Protein 2GBW (pdb70)

Solvent-accessible surface area: 60985 Å² total; per-residue (Å²): 107,58,2,32,33,134,95,6,19,2,11,16,37,4,0,39,40,128,100,12,20,60,63,1,19,103,48,0,3,24,10,0,1,5,3,1,0,0,63,30,27,0,75,145,77,2,24,4,12,17,5,18,2,7,24,3,49,0,0,0,0,16,24,92,114,40,69,28,130,2,0,2,0,2,2,10,2,3,0,2,15,4,7,22,2,8,14,10,84,10,170,31,7,50,2,29,2,3,0,1,28,0,8,24,52,0,42,10,79,72,3,20,14,35,73,111,6,6,48,100,82,12,66,47,172,169,25,50,4,120,65,8,80,30,54,66,12,74,11,0,0,1,0,0,34,25,112,125,8,20,46,1,82,82,0,2,14,60,0,70,50,0,0,30,0,5,2,50,2,33,43,14,7,3,27,2,39,28,30,13,5,6,14,16,14,91,0,1,0,0,0,2,0,0,8,10,0,1,4,4,3,9,30,1,56,6,3,8,4,5,2,65,59,33,24,60,80,11,24,40,12,21,42,9,147,68,108,35,52,1,55,100,64,0,9,0,0,0,1,18,22,0,0,0,0,0,0,22,32,109,1,3,7,2,8,4,86,80,79,133,28,5,45,114,33,11,103,122,20,97,47,54,0,125,163,78,30,14,68,62,36,9,85,0,10,22,0,12,0,19,0,0,2,1,2,4,3,0,1,10,4,0,0,0,1,0,6,3,4,3,1,61,14,19,44,43,0,3,11,7,8,9,2,0,0,7,72,94,7,92,111,78,14,38,14,57,2,12,60,4,1,10,6,4,12,1,14,0,0,6,4,30,4,7,3,4,13,8,5,12,12,0,0,84,7,0,51,0,40,47,1,53,94,21,88,2,16,0,29,0,11,60,29,82,6,0,40,30,83,70,9,36,12,0,0,2,17,12,2,3,6,3,4,0,1,20,0,0,2,16,0,1,58,17,0,9,94,5,92,65,2,68,39,0,81,85,53,68,139,87,22,24,80,50,2,106,57,100,88,27,11,72,116,75,69,123,97,47,216,163,115,88,13,78,70,112,33,12,49,69,0,40,34,19,3,24,31,1,4,66,20,4,49,83,34,58,28,102,90,0,6,132,42,20,2,6,142,71,5,41,0,26,0,2,8,69,30,39,56,38,97,147,36,224,102,109,107,21,64,59,93,57,2,5,10,2,15,2,58,38,46,15,0,106,16,2,0,21,10,55,74,64,16,98,8,67,14,45,25,29,91,34,73,26,26,3,6,26,22,13,1,20,4,28,61,40,43,140,43,28,0,56,1,53,4,4,1,0,0,15,28,13,28,28,36,49,39,60,20,47,16,10,0,5,5,72,5,57,0,78,97,64,82,172,28,15,46,0,14,101,2,49,0,28,25,11,34,24,0,7,81,11,37,10,0,15,10,4,1,126,57,3,32,36,131,96,6,17,3,10,17,37,3,0,37,43,128,114,14,19,59,57,1,18,98,49,0,3,23,10,0,1,4,5,5,1,2,63,33,27,0,80,141,81,3,23,1,12,18,7,20,2,6,23,3,50,0,0,0,0,21,15,93,108,40,49,22,109,2,0,1,0,1,2,9,2,2,0,4,15,3,10,25,1,10,15,10,74,2,187,31,8,55,4,31,2,3,1,1,29,0,8,24,64,0,42,7,75,68,3,25,9,37,73,91,6,5,48,101,75,17,67,48,172,167,26,50,3,122,64,7,77,21,56,64,24,73,10,0,0,1,0,0,35,25,114,109,10,16,28,2,96,77,0,2,15,60,0,78,44,0,0,28,0,4,3,52,3,30,47,14,7,4,25,2,41,28,31,14,6,7,15,16,15,91,0,2,0,0,0,2,0,0,8,11,0,1,3,3,4,9,29,0,56,7,2,24,16,8,1,74,70,33,22,64,75,8,28,42,15,26,37,10,142,72,106,32,46,3,53,106,53,0,10,0,0,0,0,18,18,0,0,0,0,0,0,20,31,107,2,4,5,1,7,3,80,78,68,159,30,6,44,124,32,12,114,92,20,105,46,51,0,125,186,97,25,16,64,64,37,21,87,0,10,21,0,11,0,17,0,0,2,1,2,4,3,0,0,10,4,0,0,0,1,0,5,7,7,4,0,62,13,16,37,41,0,3,12,9,8,9,2,1,0,6,82,99,7,99,109,78,18,40,12,60,1,11,63,4,2,11,13,6,12,1,14,0,0,18,2,30,3,8,5,4,17,10,6,12,13,0,0,83,5,0,44,0,23,25,1,46,96,21,91,2,17,0,21,0,10,55,27,81,6,0,51,30,88,73,9,35,13,0,0,2,21,10,2,4,8,3,5,0,2,22,0,0,2,18,0,2,64,19,0,10,92,6,89,54,1,66,38,0,80,84,50,62,146,75,24,39,75,52,6,99,56,174,78,25,10,78,134,106,98,162,171,121,90,13,82,67,116,35,11,48,75,0,39,36,18,3,27,22,1,4,52,23,4,51,82,31,60,21,132,88,1,7,151,34,31,2,7,142,72,5,41,1,27,1,2,9,53,32,38,54,38,97,148,36,226,102,107,96,20,63,59,90,60,3,4,9,2,16,2,57,23,33,9,0,121,54,2,1,52,12,46,51,88,25,119,6,58,14,38,25,31,97,30,73,27,27,3,6,22,21,18,1,17,4,22,56,36,46,143,38,32,0,41,1,56,5,4,1,0,0,14,27,11,30,33,37,48,39,63,21,47,15,8,0,6,6,74,4,68,0,78,92,57,84,142,35,21,40,1,15,98,2,45,0,34,20,9,30,24,0,7,82,11,36,12,0,11,7,2,2,126,60,2,34,32,127,95,5,20,2,9,16,37,3,0,38,42,124,113,16,18,57,74,1,15,104,61,0,2,17,16,0,1,5,4,4,0,2,65,34,29,0,71,141,79,4,23,1,12,17,8,17,1,6,24,3,46,0,0,0,0,19,14,79,100,40,63,28,103,2,0,2,0,2,3,9,2,2,0,7,16,6,9,35,2,9,12,12,81,5,172,32,8,52,3,40,1,4,2,1,24,0,8,22,53,0,38,9,73,75,5,23,9,43,74,96,6,5,47,101,69,15,77,51,155,169,23,46,3,110,81,7,82,28,52,52,15,74,6,0,0,1,0,2,30,21,119,109,6,18,40,1,75,81,0,1,15,92,0,73,48,0,0,26,0,4,2,54,2,20,51,14,8,3,27,3,36,27,32,14,6,6,14,15,18,85,0,1,0,0,0,2,0,0,8,11,0,2,4,4,4,8,36,1,55,6,3,18,11,2,1,75,60,29,22,55,95,10,22,36,11,15,29,8,123,65,96,23,56,3,63,101,48,0,13,6,1,0,1,17,16,0,0,0,0,1,2,23,32,108,2,4,8,0,9,1,88,81,67,141,29,5,38,124,32,12,117,102,14,100,31,59,0,132,185,96,26,16,62,65,38,26,91,0,9,23,0,11,0,19,0,0,2,1,3,4,3,0,0,10,5,0,0,0,2,0,5,7,5,4,0,61,15,18,32,34,0,3,11,10,8,10,3,1,0,6,79,94,8,95,109,78,15,40,15,55,2,12,65,4,2,10,10,4,12,1,16,0,0,1,3,35,4,7,7,6,11,7,7,13,12,0,0,85,7,0,47,0,42,47,0,56,103,22,87,2,16,0,27,0,10,73,24,78,4,0,38,33,87,71,7,30,11,0,0,0,19,4,4,4,2,4,1,0,2,21,0,0,2,17,0,1,58,25,0,9,90,7,91,52,0,69,44,0,82,81,73,62,135,84,24,23,77,55,2,101,57,98,87,22,14,63,121,84,74,126,96,47,216,185,112,93,16,78,71,112,27,10,48,65,0,38,34,14,3,25,25,1,4,65,23,5,49,82,30,68,23,119,87,0,5,148,38,15,1,7,137,88,5,52,1,25,0,2,8,55,29,34,54,38,94,144,35,235,105,106,104,18,63,60,93,57,2,4,9,2,17,1,59,27,46,13,0,108,21,1,0,43,9,47,89,74,26,112,9,61,14,44,17,28,99,29,74,25,19,3,9,23,17,14,2,17,4,22,56,35,50,148,38,38,0,56,0,54,4,4,1,1,0,14,28,11,28,30,37,46,50,64,22,47,17,10,0,6,5,82,4,31,0,74,92,68,74,156,32,10,44,1,10,132,2,53,0,26,21,10,33,23,0,8,84,11,38,10,0,11,6,3,1

Secondary structure (DSSP, 8-state):
--EETTTTEEEGGGGT-HHHHHHHIIIIITTS-EEEEEGGGS-STTEEEEEEETTEEEEEEE-TTS-EEEEESS-TTT---S---SEEE-SEEE-TTT--EEETTS-EEE-TTTTTTTTT---GGG-PPPEEEEEEETTEEEEE--TTPPPHHHHHGGGHHHHHHHHTTTTT-EEEEEEEEEEEESS-THHHHHHHHHB-TTHHHHTHHHHHHH-SGGGGGTT--TTS-GGGTEEEEE-TTS-EEEEETT-TTTT-SS-HHHHHHHHHHHHHHHHHH-HHHHHHHHSEEEEEETTTEEEEETT-EEEEEEESSTT-EEEEEEEEEETTS-HHHHHHHHHHHHHHHSTT-TTGGGSHHHHHHHHHGGGSHHHHTSEEE--TTTTSEE--SSS-SEEES-SBSSHHHHHHHHHHHHHHH-SSHHHHHTTTTTGGGG---TTHHHHHHHH--/-EEPPHHHHHHHHHHHHHHHHHHHTT-HHHHHHHTEEEEEEEEEE-PPP--TT--PPPP-TTS-EEEEE-HHHHHHHHHHTTTS--GGGSSPPEEEEEEEEEEEEEEETTEEEEEEEEEEEEEETTTEEEEEEEEEEEEEEEETTEEEEEEEEEEES-SSB-SS------/--EETTTTEEEGGGGT-HHHHHHHIIIIITTS-EEEEEGGGS-STTEEEEEEETTEEEEEEE-TTS-EEEEES--TTT---S---SEEE-S-EE-TTT--EE-TTS-EEE-TTTTTTTTT---GGG-PPPEEEEEEETTEEEEES-TTSPPHHHHHTTHHHHHHHHHTTTTT-EEEEEEEEEEEE-S-THHHHHHHHHBHHHHHHHTHHHHHHH-SGGGGGTT--TTS-GGGTEEEEE-TTS-EEEEETT-TTTT-SS-HHHHHHHHHHHHHHHHHH-HHHHHHHTSEEEEEETTTEEEEETT-EEEEEEESSTT-EEEEEEEEEETTS-HHHHHHHHHHHHHHHSTT-TTGGGTHHHHHHHHHGGGSHHHHTSEEE--TTTTSEE--SSSSSEEES-SBSSHHHHHHHHHHHHHHH-SSHHHHHTTGGGGGGG---TTHHHHHH-/-PBPPHHHHHHHHHHHHHHHHHHHTT-HHHHHHHHEEEEEEEEEEPPPP--TT--PPPP-TTS-EEEEE-HHHHHHHHHHHSS---GGGSSPPEEEEEEEEEEEEE-STTEEEEEEEEEEEEEETTTEEEEEEEEEEEEEEEETTEEEEEEEEEEES-SSB-SS------/--EETTTTEEEGGGGT-HHHHHHHIIIIITTS-EEEEEGGGS-STTEEEEEEETTEEEEEEE-TTS-EEEEES--TTT---S---SEEE-SEEE-TTT--EEETTS-EEE-TTTTTTTTT---GGGGSPPEEEEEEETTEEEEES-TTSPPHHHHHGGGHHHHHHHHTTTTT-EEEEEEEEEEEESS-THHHHHHHHHB-TTHHHHSHHHHHHH-TTGGGGTT--TTS-HHHHEEEEE-TTS-EEEEETT-TTTT-SS-HHHHHHHHHHHHHHHHHH-HHHHHHHTSEEEEEETTTEEEEETT-EEEEEEESSTT-EEEEEEEEEETTS-HHHHHHHHHHHHHHHSTT-TTGGGSHHHHHHHHHGGGSHHHHTSEEE--TTTTSEE--SSS-SEEES-SBS-HHHHHHHHHHHHHHH-SSHHHHHTTTTTGGGG---TTHHHHHHHH--/-EEPPHHHHHHHHHHHHHHHHHHHHT-HHHHHHHHEEEEEEEEEEPPPP--TT--PPPP-TTS-EEEEE-HHHHHHHHHHHHT---GGGSSPPEEEEEEEEEEEEE-STTEEEEEEEEEEEEEETTTEEEEEEEEEEEEEEEETTEEEEEEEEEEES-SSB-SS------

CATH classification: 3.90.380.10 (+1 more: 2.102.10.10)

Radius of gyration: 35.94 Å; Cα contacts (8 Å, |Δi|>4): 4476; chains: 6; bounding box: 110×100×80 Å

Foldseek 3Di:
DQADLQFGWGFLCCLEPQVNVVLCVVLPLQAAWAFDFFCVQAVDAQKWAWDDSQPFIKIWGQHPVRDIWMFTQFFLPPTARFDDDRIDGHQWTFRPPQTQIAGRRQQRDDGPCCCNPVVVVDPRRVGGGGTWDWDDDLGTIITHNDPPHDDPCVLCPLVVLQQCCASQFLHQGKHWDDDWDKDKAQTFLVLVQLCLQFAPPCCQPLQQPLLCVLDDDCNVPHPNDPPDPQLVFWKKFFALQLKIKIKGWQCLQVQANPQPQVVVVLVVRLVSSCVPNNPVSSRRSRIWMRIHDPDAWTAIRSLFKIWGWRDDGSGMTMIIIIGMGGRPGDPVNSVSSRVSSCCQCNPVHSPNVSCRCVRNCSNPVVVDPVVSRDMGHQCFQQLQKEAAPRRGHMMHSHSNHRPSVSNNVLNVVQSSVDPHVVSSVVCVVPSCVSRPNHCNNVVVVVVPD/DAWDDVVVVVQVVVLVVVLQVCQQVLVLVCCLVPAADQLAWAWEAQFDDDDPVDPDDDDDLVDDTPGTDGSVVSVVLSCCSPVDPDPQPVPHWGKHKDKDDWIWGQDPPQKIWIKIKIKMWIGDDDDDIAIWIWIKIFIWHDDPSHIYTRYIYIYTPDNDGPDPDPSGDD/DQADLQQFWGFLCCLEPQVNQVLCVVQPLQAAWAFDFFCVQAVDAQKWAWDDSQPFIKIWGQHPVRDIWMFGQFFLPPTDRFDDDRIDGHQWTFRPPQTQIAGRRQQRDDGPCCCPPVVVVDPRRVGGGGTWDWDDDLRTIITHNDPPHDDPCVLCPLVCLQQCCASQNLHQGKHWDDDWFKDKAFTFLVLVLLCLQFAPPCCQPLVQVLLCVLDPDCNVSHPNDDPDDQLVFWKKFAALQLKIKIWGWQCLQVNANPQPQVVVVLVVRLVSSCVPNNPVSSRRSRIWMRIHDPDAWTAIGSLFKTWGWRDPGSGMTMIIIIGMDGRPGDPVNVVSSRVSSCCQCNPVHSPVVSCRCVRNVSNVVVVDPVVSSDMGHQCFQQLQKAQAPPRPHMMHSHSNHRPSVSNNVLSVVQSSPDPHVVSSVVCSVPSCVSRPNHCNRVVVVD/DAWDDPVLVVLVVVLVVVLQVCQQVLVLVCCLVPAADQLAWAWEAQFDDDDPPDPDDDDDLVDDTPGTDGSVVSVVLSCCSPPPVPPQVVPHKGKHKDKADWIWDDDPPQKIWIKIKMKMWIGDDDDDIAIWIWIKIWIWHQDPRGIHTRYIYIYTPDNDGPDPDPSGDD/DQADLQQFWGFLCCLEPQVNVVLCVVQPLQAAWAFDFFCVQAVDAQKWAWDDSQPFIKIWGCHPVRDIWMFTQFFLPPTARFDDDRIDGHQWTFRPVQTQIAGRRQQRDDHPCCCPPVVVVDDSVVGGGGTWDWDDDLRTIITHNDPPHDDPCVLCPLVCLQQCCASQFLHQGKHWADDWDKDKAFTFLVVVQLCLQFAPPCCQPLLLVLLCVLDFDSNVSHPPDPPDPQLVQWKKFFALQLKIKIWGWQCLQVQANPCPQVVVVLVVRLVSSCVPSNPVSSRRSRIWMRIHDPDAWTATRSLFKIWGWRDDGSGMTMIIIIGMGGPPGDPVNVVSSRVSSCCQCNPVHSRVVSCRCVRNVSNVVVVDPVVSSDMGHQCFQQLQKEQAPRRGHMMHRGSNHRPSVSSNVLNVCQSSVDPHNVSSVVCNPCSCVSRPNHCSNVVVVVVPD/DAWDDPVVLVQVVVQVVVLQVCQQVLVLVCCLVPAADQLAWAWEAQDDDDDPVDDDDTDDLVDDTPGTDGSVRSVVLSCCSNPNPDPQPVPHWGKHKDKDDWIWGDDPDQKIWIKIKIKMWTGDDDDDIAIWIWIWTFIWHCPVPHIYTRYIYIYTPDNDGPDPDPSGDD

Organism: Sphingobium yanoikuyae (NCBI:txid13690)

Structure (mmCIF, N/CA/C/O backbone):
data_2GBW
#
_entry.id   2GBW
#
_cell.length_a   134.958
_cell.length_b   134.958
_cell.length_c   219.887
_cell.angle_alpha   90.00
_cell.angle_beta   90.00
_cell.angle_gamma   120.00
#
_symmetry.space_group_name_H-M   'P 31 2 1'
#
loop_
_entity.id
_entity.type
_entity.pdbx_description
1 polymer 'Biphenyl 2,3-Dioxygenase Alpha Subunit'
2 polymer 'Biphenyl 2,3-Dioxygenase Beta Subunit'
3 non-polymer 'FE (III) ION'
4 non-polymer 'FE2/S2 (INORGANIC) CLUSTER'
5 non-polymer 'OXYGEN MOLECULE'
6 water water
#
loop_
_atom_site.group_PDB
_atom_site.id
_atom_site.type_symbol
_atom_site.label_atom_id
_atom_site.label_alt_id
_atom_site.label_comp_id
_atom_site.label_asym_id
_atom_site.label_entity_id
_atom_site.label_seq_id
_atom_site.pdbx_PDB_ins_code
_atom_site.Cartn_x
_atom_site.Cartn_y
_atom_site.Cartn_z
_atom_site.occupancy
_atom_site.B_iso_or_equiv
_atom_site.auth_seq_id
_atom_site.auth_comp_id
_atom_site.auth_asym_id
_atom_site.auth_atom_id
_atom_site.pdbx_PDB_model_num
ATOM 1 N N . THR A 1 6 ? -44.775 39.483 -11.792 1.00 50.47 6 THR A N 1
ATOM 2 C CA . THR A 1 6 ? -44.709 38.028 -11.491 1.00 47.01 6 THR A CA 1
ATOM 3 C C . THR A 1 6 ? -44.829 37.825 -9.983 1.00 45.84 6 THR A C 1
ATOM 4 O O . THR A 1 6 ? -44.194 38.499 -9.174 1.00 46.35 6 THR A O 1
ATOM 8 N N . LEU A 1 7 ? -45.621 36.863 -9.585 1.00 41.53 7 LEU A N 1
ATOM 9 C CA . LEU A 1 7 ? -45.797 36.669 -8.138 1.00 39.27 7 LEU A CA 1
ATOM 10 C C . LEU A 1 7 ? -44.517 36.078 -7.485 1.00 38.58 7 LEU A C 1
ATOM 11 O O . LEU A 1 7 ? -44.175 36.406 -6.328 1.00 37.72 7 LEU A O 1
ATOM 16 N N . VAL A 1 8 ? -43.878 35.142 -8.181 1.00 36.79 8 VAL A N 1
ATOM 17 C CA . VAL A 1 8 ? -42.592 34.556 -7.712 1.00 36.48 8 VAL A CA 1
ATOM 18 C C . VAL A 1 8 ? -41.643 34.562 -8.931 1.00 37.90 8 VAL A C 1
ATOM 19 O O . VAL A 1 8 ? -42.023 34.084 -9.987 1.00 37.91 8 VAL A O 1
ATOM 23 N N . ASP A 1 9 ? -40.436 35.075 -8.734 1.00 37.93 9 ASP A N 1
ATOM 24 C CA . ASP A 1 9 ? -39.380 35.064 -9.743 1.00 38.32 9 ASP A CA 1
ATOM 25 C C . ASP A 1 9 ? -38.377 34.030 -9.234 1.00 38.74 9 ASP A C 1
ATOM 26 O O . ASP A 1 9 ? -37.687 34.248 -8.220 1.00 40.73 9 ASP A O 1
ATOM 31 N N . THR A 1 10 ? -38.350 32.870 -9.885 1.00 39.31 10 THR A N 1
ATOM 32 C CA . THR A 1 10 ? -37.385 31.864 -9.470 1.00 39.97 10 THR A CA 1
ATOM 33 C C . THR A 1 10 ? -36.017 32.086 -10.083 1.00 41.09 10 THR A C 1
ATOM 34 O O . THR A 1 10 ? -35.056 31.486 -9.604 1.00 44.27 10 THR A O 1
ATOM 38 N N . VAL A 1 11 ? -35.899 32.917 -11.100 1.00 42.10 11 VAL A N 1
ATOM 39 C CA . VAL A 1 11 ? -34.562 33.183 -11.681 1.00 42.80 11 VAL A CA 1
ATOM 40 C C . VAL A 1 11 ? -33.706 34.050 -10.778 1.00 43.13 11 VAL A C 1
ATOM 41 O O . VAL A 1 11 ? -32.542 33.761 -10.548 1.00 45.10 11 VAL A O 1
ATOM 45 N N . ASN A 1 12 ? -34.328 35.072 -10.210 1.00 43.61 12 ASN A N 1
ATOM 46 C CA . ASN A 1 12 ? -33.664 36.072 -9.386 1.00 42.36 12 ASN A CA 1
ATOM 47 C C . ASN A 1 12 ? -34.015 35.955 -7.895 1.00 41.45 12 ASN A C 1
ATOM 48 O O . ASN A 1 12 ? -33.485 36.738 -7.099 1.00 42.11 12 ASN A O 1
ATOM 53 N N . ALA A 1 13 ? -34.857 34.980 -7.540 1.00 40.15 13 ALA A N 1
ATOM 54 C CA . ALA A 1 13 ? -35.290 34.724 -6.168 1.00 39.14 13 ALA A CA 1
ATOM 55 C C . ALA A 1 13 ? -35.869 35.967 -5.470 1.00 39.61 13 ALA A C 1
ATOM 56 O O . ALA A 1 13 ? -35.350 36.419 -4.451 1.00 39.15 13 ALA A O 1
ATOM 58 N N . SER A 1 14 ? -36.975 36.468 -5.996 1.00 37.73 14 SER A N 1
ATOM 59 C CA . SER A 1 14 ? -37.750 37.483 -5.339 1.00 38.30 14 SER A CA 1
ATOM 60 C C . SER A 1 14 ? -39.234 37.100 -5.457 1.00 37.72 14 SER A C 1
ATOM 61 O O . SER A 1 14 ? -39.604 36.255 -6.280 1.00 36.80 14 SER A O 1
ATOM 64 N N . GLN A 1 15 ? -40.052 37.703 -4.598 1.00 35.69 15 GLN A N 1
ATOM 65 C CA . GLN A 1 15 ? -41.498 37.510 -4.667 1.00 36.09 15 GLN A CA 1
ATOM 66 C C . GLN A 1 15 ? -42.243 38.834 -4.604 1.00 37.52 15 GLN A C 1
ATOM 67 O O . GLN A 1 15 ? -41.762 39.802 -4.051 1.00 38.91 15 GLN A O 1
ATOM 73 N N . SER A 1 16 ? -43.437 38.874 -5.160 1.00 37.53 16 SER A N 1
ATOM 74 C CA . SER A 1 16 ? -44.272 40.054 -5.030 1.00 38.06 16 SER A CA 1
ATOM 75 C C . SER A 1 16 ? -44.826 40.116 -3.631 1.00 37.34 16 SER A C 1
ATOM 76 O O . SER A 1 16 ? -45.235 39.102 -3.098 1.00 36.93 16 SER A O 1
ATOM 79 N N . ARG A 1 17 ? -44.877 41.290 -3.014 1.00 39.16 17 ARG A N 1
ATOM 80 C CA . ARG A 1 17 ? -45.538 41.429 -1.730 1.00 39.18 17 ARG A CA 1
ATOM 81 C C . ARG A 1 17 ? -47.026 41.063 -1.784 1.00 39.36 17 ARG A C 1
ATOM 82 O O . ARG A 1 17 ? -47.638 40.722 -0.759 1.00 38.29 17 ARG A O 1
ATOM 90 N N . GLN A 1 18 ? -47.595 41.063 -2.976 1.00 37.63 18 GLN A N 1
ATOM 91 C CA . GLN A 1 18 ? -48.983 40.640 -3.185 1.00 39.71 18 GLN A CA 1
ATOM 92 C C . GLN A 1 18 ? -49.252 39.248 -2.612 1.00 38.67 18 GLN A C 1
ATOM 93 O O . GLN A 1 18 ? -50.373 38.962 -2.213 1.00 40.27 18 GLN A O 1
ATOM 99 N N . VAL A 1 19 ? -48.225 38.399 -2.496 1.00 38.96 19 VAL A N 1
ATOM 100 C CA . VAL A 1 19 ? -48.428 37.032 -2.040 1.00 38.33 19 VAL A CA 1
ATOM 101 C C . VAL A 1 19 ? -48.833 36.968 -0.576 1.00 38.89 19 VAL A C 1
ATOM 102 O O . VAL A 1 19 ? -49.483 36.003 -0.152 1.00 39.42 19 VAL A O 1
ATOM 106 N N . PHE A 1 20 ? -48.476 38.001 0.180 1.00 37.75 20 PHE A N 1
ATOM 107 C CA . PHE A 1 20 ? -48.868 38.107 1.582 1.00 38.66 20 PHE A CA 1
ATOM 108 C C . PHE A 1 20 ? -50.223 38.797 1.764 1.00 39.72 20 PHE A C 1
ATOM 109 O O . PHE A 1 20 ? -50.715 38.876 2.869 1.00 41.29 20 PHE A O 1
ATOM 117 N N . TRP A 1 21 ? -50.801 39.331 0.693 1.00 38.27 21 TRP A N 1
ATOM 118 C CA . TRP A 1 21 ? -51.898 40.286 0.833 1.00 38.88 21 TRP A CA 1
ATOM 119 C C . TRP A 1 21 ? -53.125 39.997 -0.024 1.00 38.86 21 TRP A C 1
ATOM 120 O O . TRP A 1 21 ? -54.240 40.068 0.454 1.00 39.41 21 TRP A O 1
ATOM 131 N N . ASP A 1 22 ? -52.905 39.694 -1.293 1.00 38.82 22 ASP A N 1
ATOM 132 C CA . ASP A 1 22 ? -53.973 39.775 -2.272 1.00 40.25 22 ASP A CA 1
ATOM 133 C C . ASP A 1 22 ? -55.011 38.681 -2.107 1.00 40.29 22 ASP A C 1
ATOM 134 O O . ASP A 1 22 ? -54.684 37.496 -1.985 1.00 39.67 22 ASP A O 1
ATOM 139 N N . GLU A 1 23 ? -56.279 39.060 -2.135 1.00 40.09 23 GLU A N 1
ATOM 140 C CA . GLU A 1 23 ? -57.344 38.105 -1.871 1.00 42.77 23 GLU A CA 1
ATOM 141 C C . GLU A 1 23 ? -57.536 37.111 -3.013 1.00 40.52 23 GLU A C 1
ATOM 142 O O . GLU A 1 23 ? -57.917 35.978 -2.789 1.00 39.70 23 GLU A O 1
ATOM 148 N N . ASP A 1 24 ? -57.258 37.539 -4.236 1.00 40.98 24 ASP A N 1
ATOM 149 C CA . ASP A 1 24 ? -57.356 36.643 -5.377 1.00 40.99 24 ASP A CA 1
ATOM 150 C C . ASP A 1 24 ? -56.243 35.597 -5.400 1.00 40.54 24 ASP A C 1
ATOM 151 O O . ASP A 1 24 ? -56.475 34.454 -5.750 1.00 39.44 24 ASP A O 1
ATOM 156 N N . VAL A 1 25 ? -55.038 35.996 -5.017 1.00 39.63 25 VAL A N 1
ATOM 157 C CA . VAL A 1 25 ? -53.936 35.036 -4.789 1.00 40.15 25 VAL A CA 1
ATOM 158 C C . VAL A 1 25 ? -54.334 34.018 -3.715 1.00 38.86 25 VAL A C 1
ATOM 159 O O . VAL A 1 25 ? -54.178 32.818 -3.921 1.00 38.92 25 VAL A O 1
ATOM 163 N N . TYR A 1 26 ? -54.912 34.474 -2.609 1.00 39.52 26 TYR A N 1
ATOM 164 C CA . TYR A 1 26 ? -55.367 33.563 -1.596 1.00 40.18 26 TYR A CA 1
ATOM 165 C C . TYR A 1 26 ? -56.400 32.555 -2.111 1.00 38.94 26 TYR A C 1
ATOM 166 O O . TYR A 1 26 ? -56.292 31.361 -1.813 1.00 38.02 26 TYR A O 1
ATOM 175 N N . ALA A 1 27 ? -57.376 33.026 -2.895 1.00 38.89 27 ALA A N 1
ATOM 176 C CA . ALA A 1 27 ? -58.401 32.132 -3.496 1.00 40.07 27 ALA A CA 1
ATOM 177 C C . ALA A 1 27 ? -57.698 31.061 -4.326 1.00 40.52 27 ALA A C 1
ATOM 178 O O . ALA A 1 27 ? -58.084 29.899 -4.310 1.00 40.59 27 ALA A O 1
ATOM 180 N N . LEU A 1 28 ? -56.655 31.439 -5.068 1.00 40.30 28 LEU A N 1
ATOM 181 C CA . LEU A 1 28 ? -55.909 30.483 -5.885 1.00 40.26 28 LEU A CA 1
ATOM 182 C C . LEU A 1 28 ? -55.159 29.478 -5.033 1.00 39.65 28 LEU A C 1
ATOM 183 O O . LEU A 1 28 ? -55.070 28.316 -5.407 1.00 38.99 28 LEU A O 1
ATOM 188 N N . GLU A 1 29 ? -54.614 29.925 -3.903 1.00 38.88 29 GLU A N 1
ATOM 189 C CA . GLU A 1 29 ? -54.010 29.017 -2.932 1.00 39.54 29 GLU A CA 1
ATOM 190 C C . GLU A 1 29 ? -55.015 27.998 -2.396 1.00 39.11 29 GLU A C 1
ATOM 191 O O . GLU A 1 29 ? -54.709 26.827 -2.242 1.00 38.26 29 GLU A O 1
ATOM 197 N N . ILE A 1 30 ? -56.215 28.457 -2.093 1.00 39.61 30 ILE A N 1
ATOM 198 C CA . ILE A 1 30 ? -57.222 27.541 -1.598 1.00 41.56 30 ILE A CA 1
ATOM 199 C C . ILE A 1 30 ? -57.488 26.438 -2.620 1.00 41.98 30 ILE A C 1
ATOM 200 O O . ILE A 1 30 ? -57.602 25.279 -2.274 1.00 41.87 30 ILE A O 1
ATOM 205 N N . GLU A 1 31 ? -57.556 26.837 -3.882 1.00 41.69 31 GLU A N 1
ATOM 206 C CA . GLU A 1 31 ? -57.912 25.957 -4.984 1.00 43.22 31 GLU A CA 1
ATOM 207 C C . GLU A 1 31 ? -56.763 25.026 -5.346 1.00 41.83 31 GLU A C 1
ATOM 208 O O . GLU A 1 31 ? -56.974 23.847 -5.584 1.00 43.00 31 GLU A O 1
ATOM 214 N N . ARG A 1 32 ? -55.554 25.573 -5.375 1.00 39.31 32 ARG A N 1
ATOM 215 C CA . ARG A 1 32 ? -54.425 24.910 -5.989 1.00 39.39 32 ARG A CA 1
ATOM 216 C C . ARG A 1 32 ? -53.385 24.419 -4.996 1.00 38.42 32 ARG A C 1
ATOM 217 O O . ARG A 1 32 ? -52.468 23.714 -5.362 1.00 37.91 32 ARG A O 1
ATOM 225 N N . ILE A 1 33 ? -53.541 24.805 -3.739 1.00 37.72 33 ILE A N 1
ATOM 226 C CA . ILE A 1 33 ? -52.696 24.284 -2.684 1.00 39.65 33 ILE A CA 1
ATOM 227 C C . ILE A 1 33 ? -53.480 23.551 -1.597 1.00 38.83 33 ILE A C 1
ATOM 228 O O . ILE A 1 33 ? -53.308 22.360 -1.403 1.00 40.25 33 ILE A O 1
ATOM 233 N N . PHE A 1 34 ? -54.353 24.262 -0.902 1.00 38.48 34 PHE A N 1
ATOM 234 C CA . PHE A 1 34 ? -55.013 23.671 0.247 1.00 38.80 34 PHE A CA 1
ATOM 235 C C . PHE A 1 34 ? -56.043 22.612 -0.117 1.00 39.82 34 PHE A C 1
ATOM 236 O O . PHE A 1 34 ? -56.330 21.722 0.660 1.00 40.95 34 PHE A O 1
ATOM 244 N N . SER A 1 35 ? -56.596 22.724 -1.313 1.00 39.61 35 SER A N 1
ATOM 245 C CA . SER A 1 35 ? -57.523 21.718 -1.802 1.00 40.86 35 SER A CA 1
ATOM 246 C C . SER A 1 35 ? -56.845 20.640 -2.662 1.00 41.35 35 SER A C 1
ATOM 247 O O . SER A 1 35 ? -57.513 19.777 -3.202 1.00 42.61 35 SER A O 1
ATOM 250 N N . ARG A 1 36 ? -55.521 20.692 -2.747 1.00 40.58 36 ARG A N 1
ATOM 251 C CA . ARG A 1 36 ? -54.758 19.813 -3.628 1.00 40.45 36 ARG A CA 1
ATOM 252 C C . ARG A 1 36 ? -53.744 18.936 -2.886 1.00 40.16 36 ARG A C 1
ATOM 253 O O . ARG A 1 36 ? -53.543 17.785 -3.222 1.00 40.02 36 ARG A O 1
ATOM 261 N N . ALA A 1 37 ? -53.112 19.526 -1.885 1.00 40.07 37 ALA A N 1
ATOM 262 C CA . ALA A 1 37 ? -51.952 18.976 -1.164 1.00 41.10 37 ALA A CA 1
ATOM 263 C C . ALA A 1 37 ? -52.399 18.124 0.005 1.00 39.84 37 ALA A C 1
ATOM 264 O O . ALA A 1 37 ? -53.587 18.072 0.325 1.00 43.56 37 ALA A O 1
ATOM 266 N N . TRP A 1 38 ? -51.445 17.436 0.632 1.00 39.39 38 TRP A N 1
ATOM 267 C CA . TRP A 1 38 ? -51.686 16.735 1.872 1.00 38.44 38 TRP A CA 1
ATOM 268 C C . TRP A 1 38 ? -51.417 17.686 3.022 1.00 39.63 38 TRP A C 1
ATOM 269 O O . TRP A 1 38 ? -50.401 18.383 3.030 1.00 40.17 38 TRP A O 1
ATOM 280 N N . LEU A 1 39 ? -52.369 17.759 3.947 1.00 37.75 39 LEU A N 1
ATOM 281 C CA . LEU A 1 39 ? -52.326 18.663 5.055 1.00 39.08 39 LEU A CA 1
ATOM 282 C C . LEU A 1 39 ? -52.277 17.855 6.352 1.00 40.21 39 LEU A C 1
ATOM 283 O O . LEU A 1 39 ? -52.980 16.870 6.515 1.00 39.63 39 LEU A O 1
ATOM 288 N N . MET A 1 40 ? -51.516 18.373 7.304 1.00 39.93 40 MET A N 1
ATOM 289 C CA . MET A 1 40 ? -51.330 17.770 8.602 1.00 40.65 40 MET A CA 1
ATOM 290 C C . MET A 1 40 ? -52.629 17.849 9.437 1.00 40.10 40 MET A C 1
ATOM 291 O O . MET A 1 40 ? -53.160 18.953 9.698 1.00 41.54 40 MET A O 1
ATOM 296 N N . LEU A 1 41 ? -53.110 16.698 9.860 1.00 40.32 41 LEU A N 1
ATOM 297 C CA . LEU A 1 41 ? -54.277 16.590 10.782 1.00 39.06 41 LEU A CA 1
ATOM 298 C C . LEU A 1 41 ? -53.920 16.291 12.215 1.00 40.90 41 LEU A C 1
ATOM 299 O O . LEU A 1 41 ? -54.687 16.608 13.100 1.00 41.30 41 LEU A O 1
ATOM 304 N N . GLY A 1 42 ? -52.785 15.643 12.436 1.00 39.77 42 GLY A N 1
ATOM 305 C CA . GLY A 1 42 ? -52.418 15.210 13.807 1.00 40.46 42 GLY A CA 1
ATOM 306 C C . GLY A 1 42 ? -51.570 13.950 13.712 1.00 39.64 42 GLY A C 1
ATOM 307 O O . GLY A 1 42 ? -50.755 13.817 12.820 1.00 40.18 42 GLY A O 1
ATOM 308 N N . HIS A 1 43 ? -51.750 13.066 14.660 1.00 39.45 43 HIS A N 1
ATOM 309 C CA . HIS A 1 43 ? -50.879 11.908 14.843 1.00 39.33 43 HIS A CA 1
ATOM 310 C C . HIS A 1 43 ? -51.765 10.893 15.582 1.00 39.22 43 HIS A C 1
ATOM 311 O O . HIS A 1 43 ? -52.695 11.257 16.319 1.00 39.43 43 HIS A O 1
ATOM 318 N N . GLU A 1 44 ? -51.469 9.627 15.403 1.00 39.38 44 GLU A N 1
ATOM 319 C CA . GLU A 1 44 ? -52.202 8.570 16.098 1.00 40.30 44 GLU A CA 1
ATOM 320 C C . GLU A 1 44 ? -52.228 8.755 17.574 1.00 39.77 44 GLU A C 1
ATOM 321 O O . GLU A 1 44 ? -53.159 8.326 18.235 1.00 40.89 44 GLU A O 1
ATOM 327 N N . SER A 1 45 ? -51.198 9.366 18.126 1.00 38.92 45 SER A N 1
ATOM 328 C CA . SER A 1 45 ? -51.116 9.569 19.539 1.00 39.38 45 SER A CA 1
ATOM 329 C C . SER A 1 45 ? -52.203 10.488 20.084 1.00 39.64 45 SER A C 1
ATOM 330 O O . SER A 1 45 ? -52.493 10.426 21.284 1.00 40.44 45 SER A O 1
ATOM 333 N N . LEU A 1 46 ? -52.796 11.297 19.217 1.00 39.78 46 LEU A N 1
ATOM 334 C CA . LEU A 1 46 ? -53.879 12.214 19.598 1.00 39.74 46 LEU A CA 1
ATOM 335 C C . LEU A 1 46 ? -55.252 11.480 19.602 1.00 40.69 46 LEU A C 1
ATOM 336 O O . LEU A 1 46 ? -56.225 12.011 20.131 1.00 39.66 46 LEU A O 1
ATOM 341 N N . VAL A 1 47 ? -55.308 10.341 18.880 1.00 40.85 47 VAL A N 1
ATOM 342 C CA . VAL A 1 47 ? -56.526 9.512 18.716 1.00 40.47 47 VAL A CA 1
ATOM 343 C C . VAL A 1 47 ? -56.086 8.044 18.867 1.00 39.80 47 VAL A C 1
ATOM 344 O O . VAL A 1 47 ? -56.176 7.228 17.922 1.00 41.34 47 VAL A O 1
ATOM 348 N N . PRO A 1 48 ? -55.515 7.703 20.038 1.00 40.56 48 PRO A N 1
ATOM 349 C CA . PRO A 1 48 ? -54.798 6.451 20.165 1.00 41.68 48 PRO A CA 1
ATOM 350 C C . PRO A 1 48 ? -55.613 5.135 20.238 1.00 42.03 48 PRO A C 1
ATOM 351 O O . PRO A 1 48 ? -55.092 4.055 19.868 1.00 42.32 48 PRO A O 1
ATOM 355 N N . LYS A 1 49 ? -56.843 5.207 20.735 1.00 42.13 49 LYS A N 1
ATOM 356 C CA . LYS A 1 49 ? -57.696 4.025 20.855 1.00 43.41 49 LYS A CA 1
ATOM 357 C C . LYS A 1 49 ? -58.918 4.109 19.937 1.00 43.38 49 LYS A C 1
ATOM 358 O O . LYS A 1 49 ? -59.380 5.183 19.629 1.00 41.52 49 LYS A O 1
ATOM 364 N N . PRO A 1 50 ? -59.464 2.951 19.530 1.00 43.59 50 PRO A N 1
ATOM 365 C CA . PRO A 1 50 ? -60.759 2.893 18.835 1.00 42.71 50 PRO A CA 1
ATOM 366 C C . PRO A 1 50 ? -61.829 3.788 19.440 1.00 40.60 50 PRO A C 1
ATOM 367 O O . PRO A 1 50 ? -62.101 3.743 20.655 1.00 40.67 50 PRO A O 1
ATOM 371 N N . GLY A 1 51 ? -62.423 4.616 18.609 1.00 39.05 51 GLY A N 1
ATOM 372 C CA . GLY A 1 51 ? -63.430 5.573 19.036 1.00 39.01 51 GLY A CA 1
ATOM 373 C C . GLY A 1 51 ? -62.897 6.954 19.374 1.00 37.34 51 GLY A C 1
ATOM 374 O O . GLY A 1 51 ? -63.657 7.894 19.384 1.00 37.40 51 GLY A O 1
ATOM 375 N N . ASP A 1 52 ? -61.595 7.072 19.632 1.00 38.12 52 ASP A N 1
ATOM 376 C CA . ASP A 1 52 ? -61.015 8.379 19.924 1.00 38.10 52 ASP A CA 1
ATOM 377 C C . ASP A 1 52 ? -61.141 9.286 18.717 1.00 38.45 52 ASP A C 1
ATOM 378 O O . ASP A 1 52 ? -60.996 8.835 17.574 1.00 39.40 52 ASP A O 1
ATOM 383 N N . PHE A 1 53 ? -61.424 10.563 18.953 1.00 38.33 53 PHE A N 1
ATOM 384 C CA . PHE A 1 53 ? -61.464 11.512 17.851 1.00 37.93 53 PHE A CA 1
ATOM 385 C C . PHE A 1 53 ? -60.871 12.849 18.309 1.00 37.35 53 PHE A C 1
ATOM 386 O O . PHE A 1 53 ? -60.734 13.136 19.533 1.00 37.74 53 PHE A O 1
ATOM 394 N N . ILE A 1 54 ? -60.531 13.633 17.303 1.00 37.03 54 ILE A N 1
ATOM 395 C CA . ILE A 1 54 ? -60.269 15.103 17.427 1.00 37.84 54 ILE A CA 1
ATOM 396 C C . ILE A 1 54 ? -61.032 15.882 16.377 1.00 37.03 54 ILE A C 1
ATOM 397 O O . ILE A 1 54 ? -61.339 15.344 15.294 1.00 38.58 54 ILE A O 1
ATOM 402 N N . THR A 1 55 ? -61.331 17.126 16.693 1.00 37.58 55 THR A N 1
ATOM 403 C CA . THR A 1 55 ? -61.741 18.147 15.719 1.00 38.09 55 THR A CA 1
ATOM 404 C C . THR A 1 55 ? -60.531 18.993 15.311 1.00 39.55 55 THR A C 1
ATOM 405 O O . THR A 1 55 ? -59.672 19.341 16.156 1.00 40.20 55 THR A O 1
ATOM 409 N N . THR A 1 56 ? -60.407 19.249 14.012 1.00 37.67 56 THR A N 1
ATOM 410 C CA . THR A 1 56 ? -59.332 20.096 13.504 1.00 38.77 56 THR A CA 1
ATOM 411 C C . THR A 1 56 ? -59.740 20.822 12.255 1.00 38.43 56 THR A C 1
ATOM 412 O O . THR A 1 56 ? -60.892 20.849 11.903 1.00 40.14 56 THR A O 1
ATOM 416 N N . TYR A 1 57 ? -58.789 21.466 11.608 1.00 38.66 57 TYR A N 1
ATOM 417 C CA . TYR A 1 57 ? -59.035 22.168 10.381 1.00 40.01 57 TYR A CA 1
ATOM 418 C C . TYR A 1 57 ? -58.208 21.605 9.262 1.00 40.47 57 TYR A C 1
ATOM 419 O O . TYR A 1 57 ? -57.061 21.186 9.466 1.00 39.90 57 TYR A O 1
ATOM 428 N N . MET A 1 58 ? -58.766 21.706 8.061 1.00 39.54 58 MET A N 1
ATOM 429 C CA . MET A 1 58 ? -58.016 21.710 6.781 1.00 40.92 58 MET A CA 1
ATOM 430 C C . MET A 1 58 ? -58.277 23.052 6.116 1.00 40.24 58 MET A C 1
ATOM 431 O O . MET A 1 58 ? -59.384 23.299 5.570 1.00 39.94 58 MET A O 1
ATOM 436 N N . ALA A 1 59 ? -57.280 23.949 6.223 1.00 40.41 59 ALA A N 1
ATOM 437 C CA . ALA A 1 59 ? -57.453 25.380 5.903 1.00 40.96 59 ALA A CA 1
ATOM 438 C C . ALA A 1 59 ? -58.683 25.934 6.663 1.00 40.85 59 ALA A C 1
ATOM 439 O O . ALA A 1 59 ? -58.665 25.889 7.882 1.00 40.30 59 ALA A O 1
ATOM 441 N N . GLU A 1 60 ? -59.741 26.363 5.991 1.00 40.31 60 GLU A N 1
ATOM 442 C CA . GLU A 1 60 ? -60.905 26.914 6.640 1.00 40.93 60 GLU A CA 1
ATOM 443 C C . GLU A 1 60 ? -62.081 25.944 6.838 1.00 39.98 60 GLU A C 1
ATOM 444 O O . GLU A 1 60 ? -63.136 26.335 7.416 1.00 40.23 60 GLU A O 1
ATOM 450 N N . ASP A 1 61 ? -61.897 24.705 6.394 1.00 37.94 61 ASP A N 1
ATOM 451 C CA . ASP A 1 61 ? -62.872 23.650 6.619 1.00 39.01 61 ASP A CA 1
ATOM 452 C C . ASP A 1 61 ? -62.661 22.934 7.951 1.00 38.30 61 ASP A C 1
ATOM 453 O O . ASP A 1 61 ? -61.567 22.429 8.256 1.00 38.77 61 ASP A O 1
ATOM 458 N N . LYS A 1 62 ? -63.739 22.772 8.706 1.00 38.95 62 LYS A N 1
ATOM 459 C CA . LYS A 1 62 ? -63.692 21.995 9.915 1.00 38.71 62 LYS A CA 1
ATOM 460 C C . LYS A 1 62 ? -63.854 20.529 9.609 1.00 38.71 62 LYS A C 1
ATOM 461 O O . LYS A 1 62 ? -64.734 20.140 8.825 1.00 38.23 62 LYS A O 1
ATOM 467 N N . VAL A 1 63 ? -62.996 19.707 10.204 1.00 38.00 63 VAL A N 1
ATOM 468 C CA . VAL A 1 63 ? -63.013 18.243 10.015 1.00 38.90 63 VAL A CA 1
ATOM 469 C C . VAL A 1 63 ? -63.013 17.474 11.328 1.00 38.56 63 VAL A C 1
ATOM 470 O O . VAL A 1 63 ? -62.523 17.974 12.357 1.00 39.11 63 VAL A O 1
ATOM 474 N N . ILE A 1 64 ? -63.550 16.268 11.295 1.00 37.64 64 ILE A N 1
ATOM 475 C CA . ILE A 1 64 ? -63.488 15.339 12.423 1.00 38.34 64 ILE A CA 1
ATOM 476 C C . ILE A 1 64 ? -62.535 14.240 11.972 1.00 38.12 64 ILE A C 1
ATOM 477 O O . ILE A 1 64 ? -62.654 13.733 10.845 1.00 37.62 64 ILE A O 1
ATOM 482 N N . LEU A 1 65 ? -61.574 13.902 12.810 1.00 37.41 65 LEU A N 1
ATOM 483 C CA . LEU A 1 65 ? -60.674 12.752 12.600 1.00 37.99 65 LEU A CA 1
ATOM 484 C C . LEU A 1 65 ? -60.918 11.698 13.677 1.00 37.78 65 LEU A C 1
ATOM 485 O O . LEU A 1 65 ? -60.863 12.010 14.873 1.00 38.43 65 LEU A O 1
ATOM 490 N N . SER A 1 66 ? -61.154 10.464 13.254 1.00 38.15 66 SER A N 1
ATOM 491 C CA . SER A 1 66 ? -61.648 9.394 14.139 1.00 38.32 66 SER A CA 1
ATOM 492 C C . SER A 1 66 ? -60.891 8.091 13.951 1.00 38.27 66 SER A C 1
ATOM 493 O O . SER A 1 66 ? -60.667 7.642 12.821 1.00 37.61 66 SER A O 1
ATOM 496 N N . HIS A 1 67 ? -60.472 7.494 15.050 1.00 39.11 67 HIS A N 1
ATOM 497 C CA . HIS A 1 67 ? -59.853 6.163 15.054 1.00 40.91 67 HIS A CA 1
ATOM 498 C C . HIS A 1 67 ? -60.969 5.098 14.964 1.00 42.16 67 HIS A C 1
ATOM 499 O O . HIS A 1 67 ? -61.761 4.962 15.885 1.00 42.06 67 HIS A O 1
ATOM 506 N N . GLN A 1 68 ? -61.057 4.414 13.820 1.00 43.29 68 GLN A N 1
ATOM 507 C CA . GLN A 1 68 ? -62.064 3.364 13.596 1.00 45.01 68 GLN A CA 1
ATOM 508 C C . GLN A 1 68 ? -61.823 2.057 14.408 1.00 46.25 68 GLN A C 1
ATOM 509 O O . GLN A 1 68 ? -60.751 1.827 14.984 1.00 44.80 68 GLN A O 1
ATOM 515 N N . SER A 1 69 ? -62.792 1.137 14.372 1.00 48.95 69 SER A N 1
ATOM 516 C CA . SER A 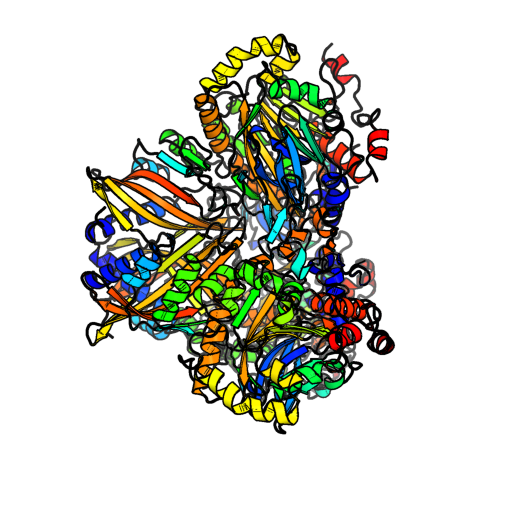1 69 ? -62.678 -0.096 15.177 1.00 49.19 69 SER A CA 1
ATOM 517 C C . SER A 1 69 ? -61.580 -1.058 14.656 1.00 50.20 69 SER A C 1
ATOM 518 O O . SER A 1 69 ? -61.030 -1.822 15.439 1.00 51.33 69 SER A O 1
ATOM 521 N N . ASP A 1 70 ? -61.232 -1.005 13.373 1.00 49.97 70 ASP A N 1
ATOM 522 C CA . ASP A 1 70 ? -60.174 -1.872 12.833 1.00 50.00 70 ASP A CA 1
ATOM 523 C C . ASP A 1 70 ? -58.789 -1.225 12.830 1.00 51.24 70 ASP A C 1
ATOM 524 O O . ASP A 1 70 ? -57.832 -1.728 12.153 1.00 51.65 70 ASP A O 1
ATOM 529 N N . GLY A 1 71 ? -58.685 -0.099 13.549 1.00 50.10 71 GLY A N 1
ATOM 530 C CA . GLY A 1 71 ? -57.416 0.576 13.731 1.00 49.54 71 GLY A CA 1
ATOM 531 C C . GLY A 1 71 ? -56.985 1.436 12.572 1.00 48.42 71 GLY A C 1
ATOM 532 O O . GLY A 1 71 ? -55.835 1.904 12.545 1.00 49.55 71 GLY A O 1
ATOM 533 N N . THR A 1 72 ? -57.878 1.633 11.597 1.00 46.70 72 THR A N 1
ATOM 534 C CA . THR A 1 72 ? -57.641 2.591 10.548 1.00 45.26 72 THR A CA 1
ATOM 535 C C . THR A 1 72 ? -58.205 3.942 11.048 1.00 43.40 72 THR A C 1
ATOM 536 O O . THR A 1 72 ? -58.844 4.021 12.100 1.00 42.42 72 THR A O 1
ATOM 540 N N . PHE A 1 73 ? -57.972 4.970 10.270 1.00 41.76 73 PHE A N 1
ATOM 541 C CA . PHE A 1 73 ? -58.393 6.304 10.583 1.00 42.38 73 PHE A CA 1
ATOM 542 C C . PHE A 1 73 ? -59.227 6.814 9.404 1.00 41.69 73 PHE A C 1
ATOM 543 O O . PHE A 1 73 ? -58.969 6.455 8.244 1.00 44.18 73 PHE A O 1
ATOM 551 N N . ARG A 1 74 ? -60.244 7.603 9.702 1.00 41.93 74 ARG A N 1
ATOM 552 C CA . ARG A 1 74 ? -61.039 8.279 8.673 1.00 40.51 74 ARG A CA 1
ATOM 553 C C . ARG A 1 74 ? -61.259 9.721 9.160 1.00 39.88 74 ARG A C 1
ATOM 554 O O . ARG A 1 74 ? -61.198 10.012 10.382 1.00 40.26 74 ARG A O 1
ATOM 562 N N . ALA A 1 75 ? -61.621 10.583 8.236 1.00 39.07 75 ALA A N 1
ATOM 563 C CA . ALA A 1 75 ? -61.967 11.963 8.519 1.00 37.70 75 ALA A CA 1
ATOM 564 C C . ALA A 1 75 ? -63.076 12.403 7.596 1.00 37.24 75 ALA A C 1
ATOM 565 O O . ALA A 1 75 ? -63.224 11.876 6.469 1.00 38.13 75 ALA A O 1
ATOM 567 N N . PHE A 1 76 ? -63.776 13.427 8.027 1.00 37.79 76 PHE A N 1
ATOM 568 C CA . PHE A 1 76 ? -64.878 13.972 7.259 1.00 36.78 76 PHE A CA 1
ATOM 569 C C . PHE A 1 76 ? -65.187 15.408 7.713 1.00 38.17 76 PHE A C 1
ATOM 570 O O . PHE A 1 76 ? -64.791 15.847 8.821 1.00 38.20 76 PHE A O 1
ATOM 578 N N . ILE A 1 77 ? -65.820 16.145 6.807 1.00 37.96 77 ILE A N 1
ATOM 579 C CA . ILE A 1 77 ? -66.188 17.527 7.031 1.00 38.23 77 ILE A CA 1
ATOM 580 C C . ILE A 1 77 ? -67.219 17.605 8.145 1.00 37.18 77 ILE A C 1
ATOM 581 O O . ILE A 1 77 ? -68.186 16.814 8.177 1.00 37.24 77 ILE A O 1
ATOM 586 N N . ASN A 1 78 ? -66.974 18.493 9.098 1.00 37.62 78 ASN A N 1
ATOM 587 C CA . ASN A 1 78 ? -67.767 18.639 10.314 1.00 38.24 78 ASN A CA 1
ATOM 588 C C . ASN A 1 78 ? -69.012 19.502 10.102 1.00 38.30 78 ASN A C 1
ATOM 589 O O . ASN A 1 78 ? -69.146 20.550 10.680 1.00 37.67 78 ASN A O 1
ATOM 594 N N . SER A 1 79 ? -69.872 19.074 9.191 1.00 39.20 79 SER A N 1
ATOM 595 C CA . SER A 1 79 ? -71.091 19.802 8.791 1.00 40.24 79 SER A CA 1
ATOM 596 C C . SER A 1 79 ? -72.214 18.817 8.417 1.00 39.15 79 SER A C 1
ATOM 597 O O . SER A 1 79 ? -72.032 17.931 7.557 1.00 38.55 79 SER A O 1
ATOM 600 N N . CYS A 1 80 ? -73.358 18.974 9.055 1.00 39.19 80 CYS A N 1
ATOM 601 C CA . CYS A 1 80 ? -74.470 18.110 8.889 1.00 38.78 80 CYS A CA 1
ATOM 602 C C . CYS A 1 80 ? -75.015 18.237 7.470 1.00 37.27 80 CYS A C 1
ATOM 603 O O . CYS A 1 80 ? -75.040 19.332 6.877 1.00 39.18 80 CYS A O 1
ATOM 606 N N . SER A 1 81 ? -75.456 17.110 6.938 1.00 37.03 81 SER A N 1
ATOM 607 C CA . SER A 1 81 ? -76.050 17.052 5.617 1.00 37.91 81 SER A CA 1
ATOM 608 C C . SER A 1 81 ? -77.529 17.498 5.596 1.00 38.45 81 SER A C 1
ATOM 609 O O . SER A 1 81 ? -78.179 17.478 4.539 1.00 38.99 81 SER A O 1
ATOM 612 N N . HIS A 1 82 ? -78.099 17.871 6.738 1.00 38.46 82 HIS A N 1
ATOM 613 C CA . HIS A 1 82 ? -79.465 18.333 6.770 1.00 38.03 82 HIS A CA 1
ATOM 614 C C . HIS A 1 82 ? -79.473 19.828 6.443 1.00 38.48 82 HIS A C 1
ATOM 615 O O . HIS A 1 82 ? -79.706 20.201 5.272 1.00 37.96 82 HIS A O 1
ATOM 622 N N . ARG A 1 83 ? -79.218 20.673 7.450 1.00 38.25 83 ARG A N 1
ATOM 623 C CA . ARG A 1 83 ? -79.151 22.153 7.253 1.00 39.62 83 ARG A CA 1
ATOM 624 C C . ARG A 1 83 ? -77.734 22.745 7.439 1.00 40.16 83 ARG A C 1
ATOM 625 O O . ARG A 1 83 ? -77.582 23.951 7.514 1.00 42.79 83 ARG A O 1
ATOM 633 N N . GLY A 1 84 ? -76.706 21.902 7.589 1.00 39.51 84 GLY A N 1
ATOM 634 C CA . GLY A 1 84 ? -75.317 22.354 7.617 1.00 39.19 84 GLY A CA 1
ATOM 635 C C . GLY A 1 84 ? -74.638 22.534 8.958 1.00 37.43 84 GLY A C 1
ATOM 636 O O . GLY A 1 84 ? -73.410 22.759 8.987 1.00 39.08 84 GLY A O 1
ATOM 637 N N . ASN A 1 85 ? -75.386 22.427 10.058 1.00 38.68 85 ASN A N 1
ATOM 638 C CA . ASN A 1 85 ? -74.869 22.659 11.405 1.00 38.85 85 ASN A CA 1
ATOM 639 C C . ASN A 1 85 ? -73.584 21.875 11.666 1.00 38.41 85 ASN A C 1
ATOM 640 O O . ASN A 1 85 ? -73.469 20.706 11.296 1.00 39.87 85 ASN A O 1
ATOM 645 N N . GLN A 1 86 ? -72.632 22.516 12.358 1.00 37.92 86 GLN A N 1
ATOM 646 C CA . GLN A 1 86 ? -71.444 21.800 12.801 1.00 38.31 86 GLN A CA 1
ATOM 647 C C . GLN A 1 86 ? -71.899 20.621 13.652 1.00 38.30 86 GLN A C 1
ATOM 648 O O . GLN A 1 86 ? -72.738 20.781 14.570 1.00 39.74 86 GLN A O 1
ATOM 654 N N . ILE A 1 87 ? -71.354 19.451 13.366 1.00 39.20 87 ILE A N 1
ATOM 655 C CA . ILE A 1 87 ? -71.776 18.209 13.961 1.00 39.38 87 ILE A CA 1
ATOM 656 C C . ILE A 1 87 ? -71.236 18.083 15.381 1.00 41.20 87 ILE A C 1
ATOM 657 O O . ILE A 1 87 ? -72.023 17.861 16.318 1.00 41.87 87 ILE A O 1
ATOM 662 N N . CYS A 1 88 ? -69.931 18.262 15.547 1.00 40.33 88 CYS A N 1
ATOM 663 C CA . CYS A 1 88 ? -69.294 18.031 16.847 1.00 40.08 88 CYS A CA 1
ATOM 664 C C . CYS A 1 88 ? -68.505 19.269 17.286 1.00 40.15 88 CYS A C 1
ATOM 665 O O . CYS A 1 88 ? -67.719 19.787 16.517 1.00 38.58 88 CYS A O 1
ATOM 668 N N . HIS A 1 89 ? -68.726 19.757 18.509 1.00 40.27 89 HIS A N 1
ATOM 669 C CA . HIS A 1 89 ? -67.976 20.924 19.061 1.00 40.56 89 HIS A CA 1
ATOM 670 C C . HIS A 1 89 ? -66.815 20.563 20.026 1.00 41.63 89 HIS A C 1
ATOM 671 O O . HIS A 1 89 ? -66.033 21.412 20.428 1.00 42.80 89 HIS A O 1
ATOM 678 N N . ALA A 1 90 ? -66.679 19.298 20.388 1.00 40.18 90 ALA A N 1
ATOM 679 C CA . ALA A 1 90 ? -65.661 18.898 21.337 1.00 39.88 90 ALA A CA 1
ATOM 680 C C . ALA A 1 90 ? -64.310 18.923 20.627 1.00 39.93 90 ALA A C 1
ATOM 681 O O . ALA A 1 90 ? -64.227 18.462 19.492 1.00 41.01 90 ALA A O 1
ATOM 683 N N . ASP A 1 91 ? -63.279 19.399 21.325 1.00 39.83 91 ASP A N 1
ATOM 684 C CA . ASP A 1 91 ? -61.881 19.291 20.843 1.00 39.75 91 ASP A CA 1
ATOM 685 C C . ASP A 1 91 ? -61.409 17.843 20.646 1.00 39.69 91 ASP A C 1
ATOM 686 O O . ASP A 1 91 ? -60.681 17.529 19.698 1.00 39.61 91 ASP A O 1
ATOM 691 N N . SER A 1 92 ? -61.815 16.983 21.567 1.00 40.06 92 SER A N 1
ATOM 692 C CA . SER A 1 92 ? -61.431 15.576 21.584 1.00 39.41 92 SER A CA 1
ATOM 693 C C . SER A 1 92 ? -62.357 14.770 22.479 1.00 38.92 92 SER A C 1
ATOM 694 O O . SER A 1 92 ? -63.081 15.301 23.334 1.00 39.37 92 SER A O 1
ATOM 697 N N . GLY A 1 93 ? -62.275 13.471 22.298 1.00 38.84 93 GLY A N 1
ATOM 698 C CA . GLY A 1 93 ? -63.084 12.557 23.082 1.00 39.64 93 GLY A CA 1
ATOM 699 C C . GLY A 1 93 ? -63.139 11.178 22.490 1.00 39.56 93 GLY A C 1
ATOM 700 O O . GLY A 1 93 ? -62.347 10.816 21.642 1.00 40.02 93 GLY A O 1
ATOM 701 N N . ASN A 1 94 ? -64.132 10.421 22.914 1.00 39.54 94 ASN A N 1
ATOM 702 C CA . ASN A 1 94 ? -64.323 9.068 22.370 1.00 40.40 94 ASN A CA 1
ATOM 703 C C . ASN A 1 94 ? -65.790 8.924 22.025 1.00 40.97 94 ASN A C 1
ATOM 704 O O . ASN A 1 94 ? -66.628 9.139 22.883 1.00 40.52 94 ASN A O 1
ATOM 709 N N . ALA A 1 95 ? -66.096 8.528 20.794 1.00 40.50 95 ALA A N 1
ATOM 710 C CA . ALA A 1 95 ? -67.472 8.514 20.303 1.00 41.68 95 ALA A CA 1
ATOM 711 C C . ALA A 1 95 ? -67.641 7.443 19.246 1.00 42.33 95 ALA A C 1
ATOM 712 O O . ALA A 1 95 ? -66.807 7.313 18.315 1.00 41.44 95 ALA A O 1
ATOM 714 N N . LYS A 1 96 ? -68.700 6.654 19.398 1.00 42.62 96 LYS A N 1
ATOM 715 C CA . LYS A 1 96 ? -69.034 5.700 18.305 1.00 43.36 96 LYS A CA 1
ATOM 716 C C . LYS A 1 96 ? -69.976 6.320 17.272 1.00 42.09 96 LYS A C 1
ATOM 717 O O . LYS A 1 96 ? -70.192 5.766 16.201 1.00 42.05 96 LYS A O 1
ATOM 723 N N . ALA A 1 97 ? -70.482 7.494 17.599 1.00 42.02 97 ALA A N 1
ATOM 724 C CA . ALA A 1 97 ? -71.296 8.322 16.723 1.00 41.50 97 ALA A CA 1
ATOM 725 C C . ALA A 1 97 ? -71.313 9.774 17.203 1.00 40.39 97 ALA A C 1
ATOM 726 O O . ALA A 1 97 ? -71.081 10.092 18.395 1.00 41.18 97 ALA A O 1
ATOM 728 N N . PHE A 1 98 ? -71.649 10.642 16.289 1.00 39.66 98 PHE A N 1
ATOM 729 C CA . PHE A 1 98 ? -71.708 12.057 16.520 1.00 41.71 98 PHE A CA 1
ATOM 730 C C . PHE A 1 98 ? -73.109 12.499 16.197 1.00 42.15 98 PHE A C 1
ATOM 731 O O . PHE A 1 98 ? -73.626 12.164 15.131 1.00 44.42 98 PHE A O 1
ATOM 739 N N . VAL A 1 99 ? -73.695 13.323 17.033 1.00 41.12 99 VAL A N 1
ATOM 740 C CA . VAL A 1 99 ? -75.070 13.686 16.845 1.00 41.00 99 VAL A CA 1
ATOM 741 C C . VAL A 1 99 ? -75.149 15.177 16.593 1.00 41.23 99 VAL A C 1
ATOM 742 O O . VAL A 1 99 ? -74.617 15.964 17.381 1.00 40.02 99 VAL A O 1
ATOM 746 N N . CYS A 1 100 ? -75.788 15.596 15.511 1.00 40.36 100 CYS A N 1
ATOM 747 C CA . CYS A 1 100 ? -76.016 17.000 15.244 1.00 40.52 100 CYS A CA 1
ATOM 748 C C . CYS A 1 100 ? -77.088 17.582 16.191 1.00 41.20 100 CYS A C 1
ATOM 749 O O . CYS A 1 100 ? -78.194 17.031 16.308 1.00 43.11 100 CYS A O 1
ATOM 752 N N . ASN A 1 101 ? -76.755 18.668 16.872 1.00 41.00 101 ASN A N 1
ATOM 753 C CA . ASN A 1 101 ? -77.565 19.258 17.970 1.00 41.41 101 ASN A CA 1
ATOM 754 C C . ASN A 1 101 ? -78.850 19.926 17.488 1.00 40.06 101 ASN A C 1
ATOM 755 O O . ASN A 1 101 ? -79.710 20.259 18.310 1.00 38.88 101 ASN A O 1
ATOM 760 N N . TYR A 1 102 ? -78.978 20.216 16.180 1.00 38.12 102 TYR A N 1
ATOM 761 C CA . TYR A 1 102 ? -80.182 20.968 15.709 1.00 37.83 102 TYR A CA 1
ATOM 762 C C . TYR A 1 102 ? -81.411 20.044 15.668 1.00 38.08 102 TYR A C 1
ATOM 763 O O . TYR A 1 102 ? -82.355 20.290 16.379 1.00 37.75 102 TYR A O 1
ATOM 772 N N . HIS A 1 103 ? -81.382 18.976 14.876 1.00 37.34 103 HIS A N 1
ATOM 773 C CA . HIS A 1 103 ? -82.519 18.025 14.793 1.00 37.64 103 HIS A CA 1
ATOM 774 C C . HIS A 1 103 ? -82.147 16.603 15.182 1.00 37.70 103 HIS A C 1
ATOM 775 O O . HIS A 1 103 ? -83.024 15.745 15.220 1.00 38.83 103 HIS A O 1
ATOM 782 N N . GLY A 1 104 ? -80.880 16.367 15.527 1.00 37.60 104 GLY A N 1
ATOM 783 C CA . GLY A 1 104 ? -80.470 15.048 16.018 1.00 38.64 104 GLY A CA 1
ATOM 784 C C . GLY A 1 104 ? -80.083 13.969 15.003 1.00 38.29 104 GLY A C 1
ATOM 785 O O . GLY A 1 104 ? -80.038 12.810 15.367 1.00 38.71 104 GLY A O 1
ATOM 786 N N . TRP A 1 105 ? -79.824 14.320 13.752 1.00 37.99 105 TRP A N 1
ATOM 787 C CA . TRP A 1 105 ? -79.241 13.352 12.839 1.00 38.08 105 TRP A CA 1
ATOM 788 C C . TRP A 1 105 ? -77.902 12.796 13.395 1.00 38.40 105 TRP A C 1
ATOM 789 O O . TRP A 1 105 ? -77.060 13.585 13.896 1.00 39.28 105 TRP A O 1
ATOM 800 N N . VAL A 1 106 ? -77.694 11.486 13.232 1.00 38.53 106 VAL A N 1
ATOM 801 C CA . VAL A 1 106 ? -76.583 10.750 13.865 1.00 39.07 106 VAL A CA 1
ATOM 802 C C . VAL A 1 106 ? -75.618 10.270 12.785 1.00 38.80 106 VAL A C 1
ATOM 803 O O . VAL A 1 106 ? -76.022 9.591 11.836 1.00 39.26 106 VAL A O 1
ATOM 807 N N . PHE A 1 107 ? -74.344 10.604 12.953 1.00 37.93 107 PHE A N 1
ATOM 808 C CA . PHE A 1 107 ? -73.321 10.278 11.966 1.00 38.03 107 PHE A CA 1
ATOM 809 C C . PHE A 1 107 ? -72.348 9.276 12.567 1.00 39.69 107 PHE A C 1
ATOM 810 O O . PHE A 1 107 ? -71.970 9.402 13.730 1.00 40.47 107 PHE A O 1
ATOM 818 N N . GLY A 1 108 ? -71.944 8.300 11.773 1.00 39.08 108 GLY A N 1
ATOM 819 C CA . GLY A 1 108 ? -70.991 7.277 12.213 1.00 40.01 108 GLY A CA 1
ATOM 820 C C . GLY A 1 108 ? -69.557 7.783 12.238 1.00 40.85 108 GLY A C 1
ATOM 821 O O . GLY A 1 108 ? -69.279 8.943 11.875 1.00 41.40 108 GLY A O 1
ATOM 822 N N . GLN A 1 109 ? -68.621 6.915 12.645 1.00 42.35 109 GLN A N 1
ATOM 823 C CA . GLN A 1 109 ? -67.242 7.308 12.804 1.00 42.63 109 GLN A CA 1
ATOM 824 C C . GLN A 1 109 ? -66.568 7.631 11.489 1.00 43.91 109 GLN A C 1
ATOM 825 O O . GLN A 1 109 ? -65.484 8.218 11.492 1.00 43.63 109 GLN A O 1
ATOM 831 N N . ASP A 1 110 ? -67.187 7.259 10.376 1.00 42.94 110 ASP A N 1
ATOM 832 C CA . ASP A 1 110 ? -66.665 7.671 9.078 1.00 43.80 110 ASP A CA 1
ATOM 833 C C . ASP A 1 110 ? -67.461 8.761 8.382 1.00 42.97 110 ASP A C 1
ATOM 834 O O . ASP A 1 110 ? -67.189 9.102 7.202 1.00 42.80 110 ASP A O 1
ATOM 839 N N . GLY A 1 111 ? -68.436 9.308 9.089 1.00 40.99 111 GLY A N 1
ATOM 840 C CA . GLY A 1 111 ? -69.288 10.357 8.563 1.00 41.13 111 GLY A CA 1
ATOM 841 C C . GLY A 1 111 ? -70.561 9.889 7.869 1.00 40.04 111 GLY A C 1
ATOM 842 O O . GLY A 1 111 ? -71.306 10.738 7.413 1.00 40.88 111 GLY A O 1
ATOM 843 N N . SER A 1 112 ? -70.806 8.572 7.795 1.00 40.73 112 SER A N 1
ATOM 844 C CA . SER A 1 112 ? -72.038 8.031 7.262 1.00 40.48 112 SER A CA 1
ATOM 845 C C . SER A 1 112 ? -73.201 8.492 8.103 1.00 39.22 112 SER A C 1
ATOM 846 O O . SER A 1 112 ? -73.076 8.557 9.322 1.00 40.03 112 SER A O 1
ATOM 849 N N . LEU A 1 113 ? -74.307 8.842 7.450 1.00 40.15 113 LEU A N 1
ATOM 850 C CA . LEU A 1 113 ? -75.559 9.134 8.152 1.00 39.98 113 LEU A CA 1
ATOM 851 C C . LEU A 1 113 ? -76.227 7.794 8.497 1.00 40.65 113 LEU A C 1
ATOM 852 O O . LEU A 1 113 ? -76.749 7.075 7.596 1.00 41.78 113 LEU A O 1
ATOM 857 N N . VAL A 1 114 ? -76.250 7.461 9.787 1.00 40.87 114 VAL A N 1
ATOM 858 C CA . VAL A 1 114 ? -76.661 6.137 10.224 1.00 41.25 114 VAL A CA 1
ATOM 859 C C . VAL A 1 114 ? -78.051 6.073 10.850 1.00 42.32 114 VAL A C 1
ATOM 860 O O . VAL A 1 114 ? -78.650 4.993 10.873 1.00 41.37 114 VAL A O 1
ATOM 864 N N . ASP A 1 115 ? -78.598 7.210 11.296 1.00 42.18 115 ASP A N 1
ATOM 865 C CA . ASP A 1 115 ? -79.915 7.244 11.928 1.00 41.69 115 ASP A CA 1
ATOM 866 C C . ASP A 1 115 ? -80.422 8.679 11.929 1.00 41.51 115 ASP A C 1
ATOM 867 O O . ASP A 1 115 ? -79.615 9.642 12.036 1.00 40.93 115 ASP A O 1
ATOM 872 N N . VAL A 1 116 ? -81.740 8.828 11.830 1.00 39.87 116 VAL A N 1
ATOM 873 C CA . VAL A 1 116 ? -82.377 10.114 11.988 1.00 40.61 116 VAL A CA 1
ATOM 874 C C . VAL A 1 116 ? -83.597 9.927 12.879 1.00 40.07 116 VAL A C 1
ATOM 875 O O . VAL A 1 116 ? -84.328 8.933 12.732 1.00 39.67 116 VAL A O 1
ATOM 879 N N . PRO A 1 117 ? -83.845 10.864 13.814 1.00 40.19 117 PRO A N 1
ATOM 880 C CA . PRO A 1 117 ? -85.076 10.796 14.579 1.00 40.36 117 PRO A CA 1
ATOM 881 C C . PRO A 1 117 ? -86.314 10.763 13.682 1.00 40.12 117 PRO A C 1
ATOM 882 O O . PRO A 1 117 ? -86.339 11.418 12.636 1.00 39.71 117 PRO A O 1
ATOM 886 N N . LEU A 1 118 ? -87.282 9.923 14.042 1.00 39.62 118 LEU A N 1
ATOM 887 C CA . LEU A 1 118 ? -88.586 9.885 13.380 1.00 40.05 118 LEU A CA 1
ATOM 888 C C . LEU A 1 118 ? -88.467 9.450 11.916 1.00 39.93 118 LEU A C 1
ATOM 889 O O . LEU A 1 118 ? -89.248 9.876 11.069 1.00 38.82 118 LEU A O 1
ATOM 894 N N . GLU A 1 119 ? -87.495 8.584 11.639 1.00 40.50 119 GLU A N 1
ATOM 895 C CA . GLU A 1 119 ? -87.266 8.139 10.274 1.00 41.96 119 GLU A CA 1
ATOM 896 C C . GLU A 1 119 ? -88.519 7.486 9.680 1.00 41.87 119 GLU A C 1
ATOM 897 O O . GLU A 1 119 ? -88.859 7.763 8.533 1.00 41.00 119 GLU A O 1
ATOM 903 N N . SER A 1 120 ? -89.199 6.641 10.460 1.00 43.19 120 SER A N 1
ATOM 904 C CA . SER A 1 120 ? -90.453 6.010 10.005 1.00 44.45 120 SER A CA 1
ATOM 905 C C . SER A 1 120 ? -91.626 6.966 9.998 1.00 44.24 120 SER A C 1
ATOM 906 O O . SER A 1 120 ? -92.296 7.125 8.982 1.00 45.14 120 SER A O 1
ATOM 909 N N . ARG A 1 121 ? -91.872 7.552 11.163 1.00 43.98 121 ARG A N 1
ATOM 910 C CA . ARG A 1 121 ? -92.989 8.437 11.430 1.00 44.09 121 ARG A CA 1
ATOM 911 C C . ARG A 1 121 ? -93.069 9.622 10.490 1.00 43.69 121 ARG A C 1
ATOM 912 O O . ARG A 1 121 ? -94.124 9.916 9.924 1.00 44.32 121 ARG A O 1
ATOM 920 N N . CYS A 1 122 ? -91.957 10.337 10.363 1.00 41.73 122 CYS A N 1
ATOM 921 C CA . CYS A 1 122 ? -91.977 11.608 9.696 1.00 41.78 122 CYS A CA 1
ATOM 922 C C . CYS A 1 122 ? -91.288 11.609 8.358 1.00 40.84 122 CYS A C 1
ATOM 923 O O . CYS A 1 122 ? -91.718 12.340 7.478 1.00 41.04 122 CYS A O 1
ATOM 926 N N . TYR A 1 123 ? -90.244 10.800 8.184 1.00 40.10 123 TYR A N 1
ATOM 927 C CA . TYR A 1 123 ? -89.641 10.624 6.860 1.00 40.15 123 TYR A CA 1
ATOM 928 C C . TYR A 1 123 ? -90.251 9.472 6.031 1.00 39.87 123 TYR A C 1
ATOM 929 O O . TYR A 1 123 ? -89.918 9.322 4.856 1.00 39.91 123 TYR A O 1
ATOM 938 N N . HIS A 1 124 ? -91.085 8.642 6.641 1.00 40.04 124 HIS A N 1
ATOM 939 C CA . HIS A 1 124 ? -91.748 7.540 5.908 1.00 40.50 124 HIS A CA 1
ATOM 940 C C . HIS A 1 124 ? -90.706 6.586 5.293 1.00 40.46 124 HIS A C 1
ATOM 941 O O . HIS A 1 124 ? -90.931 5.999 4.225 1.00 40.35 124 HIS A O 1
ATOM 948 N N . ASN A 1 125 ? -89.568 6.447 5.976 1.00 40.92 125 ASN A N 1
ATOM 949 C CA . ASN A 1 125 ? -88.428 5.663 5.510 1.00 41.32 125 ASN A CA 1
ATOM 950 C C . ASN A 1 125 ? -88.030 5.989 4.080 1.00 41.58 125 ASN A C 1
ATOM 951 O O . ASN A 1 125 ? -87.533 5.110 3.336 1.00 40.41 125 ASN A O 1
ATOM 956 N N . SER A 1 126 ? -88.223 7.249 3.685 1.00 41.25 126 SER A N 1
ATOM 957 C CA . SER A 1 126 ? -87.967 7.631 2.287 1.00 42.25 126 SER A CA 1
ATOM 958 C C . SER A 1 126 ? -86.804 8.600 2.134 1.00 42.90 126 SER A C 1
ATOM 959 O O . SER A 1 126 ? -86.642 9.249 1.107 1.00 44.77 126 SER A O 1
ATOM 962 N N . LEU A 1 127 ? -86.016 8.727 3.182 1.00 41.78 127 LEU A N 1
ATOM 963 C CA . LEU A 1 127 ? -84.806 9.551 3.155 1.00 42.03 127 LEU A CA 1
ATOM 964 C C . LEU A 1 127 ? -83.655 8.712 2.701 1.00 41.81 127 LEU A C 1
ATOM 965 O O . LEU A 1 127 ? -83.382 7.681 3.306 1.00 42.31 127 LEU A O 1
ATOM 970 N N . ASP A 1 128 ? -82.978 9.131 1.639 1.00 42.59 128 ASP A N 1
ATOM 971 C CA . ASP A 1 128 ? -81.855 8.337 1.146 1.00 41.73 128 ASP A CA 1
ATOM 972 C C . ASP A 1 128 ? -80.579 8.626 1.912 1.00 40.68 128 ASP A C 1
ATOM 973 O O . ASP A 1 128 ? -79.716 9.366 1.450 1.00 39.97 128 ASP A O 1
ATOM 978 N N . LYS A 1 129 ? -80.444 7.985 3.068 1.00 39.88 129 LYS A N 1
ATOM 979 C CA . LYS A 1 129 ? -79.349 8.287 3.989 1.00 40.10 129 LYS A CA 1
ATOM 980 C C . LYS A 1 129 ? -77.957 8.049 3.396 1.00 40.42 129 LYS A C 1
ATOM 981 O O . LYS A 1 129 ? -77.005 8.720 3.777 1.00 38.92 129 LYS A O 1
ATOM 987 N N . GLN A 1 130 ? -77.831 7.108 2.451 1.00 39.61 130 GLN A N 1
ATOM 988 C CA . GLN A 1 130 ? -76.522 6.820 1.881 1.00 40.43 130 GLN A CA 1
ATOM 989 C C . GLN A 1 130 ? -76.006 7.925 0.990 1.00 41.24 130 GLN A C 1
ATOM 990 O O . GLN A 1 130 ? -74.812 7.956 0.726 1.00 43.00 130 GLN A O 1
ATOM 996 N N . LYS A 1 131 ? -76.879 8.833 0.553 1.00 41.33 131 LYS A N 1
ATOM 997 C CA . LYS A 1 131 ? -76.464 9.998 -0.228 1.00 41.94 131 LYS A CA 1
ATOM 998 C C . LYS A 1 131 ? -76.183 11.235 0.618 1.00 41.48 131 LYS A C 1
ATOM 999 O O . LYS A 1 131 ? -75.793 12.281 0.088 1.00 42.17 131 LYS A O 1
ATOM 1005 N N . LEU A 1 132 ? -76.324 11.097 1.929 1.00 38.84 132 LEU A N 1
ATOM 1006 C CA . LEU A 1 132 ? -76.246 12.207 2.892 1.00 39.27 132 LEU A CA 1
ATOM 1007 C C . LEU A 1 132 ? -75.135 12.011 3.944 1.00 39.52 132 LEU A C 1
ATOM 1008 O O . LEU A 1 132 ? -75.161 12.607 5.053 1.00 38.42 132 LEU A O 1
ATOM 1013 N N . ALA A 1 133 ? -74.122 11.221 3.608 1.00 39.82 133 ALA A N 1
ATOM 1014 C CA . ALA A 1 133 ? -72.927 11.167 4.464 1.00 39.72 133 ALA A CA 1
ATOM 1015 C C . ALA A 1 133 ? -72.304 12.573 4.583 1.00 39.81 133 ALA A C 1
ATOM 1016 O O . ALA A 1 133 ? -72.337 13.363 3.620 1.00 39.91 133 ALA A O 1
ATOM 1018 N N . ALA A 1 134 ? -71.776 12.880 5.753 1.00 40.04 134 ALA A N 1
ATOM 1019 C CA . ALA A 1 134 ? -70.843 14.037 5.888 1.00 40.83 134 ALA A CA 1
ATOM 1020 C C . ALA A 1 134 ? -69.677 13.771 4.895 1.00 40.38 134 ALA A C 1
ATOM 1021 O O . ALA A 1 134 ? -69.238 12.624 4.732 1.00 41.91 134 ALA A O 1
ATOM 1023 N N . LYS A 1 135 ? -69.190 14.818 4.221 1.00 41.27 135 LYS A N 1
ATOM 1024 C CA . LYS A 1 135 ? -68.228 14.644 3.094 1.00 41.27 135 LYS A CA 1
ATOM 1025 C C . LYS A 1 135 ? -66.917 14.071 3.581 1.00 40.25 135 LYS A C 1
ATOM 1026 O O . LYS A 1 135 ? -66.302 14.620 4.486 1.00 40.05 135 LYS A O 1
ATOM 1032 N N . SER A 1 136 ? -66.487 12.982 2.966 1.00 40.38 136 SER A N 1
ATOM 1033 C CA . SER A 1 136 ? -65.255 12.309 3.350 1.00 39.81 136 SER A CA 1
ATOM 1034 C C . SER A 1 136 ? -64.022 13.134 2.880 1.00 40.48 136 SER A C 1
ATOM 1035 O O . SER A 1 136 ? -64.079 13.925 1.923 1.00 41.08 136 SER A O 1
ATOM 1038 N N . VAL A 1 137 ? -62.924 12.940 3.603 1.00 40.66 137 VAL A N 1
ATOM 1039 C CA . VAL A 1 137 ? -61.615 13.463 3.253 1.00 39.83 137 VAL A CA 1
ATOM 1040 C C . VAL A 1 137 ? -60.673 12.246 3.204 1.00 39.86 137 VAL A C 1
ATOM 1041 O O . VAL A 1 137 ? -60.740 11.394 4.109 1.00 41.41 137 VAL A O 1
ATOM 1045 N N . ARG A 1 138 ? -59.822 12.144 2.186 1.00 39.08 138 ARG A N 1
ATOM 1046 C CA . ARG A 1 138 ? -58.825 11.065 2.124 1.00 38.93 138 ARG A CA 1
ATOM 1047 C C . ARG A 1 138 ? -57.873 11.216 3.272 1.00 38.95 138 ARG A C 1
ATOM 1048 O O . ARG A 1 138 ? -57.393 12.325 3.533 1.00 37.95 138 ARG A O 1
ATOM 1056 N N . VAL A 1 139 ? -57.571 10.119 3.948 1.00 39.86 139 VAL A N 1
ATOM 1057 C CA . VAL A 1 139 ? -56.657 10.101 5.083 1.00 39.20 139 VAL A CA 1
ATOM 1058 C C . VAL A 1 139 ? -55.543 9.043 4.817 1.00 39.44 139 VAL A C 1
ATOM 1059 O O . VAL A 1 139 ? -55.825 7.910 4.370 1.00 38.52 139 VAL A O 1
ATOM 1063 N N . GLU A 1 140 ? -54.290 9.465 4.960 1.00 39.22 140 GLU A N 1
ATOM 1064 C CA . GLU A 1 140 ? -53.098 8.575 4.903 1.00 39.41 140 GLU A CA 1
ATOM 1065 C C . GLU A 1 140 ? -52.186 8.923 6.066 1.00 39.99 140 GLU A C 1
ATOM 1066 O O . GLU A 1 140 ? -52.218 10.071 6.623 1.00 40.57 140 GLU A O 1
ATOM 1072 N N . THR A 1 141 ? -51.385 7.930 6.458 1.00 39.86 141 THR A N 1
ATOM 1073 C CA . THR A 1 141 ? -50.484 8.073 7.604 1.00 39.74 141 THR A CA 1
ATOM 1074 C C . THR A 1 141 ? -49.054 7.796 7.190 1.00 40.37 141 THR A C 1
ATOM 1075 O O . THR A 1 141 ? -48.781 6.995 6.294 1.00 40.33 141 THR A O 1
ATOM 1079 N N . TYR A 1 142 ? -48.138 8.496 7.840 1.00 40.58 142 TYR A N 1
ATOM 1080 C CA . TYR A 1 142 ? -46.708 8.254 7.681 1.00 39.96 142 TYR A CA 1
ATOM 1081 C C . TYR A 1 142 ? -46.045 8.280 9.048 1.00 39.95 142 TYR A C 1
ATOM 1082 O O . TYR A 1 142 ? -46.002 9.315 9.690 1.00 38.73 142 TYR A O 1
ATOM 1091 N N . LYS A 1 143 ? -45.541 7.126 9.452 1.00 39.39 143 LYS A N 1
ATOM 1092 C CA . LYS A 1 143 ? -44.828 6.947 10.706 1.00 39.61 143 LYS A CA 1
ATOM 1093 C C . LYS A 1 143 ? -45.693 7.481 11.871 1.00 39.64 143 LYS A C 1
ATOM 1094 O O . LYS A 1 143 ? -45.178 8.068 12.832 1.00 41.28 143 LYS A O 1
ATOM 1100 N N . GLY A 1 144 ? -47.002 7.265 11.781 1.00 38.09 144 GLY A N 1
ATOM 1101 C CA . GLY A 1 144 ? -47.925 7.735 12.842 1.00 38.11 144 GLY A CA 1
ATOM 1102 C C . GLY A 1 144 ? -48.500 9.116 12.649 1.00 37.73 144 GLY A C 1
ATOM 1103 O O . GLY A 1 144 ? -49.560 9.429 13.216 1.00 38.69 144 GLY A O 1
ATOM 1104 N N . PHE A 1 145 ? -47.881 9.917 11.795 1.00 38.00 145 PHE A N 1
ATOM 1105 C CA . PHE A 1 145 ? -48.451 11.207 11.452 1.00 37.74 145 PHE A CA 1
ATOM 1106 C C . PHE A 1 145 ? -49.569 11.118 10.428 1.00 38.36 145 PHE A C 1
ATOM 1107 O O . PHE A 1 145 ? -49.474 10.375 9.464 1.00 39.64 145 PHE A O 1
ATOM 1115 N N . ILE A 1 146 ? -50.624 11.893 10.655 1.00 37.98 146 ILE A N 1
ATOM 1116 C CA . ILE A 1 146 ? -51.870 11.750 9.922 1.00 37.94 146 ILE A CA 1
ATOM 1117 C C . ILE A 1 146 ? -52.153 12.968 9.058 1.00 37.40 146 ILE A C 1
ATOM 1118 O O . ILE A 1 146 ? -52.215 14.083 9.543 1.00 37.40 146 ILE A O 1
ATOM 1123 N N . PHE A 1 147 ? -52.313 12.728 7.764 1.00 37.11 147 PHE A N 1
ATOM 1124 C CA . PHE A 1 147 ? -52.555 13.802 6.814 1.00 37.48 147 PHE A CA 1
ATOM 1125 C C . PHE A 1 147 ? -53.898 13.587 6.130 1.00 37.37 147 PHE A C 1
ATOM 1126 O O . PHE A 1 147 ? -54.363 12.469 6.007 1.00 38.26 147 PHE A O 1
ATOM 1134 N N . GLY A 1 148 ? -54.493 14.672 5.659 1.00 37.03 148 GLY A N 1
ATOM 1135 C CA . GLY A 1 148 ? -55.683 14.602 4.837 1.00 37.44 148 GLY A CA 1
ATOM 1136 C C . GLY A 1 148 ? -55.525 15.297 3.499 1.00 37.03 148 GLY A C 1
ATOM 1137 O O . GLY A 1 148 ? -54.677 16.141 3.334 1.00 37.25 148 GLY A O 1
ATOM 1138 N N . CYS A 1 149 ? -56.368 14.928 2.553 1.00 37.34 149 CYS A N 1
ATOM 1139 C CA . CYS A 1 149 ? -56.347 15.531 1.212 1.00 39.45 149 CYS A CA 1
ATOM 1140 C C . CYS A 1 149 ? -57.715 15.499 0.590 1.00 39.54 149 CYS A C 1
ATOM 1141 O O . CYS A 1 149 ? -58.425 14.445 0.677 1.00 39.24 149 CYS A O 1
ATOM 1144 N N . HIS A 1 150 ? -58.080 16.606 -0.055 1.00 39.69 150 HIS A N 1
ATOM 1145 C CA . HIS A 1 150 ? -59.377 16.738 -0.711 1.00 40.00 150 HIS A CA 1
ATOM 1146 C C . HIS A 1 150 ? -59.357 16.307 -2.190 1.00 40.53 150 HIS A C 1
ATOM 1147 O O . HIS A 1 150 ? -60.412 16.190 -2.797 1.00 43.52 150 HIS A O 1
ATOM 1154 N N . ASP A 1 151 ? -58.190 16.048 -2.771 1.00 39.56 151 ASP A N 1
ATOM 1155 C CA . ASP A 1 151 ? -58.042 15.935 -4.225 1.00 39.49 151 ASP A CA 1
ATOM 1156 C C . ASP A 1 151 ? -57.958 14.485 -4.615 1.00 38.40 151 ASP A C 1
ATOM 1157 O O . ASP A 1 151 ? -56.990 13.836 -4.295 1.00 39.41 151 ASP A O 1
ATOM 1162 N N . PRO A 1 152 ? -58.981 13.971 -5.286 1.00 41.43 152 PRO A N 1
ATOM 1163 C CA . PRO A 1 152 ? -58.908 12.534 -5.718 1.00 40.73 152 PRO A CA 1
ATOM 1164 C C . PRO A 1 152 ? -57.690 12.202 -6.567 1.00 42.00 152 PRO A C 1
ATOM 1165 O O . PRO A 1 152 ? -57.306 11.020 -6.664 1.00 41.13 152 PRO A O 1
ATOM 1169 N N . GLU A 1 153 ? -57.132 13.198 -7.273 1.00 41.59 153 GLU A N 1
ATOM 1170 C CA . GLU A 1 153 ? -56.006 12.954 -8.150 1.00 41.88 153 GLU A CA 1
ATOM 1171 C C . GLU A 1 153 ? -54.627 13.079 -7.514 1.00 41.87 153 GLU A C 1
ATOM 1172 O O . GLU A 1 153 ? -53.625 12.818 -8.152 1.00 41.27 153 GLU A O 1
ATOM 1178 N N . ALA A 1 154 ? -54.583 13.474 -6.244 1.00 41.01 154 ALA A N 1
ATOM 1179 C CA . ALA A 1 154 ? -53.318 13.654 -5.552 1.00 41.57 154 ALA A CA 1
ATOM 1180 C C . ALA A 1 154 ? -52.563 12.312 -5.472 1.00 42.02 154 ALA A C 1
ATOM 1181 O O . ALA A 1 154 ? -53.170 11.257 -5.297 1.00 42.57 154 ALA A O 1
ATOM 1183 N N . PRO A 1 155 ? -51.247 12.348 -5.603 1.00 42.84 155 PRO A N 1
ATOM 1184 C CA . PRO A 1 155 ? -50.419 11.173 -5.361 1.00 41.69 155 PRO A CA 1
ATOM 1185 C C . PRO A 1 155 ? -50.508 10.747 -3.895 1.00 40.56 155 PRO A C 1
ATOM 1186 O O . PRO A 1 155 ? -51.052 11.497 -3.078 1.00 38.14 155 PRO A O 1
ATOM 1190 N N . SER A 1 156 ? -50.008 9.551 -3.586 1.00 39.61 156 SER A N 1
ATOM 1191 C CA . SER A 1 156 ? -49.971 9.033 -2.226 1.00 40.02 156 SER A CA 1
ATOM 1192 C C . SER A 1 156 ? -49.244 10.057 -1.356 1.00 38.61 156 SER A C 1
ATOM 1193 O O . SER A 1 156 ? -48.399 10.869 -1.860 1.00 37.66 156 SER A O 1
ATOM 1196 N N . LEU A 1 157 ? -49.509 9.969 -0.063 1.00 38.73 157 LEU A N 1
ATOM 1197 C CA . LEU A 1 157 ? -48.782 10.779 0.935 1.00 39.00 157 LEU A CA 1
ATOM 1198 C C . LEU A 1 157 ? -47.278 10.494 0.864 1.00 39.41 157 LEU A C 1
ATOM 1199 O O . LEU A 1 157 ? -46.452 11.421 0.962 1.00 39.27 157 LEU A O 1
ATOM 1204 N N . GLU A 1 158 ? -46.913 9.240 0.652 1.00 40.29 158 GLU A N 1
ATOM 1205 C CA . GLU A 1 158 ? -45.492 8.888 0.464 1.00 42.13 158 GLU A CA 1
ATOM 1206 C C . GLU A 1 158 ? -44.804 9.572 -0.695 1.00 40.22 158 GLU A C 1
ATOM 1207 O O . GLU A 1 158 ? -43.660 10.031 -0.563 1.00 39.93 158 GLU A O 1
ATOM 1213 N N . ASP A 1 159 ? -45.480 9.639 -1.840 1.00 38.53 159 ASP A N 1
ATOM 1214 C CA . ASP A 1 159 ? -44.933 10.325 -2.993 1.00 39.57 159 ASP A CA 1
ATOM 1215 C C . ASP A 1 159 ? -44.905 11.839 -2.795 1.00 38.13 159 ASP A C 1
ATOM 1216 O O . ASP A 1 159 ? -44.011 12.491 -3.325 1.00 38.65 159 ASP A O 1
ATOM 1221 N N . TYR A 1 160 ? -45.845 12.376 -2.009 1.00 38.40 160 TYR A N 1
ATOM 1222 C CA . TYR A 1 160 ? -45.907 13.836 -1.747 1.00 38.72 160 TYR A CA 1
ATOM 1223 C C . TYR A 1 160 ? -44.779 14.264 -0.837 1.00 38.92 160 TYR A C 1
ATOM 1224 O O . TYR A 1 160 ? -44.105 15.274 -1.101 1.00 38.70 160 TYR A O 1
ATOM 1233 N N . LEU A 1 161 ? -44.501 13.460 0.164 1.00 38.92 161 LEU A N 1
ATOM 1234 C CA . LEU A 1 161 ? -43.297 13.652 0.973 1.00 39.12 161 LEU A CA 1
ATOM 1235 C C . LEU A 1 161 ? -42.038 13.400 0.128 1.00 39.38 161 LEU A C 1
ATOM 1236 O O . LEU A 1 161 ? -41.076 14.204 0.126 1.00 38.90 161 LEU A O 1
ATOM 1241 N N . GLY A 1 162 ? -42.073 12.325 -0.682 1.00 39.04 162 GLY A N 1
ATOM 1242 C CA . GLY A 1 162 ? -41.039 12.012 -1.658 1.00 40.29 162 GLY A CA 1
ATOM 1243 C C . GLY A 1 162 ? -39.645 11.967 -1.066 1.00 41.09 162 GLY A C 1
ATOM 1244 O O . GLY A 1 162 ? -39.412 11.299 -0.080 1.00 39.78 162 GLY A O 1
ATOM 1245 N N . GLU A 1 163 ? -38.716 12.700 -1.678 1.00 41.59 163 GLU A N 1
ATOM 1246 C CA . GLU A 1 163 ? -37.316 12.567 -1.302 1.00 42.56 163 GLU A CA 1
ATOM 1247 C C . GLU A 1 163 ? -37.122 13.104 0.098 1.00 41.12 163 GLU A C 1
ATOM 1248 O O . GLU A 1 163 ? -36.114 12.801 0.744 1.00 43.09 163 GLU A O 1
ATOM 1254 N N . PHE A 1 164 ? -38.070 13.906 0.583 1.00 40.11 164 PHE A N 1
ATOM 1255 C CA . PHE A 1 164 ? -38.017 14.384 1.975 1.00 39.83 164 PHE A CA 1
ATOM 1256 C C . PHE A 1 164 ? -38.065 13.261 3.026 1.00 40.01 164 PHE A C 1
ATOM 1257 O O . PHE A 1 164 ? -37.599 13.435 4.183 1.00 39.08 164 PHE A O 1
ATOM 1265 N N . ARG A 1 165 ? -38.587 12.105 2.642 1.00 39.89 165 ARG A N 1
ATOM 1266 C CA . ARG A 1 165 ? -38.631 10.990 3.566 1.00 40.62 165 ARG A CA 1
ATOM 1267 C C . ARG A 1 165 ? -37.219 10.519 4.067 1.00 39.12 165 ARG A C 1
ATOM 1268 O O . ARG A 1 165 ? -37.124 9.985 5.169 1.00 42.36 165 ARG A O 1
ATOM 1276 N N . TYR A 1 166 ? -36.196 10.695 3.240 1.00 39.04 166 TYR A N 1
ATOM 1277 C CA . TYR A 1 166 ? -34.807 10.402 3.573 1.00 39.49 166 TYR A CA 1
ATOM 1278 C C . TYR A 1 166 ? -34.497 11.127 4.861 1.00 39.40 166 TYR A C 1
ATOM 1279 O O . TYR A 1 166 ? -33.879 10.571 5.804 1.00 40.41 166 TYR A O 1
ATOM 1288 N N . TYR A 1 167 ? -34.919 12.384 4.917 1.00 38.57 167 TYR A N 1
ATOM 1289 C CA . TYR A 1 167 ? -34.683 13.192 6.114 1.00 39.61 167 TYR A CA 1
ATOM 1290 C C . TYR A 1 167 ? -35.566 12.788 7.299 1.00 40.26 167 TYR A C 1
ATOM 1291 O O . TYR A 1 167 ? -35.059 12.576 8.420 1.00 39.13 167 TYR A O 1
ATOM 1300 N N . LEU A 1 168 ? -36.881 12.735 7.061 1.00 41.67 168 LEU A N 1
ATOM 1301 C CA . LEU A 1 168 ? -37.868 12.423 8.113 1.00 41.37 168 LEU A CA 1
ATOM 1302 C C . LEU A 1 168 ? -37.634 11.085 8.758 1.00 41.57 168 LEU A C 1
ATOM 1303 O O . LEU A 1 168 ? -37.821 10.945 9.960 1.00 41.28 168 LEU A O 1
ATOM 1308 N N . ASP A 1 169 ? -37.199 10.108 7.992 1.00 41.33 169 ASP A N 1
ATOM 1309 C CA . ASP A 1 169 ? -36.914 8.783 8.591 1.00 42.56 169 ASP A CA 1
ATOM 1310 C C . ASP A 1 169 ? -35.863 8.838 9.666 1.00 42.54 169 ASP A C 1
ATOM 1311 O O . ASP A 1 169 ? -35.910 8.049 10.579 1.00 42.55 169 ASP A O 1
ATOM 1316 N N . THR A 1 170 ? -34.921 9.782 9.598 1.00 41.28 170 THR A N 1
ATOM 1317 C CA . THR A 1 170 ? -33.922 9.953 10.648 1.00 40.66 170 THR A CA 1
ATOM 1318 C C . THR A 1 170 ? -34.528 10.090 12.033 1.00 40.50 170 THR A C 1
ATOM 1319 O O . THR A 1 170 ? -33.989 9.559 12.997 1.00 41.39 170 THR A O 1
ATOM 1323 N N . ILE A 1 171 ? -35.629 10.814 12.118 1.00 39.55 171 ILE A N 1
ATOM 1324 C CA . ILE A 1 171 ? -36.243 11.131 13.399 1.00 39.93 171 ILE A CA 1
ATOM 1325 C C . ILE A 1 171 ? -37.602 10.469 13.595 1.00 39.87 171 ILE A C 1
ATOM 1326 O O . ILE A 1 171 ? -37.949 10.118 14.736 1.00 39.91 171 ILE A O 1
ATOM 1331 N N . TRP A 1 172 ? -38.383 10.319 12.515 1.00 41.00 172 TRP A N 1
ATOM 1332 C CA . TRP A 1 172 ? -39.703 9.680 12.628 1.00 42.14 172 TRP A CA 1
ATOM 1333 C C . TRP A 1 172 ? -39.619 8.145 12.547 1.00 43.24 172 TRP A C 1
ATOM 1334 O O . TRP A 1 172 ? -40.609 7.455 12.773 1.00 42.01 172 TRP A O 1
ATOM 1345 N N . GLU A 1 173 ? -38.400 7.633 12.299 1.00 46.02 173 GLU A N 1
ATOM 1346 C CA . GLU A 1 173 ? -38.005 6.233 12.627 1.00 44.97 173 GLU A CA 1
ATOM 1347 C C . GLU A 1 173 ? -36.900 6.202 13.663 1.00 44.42 173 GLU A C 1
ATOM 1348 O O . GLU A 1 173 ? -37.064 5.637 14.742 1.00 42.96 173 GLU A O 1
ATOM 1354 N N . GLY A 1 174 ? -35.765 6.813 13.326 1.00 43.98 174 GLY A N 1
ATOM 1355 C CA . GLY A 1 174 ? -34.667 6.952 14.265 1.00 43.21 174 GLY A CA 1
ATOM 1356 C C . GLY A 1 174 ? -34.190 5.612 14.767 1.00 43.02 174 GLY A C 1
ATOM 1357 O O . GLY A 1 174 ? -33.977 4.698 13.967 1.00 42.71 174 GLY A O 1
ATOM 1358 N N . ALA A 1 175 ? -34.027 5.475 16.085 1.00 42.07 175 ALA A N 1
ATOM 1359 C CA . ALA A 1 175 ? -33.533 4.229 16.660 1.00 42.17 175 ALA A CA 1
ATOM 1360 C C . ALA A 1 175 ? -34.637 3.161 16.732 1.00 42.72 175 ALA A C 1
ATOM 1361 O O . ALA A 1 175 ? -34.436 2.077 17.281 1.00 42.63 175 ALA A O 1
ATOM 1363 N N . GLY A 1 176 ? -35.796 3.450 16.157 1.00 42.66 176 GLY A N 1
ATOM 1364 C CA . GLY A 1 176 ? -36.868 2.479 16.068 1.00 42.97 176 GLY A CA 1
ATOM 1365 C C . GLY A 1 176 ? -38.204 2.888 16.629 1.00 43.77 176 GLY A C 1
ATOM 1366 O O . GLY A 1 176 ? -39.216 2.292 16.273 1.00 44.33 176 GLY A O 1
ATOM 1367 N N . GLY A 1 177 ? -38.228 3.863 17.535 1.00 42.74 177 GLY A N 1
ATOM 1368 C CA . GLY A 1 177 ? -39.466 4.263 18.144 1.00 42.07 177 GLY A CA 1
ATOM 1369 C C . GLY A 1 177 ? -40.157 5.444 17.496 1.00 41.75 177 GLY A C 1
ATOM 1370 O O . GLY A 1 177 ? -41.341 5.661 17.739 1.00 41.39 177 GLY A O 1
ATOM 1371 N N . GLY A 1 178 ? -39.444 6.216 16.675 1.00 40.56 178 GLY A N 1
ATOM 1372 C CA . GLY A 1 178 ? -40.013 7.394 16.038 1.00 40.48 178 GLY A CA 1
ATOM 1373 C C . GLY A 1 178 ? -40.525 8.431 17.026 1.00 39.93 178 GLY A C 1
ATOM 1374 O O . GLY A 1 178 ? -40.060 8.498 18.201 1.00 39.12 178 GLY A O 1
ATOM 1375 N N . MET A 1 179 ? -41.497 9.232 16.573 1.00 39.32 179 MET A N 1
ATOM 1376 C CA . MET A 1 179 ? -41.960 10.361 17.382 1.00 40.04 179 MET A CA 1
ATOM 1377 C C . MET A 1 179 ? -43.475 10.396 17.399 1.00 40.48 179 MET A C 1
ATOM 1378 O O . MET A 1 179 ? -44.120 9.768 16.546 1.00 40.87 179 MET A O 1
ATOM 1383 N N . GLU A 1 180 ? -44.013 11.161 18.342 1.00 38.32 180 GLU A N 1
ATOM 1384 C CA . GLU A 1 180 ? -45.458 11.340 18.501 1.00 38.41 180 GLU A CA 1
ATOM 1385 C C . GLU A 1 180 ? -45.788 12.782 18.956 1.00 37.15 180 GLU A C 1
ATOM 1386 O O . GLU A 1 180 ? -44.904 13.515 19.337 1.00 39.36 180 GLU A O 1
ATOM 1392 N N . LEU A 1 181 ? -47.061 13.155 18.887 1.00 38.17 181 LEU A N 1
ATOM 1393 C CA . LEU A 1 181 ? -47.534 14.456 19.351 1.00 37.37 181 LEU A CA 1
ATOM 1394 C C . LEU A 1 181 ? -48.171 14.395 20.734 1.00 38.75 181 LEU A C 1
ATOM 1395 O O . LEU A 1 181 ? -48.887 13.461 21.052 1.00 38.08 181 LEU A O 1
ATOM 1400 N N . LEU A 1 182 ? -47.899 15.415 21.535 1.00 37.87 182 LEU A N 1
ATOM 1401 C CA . LEU A 1 182 ? -48.611 15.640 22.782 1.00 38.32 182 LEU A CA 1
ATOM 1402 C C . LEU A 1 182 ? -49.542 16.838 22.665 1.00 38.15 182 LEU A C 1
ATOM 1403 O O . LEU A 1 182 ? -49.121 17.914 22.264 1.00 38.57 182 LEU A O 1
ATOM 1408 N N . GLY A 1 183 ? -50.805 16.625 23.016 1.00 38.66 183 GLY A N 1
ATOM 1409 C CA . GLY A 1 183 ? -51.759 17.696 23.211 1.00 38.54 183 GLY A CA 1
ATOM 1410 C C . GLY A 1 183 ? -52.199 17.818 24.657 1.00 38.58 183 GLY A C 1
ATOM 1411 O O . GLY A 1 183 ? -51.625 17.182 25.528 1.00 38.97 183 GLY A O 1
ATOM 1412 N N . PRO A 1 184 ? -53.217 18.633 24.903 1.00 38.35 184 PRO A N 1
ATOM 1413 C CA . PRO A 1 184 ? -53.920 19.345 23.840 1.00 38.18 184 PRO A CA 1
ATOM 1414 C C . PRO A 1 184 ? -53.108 20.510 23.303 1.00 37.54 184 PRO A C 1
ATOM 1415 O O . PRO A 1 184 ? -52.181 20.966 23.943 1.00 38.00 184 PRO A O 1
ATOM 1419 N N . PRO A 1 185 ? -53.484 20.989 22.130 1.00 39.00 185 PRO A N 1
ATOM 1420 C CA . PRO A 1 185 ? -52.758 22.086 21.502 1.00 38.00 185 PRO A CA 1
ATOM 1421 C C . PRO A 1 185 ? -53.092 23.424 22.140 1.00 38.75 185 PRO A C 1
ATOM 1422 O O . PRO A 1 185 ? -54.216 23.655 22.547 1.00 37.49 185 PRO A O 1
ATOM 1426 N N . MET A 1 186 ? -52.103 24.302 22.210 1.00 38.19 186 MET A N 1
ATOM 1427 C CA . MET A 1 186 ? -52.367 25.724 22.230 1.00 38.60 186 MET A CA 1
ATOM 1428 C C . MET A 1 186 ? -52.954 26.194 20.909 1.00 37.81 186 MET A C 1
ATOM 1429 O O . MET A 1 186 ? -52.597 25.702 19.862 1.00 38.82 186 MET A O 1
ATOM 1434 N N . LYS A 1 187 ? -53.860 27.151 20.993 1.00 38.05 187 LYS A N 1
ATOM 1435 C CA . LYS A 1 187 ? -54.521 27.697 19.845 1.00 38.09 187 LYS A CA 1
ATOM 1436 C C . LYS A 1 187 ? -54.558 29.222 20.047 1.00 37.68 187 LYS A C 1
ATOM 1437 O O . LYS A 1 187 ? -54.997 29.751 21.082 1.00 35.80 187 LYS A O 1
ATOM 1443 N N . SER A 1 188 ? -54.053 29.943 19.054 1.00 37.96 188 SER A N 1
ATOM 1444 C CA . SER A 1 188 ? -54.116 31.407 19.072 1.00 39.43 188 SER A CA 1
ATOM 1445 C C . SER A 1 188 ? -54.371 31.977 17.660 1.00 39.38 188 SER A C 1
ATOM 1446 O O . SER A 1 188 ? -54.105 31.286 16.654 1.00 40.38 188 SER A O 1
ATOM 1449 N N . LEU A 1 189 ? -54.931 33.182 17.589 1.00 38.82 189 LEU A N 1
ATOM 1450 C CA . LEU A 1 189 ? -55.045 33.885 16.304 1.00 39.74 189 LEU A CA 1
ATOM 1451 C C . LEU A 1 189 ? -53.855 34.795 16.150 1.00 39.37 189 LEU A C 1
ATOM 1452 O O . LEU A 1 189 ? -53.441 35.472 17.100 1.00 41.48 189 LEU A O 1
ATOM 1457 N N . LEU A 1 190 ? -53.329 34.872 14.947 1.00 39.03 190 LEU A N 1
ATOM 1458 C CA . LEU A 1 190 ? -52.239 35.794 14.637 1.00 39.06 190 LEU A CA 1
ATOM 1459 C C . LEU A 1 190 ? -52.582 36.508 13.330 1.00 38.31 190 LEU A C 1
ATOM 1460 O O . LEU A 1 190 ? -52.924 35.863 12.341 1.00 38.29 190 LEU A O 1
ATOM 1465 N N . GLN A 1 191 ? -52.473 37.837 13.330 1.00 37.98 191 GLN A N 1
ATOM 1466 C CA . GLN A 1 191 ? -52.912 38.631 12.168 1.00 39.33 191 GLN A CA 1
ATOM 1467 C C . GLN A 1 191 ? -51.788 38.694 11.128 1.00 37.63 191 GLN A C 1
ATOM 1468 O O . GLN A 1 191 ? -51.194 39.726 10.936 1.00 38.37 191 GLN A O 1
ATOM 1474 N N . CYS A 1 192 ? -51.546 37.558 10.460 1.00 37.47 192 CYS A N 1
ATOM 1475 C CA . CYS A 1 192 ? -50.476 37.443 9.439 1.00 38.28 192 CYS A CA 1
ATOM 1476 C C . CYS A 1 192 ? -50.916 36.446 8.369 1.00 37.93 192 CYS A C 1
ATOM 1477 O O . CYS A 1 192 ? -51.850 35.652 8.587 1.00 38.62 192 CYS A O 1
ATOM 1480 N N . ASN A 1 193 ? -50.309 36.555 7.222 1.00 37.07 193 ASN A N 1
ATOM 1481 C CA . ASN A 1 193 ? -50.436 35.546 6.179 1.00 37.26 193 ASN A CA 1
ATOM 1482 C C . ASN A 1 193 ? -49.733 34.255 6.611 1.00 36.53 193 ASN A C 1
ATOM 1483 O O . ASN A 1 193 ? -48.688 34.299 7.273 1.00 37.36 193 ASN A O 1
ATOM 1488 N N . TRP A 1 194 ? -50.334 33.117 6.294 1.00 35.88 194 TRP A N 1
ATOM 1489 C CA . TRP A 1 194 ? -49.835 31.803 6.712 1.00 37.04 194 TRP A CA 1
ATOM 1490 C C . TRP A 1 194 ? -48.402 31.528 6.220 1.00 37.80 194 TRP A C 1
ATOM 1491 O O . TRP A 1 194 ? -47.666 30.736 6.818 1.00 38.18 194 TRP A O 1
ATOM 1502 N N . LYS A 1 195 ? -47.980 32.193 5.139 1.00 36.34 195 LYS A N 1
ATOM 1503 C CA . LYS A 1 195 ? -46.622 31.999 4.586 1.00 36.80 195 LYS A CA 1
ATOM 1504 C C . LYS A 1 195 ? -45.510 32.614 5.374 1.00 36.95 195 LYS A C 1
ATOM 1505 O O . LYS A 1 195 ? -44.367 32.164 5.288 1.00 37.77 195 LYS A O 1
ATOM 1511 N N . VAL A 1 196 ? -45.822 33.622 6.212 1.00 37.29 196 VAL A N 1
ATOM 1512 C CA . VAL A 1 196 ? -44.734 34.299 6.929 1.00 36.80 196 VAL A CA 1
ATOM 1513 C C . VAL A 1 196 ? -44.157 33.346 7.972 1.00 37.94 196 VAL A C 1
ATOM 1514 O O . VAL A 1 196 ? -42.959 33.115 8.008 1.00 36.15 196 VAL A O 1
ATOM 1518 N N . PRO A 1 197 ? -45.019 32.748 8.803 1.00 37.69 197 PRO A N 1
ATOM 1519 C CA . PRO A 1 197 ? -44.467 31.677 9.677 1.00 38.55 197 PRO A CA 1
ATOM 1520 C C . PRO A 1 197 ? -43.937 30.445 8.950 1.00 38.31 197 PRO A C 1
ATOM 1521 O O . PRO A 1 197 ? -42.935 29.884 9.351 1.00 37.90 197 PRO A O 1
ATOM 1525 N N . ALA A 1 198 ? -44.582 30.043 7.905 1.00 37.48 198 ALA A N 1
ATOM 1526 C CA . ALA A 1 198 ? -44.114 28.916 7.166 1.00 38.82 198 ALA A CA 1
ATOM 1527 C C . ALA A 1 198 ? -42.664 29.143 6.721 1.00 38.22 198 ALA A C 1
ATOM 1528 O O . ALA A 1 198 ? -41.831 28.266 6.885 1.00 38.46 198 ALA A O 1
ATOM 1530 N N . GLU A 1 199 ? -42.385 30.294 6.120 1.00 38.74 199 GLU A N 1
ATOM 1531 C CA . GLU A 1 199 ? -41.032 30.568 5.617 1.00 39.30 199 GLU A CA 1
ATOM 1532 C C . GLU A 1 199 ? -40.067 30.762 6.804 1.00 39.09 199 GLU A C 1
ATOM 1533 O O . GLU A 1 199 ? -38.894 30.379 6.736 1.00 40.98 199 GLU A O 1
ATOM 1539 N N . ASN A 1 200 ? -40.543 31.389 7.860 1.00 38.06 200 ASN A N 1
ATOM 1540 C CA . ASN A 1 200 ? -39.719 31.624 9.056 1.00 39.15 200 ASN A CA 1
ATOM 1541 C C . ASN A 1 200 ? -39.147 30.319 9.593 1.00 38.18 200 ASN A C 1
ATOM 1542 O O . ASN A 1 200 ? -37.944 30.206 9.805 1.00 39.76 200 ASN A O 1
ATOM 1547 N N . PHE A 1 201 ? -40.011 29.309 9.768 1.00 37.59 201 PHE A N 1
ATOM 1548 C CA . PHE A 1 201 ? -39.614 27.989 10.197 1.00 38.40 201 PHE A CA 1
ATOM 1549 C C . PHE A 1 201 ? -38.842 27.156 9.167 1.00 37.78 201 PHE A C 1
ATOM 1550 O O . PHE A 1 201 ? -37.982 26.401 9.559 1.00 37.46 201 PHE A O 1
ATOM 1558 N N . ILE A 1 202 ? -39.111 27.327 7.891 1.00 37.55 202 ILE A N 1
ATOM 1559 C CA . ILE A 1 202 ? -38.471 26.486 6.845 1.00 38.62 202 ILE A CA 1
ATOM 1560 C C . ILE A 1 202 ? -36.996 26.832 6.679 1.00 39.12 202 ILE A C 1
ATOM 1561 O O . ILE A 1 202 ? -36.155 25.986 6.297 1.00 39.23 202 ILE A O 1
ATOM 1566 N N . GLY A 1 203 ? -36.648 28.076 6.953 1.00 38.98 203 GLY A N 1
ATOM 1567 C CA . GLY A 1 203 ? -35.301 28.491 6.580 1.00 38.50 203 GLY A CA 1
ATOM 1568 C C . GLY A 1 203 ? -34.701 29.713 7.224 1.00 39.96 203 GLY A C 1
ATOM 1569 O O . GLY A 1 203 ? -33.599 30.156 6.807 1.00 41.26 203 GLY A O 1
ATOM 1570 N N . ASP A 1 204 ? -35.335 30.278 8.246 1.00 37.97 204 ASP A N 1
ATOM 1571 C CA . ASP A 1 204 ? -34.853 31.564 8.733 1.00 38.09 204 ASP A CA 1
ATOM 1572 C C . ASP A 1 204 ? -33.884 31.380 9.904 1.00 38.47 204 ASP A C 1
ATOM 1573 O O . ASP A 1 204 ? -34.168 31.750 11.017 1.00 39.07 204 ASP A O 1
ATOM 1578 N N . GLY A 1 205 ? -32.701 30.852 9.637 1.00 37.40 205 GLY A N 1
ATOM 1579 C CA . GLY A 1 205 ? -31.639 30.908 10.625 1.00 36.83 205 GLY A CA 1
ATOM 1580 C C . GLY A 1 205 ? -31.159 32.325 10.901 1.00 35.14 205 GLY A C 1
ATOM 1581 O O . GLY A 1 205 ? -30.660 32.636 11.970 1.00 37.80 205 GLY A O 1
ATOM 1582 N N . TYR A 1 206 ? -31.320 33.176 9.902 1.00 35.69 206 TYR A N 1
ATOM 1583 C CA . TYR A 1 206 ? -30.789 34.536 9.903 1.00 35.72 206 TYR A CA 1
ATOM 1584 C C . TYR A 1 206 ? -31.392 35.357 11.035 1.00 35.19 206 TYR A C 1
ATOM 1585 O O . TYR A 1 206 ? -30.694 36.112 11.680 1.00 37.42 206 TYR A O 1
ATOM 1594 N N . HIS A 1 207 ? -32.690 35.207 11.278 1.00 35.26 207 HIS A N 1
ATOM 1595 C CA . HIS A 1 207 ? -33.348 36.064 12.288 1.00 37.16 207 HIS A CA 1
ATOM 1596 C C . HIS A 1 207 ? -33.032 35.710 13.708 1.00 37.39 207 HIS A C 1
ATOM 1597 O O . HIS A 1 207 ? -33.249 36.529 14.638 1.00 38.06 207 HIS A O 1
ATOM 1604 N N . VAL A 1 208 ? -32.539 34.504 13.915 1.00 38.58 208 VAL A N 1
ATOM 1605 C CA . VAL A 1 208 ? -32.415 33.977 15.293 1.00 39.17 208 VAL A CA 1
ATOM 1606 C C . VAL A 1 208 ? -31.543 34.839 16.184 1.00 40.29 208 VAL A C 1
ATOM 1607 O O . VAL A 1 208 ? -31.953 35.255 17.271 1.00 39.17 208 VAL A O 1
ATOM 1611 N N . GLY A 1 209 ? -30.325 35.144 15.715 1.00 40.02 209 GLY A N 1
ATOM 1612 C CA . GLY A 1 209 ? -29.412 35.954 16.476 1.00 41.47 209 GLY A CA 1
ATOM 1613 C C . GLY A 1 209 ? -29.789 37.423 16.571 1.00 41.54 209 GLY A C 1
ATOM 1614 O O . GLY A 1 209 ? -29.223 38.122 17.380 1.00 44.27 209 GLY A O 1
ATOM 1615 N N . TRP A 1 210 ? -30.689 37.915 15.730 1.00 42.33 210 TRP A N 1
ATOM 1616 C CA . TRP A 1 210 ? -31.119 39.315 15.815 1.00 41.92 210 TRP A CA 1
ATOM 1617 C C . TRP A 1 210 ? -32.362 39.402 16.705 1.00 42.05 210 TRP A C 1
ATOM 1618 O O . TRP A 1 210 ? -32.369 40.091 17.729 1.00 42.23 210 TRP A O 1
ATOM 1629 N N . THR A 1 211 ? -33.412 38.703 16.286 1.00 41.82 211 THR A N 1
ATOM 1630 C CA . THR A 1 211 ? -34.687 38.761 16.952 1.00 42.57 211 THR A CA 1
ATOM 1631 C C . THR A 1 211 ? -34.566 38.171 18.389 1.00 42.72 211 THR A C 1
ATOM 1632 O O . THR A 1 211 ? -35.103 38.749 19.359 1.00 42.74 211 THR A O 1
ATOM 1636 N N . HIS A 1 212 ? -33.900 37.011 18.538 1.00 43.33 212 HIS A N 1
ATOM 1637 C CA . HIS A 1 212 ? -33.876 36.275 19.840 1.00 43.87 212 HIS A CA 1
ATOM 1638 C C . HIS A 1 212 ? -32.588 36.397 20.614 1.00 45.64 212 HIS A C 1
ATOM 1639 O O . HIS A 1 212 ? -32.342 35.629 21.563 1.00 45.65 212 HIS A O 1
ATOM 1646 N N . ALA A 1 213 ? -31.804 37.411 20.266 1.00 46.22 213 ALA A N 1
ATOM 1647 C CA . ALA A 1 213 ? -30.561 37.680 20.972 1.00 47.37 213 ALA A CA 1
ATOM 1648 C C . ALA A 1 213 ? -30.723 37.643 22.508 1.00 47.97 213 ALA A C 1
ATOM 1649 O O . ALA A 1 213 ? -29.916 37.037 23.221 1.00 48.85 213 ALA A O 1
ATOM 1651 N N . ALA A 1 214 ? -31.787 38.260 23.031 1.00 49.11 214 ALA A N 1
ATOM 1652 C CA . ALA A 1 214 ? -32.023 38.321 24.477 1.00 49.30 214 ALA A CA 1
ATOM 1653 C C . ALA A 1 214 ? -32.252 36.962 25.141 1.00 50.11 214 ALA A C 1
ATOM 1654 O O . ALA A 1 214 ? -31.636 36.606 26.172 1.00 48.77 214 ALA A O 1
ATOM 1656 N N . ALA A 1 215 ? -33.207 36.237 24.579 1.00 49.53 215 ALA A N 1
ATOM 1657 C CA . ALA A 1 215 ? -33.519 34.888 24.986 1.00 50.69 215 ALA A CA 1
ATOM 1658 C C . ALA A 1 215 ? -32.272 33.994 24.964 1.00 51.30 215 ALA A C 1
ATOM 1659 O O . ALA A 1 215 ? -32.048 33.222 25.911 1.00 50.87 215 ALA A O 1
ATOM 1661 N N . LEU A 1 216 ? -31.479 34.130 23.893 1.00 52.24 216 LEU A N 1
ATOM 1662 C CA . LEU A 1 216 ? -30.247 33.355 23.669 1.00 53.81 216 LEU A CA 1
ATOM 1663 C C . LEU A 1 216 ? -29.197 33.679 24.728 1.00 55.07 216 LEU A C 1
ATOM 1664 O O . LEU A 1 216 ? -28.570 32.784 25.302 1.00 55.98 216 LEU A O 1
ATOM 1669 N N . SER A 1 217 ? -28.998 34.966 24.964 1.00 56.29 217 SER A N 1
ATOM 1670 C CA . SER A 1 217 ? -27.994 35.395 25.924 1.00 57.50 217 SER A CA 1
ATOM 1671 C C . SER A 1 217 ? -28.329 34.809 27.287 1.00 58.22 217 SER A C 1
ATOM 1672 O O . SER A 1 217 ? -27.448 34.374 28.016 1.00 59.12 217 SER A O 1
ATOM 1675 N N . GLN A 1 218 ? -29.613 34.803 27.624 1.00 59.21 218 GLN A N 1
ATOM 1676 C CA . GLN A 1 218 ? -30.086 34.225 28.883 1.00 59.10 218 GLN A CA 1
ATOM 1677 C C . GLN A 1 218 ? -29.967 32.707 28.994 1.00 59.41 218 GLN A C 1
ATOM 1678 O O . GLN A 1 218 ? -29.720 32.188 30.064 1.00 58.86 218 GLN A O 1
ATOM 1684 N N . ILE A 1 219 ? -30.188 31.978 27.907 1.00 60.28 219 ILE A N 1
ATOM 1685 C CA . ILE A 1 219 ? -30.118 30.509 27.966 1.00 60.49 219 ILE A CA 1
ATOM 1686 C C . ILE A 1 219 ? -28.659 30.074 28.099 1.00 61.18 219 ILE A C 1
ATOM 1687 O O . ILE A 1 219 ? -28.323 29.257 28.950 1.00 61.42 219 ILE A O 1
ATOM 1692 N N . GLY A 1 220 ? -27.787 30.667 27.293 1.00 61.90 220 GLY A N 1
ATOM 1693 C CA . GLY A 1 220 ? -26.363 30.321 27.300 1.00 62.43 220 GLY A CA 1
ATOM 1694 C C . GLY A 1 220 ? -26.099 29.057 26.496 1.00 62.93 220 GLY A C 1
ATOM 1695 O O . GLY A 1 220 ? -26.996 28.540 25.831 1.00 63.00 220 GLY A O 1
ATOM 1696 N N . GLY A 1 221 ? -24.865 28.567 26.535 1.00 63.54 221 GLY A N 1
ATOM 1697 C CA . GLY A 1 221 ? -24.535 27.291 25.901 1.00 64.24 221 GLY A CA 1
ATOM 1698 C C . GLY A 1 221 ? -24.445 27.395 24.391 1.00 64.67 221 GLY A C 1
ATOM 1699 O O . GLY A 1 221 ? -24.166 28.475 23.878 1.00 65.03 221 GLY A O 1
ATOM 1700 N N . GLU A 1 222 ? -24.701 26.273 23.703 1.00 65.34 222 GLU A N 1
ATOM 1701 C CA . GLU A 1 222 ? -24.539 26.134 22.243 1.00 65.28 222 GLU A CA 1
ATOM 1702 C C . GLU A 1 222 ? -24.945 27.396 21.472 1.00 65.60 222 GLU A C 1
ATOM 1703 O O . GLU A 1 222 ? -24.100 28.138 20.957 1.00 66.50 222 GLU A O 1
ATOM 1709 N N . LEU A 1 223 ? -26.251 27.639 21.439 1.00 64.79 223 LEU A N 1
ATOM 1710 C CA . LEU A 1 223 ? -26.843 28.590 20.515 1.00 63.96 223 LEU A CA 1
ATOM 1711 C C . LEU A 1 223 ? -26.653 30.056 20.968 1.00 63.64 223 LEU A C 1
ATOM 1712 O O . LEU A 1 223 ? -26.845 30.973 20.171 1.00 63.90 223 LEU A O 1
ATOM 1717 N N . ALA A 1 224 ? -26.231 30.278 22.212 1.00 62.46 224 ALA A N 1
ATOM 1718 C CA . ALA A 1 224 ? -26.000 31.639 22.699 1.00 61.87 224 ALA A CA 1
ATOM 1719 C C . ALA A 1 224 ? -25.015 32.429 21.823 1.00 61.17 224 ALA A C 1
ATOM 1720 O O . ALA A 1 224 ? -25.149 33.637 21.658 1.00 60.33 224 ALA A O 1
ATOM 1722 N N . GLY A 1 225 ? -24.037 31.738 21.251 1.00 60.33 225 GLY A N 1
ATOM 1723 C CA . GLY A 1 225 ? -23.092 32.358 20.322 1.00 59.96 225 GLY A CA 1
ATOM 1724 C C . GLY A 1 225 ? -23.702 32.938 19.054 1.00 59.12 225 GLY A C 1
ATOM 1725 O O . GLY A 1 225 ? -23.080 33.761 18.386 1.00 58.96 225 GLY A O 1
ATOM 1726 N N . LEU A 1 226 ? -24.920 32.532 18.711 1.00 58.49 226 LEU A N 1
ATOM 1727 C CA . LEU A 1 226 ? -25.649 33.191 17.607 1.00 58.28 226 LEU A CA 1
ATOM 1728 C C . LEU A 1 226 ? -26.052 34.657 17.891 1.00 57.73 226 LEU A C 1
ATOM 1729 O O . LEU A 1 226 ? -26.339 35.410 16.965 1.00 55.59 226 LEU A O 1
ATOM 1734 N N . ALA A 1 227 ? -26.077 35.053 19.165 1.00 57.87 227 ALA A N 1
ATOM 1735 C CA . ALA A 1 227 ? -26.642 36.351 19.571 1.00 58.56 227 ALA A CA 1
ATOM 1736 C C . ALA A 1 227 ? -25.902 37.541 18.966 1.00 59.17 227 ALA A C 1
ATOM 1737 O O . ALA A 1 227 ? -24.694 37.693 19.156 1.00 58.51 227 ALA A O 1
ATOM 1739 N N . GLY A 1 228 ? -26.641 38.380 18.236 1.00 59.81 228 GLY A N 1
ATOM 1740 C CA . GLY A 1 228 ? -26.068 39.569 17.606 1.00 60.43 228 GLY A CA 1
ATOM 1741 C C . GLY A 1 228 ? -25.525 39.315 16.217 1.00 61.09 228 GLY A C 1
ATOM 1742 O O . GLY A 1 228 ? -25.083 40.253 15.541 1.00 62.49 228 GLY A O 1
ATOM 1743 N N . ASN A 1 229 ? -25.557 38.050 15.785 1.00 61.27 229 ASN A N 1
ATOM 1744 C CA . ASN A 1 229 ? -25.082 37.640 14.469 1.00 60.92 229 ASN A CA 1
ATOM 1745 C C . ASN A 1 229 ? -23.682 38.162 14.164 1.00 60.98 229 ASN A C 1
ATOM 1746 O O . ASN A 1 229 ? -23.509 39.036 13.309 1.00 60.95 229 ASN A O 1
ATOM 1751 N N . ARG A 1 230 ? -22.702 37.611 14.883 1.00 61.20 230 ARG A N 1
ATOM 1752 C CA . ARG A 1 230 ? -21.302 38.054 14.788 1.00 61.38 230 ARG A CA 1
ATOM 1753 C C . ARG A 1 230 ? -20.640 37.578 13.499 1.00 60.82 230 ARG A C 1
ATOM 1754 O O . ARG A 1 230 ? -20.740 36.399 13.121 1.00 61.15 230 ARG A O 1
ATOM 1762 N N . ALA A 1 231 ? -19.945 38.499 12.838 1.00 59.84 231 ALA A N 1
ATOM 1763 C CA . ALA A 1 231 ? -19.382 38.232 11.529 1.00 58.60 231 ALA A CA 1
ATOM 1764 C C . ALA A 1 231 ? -18.130 37.333 11.554 1.00 58.07 231 ALA A C 1
ATOM 1765 O O . ALA A 1 231 ? -17.663 36.943 10.485 1.00 58.87 231 ALA A O 1
ATOM 1767 N N . ASP A 1 232 ? -17.590 37.013 12.742 1.00 55.74 232 ASP A N 1
ATOM 1768 C CA . ASP A 1 232 ? -16.366 36.173 12.836 1.00 53.77 232 ASP A CA 1
ATOM 1769 C C . ASP A 1 232 ? -16.581 34.641 12.867 1.00 51.19 232 ASP A C 1
ATOM 1770 O O . ASP A 1 232 ? -15.619 33.858 12.793 1.00 53.01 232 ASP A O 1
ATOM 1775 N N . ILE A 1 233 ? -17.828 34.216 12.917 1.00 42.19 233 ILE A N 1
ATOM 1776 C CA . ILE A 1 233 ? -18.202 32.803 13.068 1.00 42.27 233 ILE A CA 1
ATOM 1777 C C . ILE A 1 233 ? -18.408 32.152 11.694 1.00 41.84 233 ILE A C 1
ATOM 1778 O O . ILE A 1 233 ? -19.239 32.632 10.902 1.00 48.16 233 ILE A O 1
ATOM 1783 N N . PRO A 1 234 ? -17.712 31.052 11.434 1.00 49.18 234 PRO A N 1
ATOM 1784 C CA . PRO A 1 234 ? -17.922 30.269 10.212 1.00 49.60 234 PRO A CA 1
ATOM 1785 C C . PRO A 1 234 ? -19.214 29.465 10.249 1.00 50.55 234 PRO A C 1
ATOM 1786 O O . PRO A 1 234 ? -19.188 28.274 10.529 1.00 51.89 234 PRO A O 1
ATOM 1790 N N . PHE A 1 235 ? -20.329 30.122 9.968 1.00 50.72 235 PHE A N 1
ATOM 1791 C CA . PHE A 1 235 ? -21.637 29.510 10.136 1.00 49.47 235 PHE A CA 1
ATOM 1792 C C . PHE A 1 235 ? -21.734 28.266 9.267 1.00 47.19 235 PHE A C 1
ATOM 1793 O O . PHE A 1 235 ? -22.406 27.301 9.612 1.00 48.11 235 PHE A O 1
ATOM 1801 N N . ASP A 1 236 ? -21.037 28.292 8.141 1.00 37.98 236 ASP A N 1
ATOM 1802 C CA . ASP A 1 236 ? -21.132 27.206 7.188 1.00 38.79 236 ASP A CA 1
ATOM 1803 C C . ASP A 1 236 ? -20.408 25.941 7.649 1.00 38.27 236 ASP A C 1
ATOM 1804 O O . ASP A 1 236 ? -20.640 24.866 7.117 1.00 47.51 236 ASP A O 1
ATOM 1809 N N . ASP A 1 237 ? -19.554 26.077 8.660 1.00 45.23 237 ASP A N 1
ATOM 1810 C CA . ASP A 1 237 ? -18.995 24.923 9.354 1.00 46.55 237 ASP A CA 1
ATOM 1811 C C . ASP A 1 237 ? -20.008 24.295 10.300 1.00 48.12 237 ASP A C 1
ATOM 1812 O O . ASP A 1 237 ? -19.813 23.185 10.775 1.00 50.89 237 ASP A O 1
ATOM 1817 N N . LEU A 1 238 ? -21.083 25.020 10.574 1.00 47.98 238 LEU A N 1
ATOM 1818 C CA . LEU A 1 238 ? -21.966 24.706 11.719 1.00 47.13 238 LEU A CA 1
ATOM 1819 C C . LEU A 1 238 ? -23.305 24.083 11.395 1.00 45.21 238 LEU A C 1
ATOM 1820 O O . LEU A 1 238 ? -24.024 23.629 12.315 1.00 45.52 238 LEU A O 1
ATOM 1825 N N . GLY A 1 239 ? -23.669 24.071 10.120 1.00 43.49 239 GLY A N 1
ATOM 1826 C CA . GLY A 1 239 ? -24.894 23.450 9.721 1.00 41.40 239 GLY A CA 1
ATOM 1827 C C . GLY A 1 239 ? -25.072 23.420 8.204 1.00 38.98 239 GLY A C 1
ATOM 1828 O O . GLY A 1 239 ? -24.137 23.671 7.440 1.00 36.51 239 GLY A O 1
ATOM 1829 N N . LEU A 1 240 ? -26.298 23.130 7.805 1.00 38.37 240 LEU A N 1
ATOM 1830 C CA . LEU A 1 240 ? -26.680 23.029 6.386 1.00 37.79 240 LEU A CA 1
ATOM 1831 C C . LEU A 1 240 ? -28.112 23.425 6.263 1.00 36.96 240 LEU A C 1
ATOM 1832 O O . LEU A 1 240 ? -28.834 23.578 7.272 1.00 35.73 240 LEU A O 1
ATOM 1837 N N . GLN A 1 241 ? -28.533 23.600 5.020 1.00 36.68 241 GLN A N 1
ATOM 1838 C CA . GLN A 1 241 ? -29.922 23.892 4.713 1.00 37.66 241 GLN A CA 1
ATOM 1839 C C . GLN A 1 241 ? -30.368 22.994 3.554 1.00 36.26 241 GLN A C 1
ATOM 1840 O O . GLN A 1 241 ? -29.569 22.677 2.685 1.00 37.46 241 GLN A O 1
ATOM 1846 N N . PHE A 1 242 ? -31.619 22.554 3.584 1.00 35.65 242 PHE A N 1
ATOM 1847 C CA . PHE A 1 242 ? -32.113 21.545 2.641 1.00 36.06 242 PHE A CA 1
ATOM 1848 C C . PHE A 1 242 ? -33.465 21.966 2.045 1.00 35.49 242 PHE A C 1
ATOM 1849 O O . PHE A 1 242 ? -34.306 22.530 2.777 1.00 36.00 242 PHE A O 1
ATOM 1857 N N . THR A 1 243 ? -33.672 21.678 0.754 1.00 36.79 243 THR A N 1
ATOM 1858 C CA . THR A 1 243 ? -34.980 21.841 0.128 1.00 37.76 243 THR A CA 1
ATOM 1859 C C . THR A 1 243 ? -35.199 20.676 -0.833 1.00 37.94 243 THR A C 1
ATOM 1860 O O . THR A 1 243 ? -34.246 20.012 -1.220 1.00 37.72 243 THR A O 1
ATOM 1864 N N . THR A 1 244 ? -36.475 20.424 -1.118 1.00 39.23 244 THR A N 1
ATOM 1865 C CA . THR A 1 244 ? -36.886 19.245 -1.866 1.00 38.53 244 THR A CA 1
ATOM 1866 C C . THR A 1 244 ? -37.954 19.559 -2.878 1.00 38.71 244 THR A C 1
ATOM 1867 O O . THR A 1 244 ? -38.461 20.665 -2.917 1.00 37.28 244 THR A O 1
ATOM 1871 N N . ARG A 1 245 ? -38.159 18.599 -3.766 1.00 39.28 245 ARG A N 1
ATOM 1872 C CA . ARG A 1 245 ? -38.992 18.762 -4.958 1.00 37.87 245 ARG A CA 1
ATOM 1873 C C . ARG A 1 245 ? -40.417 19.266 -4.628 1.00 37.56 245 ARG A C 1
ATOM 1874 O O . ARG A 1 245 ? -40.950 20.072 -5.375 1.00 38.63 245 ARG A O 1
ATOM 1882 N N . HIS A 1 246 ? -41.029 18.827 -3.518 1.00 37.11 246 HIS A N 1
ATOM 1883 C CA . HIS A 1 246 ? -42.386 19.309 -3.175 1.00 38.52 246 HIS A CA 1
ATOM 1884 C C . HIS A 1 246 ? -42.386 20.418 -2.050 1.00 39.44 246 HIS A C 1
ATOM 1885 O O . HIS A 1 246 ? -43.328 20.493 -1.258 1.00 38.44 246 HIS A O 1
ATOM 1892 N N . GLY A 1 247 ? -41.339 21.262 -2.021 1.00 38.68 247 GLY A N 1
ATOM 1893 C CA . GLY A 1 247 ? -41.333 22.431 -1.177 1.00 37.94 247 GLY A CA 1
ATOM 1894 C C . GLY A 1 247 ? -40.825 22.209 0.224 1.00 37.52 247 GLY A C 1
ATOM 1895 O O . GLY A 1 247 ? -40.469 23.202 0.876 1.00 39.44 247 GLY A O 1
ATOM 1896 N N . HIS A 1 248 ? -40.755 20.967 0.694 1.00 36.52 248 HIS A N 1
ATOM 1897 C CA . HIS A 1 248 ? -40.386 20.700 2.133 1.00 36.71 248 HIS A CA 1
ATOM 1898 C C . HIS A 1 248 ? -38.940 21.088 2.315 1.00 36.63 248 HIS A C 1
ATOM 1899 O O . HIS A 1 248 ? -38.131 20.842 1.405 1.00 37.77 248 HIS A O 1
ATOM 1906 N N . GLY A 1 249 ? -38.592 21.666 3.468 1.00 36.93 249 GLY A N 1
ATOM 1907 C CA . GLY A 1 249 ? -37.204 21.993 3.761 1.00 37.58 249 GLY A CA 1
ATOM 1908 C C . GLY A 1 249 ? -36.965 22.220 5.211 1.00 38.07 249 GLY A C 1
ATOM 1909 O O . GLY A 1 249 ? -37.906 22.288 5.992 1.00 36.59 249 GLY A O 1
ATOM 1910 N N . PHE A 1 250 ? -35.694 22.363 5.519 1.00 37.00 250 PHE A N 1
ATOM 1911 C CA . PHE A 1 250 ? -35.280 22.659 6.860 1.00 36.88 250 PHE A CA 1
ATOM 1912 C C . PHE A 1 250 ? -33.831 23.093 6.883 1.00 36.46 250 PHE A C 1
ATOM 1913 O O . PHE A 1 250 ? -33.103 22.854 5.924 1.00 36.77 250 PHE A O 1
ATOM 1921 N N . GLY A 1 251 ? -33.468 23.755 7.973 1.00 37.33 251 GLY A N 1
ATOM 1922 C CA . GLY A 1 251 ? -32.084 24.045 8.307 1.00 36.91 251 GLY A CA 1
ATOM 1923 C C . GLY A 1 251 ? -31.707 23.245 9.527 1.00 37.33 251 GLY A C 1
ATOM 1924 O O . GLY A 1 251 ? -32.579 22.906 10.363 1.00 37.96 251 GLY A O 1
ATOM 1925 N N . VAL A 1 252 ? -30.429 22.942 9.635 1.00 37.14 252 VAL A N 1
ATOM 1926 C CA . VAL A 1 252 ? -29.917 22.161 10.750 1.00 36.96 252 VAL A CA 1
ATOM 1927 C C . VAL A 1 252 ? -28.705 22.872 11.376 1.00 38.35 252 VAL A C 1
ATOM 1928 O O . VAL A 1 252 ? -27.828 23.336 10.655 1.00 37.51 252 VAL A O 1
ATOM 1932 N N . ILE A 1 253 ? -28.687 22.962 12.702 1.00 37.70 253 ILE A N 1
ATOM 1933 C CA . ILE A 1 253 ? -27.532 23.416 13.474 1.00 38.37 253 ILE A CA 1
ATOM 1934 C C . ILE A 1 253 ? -26.879 22.172 14.129 1.00 37.71 253 ILE A C 1
ATOM 1935 O O . ILE A 1 253 ? -27.536 21.459 14.890 1.00 36.04 253 ILE A O 1
ATOM 1940 N N . ASP A 1 254 ? -25.633 21.869 13.774 1.00 38.74 254 ASP A N 1
ATOM 1941 C CA . ASP A 1 254 ? -24.999 20.621 14.254 1.00 39.63 254 ASP A CA 1
ATOM 1942 C C . ASP A 1 254 ? -24.905 20.583 15.753 1.00 39.67 254 ASP A C 1
ATOM 1943 O O . ASP A 1 254 ? -24.594 21.577 16.370 1.00 39.70 254 ASP A O 1
ATOM 1948 N N . ASN A 1 255 ? -25.162 19.417 16.333 1.00 41.22 255 ASN A N 1
ATOM 1949 C CA . ASN A 1 255 ? -24.873 19.169 17.749 1.00 40.90 255 ASN A CA 1
ATOM 1950 C C . ASN A 1 255 ? -25.635 20.039 18.756 1.00 41.16 255 ASN A C 1
ATOM 1951 O O . ASN A 1 255 ? -25.175 20.242 19.896 1.00 41.26 255 ASN A O 1
ATOM 1956 N N . ALA A 1 256 ? -26.802 20.525 18.353 1.00 40.45 256 ALA A N 1
ATOM 1957 C CA . ALA A 1 256 ? -27.521 21.530 19.118 1.00 40.88 256 ALA A CA 1
ATOM 1958 C C . ALA A 1 256 ? -28.961 21.175 19.428 1.00 40.54 256 ALA A C 1
ATOM 1959 O O . ALA A 1 256 ? -29.707 22.032 19.906 1.00 40.03 256 ALA A O 1
ATOM 1961 N N . ALA A 1 257 ? -29.351 19.921 19.160 1.00 41.08 257 ALA A N 1
ATOM 1962 C CA . ALA A 1 257 ? -30.726 19.449 19.357 1.00 40.59 257 ALA A CA 1
ATOM 1963 C C . ALA A 1 257 ? -31.355 19.960 20.662 1.00 41.22 257 ALA A C 1
ATOM 1964 O O . ALA A 1 257 ? -32.396 20.601 20.645 1.00 42.77 257 ALA A O 1
ATOM 1966 N N . ALA A 1 258 ? -30.687 19.758 21.776 1.00 41.24 258 ALA A N 1
ATOM 1967 C CA . ALA A 1 258 ? -31.260 20.189 23.086 1.00 40.78 258 ALA A CA 1
ATOM 1968 C C . ALA A 1 258 ? -30.819 21.602 23.554 1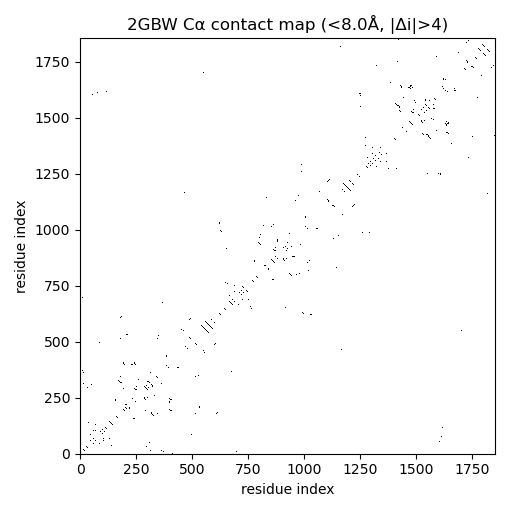.00 40.87 258 ALA A C 1
ATOM 1969 O O . ALA A 1 258 ? -30.958 21.977 24.744 1.00 40.57 258 ALA A O 1
ATOM 1971 N N . GLY A 1 259 ? -30.331 22.416 22.615 1.00 40.97 259 GLY A N 1
ATOM 1972 C CA . GLY A 1 259 ? -29.685 23.700 22.922 1.00 41.18 259 GLY A CA 1
ATOM 1973 C C . GLY A 1 259 ? -30.516 24.766 23.639 1.00 41.45 259 GLY A C 1
ATOM 1974 O O . GLY A 1 259 ? -29.951 25.618 24.370 1.00 42.79 259 GLY A O 1
ATOM 1975 N N . LEU A 1 260 ? -31.834 24.739 23.447 1.00 41.27 260 LEU A N 1
ATOM 1976 C CA . LEU A 1 260 ? -32.722 25.734 24.078 1.00 40.92 260 LEU A CA 1
ATOM 1977 C C . LEU A 1 260 ? -33.377 25.216 25.343 1.00 42.02 260 LEU A C 1
ATOM 1978 O O . LEU A 1 260 ? -34.116 25.965 25.972 1.00 45.26 260 LEU A O 1
ATOM 1983 N N . HIS A 1 261 ? -33.069 23.980 25.742 1.00 41.26 261 HIS A N 1
ATOM 1984 C CA . HIS A 1 261 ? -33.649 23.355 26.925 1.00 41.04 261 HIS A CA 1
ATOM 1985 C C . HIS A 1 261 ? -32.684 23.544 28.087 1.00 41.39 261 HIS A C 1
ATOM 1986 O O . HIS A 1 261 ? -31.514 23.152 28.021 1.00 41.07 261 HIS A O 1
ATOM 1993 N N . ILE A 1 262 ? -33.192 24.107 29.164 1.00 40.89 262 ILE A N 1
ATOM 1994 C CA . ILE A 1 262 ? -32.387 24.282 30.391 1.00 41.85 262 ILE A CA 1
ATOM 1995 C C . ILE A 1 262 ? -32.329 23.001 31.236 1.00 42.39 262 ILE A C 1
ATOM 1996 O O . ILE A 1 262 ? -31.247 22.570 31.649 1.00 42.57 262 ILE A O 1
ATOM 2001 N N . LYS A 1 263 ? -33.473 22.390 31.486 1.00 42.37 263 LYS A N 1
ATOM 2002 C CA . LYS A 1 263 ? -33.520 21.090 32.150 1.00 42.83 263 LYS A CA 1
ATOM 2003 C C . LYS A 1 263 ? -33.631 20.082 31.023 1.00 43.50 263 LYS A C 1
ATOM 2004 O O . LYS A 1 263 ? -34.676 19.988 30.354 1.00 45.18 263 LYS A O 1
ATOM 2010 N N . ARG A 1 264 ? -32.544 19.367 30.773 1.00 43.99 264 ARG A N 1
ATOM 2011 C CA . ARG A 1 264 ? -32.484 18.508 29.585 1.00 44.35 264 ARG A CA 1
ATOM 2012 C C . ARG A 1 264 ? -31.762 17.168 29.799 1.00 43.93 264 ARG A C 1
ATOM 2013 O O . ARG A 1 264 ? -31.365 16.512 28.848 1.00 44.05 264 ARG A O 1
ATOM 2021 N N . GLU A 1 265 ? -31.604 16.748 31.053 1.00 44.36 265 GLU A N 1
ATOM 2022 C CA . GLU A 1 265 ? -30.934 15.479 31.341 1.00 44.51 265 GLU A CA 1
ATOM 2023 C C . GLU A 1 265 ? -31.511 14.268 30.582 1.00 43.18 265 GLU A C 1
ATOM 2024 O O . GLU A 1 265 ? -30.766 13.505 29.952 1.00 41.53 265 GLU A O 1
ATOM 2030 N N . GLY A 1 266 ? -32.830 14.116 30.618 1.00 42.29 266 GLY A N 1
ATOM 2031 C CA . GLY A 1 266 ? -33.489 12.974 29.975 1.00 41.33 266 GLY A CA 1
ATOM 2032 C C . GLY A 1 266 ? -33.378 12.977 28.459 1.00 41.08 266 GLY A C 1
ATOM 2033 O O . GLY A 1 266 ? -33.154 11.942 27.840 1.00 40.30 266 GLY A O 1
ATOM 2034 N N . TRP A 1 267 ? -33.567 14.142 27.867 1.00 40.35 267 TRP A N 1
ATOM 2035 C CA . TRP A 1 267 ? -33.521 14.288 26.410 1.00 40.06 267 TRP A CA 1
ATOM 2036 C C . TRP A 1 267 ? -32.102 14.110 25.918 1.00 40.22 267 TRP A C 1
ATOM 2037 O O . TRP A 1 267 ? -31.869 13.400 24.919 1.00 40.04 267 TRP A O 1
ATOM 2048 N N . THR A 1 268 ? -31.143 14.720 26.609 1.00 40.67 268 THR A N 1
ATOM 2049 C CA . THR A 1 268 ? -29.736 14.557 26.240 1.00 40.94 268 THR A CA 1
ATOM 2050 C C . THR A 1 268 ? -29.299 13.080 26.373 1.00 40.96 268 THR A C 1
ATOM 2051 O O . THR A 1 268 ? -28.628 12.537 25.489 1.00 40.53 268 THR A O 1
ATOM 2055 N N . LYS A 1 269 ? -29.721 12.404 27.444 1.00 40.25 269 LYS A N 1
ATOM 2056 C CA . LYS A 1 269 ? -29.368 10.986 27.613 1.00 41.11 269 LYS A CA 1
ATOM 2057 C C . LYS A 1 269 ? -30.037 10.096 26.553 1.00 39.94 269 LYS A C 1
ATOM 2058 O O . LYS A 1 269 ? -29.437 9.140 26.071 1.00 39.93 269 LYS A O 1
ATOM 2064 N N . PHE A 1 270 ? -31.287 10.389 26.217 1.00 38.73 270 PHE A N 1
ATOM 2065 C CA . PHE A 1 270 ? -32.011 9.641 25.181 1.00 39.11 270 PHE A CA 1
ATOM 2066 C C . PHE A 1 270 ? -31.275 9.696 23.864 1.00 38.79 270 PHE A C 1
ATOM 2067 O O . PHE A 1 270 ? -31.040 8.664 23.254 1.00 39.24 270 PHE A O 1
ATOM 2075 N N . LEU A 1 271 ? -30.859 10.891 23.464 1.00 37.98 271 LEU A N 1
ATOM 2076 C CA . LEU A 1 271 ? -30.066 11.043 22.234 1.00 39.80 271 LEU A CA 1
ATOM 2077 C C . LEU A 1 271 ? -28.723 10.290 22.289 1.00 40.16 271 LEU A C 1
ATOM 2078 O O . LEU A 1 271 ? -28.322 9.597 21.351 1.00 39.31 271 LEU A O 1
ATOM 2083 N N . GLU A 1 272 ? -28.045 10.387 23.417 1.00 41.06 272 GLU A N 1
ATOM 2084 C CA . GLU A 1 272 ? -26.758 9.691 23.586 1.00 43.00 272 GLU A CA 1
ATOM 2085 C C . GLU A 1 272 ? -26.924 8.172 23.433 1.00 42.46 272 GLU A C 1
ATOM 2086 O O . GLU A 1 272 ? -26.079 7.491 22.838 1.00 41.45 272 GLU A O 1
ATOM 2092 N N . ASP A 1 273 ? -28.005 7.656 24.020 1.00 42.51 273 ASP A N 1
ATOM 2093 C CA . ASP A 1 273 ? -28.292 6.211 24.066 1.00 42.23 273 ASP A CA 1
ATOM 2094 C C . ASP A 1 273 ? -28.778 5.627 22.708 1.00 42.05 273 ASP A C 1
ATOM 2095 O O . ASP A 1 273 ? -28.647 4.413 22.486 1.00 42.09 273 ASP A O 1
ATOM 2100 N N . THR A 1 274 ? -29.355 6.481 21.851 1.00 39.59 274 THR A N 1
ATOM 2101 C CA . THR A 1 274 ? -29.925 6.057 20.544 1.00 39.57 274 THR A CA 1
ATOM 2102 C C . THR A 1 274 ? -29.125 6.407 19.261 1.00 39.27 274 THR A C 1
ATOM 2103 O O . THR A 1 274 ? -29.457 5.931 18.149 1.00 39.44 274 THR A O 1
ATOM 2107 N N . ARG A 1 275 ? -28.143 7.301 19.369 1.00 38.94 275 ARG A N 1
ATOM 2108 C CA . ARG A 1 275 ? -27.414 7.752 18.184 1.00 39.77 275 ARG A CA 1
ATOM 2109 C C . ARG A 1 275 ? -26.647 6.619 17.489 1.00 39.08 275 ARG A C 1
ATOM 2110 O O . ARG A 1 275 ? -26.487 6.617 16.251 1.00 40.16 275 ARG A O 1
ATOM 2118 N N . GLY A 1 276 ? -26.165 5.670 18.288 1.00 39.69 276 GLY A N 1
ATOM 2119 C CA . GLY A 1 276 ? -25.473 4.498 17.766 1.00 40.33 276 GLY A CA 1
ATOM 2120 C C . GLY A 1 276 ? -26.287 3.730 16.747 1.00 40.42 276 GLY A C 1
ATOM 2121 O O . GLY A 1 276 ? -25.798 3.397 15.674 1.00 40.04 276 GLY A O 1
ATOM 2122 N N . GLU A 1 277 ? -27.539 3.452 17.082 1.00 41.48 277 GLU A N 1
ATOM 2123 C CA . GLU A 1 277 ? -28.418 2.709 16.197 1.00 41.45 277 GLU A CA 1
ATOM 2124 C C . GLU A 1 277 ? -28.798 3.529 14.972 1.00 41.21 277 GLU A C 1
ATOM 2125 O O . GLU A 1 277 ? -28.933 2.983 13.881 1.00 40.96 277 GLU A O 1
ATOM 2131 N N . VAL A 1 278 ? -28.947 4.846 15.143 1.00 40.63 278 VAL A N 1
ATOM 2132 C CA . VAL A 1 278 ? -29.213 5.726 14.015 1.00 40.98 278 VAL A CA 1
ATOM 2133 C C . VAL A 1 278 ? -28.007 5.715 13.063 1.00 41.54 278 VAL A C 1
ATOM 2134 O O . VAL A 1 278 ? -28.199 5.611 11.871 1.00 41.08 278 VAL A O 1
ATOM 2138 N N . ARG A 1 279 ? -26.798 5.817 13.594 1.00 41.82 279 ARG A N 1
ATOM 2139 C CA . ARG A 1 279 ? -25.614 5.708 12.764 1.00 43.80 279 ARG A CA 1
ATOM 2140 C C . ARG A 1 279 ? -25.586 4.383 12.018 1.00 44.08 279 ARG A C 1
ATOM 2141 O O . ARG A 1 279 ? -25.240 4.335 10.852 1.00 43.81 279 ARG A O 1
ATOM 2149 N N . ARG A 1 280 ? -25.970 3.310 12.696 1.00 45.21 280 ARG A N 1
ATOM 2150 C CA . ARG A 1 280 ? -26.028 2.000 12.065 1.00 45.97 280 ARG A CA 1
ATOM 2151 C C . ARG A 1 280 ? -27.003 1.912 10.892 1.00 46.25 280 ARG A C 1
ATOM 2152 O O . ARG A 1 280 ? -26.625 1.483 9.813 1.00 46.64 280 ARG A O 1
ATOM 2160 N N . LYS A 1 281 ? -28.255 2.300 11.114 1.00 46.12 281 LYS A N 1
ATOM 2161 C CA . LYS A 1 281 ? -29.290 2.203 10.088 1.00 46.91 281 LYS A CA 1
ATOM 2162 C C . LYS A 1 281 ? -29.052 3.207 8.963 1.00 46.88 281 LYS A C 1
ATOM 2163 O O . LYS A 1 281 ? -29.196 2.881 7.793 1.00 46.73 281 LYS A O 1
ATOM 2169 N N . PHE A 1 282 ? -28.727 4.441 9.332 1.00 45.71 282 PHE A N 1
ATOM 2170 C CA . PHE A 1 282 ? -28.915 5.580 8.440 1.00 44.73 282 PHE A CA 1
ATOM 2171 C C . PHE A 1 282 ? -27.615 6.282 8.055 1.00 44.12 282 PHE A C 1
ATOM 2172 O O . PHE A 1 282 ? -27.625 7.168 7.213 1.00 45.35 282 PHE A O 1
ATOM 2180 N N . GLY A 1 283 ? -26.506 5.897 8.679 1.00 42.97 283 GLY A N 1
ATOM 2181 C CA . GLY A 1 283 ? -25.202 6.432 8.327 1.00 42.83 283 GLY A CA 1
ATOM 2182 C C . GLY A 1 283 ? -24.784 7.636 9.150 1.00 43.03 283 GLY A C 1
ATOM 2183 O O . GLY A 1 283 ? -25.629 8.319 9.704 1.00 42.30 283 GLY A O 1
ATOM 2184 N N . PRO A 1 284 ? -23.483 7.905 9.236 1.00 42.48 284 PRO A N 1
ATOM 2185 C CA . PRO A 1 284 ? -23.036 9.106 9.961 1.00 42.76 284 PRO A CA 1
ATOM 2186 C C . PRO A 1 284 ? -23.586 10.420 9.387 1.00 41.73 284 PRO A C 1
ATOM 2187 O O . PRO A 1 284 ? -23.767 11.399 10.123 1.00 40.46 284 PRO A O 1
ATOM 2191 N N . GLU A 1 285 ? -23.890 10.420 8.102 1.00 41.77 285 GLU A N 1
ATOM 2192 C CA . GLU A 1 285 ? -24.494 11.577 7.462 1.00 42.74 285 GLU A CA 1
ATOM 2193 C C . GLU A 1 285 ? -25.868 11.915 8.091 1.00 41.61 285 GLU A C 1
ATOM 2194 O O . GLU A 1 285 ? -26.261 13.071 8.183 1.00 42.84 285 GLU A O 1
ATOM 2200 N N . ARG A 1 286 ? -26.611 10.901 8.510 1.00 40.88 286 ARG A N 1
ATOM 2201 C CA . ARG A 1 286 ? -27.889 11.134 9.187 1.00 41.50 286 ARG A CA 1
ATOM 2202 C C . ARG A 1 286 ? -27.806 11.166 10.708 1.00 40.70 286 ARG A C 1
ATOM 2203 O O . ARG A 1 286 ? -28.644 11.808 11.370 1.00 38.95 286 ARG A O 1
ATOM 2211 N N . GLU A 1 287 ? -26.805 10.506 11.280 1.00 40.27 287 GLU A N 1
ATOM 2212 C CA . GLU A 1 287 ? -26.573 10.654 12.720 1.00 40.57 287 GLU A CA 1
ATOM 2213 C C . GLU A 1 287 ? -26.324 12.152 13.019 1.00 39.83 287 GLU A C 1
ATOM 2214 O O . GLU A 1 287 ? -26.758 12.693 14.030 1.00 39.45 287 GLU A O 1
ATOM 2220 N N . ARG A 1 288 ? -25.621 12.810 12.108 1.00 40.28 288 ARG A N 1
ATOM 2221 C CA . ARG A 1 288 ? -25.386 14.250 12.169 1.00 41.28 288 ARG A CA 1
ATOM 2222 C C . ARG A 1 288 ? -26.722 15.016 12.352 1.00 40.68 288 ARG A C 1
ATOM 2223 O O . ARG A 1 288 ? -26.903 15.848 13.258 1.00 40.80 288 ARG A O 1
ATOM 2231 N N . LEU A 1 289 ? -27.686 14.682 11.518 1.00 40.69 289 LEU A N 1
ATOM 2232 C CA . LEU A 1 289 ? -29.005 15.306 11.574 1.00 40.39 289 LEU A CA 1
ATOM 2233 C C . LEU A 1 289 ? -29.768 14.954 12.875 1.00 40.49 289 LEU A C 1
ATOM 2234 O O . LEU A 1 289 ? -30.441 15.791 13.449 1.00 40.03 289 LEU A O 1
ATOM 2239 N N . TYR A 1 290 ? -29.616 13.711 13.327 1.00 39.18 290 TYR A N 1
ATOM 2240 C CA . TYR A 1 290 ? -30.290 13.204 14.504 1.00 38.38 290 TYR A CA 1
ATOM 2241 C C . TYR A 1 290 ? -29.883 13.982 15.751 1.00 38.09 290 TYR A C 1
ATOM 2242 O O . TYR A 1 290 ? -30.676 14.097 16.673 1.00 38.61 290 TYR A O 1
ATOM 2251 N N . LEU A 1 291 ? -28.642 14.478 15.783 1.00 37.40 291 LEU A N 1
ATOM 2252 C CA . LEU A 1 291 ? -28.092 15.197 16.940 1.00 37.88 291 LEU A CA 1
ATOM 2253 C C . LEU A 1 291 ? -28.188 16.713 16.786 1.00 38.22 291 LEU A C 1
ATOM 2254 O O . LEU A 1 291 ? -27.850 17.479 17.697 1.00 38.41 291 LEU A O 1
ATOM 2259 N N . GLY A 1 292 ? -28.662 17.144 15.621 1.00 37.54 292 GLY A N 1
ATOM 2260 C CA . GLY A 1 292 ? -28.770 18.556 15.313 1.00 37.25 292 GLY A CA 1
ATOM 2261 C C . GLY A 1 292 ? -30.106 19.180 15.670 1.00 37.23 292 GLY A C 1
ATOM 2262 O O . GLY A 1 292 ? -31.057 18.489 15.971 1.00 39.30 292 GLY A O 1
ATOM 2263 N N . HIS A 1 293 ? -30.162 20.502 15.639 1.00 37.23 293 HIS A N 1
ATOM 2264 C CA . HIS A 1 293 ? -31.408 21.226 15.812 1.00 36.87 293 HIS A CA 1
ATOM 2265 C C . HIS A 1 293 ? -31.996 21.556 14.449 1.00 37.88 293 HIS A C 1
ATOM 2266 O O . HIS A 1 293 ? -31.341 22.192 13.650 1.00 38.31 293 HIS A O 1
ATOM 2273 N N . TRP A 1 294 ? -33.223 21.122 14.185 1.00 36.24 294 TRP A N 1
ATOM 2274 C CA . TRP A 1 294 ? -33.879 21.462 12.920 1.00 37.17 294 TRP A CA 1
ATOM 2275 C C . TRP A 1 294 ? -34.874 22.590 13.096 1.00 38.04 294 TRP A C 1
ATOM 2276 O O . TRP A 1 294 ? -35.626 22.607 14.048 1.00 38.42 294 TRP A O 1
ATOM 2287 N N . ASN A 1 295 ? -34.904 23.496 12.131 1.00 36.76 295 ASN A N 1
ATOM 2288 C CA . ASN A 1 295 ? -36.101 24.259 11.854 1.00 36.71 295 ASN A CA 1
ATOM 2289 C C . ASN A 1 295 ? -36.715 23.826 10.530 1.00 35.77 295 ASN A C 1
ATOM 2290 O O . ASN A 1 295 ? -36.073 23.900 9.499 1.00 37.81 295 ASN A O 1
ATOM 2295 N N . CYS A 1 296 ? -37.945 23.333 10.581 1.00 35.84 296 CYS A N 1
ATOM 2296 C CA . CYS A 1 296 ? -38.511 22.578 9.450 1.00 36.01 296 CYS A CA 1
ATOM 2297 C C . CYS A 1 296 ? -39.905 23.058 9.086 1.00 37.58 296 CYS A C 1
ATOM 2298 O O . CYS A 1 296 ? -40.707 23.330 9.975 1.00 37.39 296 CYS A O 1
ATOM 2301 N N . SER A 1 297 ? -40.208 23.165 7.784 1.00 36.03 297 SER A N 1
ATOM 2302 C CA . SER A 1 297 ? -41.566 23.214 7.314 1.00 37.80 297 SER A CA 1
ATOM 2303 C C . SER A 1 297 ? -41.848 22.114 6.352 1.00 38.36 297 SER A C 1
ATOM 2304 O O . SER A 1 297 ? -41.064 21.835 5.397 1.00 37.71 297 SER A O 1
ATOM 2307 N N . ILE A 1 298 ? -43.005 21.508 6.565 1.00 37.92 298 ILE A N 1
ATOM 2308 C CA . ILE A 1 298 ? -43.577 20.580 5.595 1.00 37.91 298 ILE A CA 1
ATOM 2309 C C . ILE A 1 298 ? -44.637 21.345 4.798 1.00 38.96 298 ILE A C 1
ATOM 2310 O O . ILE A 1 298 ? -45.598 21.897 5.323 1.00 38.24 298 ILE A O 1
ATOM 2315 N N . PHE A 1 299 ? -44.452 21.378 3.496 1.00 36.63 299 PHE A N 1
ATOM 2316 C CA . PHE A 1 299 ? -45.304 22.172 2.585 1.00 36.52 299 PHE A CA 1
ATOM 2317 C C . PHE A 1 299 ? -46.759 21.628 2.630 1.00 37.43 299 PHE A C 1
ATOM 2318 O O . PHE A 1 299 ? -46.969 20.405 2.564 1.00 37.46 299 PHE A O 1
ATOM 2326 N N . PRO A 1 300 ? -47.781 22.505 2.736 1.00 37.95 300 PRO A N 1
ATOM 2327 C CA . PRO A 1 300 ? -47.668 23.928 2.871 1.00 37.94 300 PRO A CA 1
ATOM 2328 C C . PRO A 1 300 ? -47.465 24.497 4.276 1.00 38.91 300 PRO A C 1
ATOM 2329 O O . PRO A 1 300 ? -46.634 25.400 4.439 1.00 40.79 300 PRO A O 1
ATOM 2333 N N . ASN A 1 301 ? -48.250 24.038 5.257 1.00 39.44 301 ASN A N 1
ATOM 2334 C CA . ASN A 1 301 ? -48.465 24.799 6.466 1.00 38.56 301 ASN A CA 1
ATOM 2335 C C . ASN A 1 301 ? -48.246 24.085 7.784 1.00 37.87 301 ASN A C 1
ATOM 2336 O O . ASN A 1 301 ? -48.989 24.333 8.706 1.00 39.64 301 ASN A O 1
ATOM 2341 N N . CYS A 1 302 ? -47.338 23.126 7.829 1.00 38.05 302 CYS A N 1
ATOM 2342 C CA . CYS A 1 302 ? -46.903 22.459 9.071 1.00 38.54 302 CYS A CA 1
ATOM 2343 C C . CYS A 1 302 ? -45.439 22.793 9.304 1.00 38.57 302 CYS A C 1
ATOM 2344 O O . CYS A 1 302 ? -44.648 22.794 8.361 1.00 41.15 302 CYS A O 1
ATOM 2347 N N . SER A 1 303 ? -45.064 23.109 10.535 1.00 37.34 303 SER A N 1
ATOM 2348 C CA . SER A 1 303 ? -43.648 23.407 10.823 1.00 37.22 303 SER A CA 1
ATOM 2349 C C . SER A 1 303 ? -43.323 22.765 12.168 1.00 36.96 303 SER A C 1
ATOM 2350 O O . SER A 1 303 ? -44.217 22.506 12.979 1.00 38.68 303 SER A O 1
ATOM 2353 N N . PHE A 1 304 ? -42.050 22.471 12.359 1.00 36.72 304 PHE A N 1
ATOM 2354 C CA . PHE A 1 304 ? -41.580 22.012 13.677 1.00 36.82 304 PHE A CA 1
ATOM 2355 C C . PHE A 1 304 ? -40.127 22.370 13.942 1.00 37.02 304 PHE A C 1
ATOM 2356 O O . PHE A 1 304 ? -39.362 22.665 13.016 1.00 36.32 304 PHE A O 1
ATOM 2364 N N . LEU A 1 305 ? -39.751 22.401 15.214 1.00 37.52 305 LEU A N 1
ATOM 2365 C CA . LEU A 1 305 ? -38.336 22.466 15.588 1.00 36.86 305 LEU A CA 1
ATOM 2366 C C . LEU A 1 305 ? -37.969 21.122 16.183 1.00 38.34 305 LEU A C 1
ATOM 2367 O O . LEU A 1 305 ? -38.550 20.698 17.203 1.00 39.17 305 LEU A O 1
ATOM 2372 N N . TYR A 1 306 ? -37.121 20.380 15.494 1.00 37.53 306 TYR A N 1
ATOM 2373 C CA . TYR A 1 306 ? -36.605 19.138 16.064 1.00 37.67 306 TYR A CA 1
ATOM 2374 C C . TYR A 1 306 ? -35.441 19.548 16.958 1.00 38.76 306 TYR A C 1
ATOM 2375 O O . TYR A 1 306 ? -34.502 20.202 16.528 1.00 38.59 306 TYR A O 1
ATOM 2384 N N . GLY A 1 307 ? -35.511 19.123 18.206 1.00 38.50 307 GLY A N 1
ATOM 2385 C CA . GLY A 1 307 ? -34.544 19.490 19.239 1.00 39.18 307 GLY A CA 1
ATOM 2386 C C . GLY A 1 307 ? -35.281 20.251 20.295 1.00 39.32 307 GLY A C 1
ATOM 2387 O O . GLY A 1 307 ? -35.461 19.747 21.422 1.00 40.24 307 GLY A O 1
ATOM 2388 N N . THR A 1 308 ? -35.795 21.419 19.932 1.00 39.56 308 THR A N 1
ATOM 2389 C CA . THR A 1 308 ? -36.641 22.174 20.863 1.00 39.16 308 THR A CA 1
ATOM 2390 C C . THR A 1 308 ? -38.037 21.516 21.042 1.00 39.25 308 THR A C 1
ATOM 2391 O O . THR A 1 308 ? -38.619 21.533 22.135 1.00 37.73 308 THR A O 1
ATOM 2395 N N . ASN A 1 309 ? -38.524 20.905 19.982 1.00 37.12 309 ASN A N 1
ATOM 2396 C CA . ASN A 1 309 ? -39.662 19.968 19.987 1.00 37.92 309 ASN A CA 1
ATOM 2397 C C . ASN A 1 309 ? -41.033 20.606 20.064 1.00 37.30 309 ASN A C 1
ATOM 2398 O O . ASN A 1 309 ? -41.965 20.012 20.623 1.00 38.28 309 ASN A O 1
ATOM 2403 N N . THR A 1 310 ? -41.148 21.796 19.490 1.00 36.33 310 THR A N 1
ATOM 2404 C CA . THR A 1 310 ? -42.415 22.464 19.261 1.00 36.47 310 THR A CA 1
ATOM 2405 C C . THR A 1 310 ? -42.896 22.033 17.866 1.00 36.27 310 THR A C 1
ATOM 2406 O O . THR A 1 310 ? -42.073 21.696 17.000 1.00 37.32 310 THR A O 1
ATOM 2410 N N . PHE A 1 311 ? -44.223 21.989 17.645 1.00 37.48 311 PHE A N 1
ATOM 2411 C CA . PHE A 1 311 ? -44.797 21.464 16.407 1.00 37.27 311 PHE A CA 1
ATOM 2412 C C . PHE A 1 311 ? -46.011 22.306 16.150 1.00 39.25 311 PHE A C 1
ATOM 2413 O O . PHE A 1 311 ? -46.871 22.390 17.003 1.00 40.06 311 PHE A O 1
ATOM 2421 N N . LYS A 1 312 ? -46.065 22.917 14.978 1.00 37.69 312 LYS A N 1
ATOM 2422 C CA . LYS A 1 312 ? -47.061 23.951 14.653 1.00 39.23 312 LYS A CA 1
ATOM 2423 C C . LYS A 1 312 ? -47.806 23.684 13.369 1.00 39.21 312 LYS A C 1
ATOM 2424 O O . LYS A 1 312 ? -47.228 23.181 12.423 1.00 39.60 312 LYS A O 1
ATOM 2430 N N . ILE A 1 313 ? -49.092 24.030 13.342 1.00 38.18 313 ILE A N 1
ATOM 2431 C CA . ILE A 1 313 ? -49.899 24.059 12.090 1.00 38.57 313 ILE A CA 1
ATOM 2432 C C . ILE A 1 313 ? -50.510 25.452 11.964 1.00 38.45 313 ILE A C 1
ATOM 2433 O O . ILE A 1 313 ? -51.047 26.002 12.931 1.00 39.52 313 ILE A O 1
ATOM 2438 N N . TRP A 1 314 ? -50.332 26.057 10.797 1.00 37.91 314 TRP A N 1
ATOM 2439 C CA . TRP A 1 314 ? -50.688 27.431 10.570 1.00 38.75 314 TRP A CA 1
ATOM 2440 C C . TRP A 1 314 ? -51.980 27.370 9.761 1.00 39.28 314 TRP A C 1
ATOM 2441 O O . TRP A 1 314 ? -51.942 27.263 8.547 1.00 39.76 314 TRP A O 1
ATOM 2452 N N . HIS A 1 315 ? -53.131 27.423 10.412 1.00 39.12 315 HIS A N 1
ATOM 2453 C CA . HIS A 1 315 ? -54.379 27.297 9.673 1.00 38.89 315 HIS A CA 1
ATOM 2454 C C . HIS A 1 315 ? -54.819 28.682 9.154 1.00 39.30 315 HIS A C 1
ATOM 2455 O O . HIS A 1 315 ? -55.050 29.609 9.946 1.00 38.53 315 HIS A O 1
ATOM 2462 N N . PRO A 1 316 ? -54.939 28.843 7.827 1.00 38.02 316 PRO A N 1
ATOM 2463 C CA . PRO A 1 316 ? -55.371 30.126 7.264 1.00 38.92 316 PRO A CA 1
ATOM 2464 C C . PRO A 1 316 ? -56.790 30.516 7.613 1.00 37.88 316 PRO A C 1
ATOM 2465 O O . PRO A 1 316 ? -57.616 29.682 7.741 1.00 39.69 316 PRO A O 1
ATOM 2469 N N . ARG A 1 317 ? -56.983 31.811 7.809 1.00 40.28 317 ARG A N 1
ATOM 2470 C CA . ARG A 1 317 ? -58.280 32.417 7.988 1.00 40.55 317 ARG A CA 1
ATOM 2471 C C . ARG A 1 317 ? -58.366 33.632 7.078 1.00 41.05 317 ARG A C 1
ATOM 2472 O O . ARG A 1 317 ? -58.461 34.753 7.546 1.00 42.33 317 ARG A O 1
ATOM 2480 N N . GLY A 1 318 ? -58.315 33.408 5.778 1.00 38.60 318 GLY A N 1
ATOM 2481 C CA . GLY A 1 318 ? -58.078 34.493 4.860 1.00 40.18 318 GLY A CA 1
ATOM 2482 C C . GLY A 1 318 ? -56.608 34.827 4.766 1.00 39.82 318 GLY A C 1
ATOM 2483 O O . GLY A 1 318 ? -55.786 34.244 5.453 1.00 40.23 318 GLY A O 1
ATOM 2484 N N . PRO A 1 319 ? -56.287 35.774 3.894 1.00 40.21 319 PRO A N 1
ATOM 2485 C CA . PRO A 1 319 ? -54.896 36.100 3.598 1.00 39.93 319 PRO A CA 1
ATOM 2486 C C . PRO A 1 319 ? -54.189 36.881 4.711 1.00 38.22 319 PRO A C 1
ATOM 2487 O O . PRO A 1 319 ? -52.980 37.015 4.645 1.00 38.54 319 PRO A O 1
ATOM 2491 N N . HIS A 1 320 ? -54.932 37.378 5.696 1.00 38.05 320 HIS A N 1
ATOM 2492 C CA . HIS A 1 320 ? -54.375 38.288 6.696 1.00 38.31 320 HIS A CA 1
ATOM 2493 C C . HIS A 1 320 ? -54.502 37.778 8.126 1.00 38.53 320 HIS A C 1
ATOM 2494 O O . HIS A 1 320 ? -54.262 38.509 9.067 1.00 38.98 320 HIS A O 1
ATOM 2501 N N . GLU A 1 321 ? -54.890 36.521 8.270 1.00 38.79 321 GLU A N 1
ATOM 2502 C CA . GLU A 1 321 ? -55.014 35.911 9.582 1.00 39.01 321 GLU A CA 1
ATOM 2503 C C . GLU A 1 321 ? -54.748 34.405 9.532 1.00 37.82 321 GLU A C 1
ATOM 2504 O O . GLU A 1 321 ? -54.979 33.757 8.523 1.00 37.34 321 GLU A O 1
ATOM 2510 N N . ILE A 1 322 ? -54.235 33.882 10.636 1.00 36.66 322 ILE A N 1
ATOM 2511 C CA . ILE A 1 322 ? -54.129 32.440 10.869 1.00 37.43 322 ILE A CA 1
ATOM 2512 C C . ILE A 1 322 ? -54.628 32.102 12.259 1.00 35.88 322 ILE A C 1
ATOM 2513 O O . ILE A 1 322 ? -54.637 32.965 13.134 1.00 38.72 322 ILE A O 1
ATOM 2518 N N . GLU A 1 323 ? -54.939 30.821 12.470 1.00 37.13 323 GLU A N 1
ATOM 2519 C CA . GLU A 1 323 ? -55.066 30.236 13.814 1.00 37.91 323 GLU A CA 1
ATOM 2520 C C . GLU A 1 323 ? -53.923 29.224 13.911 1.00 38.14 323 GLU A C 1
ATOM 2521 O O . GLU A 1 323 ? -53.844 28.258 13.095 1.00 38.70 323 GLU A O 1
ATOM 2527 N N . VAL A 1 324 ? -53.054 29.472 14.881 1.00 38.39 324 VAL A N 1
ATOM 2528 C CA . VAL A 1 324 ? -51.858 28.664 15.139 1.00 38.79 324 VAL A CA 1
ATOM 2529 C C . VAL A 1 324 ? -52.183 27.564 16.149 1.00 37.90 324 VAL A C 1
ATOM 2530 O O . VAL A 1 324 ? -52.641 27.875 17.225 1.00 37.97 324 VAL A O 1
ATOM 2534 N N . TRP A 1 325 ? -51.981 26.306 15.819 1.00 36.42 325 TRP A N 1
ATOM 2535 C CA . TRP A 1 325 ? -52.092 25.192 16.791 1.00 38.54 325 TRP A CA 1
ATOM 2536 C C . TRP A 1 325 ? -50.698 24.693 17.083 1.00 38.36 325 TRP A C 1
ATOM 2537 O O . TRP A 1 325 ? -49.923 24.436 16.170 1.00 39.91 325 TRP A O 1
ATOM 2548 N N . THR A 1 326 ? -50.385 24.617 18.360 1.00 36.00 326 THR A N 1
ATOM 2549 C CA . THR A 1 326 ? -49.053 24.241 18.836 1.00 36.99 326 THR A CA 1
ATOM 2550 C C . THR A 1 326 ? -49.147 23.012 19.731 1.00 37.70 326 THR A C 1
ATOM 2551 O O . THR A 1 326 ? -49.727 23.080 20.850 1.00 37.08 326 THR A O 1
ATOM 2555 N N . TYR A 1 327 ? -48.498 21.942 19.272 1.00 37.48 327 TYR A N 1
ATOM 2556 C CA . TYR A 1 327 ? -48.286 20.709 20.001 1.00 37.33 327 TYR A CA 1
ATOM 2557 C C . TYR A 1 327 ? -46.786 20.554 20.387 1.00 37.39 327 TYR A C 1
ATOM 2558 O O . TYR A 1 327 ? -45.962 21.383 20.040 1.00 37.51 327 TYR A O 1
ATOM 2567 N N . THR A 1 328 ? -46.492 19.496 21.135 1.00 37.07 328 THR A N 1
ATOM 2568 C CA . THR A 1 328 ? -45.121 19.080 21.478 1.00 36.78 328 THR A CA 1
ATOM 2569 C C . THR A 1 328 ? -44.879 17.809 20.694 1.00 37.82 328 THR A C 1
ATOM 2570 O O . THR A 1 328 ? -45.762 16.931 20.626 1.00 38.83 328 THR A O 1
ATOM 2574 N N . ILE A 1 329 ? -43.703 17.701 20.069 1.00 38.05 329 ILE A N 1
ATOM 2575 C CA . ILE A 1 329 ? -43.288 16.483 19.400 1.00 38.52 329 ILE A CA 1
ATOM 2576 C C . ILE A 1 329 ? -42.208 15.766 20.257 1.00 39.23 329 ILE A C 1
ATOM 2577 O O . ILE A 1 329 ? -41.261 16.409 20.738 1.00 39.29 329 ILE A O 1
ATOM 2582 N N . VAL A 1 330 ? -42.393 14.484 20.549 1.00 40.00 330 VAL A N 1
ATOM 2583 C CA . VAL A 1 330 ? -41.468 13.777 21.463 1.00 39.77 330 VAL A CA 1
ATOM 2584 C C . VAL A 1 330 ? -41.162 12.381 20.901 1.00 39.76 330 VAL A C 1
ATOM 2585 O O . VAL A 1 330 ? -42.006 11.778 20.209 1.00 38.10 330 VAL A O 1
ATOM 2589 N N . PRO A 1 331 ? -39.979 11.841 21.220 1.00 39.86 331 PRO A N 1
ATOM 2590 C CA . PRO A 1 331 ? -39.755 10.427 20.846 1.00 39.62 331 PRO A CA 1
ATOM 2591 C C . PRO A 1 331 ? -40.683 9.471 21.635 1.00 39.05 331 PRO A C 1
ATOM 2592 O O . PRO A 1 331 ? -40.770 9.588 22.857 1.00 38.47 331 PRO A O 1
ATOM 2596 N N . ARG A 1 332 ? -41.325 8.526 20.956 1.00 38.15 332 ARG A N 1
ATOM 2597 C CA . ARG A 1 332 ? -42.197 7.539 21.595 1.00 39.78 332 ARG A CA 1
ATOM 2598 C C . ARG A 1 332 ? -41.503 6.769 22.704 1.00 39.47 332 ARG A C 1
ATOM 2599 O O . ARG A 1 332 ? -42.138 6.403 23.716 1.00 39.56 332 ARG A O 1
ATOM 2607 N N . ASP A 1 333 ? -40.219 6.474 22.514 1.00 39.56 333 ASP A N 1
ATOM 2608 C CA . ASP A 1 333 ? -39.482 5.610 23.442 1.00 40.27 333 ASP A CA 1
ATOM 2609 C C . ASP A 1 333 ? -38.902 6.363 24.630 1.00 39.96 333 A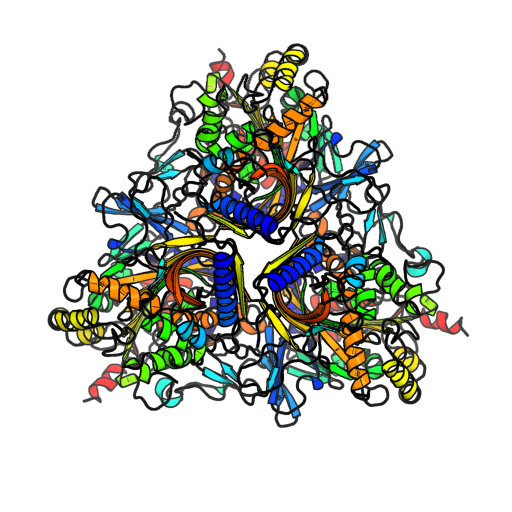SP A C 1
ATOM 2610 O O . ASP A 1 333 ? -38.329 5.734 25.505 1.00 39.92 333 ASP A O 1
ATOM 2615 N N . ALA A 1 334 ? -39.046 7.677 24.687 1.00 39.62 334 ALA A N 1
ATOM 2616 C CA . ALA A 1 334 ? -38.546 8.427 25.850 1.00 41.29 334 ALA A CA 1
ATOM 2617 C C . ALA A 1 334 ? -39.361 8.030 27.090 1.00 40.87 334 ALA A C 1
ATOM 2618 O O . ALA A 1 334 ? -40.528 7.656 26.939 1.00 39.84 334 ALA A O 1
ATOM 2620 N N . ASP A 1 335 ? -38.779 8.183 28.292 1.00 41.99 335 ASP A N 1
ATOM 2621 C CA . ASP A 1 335 ? -39.499 7.932 29.539 1.00 43.47 335 ASP A CA 1
ATOM 2622 C C . ASP A 1 335 ? -40.603 8.941 29.714 1.00 43.67 335 ASP A C 1
ATOM 2623 O O . ASP A 1 335 ? -40.492 10.064 29.225 1.00 42.37 335 ASP A O 1
ATOM 2628 N N . PRO A 1 336 ? -41.687 8.562 30.411 1.00 44.25 336 PRO A N 1
ATOM 2629 C CA . PRO A 1 336 ? -42.734 9.566 30.684 1.00 44.04 336 PRO A CA 1
ATOM 2630 C C . PRO A 1 336 ? -42.182 10.874 31.291 1.00 44.04 336 PRO A C 1
ATOM 2631 O O . PRO A 1 336 ? -42.649 11.972 30.916 1.00 43.07 336 PRO A O 1
ATOM 2635 N N . ALA A 1 337 ? -41.215 10.762 32.209 1.00 42.55 337 ALA A N 1
ATOM 2636 C CA . ALA A 1 337 ? -40.618 11.946 32.846 1.00 42.58 337 ALA A CA 1
ATOM 2637 C C . ALA A 1 337 ? -39.905 12.829 31.814 1.00 42.44 337 ALA A C 1
ATOM 2638 O O . ALA A 1 337 ? -40.001 14.054 31.859 1.00 41.50 337 ALA A O 1
ATOM 2640 N N . THR A 1 338 ? -39.219 12.201 30.876 1.00 41.49 338 THR A N 1
ATOM 2641 C CA . THR A 1 338 ? -38.547 12.929 29.794 1.00 41.11 338 THR A CA 1
ATOM 2642 C C . THR A 1 338 ? -39.545 13.605 28.874 1.00 40.69 338 THR A C 1
ATOM 2643 O O . THR A 1 338 ? -39.347 14.773 28.507 1.00 40.07 338 THR A O 1
ATOM 2647 N N . LYS A 1 339 ? -40.607 12.898 28.487 1.00 39.55 339 LYS A N 1
ATOM 2648 C CA . LYS A 1 339 ? -41.621 13.485 27.615 1.00 39.46 339 LYS A CA 1
ATOM 2649 C C . LYS A 1 339 ? -42.231 14.735 28.270 1.00 39.63 339 LYS A C 1
ATOM 2650 O O . LYS A 1 339 ? -42.331 15.758 27.623 1.00 38.55 339 LYS A O 1
ATOM 2656 N N . SER A 1 340 ? -42.584 14.634 29.560 1.00 38.72 340 SER A N 1
ATOM 2657 C CA . SER A 1 340 ? -43.128 15.771 30.330 1.00 39.10 340 SER A CA 1
ATOM 2658 C C . SER A 1 340 ? -42.175 16.974 30.399 1.00 38.55 340 SER A C 1
ATOM 2659 O O . SER A 1 340 ? -42.575 18.136 30.264 1.00 38.23 340 SER A O 1
ATOM 2662 N N . MET A 1 341 ? -40.900 16.692 30.602 1.00 38.66 341 MET A N 1
ATOM 2663 C CA . MET A 1 341 ? -39.909 17.745 30.650 1.00 38.54 341 MET A CA 1
ATOM 2664 C C . MET A 1 341 ? -39.685 18.392 29.315 1.00 37.46 341 MET A C 1
ATOM 2665 O O . MET A 1 341 ? -39.628 19.637 29.232 1.00 37.21 341 MET A O 1
ATOM 2670 N N . ILE A 1 342 ? -39.609 17.587 28.257 1.00 36.59 342 ILE A N 1
ATOM 2671 C CA . ILE A 1 342 ? -39.544 18.171 26.913 1.00 36.08 342 ILE A CA 1
ATOM 2672 C C . ILE A 1 342 ? -40.752 19.091 26.652 1.00 36.60 342 ILE A C 1
ATOM 2673 O O . ILE A 1 342 ? -40.622 20.153 26.112 1.00 36.04 342 ILE A O 1
ATOM 2678 N N . GLN A 1 343 ? -41.951 18.686 27.076 1.00 30.03 343 GLN A N 1
ATOM 2679 C CA . GLN A 1 343 ? -43.135 19.456 26.785 1.00 31.29 343 GLN A CA 1
ATOM 2680 C C . GLN A 1 343 ? -43.040 20.798 27.509 1.00 30.68 343 GLN A C 1
ATOM 2681 O O . GLN A 1 343 ? -43.379 21.820 26.921 1.00 36.55 343 GLN A O 1
ATOM 2687 N N . ARG A 1 344 ? -42.662 20.780 28.789 1.00 35.71 344 ARG A N 1
ATOM 2688 C CA . ARG A 1 344 ? -42.460 22.048 29.564 1.00 37.00 344 ARG A CA 1
ATOM 2689 C C . ARG A 1 344 ? -41.437 22.988 28.903 1.00 37.24 344 ARG A C 1
ATOM 2690 O O . ARG A 1 344 ? -41.665 24.178 28.854 1.00 37.36 344 ARG A O 1
ATOM 2698 N N . GLU A 1 345 ? -40.302 22.470 28.451 1.00 37.50 345 GLU A N 1
ATOM 2699 C CA . GLU A 1 345 ? -39.271 23.322 27.849 1.00 38.61 345 GLU A CA 1
ATOM 2700 C C . GLU A 1 345 ? -39.710 23.859 26.478 1.00 38.95 345 GLU A C 1
ATOM 2701 O O . GLU A 1 345 ? -39.465 25.043 26.162 1.00 40.70 345 GLU A O 1
ATOM 2707 N N . ALA A 1 346 ? -40.336 22.999 25.688 1.00 37.49 346 ALA A N 1
ATOM 2708 C CA . ALA A 1 346 ? -40.850 23.362 24.349 1.00 37.80 346 ALA A CA 1
ATOM 2709 C C . ALA A 1 346 ? -41.883 24.482 24.468 1.00 38.96 346 ALA A C 1
ATOM 2710 O O . ALA A 1 346 ? -41.912 25.412 23.624 1.00 36.81 346 ALA A O 1
ATOM 2712 N N . ILE A 1 347 ? -42.749 24.349 25.470 1.00 37.59 347 ILE A N 1
ATOM 2713 C CA . ILE A 1 347 ? -43.827 25.316 25.650 1.00 38.11 347 ILE A CA 1
ATOM 2714 C C . ILE A 1 347 ? -43.249 26.613 26.221 1.00 37.77 347 ILE A C 1
ATOM 2715 O O . ILE A 1 347 ? -43.687 27.713 25.845 1.00 37.89 347 ILE A O 1
ATOM 2720 N N . ARG A 1 348 ? -42.280 26.511 27.125 1.00 36.89 348 ARG A N 1
ATOM 2721 C CA . ARG A 1 348 ? -41.732 27.708 27.748 1.00 38.24 348 ARG A CA 1
ATOM 2722 C C . ARG A 1 348 ? -40.992 28.561 26.728 1.00 37.74 348 ARG A C 1
ATOM 2723 O O . ARG A 1 348 ? -40.964 29.780 26.882 1.00 39.71 348 ARG A O 1
ATOM 2731 N N . THR A 1 349 ? -40.442 27.956 25.671 1.00 38.38 349 THR A N 1
ATOM 2732 C CA . THR A 1 349 ? -39.715 28.704 24.618 1.00 37.58 349 THR A CA 1
ATOM 2733 C C . THR A 1 349 ? -40.641 29.105 23.432 1.00 37.30 349 THR A C 1
ATOM 2734 O O . THR A 1 349 ? -40.543 30.224 22.923 1.00 38.16 349 THR A O 1
ATOM 2738 N N . PHE A 1 350 ? -41.532 28.202 23.026 1.00 36.86 350 PHE A N 1
ATOM 2739 C CA . PHE A 1 350 ? -42.316 28.356 21.784 1.00 36.86 350 PHE A CA 1
ATOM 2740 C C . PHE A 1 350 ? -43.841 28.273 21.909 1.00 37.69 350 PHE A C 1
ATOM 2741 O O . PHE A 1 350 ? -44.549 28.364 20.933 1.00 37.69 350 PHE A O 1
ATOM 2749 N N . GLY A 1 351 ? -44.382 28.230 23.121 1.00 37.55 351 GLY A N 1
ATOM 2750 C CA . GLY A 1 351 ? -45.852 28.241 23.262 1.00 38.92 351 GLY A CA 1
ATOM 2751 C C . GLY A 1 351 ? -46.388 29.681 23.178 1.00 39.82 351 GLY A C 1
ATOM 2752 O O . GLY A 1 351 ? -45.665 30.619 22.771 1.00 38.53 351 GLY A O 1
ATOM 2753 N N . THR A 1 352 ? -47.649 29.880 23.560 1.00 37.26 352 THR A N 1
ATOM 2754 C CA . THR A 1 352 ? -48.276 31.201 23.444 1.00 37.44 352 THR A CA 1
ATOM 2755 C C . THR A 1 352 ? -47.592 32.258 24.299 1.00 37.41 352 THR A C 1
ATOM 2756 O O . THR A 1 352 ? -47.575 33.426 23.922 1.00 36.38 352 THR A O 1
ATOM 2760 N N . ALA A 1 353 ? -46.978 31.835 25.399 1.00 36.96 353 ALA A N 1
ATOM 2761 C CA . ALA A 1 353 ? -46.167 32.679 26.221 1.00 37.39 353 ALA A CA 1
ATOM 2762 C C . ALA A 1 353 ? -44.670 32.353 26.086 1.00 36.61 353 ALA A C 1
ATOM 2763 O O . ALA A 1 353 ? -43.886 32.501 27.054 1.00 35.81 353 ALA A O 1
ATOM 2765 N N . GLY A 1 354 ? -44.271 31.968 24.891 1.00 37.38 354 GLY A N 1
ATOM 2766 C CA . GLY A 1 354 ? -42.926 31.476 24.673 1.00 38.25 354 GLY A CA 1
ATOM 2767 C C . GLY A 1 354 ? -41.892 32.575 24.844 1.00 39.18 354 GLY A C 1
ATOM 2768 O O . GLY A 1 354 ? -42.084 33.683 24.352 1.00 38.86 354 GLY A O 1
ATOM 2769 N N . THR A 1 355 ? -40.771 32.246 25.502 1.00 37.95 355 THR A N 1
ATOM 2770 C CA . THR A 1 355 ? -39.660 33.161 25.616 1.00 38.29 355 THR A CA 1
ATOM 2771 C C . THR A 1 355 ? -39.008 33.534 24.302 1.00 38.95 355 THR A C 1
ATOM 2772 O O . THR A 1 355 ? -38.375 34.600 24.259 1.00 39.81 355 THR A O 1
ATOM 2776 N N . LEU A 1 356 ? -39.092 32.658 23.290 1.00 38.37 356 LEU A N 1
ATOM 2777 C CA . LEU A 1 356 ? -38.654 32.998 21.925 1.00 38.44 356 LEU A CA 1
ATOM 2778 C C . LEU A 1 356 ? -39.824 33.383 21.094 1.00 38.06 356 LEU A C 1
ATOM 2779 O O . LEU A 1 356 ? -39.834 34.455 20.496 1.00 38.19 356 LEU A O 1
ATOM 2784 N N . GLU A 1 357 ? -40.834 32.533 21.057 1.00 38.88 357 GLU A N 1
ATOM 2785 C CA . GLU A 1 357 ? -41.957 32.749 20.160 1.00 39.51 357 GLU A CA 1
ATOM 2786 C C . GLU A 1 357 ? -42.616 34.109 20.359 1.00 39.62 357 GLU A C 1
ATOM 2787 O O . GLU A 1 357 ? -43.075 34.707 19.406 1.00 39.48 357 GLU A O 1
ATOM 2793 N N . SER A 1 358 ? -42.675 34.592 21.599 1.00 38.74 358 SER A N 1
ATOM 2794 C CA . SER A 1 358 ? -43.329 35.881 21.844 1.00 40.55 358 SER A CA 1
ATOM 2795 C C . SER A 1 358 ? -42.596 37.057 21.146 1.00 41.47 358 SER A C 1
ATOM 2796 O O . SER A 1 358 ? -43.213 38.086 20.892 1.00 44.87 358 SER A O 1
ATOM 2799 N N . ASP A 1 359 ? -41.296 36.896 20.868 1.00 40.96 359 ASP A N 1
ATOM 2800 C CA . ASP A 1 359 ? -40.502 37.865 20.112 1.00 41.58 359 ASP A CA 1
ATOM 2801 C C . ASP A 1 359 ? -40.942 38.020 18.624 1.00 40.79 359 ASP A C 1
ATOM 2802 O O . ASP A 1 359 ? -40.649 39.049 18.019 1.00 39.99 359 ASP A O 1
ATOM 2807 N N . ASP A 1 360 ? -41.550 36.992 18.043 1.00 39.50 360 ASP A N 1
ATOM 2808 C CA . ASP A 1 360 ? -41.758 36.905 16.592 1.00 40.68 360 ASP A CA 1
ATOM 2809 C C . ASP A 1 360 ? -43.112 37.442 16.093 1.00 40.15 360 ASP A C 1
ATOM 2810 O O . ASP A 1 360 ? -43.320 37.567 14.908 1.00 40.26 360 ASP A O 1
ATOM 2815 N N . GLY A 1 361 ? -44.059 37.739 16.966 1.00 40.11 361 GLY A N 1
ATOM 2816 C CA . GLY A 1 361 ? -45.424 38.073 16.467 1.00 40.40 361 GLY A CA 1
ATOM 2817 C C . GLY A 1 361 ? -45.497 39.249 15.510 1.00 40.04 361 GLY A C 1
ATOM 2818 O O . GLY A 1 361 ? -46.217 39.178 14.520 1.00 40.40 361 GLY A O 1
ATOM 2819 N N . GLU A 1 362 ? -44.801 40.330 15.847 1.00 40.61 362 GLU A N 1
ATOM 2820 C CA . GLU A 1 362 ? -44.837 41.540 15.051 1.00 40.24 362 GLU A CA 1
ATOM 2821 C C . GLU A 1 362 ? -44.095 41.320 13.737 1.00 39.81 362 GLU A C 1
ATOM 2822 O O . GLU A 1 362 ? -44.509 41.840 12.663 1.00 39.31 362 GLU A O 1
ATOM 2828 N N . ASN A 1 363 ? -43.014 40.528 13.783 1.00 38.43 363 ASN A N 1
ATOM 2829 C CA . ASN A 1 363 ? -42.327 40.189 12.530 1.00 39.44 363 ASN A CA 1
ATOM 2830 C C . ASN A 1 363 ? -43.330 39.558 11.560 1.00 39.54 363 ASN A C 1
ATOM 2831 O O . ASN A 1 363 ? -43.316 39.876 10.357 1.00 40.86 363 ASN A O 1
ATOM 2836 N N . MET A 1 364 ? -44.220 38.700 12.060 1.00 40.39 364 MET A N 1
ATOM 2837 C CA . MET A 1 364 ? -45.188 38.007 11.210 1.00 40.26 364 MET A CA 1
ATOM 2838 C C . MET A 1 364 ? -46.266 39.001 10.721 1.00 39.54 364 MET A C 1
ATOM 2839 O O . MET A 1 364 ? -46.568 39.105 9.488 1.00 40.02 364 MET A O 1
ATOM 2844 N N . SER A 1 365 ? -46.823 39.751 11.651 1.00 38.56 365 SER A N 1
ATOM 2845 C CA A SER A 1 365 ? -47.988 40.564 11.301 0.50 38.38 365 SER A CA 1
ATOM 2846 C CA B SER A 1 365 ? -47.981 40.587 11.339 0.50 38.75 365 SER A CA 1
ATOM 2847 C C . SER A 1 365 ? -47.598 41.784 10.489 1.00 38.34 365 SER A C 1
ATOM 2848 O O . SER A 1 365 ? -48.325 42.152 9.567 1.00 38.58 365 SER A O 1
ATOM 2853 N N . SER A 1 366 ? -46.447 42.380 10.782 1.00 37.81 366 SER A N 1
ATOM 2854 C CA . SER A 1 366 ? -46.068 43.615 10.094 1.00 37.87 366 SER A CA 1
ATOM 2855 C C . SER A 1 366 ? -45.724 43.302 8.648 1.00 37.37 366 SER A C 1
ATOM 2856 O O . SER A 1 366 ? -46.152 43.994 7.744 1.00 38.41 366 SER A O 1
ATOM 2859 N N . ALA A 1 367 ? -45.060 42.191 8.397 1.00 37.96 367 ALA A N 1
ATOM 2860 C CA . ALA A 1 367 ? -44.769 41.826 7.004 1.00 37.40 367 ALA A CA 1
ATOM 2861 C C . ALA A 1 367 ? -46.051 41.647 6.186 1.00 38.90 367 ALA A C 1
ATOM 2862 O O . ALA A 1 367 ? -46.004 41.764 4.973 1.00 37.20 367 ALA A O 1
ATOM 2864 N N . THR A 1 368 ? -47.148 41.302 6.842 1.00 38.11 368 THR A N 1
ATOM 2865 C CA . THR A 1 368 ? -48.438 41.212 6.182 1.00 37.76 368 THR A CA 1
ATOM 2866 C C . THR A 1 368 ? -49.170 42.546 6.028 1.00 36.84 368 THR A C 1
ATOM 2867 O O . THR A 1 368 ? -49.452 42.999 4.921 1.00 36.53 368 THR A O 1
ATOM 2871 N N . TYR A 1 369 ? -49.432 43.208 7.148 1.00 35.99 369 TYR A N 1
ATOM 2872 C CA . TYR A 1 369 ? -50.321 44.353 7.148 1.00 37.29 369 TYR A CA 1
ATOM 2873 C C . TYR A 1 369 ? -49.730 45.632 6.565 1.00 37.75 369 TYR A C 1
ATOM 2874 O O . TYR A 1 369 ? -50.455 46.557 6.221 1.00 38.60 369 TYR A O 1
ATOM 2883 N N . ILE A 1 370 ? -48.413 45.670 6.447 1.00 36.38 370 ILE A N 1
ATOM 2884 C CA . ILE A 1 370 ? -47.753 46.789 5.801 1.00 35.94 370 ILE A CA 1
ATOM 2885 C C . ILE A 1 370 ? -48.277 46.950 4.375 1.00 35.30 370 ILE A C 1
ATOM 2886 O O . ILE A 1 370 ? -48.230 48.033 3.806 1.00 34.60 370 ILE A O 1
ATOM 2891 N N . ASN A 1 371 ? -48.796 45.863 3.818 1.00 29.49 371 ASN A N 1
ATOM 2892 C CA . ASN A 1 371 ? -49.274 45.857 2.442 1.00 30.20 371 ASN A CA 1
ATOM 2893 C C . ASN A 1 371 ? -50.695 46.381 2.262 1.00 30.51 371 ASN A C 1
ATOM 2894 O O . ASN A 1 371 ? -51.238 46.348 1.170 1.00 38.14 371 ASN A O 1
ATOM 2899 N N . ARG A 1 372 ? -51.286 46.876 3.336 1.00 36.42 372 ARG A N 1
ATOM 2900 C CA . ARG A 1 372 ? -52.494 47.676 3.216 1.00 36.86 372 ARG A CA 1
ATOM 2901 C C . ARG A 1 372 ? -52.318 48.842 2.242 1.00 37.74 372 ARG A C 1
ATOM 2902 O O . ARG A 1 372 ? -53.274 49.290 1.637 1.00 39.57 372 ARG A O 1
ATOM 2910 N N . GLY A 1 373 ? -51.091 49.321 2.096 1.00 35.53 373 GLY A N 1
ATOM 2911 C CA . GLY A 1 373 ? -50.828 50.428 1.197 1.00 36.90 373 GLY A CA 1
ATOM 2912 C C . GLY A 1 373 ? -50.522 50.013 -0.229 1.00 35.89 373 GLY A C 1
ATOM 2913 O O . GLY A 1 373 ? -49.734 49.117 -0.457 1.00 36.68 373 GLY A O 1
ATOM 2914 N N . VAL A 1 374 ? -51.139 50.687 -1.193 1.00 38.22 374 VAL A N 1
ATOM 2915 C CA . VAL A 1 374 ? -51.035 50.245 -2.597 1.00 37.43 374 VAL A CA 1
ATOM 2916 C C . VAL A 1 374 ? -49.611 50.364 -3.148 1.00 37.61 374 VAL A C 1
ATOM 2917 O O . VAL A 1 374 ? -49.154 49.484 -3.866 1.00 38.39 374 VAL A O 1
ATOM 2921 N N . ILE A 1 375 ? -48.895 51.417 -2.770 1.00 37.24 375 ILE A N 1
ATOM 2922 C CA . ILE A 1 375 ? -47.515 51.619 -3.247 1.00 36.17 375 ILE A CA 1
ATOM 2923 C C . ILE A 1 375 ? -46.643 50.549 -2.604 1.00 36.59 375 ILE A C 1
ATOM 2924 O O . ILE A 1 375 ? -45.831 49.904 -3.240 1.00 37.41 375 ILE A O 1
ATOM 2929 N N . THR A 1 376 ? -46.882 50.259 -1.330 1.00 36.26 376 THR A N 1
ATOM 2930 C CA . THR A 1 376 ? -46.133 49.233 -0.670 1.00 37.62 376 THR A CA 1
ATOM 2931 C C . THR A 1 376 ? -46.339 47.835 -1.238 1.00 39.33 376 THR A C 1
ATOM 2932 O O . THR A 1 376 ? -45.398 47.106 -1.440 1.00 40.76 376 THR A O 1
ATOM 2936 N N . ARG A 1 377 ? -47.574 47.450 -1.516 1.00 40.67 377 ARG A N 1
ATOM 2937 C CA . ARG A 1 377 ? -47.818 46.048 -1.869 1.00 42.08 377 ARG A CA 1
ATOM 2938 C C . ARG A 1 377 ? -47.431 45.754 -3.309 1.00 42.66 377 ARG A C 1
ATOM 2939 O O . ARG A 1 377 ? -47.347 44.583 -3.669 1.00 44.86 377 ARG A O 1
ATOM 2947 N N . ASN A 1 378 ? -47.142 46.782 -4.080 1.00 42.85 378 ASN A N 1
ATOM 2948 C CA . ASN A 1 378 ? -46.700 46.602 -5.464 1.00 43.89 378 ASN A CA 1
ATOM 2949 C C . ASN A 1 378 ? -45.160 46.550 -5.533 1.00 43.76 378 ASN A C 1
ATOM 2950 O O . ASN A 1 378 ? -44.571 46.485 -6.611 1.00 43.73 378 ASN A O 1
ATOM 2955 N N . GLY A 1 379 ? -44.540 46.504 -4.348 1.00 42.13 379 GLY A N 1
ATOM 2956 C CA . GLY A 1 379 ? -43.153 46.170 -4.176 1.00 40.80 379 GLY A CA 1
ATOM 2957 C C . GLY A 1 379 ? -42.902 44.656 -4.131 1.00 40.29 379 GLY A C 1
ATOM 2958 O O . GLY A 1 379 ? -43.803 43.799 -4.430 1.00 39.58 379 GLY A O 1
ATOM 2959 N N . ARG A 1 380 ? -41.658 44.329 -3.811 1.00 38.41 380 ARG A N 1
ATOM 2960 C CA . ARG A 1 380 ? -41.218 42.943 -3.870 1.00 38.75 380 ARG A CA 1
ATOM 2961 C C . ARG A 1 380 ? -40.361 42.622 -2.656 1.00 38.97 380 ARG A C 1
ATOM 2962 O O . ARG A 1 380 ? -39.975 43.527 -1.895 1.00 40.07 380 ARG A O 1
ATOM 2970 N N . MET A 1 381 ? -40.140 41.335 -2.459 1.00 37.21 381 MET A N 1
ATOM 2971 C CA . MET A 1 381 ? -39.422 40.779 -1.333 1.00 37.78 381 MET A CA 1
ATOM 2972 C C . MET A 1 381 ? -38.219 40.016 -1.859 1.00 38.18 381 MET A C 1
ATOM 2973 O O . MET A 1 381 ? -38.288 39.431 -2.963 1.00 38.23 381 MET A O 1
ATOM 2978 N N . ASN A 1 382 ? -37.094 40.046 -1.132 1.00 38.03 382 ASN A N 1
ATOM 2979 C CA . ASN A 1 382 ? -35.840 39.454 -1.600 1.00 37.90 382 ASN A CA 1
ATOM 2980 C C . ASN A 1 382 ? -35.569 38.165 -0.817 1.00 37.54 382 ASN A C 1
ATOM 2981 O O . ASN A 1 382 ? -35.687 38.133 0.396 1.00 36.79 382 ASN A O 1
ATOM 2986 N N . SER A 1 383 ? -35.216 37.094 -1.491 1.00 36.96 383 SER A N 1
ATOM 2987 C CA . SER A 1 383 ? -34.759 35.871 -0.805 1.00 36.79 383 SER A CA 1
ATOM 2988 C C . SER A 1 383 ? -33.506 35.282 -1.483 1.00 38.08 383 SER A C 1
ATOM 2989 O O . SER A 1 383 ? -33.484 34.115 -1.855 1.00 38.20 383 SER A O 1
ATOM 2992 N N . THR A 1 384 ? -32.499 36.128 -1.702 1.00 38.01 384 THR A N 1
ATOM 2993 C CA . THR A 1 384 ? -31.307 35.747 -2.499 1.00 37.48 384 THR A CA 1
ATOM 2994 C C . THR A 1 384 ? -30.108 35.246 -1.681 1.00 37.55 384 THR A C 1
ATOM 2995 O O . THR A 1 384 ? -29.061 34.973 -2.215 1.00 36.18 384 THR A O 1
ATOM 2999 N N . MET A 1 385 ? -30.236 35.213 -0.357 1.00 36.82 385 MET A N 1
ATOM 3000 C CA . MET A 1 385 ? -29.075 34.886 0.501 1.00 37.64 385 MET A CA 1
ATOM 3001 C C . MET A 1 385 ? -28.543 33.498 0.216 1.00 37.52 385 MET A C 1
ATOM 3002 O O . MET A 1 385 ? -29.288 32.498 0.374 1.00 36.95 385 MET A O 1
ATOM 3007 N N . GLY A 1 386 ? -27.262 33.440 -0.172 1.00 38.33 386 GLY A N 1
ATOM 3008 C CA . GLY A 1 386 ? -26.621 32.161 -0.456 1.00 38.52 386 GLY A CA 1
ATOM 3009 C C . GLY A 1 386 ? -26.807 31.628 -1.882 1.00 38.75 386 GLY A C 1
ATOM 3010 O O . GLY A 1 386 ? -26.410 30.495 -2.192 1.00 37.77 386 GLY A O 1
ATOM 3011 N N . VAL A 1 387 ? -27.428 32.398 -2.764 1.00 39.40 387 VAL A N 1
ATOM 3012 C CA . VAL A 1 387 ? -27.632 31.862 -4.112 1.00 40.95 387 VAL A CA 1
ATOM 3013 C C . VAL A 1 387 ? -26.311 31.495 -4.746 1.00 42.30 387 VAL A C 1
ATOM 3014 O O . VAL A 1 387 ? -25.308 32.194 -4.562 1.00 42.90 387 VAL A O 1
ATOM 3018 N N . GLY A 1 388 ? -26.301 30.361 -5.454 1.00 43.30 388 GLY A N 1
ATOM 3019 C CA . GLY A 1 388 ? -25.089 29.834 -6.051 1.00 42.33 388 GLY A CA 1
ATOM 3020 C C . GLY A 1 388 ? -24.166 29.075 -5.119 1.00 43.22 388 GLY A C 1
ATOM 3021 O O . GLY A 1 388 ? -23.147 28.520 -5.580 1.00 45.22 388 GLY A O 1
ATOM 3022 N N . TYR A 1 389 ? -24.440 29.127 -3.807 1.00 41.33 389 TYR A N 1
ATOM 3023 C CA . TYR A 1 389 ? -23.737 28.298 -2.827 1.00 41.11 389 TYR A CA 1
ATOM 3024 C C . TYR A 1 389 ? -24.631 27.126 -2.388 1.00 39.99 389 TYR A C 1
ATOM 3025 O O . TYR A 1 389 ? -24.858 26.871 -1.182 1.00 38.99 389 TYR A O 1
ATOM 3034 N N . GLU A 1 390 ? -25.141 26.427 -3.387 1.00 40.14 390 GLU A N 1
ATOM 3035 C CA . GLU A 1 390 ? -26.128 25.402 -3.160 1.00 40.07 390 GLU A CA 1
ATOM 3036 C C . GLU A 1 390 ? -26.224 24.550 -4.417 1.00 39.95 390 GLU A C 1
ATOM 3037 O O . GLU A 1 390 ? -25.855 24.979 -5.482 1.00 40.37 390 GLU A O 1
ATOM 3043 N N . GLY A 1 391 ? -26.703 23.335 -4.275 1.00 39.27 391 GLY A N 1
ATOM 3044 C CA . GLY A 1 391 ? -26.800 22.451 -5.416 1.00 39.54 391 GLY A CA 1
ATOM 3045 C C . GLY A 1 391 ? -27.117 21.042 -5.010 1.00 38.67 391 GLY A C 1
ATOM 3046 O O . GLY A 1 391 ? -27.274 20.727 -3.791 1.00 36.90 391 GLY A O 1
ATOM 3047 N N . PRO A 1 392 ? -27.221 20.163 -6.023 1.00 39.52 392 PRO A N 1
ATOM 3048 C CA . PRO A 1 392 ? -27.387 18.751 -5.707 1.00 39.83 392 PRO A CA 1
ATOM 3049 C C . PRO A 1 392 ? -26.136 18.224 -4.938 1.00 40.08 392 PRO A C 1
ATOM 3050 O O . PRO A 1 392 ? -25.003 18.658 -5.182 1.00 40.03 392 PRO A O 1
ATOM 3054 N N . HIS A 1 393 ? -26.364 17.343 -3.979 1.00 39.42 393 HIS A N 1
ATOM 3055 C CA . HIS A 1 393 ? -25.318 16.809 -3.114 1.00 39.49 393 HIS A CA 1
ATOM 3056 C C . HIS A 1 393 ? -25.137 15.296 -3.411 1.00 39.57 393 HIS A C 1
ATOM 3057 O O . HIS A 1 393 ? -26.108 14.629 -3.690 1.00 39.41 393 HIS A O 1
ATOM 3064 N N . PRO A 1 394 ? -23.906 14.745 -3.301 1.00 40.02 394 PRO A N 1
ATOM 3065 C CA . PRO A 1 394 ? -23.699 13.320 -3.587 1.00 41.00 394 PRO A CA 1
ATOM 3066 C C . PRO A 1 394 ? -24.270 12.348 -2.571 1.00 41.98 394 PRO A C 1
ATOM 3067 O O . PRO A 1 394 ? -24.406 11.161 -2.879 1.00 43.64 394 PRO A O 1
ATOM 3071 N N . VAL A 1 395 ? -24.582 12.828 -1.382 1.00 40.98 395 VAL A N 1
ATOM 3072 C CA . VAL A 1 395 ? -25.146 11.979 -0.329 1.00 41.27 395 VAL A CA 1
ATOM 3073 C C . VAL A 1 395 ? -26.605 12.328 0.038 1.00 42.09 395 VAL A C 1
ATOM 3074 O O . VAL A 1 395 ? -27.484 11.455 0.107 1.00 42.69 395 VAL A O 1
ATOM 3078 N N . TYR A 1 396 ? -26.833 13.604 0.279 1.00 41.01 396 TYR A N 1
ATOM 3079 C CA . TYR A 1 396 ? -28.137 14.148 0.641 1.00 40.85 396 TYR A CA 1
ATOM 3080 C C . TYR A 1 396 ? -29.001 14.456 -0.590 1.00 41.39 396 TYR A C 1
ATOM 3081 O O . TYR A 1 396 ? -28.533 15.091 -1.499 1.00 41.35 396 TYR A O 1
ATOM 3090 N N . PRO A 1 397 ? -30.248 13.963 -0.616 1.00 40.19 397 PRO A N 1
ATOM 3091 C CA . PRO A 1 397 ? -31.134 14.222 -1.746 1.00 40.05 397 PRO A CA 1
ATOM 3092 C C . PRO A 1 397 ? -31.724 15.645 -1.729 1.00 39.79 397 PRO A C 1
ATOM 3093 O O . PRO A 1 397 ? -31.773 16.301 -0.680 1.00 41.16 397 PRO A O 1
ATOM 3097 N N . GLY A 1 398 ? -32.179 16.090 -2.900 1.00 38.77 398 GLY A N 1
ATOM 3098 C CA . GLY A 1 398 ? -32.801 17.364 -3.067 1.00 38.32 398 GLY A CA 1
ATOM 3099 C C . GLY A 1 398 ? -31.709 18.359 -3.428 1.00 38.67 398 GLY A C 1
ATOM 3100 O O . GLY A 1 398 ? -30.816 18.102 -4.259 1.00 39.02 398 GLY A O 1
ATOM 3101 N N . ILE A 1 399 ? -31.827 19.528 -2.864 1.00 36.69 399 ILE A N 1
ATOM 3102 C CA . ILE A 1 399 ? -30.881 20.627 -3.057 1.00 37.55 399 ILE A CA 1
ATOM 3103 C C . ILE A 1 399 ? -30.394 21.081 -1.664 1.00 38.27 399 ILE A C 1
ATOM 3104 O O . ILE A 1 399 ? -31.219 21.269 -0.750 1.00 38.78 399 ILE A O 1
ATOM 3109 N N . VAL A 1 400 ? -29.070 21.191 -1.512 1.00 38.20 400 VAL A N 1
ATOM 3110 C CA . VAL A 1 400 ? -28.449 21.480 -0.228 1.00 37.35 400 VAL A CA 1
ATOM 3111 C C . VAL A 1 400 ? -27.681 22.805 -0.305 1.00 37.45 400 VAL A C 1
ATOM 3112 O O . VAL A 1 400 ? -26.866 23.005 -1.209 1.00 38.93 400 VAL A O 1
ATOM 3116 N N . GLY A 1 401 ? -27.907 23.680 0.678 1.00 35.87 401 GLY A N 1
ATOM 3117 C CA . GLY A 1 401 ? -27.139 24.917 0.876 1.00 37.79 401 GLY A CA 1
ATOM 3118 C C . GLY A 1 401 ? -26.119 24.778 1.981 1.00 38.41 401 GLY A C 1
ATOM 3119 O O . GLY A 1 401 ? -26.321 24.013 2.870 1.00 37.37 401 GLY A O 1
ATOM 3120 N N . ILE A 1 402 ? -25.019 25.517 1.926 1.00 40.19 402 ILE A N 1
ATOM 3121 C CA . ILE A 1 402 ? -23.929 25.354 2.903 1.00 41.52 402 ILE A CA 1
ATOM 3122 C C . ILE A 1 402 ? -24.192 25.871 4.314 1.00 42.41 402 ILE A C 1
ATOM 3123 O O . ILE A 1 402 ? -23.404 25.593 5.209 1.00 42.79 402 ILE A O 1
ATOM 3128 N N . SER A 1 403 ? -25.266 26.622 4.558 1.00 45.22 403 SER A N 1
ATOM 3129 C CA . SER A 1 403 ? -25.502 27.150 5.955 1.00 45.14 403 SER A CA 1
ATOM 3130 C C . SER A 1 403 ? -26.961 27.130 6.389 1.00 46.37 403 SER A C 1
ATOM 3131 O O . SER A 1 403 ? -27.840 27.244 5.541 1.00 46.19 403 SER A O 1
ATOM 3134 N N . PHE A 1 404 ? -27.221 27.007 7.702 1.00 44.71 404 PHE A N 1
ATOM 3135 C CA . PHE A 1 404 ? -28.550 27.196 8.223 1.00 45.49 404 PHE A CA 1
ATOM 3136 C C . PHE A 1 404 ? -28.903 28.669 8.204 1.00 44.57 404 PHE A C 1
ATOM 3137 O O . PHE A 1 404 ? -30.108 29.029 8.368 1.00 46.36 404 PHE A O 1
ATOM 3145 N N . ILE A 1 405 ? -27.881 29.520 7.990 1.00 43.52 405 ILE A N 1
ATOM 3146 C CA . ILE A 1 405 ? -28.137 30.916 7.745 1.00 41.72 405 ILE A CA 1
ATOM 3147 C C . ILE A 1 405 ? -28.002 31.067 6.223 1.00 41.05 405 ILE A C 1
ATOM 3148 O O . ILE A 1 405 ? -26.895 31.147 5.667 1.00 39.94 405 ILE A O 1
ATOM 3153 N N . GLY A 1 406 ? -29.155 31.141 5.604 1.00 39.43 406 GLY A N 1
ATOM 3154 C CA . GLY A 1 406 ? -29.271 31.149 4.139 1.00 39.56 406 GLY A CA 1
ATOM 3155 C C . GLY A 1 406 ? -30.721 31.039 3.753 1.00 38.80 406 GLY A C 1
ATOM 3156 O O . GLY A 1 406 ? -31.601 30.795 4.589 1.00 38.26 406 GLY A O 1
ATOM 3157 N N . GLU A 1 407 ? -30.995 31.151 2.460 1.00 37.57 407 GLU A N 1
ATOM 3158 C CA . GLU A 1 407 ? -32.373 31.180 2.006 1.00 37.89 407 GLU A CA 1
ATOM 3159 C C . GLU A 1 407 ? -32.665 30.088 0.949 1.00 38.65 407 GLU A C 1
ATOM 3160 O O . GLU A 1 407 ? -33.627 30.196 0.197 1.00 38.33 407 GLU A O 1
ATOM 3166 N N . THR A 1 408 ? -31.832 29.039 0.915 1.00 37.91 408 THR A N 1
ATOM 3167 C CA . THR A 1 408 ? -32.058 27.892 0.071 1.00 37.89 408 THR A CA 1
ATOM 3168 C C . THR A 1 408 ? -33.482 27.395 0.215 1.00 36.81 408 THR A C 1
ATOM 3169 O O . THR A 1 408 ? -34.143 27.133 -0.765 1.00 37.16 408 THR A O 1
ATOM 3173 N N . SER A 1 409 ? -33.937 27.288 1.453 1.00 36.97 409 SER A N 1
ATOM 3174 C CA . SER A 1 409 ? -35.243 26.724 1.736 1.00 37.41 409 SER A CA 1
ATOM 3175 C C . SER A 1 409 ? -36.403 27.657 1.389 1.00 36.03 409 SER A C 1
ATOM 3176 O O . SER A 1 409 ? -37.466 27.204 1.019 1.00 35.97 409 SER A O 1
ATOM 3179 N N . TYR A 1 410 ? -36.194 28.959 1.530 1.00 36.34 410 TYR A N 1
ATOM 3180 C CA . TYR A 1 410 ? -37.137 29.928 0.993 1.00 36.47 410 TYR A CA 1
ATOM 3181 C C . TYR A 1 410 ? -37.292 29.718 -0.509 1.00 36.85 410 TYR A C 1
ATOM 3182 O O . TYR A 1 410 ? -38.389 29.708 -1.032 1.00 37.61 410 TYR A O 1
ATOM 3191 N N . ARG A 1 411 ? -36.169 29.607 -1.205 1.00 37.21 411 ARG A N 1
ATOM 3192 C CA . ARG A 1 411 ? -36.204 29.506 -2.657 1.00 35.93 411 ARG A CA 1
ATOM 3193 C C . ARG A 1 411 ? -36.958 28.245 -3.090 1.00 36.05 411 ARG A C 1
ATOM 3194 O O . ARG A 1 411 ? -37.762 28.296 -3.996 1.00 37.01 411 ARG A O 1
ATOM 3202 N N . GLY A 1 412 ? -36.693 27.128 -2.425 1.00 34.82 412 GLY A N 1
ATOM 3203 C CA . GLY A 1 412 ? -37.460 25.895 -2.655 1.00 34.98 412 GLY A CA 1
ATOM 3204 C C . GLY A 1 412 ? -38.960 26.003 -2.373 1.00 36.59 412 GLY A C 1
ATOM 3205 O O . GLY A 1 412 ? -39.783 25.446 -3.117 1.00 37.43 412 GLY A O 1
ATOM 3206 N N . PHE A 1 413 ? -39.290 26.681 -1.280 1.00 35.72 413 PHE A N 1
ATOM 3207 C CA . PHE A 1 413 ? -40.666 26.857 -0.869 1.00 36.08 413 PHE A CA 1
ATOM 3208 C C . PHE A 1 413 ? -41.420 27.652 -1.928 1.00 37.93 413 PHE A C 1
ATOM 3209 O O . PHE A 1 413 ? -42.471 27.244 -2.384 1.00 37.80 413 PHE A O 1
ATOM 3217 N N . TYR A 1 414 ? -40.870 28.796 -2.309 1.00 37.36 414 TYR A N 1
ATOM 3218 C CA . TYR A 1 414 ? -41.547 29.647 -3.267 1.00 36.85 414 TYR A CA 1
ATOM 3219 C C . TYR A 1 414 ? -41.521 29.086 -4.681 1.00 37.24 414 TYR A C 1
ATOM 3220 O O . TYR A 1 414 ? -42.437 29.300 -5.452 1.00 38.50 414 TYR A O 1
ATOM 3229 N N . ARG A 1 415 ? -40.478 28.336 -5.001 1.00 36.08 415 ARG A N 1
ATOM 3230 C CA . ARG A 1 415 ? -40.450 27.631 -6.266 1.00 36.61 415 ARG A CA 1
ATOM 3231 C C . ARG A 1 415 ? -41.630 26.669 -6.344 1.00 36.21 415 ARG A C 1
ATOM 3232 O O . ARG A 1 415 ? -42.343 26.650 -7.332 1.00 36.66 415 ARG A O 1
ATOM 3240 N N . PHE A 1 416 ? -41.843 25.885 -5.288 1.00 36.31 416 PHE A N 1
ATOM 3241 C CA . PHE A 1 416 ? -42.975 24.907 -5.327 1.00 36.98 416 PHE A CA 1
ATOM 3242 C C . PHE A 1 416 ? -44.318 25.581 -5.263 1.00 36.69 416 PHE A C 1
ATOM 3243 O O . PHE A 1 416 ? -45.276 25.153 -5.902 1.00 37.50 416 PHE A O 1
ATOM 3251 N N . TRP A 1 417 ? -44.418 26.648 -4.476 1.00 35.72 417 TRP A N 1
ATOM 3252 C CA . TRP A 1 417 ? -45.647 27.437 -4.417 1.00 37.52 417 TRP A CA 1
ATOM 3253 C C . TRP A 1 417 ? -46.005 27.893 -5.825 1.00 38.24 417 TRP A C 1
ATOM 3254 O O . TRP A 1 417 ? -47.142 27.752 -6.253 1.00 38.00 417 TRP A O 1
ATOM 3265 N N . LYS A 1 418 ? -45.026 28.473 -6.537 1.00 38.61 418 LYS A N 1
ATOM 3266 C CA . LYS A 1 418 ? -45.248 28.975 -7.901 1.00 38.71 418 LYS A CA 1
ATOM 3267 C C . LYS A 1 418 ? -45.684 27.839 -8.798 1.00 38.44 418 LYS A C 1
ATOM 3268 O O . LYS A 1 418 ? -46.640 27.973 -9.610 1.00 38.31 418 LYS A O 1
ATOM 3274 N N . GLU A 1 419 ? -45.052 26.704 -8.622 1.00 38.21 419 GLU A N 1
ATOM 3275 C CA . GLU A 1 419 ? -45.366 25.560 -9.491 1.00 39.28 419 GLU A CA 1
ATOM 3276 C C . GLU A 1 419 ? -46.839 25.098 -9.264 1.00 38.71 419 GLU A C 1
ATOM 3277 O O . GLU A 1 419 ? -47.582 24.880 -10.243 1.00 39.08 419 GLU A O 1
ATOM 3283 N N . MET A 1 420 ? -47.272 25.080 -8.032 1.00 39.70 420 MET A N 1
ATOM 3284 C CA . MET A 1 420 ? -48.625 24.648 -7.669 1.00 39.88 420 MET A CA 1
ATOM 3285 C C . MET A 1 420 ? -49.646 25.658 -8.176 1.00 40.96 420 MET A C 1
ATOM 3286 O O . MET A 1 420 ? -50.648 25.318 -8.788 1.00 38.69 420 MET A O 1
ATOM 3291 N N . ILE A 1 421 ? -49.349 26.925 -7.952 1.00 40.51 421 ILE A N 1
ATOM 3292 C CA . ILE A 1 421 ? -50.229 27.994 -8.385 1.00 41.82 421 ILE A CA 1
ATOM 3293 C C . ILE A 1 421 ? -50.365 28.096 -9.910 1.00 41.77 421 ILE A C 1
ATOM 3294 O O . ILE A 1 421 ? -51.407 28.478 -10.417 1.00 42.45 421 ILE A O 1
ATOM 3299 N N . ASP A 1 422 ? -49.306 27.751 -10.627 1.00 41.40 422 ASP A N 1
ATOM 3300 C CA . ASP A 1 422 ? -49.333 27.810 -12.083 1.00 41.98 422 ASP A CA 1
ATOM 3301 C C . ASP A 1 422 ? -49.955 26.557 -12.713 1.00 41.45 422 ASP A C 1
ATOM 3302 O O . ASP A 1 422 ? -50.264 26.549 -13.899 1.00 42.68 422 ASP A O 1
ATOM 3307 N N . ALA A 1 423 ? -50.129 25.506 -11.917 1.00 39.77 423 ALA A N 1
ATOM 3308 C CA . ALA A 1 423 ? -50.560 24.208 -12.431 1.00 40.92 423 ALA A CA 1
ATOM 3309 C C . ALA A 1 423 ? -52.058 23.998 -12.262 1.00 40.39 423 ALA A C 1
ATOM 3310 O O . ALA A 1 423 ? -52.593 24.185 -11.185 1.00 40.13 423 ALA A O 1
ATOM 3312 N N . PRO A 1 424 ? -52.729 23.600 -13.334 1.00 42.33 424 PRO A N 1
ATOM 3313 C CA . PRO A 1 424 ? -54.175 23.411 -13.288 1.00 43.65 424 PRO A CA 1
ATOM 3314 C C . PRO A 1 424 ? -54.557 22.104 -12.613 1.00 44.79 424 PRO A C 1
ATOM 3315 O O . PRO A 1 424 ? -55.701 21.930 -12.231 1.00 46.14 424 PRO A O 1
ATOM 3319 N N . ASP A 1 425 ? -53.591 21.207 -12.469 1.00 44.26 425 ASP A N 1
ATOM 3320 C CA . ASP A 1 425 ? -53.807 19.919 -11.830 1.00 43.87 425 ASP A CA 1
ATOM 3321 C C . ASP A 1 425 ? -52.514 19.224 -11.448 1.00 43.37 425 ASP A C 1
ATOM 3322 O O . ASP A 1 425 ? -51.436 19.684 -11.769 1.00 42.81 425 ASP A O 1
ATOM 3327 N N . TRP A 1 426 ? -52.639 18.101 -10.758 1.00 41.92 426 TRP A N 1
ATOM 3328 C CA . TRP A 1 426 ? -51.480 17.329 -10.366 1.00 41.34 426 TRP A CA 1
ATOM 3329 C C . TRP A 1 426 ? -50.699 16.789 -11.563 1.00 40.99 426 TRP A C 1
ATOM 3330 O O . TRP A 1 426 ? -49.495 16.643 -11.504 1.00 41.17 426 TRP A O 1
ATOM 3341 N N . ALA A 1 427 ? -51.387 16.500 -12.656 1.00 41.56 427 ALA A N 1
ATOM 3342 C CA . ALA A 1 427 ? -50.697 15.975 -13.825 1.00 40.79 427 ALA A CA 1
ATOM 3343 C C . ALA A 1 427 ? -49.643 16.951 -14.337 1.00 40.87 427 ALA A C 1
ATOM 3344 O O . ALA A 1 427 ? -48.571 16.551 -14.763 1.00 40.71 427 ALA A O 1
ATOM 3346 N N . SER A 1 428 ? -49.962 18.236 -14.280 1.00 40.50 428 SER A N 1
ATOM 3347 C CA . SER A 1 428 ? -49.030 19.269 -14.692 1.00 41.29 428 SER A CA 1
ATOM 3348 C C . SER A 1 428 ? -47.836 19.403 -13.763 1.00 41.46 428 SER A C 1
ATOM 3349 O O . SER A 1 428 ? -46.723 19.629 -14.204 1.00 40.57 428 SER A O 1
ATOM 3352 N N . VAL A 1 429 ? -48.080 19.236 -12.472 1.00 40.22 429 VAL A N 1
ATOM 3353 C CA . VAL A 1 429 ? -47.000 19.202 -11.508 1.00 41.50 429 VAL A CA 1
ATOM 3354 C C . VAL A 1 429 ? -46.038 18.047 -11.772 1.00 41.02 429 VAL A C 1
ATOM 3355 O O . VAL A 1 429 ? -44.839 18.232 -11.848 1.00 41.80 429 VAL A O 1
ATOM 3359 N N . LYS A 1 430 ? -46.591 16.855 -11.918 1.00 41.79 430 LYS A N 1
ATOM 3360 C CA . LYS A 1 430 ? -45.794 15.661 -12.117 1.00 44.04 430 LYS A CA 1
ATOM 3361 C C . LYS A 1 430 ? -44.887 15.780 -13.327 1.00 44.39 430 LYS A C 1
ATOM 3362 O O . LYS A 1 430 ? -43.785 15.263 -13.333 1.00 43.24 430 LYS A O 1
ATOM 3368 N N . ALA A 1 431 ? -45.367 16.478 -14.347 1.00 44.10 431 ALA A N 1
ATOM 3369 C CA . ALA A 1 431 ? -44.576 16.683 -15.549 1.00 44.82 431 ALA A CA 1
ATOM 3370 C C . ALA A 1 431 ? -43.311 17.509 -15.339 1.00 45.47 431 ALA A C 1
ATOM 3371 O O . ALA A 1 431 ? -42.446 17.532 -16.204 1.00 46.55 431 ALA A O 1
ATOM 3373 N N . ASN A 1 432 ? -43.197 18.179 -14.197 1.00 43.65 432 ASN A N 1
ATOM 3374 C CA . ASN A 1 432 ? -41.977 18.914 -13.866 1.00 45.41 432 ASN A CA 1
ATOM 3375 C C . ASN A 1 432 ? -40.965 18.088 -13.053 1.00 45.24 432 ASN A C 1
ATOM 3376 O O . ASN A 1 432 ? -39.914 18.574 -12.697 1.00 44.09 432 ASN A O 1
ATOM 3381 N N . ASP A 1 433 ? -41.291 16.839 -12.775 1.00 46.55 433 ASP A N 1
ATOM 3382 C CA . ASP A 1 433 ? -40.483 16.039 -11.805 1.00 48.15 433 ASP A CA 1
ATOM 3383 C C . ASP A 1 433 ? -38.978 15.987 -12.186 1.00 49.13 433 ASP A C 1
ATOM 3384 O O . ASP A 1 433 ? -38.108 16.055 -11.328 1.00 49.67 433 ASP A O 1
ATOM 3389 N N . ASP A 1 434 ? -38.677 15.884 -13.463 1.00 49.52 434 ASP A N 1
ATOM 3390 C CA . ASP A 1 434 ? -37.315 15.761 -13.890 1.00 50.72 434 ASP A CA 1
ATOM 3391 C C . ASP A 1 434 ? -36.530 17.054 -14.012 1.00 50.98 434 ASP A C 1
ATOM 3392 O O . ASP A 1 434 ? -35.291 17.014 -14.128 1.00 53.04 434 ASP A O 1
ATOM 3397 N N . THR A 1 435 ? -37.217 18.189 -14.056 1.00 47.88 435 THR A N 1
ATOM 3398 C CA . THR A 1 435 ? -36.534 19.444 -14.267 1.00 47.33 435 THR A CA 1
ATOM 3399 C C . THR A 1 435 ? -36.823 20.446 -13.157 1.00 45.77 435 THR A C 1
ATOM 3400 O O . THR A 1 435 ? -36.425 21.618 -13.250 1.00 45.71 435 THR A O 1
ATOM 3404 N N . TRP A 1 436 ? -37.413 19.983 -12.070 1.00 45.20 436 TRP A N 1
ATOM 3405 C CA . TRP A 1 436 ? -37.795 20.919 -11.033 1.00 44.84 436 TRP A CA 1
ATOM 3406 C C . TRP A 1 436 ? -36.624 21.760 -10.505 1.00 44.67 436 TRP A C 1
ATOM 3407 O O . TRP A 1 436 ? -36.813 22.893 -10.148 1.00 44.41 436 TRP A O 1
ATOM 3418 N N . ASP A 1 437 ? -35.435 21.186 -10.400 1.00 45.18 437 ASP A N 1
ATOM 3419 C CA . ASP A 1 437 ? -34.335 21.916 -9.720 1.00 45.49 437 ASP A CA 1
ATOM 3420 C C . ASP A 1 437 ? -33.433 22.652 -10.710 1.00 45.70 437 ASP A C 1
ATOM 3421 O O . ASP A 1 437 ? -32.312 23.038 -10.359 1.00 45.94 437 ASP A O 1
ATOM 3426 N N . SER A 1 438 ? -33.892 22.866 -11.943 1.00 45.65 438 SER A N 1
ATOM 3427 C CA . SER A 1 438 ? -33.073 23.561 -12.920 1.00 46.45 438 SER A CA 1
ATOM 3428 C C . SER A 1 438 ? -32.801 25.002 -12.514 1.00 47.50 438 SER A C 1
ATOM 3429 O O . SER A 1 438 ? -31.838 25.594 -12.995 1.00 47.89 438 SER A O 1
ATOM 3432 N N . VAL A 1 439 ? -33.620 25.543 -11.618 1.00 48.28 439 VAL A N 1
ATOM 3433 C CA . VAL A 1 439 ? -33.468 26.895 -11.081 1.00 48.70 439 VAL A CA 1
ATOM 3434 C C . VAL A 1 439 ? -32.312 27.049 -10.090 1.00 48.84 439 VAL A C 1
ATOM 3435 O O . VAL A 1 439 ? -32.027 28.145 -9.648 1.00 48.64 439 VAL A O 1
ATOM 3439 N N . PHE A 1 440 ? -31.657 25.938 -9.761 1.00 49.67 440 PHE A N 1
ATOM 3440 C CA . PHE A 1 440 ? -30.443 25.911 -8.955 1.00 49.01 440 PHE A CA 1
ATOM 3441 C C . PHE A 1 440 ? -29.358 25.550 -9.997 1.00 50.60 440 PHE A C 1
ATOM 3442 O O . PHE A 1 440 ? -29.120 24.375 -10.250 1.00 50.63 440 PHE A O 1
ATOM 3450 N N . PRO A 1 441 ? -28.772 26.569 -10.654 1.00 52.00 441 PRO A N 1
ATOM 3451 C CA . PRO A 1 441 ? -27.818 26.338 -11.748 1.00 52.07 441 PRO A CA 1
ATOM 3452 C C . PRO A 1 441 ? -26.457 25.741 -11.368 1.00 52.76 441 PRO A C 1
ATOM 3453 O O . PRO A 1 441 ? -25.797 25.142 -12.251 1.00 53.57 441 PRO A O 1
ATOM 3457 N N . ASN A 1 442 ? -26.019 25.880 -10.110 1.00 52.53 442 ASN A N 1
ATOM 3458 C CA . ASN A 1 442 ? -24.654 25.455 -9.733 1.00 52.22 442 ASN A CA 1
ATOM 3459 C C . ASN A 1 442 ? -24.513 23.924 -9.516 1.00 51.93 442 ASN A C 1
ATOM 3460 O O . ASN A 1 442 ? -24.260 23.446 -8.420 1.00 51.94 442 ASN A O 1
ATOM 3465 N N . ARG A 1 443 ? -24.642 23.155 -10.596 1.00 51.42 443 ARG A N 1
ATOM 3466 C CA . ARG A 1 443 ? -24.739 21.684 -10.505 1.00 50.78 443 ARG A CA 1
ATOM 3467 C C . ARG A 1 443 ? -23.486 20.970 -9.908 1.00 51.23 443 ARG A C 1
ATOM 3468 O O . ARG A 1 443 ? -23.619 19.918 -9.264 1.00 49.79 443 ARG A O 1
ATOM 3476 N N . ASN A 1 444 ? -22.279 21.518 -10.150 1.00 50.14 444 ASN A N 1
ATOM 3477 C CA . ASN A 1 444 ? -21.013 20.941 -9.607 1.00 49.97 444 ASN A CA 1
ATOM 3478 C C . ASN A 1 444 ? -20.488 21.576 -8.306 1.00 48.47 444 ASN A C 1
ATOM 3479 O O . ASN A 1 444 ? -19.343 21.352 -7.899 1.00 47.99 444 ASN A O 1
ATOM 3484 N N . PHE A 1 445 ? -21.345 22.339 -7.640 1.00 47.85 445 PHE A N 1
ATOM 3485 C CA . PHE A 1 445 ? -20.959 23.048 -6.452 1.00 47.08 445 PHE A CA 1
ATOM 3486 C C . PHE A 1 445 ? -20.434 22.141 -5.360 1.00 46.63 445 PHE A C 1
ATOM 3487 O O . PHE A 1 445 ? -19.351 22.380 -4.836 1.00 45.51 445 PHE A O 1
ATOM 3495 N N . TRP A 1 446 ? -21.183 21.083 -5.023 1.00 46.01 446 TRP A N 1
ATOM 3496 C CA . TRP A 1 446 ? -20.791 20.182 -3.943 1.00 47.44 446 TRP A CA 1
ATOM 3497 C C . TRP A 1 446 ? -19.651 19.241 -4.323 1.00 49.36 446 TRP A C 1
ATOM 3498 O O . TRP A 1 446 ? -18.881 18.814 -3.455 1.00 49.08 446 TRP A O 1
ATOM 3509 N N . ASN A 1 447 ? -19.565 18.877 -5.594 1.00 51.31 447 ASN A N 1
ATOM 3510 C CA . ASN A 1 447 ? -18.491 17.976 -5.997 1.00 54.63 447 ASN A CA 1
ATOM 3511 C C . ASN A 1 447 ? -17.134 18.693 -5.863 1.00 56.20 447 ASN A C 1
ATOM 3512 O O . ASN A 1 447 ? -16.182 18.139 -5.299 1.00 56.59 447 ASN A O 1
ATOM 3517 N N . GLU A 1 448 ? -17.061 19.942 -6.309 1.00 58.11 448 GLU A N 1
ATOM 3518 C CA . GLU A 1 448 ? -15.821 20.710 -6.164 1.00 60.22 448 GLU A CA 1
ATOM 3519 C C . GLU A 1 448 ? -15.506 20.997 -4.708 1.00 61.32 448 GLU A C 1
ATOM 3520 O O . GLU A 1 448 ? -14.356 20.927 -4.279 1.00 61.39 448 GLU A O 1
ATOM 3526 N N . LYS A 1 449 ? -16.544 21.335 -3.953 1.00 62.26 449 LYS A N 1
ATOM 3527 C CA . LYS A 1 449 ? -16.387 21.686 -2.567 1.00 63.02 449 LYS A CA 1
ATOM 3528 C C . LYS A 1 449 ? -15.868 20.520 -1.744 1.00 63.96 449 LYS A C 1
ATOM 3529 O O . LYS A 1 449 ? -14.892 20.672 -1.008 1.00 64.21 449 LYS A O 1
ATOM 3535 N N . LEU A 1 450 ? -16.538 19.372 -1.849 1.00 65.13 450 LEU A N 1
ATOM 3536 C CA . LEU A 1 450 ? -16.216 18.209 -1.013 1.00 65.96 450 LEU A CA 1
ATOM 3537 C C . LEU A 1 450 ? -14.864 17.612 -1.373 1.00 67.25 450 LEU A C 1
ATOM 3538 O O . LEU A 1 450 ? -14.184 17.081 -0.495 1.00 67.71 450 LEU A O 1
ATOM 3543 N N . ASN A 1 451 ? -14.494 17.688 -2.655 1.00 68.27 451 ASN A N 1
ATOM 3544 C CA . ASN A 1 451 ? -13.189 17.216 -3.132 1.00 69.53 451 ASN A CA 1
ATOM 3545 C C . ASN A 1 451 ? -12.036 18.092 -2.660 1.00 70.55 451 ASN A C 1
ATOM 3546 O O . ASN A 1 451 ? -11.016 17.584 -2.201 1.00 70.85 451 ASN A O 1
ATOM 3551 N N . ALA A 1 452 ? -12.200 19.407 -2.784 1.00 71.75 452 ALA A N 1
ATOM 3552 C CA . ALA A 1 452 ? -11.244 20.361 -2.225 1.00 72.37 452 ALA A CA 1
ATOM 3553 C C . ALA A 1 452 ? -11.126 20.212 -0.703 1.00 73.26 452 ALA A C 1
ATOM 3554 O O . ALA A 1 452 ? -10.116 20.594 -0.124 1.00 73.61 452 ALA A O 1
ATOM 3556 N N . ALA A 1 453 ? -12.167 19.680 -0.062 1.00 74.32 453 ALA A N 1
ATOM 3557 C CA . ALA A 1 453 ? -12.111 19.301 1.355 1.00 74.87 453 ALA A CA 1
ATOM 3558 C C . ALA A 1 453 ? -11.472 17.918 1.508 1.00 75.67 453 ALA A C 1
ATOM 3559 O O . ALA A 1 453 ? -11.412 17.137 0.549 1.00 76.03 453 ALA A O 1
ATOM 3561 N N . GLU A 1 454 ? -10.993 17.631 2.717 1.00 76.33 454 GLU A N 1
ATOM 3562 C CA . GLU A 1 454 ? -10.344 16.350 3.043 1.00 76.59 454 GLU A CA 1
ATOM 3563 C C . GLU A 1 454 ? -9.144 16.081 2.130 1.00 76.76 454 GLU A C 1
ATOM 3564 O O . GLU A 1 454 ? -7.992 16.157 2.565 1.00 77.01 454 GLU A O 1
ATOM 3570 N N . GLN B 2 5 ? -63.235 25.900 55.027 1.00 57.97 5 GLN B N 1
ATOM 3571 C CA . GLN B 2 5 ? -64.247 26.795 54.364 1.00 57.32 5 GLN B CA 1
ATOM 3572 C C . GLN B 2 5 ? -64.374 28.206 54.996 1.00 56.58 5 GLN B C 1
ATOM 3573 O O . GLN B 2 5 ? -65.277 28.952 54.621 1.00 58.33 5 GLN B O 1
ATOM 3579 N N . ILE B 2 6 ? -63.469 28.580 55.903 1.00 54.01 6 ILE B N 1
ATOM 3580 C CA . ILE B 2 6 ? -63.607 29.811 56.701 1.00 52.02 6 ILE B CA 1
ATOM 3581 C C . ILE B 2 6 ? -63.180 31.096 55.952 1.00 50.20 6 ILE B C 1
ATOM 3582 O O . ILE B 2 6 ? -61.995 31.300 55.727 1.00 49.77 6 ILE B O 1
ATOM 3587 N N . PRO B 2 7 ? -64.139 31.984 55.597 1.00 47.42 7 PRO B N 1
ATOM 3588 C CA . PRO B 2 7 ? -63.710 33.254 55.025 1.00 45.51 7 PRO B CA 1
ATOM 3589 C C . PRO B 2 7 ? -62.884 34.079 55.963 1.00 43.16 7 PRO B C 1
ATOM 3590 O O . PRO B 2 7 ? -63.024 33.979 57.205 1.00 41.12 7 PRO B O 1
ATOM 3594 N N . VAL B 2 8 ? -62.042 34.921 55.380 1.00 41.21 8 VAL B N 1
ATOM 3595 C CA . VAL B 2 8 ? -61.148 35.763 56.191 1.00 41.31 8 VAL B CA 1
ATOM 3596 C C . VAL B 2 8 ? -61.901 36.898 56.866 1.00 39.62 8 VAL B C 1
ATOM 3597 O O . VAL B 2 8 ? -63.023 37.263 56.479 1.00 39.79 8 VAL B O 1
ATOM 3601 N N . THR B 2 9 ? -61.293 37.444 57.905 1.00 40.10 9 THR B N 1
ATOM 3602 C CA . THR B 2 9 ? -61.855 38.623 58.536 1.00 39.24 9 THR B CA 1
ATOM 3603 C C . THR B 2 9 ? -61.744 39.805 57.558 1.00 37.18 9 THR B C 1
ATOM 3604 O O . THR B 2 9 ? -60.916 39.782 56.616 1.00 38.76 9 THR B O 1
ATOM 3608 N N . PRO B 2 10 ? -62.578 40.845 57.752 1.00 36.03 10 PRO B N 1
ATOM 3609 C CA . PRO B 2 10 ? -62.471 42.054 56.924 1.00 37.37 10 PRO B CA 1
ATOM 3610 C C . PRO B 2 10 ? -61.069 42.696 56.920 1.00 37.26 10 PRO B C 1
ATOM 3611 O O . PRO B 2 10 ? -60.618 43.145 55.850 1.00 39.14 10 PRO B O 1
ATOM 3615 N N . ASP B 2 11 ? -60.397 42.733 58.080 1.00 40.00 11 ASP B N 1
ATOM 3616 C CA . ASP B 2 11 ? -59.041 43.305 58.138 1.00 39.54 11 ASP B CA 1
ATOM 3617 C C . ASP B 2 11 ? -58.055 42.485 57.293 1.00 40.40 11 ASP B C 1
ATOM 3618 O O . ASP B 2 11 ? -57.227 43.068 56.576 1.00 39.35 11 ASP B O 1
ATOM 3623 N N . VAL B 2 12 ? -58.154 41.155 57.338 1.00 39.56 12 VAL B N 1
ATOM 3624 C CA . VAL B 2 12 ? -57.260 40.336 56.532 1.00 39.42 12 VAL B CA 1
ATOM 3625 C C . VAL B 2 12 ? -57.642 40.476 55.087 1.00 38.78 12 VAL B C 1
ATOM 3626 O O . VAL B 2 12 ? -56.777 40.585 54.221 1.00 41.03 12 VAL B O 1
ATOM 3630 N N . HIS B 2 13 ? -58.950 40.501 54.800 1.00 38.57 13 HIS B N 1
ATOM 3631 C CA . HIS B 2 13 ? -59.387 40.808 53.453 1.00 37.90 13 HIS B CA 1
ATOM 3632 C C . HIS B 2 13 ? -58.761 42.089 52.862 1.00 37.40 13 HIS B C 1
ATOM 3633 O O . HIS B 2 13 ? -58.295 42.086 51.727 1.00 35.85 13 HIS B O 1
ATOM 3640 N N . TYR B 2 14 ? -58.802 43.176 53.625 1.00 36.60 14 TYR B N 1
ATOM 3641 C CA . TYR B 2 14 ? -58.219 44.442 53.189 1.00 36.86 14 TYR B CA 1
ATOM 3642 C C . TYR B 2 14 ? -56.748 44.256 52.855 1.00 36.55 14 TYR B C 1
ATOM 3643 O O . TYR B 2 14 ? -56.245 44.699 51.805 1.00 37.18 14 TYR B O 1
ATOM 3652 N N . ASP B 2 15 ? -56.048 43.544 53.715 1.00 35.80 15 ASP B N 1
ATOM 3653 C CA . ASP B 2 15 ? -54.598 43.368 53.508 1.00 36.13 15 ASP B CA 1
ATOM 3654 C C . ASP B 2 15 ? -54.273 42.578 52.245 1.00 34.84 15 ASP B C 1
ATOM 3655 O O . ASP B 2 15 ? -53.302 42.876 51.547 1.00 33.94 15 ASP B O 1
ATOM 3660 N N . ILE B 2 16 ? -55.114 41.613 51.913 1.00 35.69 16 ILE B N 1
ATOM 3661 C CA . ILE B 2 16 ? -54.928 40.813 50.688 1.00 36.25 16 ILE B CA 1
ATOM 3662 C C . ILE B 2 16 ? -55.211 41.668 49.461 1.00 35.87 16 ILE B C 1
ATOM 3663 O O . ILE B 2 16 ? -54.479 41.653 48.497 1.00 36.46 16 ILE B O 1
ATOM 3668 N N . GLU B 2 17 ? -56.277 42.459 49.487 1.00 36.16 17 GLU B N 1
ATOM 3669 C CA . GLU B 2 17 ? -56.552 43.393 48.411 1.00 36.62 17 GLU B CA 1
ATOM 3670 C C . GLU B 2 17 ? -55.404 44.405 48.180 1.00 36.02 17 GLU B C 1
ATOM 3671 O O . GLU B 2 17 ? -55.060 44.716 47.013 1.00 35.53 17 GLU B O 1
ATOM 3677 N N . ALA B 2 18 ? -54.876 44.966 49.268 1.00 37.29 18 ALA B N 1
ATOM 3678 C CA . ALA B 2 18 ? -53.777 45.899 49.198 1.00 36.62 18 ALA B CA 1
ATOM 3679 C C . ALA B 2 18 ? -52.504 45.250 48.596 1.00 37.46 18 ALA B C 1
ATOM 3680 O O . ALA B 2 18 ? -51.835 45.858 47.771 1.00 36.41 18 ALA B O 1
ATOM 3682 N N . HIS B 2 19 ? -52.210 44.006 48.990 1.00 36.93 19 HIS B N 1
ATOM 3683 C CA . HIS B 2 19 ? -51.174 43.199 48.373 1.00 36.12 19 HIS B CA 1
ATOM 3684 C C . HIS B 2 19 ? -51.379 43.037 46.844 1.00 36.45 19 HIS B C 1
ATOM 3685 O O . HIS B 2 19 ? -50.453 43.271 46.079 1.00 37.36 19 HIS B O 1
ATOM 3692 N N . TYR B 2 20 ? -52.579 42.638 46.447 1.00 36.51 20 TYR B N 1
ATOM 3693 C CA . TYR B 2 20 ? -52.909 42.494 45.036 1.00 36.80 20 TYR B CA 1
ATOM 3694 C C . TYR B 2 20 ? -52.809 43.817 44.267 1.00 37.00 20 TYR B C 1
ATOM 3695 O O . TYR B 2 20 ? -52.328 43.833 43.141 1.00 37.82 20 TYR B O 1
ATOM 3704 N N . ARG B 2 21 ? -53.249 44.924 44.864 1.00 37.10 21 ARG B N 1
ATOM 3705 C CA . ARG B 2 21 ? -53.133 46.258 44.202 1.00 37.19 21 ARG B CA 1
ATOM 3706 C C . ARG B 2 21 ? -51.680 46.636 43.988 1.00 36.98 21 ARG B C 1
ATOM 3707 O O . ARG B 2 21 ? -51.316 47.129 42.917 1.00 37.05 21 ARG B O 1
ATOM 3715 N N . ALA B 2 22 ? -50.823 46.312 44.970 1.00 37.15 22 ALA B N 1
ATOM 3716 C CA . ALA B 2 22 ? -49.376 46.600 44.844 1.00 37.16 22 ALA B CA 1
ATOM 3717 C C . ALA B 2 22 ? -48.738 45.742 43.774 1.00 38.21 22 ALA B C 1
ATOM 3718 O O . ALA B 2 22 ? -47.859 46.225 43.019 1.00 37.79 22 ALA B O 1
ATOM 3720 N N . GLU B 2 23 ? -49.184 44.495 43.707 1.00 36.46 23 GLU B N 1
ATOM 3721 C CA . GLU B 2 23 ? -48.749 43.563 42.683 1.00 37.24 23 GLU B CA 1
ATOM 3722 C C . GLU B 2 23 ? -49.062 44.100 41.290 1.00 36.05 23 GLU B C 1
ATOM 3723 O O . GLU B 2 23 ? -48.187 44.212 40.450 1.00 37.18 23 GLU B O 1
ATOM 3729 N N . VAL B 2 24 ? -50.321 44.438 41.068 1.00 36.92 24 VAL B N 1
ATOM 3730 C CA . VAL B 2 24 ? -50.732 45.078 39.831 1.00 36.48 24 VAL B CA 1
ATOM 3731 C C . VAL B 2 24 ? -49.858 46.279 39.479 1.00 36.95 24 VAL B C 1
ATOM 3732 O O . VAL B 2 24 ? -49.445 46.440 38.343 1.00 37.14 24 VAL B O 1
ATOM 3736 N N . ARG B 2 25 ? -49.559 47.114 40.466 1.00 38.68 25 ARG B N 1
ATOM 3737 C CA . ARG B 2 25 ? -48.738 48.286 40.209 1.00 39.97 25 ARG B CA 1
ATOM 3738 C C . ARG B 2 25 ? -47.338 47.893 39.732 1.00 40.65 25 ARG B C 1
ATOM 3739 O O . ARG B 2 25 ? -46.774 48.536 38.857 1.00 39.53 25 ARG B O 1
ATOM 3747 N N . MET B 2 26 ? -46.786 46.838 40.319 1.00 39.99 26 MET B N 1
ATOM 3748 C CA A MET B 2 26 ? -45.537 46.390 39.912 0.50 40.13 26 MET B CA 1
ATOM 3749 C CA B MET B 2 26 ? -45.541 46.413 39.905 0.50 39.71 26 MET B CA 1
ATOM 3750 C C . MET B 2 26 ? -45.534 45.846 38.467 1.00 39.78 26 MET B C 1
ATOM 3751 O O . MET B 2 26 ? -44.673 46.263 37.711 1.00 38.24 26 MET B O 1
ATOM 3760 N N . PHE B 2 27 ? -46.584 45.148 38.062 1.00 37.91 27 PHE B N 1
ATOM 3761 C CA . PHE B 2 27 ? -46.716 44.691 36.683 1.00 38.72 27 PHE B CA 1
ATOM 3762 C C . PHE B 2 27 ? -46.810 45.847 35.691 1.00 38.79 27 PHE B C 1
ATOM 3763 O O . PHE B 2 27 ? -46.167 45.833 34.651 1.00 40.79 27 PHE B O 1
ATOM 3771 N N . GLN B 2 28 ? -47.641 46.826 36.020 1.00 39.06 28 GLN B N 1
ATOM 3772 C CA . GLN B 2 28 ? -47.948 47.961 35.154 1.00 38.89 28 GLN B CA 1
ATOM 3773 C C . GLN B 2 28 ? -46.760 48.892 34.981 1.00 41.15 28 GLN B C 1
ATOM 3774 O O . GLN B 2 28 ? -46.672 49.598 33.955 1.00 41.91 28 GLN B O 1
ATOM 3780 N N . THR B 2 29 ? -45.833 48.860 35.921 1.00 40.76 29 THR B N 1
ATOM 3781 C CA . THR B 2 29 ? -44.659 49.745 35.895 1.00 41.45 29 THR B CA 1
ATOM 3782 C C . THR B 2 29 ? -43.381 49.012 35.529 1.00 41.68 29 THR B C 1
ATOM 3783 O O . THR B 2 29 ? -42.312 49.614 35.547 1.00 42.77 29 THR B O 1
ATOM 3787 N N . GLY B 2 30 ? -43.473 47.722 35.240 1.00 40.96 30 GLY B N 1
ATOM 3788 C CA . GLY B 2 30 ? -42.335 46.933 34.852 1.00 40.54 30 GLY B CA 1
ATOM 3789 C C . GLY B 2 30 ? -41.362 46.592 35.955 1.00 40.86 30 GLY B C 1
ATOM 3790 O O . GLY B 2 30 ? -40.216 46.302 35.656 1.00 41.08 30 GLY B O 1
ATOM 3791 N N . GLN B 2 31 ? -41.808 46.638 37.219 1.00 39.21 31 GLN B N 1
ATOM 3792 C CA . GLN B 2 31 ? -40.958 46.275 38.358 1.00 40.36 31 GLN B CA 1
ATOM 3793 C C . GLN B 2 31 ? -40.984 44.770 38.657 1.00 39.96 31 GLN B C 1
ATOM 3794 O O . GLN B 2 31 ? -41.263 44.348 39.791 1.00 37.78 31 GLN B O 1
ATOM 3800 N N . TYR B 2 32 ? -40.586 43.966 37.684 1.00 39.05 32 TYR B N 1
ATOM 3801 C CA . TYR B 2 32 ? -40.694 42.522 37.790 1.00 40.93 32 TYR B CA 1
ATOM 3802 C C . TYR B 2 32 ? -39.739 41.876 38.790 1.00 40.98 32 TYR B C 1
ATOM 3803 O O . TYR B 2 32 ? -40.069 40.895 39.428 1.00 40.03 32 TYR B O 1
ATOM 3812 N N . ARG B 2 33 ? -38.549 42.434 38.920 1.00 41.66 33 ARG B N 1
ATOM 3813 C CA . ARG B 2 33 ? -37.576 41.894 39.853 1.00 42.60 33 ARG B CA 1
ATOM 3814 C C . ARG B 2 33 ? -38.020 42.100 41.290 1.00 41.78 33 ARG B C 1
ATOM 3815 O O . ARG B 2 33 ? -37.921 41.215 42.120 1.00 42.75 33 ARG B O 1
ATOM 3823 N N . GLU B 2 34 ? -38.502 43.298 41.562 1.00 41.85 34 GLU B N 1
ATOM 3824 C CA . GLU B 2 34 ? -39.078 43.627 42.844 1.00 42.63 34 GLU B CA 1
ATOM 3825 C C . GLU B 2 34 ? -40.276 42.737 43.177 1.00 41.38 34 GLU B C 1
ATOM 3826 O O . GLU B 2 34 ? -40.443 42.310 44.307 1.00 41.41 34 GLU B O 1
ATOM 3832 N N . TRP B 2 35 ? -41.092 42.443 42.171 1.00 40.68 35 TRP B N 1
ATOM 3833 C CA . TRP B 2 35 ? -42.183 41.486 42.305 1.00 41.53 35 TRP B CA 1
ATOM 3834 C C . TRP B 2 35 ? -41.688 40.103 42.696 1.00 42.71 35 TRP B C 1
ATOM 3835 O O . TRP B 2 35 ? -42.147 39.521 43.669 1.00 39.27 35 TRP B O 1
ATOM 3846 N N . LEU B 2 36 ? -40.761 39.573 41.909 1.00 43.64 36 LEU B N 1
ATOM 3847 C CA . LEU B 2 36 ? -40.208 38.235 42.181 1.00 44.53 36 LEU B CA 1
ATOM 3848 C C . LEU B 2 36 ? -39.614 38.096 43.587 1.00 44.73 36 LEU B C 1
ATOM 3849 O O . LEU B 2 36 ? -39.795 37.061 44.232 1.00 45.09 36 LEU B O 1
ATOM 3854 N N . GLN B 2 37 ? -38.900 39.129 44.033 1.00 43.73 37 GLN B N 1
ATOM 3855 C CA . GLN B 2 37 ? -38.239 39.156 45.356 1.00 44.52 37 GLN B CA 1
ATOM 3856 C C . GLN B 2 37 ? -39.224 39.245 46.495 1.00 43.79 37 GLN B C 1
ATOM 3857 O O . GLN B 2 37 ? -39.230 38.390 47.368 1.00 45.39 37 GLN B O 1
ATOM 3863 N N . GLY B 2 38 ? -40.074 40.272 46.445 1.00 42.83 38 GLY B N 1
ATOM 3864 C CA . GLY B 2 38 ? -40.972 40.629 47.504 1.00 41.55 38 GLY B CA 1
ATOM 3865 C C . GLY B 2 38 ? -42.369 40.035 47.521 1.00 40.90 38 GLY B C 1
ATOM 3866 O O . GLY B 2 38 ? -43.009 40.067 48.585 1.00 40.62 38 GLY B O 1
ATOM 3867 N N . MET B 2 39 ? -42.872 39.536 46.382 1.00 39.31 39 MET B N 1
ATOM 3868 C CA A MET B 2 39 ? -44.247 39.047 46.327 0.50 39.92 39 MET B CA 1
ATOM 3869 C CA B MET B 2 39 ? -44.255 39.049 46.296 0.50 39.76 39 MET B CA 1
ATOM 3870 C C . MET B 2 39 ? -44.393 37.566 45.966 1.00 39.31 39 MET B C 1
ATOM 3871 O O . MET B 2 39 ? -45.482 37.019 46.080 1.00 39.70 39 MET B O 1
ATOM 3880 N N . VAL B 2 40 ? -43.313 36.917 45.571 1.00 38.89 40 VAL B N 1
ATOM 3881 C CA . VAL B 2 40 ? -43.356 35.520 45.121 1.00 39.18 40 VAL B CA 1
ATOM 3882 C C . VAL B 2 40 ? -42.422 34.673 45.953 1.00 39.87 40 VAL B C 1
ATOM 3883 O O . VAL B 2 40 ? -41.273 35.037 46.155 1.00 41.19 40 VAL B O 1
ATOM 3887 N N . ALA B 2 41 ? -42.955 33.576 46.490 1.00 39.86 41 ALA B N 1
ATOM 3888 C CA . ALA B 2 41 ? -42.218 32.678 47.360 1.00 40.09 41 ALA B CA 1
ATOM 3889 C C . ALA B 2 41 ? -41.309 31.798 46.526 1.00 39.63 41 ALA B C 1
ATOM 3890 O O . ALA B 2 41 ? -41.595 31.510 45.370 1.00 37.26 41 ALA B O 1
ATOM 3892 N N . GLU B 2 42 ? -40.210 31.344 47.119 1.00 40.79 42 GLU B N 1
ATOM 3893 C CA . GLU B 2 42 ? -39.250 30.525 46.388 1.00 42.17 42 GLU B CA 1
ATOM 3894 C C . GLU B 2 42 ? -39.759 29.120 46.028 1.00 40.78 42 GLU B C 1
ATOM 3895 O O . GLU B 2 42 ? -39.216 28.483 45.162 1.00 41.02 42 GLU B O 1
ATOM 3901 N N . ASP B 2 43 ? -40.810 28.644 46.696 1.00 40.51 43 ASP B N 1
ATOM 3902 C CA . ASP B 2 43 ? -41.413 27.345 46.363 1.00 40.62 43 ASP B CA 1
ATOM 3903 C C . ASP B 2 43 ? -42.626 27.468 45.442 1.00 40.46 43 ASP B C 1
ATOM 3904 O O . ASP B 2 43 ? -43.455 26.557 45.360 1.00 40.98 43 ASP B O 1
ATOM 3909 N N . ILE B 2 44 ? -42.699 28.588 44.731 1.00 39.73 44 ILE B N 1
ATOM 3910 C CA . ILE B 2 44 ? -43.786 28.905 43.819 1.00 39.59 44 ILE B CA 1
ATOM 3911 C C . ILE B 2 44 ? -43.999 27.816 42.772 1.00 39.32 44 ILE B C 1
ATOM 3912 O O . ILE B 2 44 ? -43.054 27.227 42.297 1.00 39.33 44 ILE B O 1
ATOM 3917 N N . HIS B 2 45 ? -45.255 27.547 42.458 1.00 39.09 45 HIS B N 1
ATOM 3918 C CA . HIS B 2 45 ? -45.632 26.901 41.196 1.00 38.82 45 HIS B CA 1
ATOM 3919 C C . HIS B 2 45 ? -46.612 27.836 40.552 1.00 38.49 45 HIS B C 1
ATOM 3920 O O . HIS B 2 45 ? -47.649 28.122 41.116 1.00 37.18 45 HIS B O 1
ATOM 3927 N N . TYR B 2 46 ? -46.272 28.280 39.340 1.00 38.69 46 TYR B N 1
ATOM 3928 C CA . TYR B 2 46 ? -47.027 29.251 38.603 1.00 39.39 46 TYR B CA 1
ATOM 3929 C C . TYR B 2 46 ? -47.520 28.512 37.368 1.00 38.62 46 TYR B C 1
ATOM 3930 O O . TYR B 2 46 ? -46.718 28.080 36.548 1.00 39.80 46 TYR B O 1
ATOM 3939 N N . TRP B 2 47 ? -48.837 28.322 37.275 1.00 38.86 47 TRP B N 1
ATOM 3940 C CA . TRP B 2 47 ? -49.443 27.325 36.398 1.00 38.95 47 TRP B CA 1
ATOM 3941 C C . TRP B 2 47 ? -50.674 27.878 35.667 1.00 40.00 47 TRP B C 1
ATOM 3942 O O . TRP B 2 47 ? -51.580 28.386 36.285 1.00 38.16 47 TRP B O 1
ATOM 3953 N N . MET B 2 48 ? -50.638 27.788 34.340 1.00 38.65 48 MET B N 1
ATOM 3954 C CA . MET B 2 48 ? -51.747 28.186 33.441 1.00 40.00 48 MET B CA 1
ATOM 3955 C C . MET B 2 48 ? -52.078 27.012 32.490 1.00 38.85 48 MET B C 1
ATOM 3956 O O . MET B 2 48 ? -51.502 26.887 31.411 1.00 38.88 48 MET B O 1
ATOM 3961 N N . PRO B 2 49 ? -52.994 26.126 32.904 1.00 39.89 49 PRO B N 1
ATOM 3962 C CA . PRO B 2 49 ? -53.300 24.902 32.134 1.00 40.36 49 PRO B CA 1
ATOM 3963 C C . PRO B 2 49 ? -53.958 25.202 30.858 1.00 40.91 49 PRO B C 1
ATOM 3964 O O . PRO B 2 49 ? -54.580 26.245 30.722 1.00 41.58 49 PRO B O 1
ATOM 3968 N N . ILE B 2 50 ? -53.841 24.263 29.917 1.00 41.95 50 ILE B N 1
ATOM 3969 C CA . ILE B 2 50 ? -54.644 24.315 28.674 1.00 41.07 50 ILE B CA 1
ATOM 3970 C C . ILE B 2 50 ? -55.887 23.446 28.917 1.00 42.05 50 ILE B C 1
ATOM 3971 O O . ILE B 2 50 ? -55.789 22.241 29.125 1.00 39.82 50 ILE B O 1
ATOM 3976 N N . TYR B 2 51 ? -57.056 24.084 28.928 1.00 42.49 51 TYR B N 1
ATOM 3977 C CA . TYR B 2 51 ? -58.325 23.387 29.079 1.00 43.35 51 TYR B CA 1
ATOM 3978 C C . TYR B 2 51 ? -58.969 23.169 27.696 1.00 43.38 51 TYR B C 1
ATOM 3979 O O . TYR B 2 51 ? -59.259 24.110 26.959 1.00 45.46 51 TYR B O 1
ATOM 3988 N N . GLU B 2 52 ? -59.246 21.937 27.362 1.00 44.86 52 GLU B N 1
ATOM 3989 C CA . GLU B 2 52 ? -59.881 21.707 26.089 1.00 45.23 52 GLU B CA 1
ATOM 3990 C C . GLU B 2 52 ? -61.414 21.750 26.266 1.00 44.28 52 GLU B C 1
ATOM 3991 O O . GLU B 2 52 ? -61.966 21.631 27.381 1.00 44.13 52 GLU B O 1
ATOM 3997 N N . GLN B 2 53 ? -62.105 21.983 25.162 1.00 43.44 53 GLN B N 1
ATOM 3998 C CA . GLN B 2 53 ? -63.561 21.888 25.133 1.00 43.48 53 GLN B CA 1
ATOM 3999 C C . GLN B 2 53 ? -63.975 20.411 25.021 1.00 43.07 53 GLN B C 1
ATOM 4000 O O . GLN B 2 53 ? -63.615 19.699 24.080 1.00 41.73 53 GLN B O 1
ATOM 4006 N N . ARG B 2 54 ? -64.677 19.947 26.027 1.00 43.54 54 ARG B N 1
ATOM 4007 C CA . ARG B 2 54 ? -65.096 18.560 26.075 1.00 44.58 54 ARG B CA 1
ATOM 4008 C C . ARG B 2 54 ? -66.565 18.502 26.274 1.00 46.30 54 ARG B C 1
ATOM 4009 O O . ARG B 2 54 ? -67.126 19.365 26.962 1.00 48.04 54 ARG B O 1
ATOM 4017 N N . LEU B 2 55 ? -67.173 17.441 25.749 1.00 47.23 55 LEU B N 1
ATOM 4018 C CA . LEU B 2 55 ? -68.582 17.178 26.011 1.00 48.92 55 LEU B CA 1
ATOM 4019 C C . LEU B 2 55 ? -68.759 16.859 27.480 1.00 48.71 55 LEU B C 1
ATOM 4020 O O . LEU B 2 55 ? -67.880 16.247 28.112 1.00 47.13 55 LEU B O 1
ATOM 4025 N N . THR B 2 56 ? -69.899 17.277 28.029 1.00 50.34 56 THR B N 1
ATOM 4026 C CA . THR B 2 56 ? -70.253 16.911 29.394 1.00 50.44 56 THR B CA 1
ATOM 4027 C C . THR B 2 56 ? -70.133 15.413 29.697 1.00 50.12 56 THR B C 1
ATOM 4028 O O . THR B 2 56 ? -69.735 15.048 30.793 1.00 49.59 56 THR B O 1
ATOM 4032 N N . ARG B 2 57 ? -70.450 14.539 28.743 1.00 49.82 57 ARG B N 1
ATOM 4033 C CA . ARG B 2 57 ? -70.408 13.080 29.012 1.00 50.72 57 ARG B CA 1
ATOM 4034 C C . ARG B 2 57 ? -68.994 12.508 29.241 1.00 50.08 57 ARG B C 1
ATOM 4035 O O . ARG B 2 57 ? -68.843 11.398 29.760 1.00 49.56 57 ARG B O 1
ATOM 4043 N N . ASP B 2 58 ? -67.975 13.261 28.826 1.00 48.79 58 ASP B N 1
ATOM 4044 C CA . ASP B 2 58 ? -66.583 12.886 28.988 1.00 49.65 58 ASP B CA 1
ATOM 4045 C C . ASP B 2 58 ? -66.210 12.803 30.468 1.00 50.19 58 ASP B C 1
ATOM 4046 O O . ASP B 2 58 ? -66.425 13.746 31.208 1.00 50.51 58 ASP B O 1
ATOM 4051 N N . ARG B 2 59 ? -65.639 11.682 30.888 1.00 50.86 59 ARG B N 1
ATOM 4052 C CA . ARG B 2 59 ? -65.333 11.494 32.304 1.00 51.99 59 ARG B CA 1
ATOM 4053 C C . ARG B 2 59 ? -63.843 11.662 32.635 1.00 51.59 59 ARG B C 1
ATOM 4054 O O . ARG B 2 59 ? -63.424 11.440 33.788 1.00 52.24 59 ARG B O 1
ATOM 4062 N N . ARG B 2 60 ? -63.062 12.098 31.651 1.00 50.49 60 ARG B N 1
ATOM 4063 C CA . ARG B 2 60 ? -61.627 12.295 31.824 1.00 49.69 60 ARG B CA 1
ATOM 4064 C C . ARG B 2 60 ? -61.336 13.368 32.865 1.00 49.14 60 ARG B C 1
ATOM 4065 O O . ARG B 2 60 ? -62.113 14.324 33.054 1.00 47.87 60 ARG B O 1
ATOM 4073 N N . PRO B 2 61 ? -60.213 13.203 33.568 1.00 49.67 61 PRO B N 1
ATOM 4074 C CA . PRO B 2 61 ? -59.911 14.131 34.634 1.00 49.72 61 PRO B CA 1
ATOM 4075 C C . PRO B 2 61 ? -59.423 15.468 34.088 1.00 49.18 61 PRO B C 1
ATOM 4076 O O . PRO B 2 61 ? -59.004 15.559 32.923 1.00 48.61 61 PRO B O 1
ATOM 4080 N N . ASP B 2 62 ? -59.526 16.489 34.923 1.00 48.86 62 ASP B N 1
ATOM 4081 C CA . ASP B 2 62 ? -59.050 17.837 34.641 1.00 49.24 62 ASP B CA 1
ATOM 4082 C C . ASP B 2 62 ? -57.536 17.867 34.462 1.00 48.28 62 ASP B C 1
ATOM 4083 O O . ASP B 2 62 ? -56.824 16.980 34.949 1.00 47.30 62 ASP B O 1
ATOM 4088 N N . PRO B 2 63 ? -57.026 18.890 33.757 1.00 47.96 63 PRO B N 1
ATOM 4089 C CA . PRO B 2 63 ? -55.576 18.976 33.649 1.00 47.53 63 PRO B CA 1
ATOM 4090 C C . PRO B 2 63 ? -54.854 19.091 34.979 1.00 46.78 63 PRO B C 1
ATOM 4091 O O . PRO B 2 63 ? -55.310 19.796 35.897 1.00 46.67 63 PRO B O 1
ATOM 4095 N N . THR B 2 64 ? -53.763 18.342 35.064 1.00 45.98 64 THR B N 1
ATOM 4096 C CA . THR B 2 64 ? -52.818 18.421 36.148 1.00 45.83 64 THR B CA 1
ATOM 4097 C C . THR B 2 64 ? -51.515 19.031 35.634 1.00 44.65 64 THR B C 1
ATOM 4098 O O . THR B 2 64 ? -51.352 19.245 34.415 1.00 43.58 64 THR B O 1
ATOM 4102 N N . PRO B 2 65 ? -50.580 19.341 36.554 1.00 43.59 65 PRO B N 1
ATOM 4103 C CA . PRO B 2 65 ? -49.273 19.841 36.213 1.00 43.94 65 PRO B CA 1
ATOM 4104 C C . PRO B 2 65 ? -48.426 18.901 35.373 1.00 45.17 65 PRO B C 1
ATOM 4105 O O . PRO B 2 65 ? -47.424 19.353 34.822 1.00 44.25 65 PRO B O 1
ATOM 4109 N N . ASP B 2 66 ? -48.858 17.654 35.156 1.00 45.29 66 ASP B N 1
ATOM 4110 C CA . ASP B 2 66 ? -48.126 16.757 34.268 1.00 44.85 66 ASP B CA 1
ATOM 4111 C C . ASP B 2 66 ? -48.655 16.854 32.832 1.00 44.26 66 ASP B C 1
ATOM 4112 O O . ASP B 2 66 ? -48.184 16.152 31.933 1.00 46.23 66 ASP B O 1
ATOM 4117 N N . ASP B 2 67 ? -49.606 17.753 32.611 1.00 43.37 67 ASP B N 1
ATOM 4118 C CA . ASP B 2 67 ? -50.245 17.923 31.282 1.00 43.24 67 ASP B CA 1
ATOM 4119 C C . ASP B 2 67 ? -49.841 19.241 30.643 1.00 42.33 67 ASP B C 1
ATOM 4120 O O . ASP B 2 67 ? -49.288 20.141 31.296 1.00 41.29 67 ASP B O 1
ATOM 4125 N N . ALA B 2 68 ? -50.130 19.383 29.359 1.00 40.33 68 ALA B N 1
ATOM 4126 C CA . ALA B 2 68 ? -49.841 20.650 28.678 1.00 41.15 68 ALA B CA 1
ATOM 4127 C C . ALA B 2 68 ? -50.337 21.878 29.475 1.00 39.98 68 ALA B C 1
ATOM 4128 O O . ALA B 2 68 ? -51.426 21.917 30.037 1.00 42.02 68 ALA B O 1
ATOM 4130 N N . ALA B 2 69 ? -49.485 22.870 29.528 1.00 39.56 69 ALA B N 1
ATOM 4131 C CA . ALA B 2 69 ? -49.826 24.147 30.106 1.00 38.83 69 ALA B CA 1
ATOM 4132 C C . ALA B 2 69 ? -49.011 25.254 29.468 1.00 38.19 69 ALA B C 1
ATOM 4133 O O . ALA B 2 69 ? -47.851 25.039 29.125 1.00 39.98 69 ALA B O 1
ATOM 4135 N N . ILE B 2 70 ? -49.609 26.441 29.390 1.00 38.95 70 ILE B N 1
ATOM 4136 C CA . ILE B 2 70 ? -48.963 27.648 28.808 1.00 38.82 70 ILE B CA 1
ATOM 4137 C C . ILE B 2 70 ? -47.871 28.154 29.750 1.00 38.62 70 ILE B C 1
ATOM 4138 O O . ILE B 2 70 ? -46.776 28.526 29.311 1.00 37.98 70 ILE B O 1
ATOM 4143 N N . TYR B 2 71 ? -48.159 28.125 31.043 1.00 38.68 71 TYR B N 1
ATOM 4144 C CA . TYR B 2 71 ? -47.145 28.286 32.079 1.00 39.06 71 TYR B CA 1
ATOM 4145 C C . TYR B 2 71 ? -47.141 27.069 33.017 1.00 40.32 71 TYR B C 1
ATOM 4146 O O . TYR B 2 71 ? -48.186 26.551 33.404 1.00 38.06 71 TYR B O 1
ATOM 4155 N N . ASN B 2 72 ? -45.949 26.616 33.365 1.00 39.54 72 ASN B N 1
ATOM 4156 C CA . ASN B 2 72 ? -45.759 25.531 34.296 1.00 40.59 72 ASN B CA 1
ATOM 4157 C C . ASN B 2 72 ? -44.361 25.646 34.899 1.00 41.55 72 ASN B C 1
ATOM 4158 O O . ASN B 2 72 ? -43.458 24.868 34.584 1.00 42.90 72 ASN B O 1
ATOM 4163 N N . ASP B 2 73 ? -44.210 26.593 35.821 1.00 40.90 73 ASP B N 1
ATOM 4164 C CA . ASP B 2 73 ? -42.903 27.111 36.198 1.00 39.96 73 ASP B CA 1
ATOM 4165 C C . ASP B 2 73 ? -42.659 27.040 37.676 1.00 39.67 73 ASP B C 1
ATOM 4166 O O . ASP B 2 73 ? -43.607 27.233 38.478 1.00 38.43 73 ASP B O 1
ATOM 4171 N N . ASP B 2 74 ? -41.387 26.783 38.011 1.00 39.69 74 ASP B N 1
ATOM 4172 C CA . ASP B 2 74 ? -40.841 26.988 39.351 1.00 40.05 74 ASP B CA 1
ATOM 4173 C C . ASP B 2 74 ? -40.145 28.366 39.422 1.00 39.47 74 ASP B C 1
ATOM 4174 O O . ASP B 2 74 ? -40.161 29.118 38.466 1.00 40.42 74 ASP B O 1
ATOM 4179 N N . PHE B 2 75 ? -39.549 28.698 40.571 1.00 40.30 75 PHE B N 1
ATOM 4180 C CA . PHE B 2 75 ? -38.999 30.036 40.760 1.00 39.79 75 PHE B CA 1
ATOM 4181 C C . PHE B 2 75 ? -37.921 30.383 39.756 1.00 39.47 75 PHE B C 1
ATOM 4182 O O . PHE B 2 75 ? -37.920 31.468 39.217 1.00 39.69 75 PHE B O 1
ATOM 4190 N N . GLY B 2 76 ? -36.988 29.478 39.539 1.00 40.17 76 GLY B N 1
ATOM 4191 C CA . GLY B 2 76 ? -35.924 29.687 38.534 1.00 40.66 76 GLY B CA 1
ATOM 4192 C C . GLY B 2 76 ? -36.417 29.954 37.115 1.00 41.07 76 GLY B C 1
ATOM 4193 O O . GLY B 2 76 ? -35.802 30.694 36.321 1.00 41.46 76 GLY B O 1
ATOM 4194 N N . GLU B 2 77 ? -37.518 29.303 36.774 1.00 42.47 77 GLU B N 1
ATOM 4195 C CA . GLU B 2 77 ? -38.136 29.458 35.470 1.00 42.15 77 GLU B CA 1
ATOM 4196 C C . GLU B 2 77 ? -38.898 30.786 35.390 1.00 42.31 77 GLU B C 1
ATOM 4197 O O . GLU B 2 77 ? -38.876 31.445 34.383 1.00 41.59 77 GLU B O 1
ATOM 4203 N N . LEU B 2 78 ? -39.540 31.204 36.484 1.00 41.15 78 LEU B N 1
ATOM 4204 C CA . LEU B 2 78 ? -40.078 32.544 36.556 1.00 41.67 78 LEU B CA 1
ATOM 4205 C C . LEU B 2 78 ? -38.975 33.623 36.437 1.00 41.35 78 LEU B C 1
ATOM 4206 O O . LEU B 2 78 ? -39.163 34.630 35.771 1.00 40.45 78 LEU B O 1
ATOM 4211 N N . LYS B 2 79 ? -37.843 33.427 37.124 1.00 42.31 79 LYS B N 1
ATOM 4212 C CA . LYS B 2 79 ? -36.726 34.361 37.051 1.00 42.74 79 LYS B CA 1
ATOM 4213 C C . LYS B 2 79 ? -36.293 34.531 35.609 1.00 43.31 79 LYS B C 1
ATOM 4214 O O . LYS B 2 79 ? -36.038 35.644 35.151 1.00 42.92 79 LYS B O 1
ATOM 4220 N N . GLN B 2 80 ? -36.220 33.405 34.906 1.00 43.70 80 GLN B N 1
ATOM 4221 C CA . GLN B 2 80 ? -35.833 33.379 33.486 1.00 44.16 80 GLN B CA 1
ATOM 4222 C C . GLN B 2 80 ? -36.824 34.181 32.666 1.00 43.33 80 GLN B C 1
ATOM 4223 O O . GLN B 2 80 ? -36.435 35.009 31.867 1.00 43.05 80 GLN B O 1
ATOM 4229 N N . ARG B 2 81 ? -38.116 33.945 32.879 1.00 43.40 81 ARG B N 1
ATOM 4230 C CA . ARG B 2 81 ? -39.127 34.725 32.174 1.00 44.29 81 ARG B CA 1
ATOM 4231 C C . ARG B 2 81 ? -39.009 36.218 32.460 1.00 44.73 81 ARG B C 1
ATOM 4232 O O . ARG B 2 81 ? -39.159 37.010 31.582 1.00 43.08 81 ARG B O 1
ATOM 4240 N N . VAL B 2 82 ? -38.808 36.581 33.726 1.00 47.35 82 VAL B N 1
ATOM 4241 C CA . VAL B 2 82 ? -38.695 38.000 34.126 1.00 49.45 82 VAL B CA 1
ATOM 4242 C C . VAL B 2 82 ? -37.546 38.748 33.421 1.00 51.99 82 VAL B C 1
ATOM 4243 O O . VAL B 2 82 ? -37.727 39.872 32.978 1.00 52.00 82 VAL B O 1
ATOM 4247 N N . GLU B 2 83 ? -36.395 38.109 33.263 1.00 55.36 83 GLU B N 1
ATOM 4248 C CA . GLU B 2 83 ? -35.254 38.752 32.576 1.00 57.03 83 GLU B CA 1
ATOM 4249 C C . GLU B 2 83 ? -35.436 39.039 31.085 1.00 59.13 83 GLU B C 1
ATOM 4250 O O . GLU B 2 83 ? -34.936 40.050 30.590 1.00 60.37 83 GLU B O 1
ATOM 4256 N N . ARG B 2 84 ? -36.159 38.200 30.360 1.00 60.49 84 ARG B N 1
ATOM 4257 C CA . ARG B 2 84 ? -36.473 38.522 28.966 1.00 61.14 84 ARG B CA 1
ATOM 4258 C C . ARG B 2 84 ? -36.898 39.983 28.869 1.00 63.24 84 ARG B C 1
ATOM 4259 O O . ARG B 2 84 ? -36.575 40.674 27.897 1.00 64.04 84 ARG B O 1
ATOM 4267 N N . LEU B 2 85 ? -37.591 40.483 29.892 1.00 63.76 85 LEU B N 1
ATOM 4268 C CA . LEU B 2 85 ? -38.023 41.865 29.840 1.00 64.56 85 LEU B CA 1
ATOM 4269 C C . LEU B 2 85 ? -36.926 42.846 30.344 1.00 65.12 85 LEU B C 1
ATOM 4270 O O . LEU B 2 85 ? -37.160 44.051 30.349 1.00 65.38 85 LEU B O 1
ATOM 4275 N N . TYR B 2 86 ? -35.746 42.322 30.722 1.00 65.47 86 TYR B N 1
ATOM 4276 C CA . TYR B 2 86 ? -34.579 43.106 31.209 1.00 65.48 86 TYR B CA 1
ATOM 4277 C C . TYR B 2 86 ? -33.315 42.855 30.397 1.00 66.36 86 TYR B C 1
ATOM 4278 O O . TYR B 2 86 ? -32.769 43.756 29.747 1.00 66.93 86 TYR B O 1
ATOM 4287 N N . SER B 2 87 ? -32.856 41.604 30.461 1.00 66.83 87 SER B N 1
ATOM 4288 C CA . SER B 2 87 ? -31.559 41.188 29.931 1.00 66.78 87 SER B CA 1
ATOM 4289 C C . SER B 2 87 ? -31.561 41.094 28.398 1.00 66.60 87 SER B C 1
ATOM 4290 O O . SER B 2 87 ? -30.587 40.622 27.781 1.00 67.42 87 SER B O 1
ATOM 4293 N N . GLY B 2 88 ? -32.646 41.577 27.791 1.00 65.42 88 GLY B N 1
ATOM 4294 C CA . GLY B 2 88 ? -32.780 41.589 26.364 1.00 64.51 88 GLY B CA 1
ATOM 4295 C C . GLY B 2 88 ? -33.313 42.876 25.798 1.00 62.27 88 GLY B C 1
ATOM 4296 O O . GLY B 2 88 ? -34.244 43.477 26.364 1.00 63.75 88 GLY B O 1
ATOM 4297 N N . GLN B 2 89 ? -32.672 43.314 24.719 1.00 60.08 89 GLN B N 1
ATOM 4298 C CA . GLN B 2 89 ? -33.291 44.183 23.730 1.00 57.19 89 GLN B CA 1
ATOM 4299 C C . GLN B 2 89 ? -34.264 43.266 22.953 1.00 54.87 89 GLN B C 1
ATOM 4300 O O . GLN B 2 89 ? -33.840 42.501 22.079 1.00 54.70 89 GLN B O 1
ATOM 4306 N N . VAL B 2 90 ? -35.543 43.352 23.302 1.00 51.60 90 VAL B N 1
ATOM 4307 C CA . VAL B 2 90 ? -36.613 42.675 22.601 1.00 49.67 90 VAL B CA 1
ATOM 4308 C C . VAL B 2 90 ? -37.337 43.725 21.766 1.00 46.96 90 VAL B C 1
ATOM 4309 O O . VAL B 2 90 ? -38.000 44.603 22.297 1.00 43.46 90 VAL B O 1
ATOM 4313 N N . TRP B 2 91 ? -37.253 43.618 20.444 1.00 46.23 91 TRP B N 1
ATOM 4314 C CA . TRP B 2 91 ? -37.653 44.738 19.614 1.00 46.37 91 TRP B CA 1
ATOM 4315 C C . TRP B 2 91 ? -39.153 44.984 19.598 1.00 45.91 91 TRP B C 1
ATOM 4316 O O . TRP B 2 91 ? -39.595 46.135 19.438 1.00 43.58 91 TRP B O 1
ATOM 4327 N N . MET B 2 92 ? -39.959 43.932 19.741 1.00 45.73 92 MET B N 1
ATOM 4328 C CA . MET B 2 92 ? -41.412 44.132 19.911 1.00 47.74 92 MET B CA 1
ATOM 4329 C C . MET B 2 92 ? -41.769 44.983 21.113 1.00 47.60 92 MET B C 1
ATOM 4330 O O . MET B 2 92 ? -42.815 45.609 21.103 1.00 48.70 92 MET B O 1
ATOM 4335 N N . GLU B 2 93 ? -40.936 44.954 22.161 1.00 47.63 93 GLU B N 1
ATOM 4336 C CA . GLU B 2 93 ? -41.117 45.747 23.362 1.00 48.73 93 GLU B CA 1
ATOM 4337 C C . GLU B 2 93 ? -40.275 46.990 23.385 1.00 48.53 93 GLU B C 1
ATOM 4338 O O . GLU B 2 93 ? -39.934 47.488 24.466 1.00 48.25 93 GLU B O 1
ATOM 4344 N N . ASP B 2 94 ? -39.944 47.506 22.210 1.00 48.17 94 ASP B N 1
ATOM 4345 C CA . ASP B 2 94 ? -39.289 48.794 22.139 1.00 48.10 94 ASP B CA 1
ATOM 4346 C C . ASP B 2 94 ? -40.255 49.778 21.466 1.00 49.28 94 ASP B C 1
ATOM 4347 O O . ASP B 2 94 ? -40.373 49.782 20.241 1.00 48.69 94 ASP B O 1
ATOM 4352 N N . PRO B 2 95 ? -40.943 50.629 22.268 1.00 50.74 95 PRO B N 1
ATOM 4353 C CA . PRO B 2 95 ? -40.922 50.736 23.729 1.00 51.66 95 PRO B CA 1
ATOM 4354 C C . PRO B 2 95 ? -41.855 49.727 24.348 1.00 52.66 95 PRO B C 1
ATOM 4355 O O . PRO B 2 95 ? -42.584 49.079 23.645 1.00 53.57 95 PRO B O 1
ATOM 4359 N N . PRO B 2 96 ? -41.791 49.550 25.667 1.00 53.54 96 PRO B N 1
ATOM 4360 C CA . PRO B 2 96 ? -42.671 48.517 26.193 1.00 53.53 96 PRO B CA 1
ATOM 4361 C C . PRO B 2 96 ? -44.167 48.776 25.875 1.00 53.56 96 PRO B C 1
ATOM 4362 O O . PRO B 2 96 ? -44.635 49.920 25.823 1.00 54.83 96 PRO B O 1
ATOM 4366 N N . SER B 2 97 ? -44.877 47.707 25.593 1.00 52.23 97 SER B N 1
ATOM 4367 C CA . SER B 2 97 ? -46.318 47.781 25.413 1.00 49.97 97 SER B CA 1
ATOM 4368 C C . SER B 2 97 ? -46.946 48.130 26.774 1.00 47.99 97 SER B C 1
ATOM 4369 O O . SER B 2 97 ? -46.294 48.064 27.837 1.00 49.12 97 SER B O 1
ATOM 4372 N N . LYS B 2 98 ? -48.188 48.551 26.705 1.00 43.99 98 LYS B N 1
ATOM 4373 C CA . LYS B 2 98 ? -48.939 48.994 27.855 1.00 43.71 98 LYS B CA 1
ATOM 4374 C C . LYS B 2 98 ? -49.848 47.880 28.347 1.00 40.88 98 LYS B C 1
ATOM 4375 O O . LYS B 2 98 ? -50.379 47.110 27.535 1.00 40.70 98 LYS B O 1
ATOM 4381 N N . ILE B 2 99 ? -50.015 47.767 29.657 1.00 39.19 99 ILE B N 1
ATOM 4382 C CA . ILE B 2 99 ? -50.911 46.735 30.166 1.00 39.18 99 ILE B CA 1
ATOM 4383 C C . ILE B 2 99 ? -51.626 47.331 31.379 1.00 36.93 99 ILE B C 1
ATOM 4384 O O . ILE B 2 99 ? -51.040 48.147 32.121 1.00 37.68 99 ILE B O 1
ATOM 4389 N N . ARG B 2 100 ? -52.889 47.012 31.524 1.00 37.30 100 ARG B N 1
ATOM 4390 C CA . ARG B 2 100 ? -53.652 47.489 32.674 1.00 36.71 100 ARG B CA 1
ATOM 4391 C C . ARG B 2 100 ? -54.559 46.414 33.195 1.00 36.94 100 ARG B C 1
ATOM 4392 O O . ARG B 2 100 ? -55.258 45.786 32.469 1.00 36.87 100 ARG B O 1
ATOM 4400 N N . TYR B 2 101 ? -54.570 46.242 34.510 1.00 37.01 101 TYR B N 1
ATOM 4401 C CA . TYR B 2 101 ? -55.263 45.106 35.140 1.00 37.27 101 TYR B CA 1
ATOM 4402 C C . TYR B 2 101 ? -56.413 45.569 36.040 1.00 37.36 101 TYR B C 1
ATOM 4403 O O . TYR B 2 101 ? -56.282 46.506 36.844 1.00 40.05 101 TYR B O 1
ATOM 4412 N N . PHE B 2 102 ? -57.538 44.876 35.904 1.00 37.48 102 PHE B N 1
ATOM 4413 C CA . PHE B 2 102 ? -58.724 45.106 36.682 1.00 38.91 102 PHE B CA 1
ATOM 4414 C C . PHE B 2 102 ? -59.056 43.846 37.463 1.00 39.49 102 PHE B C 1
ATOM 4415 O O . PHE B 2 102 ? -59.525 42.862 36.907 1.00 39.57 102 PHE B O 1
ATOM 4423 N N . VAL B 2 103 ? -58.721 43.875 38.753 1.00 38.97 103 VAL B N 1
ATOM 4424 C CA . VAL B 2 103 ? -58.844 42.718 39.615 1.00 40.55 103 VAL B CA 1
ATOM 4425 C C . VAL B 2 103 ? -60.100 42.905 40.435 1.00 40.37 103 VAL B C 1
ATOM 4426 O O . VAL B 2 103 ? -60.278 43.946 41.063 1.00 43.30 103 VAL B O 1
ATOM 4430 N N . SER B 2 104 ? -60.981 41.906 40.439 1.00 39.61 104 SER B N 1
ATOM 4431 C CA . SER B 2 104 ? -62.248 41.978 41.159 1.00 39.87 104 SER B CA 1
ATOM 4432 C C . SER B 2 104 ? -62.624 40.650 41.807 1.00 38.69 104 SER B C 1
ATOM 4433 O O . SER B 2 104 ? -62.022 39.603 41.547 1.00 37.41 104 SER B O 1
ATOM 4436 N N . ASN B 2 105 ? -63.623 40.715 42.695 1.00 37.68 105 ASN B N 1
ATOM 4437 C CA . ASN B 2 105 ? -64.215 39.563 43.323 1.00 38.06 105 ASN B CA 1
ATOM 4438 C C . ASN B 2 105 ? -63.199 38.769 44.104 1.00 37.09 105 ASN B C 1
ATOM 4439 O O . ASN B 2 105 ? -63.150 37.560 43.981 1.00 38.65 105 ASN B O 1
ATOM 4444 N N . VAL B 2 106 ? -62.318 39.458 44.810 1.00 37.40 106 VAL B N 1
ATOM 4445 C CA . VAL B 2 106 ? -61.311 38.795 45.631 1.00 37.84 106 VAL B CA 1
ATOM 4446 C C . VAL B 2 106 ? -62.048 38.130 46.811 1.00 39.06 106 VAL B C 1
ATOM 4447 O O . VAL B 2 106 ? -62.773 38.785 47.535 1.00 38.50 106 VAL B O 1
ATOM 4451 N N . GLU B 2 107 ? -61.903 36.813 46.967 1.00 38.82 107 GLU B N 1
ATOM 4452 C CA . GLU B 2 107 ? -62.491 36.108 48.089 1.00 39.28 107 GLU B CA 1
ATOM 4453 C C . GLU B 2 107 ? -61.402 35.234 48.655 1.00 38.83 107 GLU B C 1
ATOM 4454 O O . GLU B 2 107 ? -60.817 34.424 47.948 1.00 39.79 107 GLU B O 1
ATOM 4460 N N . ALA B 2 108 ? -61.145 35.401 49.935 1.00 38.43 108 ALA B N 1
ATOM 4461 C CA . ALA B 2 108 ? -60.080 34.690 50.638 1.00 39.51 108 ALA B CA 1
ATOM 4462 C C . ALA B 2 108 ? -60.637 33.816 51.758 1.00 40.36 108 ALA B C 1
ATOM 4463 O O . ALA B 2 108 ? -61.619 34.189 52.435 1.00 38.52 108 ALA B O 1
ATOM 4465 N N . PHE B 2 109 ? -59.972 32.681 51.988 1.00 40.94 109 PHE B N 1
ATOM 4466 C CA . PHE B 2 109 ? -60.438 31.662 52.939 1.00 40.27 109 PHE B CA 1
ATOM 4467 C C . PHE B 2 109 ? -59.220 31.173 53.682 1.00 41.20 109 PHE B C 1
ATOM 4468 O O . PHE B 2 109 ? -58.190 30.963 53.083 1.00 39.82 109 PHE B O 1
ATOM 4476 N N . GLU B 2 110 ? -59.330 31.012 55.009 1.00 42.73 110 GLU B N 1
ATOM 4477 C CA . GLU B 2 110 ? -58.219 30.466 55.834 1.00 43.88 110 GLU B CA 1
ATOM 4478 C C . GLU B 2 110 ? -58.079 28.969 55.524 1.00 45.29 110 GLU B C 1
ATOM 4479 O O . GLU B 2 110 ? -59.053 28.201 55.658 1.00 47.93 110 GLU B O 1
ATOM 4485 N N . ALA B 2 111 ? -56.890 28.519 55.156 1.00 45.81 111 ALA B N 1
ATOM 4486 C CA . ALA B 2 111 ? -56.770 27.198 54.501 1.00 46.28 111 ALA B CA 1
ATOM 4487 C C . ALA B 2 111 ? -56.017 26.192 55.349 1.00 47.23 111 ALA B C 1
ATOM 4488 O O . ALA B 2 111 ? -55.844 25.035 54.963 1.00 48.53 111 ALA B O 1
ATOM 4490 N N . GLY B 2 112 ? -55.533 26.636 56.485 1.00 46.96 112 GLY B N 1
ATOM 4491 C CA . GLY B 2 112 ? -54.745 25.786 57.345 1.00 46.30 112 GLY B CA 1
ATOM 4492 C C . GLY B 2 112 ? -53.266 26.077 57.219 1.00 46.05 112 GLY B C 1
ATOM 4493 O O . GLY B 2 112 ? -52.793 26.529 56.158 1.00 44.85 112 GLY B O 1
ATOM 4494 N N . ASN B 2 113 ? -52.551 25.810 58.317 1.00 45.70 113 ASN B N 1
ATOM 4495 C CA . ASN B 2 113 ? -51.138 26.156 58.441 1.00 46.13 113 ASN B CA 1
ATOM 4496 C C . ASN B 2 113 ? -50.838 27.664 58.231 1.00 46.50 113 ASN B C 1
ATOM 4497 O O . ASN B 2 113 ? -49.751 28.027 57.776 1.00 48.07 113 ASN B O 1
ATOM 4502 N N . GLY B 2 114 ? -51.803 28.532 58.522 1.00 45.10 114 GLY B N 1
ATOM 4503 C CA . GLY B 2 114 ? -51.644 29.974 58.279 1.00 44.82 114 GLY B CA 1
ATOM 4504 C C . GLY B 2 114 ? -51.738 30.394 56.815 1.00 44.88 114 GLY B C 1
ATOM 4505 O O . GLY B 2 114 ? -51.543 31.580 56.479 1.00 44.04 114 GLY B O 1
ATOM 4506 N N . GLU B 2 115 ? -52.055 29.448 55.939 1.00 44.16 115 GLU B N 1
ATOM 4507 C CA . GLU B 2 115 ? -52.049 29.723 54.508 1.00 44.35 115 GLU B CA 1
ATOM 4508 C C . GLU B 2 115 ? -53.443 30.153 54.118 1.00 43.87 115 GLU B C 1
ATOM 4509 O O . GLU B 2 115 ? -54.403 29.887 54.863 1.00 44.81 115 GLU B O 1
ATOM 4515 N N . LEU B 2 116 ? -53.529 30.847 52.987 1.00 42.42 116 LEU B N 1
ATOM 4516 C CA . LEU B 2 116 ? -54.780 31.445 52.509 1.00 42.45 116 LEU B CA 1
ATOM 4517 C C . LEU B 2 116 ? -55.068 30.973 51.117 1.00 42.07 116 LEU B C 1
ATOM 4518 O O . LEU B 2 116 ? -54.191 31.014 50.255 1.00 41.85 116 LEU B O 1
ATOM 4523 N N . ASP B 2 117 ? -56.300 30.538 50.892 1.00 41.97 117 ASP B N 1
ATOM 4524 C CA . ASP B 2 117 ? -56.780 30.244 49.563 1.00 42.15 117 ASP B CA 1
ATOM 4525 C C . ASP B 2 117 ? -57.526 31.465 49.107 1.00 41.86 117 ASP B C 1
ATOM 4526 O O . ASP B 2 117 ? -58.485 31.899 49.752 1.00 40.92 117 ASP B O 1
ATOM 4531 N N . VAL B 2 118 ? -57.115 31.978 47.958 1.00 40.17 118 VAL B N 1
ATOM 4532 C CA . VAL B 2 118 ? -57.638 33.236 47.394 1.00 40.18 118 VAL B CA 1
ATOM 4533 C C . VAL B 2 118 ? -58.084 33.122 45.936 1.00 39.00 118 VAL B C 1
ATOM 4534 O O . VAL B 2 118 ? -57.298 32.810 45.011 1.00 38.11 118 VAL B O 1
ATOM 4538 N N . LEU B 2 119 ? -59.362 33.418 45.726 1.00 39.39 119 LEU B N 1
ATOM 4539 C CA . LEU B 2 119 ? -59.978 33.491 44.415 1.00 39.39 119 LEU B CA 1
ATOM 4540 C C . LEU B 2 119 ? -60.072 34.958 43.962 1.00 39.36 119 LEU B C 1
ATOM 4541 O O . LEU B 2 119 ? -60.358 35.860 44.737 1.00 38.05 119 LEU B O 1
ATOM 4546 N N . SER B 2 120 ? -59.871 35.195 42.681 1.00 38.16 120 SER B N 1
ATOM 4547 C CA . SER B 2 120 ? -60.106 36.524 42.114 1.00 39.69 120 SER B CA 1
ATOM 4548 C C . SER B 2 120 ? -60.409 36.414 40.599 1.00 38.64 120 SER B C 1
ATOM 4549 O O . SER B 2 120 ? -60.006 35.438 39.944 1.00 40.49 120 SER B O 1
ATOM 4552 N N . ASN B 2 121 ? -61.101 37.424 40.054 1.00 37.91 121 ASN B N 1
ATOM 4553 C CA . ASN B 2 121 ? -61.365 37.594 38.635 1.00 37.36 121 ASN B CA 1
ATOM 4554 C C . ASN B 2 121 ? -60.398 38.668 38.074 1.00 38.00 121 ASN B C 1
ATOM 4555 O O . ASN B 2 121 ? -60.187 39.734 38.728 1.00 39.71 121 ASN B O 1
ATOM 4560 N N . ILE B 2 122 ? -59.824 38.420 36.897 1.00 38.32 122 ILE B N 1
ATOM 4561 C CA . ILE B 2 122 ? -58.877 39.372 36.349 1.00 39.14 122 ILE B CA 1
ATOM 4562 C C . ILE B 2 122 ? -59.263 39.731 34.958 1.00 38.02 122 ILE B C 1
ATOM 4563 O O . ILE B 2 122 ? -59.585 38.844 34.156 1.00 38.25 122 ILE B O 1
ATOM 4568 N N . LEU B 2 123 ? -59.289 41.016 34.681 1.00 38.97 123 LEU B N 1
ATOM 4569 C CA . LEU B 2 123 ? -59.462 41.540 33.333 1.00 39.14 123 LEU B CA 1
ATOM 4570 C C . LEU B 2 123 ? -58.195 42.316 32.975 1.00 39.36 123 LEU B C 1
ATOM 4571 O O . LEU B 2 123 ? -57.784 43.234 33.682 1.00 38.92 123 LEU B O 1
ATOM 4576 N N . VAL B 2 124 ? -57.610 41.959 31.841 1.00 38.69 124 VAL B N 1
ATOM 4577 C CA . VAL B 2 124 ? -56.307 42.501 31.414 1.00 40.09 124 VAL B CA 1
ATOM 4578 C C . VAL B 2 124 ? -56.486 43.141 30.070 1.00 41.04 124 VAL B C 1
ATOM 4579 O O . VAL B 2 124 ? -56.921 42.482 29.126 1.00 40.54 124 VAL B O 1
ATOM 4583 N N . TYR B 2 125 ? -56.250 44.441 30.025 1.00 39.81 125 TYR B N 1
ATOM 4584 C CA . TYR B 2 125 ? -56.297 45.225 28.822 1.00 40.74 125 TYR B CA 1
ATOM 4585 C C . TYR B 2 125 ? -54.872 45.592 28.403 1.00 39.63 125 TYR B C 1
ATOM 4586 O O . TYR B 2 125 ? -54.141 46.207 29.147 1.00 38.25 125 TYR B O 1
ATOM 4595 N N . ARG B 2 126 ? -54.552 45.297 27.149 1.00 37.61 126 ARG B N 1
ATOM 4596 C CA . ARG B 2 126 ? -53.236 45.543 26.578 1.00 38.99 126 ARG B CA 1
ATOM 4597 C C . ARG B 2 126 ? -53.327 46.410 25.331 1.00 37.87 126 ARG B C 1
ATOM 4598 O O . ARG B 2 126 ? -54.210 46.198 24.482 1.00 40.73 126 ARG B O 1
ATOM 4606 N N . ASN B 2 127 ? -52.409 47.373 25.206 1.00 37.51 127 ASN B N 1
ATOM 4607 C CA . ASN B 2 127 ? -52.310 48.243 24.019 1.00 37.63 127 ASN B CA 1
ATOM 4608 C C . ASN B 2 127 ? -50.880 48.302 23.564 1.00 38.27 127 ASN B C 1
ATOM 4609 O O . ASN B 2 127 ? -49.960 48.261 24.390 1.00 39.53 127 ASN B O 1
ATOM 4614 N N . ARG B 2 128 ? -50.684 48.311 22.249 1.00 37.40 128 ARG B N 1
ATOM 4615 C CA . ARG B 2 128 ? -49.354 48.539 21.716 1.00 38.22 128 ARG B CA 1
ATOM 4616 C C . ARG B 2 128 ? -49.465 49.179 20.347 1.00 36.17 128 ARG B C 1
ATOM 4617 O O . ARG B 2 128 ? -50.559 49.249 19.750 1.00 36.39 128 ARG B O 1
ATOM 4625 N N . ARG B 2 129 ? -48.327 49.735 19.972 1.00 36.33 129 ARG B N 1
ATOM 4626 C CA . ARG B 2 129 ? -48.158 50.437 18.699 1.00 37.53 129 ARG B CA 1
ATOM 4627 C C . ARG B 2 129 ? -49.288 51.464 18.551 1.00 36.16 129 ARG B C 1
ATOM 4628 O O . ARG B 2 129 ? -49.472 52.263 19.473 1.00 36.71 129 ARG B O 1
ATOM 4636 N N . GLN B 2 130 ? -49.962 51.509 17.396 1.00 37.23 130 GLN B N 1
ATOM 4637 C CA . GLN B 2 130 ? -50.845 52.630 17.144 1.00 37.08 130 GLN B CA 1
ATOM 4638 C C . GLN B 2 130 ? -52.258 52.241 17.554 1.00 38.28 130 GLN B C 1
ATOM 4639 O O . GLN B 2 130 ? -52.886 52.952 18.322 1.00 38.89 130 GLN B O 1
ATOM 4645 N N . THR B 2 131 ? -52.743 51.129 17.003 1.00 38.99 131 THR B N 1
ATOM 4646 C CA . THR B 2 131 ? -54.171 50.751 17.120 1.00 39.16 131 THR B CA 1
ATOM 4647 C C . THR B 2 131 ? -54.405 49.329 17.718 1.00 40.89 131 THR B C 1
ATOM 4648 O O . THR B 2 131 ? -55.572 48.826 17.719 1.00 39.98 131 THR B O 1
ATOM 4652 N N . GLU B 2 132 ? -53.338 48.663 18.233 1.00 40.00 132 GLU B N 1
ATOM 4653 C CA . GLU B 2 132 ? -53.461 47.298 18.706 1.00 40.25 132 GLU B CA 1
ATOM 4654 C C . GLU B 2 132 ? -53.996 47.263 20.117 1.00 39.94 132 GLU B C 1
ATOM 4655 O O . GLU B 2 132 ? -53.501 47.968 20.957 1.00 39.80 132 GLU B O 1
ATOM 4661 N N . VAL B 2 133 ? -55.038 46.485 20.331 1.00 40.00 133 VAL B N 1
ATOM 4662 C CA . VAL B 2 133 ? -55.736 46.381 21.627 1.00 39.97 133 VAL B CA 1
ATOM 4663 C C . VAL B 2 133 ? -56.156 44.911 21.748 1.00 40.57 133 VAL B C 1
ATOM 4664 O O . VAL B 2 133 ? -56.754 44.332 20.810 1.00 38.98 133 VAL B O 1
ATOM 4668 N N . THR B 2 134 ? -55.796 44.284 22.852 1.00 39.12 134 THR B N 1
ATOM 4669 C CA . THR B 2 134 ? -56.262 42.955 23.141 1.00 40.07 134 THR B CA 1
ATOM 4670 C C . THR B 2 134 ? -56.728 42.911 24.584 1.00 39.12 134 THR B C 1
ATOM 4671 O O . THR B 2 134 ? -56.259 43.704 25.464 1.00 40.17 134 THR B O 1
ATOM 4675 N N . VAL B 2 135 ? -57.664 41.996 24.812 1.00 39.67 135 VAL B N 1
ATOM 4676 C CA . VAL B 2 135 ? -58.315 41.899 26.143 1.00 38.55 135 VAL B CA 1
ATOM 4677 C C . VAL B 2 135 ? -58.415 40.469 26.589 1.00 38.63 135 VAL B C 1
ATOM 4678 O O . VAL B 2 135 ? -58.804 39.605 25.798 1.00 38.84 135 VAL B O 1
ATOM 4682 N N . HIS B 2 136 ? -58.093 40.195 27.858 1.00 38.20 136 HIS B N 1
ATOM 4683 C CA . HIS B 2 136 ? -58.121 38.829 28.382 1.00 38.74 136 HIS B CA 1
ATOM 4684 C C . HIS B 2 136 ? -58.888 38.813 29.684 1.00 38.34 136 HIS B C 1
ATOM 4685 O O . HIS B 2 136 ? -58.808 39.763 30.473 1.00 39.87 136 HIS B O 1
ATOM 4692 N N . THR B 2 137 ? -59.622 37.743 29.919 1.00 38.37 137 THR B N 1
ATOM 4693 C CA . THR B 2 137 ? -60.199 37.496 31.223 1.00 40.04 137 THR B CA 1
ATOM 4694 C C . THR B 2 137 ? -59.806 36.143 31.709 1.00 40.44 137 THR B C 1
ATOM 4695 O O . THR B 2 137 ? -59.718 35.177 30.920 1.00 40.26 137 THR B O 1
ATOM 4699 N N . LEU B 2 138 ? -59.520 36.122 33.012 1.00 40.01 138 LEU B N 1
ATOM 4700 C CA . LEU B 2 138 ? -59.034 34.933 33.721 1.00 41.46 138 LEU B CA 1
ATOM 4701 C C . LEU B 2 138 ? -59.589 34.832 35.149 1.00 40.95 138 LEU B C 1
ATOM 4702 O O . LEU B 2 138 ? -59.894 35.862 35.790 1.00 40.54 138 LEU B O 1
ATOM 4707 N N . GLY B 2 139 ? -59.685 33.597 35.630 1.00 39.97 139 GLY B N 1
ATOM 4708 C CA . GLY B 2 139 ? -59.832 33.302 37.077 1.00 39.55 139 GLY B CA 1
ATOM 4709 C C . GLY B 2 139 ? -58.435 33.017 37.619 1.00 39.03 139 GLY B C 1
ATOM 4710 O O . GLY B 2 139 ? -57.538 32.463 36.942 1.00 39.74 139 GLY B O 1
ATOM 4711 N N . ARG B 2 140 ? -58.194 33.446 38.831 1.00 39.04 140 ARG B N 1
ATOM 4712 C CA . ARG B 2 140 ? -56.949 33.206 39.488 1.00 39.63 140 ARG B CA 1
ATOM 4713 C C . ARG B 2 140 ? -57.260 32.475 40.810 1.00 39.74 140 ARG B C 1
ATOM 4714 O O . ARG B 2 140 ? -58.168 32.858 41.549 1.00 40.09 140 ARG B O 1
ATOM 4722 N N . GLU B 2 141 ? -56.510 31.413 41.077 1.00 39.79 141 GLU B N 1
ATOM 4723 C CA . GLU B 2 141 ? -56.640 30.632 42.297 1.00 40.29 141 GLU B CA 1
ATOM 4724 C C . GLU B 2 141 ? -55.235 30.608 42.912 1.00 39.70 141 GLU B C 1
ATOM 4725 O O . GLU B 2 141 ? -54.343 29.965 42.354 1.00 40.48 141 GLU B O 1
ATOM 4731 N N . ASP B 2 142 ? -55.046 31.357 44.016 1.00 39.52 142 ASP B N 1
ATOM 4732 C CA . ASP B 2 142 ? -53.737 31.457 44.737 1.00 38.97 142 ASP B CA 1
ATOM 4733 C C . ASP B 2 142 ? -53.794 30.743 46.065 1.00 38.92 142 ASP B C 1
ATOM 4734 O O . ASP B 2 142 ? -54.849 30.697 46.707 1.00 36.05 142 ASP B O 1
ATOM 4739 N N . LYS B 2 143 ? -52.632 30.248 46.502 1.00 38.88 143 LYS B N 1
ATOM 4740 C CA . LYS B 2 143 ? -52.327 29.992 47.900 1.00 40.48 143 LYS B CA 1
ATOM 4741 C C . LYS B 2 143 ? -51.280 31.020 48.267 1.00 40.44 143 LYS B C 1
ATOM 4742 O O . LYS B 2 143 ? -50.232 31.115 47.598 1.00 40.93 143 LYS B O 1
ATOM 4748 N N . LEU B 2 144 ? -51.567 31.814 49.287 1.00 40.49 144 LEU B N 1
ATOM 4749 C CA . LEU B 2 144 ? -50.629 32.807 49.810 1.00 40.58 144 LEU B CA 1
ATOM 4750 C C . LEU B 2 144 ? -50.208 32.440 51.214 1.00 40.97 144 LEU B C 1
ATOM 4751 O O . LEU B 2 144 ? -50.957 31.778 51.945 1.00 41.33 144 LEU B O 1
ATOM 4756 N N . ARG B 2 145 ? -49.022 32.877 51.616 1.00 40.48 145 ARG B N 1
ATOM 4757 C CA . ARG B 2 145 ? -48.697 32.872 53.044 1.00 42.02 145 ARG B CA 1
ATOM 4758 C C . ARG B 2 145 ? -48.206 34.239 53.464 1.00 43.10 145 ARG B C 1
ATOM 4759 O O . ARG B 2 145 ? -47.712 35.031 52.667 1.00 41.04 145 ARG B O 1
ATOM 4767 N N . ARG B 2 146 ? -48.361 34.495 54.749 1.00 44.51 146 ARG B N 1
ATOM 4768 C CA . ARG B 2 146 ? -47.882 35.706 55.370 1.00 48.09 146 ARG B CA 1
ATOM 4769 C C . ARG B 2 146 ? -46.364 35.753 55.318 1.00 48.99 146 ARG B C 1
ATOM 4770 O O . ARG B 2 146 ? -45.691 34.757 55.567 1.00 48.14 146 ARG B O 1
ATOM 4778 N N . ASP B 2 147 ? -45.847 36.917 54.949 1.00 50.34 147 ASP B N 1
ATOM 4779 C CA . ASP B 2 147 ? -44.424 37.142 54.872 1.00 51.07 147 ASP B CA 1
ATOM 4780 C C . ASP B 2 147 ? -44.145 38.552 55.396 1.00 51.82 147 ASP B C 1
ATOM 4781 O O . ASP B 2 147 ? -44.423 39.543 54.733 1.00 52.05 147 ASP B O 1
ATOM 4786 N N . GLY B 2 148 ? -43.645 38.632 56.624 1.00 52.49 148 GLY B N 1
ATOM 4787 C CA . GLY B 2 148 ? -43.448 39.919 57.295 1.00 52.63 148 GLY B CA 1
ATOM 4788 C C . GLY B 2 148 ? -44.779 40.610 57.532 1.00 53.13 148 GLY B C 1
ATOM 4789 O O . GLY B 2 148 ? -45.695 40.028 58.123 1.00 53.56 148 GLY B O 1
ATOM 4790 N N . ASN B 2 149 ? -44.887 41.853 57.066 1.00 53.31 149 ASN B N 1
ATOM 4791 C CA . ASN B 2 149 ? -46.146 42.601 57.152 1.00 52.45 149 ASN B CA 1
ATOM 4792 C C . ASN B 2 149 ? -46.972 42.453 55.884 1.00 52.03 149 ASN B C 1
ATOM 4793 O O . ASN B 2 149 ? -47.966 43.172 55.717 1.00 54.10 149 ASN B O 1
ATOM 4798 N N . GLY B 2 150 ? -46.590 41.530 54.991 1.00 50.12 150 GLY B N 1
ATOM 4799 C CA . GLY B 2 150 ? -47.342 41.287 53.758 1.00 47.91 150 GLY B CA 1
ATOM 4800 C C . GLY B 2 150 ? -47.575 39.805 53.474 1.00 46.30 150 GLY B C 1
ATOM 4801 O O . GLY B 2 150 ? -47.760 38.997 54.388 1.00 43.77 150 GLY B O 1
ATOM 4802 N N . PHE B 2 151 ? -47.544 39.448 52.193 1.00 43.70 151 PHE B N 1
ATOM 4803 C CA . PHE B 2 151 ? -47.795 38.086 51.737 1.00 43.22 151 PHE B CA 1
ATOM 4804 C C . PHE B 2 151 ? -46.834 37.755 50.624 1.00 41.97 151 PHE B C 1
ATOM 4805 O O . PHE B 2 151 ? -46.326 38.662 49.979 1.00 43.03 151 PHE B O 1
ATOM 4813 N N . LYS B 2 152 ? -46.609 36.455 50.396 1.00 41.04 152 LYS B N 1
ATOM 4814 C CA . LYS B 2 152 ? -46.054 35.957 49.151 1.00 40.85 152 LYS B CA 1
ATOM 4815 C C . LYS B 2 152 ? -46.889 34.837 48.579 1.00 39.34 152 LYS B C 1
ATOM 4816 O O . LYS B 2 152 ? -47.430 34.035 49.307 1.00 38.20 152 LYS B O 1
ATOM 4822 N N . VAL B 2 153 ? -46.973 34.758 47.249 1.00 38.08 153 VAL B N 1
ATOM 4823 C CA . VAL B 2 153 ? -47.723 33.665 46.644 1.00 38.25 153 VAL B CA 1
ATOM 4824 C C . VAL B 2 153 ? -46.787 32.456 46.494 1.00 38.70 153 VAL B C 1
ATOM 4825 O O . VAL B 2 153 ? -45.619 32.602 46.091 1.00 38.09 153 VAL B O 1
ATOM 4829 N N . PHE B 2 154 ? -47.282 31.275 46.858 1.00 39.35 154 PHE B N 1
ATOM 4830 C CA . PHE B 2 154 ? -46.537 30.044 46.661 1.00 40.03 154 PHE B CA 1
ATOM 4831 C C . PHE B 2 154 ? -47.264 29.083 45.736 1.00 40.53 154 PHE B C 1
ATOM 4832 O O . PHE B 2 154 ? -46.669 28.128 45.253 1.00 41.90 154 PHE B O 1
ATOM 4840 N N . ARG B 2 155 ? -48.527 29.353 45.402 1.00 40.18 155 ARG B N 1
ATOM 4841 C CA . ARG B 2 155 ? -49.167 28.598 44.311 1.00 40.22 155 ARG B CA 1
ATOM 4842 C C . ARG B 2 155 ? -50.066 29.545 43.574 1.00 39.54 155 ARG B C 1
ATOM 4843 O O . ARG B 2 155 ? -50.780 30.304 44.205 1.00 38.91 155 ARG B O 1
ATOM 4851 N N . ARG B 2 156 ? -49.969 29.558 42.243 1.00 39.20 156 ARG B N 1
ATOM 4852 C CA . ARG B 2 156 ? -50.815 30.422 41.416 1.00 39.32 156 ARG B CA 1
ATOM 4853 C C . ARG B 2 156 ? -51.296 29.619 40.258 1.00 39.32 156 ARG B C 1
ATOM 4854 O O . ARG B 2 156 ? -50.495 29.127 39.455 1.00 39.91 156 ARG B O 1
ATOM 4862 N N . LYS B 2 157 ? -52.611 29.471 40.176 1.00 38.86 157 LYS B N 1
ATOM 4863 C CA . LYS B 2 157 ? -53.237 28.816 39.036 1.00 38.73 157 LYS B CA 1
ATOM 4864 C C . LYS B 2 157 ? -54.075 29.832 38.306 1.00 39.38 157 LYS B C 1
ATOM 4865 O O . LYS B 2 157 ? -54.886 30.508 38.953 1.00 38.85 157 LYS B O 1
ATOM 4871 N N . LEU B 2 158 ? -53.880 29.923 36.973 1.00 36.69 158 LEU B N 1
ATOM 4872 C CA . LEU B 2 158 ? -54.531 30.911 36.102 1.00 39.55 158 LEU B CA 1
ATOM 4873 C C . LEU B 2 158 ? -55.384 30.179 35.099 1.00 39.57 158 LEU B C 1
ATOM 4874 O O . LEU B 2 158 ? -54.878 29.327 34.324 1.00 40.18 158 LEU B O 1
ATOM 4879 N N . ILE B 2 159 ? -56.669 30.502 35.086 1.00 40.50 159 ILE B N 1
ATOM 4880 C CA . ILE B 2 159 ? -57.649 29.779 34.298 1.00 41.23 159 ILE B CA 1
ATOM 4881 C C . ILE B 2 159 ? -58.174 30.719 33.214 1.00 41.06 159 ILE B C 1
ATOM 4882 O O . ILE B 2 159 ? -58.917 31.655 33.493 1.00 39.24 159 ILE B O 1
ATOM 4887 N N . LEU B 2 160 ? -57.731 30.506 31.984 1.00 40.38 160 LEU B N 1
ATOM 4888 C CA . LEU B 2 160 ? -58.085 31.367 30.889 1.00 41.33 160 LEU B CA 1
ATOM 4889 C C . LEU B 2 160 ? -59.538 31.191 30.490 1.00 40.84 160 LEU B C 1
ATOM 4890 O O . LEU B 2 160 ? -60.003 30.053 30.337 1.00 43.29 160 LEU B O 1
ATOM 4895 N N . ASP B 2 161 ? -60.244 32.279 30.191 1.00 40.11 161 ASP B N 1
ATOM 4896 C CA . ASP B 2 161 ? -61.609 32.079 29.751 1.00 40.33 161 ASP B CA 1
ATOM 4897 C C . ASP B 2 161 ? -61.743 31.664 28.240 1.00 40.13 161 ASP B C 1
ATOM 4898 O O . ASP B 2 161 ? -62.711 31.023 27.921 1.00 43.26 161 ASP B O 1
ATOM 4903 N N . ALA B 2 162 ? -60.798 32.040 27.389 1.00 39.71 162 ALA B N 1
ATOM 4904 C CA . ALA B 2 162 ? -60.846 31.818 25.926 1.00 38.00 162 ALA B CA 1
ATOM 4905 C C . ALA B 2 162 ? -60.074 30.583 25.532 1.00 38.74 162 ALA B C 1
ATOM 4906 O O . ALA B 2 162 ? -58.900 30.427 25.871 1.00 38.62 162 ALA B O 1
ATOM 4908 N N . ARG B 2 163 ? -60.710 29.704 24.770 1.00 37.32 163 ARG B N 1
ATOM 4909 C CA . ARG B 2 163 ? -60.016 28.530 24.257 1.00 37.68 163 ARG B CA 1
ATOM 4910 C C . ARG B 2 163 ? -58.936 28.928 23.227 1.00 38.59 163 ARG B C 1
ATOM 4911 O O . ARG B 2 163 ? -57.839 28.375 23.250 1.00 39.87 163 ARG B O 1
ATOM 4919 N N . VAL B 2 164 ? -59.287 29.787 22.256 1.00 38.08 164 VAL B N 1
ATOM 4920 C CA . VAL B 2 164 ? -58.349 30.298 21.230 1.00 37.89 164 VAL B CA 1
ATOM 4921 C C . VAL B 2 164 ? -57.970 31.706 21.640 1.00 38.20 164 VAL B C 1
ATOM 4922 O O . VAL B 2 164 ? -58.831 32.565 21.758 1.00 38.00 164 VAL B O 1
ATOM 4926 N N . THR B 2 165 ? -56.692 31.909 21.926 1.00 38.72 165 THR B N 1
ATOM 4927 C CA . THR B 2 165 ? -56.195 33.211 22.447 1.00 39.43 165 THR B CA 1
ATOM 4928 C C . THR B 2 165 ? -56.180 34.227 21.276 1.00 38.23 165 THR B C 1
ATOM 4929 O O . THR B 2 165 ? -55.555 33.965 20.219 1.00 38.60 165 THR B O 1
ATOM 4933 N N . GLN B 2 166 ? -56.891 35.351 21.432 1.00 38.66 166 GLN B N 1
ATOM 4934 C CA . GLN B 2 166 ? -56.949 36.359 20.345 1.00 39.96 166 GLN B CA 1
ATOM 4935 C C . GLN B 2 166 ? -55.932 37.466 20.655 1.00 41.01 166 GLN B C 1
ATOM 4936 O O . GLN B 2 166 ? -56.295 38.629 21.002 1.00 41.68 166 GLN B O 1
ATOM 4942 N N . ASP B 2 167 ? -54.657 37.070 20.650 1.00 41.00 167 ASP B N 1
ATOM 4943 C CA . ASP B 2 167 ? -53.546 38.017 20.875 1.00 41.57 167 ASP B CA 1
ATOM 4944 C C . ASP B 2 167 ? -52.312 37.339 20.301 1.00 41.76 167 ASP B C 1
ATOM 4945 O O . ASP B 2 167 ? -52.299 36.095 20.183 1.00 40.63 167 ASP B O 1
ATOM 4950 N N . LYS B 2 168 ? -51.290 38.133 19.971 1.00 41.33 168 LYS B N 1
ATOM 4951 C CA . LYS B 2 168 ? -50.003 37.590 19.563 1.00 42.65 168 LYS B CA 1
ATOM 4952 C C . LYS B 2 168 ? -49.387 36.675 20.596 1.00 41.71 168 LYS B C 1
ATOM 4953 O O . LYS B 2 168 ? -48.689 35.733 20.237 1.00 41.68 168 LYS B O 1
ATOM 4959 N N . ASN B 2 169 ? -49.589 36.972 21.888 1.00 39.08 169 ASN B N 1
ATOM 4960 C CA . ASN B 2 169 ? -48.933 36.194 22.932 1.00 39.66 169 ASN B CA 1
ATOM 4961 C C . ASN B 2 169 ? -49.646 36.363 24.253 1.00 38.70 169 ASN B C 1
ATOM 4962 O O . ASN B 2 169 ? -50.584 37.185 24.364 1.00 37.84 169 ASN B O 1
ATOM 4967 N N . LEU B 2 170 ? -49.223 35.577 25.229 1.00 40.06 170 LEU B N 1
ATOM 4968 C CA . LEU B 2 170 ? -49.694 35.674 26.617 1.00 39.63 170 LEU B CA 1
ATOM 4969 C C . LEU B 2 170 ? -48.530 35.946 27.531 1.00 40.87 170 LEU B C 1
ATOM 4970 O O . LEU B 2 170 ? -48.495 35.442 28.689 1.00 38.87 170 LEU B O 1
ATOM 4975 N N . TYR B 2 171 ? -47.604 36.782 27.031 1.00 41.44 171 TYR B N 1
ATOM 4976 C CA . TYR B 2 171 ? -46.388 37.156 27.745 1.00 40.83 171 TYR B CA 1
ATOM 4977 C C . TYR B 2 171 ? -46.669 38.347 28.679 1.00 40.24 171 TYR B C 1
ATOM 4978 O O . TYR B 2 171 ? -46.136 39.462 28.502 1.00 40.65 171 TYR B O 1
ATOM 4987 N N . PHE B 2 172 ? -47.464 38.053 29.705 1.00 40.98 172 PHE B N 1
ATOM 4988 C CA . PHE B 2 172 ? -47.677 38.963 30.856 1.00 41.22 172 PHE B CA 1
ATOM 4989 C C . PHE B 2 172 ? -47.940 38.125 32.069 1.00 41.62 172 PHE B C 1
ATOM 4990 O O . PHE B 2 172 ? -48.400 37.003 31.969 1.00 40.97 172 PHE B O 1
ATOM 4998 N N . PHE B 2 173 ? -47.639 38.674 33.235 1.00 43.18 173 PHE B N 1
ATOM 4999 C CA . PHE B 2 173 ? -47.892 37.969 34.480 1.00 44.85 173 PHE B CA 1
ATOM 5000 C C . PHE B 2 173 ? -49.245 38.324 35.075 1.00 47.01 173 PHE B C 1
ATOM 5001 O O . PHE B 2 173 ? -49.782 39.393 34.837 1.00 47.43 173 PHE B O 1
ATOM 5009 N N . CYS B 2 174 ? -49.781 37.404 35.866 1.00 48.52 174 CYS B N 1
ATOM 5010 C CA . CYS B 2 174 ? -50.952 37.657 36.694 1.00 50.22 174 CYS B CA 1
ATOM 5011 C C . CYS B 2 174 ? -50.691 37.107 38.090 1.00 49.65 174 CYS B C 1
ATOM 5012 O O . CYS B 2 174 ? -49.593 36.647 38.367 1.00 49.53 174 CYS B O 1
ATOM 5016 N N . THR C 1 6 ? -74.036 58.830 -12.768 1.00 38.48 6 THR C N 1
ATOM 5017 C CA . THR C 1 6 ? -72.923 59.842 -12.862 1.00 36.70 6 THR C CA 1
ATOM 5018 C C . THR C 1 6 ? -72.487 60.148 -11.435 1.00 36.35 6 THR C C 1
ATOM 5019 O O . THR C 1 6 ? -73.305 60.518 -10.607 1.00 38.31 6 THR C O 1
ATOM 5023 N N . LEU C 1 7 ? -71.206 60.003 -11.140 1.00 33.80 7 LEU C N 1
ATOM 5024 C CA . LEU C 1 7 ? -70.742 60.151 -9.745 1.00 32.42 7 LEU C CA 1
ATOM 5025 C C . LEU C 1 7 ? -70.762 61.612 -9.309 1.00 31.67 7 LEU C C 1
ATOM 5026 O O . LEU C 1 7 ? -71.123 61.890 -8.179 1.00 29.64 7 LEU C O 1
ATOM 5031 N N . VAL C 1 8 ? -70.342 62.520 -10.195 1.00 30.12 8 VAL C N 1
ATOM 5032 C CA . VAL C 1 8 ? -70.388 63.977 -9.952 1.00 30.29 8 VAL C CA 1
ATOM 5033 C C . VAL C 1 8 ? -70.983 64.632 -11.213 1.00 30.96 8 VAL C C 1
ATOM 5034 O O . VAL C 1 8 ? -70.531 64.360 -12.324 1.00 32.04 8 VAL C O 1
ATOM 5038 N N . ASP C 1 9 ? -72.005 65.454 -11.002 1.00 3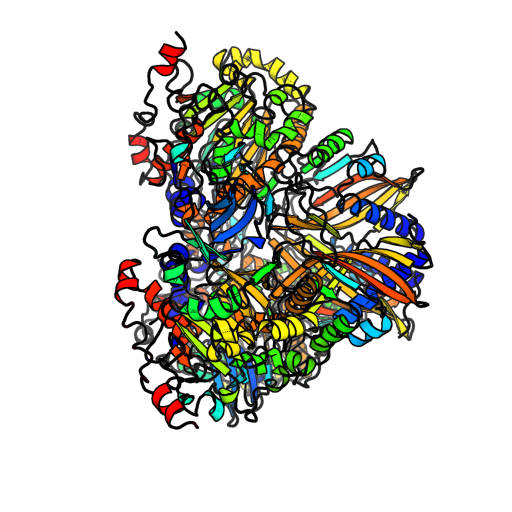1.38 9 ASP C N 1
ATOM 5039 C CA . ASP C 1 9 ? -72.656 66.240 -12.049 1.00 31.89 9 ASP C CA 1
ATOM 5040 C C . ASP C 1 9 ? -72.204 67.664 -11.805 1.00 31.28 9 ASP C C 1
ATOM 5041 O O . ASP C 1 9 ? -72.643 68.300 -10.851 1.00 31.98 9 ASP C O 1
ATOM 5046 N N . THR C 1 10 ? -71.294 68.153 -12.636 1.00 32.03 10 THR C N 1
ATOM 5047 C CA . THR C 1 10 ? -70.792 69.516 -12.474 1.00 33.48 10 THR C CA 1
ATOM 5048 C C . THR C 1 10 ? -71.776 70.547 -13.059 1.00 33.54 10 THR C C 1
ATOM 5049 O O . THR C 1 10 ? -71.730 71.714 -12.676 1.00 35.57 10 THR C O 1
ATOM 5053 N N . VAL C 1 11 ? -72.665 70.117 -13.946 1.00 33.64 11 VAL C N 1
ATOM 5054 C CA . VAL C 1 11 ? -73.669 70.991 -14.551 1.00 33.84 11 VAL C CA 1
ATOM 5055 C C . VAL C 1 11 ? -74.714 71.374 -13.520 1.00 34.19 11 VAL C C 1
ATOM 5056 O O . VAL C 1 11 ? -74.995 72.551 -13.323 1.00 34.93 11 VAL C O 1
ATOM 5060 N N . ASN C 1 12 ? -75.231 70.383 -12.792 1.00 33.32 12 ASN C N 1
ATOM 5061 C CA . ASN C 1 12 ? -76.328 70.621 -11.872 1.00 32.91 12 ASN C CA 1
ATOM 5062 C C . ASN C 1 12 ? -75.890 70.627 -10.377 1.00 32.31 12 ASN C C 1
ATOM 5063 O O . ASN C 1 12 ? -76.723 70.715 -9.483 1.00 32.53 12 ASN C O 1
ATOM 5068 N N . ALA C 1 13 ? -74.582 70.507 -10.138 1.00 31.34 13 ALA C N 1
ATOM 5069 C CA . ALA C 1 13 ? -73.986 70.520 -8.810 1.00 30.87 13 ALA C CA 1
ATOM 5070 C C . ALA C 1 13 ? -74.551 69.493 -7.817 1.00 30.49 13 ALA C C 1
ATOM 5071 O O . ALA C 1 13 ? -74.989 69.831 -6.691 1.00 30.38 13 ALA C O 1
ATOM 5073 N N . SER C 1 14 ? -74.488 68.229 -8.220 1.00 29.81 14 SER C N 1
ATOM 5074 C CA . SER C 1 14 ? -74.902 67.125 -7.358 1.00 28.81 14 SER C CA 1
ATOM 5075 C C . SER C 1 14 ? -73.918 65.974 -7.474 1.00 28.52 14 SER C C 1
ATOM 5076 O O . SER C 1 14 ? -73.187 65.877 -8.462 1.00 28.41 14 SER C O 1
ATOM 5079 N N . GLN C 1 15 ? -73.903 65.123 -6.454 1.00 28.00 15 GLN C N 1
ATOM 5080 C CA . GLN C 1 15 ? -73.048 63.926 -6.454 1.00 27.95 15 GLN C CA 1
ATOM 5081 C C . GLN C 1 15 ? -73.833 62.677 -6.097 1.00 27.91 15 GLN C C 1
ATOM 5082 O O . GLN C 1 15 ? -74.785 62.722 -5.318 1.00 29.64 15 GLN C O 1
ATOM 5088 N N . SER C 1 16 ? -73.408 61.537 -6.627 1.00 28.14 16 SER C N 1
ATOM 5089 C CA . SER C 1 16 ? -73.979 60.258 -6.200 1.00 28.71 16 SER C CA 1
ATOM 5090 C C . SER C 1 16 ? -73.546 59.961 -4.778 1.00 29.29 16 SER C C 1
ATOM 5091 O O . SER C 1 16 ? -72.377 60.162 -4.433 1.00 27.85 16 SER C O 1
ATOM 5094 N N . ARG C 1 17 ? -74.469 59.449 -3.968 1.00 29.55 17 ARG C N 1
ATOM 5095 C CA . ARG C 1 17 ? -74.164 58.935 -2.644 1.00 31.14 17 ARG C CA 1
ATOM 5096 C C . ARG C 1 17 ? -73.110 57.819 -2.682 1.00 30.98 17 ARG C C 1
ATOM 5097 O O . ARG C 1 17 ? -72.419 57.573 -1.694 1.00 31.70 17 ARG C O 1
ATOM 5105 N N . GLN C 1 18 ? -72.957 57.167 -3.817 1.00 30.49 18 GLN C N 1
ATOM 5106 C CA . GLN C 1 18 ? -71.921 56.162 -3.960 1.00 31.01 18 GLN C CA 1
ATOM 5107 C C . GLN C 1 18 ? -70.504 56.719 -3.683 1.00 30.85 18 GLN C C 1
ATOM 5108 O O . GLN C 1 18 ? -69.597 55.968 -3.247 1.00 31.82 18 GLN C O 1
ATOM 5114 N N . VAL C 1 19 ? -70.278 58.016 -3.925 1.00 28.34 19 VAL C N 1
ATOM 5115 C CA . VAL C 1 19 ? -68.919 58.535 -3.700 1.00 29.21 19 VAL C CA 1
ATOM 5116 C C . VAL C 1 19 ? -68.498 58.443 -2.235 1.00 27.94 19 VAL C C 1
ATOM 5117 O O . VAL C 1 19 ? -67.313 58.450 -1.982 1.00 27.23 19 VAL C O 1
ATOM 5121 N N . PHE C 1 20 ? -69.440 58.330 -1.299 1.00 27.62 20 PHE C N 1
ATOM 5122 C CA . PHE C 1 20 ? -69.084 58.164 0.132 1.00 28.18 20 PHE C CA 1
ATOM 5123 C C . PHE C 1 20 ? -69.030 56.673 0.520 1.00 27.61 20 PHE C C 1
ATOM 5124 O O . PHE C 1 20 ? -68.681 56.356 1.648 1.00 29.23 20 PHE C O 1
ATOM 5132 N N . TRP C 1 21 ? -69.412 55.786 -0.387 1.00 28.27 21 TRP C N 1
ATOM 5133 C CA . TRP C 1 21 ? -69.686 54.387 -0.017 1.00 28.40 21 TRP C CA 1
ATOM 5134 C C . TRP C 1 21 ? -68.974 53.321 -0.848 1.00 27.57 21 TRP C C 1
ATOM 5135 O O . TRP C 1 21 ? -68.474 52.331 -0.301 1.00 27.88 21 TRP C O 1
ATOM 5146 N N . ASP C 1 22 ? -68.961 53.483 -2.147 1.00 28.04 22 ASP C N 1
ATOM 5147 C CA . ASP C 1 22 ? -68.540 52.392 -3.020 1.00 28.91 22 ASP C CA 1
ATOM 5148 C C . ASP C 1 22 ? -67.028 52.039 -2.988 1.00 27.77 22 ASP C C 1
ATOM 5149 O O . ASP C 1 22 ? -66.127 52.901 -3.054 1.00 25.32 22 ASP C O 1
ATOM 5154 N N . GLU C 1 23 ? -66.764 50.745 -2.800 1.00 29.84 23 GLU C N 1
ATOM 5155 C CA . GLU C 1 23 ? -65.376 50.207 -2.773 1.00 31.15 23 GLU C CA 1
ATOM 5156 C C . GLU C 1 23 ? -64.599 50.448 -4.072 1.00 29.52 23 GLU C C 1
ATOM 5157 O O . GLU C 1 23 ? -63.404 50.698 -4.018 1.00 29.88 23 GLU C O 1
ATOM 5163 N N . ASP C 1 24 ? -65.236 50.301 -5.238 1.00 29.76 24 ASP C N 1
ATOM 5164 C CA . ASP C 1 24 ? -64.545 50.519 -6.530 1.00 29.95 24 ASP C CA 1
ATOM 5165 C C . ASP C 1 24 ? -64.231 52.008 -6.784 1.00 28.16 24 ASP C C 1
ATOM 5166 O O . ASP C 1 24 ? -63.154 52.343 -7.320 1.00 27.08 24 ASP C O 1
ATOM 5171 N N . VAL C 1 25 ? -65.151 52.896 -6.392 1.00 27.26 25 VAL C N 1
ATOM 5172 C CA . VAL C 1 25 ? -64.888 54.337 -6.425 1.00 27.69 25 VAL C CA 1
ATOM 5173 C C . VAL C 1 25 ? -63.657 54.619 -5.584 1.00 27.10 25 VAL C C 1
ATOM 5174 O O . VAL C 1 25 ? -62.743 55.292 -6.032 1.00 28.32 25 VAL C O 1
ATOM 5178 N N . TYR C 1 26 ? -63.626 54.115 -4.363 1.00 26.97 26 TYR C N 1
ATOM 5179 C CA . TYR C 1 26 ? -62.454 54.261 -3.509 1.00 27.11 26 TYR C CA 1
ATOM 5180 C C . TYR C 1 26 ? -61.152 53.790 -4.133 1.00 26.26 26 TYR C C 1
ATOM 5181 O O . TYR C 1 26 ? -60.145 54.484 -4.059 1.00 25.63 26 TYR C O 1
ATOM 5190 N N . ALA C 1 27 ? -61.170 52.597 -4.701 1.00 27.24 27 ALA C N 1
ATOM 5191 C CA . ALA C 1 27 ? -59.979 52.092 -5.394 1.00 26.94 27 ALA C CA 1
ATOM 5192 C C . ALA C 1 27 ? -59.525 53.022 -6.509 1.00 27.89 27 ALA C C 1
ATOM 5193 O O . ALA C 1 27 ? -58.330 53.250 -6.652 1.00 28.94 27 ALA C O 1
ATOM 5195 N N . LEU C 1 28 ? -60.455 53.620 -7.255 1.00 27.21 28 LEU C N 1
ATOM 5196 C CA . LEU C 1 28 ? -60.108 54.617 -8.260 1.00 27.98 28 LEU C CA 1
ATOM 5197 C C . LEU C 1 28 ? -59.509 55.870 -7.674 1.00 27.66 28 LEU C C 1
ATOM 5198 O O . LEU C 1 28 ? -58.575 56.443 -8.266 1.00 28.53 28 LEU C O 1
ATOM 5203 N N . GLU C 1 29 ? -60.006 56.279 -6.511 1.00 26.18 29 GLU C N 1
ATOM 5204 C CA . GLU C 1 29 ? -59.396 57.416 -5.786 1.00 26.36 29 GLU C CA 1
ATOM 5205 C C . GLU C 1 29 ? -57.954 57.150 -5.391 1.00 26.42 29 GLU C C 1
ATOM 5206 O O . GLU C 1 29 ? -57.052 58.024 -5.539 1.00 26.46 29 GLU C O 1
ATOM 5212 N N . ILE C 1 30 ? -57.723 55.952 -4.905 1.00 26.11 30 ILE C N 1
ATOM 5213 C CA . ILE C 1 30 ? -56.368 55.584 -4.497 1.00 27.18 30 ILE C CA 1
ATOM 5214 C C . ILE C 1 30 ? -55.441 55.707 -5.715 1.00 27.55 30 ILE C C 1
ATOM 5215 O O . ILE C 1 30 ? -54.387 56.296 -5.582 1.00 28.99 30 ILE C O 1
ATOM 5220 N N . GLU C 1 31 ? -55.888 55.233 -6.887 1.00 28.69 31 GLU C N 1
ATOM 5221 C CA . GLU C 1 31 ? -55.096 55.250 -8.164 1.00 29.60 31 GLU C CA 1
ATOM 5222 C C . GLU C 1 31 ? -54.908 56.660 -8.692 1.00 29.02 31 GLU C C 1
ATOM 5223 O O . GLU C 1 31 ? -53.782 57.079 -8.971 1.00 30.59 31 GLU C O 1
ATOM 5229 N N . ARG C 1 32 ? -56.020 57.399 -8.819 1.00 28.25 32 ARG C N 1
ATOM 5230 C CA . ARG C 1 32 ? -56.055 58.630 -9.575 1.00 26.94 32 ARG C CA 1
ATOM 5231 C C . ARG C 1 32 ? -56.004 59.919 -8.750 1.00 26.97 32 ARG C C 1
ATOM 5232 O O . ARG C 1 32 ? -55.834 60.993 -9.302 1.00 27.35 32 ARG C O 1
ATOM 5240 N N . ILE C 1 33 ? -56.176 59.827 -7.443 1.00 25.59 33 ILE C N 1
ATOM 5241 C CA . ILE C 1 33 ? -55.959 60.974 -6.542 1.00 25.47 33 ILE C CA 1
ATOM 5242 C C . ILE C 1 33 ? -54.750 60.752 -5.603 1.00 25.27 33 ILE C C 1
ATOM 5243 O O . ILE C 1 33 ? -53.720 61.433 -5.718 1.00 26.75 33 ILE C O 1
ATOM 5248 N N . PHE C 1 34 ? -54.818 59.779 -4.731 1.00 25.45 34 PHE C N 1
ATOM 5249 C CA . PHE C 1 34 ? -53.768 59.641 -3.732 1.00 26.22 34 PHE C CA 1
ATOM 5250 C C . PHE C 1 34 ? -52.403 59.206 -4.236 1.00 26.97 34 PHE C C 1
ATOM 5251 O O . PHE C 1 34 ? -51.391 59.584 -3.638 1.00 27.76 34 PHE C O 1
ATOM 5259 N N . SER C 1 35 ? -52.365 58.442 -5.329 1.00 26.25 35 SER C N 1
ATOM 5260 C CA . SER C 1 35 ? -51.118 58.036 -5.964 1.00 27.36 35 SER C CA 1
ATOM 5261 C C . SER C 1 35 ? -50.633 59.055 -7.002 1.00 27.65 35 SER C C 1
ATOM 5262 O O . SER C 1 35 ? -49.555 58.869 -7.600 1.00 27.35 35 SER C O 1
ATOM 5265 N N . ARG C 1 36 ? -51.364 60.151 -7.155 1.00 27.13 36 ARG C N 1
ATOM 5266 C CA . ARG C 1 36 ? -51.068 61.137 -8.185 1.00 28.07 36 ARG C CA 1
ATOM 5267 C C . ARG C 1 36 ? -50.818 62.556 -7.636 1.00 27.62 36 ARG C C 1
ATOM 5268 O O . ARG C 1 36 ? -50.008 63.295 -8.163 1.00 27.62 36 ARG C O 1
ATOM 5276 N N . ALA C 1 37 ? -51.516 62.908 -6.563 1.00 27.41 37 ALA C N 1
ATOM 5277 C CA . ALA C 1 37 ? -51.520 64.274 -6.036 1.00 27.53 37 ALA C CA 1
ATOM 5278 C C . ALA C 1 37 ? -50.377 64.547 -5.048 1.00 27.82 37 ALA C C 1
ATOM 5279 O O . ALA C 1 37 ? -49.691 63.633 -4.633 1.00 29.79 37 ALA C O 1
ATOM 5281 N N . TRP C 1 38 ? -50.185 65.811 -4.671 1.00 27.22 38 TRP C N 1
ATOM 5282 C CA . TRP C 1 38 ? -49.357 66.127 -3.512 1.00 26.39 38 TRP C CA 1
ATOM 5283 C C . TRP C 1 38 ? -50.139 65.976 -2.227 1.00 26.15 38 TRP C C 1
ATOM 5284 O O . TRP C 1 38 ? -51.240 66.518 -2.107 1.00 27.46 38 TRP C O 1
ATOM 5295 N N . LEU C 1 39 ? -49.601 65.204 -1.279 1.00 25.19 39 LEU C N 1
ATOM 5296 C CA . LEU C 1 39 ? -50.270 64.950 -0.004 1.00 25.98 39 LEU C CA 1
ATOM 5297 C C . LEU C 1 39 ? -49.467 65.566 1.131 1.00 25.29 39 LEU C C 1
ATOM 5298 O O . LEU C 1 39 ? -48.233 65.470 1.148 1.00 26.22 39 LEU C O 1
ATOM 5303 N N . MET C 1 40 ? -50.161 66.180 2.089 1.00 26.69 40 MET C N 1
ATOM 5304 C CA . MET C 1 40 ? -49.520 66.742 3.309 1.00 26.89 40 MET C CA 1
ATOM 5305 C C . MET C 1 40 ? -48.806 65.705 4.176 1.00 25.85 40 MET C C 1
ATOM 5306 O O . MET C 1 40 ? -49.418 64.737 4.595 1.00 27.21 40 MET C O 1
ATOM 5311 N N . LEU C 1 41 ? -47.505 65.916 4.422 1.00 25.55 41 LEU C N 1
ATOM 5312 C CA . LEU C 1 41 ? -46.696 65.065 5.273 1.00 26.20 41 LEU C CA 1
ATOM 5313 C C . LEU C 1 41 ? -46.429 65.693 6.625 1.00 27.63 41 LEU C C 1
ATOM 5314 O O . LEU C 1 41 ? -46.291 64.988 7.609 1.00 27.59 41 LEU C O 1
ATOM 5319 N N . GLY C 1 42 ? -46.246 67.016 6.681 1.00 27.09 42 GLY C N 1
ATOM 5320 C CA . GLY C 1 42 ? -45.990 67.659 7.944 1.00 27.05 42 GLY C CA 1
ATOM 5321 C C . GLY C 1 42 ? -45.411 69.030 7.651 1.00 26.38 42 GLY C C 1
ATOM 5322 O O . GLY C 1 42 ? -45.820 69.716 6.665 1.00 25.58 42 GLY C O 1
ATOM 5323 N N . HIS C 1 43 ? -44.438 69.405 8.468 1.00 25.31 43 HIS C N 1
ATOM 5324 C CA . HIS C 1 43 ? -43.793 70.729 8.382 1.00 25.47 43 HIS C CA 1
ATOM 5325 C C . HIS C 1 43 ? -42.397 70.586 8.877 1.00 25.27 43 HIS C C 1
ATOM 5326 O O . HIS C 1 43 ? -42.141 69.702 9.702 1.00 25.77 43 HIS C O 1
ATOM 5333 N N . GLU C 1 44 ? -41.497 71.455 8.433 1.00 26.46 44 GLU C N 1
ATOM 5334 C CA . GLU C 1 44 ? -40.110 71.463 8.922 1.00 27.94 44 GLU C CA 1
ATOM 5335 C C . GLU C 1 44 ? -40.070 71.541 10.444 1.00 26.74 44 GLU C C 1
ATOM 5336 O O . GLU C 1 44 ? -39.220 70.901 11.092 1.00 27.33 44 GLU C O 1
ATOM 5342 N N . SER C 1 45 ? -41.033 72.232 11.046 1.00 27.04 45 SER C N 1
ATOM 5343 C CA . SER C 1 45 ? -41.066 72.362 12.538 1.00 25.94 45 SER C CA 1
ATOM 5344 C C . SER C 1 45 ? -41.241 71.045 13.295 1.00 26.31 45 SER C C 1
ATOM 5345 O O . SER C 1 45 ? -40.909 70.973 14.472 1.00 25.60 45 SER C O 1
ATOM 5348 N N . LEU C 1 46 ? -41.755 70.030 12.622 1.00 25.54 46 LEU C N 1
ATOM 5349 C CA . LEU C 1 46 ? -41.920 68.679 13.189 1.00 26.04 46 LEU C CA 1
ATOM 5350 C C . LEU C 1 46 ? -40.616 67.872 13.076 1.00 26.12 46 LEU C C 1
ATOM 5351 O O . LEU C 1 46 ? -40.471 66.863 13.749 1.00 26.18 46 LEU C O 1
ATOM 5356 N N . VAL C 1 47 ? -39.714 68.277 12.156 1.00 27.37 47 VAL C N 1
ATOM 5357 C CA . VAL C 1 47 ? -38.419 67.592 11.928 1.00 26.40 47 VAL C CA 1
ATOM 5358 C C . VAL C 1 47 ? -37.305 68.648 11.805 1.00 26.95 47 VAL C C 1
ATOM 5359 O O . VAL C 1 47 ? -36.700 68.804 10.783 1.00 25.08 47 VAL C O 1
ATOM 5363 N N . PRO C 1 48 ? -37.124 69.465 12.873 1.00 27.45 48 PRO C N 1
ATOM 5364 C CA . PRO C 1 48 ? -36.392 70.707 12.766 1.00 28.08 48 PRO C CA 1
ATOM 5365 C C . PRO C 1 48 ? -34.866 70.594 12.643 1.00 27.39 48 PRO C C 1
ATOM 5366 O O . PRO C 1 48 ? -34.267 71.479 12.107 1.00 27.96 48 PRO C O 1
ATOM 5370 N N . LYS C 1 49 ? -34.272 69.522 13.150 1.00 27.30 49 LYS C N 1
ATOM 5371 C CA . LYS C 1 49 ? -32.822 69.352 13.213 1.00 29.43 49 LYS C CA 1
ATOM 5372 C C . LYS C 1 49 ? -32.430 68.193 12.339 1.00 27.73 49 LYS C C 1
ATOM 5373 O O . LYS C 1 49 ? -33.240 67.297 12.131 1.00 27.06 49 LYS C O 1
ATOM 5379 N N . PRO C 1 50 ? -31.180 68.179 11.850 1.00 27.79 50 PRO C N 1
ATOM 5380 C CA . PRO C 1 50 ? -30.732 67.032 11.039 1.00 28.06 50 PRO C CA 1
ATOM 5381 C C . PRO C 1 50 ? -30.836 65.773 11.784 1.00 26.25 50 PRO C C 1
ATOM 5382 O O . PRO C 1 50 ? -30.471 65.722 12.985 1.00 25.32 50 PRO C O 1
ATOM 5386 N N . GLY C 1 51 ? -31.313 64.744 11.082 1.00 24.47 51 GLY C N 1
ATOM 5387 C CA . GLY C 1 51 ? -31.580 63.482 11.662 1.00 24.46 51 GLY C CA 1
ATOM 5388 C C . GLY C 1 51 ? -32.983 63.333 12.227 1.00 23.58 51 GLY C C 1
ATOM 5389 O O . GLY C 1 51 ? -33.424 62.202 12.480 1.00 22.66 51 GLY C O 1
ATOM 5390 N N . ASP C 1 52 ? -33.717 64.437 12.407 1.00 23.76 52 ASP C N 1
ATOM 5391 C CA . ASP C 1 52 ? -35.073 64.337 12.977 1.00 24.79 52 ASP C CA 1
ATOM 5392 C C . ASP C 1 52 ? -35.990 63.656 11.958 1.00 25.05 52 ASP C C 1
ATOM 5393 O O . ASP C 1 52 ? -35.895 63.927 10.750 1.00 24.78 52 ASP C O 1
ATOM 5398 N N . PHE C 1 53 ? -36.889 62.805 12.448 1.00 24.84 53 PHE C N 1
ATOM 5399 C CA . PHE C 1 53 ? -37.874 62.163 11.563 1.00 23.54 53 PHE C CA 1
ATOM 5400 C C . PHE C 1 53 ? -39.236 62.117 12.206 1.00 24.39 53 PHE C C 1
ATOM 5401 O O . PHE C 1 53 ? -39.354 62.222 13.440 1.00 24.42 53 PHE C O 1
ATOM 5409 N N . ILE C 1 54 ? -40.238 61.911 11.352 1.00 23.65 54 ILE C N 1
ATOM 5410 C CA . ILE C 1 54 ? -41.538 61.439 11.807 1.00 24.90 54 ILE C CA 1
ATOM 5411 C C . ILE C 1 54 ? -41.998 60.264 10.943 1.00 24.49 54 ILE C C 1
ATOM 5412 O O . ILE C 1 54 ? -41.597 60.148 9.786 1.00 25.72 54 ILE C O 1
ATOM 5417 N N . THR C 1 55 ? -42.882 59.433 11.514 1.00 23.99 55 THR C N 1
ATOM 5418 C CA . THR C 1 55 ? -43.615 58.438 10.741 1.00 25.45 55 THR C CA 1
ATOM 5419 C C . THR C 1 55 ? -45.018 59.016 10.459 1.00 25.62 55 THR C C 1
ATOM 5420 O O . THR C 1 55 ? -45.628 59.707 11.326 1.00 26.00 55 THR C O 1
ATOM 5424 N N . THR C 1 56 ? -45.502 58.802 9.256 1.00 23.68 56 THR C N 1
ATOM 5425 C CA . THR C 1 56 ? -46.831 59.311 8.864 1.00 25.22 56 THR C CA 1
ATOM 5426 C C . THR C 1 56 ? -47.392 58.456 7.713 1.00 25.58 56 THR C C 1
ATOM 5427 O O . THR C 1 56 ? -46.851 57.402 7.437 1.00 25.83 56 THR C O 1
ATOM 5431 N N . TYR C 1 57 ? -48.539 58.862 7.183 1.00 24.94 57 TYR C N 1
ATOM 5432 C CA . TYR C 1 57 ? -49.199 58.160 6.125 1.00 25.97 57 TYR C CA 1
ATOM 5433 C C . TYR C 1 57 ? -49.299 58.991 4.877 1.00 25.90 57 TYR C C 1
ATOM 5434 O O . TYR C 1 57 ? -49.435 60.217 4.930 1.00 26.13 57 TYR C O 1
ATOM 5443 N N . MET C 1 58 ? -49.239 58.312 3.748 1.00 26.50 58 MET C N 1
ATOM 5444 C CA . MET C 1 58 ? -49.749 58.837 2.462 1.00 27.37 58 MET C CA 1
ATOM 5445 C C . MET C 1 58 ? -50.867 57.883 2.055 1.00 25.69 58 MET C C 1
ATOM 5446 O O . MET C 1 58 ? -50.625 56.754 1.627 1.00 25.06 58 MET C O 1
ATOM 5451 N N . ALA C 1 59 ? -52.092 58.333 2.328 1.00 26.59 59 ALA C N 1
ATOM 5452 C CA . ALA C 1 59 ? -53.292 57.489 2.218 1.00 25.81 59 ALA C CA 1
ATOM 5453 C C . ALA C 1 59 ? -53.089 56.251 3.099 1.00 26.49 59 ALA C C 1
ATOM 5454 O O . ALA C 1 59 ? -52.993 56.433 4.314 1.00 26.52 59 ALA C O 1
ATOM 5456 N N . GLU C 1 60 ? -52.975 55.035 2.544 1.00 27.07 60 GLU C N 1
ATOM 5457 C CA . GLU C 1 60 ? -52.821 53.833 3.364 1.00 27.40 60 GLU C CA 1
ATOM 5458 C C . GLU C 1 60 ? -51.360 53.347 3.420 1.00 27.88 60 GLU C C 1
ATOM 5459 O O . GLU C 1 60 ? -51.072 52.328 4.049 1.00 29.44 60 GLU C O 1
ATOM 5465 N N . ASP C 1 61 ? -50.455 54.055 2.763 1.00 24.18 61 ASP C N 1
ATOM 5466 C CA . ASP C 1 61 ? -49.026 53.698 2.861 1.00 25.83 61 ASP C CA 1
ATOM 5467 C C . ASP C 1 61 ? -48.353 54.411 4.008 1.00 25.09 61 ASP C C 1
ATOM 5468 O O . ASP C 1 61 ? -48.444 55.632 4.123 1.00 25.46 61 ASP C O 1
ATOM 5473 N N . LYS C 1 62 ? -47.627 53.665 4.823 1.00 24.79 62 LYS C N 1
ATOM 5474 C CA . LYS C 1 62 ? -46.789 54.211 5.875 1.00 24.87 62 LYS C CA 1
ATOM 5475 C C . LYS C 1 62 ? -45.520 54.760 5.245 1.00 24.07 62 LYS C C 1
ATOM 5476 O O . LYS C 1 62 ? -44.891 54.065 4.438 1.00 23.98 62 LYS C O 1
ATOM 5482 N N . VAL C 1 63 ? -45.125 55.949 5.678 1.00 23.36 63 VAL C N 1
ATOM 5483 C CA . VAL C 1 63 ? -43.911 56.596 5.214 1.00 24.42 63 VAL C CA 1
ATOM 5484 C C . VAL C 1 63 ? -43.078 57.143 6.379 1.00 24.40 63 VAL C C 1
ATOM 5485 O O . VAL C 1 63 ? -43.601 57.309 7.491 1.00 24.91 63 VAL C O 1
ATOM 5489 N N . ILE C 1 64 ? -41.774 57.269 6.139 1.00 23.12 64 ILE C N 1
ATOM 5490 C CA . ILE C 1 64 ? -40.870 57.967 7.034 1.00 23.25 64 ILE C CA 1
ATOM 5491 C C . ILE C 1 64 ? -40.437 59.259 6.373 1.00 23.84 64 ILE C C 1
ATOM 5492 O O . ILE C 1 64 ? -40.126 59.226 5.162 1.00 22.52 64 ILE C O 1
ATOM 5497 N N . LEU C 1 65 ? -40.568 60.381 7.083 1.00 23.38 65 LEU C N 1
ATOM 5498 C CA . LEU C 1 65 ? -40.116 61.702 6.623 1.00 25.03 65 LEU C CA 1
ATOM 5499 C C . LEU C 1 65 ? -38.903 62.092 7.477 1.00 25.22 65 LEU C C 1
ATOM 5500 O O . LEU C 1 65 ? -38.995 62.131 8.706 1.00 24.80 65 LEU C O 1
ATOM 5505 N N . SER C 1 66 ? -37.771 62.340 6.834 1.00 25.08 66 SER C N 1
ATOM 5506 C CA . SER C 1 66 ? -36.535 62.599 7.551 1.00 24.82 66 SER C CA 1
ATOM 5507 C C . SER C 1 66 ? -35.841 63.878 7.053 1.00 23.76 66 SER C C 1
ATOM 5508 O O . SER C 1 66 ? -35.719 64.100 5.814 1.00 23.73 66 SER C O 1
ATOM 5511 N N . HIS C 1 67 ? -35.435 64.700 7.999 1.00 23.50 67 HIS C N 1
ATOM 5512 C CA . HIS C 1 67 ? -34.541 65.844 7.811 1.00 23.85 67 HIS C CA 1
ATOM 5513 C C . HIS C 1 67 ? -33.136 65.239 7.615 1.00 23.50 67 HIS C C 1
ATOM 5514 O O . HIS C 1 67 ? -32.516 64.719 8.565 1.00 23.83 67 HIS C O 1
ATOM 5521 N N . GLN C 1 68 ? -32.634 65.254 6.379 1.00 23.14 68 GLN C N 1
ATOM 5522 C CA . GLN C 1 68 ? -31.313 64.698 6.041 1.00 22.76 68 GLN C CA 1
ATOM 5523 C C . GLN C 1 68 ? -30.149 65.460 6.680 1.00 22.66 68 GLN C C 1
ATOM 5524 O O . GLN C 1 68 ? -30.259 66.664 6.954 1.00 21.74 68 GLN C O 1
ATOM 5530 N N . SER C 1 69 ? -29.028 64.782 6.927 1.00 23.27 69 SER C N 1
ATOM 5531 C CA . SER C 1 69 ? -27.809 65.482 7.398 1.00 24.56 69 SER C CA 1
ATOM 5532 C C . SER C 1 69 ? -27.448 66.654 6.482 1.00 23.26 69 SER C C 1
ATOM 5533 O O . SER C 1 69 ? -26.955 67.694 6.955 1.00 24.89 69 SER C O 1
ATOM 5536 N N . ASP C 1 70 ? -27.783 66.558 5.196 1.00 23.43 70 ASP C N 1
ATOM 5537 C CA . ASP C 1 70 ? -27.423 67.661 4.258 1.00 24.70 70 ASP C CA 1
ATOM 5538 C C . ASP C 1 70 ? -28.417 68.831 4.219 1.00 24.02 70 ASP C C 1
ATOM 5539 O O . ASP C 1 70 ? -28.215 69.806 3.470 1.00 24.42 70 ASP C O 1
ATOM 5544 N N . GLY C 1 71 ? -29.462 68.741 5.032 1.00 22.28 71 GLY C N 1
ATOM 5545 C CA . GLY C 1 71 ? -30.448 69.802 5.117 1.00 22.68 71 GLY C CA 1
ATOM 5546 C C . GLY C 1 71 ? -31.662 69.677 4.249 1.00 23.10 71 GLY C C 1
ATOM 5547 O O . GLY C 1 71 ? -32.536 70.533 4.309 1.00 25.20 71 GLY C O 1
ATOM 5548 N N . THR C 1 72 ? -31.649 68.721 3.329 1.00 24.06 72 THR C N 1
ATOM 5549 C CA . THR C 1 72 ? -32.823 68.462 2.538 1.00 23.16 72 THR C CA 1
ATOM 5550 C C . THR C 1 72 ? -33.814 67.599 3.318 1.00 24.61 72 THR C C 1
ATOM 5551 O O . THR C 1 72 ? -33.490 67.123 4.366 1.00 24.30 72 THR C O 1
ATOM 5555 N N . PHE C 1 73 ? -35.017 67.463 2.799 1.00 23.51 73 PHE C N 1
ATOM 5556 C CA . PHE C 1 73 ? -36.062 66.622 3.410 1.00 24.51 73 PHE C CA 1
ATOM 5557 C C . PHE C 1 73 ? -36.338 65.526 2.419 1.00 25.60 73 PHE C C 1
ATOM 5558 O O . PHE C 1 73 ? -36.501 65.811 1.258 1.00 27.16 73 PHE C O 1
ATOM 5566 N N . ARG C 1 74 ? -36.311 64.283 2.877 1.00 26.38 74 ARG C N 1
ATOM 5567 C CA . ARG C 1 74 ? -36.595 63.115 2.045 1.00 25.18 74 ARG C CA 1
ATOM 5568 C C . ARG C 1 74 ? -37.614 62.214 2.759 1.00 23.77 74 ARG C C 1
ATOM 5569 O O . ARG C 1 74 ? -37.771 62.267 4.030 1.00 24.51 74 ARG C O 1
ATOM 5577 N N . ALA C 1 75 ? -38.309 61.407 1.969 1.00 23.62 75 ALA C N 1
ATOM 5578 C CA . ALA C 1 75 ? -39.283 60.460 2.480 1.00 24.42 75 ALA C CA 1
ATOM 5579 C C . ALA C 1 75 ? -39.180 59.162 1.727 1.00 23.05 75 ALA C C 1
ATOM 5580 O O . ALA C 1 75 ? -38.735 59.126 0.531 1.00 22.80 75 ALA C O 1
ATOM 5582 N N . PHE C 1 76 ? -39.589 58.098 2.415 1.00 23.82 76 PHE C N 1
ATOM 5583 C CA . PHE C 1 76 ? -39.634 56.751 1.821 1.00 23.05 76 PHE C CA 1
ATOM 5584 C C . PHE C 1 76 ? -40.704 55.874 2.453 1.00 22.93 76 PHE C C 1
ATOM 5585 O O . PHE C 1 76 ? -41.140 56.106 3.605 1.00 22.40 76 PHE C O 1
ATOM 5593 N N . ILE C 1 77 ? -41.074 54.851 1.711 1.00 22.85 77 ILE C N 1
ATOM 5594 C CA . ILE C 1 77 ? -42.098 53.886 2.150 1.00 23.62 77 ILE C CA 1
ATOM 5595 C C . ILE C 1 77 ? -41.497 53.132 3.319 1.00 22.14 77 ILE C C 1
ATOM 5596 O O . ILE C 1 77 ? -40.319 52.655 3.208 1.00 22.16 77 ILE C O 1
ATOM 5601 N N . ASN C 1 78 ? -42.223 53.025 4.447 1.00 22.49 78 ASN C N 1
ATOM 5602 C CA . ASN C 1 78 ? -41.699 52.459 5.680 1.00 23.43 78 ASN C CA 1
ATOM 5603 C C . ASN C 1 78 ? -41.828 50.918 5.664 1.00 24.17 78 ASN C C 1
ATOM 5604 O O . ASN C 1 78 ? -42.597 50.328 6.503 1.00 24.56 78 ASN C O 1
ATOM 5609 N N . SER C 1 79 ? -41.226 50.273 4.662 1.00 23.17 79 SER C N 1
ATOM 5610 C CA . SER C 1 79 ? -41.312 48.821 4.441 1.00 23.87 79 SER C CA 1
ATOM 5611 C C . SER C 1 79 ? -39.961 48.305 3.979 1.00 22.67 79 SER C C 1
ATOM 5612 O O . SER C 1 79 ? -39.434 48.759 2.910 1.00 23.72 79 SER C O 1
ATOM 5615 N N . CYS C 1 80 ? -39.422 47.325 4.719 1.00 23.23 80 CYS C N 1
ATOM 5616 C CA . CYS C 1 80 ? -38.160 46.711 4.464 1.00 23.90 80 CYS C CA 1
ATOM 5617 C C . CYS C 1 80 ? -38.162 46.005 3.090 1.00 22.48 80 CYS C C 1
ATOM 5618 O O . CYS C 1 80 ? -39.119 45.365 2.729 1.00 22.17 80 CYS C O 1
ATOM 5621 N N . SER C 1 81 ? -37.092 46.188 2.359 1.00 22.63 81 SER C N 1
ATOM 5622 C CA . SER C 1 81 ? -36.860 45.521 1.084 1.00 23.10 81 SER C CA 1
ATOM 5623 C C . SER C 1 81 ? -36.499 44.032 1.183 1.00 23.02 81 SER C C 1
ATOM 5624 O O . SER C 1 81 ? -36.340 43.379 0.157 1.00 22.84 81 SER C O 1
ATOM 5627 N N . HIS C 1 82 ? -36.404 43.463 2.401 1.00 22.54 82 HIS C N 1
ATOM 5628 C CA . HIS C 1 82 ? -36.122 42.035 2.560 1.00 22.17 82 HIS C CA 1
ATOM 5629 C C . HIS C 1 82 ? -37.451 41.272 2.526 1.00 23.25 82 HIS C C 1
ATOM 5630 O O . HIS C 1 82 ? -37.856 40.765 1.442 1.00 22.78 82 HIS C O 1
ATOM 5637 N N . ARG C 1 83 ? -38.112 41.147 3.684 1.00 23.30 83 ARG C N 1
ATOM 5638 C CA . ARG C 1 83 ? -39.439 40.499 3.759 1.00 23.41 83 ARG C CA 1
ATOM 5639 C C . ARG C 1 83 ? -40.632 41.477 3.970 1.00 24.73 83 ARG C C 1
ATOM 5640 O O . ARG C 1 83 ? -41.760 41.026 4.196 1.00 25.70 83 ARG C O 1
ATOM 5648 N N . GLY C 1 84 ? -40.383 42.789 3.985 1.00 23.98 84 GLY C N 1
ATOM 5649 C CA . GLY C 1 84 ? -41.474 43.759 4.018 1.00 23.76 84 GLY C CA 1
ATOM 5650 C C . GLY C 1 84 ? -41.801 44.419 5.338 1.00 23.17 84 GLY C C 1
ATOM 5651 O O . GLY C 1 84 ? -42.607 45.360 5.408 1.00 23.60 84 GLY C O 1
ATOM 5652 N N . ASN C 1 85 ? -41.211 43.936 6.394 1.00 24.41 85 ASN C N 1
ATOM 5653 C CA . ASN C 1 85 ? -41.572 44.461 7.693 1.00 25.17 85 ASN C CA 1
ATOM 5654 C C . ASN C 1 85 ? -41.459 45.984 7.793 1.00 25.60 85 ASN C C 1
ATOM 5655 O O . ASN C 1 85 ? -40.534 46.596 7.266 1.00 23.08 85 ASN C O 1
ATOM 5660 N N . GLN C 1 86 ? -42.332 46.574 8.625 1.00 25.59 86 GLN C N 1
ATOM 5661 C CA . GLN C 1 86 ? -42.228 47.981 8.942 1.00 25.69 86 GLN C CA 1
ATOM 5662 C C . GLN C 1 86 ? -40.851 48.274 9.529 1.00 25.03 86 GLN C C 1
ATOM 5663 O O . GLN C 1 86 ? -40.399 47.587 10.430 1.00 27.40 86 GLN C O 1
ATOM 5669 N N . ILE C 1 87 ? -40.189 49.282 8.960 1.00 25.32 87 ILE C N 1
ATOM 5670 C CA . ILE C 1 87 ? -38.822 49.627 9.309 1.00 26.14 87 ILE C CA 1
ATOM 5671 C C . ILE C 1 87 ? -38.784 50.308 10.667 1.00 27.68 87 ILE C C 1
ATOM 5672 O O . ILE C 1 87 ? -38.020 49.883 11.524 1.00 28.26 87 ILE C O 1
ATOM 5677 N N . CYS C 1 88 ? -39.580 51.354 10.847 1.00 26.53 88 CYS C N 1
ATOM 5678 C CA . CYS C 1 88 ? -39.574 52.092 12.145 1.00 27.50 88 CYS C CA 1
ATOM 5679 C C . CYS C 1 88 ? -40.986 52.295 12.665 1.00 26.60 88 CYS C C 1
ATOM 5680 O O . CYS C 1 88 ? -41.879 52.693 11.958 1.00 25.02 88 CYS C O 1
ATOM 5683 N N . HIS C 1 89 ? -41.141 52.015 13.966 1.00 25.93 89 HIS C N 1
ATOM 5684 C CA . HIS C 1 89 ? -42.432 52.145 14.700 1.00 27.19 89 HIS C CA 1
ATOM 5685 C C . HIS C 1 89 ? -42.538 53.419 15.535 1.00 27.77 89 HIS C C 1
ATOM 5686 O O . HIS C 1 89 ? -43.583 53.699 16.060 1.00 30.51 89 HIS C O 1
ATOM 5693 N N . ALA C 1 90 ? -41.473 54.178 15.693 1.00 26.86 90 ALA C N 1
ATOM 5694 C CA . ALA C 1 90 ? -41.547 55.372 16.541 1.00 25.79 90 ALA C CA 1
ATOM 5695 C C . ALA C 1 90 ? -42.315 56.467 15.804 1.00 25.58 90 ALA C C 1
ATOM 5696 O O . ALA C 1 90 ? -42.158 56.610 14.584 1.00 29.09 90 ALA C O 1
ATOM 5698 N N . ASP C 1 91 ? -43.095 57.263 16.517 1.00 26.53 91 ASP C N 1
ATOM 5699 C CA . ASP C 1 91 ? -43.823 58.403 15.947 1.00 26.04 91 ASP C CA 1
ATOM 5700 C C . ASP C 1 91 ? -42.860 59.488 15.475 1.00 24.99 91 ASP C C 1
ATOM 5701 O O . ASP C 1 91 ? -43.112 60.186 14.494 1.00 26.27 91 ASP C O 1
ATOM 5706 N N . SER C 1 92 ? -41.777 59.650 16.234 1.00 27.02 92 SER C N 1
ATOM 5707 C CA . SER C 1 92 ? -40.756 60.690 15.993 1.00 25.77 92 SER C CA 1
ATOM 5708 C C . SER C 1 92 ? -39.483 60.348 16.746 1.00 26.56 92 SER C C 1
ATOM 5709 O O . SER C 1 92 ? -39.496 59.526 17.684 1.00 25.39 92 SER C O 1
ATOM 5712 N N . GLY C 1 93 ? -38.410 61.028 16.352 1.00 25.25 93 GLY C N 1
ATOM 5713 C CA . GLY C 1 93 ? -37.114 60.836 16.947 1.00 25.99 93 GLY C CA 1
ATOM 5714 C C . GLY C 1 93 ? -36.047 61.460 16.080 1.00 25.33 93 GLY C C 1
ATOM 5715 O O . GLY C 1 93 ? -36.333 62.310 15.199 1.00 26.14 93 GLY C O 1
ATOM 5716 N N . ASN C 1 94 ? -34.824 61.072 16.392 1.00 26.71 94 ASN C N 1
ATOM 5717 C CA . ASN C 1 94 ? -33.650 61.480 15.644 1.00 25.90 94 ASN C CA 1
ATOM 5718 C C . ASN C 1 94 ? -32.877 60.217 15.302 1.00 28.36 94 ASN C C 1
ATOM 5719 O O . ASN C 1 94 ? -32.620 59.380 16.155 1.00 28.70 94 ASN C O 1
ATOM 5724 N N . ALA C 1 95 ? -32.537 60.062 14.027 1.00 27.07 95 ALA C N 1
ATOM 5725 C CA . ALA C 1 95 ? -31.934 58.822 13.563 1.00 27.21 95 ALA C CA 1
ATOM 5726 C C . ALA C 1 95 ? -30.925 59.074 12.448 1.00 25.92 95 ALA C C 1
ATOM 5727 O O . ALA C 1 95 ? -31.259 59.741 11.492 1.00 28.19 95 ALA C O 1
ATOM 5729 N N . LYS C 1 96 ? -29.699 58.578 12.604 1.00 25.83 96 LYS C N 1
ATOM 5730 C CA . LYS C 1 96 ? -28.756 58.546 11.462 1.00 28.19 96 LYS C CA 1
ATOM 5731 C C . LYS C 1 96 ? -29.032 57.355 10.520 1.00 26.15 96 LYS C C 1
ATOM 5732 O O . LYS C 1 96 ? -28.579 57.328 9.372 1.00 27.47 96 LYS C O 1
ATOM 5738 N N . ALA C 1 97 ? -29.762 56.368 11.034 1.00 25.99 97 ALA C N 1
ATOM 5739 C CA . ALA C 1 97 ? -30.150 55.167 10.288 1.00 26.56 97 ALA C CA 1
ATOM 5740 C C . ALA C 1 97 ? -31.317 54.502 10.977 1.00 26.78 97 ALA C C 1
ATOM 5741 O O . ALA C 1 97 ? -31.562 54.727 12.181 1.00 26.49 97 ALA C O 1
ATOM 5743 N N . PHE C 1 98 ? -32.043 53.701 10.217 1.00 24.47 98 PHE C N 1
ATOM 5744 C CA . PHE C 1 98 ? -33.165 52.941 10.705 1.00 26.52 98 PHE C CA 1
ATOM 5745 C C . PHE C 1 98 ? -32.864 51.488 10.496 1.00 27.11 98 PHE C C 1
ATOM 5746 O O . PHE C 1 98 ? -32.462 51.072 9.411 1.00 28.49 98 PHE C O 1
ATOM 5754 N N . VAL C 1 99 ? -33.185 50.684 11.477 1.00 25.16 99 VAL C N 1
ATOM 5755 C CA . VAL C 1 99 ? -32.908 49.259 11.389 1.00 25.28 99 VAL C CA 1
ATOM 5756 C C . VAL C 1 99 ? -34.165 48.435 11.444 1.00 24.15 99 VAL C C 1
ATOM 5757 O O . VAL C 1 99 ? -35.008 48.592 12.367 1.00 24.63 99 VAL C O 1
ATOM 5761 N N . CYS C 1 100 ? -34.370 47.575 10.446 1.00 23.95 100 CYS C N 1
ATOM 5762 C CA . CYS C 1 100 ? -35.482 46.657 10.486 1.00 25.35 100 CYS C CA 1
ATOM 5763 C C . CYS C 1 100 ? -35.261 45.632 11.581 1.00 25.90 100 CYS C C 1
ATOM 5764 O O . CYS C 1 100 ? -34.232 45.017 11.612 1.00 27.33 100 CYS C O 1
ATOM 5767 N N . ASN C 1 101 ? -36.230 45.467 12.457 1.00 25.51 101 ASN C N 1
ATOM 5768 C CA . ASN C 1 101 ? -36.188 44.622 13.635 1.00 27.62 101 ASN C CA 1
ATOM 5769 C C . ASN C 1 101 ? -36.221 43.081 13.374 1.00 25.83 101 ASN C C 1
ATOM 5770 O O . ASN C 1 101 ? -36.050 42.269 14.315 1.00 24.54 101 ASN C O 1
ATOM 5775 N N . TYR C 1 102 ? -36.516 42.634 12.141 1.00 24.59 102 TYR C N 1
ATOM 5776 C CA . TYR C 1 102 ? -36.699 41.221 11.930 1.00 23.99 102 TYR C CA 1
ATOM 5777 C C . TYR C 1 102 ? -35.312 40.598 11.749 1.00 23.52 102 TYR C C 1
ATOM 5778 O O . TYR C 1 102 ? -34.957 39.699 12.480 1.00 24.92 102 TYR C O 1
ATOM 5787 N N . HIS C 1 103 ? -34.507 41.077 10.782 1.00 23.23 103 HIS C N 1
ATOM 5788 C CA . HIS C 1 103 ? -33.137 40.564 10.521 1.00 24.10 103 HIS C CA 1
ATOM 5789 C C . HIS C 1 103 ? -32.005 41.602 10.665 1.00 23.51 103 HIS C C 1
ATOM 5790 O O . HIS C 1 103 ? -30.812 41.235 10.526 1.00 24.65 103 HIS C O 1
ATOM 5797 N N . GLY C 1 104 ? -32.348 42.862 10.886 1.00 22.18 104 GLY C N 1
ATOM 5798 C CA . GLY C 1 104 ? -31.365 43.885 11.124 1.00 23.57 104 GLY C CA 1
ATOM 5799 C C . GLY C 1 104 ? -30.844 44.581 9.906 1.00 22.77 104 GLY C C 1
ATOM 5800 O O . GLY C 1 104 ? -29.867 45.328 10.028 1.00 23.73 104 GLY C O 1
ATOM 5801 N N . TRP C 1 105 ? -31.546 44.500 8.762 1.00 23.62 105 TRP C N 1
ATOM 5802 C CA . TRP C 1 105 ? -31.134 45.346 7.643 1.00 23.20 105 TRP C CA 1
ATOM 5803 C C . TRP C 1 105 ? -31.196 46.824 8.011 1.00 23.82 105 TRP C C 1
ATOM 5804 O O . TRP C 1 105 ? -32.120 47.255 8.685 1.00 23.32 105 TRP C O 1
ATOM 5815 N N . VAL C 1 106 ? -30.204 47.596 7.574 1.00 22.83 106 VAL C N 1
ATOM 5816 C CA . VAL C 1 106 ? -30.019 49.002 7.995 1.00 24.06 106 VAL C CA 1
ATOM 5817 C C . VAL C 1 106 ? -30.260 49.976 6.831 1.00 24.39 106 VAL C C 1
ATOM 5818 O O . VAL C 1 106 ? -29.603 49.892 5.751 1.00 24.51 106 VAL C O 1
ATOM 5822 N N . PHE C 1 107 ? -31.169 50.922 7.063 1.00 24.39 107 PHE C N 1
ATOM 5823 C CA . PHE C 1 107 ? -31.574 51.882 6.028 1.00 24.47 107 PHE C CA 1
ATOM 5824 C C . PHE C 1 107 ? -31.122 53.297 6.409 1.00 24.57 107 PHE C C 1
ATOM 5825 O O . PHE C 1 107 ? -31.243 53.694 7.569 1.00 26.28 107 PHE C O 1
ATOM 5833 N N . GLY C 1 108 ? -30.635 54.022 5.415 1.00 25.24 108 GLY C N 1
ATOM 5834 C CA . GLY C 1 108 ? -30.183 55.399 5.577 1.00 25.99 108 GLY C CA 1
ATOM 5835 C C . GLY C 1 108 ? -31.319 56.346 5.710 1.00 25.87 108 GLY C C 1
ATOM 5836 O O . GLY C 1 108 ? -32.484 55.968 5.712 1.00 26.01 108 GLY C O 1
ATOM 5837 N N . GLN C 1 109 ? -30.976 57.630 5.811 1.00 27.53 109 GLN C N 1
ATOM 5838 C CA . GLN C 1 109 ? -31.974 58.620 6.100 1.00 27.14 109 GLN C CA 1
ATOM 5839 C C . GLN C 1 109 ? -32.855 58.868 4.905 1.00 27.01 109 GLN C C 1
ATOM 5840 O O . GLN C 1 109 ? -33.956 59.392 5.060 1.00 27.45 109 GLN C O 1
ATOM 5846 N N . ASP C 1 110 ? -32.432 58.444 3.718 1.00 27.46 110 ASP C N 1
ATOM 5847 C CA . ASP C 1 110 ? -33.271 58.588 2.548 1.00 26.91 110 ASP C CA 1
ATOM 5848 C C . ASP C 1 110 ? -33.880 57.290 2.091 1.00 27.18 110 ASP C C 1
ATOM 5849 O O . ASP C 1 110 ? -34.468 57.230 1.001 1.00 26.43 110 ASP C O 1
ATOM 5854 N N . GLY C 1 111 ? -33.686 56.241 2.874 1.00 25.33 111 GLY C N 1
ATOM 5855 C CA . GLY C 1 111 ? -34.228 54.946 2.600 1.00 25.90 111 GLY C CA 1
ATOM 5856 C C . GLY C 1 111 ? -33.331 54.010 1.869 1.00 25.49 111 GLY C C 1
ATOM 5857 O O . GLY C 1 111 ? -33.701 52.863 1.646 1.00 25.41 111 GLY C O 1
ATOM 5858 N N . SER C 1 112 ? -32.129 54.461 1.519 1.00 25.79 112 SER C N 1
ATOM 5859 C CA . SER C 1 112 ? -31.082 53.579 0.960 1.00 25.45 112 SER C CA 1
ATOM 5860 C C . SER C 1 112 ? -30.809 52.383 1.863 1.00 24.77 112 SER C C 1
ATOM 5861 O O . SER C 1 112 ? -30.810 52.537 3.080 1.00 24.66 112 SER C O 1
ATOM 5864 N N . LEU C 1 113 ? -30.618 51.206 1.263 1.00 24.56 113 LEU C N 1
ATOM 5865 C CA . LEU C 1 113 ? -30.116 50.040 2.021 1.00 24.54 113 LEU C CA 1
ATOM 5866 C C . LEU C 1 113 ? -28.610 50.195 2.201 1.00 25.62 113 LEU C C 1
ATOM 5867 O O . LEU C 1 113 ? -27.872 49.982 1.244 1.00 25.10 113 LEU C O 1
ATOM 5872 N N . VAL C 1 114 ? -28.183 50.554 3.395 1.00 25.53 114 VAL C N 1
ATOM 5873 C CA . VAL C 1 114 ? -26.779 50.939 3.637 1.00 26.70 114 VAL C CA 1
ATOM 5874 C C . VAL C 1 114 ? -25.901 49.830 4.199 1.00 27.40 114 VAL C C 1
ATOM 5875 O O . VAL C 1 114 ? -24.665 49.857 4.010 1.00 27.55 114 VAL C O 1
ATOM 5879 N N . ASP C 1 115 ? -26.500 48.872 4.895 1.00 27.15 115 ASP C N 1
ATOM 5880 C CA . ASP C 1 115 ? -25.759 47.751 5.428 1.00 27.30 115 ASP C CA 1
ATOM 5881 C C . ASP C 1 115 ? -26.680 46.604 5.712 1.00 27.59 115 ASP C C 1
ATOM 5882 O O . ASP C 1 115 ? -27.829 46.823 6.124 1.00 27.53 115 ASP C O 1
ATOM 5887 N N . VAL C 1 116 ? -26.162 45.383 5.574 1.00 27.68 116 VAL C N 1
ATOM 5888 C CA . VAL C 1 116 ? -26.911 44.205 6.024 1.00 27.78 116 VAL C CA 1
ATOM 5889 C C . VAL C 1 116 ? -25.999 43.310 6.905 1.00 28.59 116 VAL C C 1
ATOM 5890 O O . VAL C 1 116 ? -24.800 43.130 6.569 1.00 27.55 116 VAL C O 1
ATOM 5894 N N . PRO C 1 117 ? -26.521 42.813 8.040 1.00 27.81 117 PRO C N 1
ATOM 5895 C CA . PRO C 1 117 ? -25.745 41.886 8.838 1.00 28.05 117 PRO C CA 1
ATOM 5896 C C . PRO C 1 117 ? -25.297 40.709 7.978 1.00 27.49 117 PRO C C 1
ATOM 5897 O O . PRO C 1 117 ? -26.078 40.195 7.157 1.00 28.03 117 PRO C O 1
ATOM 5901 N N . LEU C 1 118 ? -24.049 40.289 8.178 1.00 28.47 118 LEU C N 1
ATOM 5902 C CA . LEU C 1 118 ? -23.487 39.082 7.576 1.00 29.55 118 LEU C CA 1
ATOM 5903 C C . LEU C 1 118 ? -23.414 39.192 6.067 1.00 30.03 118 LEU C C 1
ATOM 5904 O O . LEU C 1 118 ? -23.487 38.204 5.335 1.00 30.57 118 LEU C O 1
ATOM 5909 N N . GLU C 1 119 ? -23.210 40.428 5.600 1.00 30.36 119 GLU C N 1
ATOM 5910 C CA . GLU C 1 119 ? -23.180 40.714 4.187 1.00 30.39 119 GLU C CA 1
ATOM 5911 C C . GLU C 1 119 ? -22.053 39.918 3.490 1.00 29.51 119 GLU C C 1
ATOM 5912 O O . GLU C 1 119 ? -22.228 39.411 2.400 1.00 29.48 119 GLU C O 1
ATOM 5918 N N . SER C 1 120 ? -20.919 39.806 4.157 1.00 30.18 120 SER C N 1
ATOM 5919 C CA . SER C 1 120 ? -19.791 39.111 3.575 1.00 32.03 120 SER C CA 1
ATOM 5920 C C . SER C 1 120 ? -19.910 37.614 3.804 1.00 32.10 120 SER C C 1
ATOM 5921 O O . SER C 1 120 ? -19.785 36.835 2.838 1.00 31.35 120 SER C O 1
ATOM 5924 N N . ARG C 1 121 ? -20.126 37.224 5.065 1.00 32.36 121 ARG C N 1
ATOM 5925 C CA . ARG C 1 121 ? -20.210 35.838 5.439 1.00 33.73 121 ARG C CA 1
ATOM 5926 C C . ARG C 1 121 ? -21.346 35.055 4.813 1.00 32.81 121 ARG C C 1
ATOM 5927 O O . ARG C 1 121 ? -21.135 33.916 4.376 1.00 34.58 121 ARG C O 1
ATOM 5935 N N . CYS C 1 122 ? -22.549 35.621 4.833 1.00 32.35 122 CYS C N 1
ATOM 5936 C CA . CYS C 1 122 ? -23.742 34.881 4.445 1.00 31.25 122 CYS C CA 1
ATOM 5937 C C . CYS C 1 122 ? -24.280 35.261 3.074 1.00 29.98 122 CYS C C 1
ATOM 5938 O O . CYS C 1 122 ? -24.810 34.396 2.359 1.00 29.30 122 CYS C O 1
ATOM 5941 N N . TYR C 1 123 ? -24.144 36.541 2.697 1.00 28.26 123 TYR C N 1
ATOM 5942 C CA . TYR C 1 123 ? -24.503 36.971 1.331 1.00 28.66 123 TYR C CA 1
ATOM 5943 C C . TYR C 1 123 ? -23.340 36.933 0.333 1.00 28.01 123 TYR C C 1
ATOM 5944 O O . TYR C 1 123 ? -23.548 37.043 -0.893 1.00 28.35 123 TYR C O 1
ATOM 5953 N N . HIS C 1 124 ? -22.129 36.713 0.830 1.00 28.88 124 HIS C N 1
ATOM 5954 C CA . HIS C 1 124 ? -20.957 36.594 -0.054 1.00 29.67 124 HIS C CA 1
ATOM 5955 C C . HIS C 1 124 ? -20.772 37.863 -0.915 1.00 30.32 124 HIS C C 1
ATOM 5956 O O . HIS C 1 124 ? -20.372 37.777 -2.063 1.00 30.49 124 HIS C O 1
ATOM 5963 N N . ASN C 1 125 ? -21.111 39.009 -0.330 1.00 30.86 125 ASN C N 1
ATOM 5964 C CA . ASN C 1 125 ? -21.108 40.321 -1.026 1.00 32.05 125 ASN C CA 1
ATOM 5965 C C . ASN C 1 125 ? -21.849 40.339 -2.367 1.00 33.02 125 ASN C C 1
ATOM 5966 O O . ASN C 1 125 ? -21.484 41.066 -3.268 1.00 34.79 125 ASN C O 1
ATOM 5971 N N . SER C 1 126 ? -22.947 39.593 -2.471 1.00 32.16 126 SER C N 1
ATOM 5972 C CA . SER C 1 126 ? -23.630 39.434 -3.743 1.00 33.36 126 SER C CA 1
ATOM 5973 C C . SER C 1 126 ? -24.937 40.143 -3.748 1.00 33.07 126 SER C C 1
ATOM 5974 O O . SER C 1 126 ? -25.613 40.226 -4.786 1.00 34.14 126 SER C O 1
ATOM 5977 N N . LEU C 1 127 ? -25.242 40.775 -2.623 1.00 30.91 127 LEU C N 1
ATOM 5978 C CA . LEU C 1 127 ? -26.487 41.493 -2.487 1.00 31.96 127 LEU C CA 1
ATOM 5979 C C . LEU C 1 127 ? -26.370 42.861 -3.161 1.00 32.33 127 LEU C C 1
ATOM 5980 O O . LEU C 1 127 ? -25.439 43.618 -2.881 1.00 33.58 127 LEU C O 1
ATOM 5985 N N . ASP C 1 128 ? -27.251 43.171 -4.116 1.00 33.21 128 ASP C N 1
ATOM 5986 C CA . ASP C 1 128 ? -27.148 44.438 -4.841 1.00 32.56 128 ASP C CA 1
ATOM 5987 C C . ASP C 1 128 ? -27.926 45.498 -4.068 1.00 32.29 128 ASP C C 1
ATOM 5988 O O . ASP C 1 128 ? -29.088 45.769 -4.366 1.00 31.22 128 ASP C O 1
ATOM 5993 N N . LYS C 1 129 ? -27.270 46.090 -3.067 1.00 30.57 129 LYS C N 1
ATOM 5994 C CA . LYS C 1 129 ? -27.962 46.994 -2.154 1.00 30.20 129 LYS C CA 1
ATOM 5995 C C . LYS C 1 129 ? -28.556 48.234 -2.831 1.00 28.97 129 LYS C C 1
ATOM 5996 O O . LYS C 1 129 ? -29.564 48.771 -2.348 1.00 26.40 129 LYS C O 1
ATOM 6002 N N . GLN C 1 130 ? -27.941 48.712 -3.926 1.00 29.27 130 GLN C N 1
ATOM 6003 C CA . GLN C 1 130 ? -28.476 49.835 -4.680 1.00 29.67 130 GLN C CA 1
ATOM 6004 C C . GLN C 1 130 ? -29.852 49.637 -5.258 1.00 29.70 130 GLN C C 1
ATOM 6005 O O . GLN C 1 130 ? -30.546 50.607 -5.411 1.00 31.01 130 GLN C O 1
ATOM 6011 N N . LYS C 1 131 ? -30.234 48.400 -5.587 1.00 28.13 131 LYS C N 1
ATOM 6012 C CA . LYS C 1 131 ? -31.560 48.116 -6.065 1.00 28.74 131 LYS C CA 1
ATOM 6013 C C . LYS C 1 131 ? -32.554 47.811 -4.944 1.00 27.24 131 LYS C C 1
ATOM 6014 O O . LYS C 1 131 ? -33.700 47.468 -5.228 1.00 29.16 131 LYS C O 1
ATOM 6020 N N . LEU C 1 132 ? -32.126 47.866 -3.697 1.00 24.54 132 LEU C N 1
ATOM 6021 C CA . LEU C 1 132 ? -32.974 47.419 -2.565 1.00 25.19 132 LEU C CA 1
ATOM 6022 C C . LEU C 1 132 ? -33.311 48.558 -1.589 1.00 24.34 132 LEU C C 1
ATOM 6023 O O . LEU C 1 132 ? -33.635 48.336 -0.413 1.00 24.50 132 LEU C O 1
ATOM 6028 N N . ALA C 1 133 ? -33.234 49.802 -2.053 1.00 24.50 133 ALA C N 1
ATOM 6029 C CA . ALA C 1 133 ? -33.697 50.939 -1.254 1.00 25.29 133 ALA C CA 1
ATOM 6030 C C . ALA C 1 133 ? -35.174 50.774 -0.959 1.00 25.39 133 ALA C C 1
ATOM 6031 O O . ALA C 1 133 ? -35.954 50.258 -1.772 1.00 25.42 133 ALA C O 1
ATOM 6033 N N . ALA C 1 134 ? -35.565 51.236 0.208 1.00 26.53 134 ALA C N 1
ATOM 6034 C CA . ALA C 1 134 ? -36.998 51.413 0.510 1.00 26.57 134 ALA C CA 1
ATOM 6035 C C . ALA C 1 134 ? -37.485 52.454 -0.478 1.00 26.70 134 ALA C C 1
ATOM 6036 O O . ALA C 1 134 ? -36.721 53.348 -0.872 1.00 27.88 134 ALA C O 1
ATOM 6038 N N . LYS C 1 135 ? -38.702 52.297 -0.967 1.00 26.89 135 LYS C N 1
ATOM 6039 C CA . LYS C 1 135 ? -39.170 53.075 -2.104 1.00 26.16 135 LYS C CA 1
ATOM 6040 C C . LYS C 1 135 ? -39.192 54.556 -1.752 1.00 26.11 135 LYS C C 1
ATOM 6041 O O . LYS C 1 135 ? -39.823 54.930 -0.803 1.00 25.20 135 LYS C O 1
ATOM 6047 N N . SER C 1 136 ? -38.496 55.382 -2.547 1.00 25.56 136 SER C N 1
ATOM 6048 C CA . SER C 1 136 ? -38.495 56.809 -2.338 1.00 26.23 136 SER C CA 1
ATOM 6049 C C . SER C 1 136 ? -39.846 57.429 -2.670 1.00 26.98 136 SER C C 1
ATOM 6050 O O . SER C 1 136 ? -40.560 56.958 -3.542 1.00 27.07 136 SER C O 1
ATOM 6053 N N . VAL C 1 137 ? -40.165 58.489 -1.958 1.00 26.08 137 VAL C N 1
ATOM 6054 C CA . VAL C 1 137 ? -41.305 59.306 -2.240 1.00 27.11 137 VAL C CA 1
ATOM 6055 C C . VAL C 1 137 ? -40.792 60.738 -2.578 1.00 27.52 137 VAL C C 1
ATOM 6056 O O . VAL C 1 137 ? -39.982 61.287 -1.839 1.00 28.79 137 VAL C O 1
ATOM 6060 N N . ARG C 1 138 ? -41.265 61.360 -3.652 1.00 26.97 138 ARG C N 1
ATOM 6061 C CA . ARG C 1 138 ? -40.858 62.738 -3.921 1.00 27.82 138 ARG C CA 1
ATOM 6062 C C . ARG C 1 138 ? -41.342 63.657 -2.802 1.00 27.66 138 ARG C C 1
ATOM 6063 O O . ARG C 1 138 ? -42.510 63.568 -2.414 1.00 26.99 138 ARG C O 1
ATOM 6071 N N . VAL C 1 139 ? -40.455 64.545 -2.327 1.00 26.84 139 VAL C N 1
ATOM 6072 C CA . VAL C 1 139 ? -40.781 65.534 -1.291 1.00 27.10 139 VAL C CA 1
ATOM 6073 C C . VAL C 1 139 ? -40.463 66.955 -1.778 1.00 27.58 139 VAL C C 1
ATOM 6074 O O . VAL C 1 139 ? -39.375 67.220 -2.360 1.00 25.90 139 VAL C O 1
ATOM 6078 N N . GLU C 1 140 ? -41.439 67.844 -1.636 1.00 24.61 140 GLU C N 1
ATOM 6079 C CA . GLU C 1 140 ? -41.283 69.295 -1.902 1.00 27.02 140 GLU C CA 1
ATOM 6080 C C . GLU C 1 140 ? -41.873 70.110 -0.763 1.00 25.98 140 GLU C C 1
ATOM 6081 O O . GLU C 1 140 ? -42.725 69.627 -0.002 1.00 25.82 140 GLU C O 1
ATOM 6087 N N . THR C 1 141 ? -41.407 71.351 -0.604 1.00 26.62 141 THR C N 1
ATOM 6088 C CA . THR C 1 141 ? -41.808 72.208 0.537 1.00 27.99 141 THR C CA 1
ATOM 6089 C C . THR C 1 141 ? -42.390 73.538 0.004 1.00 28.05 141 THR C C 1
ATOM 6090 O O . THR C 1 141 ? -42.009 74.041 -1.077 1.00 28.16 141 THR C O 1
ATOM 6094 N N . TYR C 1 142 ? -43.388 74.033 0.709 1.00 28.48 142 TYR C N 1
ATOM 6095 C CA . TYR C 1 142 ? -43.999 75.328 0.451 1.00 27.93 142 TYR C CA 1
ATOM 6096 C C . TYR C 1 142 ? -44.103 76.052 1.780 1.00 27.49 142 TYR C C 1
ATOM 6097 O O . TYR C 1 142 ? -44.857 75.627 2.636 1.00 25.83 142 TYR C O 1
ATOM 6106 N N . LYS C 1 143 ? -43.313 77.102 1.962 1.00 26.25 143 LYS C N 1
ATOM 6107 C CA . LYS C 1 143 ? -43.321 77.876 3.208 1.00 26.93 143 LYS C CA 1
ATOM 6108 C C . LYS C 1 143 ? -43.156 77.033 4.479 1.00 26.60 143 LYS C C 1
ATOM 6109 O O . LYS C 1 143 ? -43.788 77.317 5.534 1.00 26.27 143 LYS C O 1
ATOM 6115 N N . GLY C 1 144 ? -42.278 76.028 4.404 1.00 25.46 144 GLY C N 1
ATOM 6116 C CA . GLY C 1 144 ? -42.050 75.124 5.521 1.00 25.45 144 GLY C CA 1
ATOM 6117 C C . GLY C 1 144 ? -42.962 73.884 5.590 1.00 24.43 144 GLY C C 1
ATOM 6118 O O . GLY C 1 144 ? -42.608 72.903 6.261 1.00 24.86 144 GLY C O 1
ATOM 6119 N N . PHE C 1 145 ? -44.110 73.900 4.892 1.00 23.75 145 PHE C N 1
ATOM 6120 C CA . PHE C 1 145 ? -45.007 72.750 4.815 1.00 23.78 145 PHE C CA 1
ATOM 6121 C C . PHE C 1 145 ? -44.478 71.734 3.832 1.00 24.74 145 PHE C C 1
ATOM 6122 O O . PHE C 1 145 ? -44.036 72.075 2.744 1.00 25.69 145 PHE C O 1
ATOM 6130 N N . ILE C 1 146 ? -44.525 70.490 4.254 1.00 24.44 146 ILE C N 1
ATOM 6131 C CA . ILE C 1 146 ? -43.888 69.403 3.547 1.00 24.79 146 ILE C CA 1
ATOM 6132 C C . ILE C 1 146 ? -44.951 68.487 2.949 1.00 24.99 146 ILE C C 1
ATOM 6133 O O . ILE C 1 146 ? -45.822 67.958 3.659 1.00 25.86 146 ILE C O 1
ATOM 6138 N N . PHE C 1 147 ? -44.890 68.361 1.641 1.00 25.52 147 PHE C N 1
ATOM 6139 C CA . PHE C 1 147 ? -45.780 67.468 0.903 1.00 25.06 147 PHE C CA 1
ATOM 6140 C C . PHE C 1 147 ? -44.983 66.356 0.188 1.00 25.39 147 PHE C C 1
ATOM 6141 O O . PHE C 1 147 ? -43.768 66.549 -0.202 1.00 25.00 147 PHE C O 1
ATOM 6149 N N . GLY C 1 148 ? -45.641 65.225 -0.024 1.00 24.56 148 GLY C N 1
ATOM 6150 C CA . GLY C 1 148 ? -45.132 64.119 -0.866 1.00 25.58 148 GLY C CA 1
ATOM 6151 C C . GLY C 1 148 ? -45.993 63.755 -2.052 1.00 25.64 148 GLY C C 1
ATOM 6152 O O . GLY C 1 148 ? -47.205 64.036 -2.073 1.00 24.50 148 GLY C O 1
ATOM 6153 N N . CYS C 1 149 ? -45.389 63.047 -3.014 1.00 24.79 149 CYS C N 1
ATOM 6154 C CA . CYS C 1 149 ? -46.089 62.649 -4.244 1.00 26.62 149 CYS C CA 1
ATOM 6155 C C . CYS C 1 149 ? -45.415 61.437 -4.807 1.00 26.66 149 CYS C C 1
ATOM 6156 O O . CYS C 1 149 ? -44.182 61.412 -4.915 1.00 28.81 149 CYS C O 1
ATOM 6159 N N . HIS C 1 150 ? -46.222 60.470 -5.223 1.00 26.50 150 HIS C N 1
ATOM 6160 C CA . HIS C 1 150 ? -45.748 59.224 -5.823 1.00 26.53 150 HIS C CA 1
ATOM 6161 C C . HIS C 1 150 ? -45.575 59.256 -7.336 1.00 27.00 150 HIS C C 1
ATOM 6162 O O . HIS C 1 150 ? -45.080 58.299 -7.905 1.00 28.27 150 HIS C O 1
ATOM 6169 N N . ASP C 1 151 ? -46.057 60.294 -7.997 1.00 28.10 151 ASP C N 1
ATOM 6170 C CA . ASP C 1 151 ? -46.120 60.284 -9.486 1.00 28.39 151 ASP C CA 1
ATOM 6171 C C . ASP C 1 151 ? -45.004 61.178 -10.024 1.00 30.46 151 ASP C C 1
ATOM 6172 O O . ASP C 1 151 ? -45.092 62.387 -9.893 1.00 30.21 151 ASP C O 1
ATOM 6177 N N . PRO C 1 152 ? -43.987 60.596 -10.645 1.00 31.98 152 PRO C N 1
ATOM 6178 C CA . PRO C 1 152 ? -42.935 61.474 -11.235 1.00 33.36 152 PRO C CA 1
ATOM 6179 C C . PRO C 1 152 ? -43.406 62.405 -12.334 1.00 34.83 152 PRO C C 1
ATOM 6180 O O . PRO C 1 152 ? -42.646 63.294 -12.735 1.00 35.92 152 PRO C O 1
ATOM 6184 N N . GLU C 1 153 ? -44.633 62.239 -12.842 1.00 34.72 153 GLU C N 1
ATOM 6185 C CA . GLU C 1 153 ? -45.180 63.152 -13.861 1.00 33.74 153 GLU C CA 1
ATOM 6186 C C . GLU C 1 153 ? -46.009 64.280 -13.272 1.00 33.72 153 GLU C C 1
ATOM 6187 O O . GLU C 1 153 ? -46.575 65.125 -13.984 1.00 34.16 153 GLU C O 1
ATOM 6193 N N . ALA C 1 154 ? -46.145 64.306 -11.957 1.00 31.25 154 ALA C N 1
ATOM 6194 C CA . ALA C 1 154 ? -46.927 65.353 -11.358 1.00 31.69 154 ALA C CA 1
ATOM 6195 C C . ALA C 1 154 ? -46.287 66.723 -11.606 1.00 31.47 154 ALA C C 1
ATOM 6196 O O . ALA C 1 154 ? -45.065 66.813 -11.638 1.00 33.47 154 ALA C O 1
ATOM 6198 N N . PRO C 1 155 ? -47.096 67.774 -11.696 1.00 31.69 155 PRO C N 1
ATOM 6199 C CA . PRO C 1 155 ? -46.532 69.128 -11.643 1.00 31.38 155 PRO C CA 1
ATOM 6200 C C . PRO C 1 155 ? -45.736 69.377 -10.338 1.00 30.91 155 PRO C C 1
ATOM 6201 O O . PRO C 1 155 ? -45.819 68.572 -9.380 1.00 31.38 155 PRO C O 1
ATOM 6205 N N . SER C 1 156 ? -44.912 70.429 -10.315 1.00 28.79 156 SER C N 1
ATOM 6206 C CA . SER C 1 156 ? -44.271 70.852 -9.070 1.00 29.19 156 SER C CA 1
ATOM 6207 C C . SER C 1 156 ? -45.320 71.121 -8.027 1.00 28.06 156 SER C C 1
ATOM 6208 O O . SER C 1 156 ? -46.459 71.382 -8.351 1.00 26.69 156 SER C O 1
ATOM 6211 N N . LEU C 1 157 ? -44.942 71.068 -6.761 1.00 28.30 157 LEU C N 1
ATOM 6212 C CA . LEU C 1 157 ? -45.883 71.454 -5.696 1.00 29.03 157 LEU C CA 1
ATOM 6213 C C . LEU C 1 157 ? -46.374 72.890 -5.923 1.00 29.16 157 LEU C C 1
ATOM 6214 O O . LEU C 1 157 ? -47.547 73.167 -5.768 1.00 26.13 157 LEU C O 1
ATOM 6219 N N . GLU C 1 158 ? -45.441 73.779 -6.279 1.00 29.69 158 GLU C N 1
ATOM 6220 C CA . GLU C 1 158 ? -45.700 75.168 -6.529 1.00 31.21 158 GLU C CA 1
ATOM 6221 C C . GLU C 1 158 ? -46.858 75.304 -7.548 1.00 29.61 158 GLU C C 1
ATOM 6222 O O . GLU C 1 158 ? -47.764 76.103 -7.366 1.00 29.82 158 GLU C O 1
ATOM 6228 N N . ASP C 1 159 ? -46.813 74.516 -8.610 1.00 28.61 159 ASP C N 1
ATOM 6229 C CA . ASP C 1 159 ? -47.822 74.556 -9.680 1.00 28.66 159 ASP C CA 1
ATOM 6230 C C . ASP C 1 159 ? -49.132 73.829 -9.254 1.00 27.14 159 ASP C C 1
ATOM 6231 O O . ASP C 1 159 ? -50.224 74.249 -9.633 1.00 27.51 159 ASP C O 1
ATOM 6236 N N . TYR C 1 160 ? -49.019 72.819 -8.375 1.00 26.72 160 TYR C N 1
ATOM 6237 C CA . TYR C 1 160 ? -50.217 72.098 -7.868 1.00 26.71 160 TYR C CA 1
ATOM 6238 C C . TYR C 1 160 ? -51.070 73.017 -6.950 1.00 27.55 160 TYR C C 1
ATOM 6239 O O . TYR C 1 160 ? -52.321 73.024 -7.020 1.00 27.54 160 TYR C O 1
ATOM 6248 N N . LEU C 1 161 ? -50.397 73.805 -6.105 1.00 26.57 161 LEU C N 1
ATOM 6249 C CA . LEU C 1 161 ? -51.077 74.840 -5.326 1.00 27.24 161 LEU C CA 1
ATOM 6250 C C . LEU C 1 161 ? -51.575 75.949 -6.251 1.00 27.81 161 LEU C C 1
ATOM 6251 O O . LEU C 1 161 ? -52.772 76.347 -6.206 1.00 25.40 161 LEU C O 1
ATOM 6256 N N . GLY C 1 162 ? -50.701 76.361 -7.163 1.00 28.89 162 GLY C N 1
ATOM 6257 C CA . GLY C 1 162 ? -51.114 77.223 -8.256 1.00 29.15 162 GLY C CA 1
ATOM 6258 C C . GLY C 1 162 ? -51.611 78.568 -7.745 1.00 28.75 162 GLY C C 1
ATOM 6259 O O . GLY C 1 162 ? -50.962 79.232 -6.916 1.00 28.68 162 GLY C O 1
ATOM 6260 N N . GLU C 1 163 ? -52.758 78.997 -8.242 1.00 29.12 163 GLU C N 1
ATOM 6261 C CA . GLU C 1 163 ? -53.297 80.298 -7.839 1.00 30.64 163 GLU C CA 1
ATOM 6262 C C . GLU C 1 163 ? -53.714 80.300 -6.360 1.00 30.07 163 GLU C C 1
ATOM 6263 O O . GLU C 1 163 ? -53.913 81.362 -5.764 1.00 29.95 163 GLU C O 1
ATOM 6269 N N . PHE C 1 164 ? -53.828 79.111 -5.761 1.00 29.64 164 PHE C N 1
ATOM 6270 C CA . PHE C 1 164 ? -54.130 79.049 -4.325 1.00 29.70 164 PHE C CA 1
ATOM 6271 C C . PHE C 1 164 ? -53.019 79.713 -3.492 1.00 28.93 164 PHE C C 1
ATOM 6272 O O . PHE C 1 164 ? -53.243 80.175 -2.391 1.00 28.44 164 PHE C O 1
ATOM 6280 N N . ARG C 1 165 ? -51.814 79.762 -4.035 1.00 28.31 165 ARG C N 1
ATOM 6281 C CA . ARG C 1 165 ? -50.688 80.452 -3.410 1.00 29.19 165 ARG C CA 1
ATOM 6282 C C . ARG C 1 165 ? -50.954 81.946 -3.093 1.00 28.67 165 ARG C C 1
ATOM 6283 O O . ARG C 1 165 ? -50.465 82.449 -2.111 1.00 29.71 165 ARG C O 1
ATOM 6291 N N . TYR C 1 166 ? -51.725 82.628 -3.922 1.00 29.29 166 TYR C N 1
ATOM 6292 C CA . TYR C 1 166 ? -52.130 84.022 -3.655 1.00 28.80 166 TYR C CA 1
ATOM 6293 C C . TYR C 1 166 ? -52.701 84.094 -2.242 1.00 28.96 166 TYR C C 1
ATOM 6294 O O . TYR C 1 166 ? -52.389 85.008 -1.437 1.00 28.13 166 TYR C O 1
ATOM 6303 N N . TYR C 1 167 ? -53.542 83.108 -1.919 1.00 28.17 167 TYR C N 1
ATOM 6304 C CA . TYR C 1 167 ? -54.209 83.106 -0.612 1.00 28.04 167 TYR C CA 1
ATOM 6305 C C . TYR C 1 167 ? -53.269 82.654 0.527 1.00 28.05 167 TYR C C 1
ATOM 6306 O O . TYR C 1 167 ? -53.130 83.343 1.572 1.00 27.63 167 TYR C O 1
ATOM 6315 N N . LEU C 1 168 ? -52.633 81.494 0.347 1.00 27.72 168 LEU C N 1
ATOM 6316 C CA . LEU C 1 168 ? -51.707 80.940 1.340 1.00 27.73 168 LEU C CA 1
ATOM 6317 C C . LEU C 1 168 ? -50.547 81.879 1.701 1.00 28.51 168 LEU C C 1
ATOM 6318 O O . LEU C 1 168 ? -50.109 81.901 2.851 1.00 29.45 168 LEU C O 1
ATOM 6323 N N . ASP C 1 169 ? -50.073 82.674 0.751 1.00 29.04 169 ASP C N 1
ATOM 6324 C CA . ASP C 1 169 ? -49.013 83.638 1.023 1.00 28.66 169 ASP C CA 1
ATOM 6325 C C . ASP C 1 169 ? -49.454 84.632 2.098 1.00 28.83 169 ASP C C 1
ATOM 6326 O O . ASP C 1 169 ? -48.632 85.048 2.912 1.00 28.25 169 ASP C O 1
ATOM 6331 N N . THR C 1 170 ? -50.756 84.950 2.165 1.00 27.49 170 THR C N 1
ATOM 6332 C CA . THR C 1 170 ? -51.271 85.879 3.201 1.00 27.79 170 THR C CA 1
ATOM 6333 C C . THR C 1 170 ? -50.948 85.459 4.636 1.00 27.95 170 THR C C 1
ATOM 6334 O O . THR C 1 170 ? -50.698 86.308 5.501 1.00 27.99 170 THR C O 1
ATOM 6338 N N . ILE C 1 171 ? -51.029 84.142 4.887 1.00 28.14 171 ILE C N 1
ATOM 6339 C CA . ILE C 1 171 ? -50.874 83.603 6.220 1.00 27.81 171 ILE C CA 1
ATOM 6340 C C . ILE C 1 171 ? -49.596 82.771 6.371 1.00 28.41 171 ILE C C 1
ATOM 6341 O O . ILE C 1 171 ? -48.992 82.814 7.448 1.00 28.05 171 ILE C O 1
ATOM 6346 N N . TRP C 1 172 ? -49.150 82.079 5.297 1.00 27.37 172 TRP C N 1
ATOM 6347 C CA . TRP C 1 172 ? -47.962 81.249 5.401 1.00 29.22 172 TRP C CA 1
ATOM 6348 C C . TRP C 1 172 ? -46.703 82.027 5.062 1.00 30.14 172 TRP C C 1
ATOM 6349 O O . TRP C 1 172 ? -45.600 81.492 5.116 1.00 29.96 172 TRP C O 1
ATOM 6360 N N . GLU C 1 173 ? -46.878 83.314 4.731 1.00 31.91 173 GLU C N 1
ATOM 6361 C CA . GLU C 1 173 ? -45.802 84.283 4.755 1.00 32.00 173 GLU C CA 1
ATOM 6362 C C . GLU C 1 173 ? -46.214 85.436 5.681 1.00 31.33 173 GLU C C 1
ATOM 6363 O O . GLU C 1 173 ? -45.538 85.725 6.658 1.00 30.04 173 GLU C O 1
ATOM 6369 N N . GLY C 1 174 ? -47.353 86.063 5.404 1.00 31.03 174 GLY C N 1
ATOM 6370 C CA . GLY C 1 174 ? -47.901 87.062 6.295 1.00 31.85 174 GLY C CA 1
ATOM 6371 C C . GLY C 1 174 ? -46.957 88.234 6.485 1.00 31.43 174 GLY C C 1
ATOM 6372 O O . GLY C 1 174 ? -46.410 88.725 5.515 1.00 32.08 174 GLY C O 1
ATOM 6373 N N . ALA C 1 175 ? -46.781 88.668 7.733 1.00 31.87 175 ALA C N 1
ATOM 6374 C CA . ALA C 1 175 ? -45.863 89.776 8.053 1.00 32.47 175 ALA C CA 1
ATOM 6375 C C . ALA C 1 175 ? -44.397 89.420 7.887 1.00 32.91 175 ALA C C 1
ATOM 6376 O O . ALA C 1 175 ? -43.537 90.298 8.033 1.00 34.31 175 ALA C O 1
ATOM 6378 N N . GLY C 1 176 ? -44.115 88.144 7.593 1.00 31.86 176 GLY C N 1
ATOM 6379 C CA . GLY C 1 176 ? -42.774 87.681 7.275 1.00 31.87 176 GLY C CA 1
ATOM 6380 C C . GLY C 1 176 ? -42.378 86.383 7.913 1.00 31.80 176 GLY C C 1
ATOM 6381 O O . GLY C 1 176 ? -41.450 85.747 7.443 1.00 33.48 176 GLY C O 1
ATOM 6382 N N . GLY C 1 177 ? -43.080 85.982 8.974 1.00 31.19 177 GLY C N 1
ATOM 6383 C CA . GLY C 1 177 ? -42.683 84.821 9.754 1.00 30.06 177 GLY C CA 1
ATOM 6384 C C . GLY C 1 177 ? -43.387 83.561 9.336 1.00 28.90 177 GLY C C 1
ATOM 6385 O O . GLY C 1 177 ? -42.892 82.462 9.596 1.00 29.16 177 GLY C O 1
ATOM 6386 N N . GLY C 1 178 ? -44.534 83.703 8.690 1.00 28.11 178 GLY C N 1
ATOM 6387 C CA . GLY C 1 178 ? -45.357 82.555 8.330 1.00 27.71 178 GLY C CA 1
ATOM 6388 C C . GLY C 1 178 ? -45.852 81.737 9.502 1.00 26.24 178 GLY C C 1
ATOM 6389 O O . GLY C 1 178 ? -46.023 82.262 10.637 1.00 25.75 178 GLY C O 1
ATOM 6390 N N . MET C 1 179 ? -46.107 80.456 9.224 1.00 25.97 179 MET C N 1
ATOM 6391 C CA . MET C 1 179 ? -46.699 79.572 10.241 1.00 26.82 179 MET C CA 1
ATOM 6392 C C . MET C 1 179 ? -45.951 78.243 10.302 1.00 27.07 179 MET C C 1
ATOM 6393 O O . MET C 1 179 ? -45.139 77.936 9.432 1.00 25.81 179 MET C O 1
ATOM 6398 N N . GLU C 1 180 ? -46.196 77.504 11.372 1.00 26.03 180 GLU C N 1
ATOM 6399 C CA . GLU C 1 180 ? -45.580 76.197 11.615 1.00 26.19 180 GLU C CA 1
ATOM 6400 C C . GLU C 1 180 ? -46.549 75.267 12.371 1.00 26.03 180 GLU C C 1
ATOM 6401 O O . GLU C 1 180 ? -47.537 75.712 12.886 1.00 26.03 180 GLU C O 1
ATOM 6407 N N . LEU C 1 181 ? -46.213 73.989 12.450 1.00 25.49 181 LEU C N 1
ATOM 6408 C CA . LEU C 1 181 ? -47.035 73.000 13.151 1.00 25.25 181 LEU C CA 1
ATOM 6409 C C . LEU C 1 181 ? -46.464 72.620 14.473 1.00 24.91 181 LEU C C 1
ATOM 6410 O O . LEU C 1 181 ? -45.228 72.559 14.631 1.00 24.99 181 LEU C O 1
ATOM 6415 N N . LEU C 1 182 ? -47.350 72.470 15.457 1.00 24.34 182 LEU C N 1
ATOM 6416 C CA . LEU C 1 182 ? -46.992 71.969 16.766 1.00 25.79 182 LEU C CA 1
ATOM 6417 C C . LEU C 1 182 ? -47.617 70.569 16.902 1.00 24.97 182 LEU C C 1
ATOM 6418 O O . LEU C 1 182 ? -48.808 70.377 16.673 1.00 25.21 182 LEU C O 1
ATOM 6423 N N . GLY C 1 183 ? -46.763 69.631 17.263 1.00 25.89 183 GLY C N 1
ATOM 6424 C CA . GLY C 1 183 ? -47.123 68.250 17.512 1.00 26.67 183 GLY C CA 1
ATOM 6425 C C . GLY C 1 183 ? -46.837 68.008 18.985 1.00 26.96 183 GLY C C 1
ATOM 6426 O O . GLY C 1 183 ? -46.419 68.930 19.697 1.00 29.83 183 GLY C O 1
ATOM 6427 N N . PRO C 1 184 ? -47.016 66.775 19.442 1.00 26.56 184 PRO C N 1
ATOM 6428 C CA . PRO C 1 184 ? -47.439 65.634 18.652 1.00 25.41 184 PRO C CA 1
ATOM 6429 C C . PRO C 1 184 ? -48.904 65.732 18.296 1.00 25.58 184 PRO C C 1
ATOM 6430 O O . PRO C 1 184 ? -49.671 66.357 19.054 1.00 26.43 184 PRO C O 1
ATOM 6434 N N . PRO C 1 185 ? -49.307 65.061 17.240 1.00 25.79 185 PRO C N 1
ATOM 6435 C CA . PRO C 1 185 ? -50.706 65.126 16.805 1.00 25.19 185 PRO C CA 1
ATOM 6436 C C . PRO C 1 185 ? -51.579 64.254 17.701 1.00 24.73 185 PRO C C 1
ATOM 6437 O O . PRO C 1 185 ? -51.151 63.212 18.170 1.00 24.23 185 PRO C O 1
ATOM 6441 N N . MET C 1 186 ? -52.809 64.660 17.878 1.00 24.81 186 MET C N 1
ATOM 6442 C CA . MET C 1 186 ? -53.894 63.756 18.273 1.00 25.57 186 MET C CA 1
ATOM 6443 C C . MET C 1 186 ? -54.161 62.819 17.088 1.00 23.85 186 MET C C 1
ATOM 6444 O O . MET C 1 186 ? -54.001 63.195 15.927 1.00 23.68 186 MET C O 1
ATOM 6449 N N . LYS C 1 187 ? -54.543 61.588 17.373 1.00 24.01 187 LYS C N 1
ATOM 6450 C CA . LYS C 1 187 ? -54.869 60.601 16.332 1.00 24.06 187 LYS C CA 1
ATOM 6451 C C . LYS C 1 187 ? -56.119 59.855 16.805 1.00 24.69 187 LYS C C 1
ATOM 6452 O O . LYS C 1 187 ? -56.206 59.398 17.962 1.00 23.93 187 LYS C O 1
ATOM 6458 N N . SER C 1 188 ? -57.123 59.830 15.951 1.00 24.12 188 SER C N 1
ATOM 6459 C CA . SER C 1 188 ? -58.335 59.069 16.255 1.00 25.38 188 SER C CA 1
ATOM 6460 C C . SER C 1 188 ? -58.916 58.456 14.994 1.00 25.59 188 SER C C 1
ATOM 6461 O O . SER C 1 188 ? -58.655 58.952 13.884 1.00 26.43 188 SER C O 1
ATOM 6464 N N . LEU C 1 189 ? -59.638 57.332 15.172 1.00 25.73 189 LEU C N 1
ATOM 6465 C CA . LEU C 1 189 ? -60.388 56.696 14.086 1.00 27.24 189 LEU C CA 1
ATOM 6466 C C . LEU C 1 189 ? -61.802 57.297 14.043 1.00 27.44 189 LEU C C 1
ATOM 6467 O O . LEU C 1 189 ? -62.444 57.557 15.070 1.00 28.53 189 LEU C O 1
ATOM 6472 N N . LEU C 1 190 ? -62.293 57.583 12.849 1.00 26.47 190 LEU C N 1
ATOM 6473 C CA . LEU C 1 190 ? -63.630 58.055 12.666 1.00 27.05 190 LEU C CA 1
ATOM 6474 C C . LEU C 1 190 ? -64.254 57.227 11.535 1.00 26.77 190 LEU C C 1
ATOM 6475 O O . LEU C 1 190 ? -63.620 57.042 10.497 1.00 26.68 190 LEU C O 1
ATOM 6480 N N . GLN C 1 191 ? -65.443 56.681 11.747 1.00 26.40 191 GLN C N 1
ATOM 6481 C CA . GLN C 1 191 ? -66.021 55.782 10.742 1.00 27.16 191 GLN C CA 1
ATOM 6482 C C . GLN C 1 191 ? -66.822 56.556 9.705 1.00 26.71 191 GLN C C 1
ATOM 6483 O O . GLN C 1 191 ? -68.043 56.519 9.700 1.00 27.27 191 GLN C O 1
ATOM 6489 N N . CYS C 1 192 ? -66.095 57.267 8.855 1.00 25.26 192 CYS C N 1
ATOM 6490 C CA . CYS C 1 192 ? -66.653 58.065 7.755 1.00 26.13 192 CYS C CA 1
ATOM 6491 C C . CYS C 1 192 ? -65.733 58.011 6.549 1.00 25.70 192 CYS C C 1
ATOM 6492 O O . CYS C 1 192 ? -64.556 57.666 6.662 1.00 24.78 192 CYS C O 1
ATOM 6495 N N . ASN C 1 193 ? -66.266 58.335 5.386 1.00 25.34 193 ASN C N 1
ATOM 6496 C CA . ASN C 1 193 ? -65.468 58.529 4.201 1.00 25.34 193 ASN C CA 1
ATOM 6497 C C . ASN C 1 193 ? -64.615 59.785 4.371 1.00 25.58 193 ASN C C 1
ATOM 6498 O O . ASN C 1 193 ? -65.088 60.809 4.906 1.00 25.26 193 ASN C O 1
ATOM 6503 N N . TRP C 1 194 ? -63.410 59.780 3.822 1.00 25.48 194 TRP C N 1
ATOM 6504 C CA . TRP C 1 194 ? -62.529 60.934 3.937 1.00 25.15 194 TRP C CA 1
ATOM 6505 C C . TRP C 1 194 ? -63.098 62.235 3.361 1.00 24.91 194 TRP C C 1
ATOM 6506 O O . TRP C 1 194 ? -62.731 63.320 3.798 1.00 25.41 194 TRP C O 1
ATOM 6517 N N . LYS C 1 195 ? -64.017 62.149 2.396 1.00 23.68 195 LYS C N 1
ATOM 6518 C CA . LYS C 1 195 ? -64.568 63.362 1.763 1.00 24.63 195 LYS C CA 1
ATOM 6519 C C . LYS C 1 195 ? -65.559 64.122 2.641 1.00 25.29 195 LYS C C 1
ATOM 6520 O O . LYS C 1 195 ? -65.728 65.311 2.458 1.00 24.45 195 LYS C O 1
ATOM 6526 N N . VAL C 1 196 ? -66.168 63.464 3.634 1.00 25.14 196 VAL C N 1
ATOM 6527 C CA . VAL C 1 196 ? -67.162 64.158 4.432 1.00 26.83 196 VAL C CA 1
ATOM 6528 C C . VAL C 1 196 ? -66.482 65.247 5.244 1.00 26.83 196 VAL C C 1
ATOM 6529 O O . VAL C 1 196 ? -66.877 66.432 5.217 1.00 25.03 196 VAL C O 1
ATOM 6533 N N . PRO C 1 197 ? -65.425 64.892 5.998 1.00 26.62 197 PRO C N 1
ATOM 6534 C CA . PRO C 1 197 ? -64.709 66.019 6.648 1.00 27.05 197 PRO C CA 1
ATOM 6535 C C . PRO C 1 197 ? -63.986 66.973 5.675 1.00 26.79 197 PRO C C 1
ATOM 6536 O O . PRO C 1 197 ? -63.922 68.161 5.939 1.00 26.75 197 PRO C O 1
ATOM 6540 N N . ALA C 1 198 ? -63.411 66.472 4.574 1.00 25.56 198 ALA C N 1
ATOM 6541 C CA . ALA C 1 198 ? -62.748 67.341 3.613 1.00 27.28 198 ALA C CA 1
ATOM 6542 C C . ALA C 1 198 ? -63.717 68.444 3.119 1.00 27.15 198 ALA C C 1
ATOM 6543 O O . ALA C 1 198 ? -63.369 69.616 3.125 1.00 27.35 198 ALA C O 1
ATOM 6545 N N . GLU C 1 199 ? -64.938 68.062 2.737 1.00 27.04 199 GLU C N 1
ATOM 6546 C CA . GLU C 1 199 ? -65.948 69.028 2.269 1.00 27.42 199 GLU C CA 1
ATOM 6547 C C . GLU C 1 199 ? -66.472 69.898 3.441 1.00 27.65 199 GLU C C 1
ATOM 6548 O O . GLU C 1 199 ? -66.700 71.104 3.275 1.00 28.23 199 GLU C O 1
ATOM 6554 N N . ASN C 1 200 ? -66.594 69.347 4.649 1.00 26.76 200 ASN C N 1
ATOM 6555 C CA . ASN C 1 200 ? -67.042 70.152 5.786 1.00 27.53 200 ASN C CA 1
ATOM 6556 C C . ASN C 1 200 ? -66.091 71.353 6.012 1.00 27.43 200 ASN C C 1
ATOM 6557 O O . ASN C 1 200 ? -66.539 72.463 6.190 1.00 27.25 200 ASN C O 1
ATOM 6562 N N . PHE C 1 201 ? -64.776 71.106 5.994 1.00 27.16 201 PHE C N 1
ATOM 6563 C CA . PHE C 1 201 ? -63.808 72.171 6.199 1.00 26.59 201 PHE C CA 1
ATOM 6564 C C . PHE C 1 201 ? -63.571 73.062 4.998 1.00 27.15 201 PHE C C 1
ATOM 6565 O O . PHE C 1 201 ? -63.224 74.242 5.196 1.00 26.55 201 PHE C O 1
ATOM 6573 N N . ILE C 1 202 ? -63.771 72.558 3.788 1.00 26.59 202 ILE C N 1
ATOM 6574 C CA . ILE C 1 202 ? -63.499 73.391 2.595 1.00 27.30 202 ILE C CA 1
ATOM 6575 C C . ILE C 1 202 ? -64.569 74.484 2.442 1.00 27.18 202 ILE C C 1
ATOM 6576 O O . ILE C 1 202 ? -64.324 75.536 1.834 1.00 28.33 202 ILE C O 1
ATOM 6581 N N . GLY C 1 203 ? -65.763 74.233 2.951 1.00 27.34 203 GLY C N 1
ATOM 6582 C CA . GLY C 1 203 ? -66.863 75.094 2.598 1.00 28.32 203 GLY C CA 1
ATOM 6583 C C . GLY C 1 203 ? -68.065 75.183 3.492 1.00 29.26 203 GLY C C 1
ATOM 6584 O O . GLY C 1 203 ? -68.987 75.948 3.160 1.00 29.69 203 GLY C O 1
ATOM 6585 N N . ASP C 1 204 ? -68.093 74.461 4.624 1.00 29.12 204 ASP C N 1
ATOM 6586 C CA . ASP C 1 204 ? -69.381 74.276 5.329 1.00 28.43 204 ASP C CA 1
ATOM 6587 C C . ASP C 1 204 ? -69.596 75.338 6.407 1.00 27.77 204 ASP C C 1
ATOM 6588 O O . ASP C 1 204 ? -69.682 75.051 7.605 1.00 29.70 204 ASP C O 1
ATOM 6593 N N . GLY C 1 205 ? -69.739 76.577 5.979 1.00 27.59 205 GLY C N 1
ATOM 6594 C CA . GLY C 1 205 ? -70.146 77.639 6.882 1.00 26.83 205 GLY C CA 1
ATOM 6595 C C . GLY C 1 205 ? -71.543 77.370 7.388 1.00 26.15 205 GLY C C 1
ATOM 6596 O O . GLY C 1 205 ? -71.876 77.698 8.498 1.00 27.04 205 GLY C O 1
ATOM 6597 N N . TYR C 1 206 ? -72.369 76.772 6.532 1.00 27.28 206 TYR C N 1
ATOM 6598 C CA . TYR C 1 206 ? -73.800 76.533 6.825 1.00 27.00 206 TYR C CA 1
ATOM 6599 C C . TYR C 1 206 ? -74.007 75.786 8.128 1.00 27.72 206 TYR C C 1
ATOM 6600 O O . TYR C 1 206 ? -74.896 76.114 8.928 1.00 28.11 206 TYR C O 1
ATOM 6609 N N . HIS C 1 207 ? -73.206 74.740 8.338 1.00 27.57 207 HIS C N 1
ATOM 6610 C CA . HIS C 1 207 ? -73.488 73.867 9.460 1.00 27.50 207 HIS C CA 1
ATOM 6611 C C . HIS C 1 207 ? -73.171 74.517 10.803 1.00 27.13 207 HIS C C 1
ATOM 6612 O O . HIS C 1 207 ? -73.696 74.081 11.813 1.00 26.48 207 HIS C O 1
ATOM 6619 N N . VAL C 1 208 ? -72.331 75.554 10.788 1.00 28.10 208 VAL C N 1
ATOM 6620 C CA . VAL C 1 208 ? -71.724 76.058 12.038 1.00 28.91 208 VAL C CA 1
ATOM 6621 C C . VAL C 1 208 ? -72.782 76.551 13.017 1.00 29.22 208 VAL C C 1
ATOM 6622 O O . VAL C 1 208 ? -72.797 76.147 14.198 1.00 29.26 208 VAL C O 1
ATOM 6626 N N . GLY C 1 209 ? -73.715 77.363 12.522 1.00 28.73 209 GLY C N 1
ATOM 6627 C CA . GLY C 1 209 ? -74.733 77.935 13.358 1.00 30.31 209 GLY C CA 1
ATOM 6628 C C . GLY C 1 209 ? -75.729 76.905 13.824 1.00 30.95 209 GLY C C 1
ATOM 6629 O O . GLY C 1 209 ? -76.467 77.151 14.789 1.00 32.18 209 GLY C O 1
ATOM 6630 N N . TRP C 1 210 ? -75.812 75.766 13.138 1.00 31.03 210 TRP C N 1
ATOM 6631 C CA . TRP C 1 210 ? -76.800 74.749 13.509 1.00 30.65 210 TRP C CA 1
ATOM 6632 C C . TRP C 1 210 ? -76.154 73.697 14.429 1.00 30.94 210 TRP C C 1
ATOM 6633 O O . TRP C 1 210 ? -76.573 73.483 15.568 1.00 30.64 210 TRP C O 1
ATOM 6644 N N . THR C 1 211 ? -75.128 73.023 13.924 1.00 30.75 211 THR C N 1
ATOM 6645 C CA . THR C 1 211 ? -74.447 71.976 14.719 1.00 30.65 211 THR C CA 1
ATOM 6646 C C . THR C 1 211 ? -73.779 72.541 15.970 1.00 30.57 211 THR C C 1
ATOM 6647 O O . THR C 1 211 ? -73.840 71.948 17.064 1.00 30.50 211 THR C O 1
ATOM 6651 N N . HIS C 1 212 ? -73.148 73.702 15.842 1.00 30.49 212 HIS C N 1
ATOM 6652 C CA . HIS C 1 212 ? -72.401 74.275 16.951 1.00 31.19 212 HIS C CA 1
ATOM 6653 C C . HIS C 1 212 ? -73.128 75.430 17.658 1.00 31.33 212 HIS C C 1
ATOM 6654 O O . HIS C 1 212 ? -72.488 76.282 18.261 1.00 31.36 212 HIS C O 1
ATOM 6661 N N . ALA C 1 213 ? -74.465 75.452 17.595 1.00 31.93 213 ALA C N 1
ATOM 6662 C CA . ALA C 1 213 ? -75.222 76.574 18.166 1.00 32.42 213 ALA C CA 1
ATOM 6663 C C . ALA C 1 213 ? -74.924 76.706 19.652 1.00 33.18 213 ALA C C 1
ATOM 6664 O O . ALA C 1 213 ? -74.688 77.823 20.149 1.00 33.82 213 ALA C O 1
ATOM 6666 N N . ALA C 1 214 ? -74.867 75.569 20.358 1.00 34.00 214 ALA C N 1
ATOM 6667 C CA . ALA C 1 214 ? -74.601 75.607 21.811 1.00 34.63 214 ALA C CA 1
ATOM 6668 C C . ALA C 1 214 ? -73.208 76.160 22.101 1.00 35.55 214 ALA C C 1
ATOM 6669 O O . ALA C 1 214 ? -73.035 77.046 22.979 1.00 34.50 214 ALA C O 1
ATOM 6671 N N . ALA C 1 215 ? -72.199 75.663 21.372 1.00 35.52 215 ALA C N 1
ATOM 6672 C CA . ALA C 1 215 ? -70.830 76.113 21.629 1.00 36.66 215 ALA C CA 1
ATOM 6673 C C . ALA C 1 215 ? -70.687 77.628 21.401 1.00 37.00 215 ALA C C 1
ATOM 6674 O O . ALA C 1 215 ? -70.039 78.331 22.207 1.00 37.39 215 ALA C O 1
ATOM 6676 N N . LEU C 1 216 ? -71.322 78.134 20.345 1.00 37.61 216 LEU C N 1
ATOM 6677 C CA . LEU C 1 216 ? -71.233 79.560 19.995 1.00 38.47 216 LEU C CA 1
ATOM 6678 C C . LEU C 1 216 ? -71.941 80.452 21.013 1.00 39.81 216 LEU C C 1
ATOM 6679 O O . LEU C 1 216 ? -71.475 81.576 21.323 1.00 39.74 216 LEU C O 1
ATOM 6684 N N . SER C 1 217 ? -73.086 79.982 21.516 1.00 41.12 217 SER C N 1
ATOM 6685 C CA . SER C 1 217 ? -73.828 80.754 22.540 1.00 42.79 217 SER C CA 1
ATOM 6686 C C . SER C 1 217 ? -73.012 80.854 23.822 1.00 43.71 217 SER C C 1
ATOM 6687 O O . SER C 1 217 ? -72.940 81.911 24.444 1.00 44.18 217 SER C O 1
ATOM 6690 N N . GLN C 1 218 ? -72.389 79.745 24.197 1.00 45.10 218 GLN C N 1
ATOM 6691 C CA . GLN C 1 218 ? -71.482 79.687 25.337 1.00 45.88 218 GLN C CA 1
ATOM 6692 C C . GLN C 1 218 ? -70.261 80.595 25.219 1.00 46.38 218 GLN C C 1
ATOM 6693 O O . GLN C 1 218 ? -69.944 81.342 26.154 1.00 46.58 218 GLN C O 1
ATOM 6699 N N . ILE C 1 219 ? -69.552 80.495 24.097 1.00 46.42 219 ILE C N 1
ATOM 6700 C CA . ILE C 1 219 ? -68.324 81.276 23.859 1.00 46.72 219 ILE C CA 1
ATOM 6701 C C . ILE C 1 219 ? -68.638 82.769 23.873 1.00 46.99 219 ILE C C 1
ATOM 6702 O O . ILE C 1 219 ? -67.836 83.574 24.346 1.00 46.54 219 ILE C O 1
ATOM 6707 N N . GLY C 1 220 ? -69.813 83.125 23.358 1.00 47.15 220 GLY C N 1
ATOM 6708 C CA . GLY C 1 220 ? -70.227 84.512 23.280 1.00 48.05 220 GLY C CA 1
ATOM 6709 C C . GLY C 1 220 ? -69.454 85.213 22.185 1.00 48.68 220 GLY C C 1
ATOM 6710 O O . GLY C 1 220 ? -68.920 84.575 21.259 1.00 48.57 220 GLY C O 1
ATOM 6711 N N . GLY C 1 221 ? -69.391 86.529 22.291 1.00 49.58 221 GLY C N 1
ATOM 6712 C CA . GLY C 1 221 ? -68.644 87.327 21.351 1.00 50.01 221 GLY C CA 1
ATOM 6713 C C . GLY C 1 221 ? -69.126 87.238 19.913 1.00 50.94 221 GLY C C 1
ATOM 6714 O O . GLY C 1 221 ? -70.325 87.153 19.635 1.00 51.57 221 GLY C O 1
ATOM 6715 N N . GLU C 1 222 ? -68.167 87.223 19.000 1.00 51.60 222 GLU C N 1
ATOM 6716 C CA . GLU C 1 222 ? -68.415 87.655 17.630 1.00 52.44 222 GLU C CA 1
ATOM 6717 C C . GLU C 1 222 ? -69.236 86.615 16.892 1.00 51.98 222 GLU C C 1
ATOM 6718 O O . GLU C 1 222 ? -70.377 86.883 16.503 1.00 53.10 222 GLU C O 1
ATOM 6724 N N . LEU C 1 223 ? -68.678 85.420 16.753 1.00 51.25 223 LEU C N 1
ATOM 6725 C CA . LEU C 1 223 ? -69.360 84.315 16.084 1.00 50.42 223 LEU C CA 1
ATOM 6726 C C . LEU C 1 223 ? -70.718 83.899 16.720 1.00 49.69 223 LEU C C 1
ATOM 6727 O O . LEU C 1 223 ? -71.491 83.176 16.094 1.00 49.68 223 LEU C O 1
ATOM 6732 N N . ALA C 1 224 ? -71.025 84.374 17.928 1.00 48.51 224 ALA C N 1
ATOM 6733 C CA . ALA C 1 224 ? -72.271 83.984 18.632 1.00 48.10 224 ALA C CA 1
ATOM 6734 C C . ALA C 1 224 ? -73.508 84.219 17.788 1.00 47.63 224 ALA C C 1
ATOM 6735 O O . ALA C 1 224 ? -74.458 83.422 17.827 1.00 47.36 224 ALA C O 1
ATOM 6737 N N . GLY C 1 225 ? -73.489 85.319 17.027 1.00 47.23 225 GLY C N 1
ATOM 6738 C CA . GLY C 1 225 ? -74.585 85.682 16.125 1.00 46.75 225 GLY C CA 1
ATOM 6739 C C . GLY C 1 225 ? -74.985 84.562 15.170 1.00 46.35 225 GLY C C 1
ATOM 6740 O O . GLY C 1 225 ? -76.148 84.479 14.773 1.00 45.66 225 GLY C O 1
ATOM 6741 N N . LEU C 1 226 ? -74.037 83.686 14.820 1.00 46.05 226 LEU C N 1
ATOM 6742 C CA . LEU C 1 226 ? -74.325 82.557 13.909 1.00 46.28 226 LEU C CA 1
ATOM 6743 C C . LEU C 1 226 ? -75.313 81.540 14.493 1.00 45.83 226 LEU C C 1
ATOM 6744 O O . LEU C 1 226 ? -76.000 80.833 13.744 1.00 44.84 226 LEU C O 1
ATOM 6749 N N . ALA C 1 227 ? -75.379 81.460 15.820 1.00 45.92 227 ALA C N 1
ATOM 6750 C CA . ALA C 1 227 ? -76.141 80.413 16.495 1.00 46.22 227 ALA C CA 1
ATOM 6751 C C . ALA C 1 227 ? -77.597 80.396 16.029 1.00 46.56 227 ALA C C 1
ATOM 6752 O O . ALA C 1 227 ? -78.285 81.420 16.106 1.00 46.28 227 ALA C O 1
ATOM 6754 N N . GLY C 1 228 ? -78.043 79.237 15.545 1.00 46.71 228 GLY C N 1
ATOM 6755 C CA . GLY C 1 228 ? -79.429 79.027 15.107 1.00 47.61 228 GLY C CA 1
ATOM 6756 C C . GLY C 1 228 ? -79.703 79.308 13.633 1.00 48.13 228 GLY C C 1
ATOM 6757 O O . GLY C 1 228 ? -80.824 79.096 13.166 1.00 48.10 228 GLY C O 1
ATOM 6758 N N . ASN C 1 229 ? -78.690 79.786 12.906 1.00 48.58 229 ASN C N 1
ATOM 6759 C CA . ASN C 1 229 ? -78.850 80.278 11.523 1.00 49.05 229 ASN C CA 1
ATOM 6760 C C . ASN C 1 229 ? -80.171 81.017 11.269 1.00 49.63 229 ASN C C 1
ATOM 6761 O O . ASN C 1 229 ? -81.030 80.570 10.502 1.00 49.32 229 ASN C O 1
ATOM 6766 N N . ARG C 1 230 ? -80.302 82.153 11.941 1.00 50.95 230 ARG C N 1
ATOM 6767 C CA . ARG C 1 230 ? -81.457 83.037 11.789 1.00 52.12 230 ARG C CA 1
ATOM 6768 C C . ARG C 1 230 ? -81.352 83.852 10.485 1.00 52.42 230 ARG C C 1
ATOM 6769 O O . ARG C 1 230 ? -80.257 84.207 10.041 1.00 52.80 230 ARG C O 1
ATOM 6777 N N . ALA C 1 231 ? -82.506 84.148 9.894 1.00 53.12 231 ALA C N 1
ATOM 6778 C CA . ALA C 1 231 ? -82.591 84.673 8.520 1.00 53.20 231 ALA C CA 1
ATOM 6779 C C . ALA C 1 231 ? -82.169 86.161 8.330 1.00 53.53 231 ALA C C 1
ATOM 6780 O O . ALA C 1 231 ? -81.776 86.561 7.216 1.00 54.35 231 ALA C O 1
ATOM 6782 N N . ASP C 1 232 ? -82.206 86.949 9.412 1.00 52.98 232 ASP C N 1
ATOM 6783 C CA . ASP C 1 232 ? -82.036 88.437 9.367 1.00 52.19 232 ASP C CA 1
ATOM 6784 C C . ASP C 1 232 ? -80.617 89.047 9.122 1.00 51.26 232 ASP C C 1
ATOM 6785 O O . ASP C 1 232 ? -80.468 90.271 9.045 1.00 52.20 232 ASP C O 1
ATOM 6790 N N . ILE C 1 233 ? -79.575 88.233 8.971 1.00 46.50 233 ILE C N 1
ATOM 6791 C CA . ILE C 1 233 ? -78.153 88.607 8.971 1.00 45.85 233 ILE C CA 1
ATOM 6792 C C . ILE C 1 233 ? -77.683 88.581 7.554 1.00 46.48 233 ILE C C 1
ATOM 6793 O O . ILE C 1 233 ? -78.018 87.664 6.791 1.00 49.55 233 ILE C O 1
ATOM 6798 N N . PRO C 1 234 ? -76.918 89.598 7.223 1.00 50.65 234 PRO C N 1
ATOM 6799 C CA . PRO C 1 234 ? -76.460 89.666 5.869 1.00 50.99 234 PRO C CA 1
ATOM 6800 C C . PRO C 1 234 ? -75.088 89.015 5.830 1.00 50.93 234 PRO C C 1
ATOM 6801 O O . PRO C 1 234 ? -74.076 89.703 5.955 1.00 51.27 234 PRO C O 1
ATOM 6805 N N . PHE C 1 235 ? -75.068 87.687 5.672 1.00 51.14 235 PHE C N 1
ATOM 6806 C CA . PHE C 1 235 ? -73.829 86.875 5.789 1.00 50.40 235 PHE C CA 1
ATOM 6807 C C . PHE C 1 235 ? -72.816 87.253 4.706 1.00 49.22 235 PHE C C 1
ATOM 6808 O O . PHE C 1 235 ? -71.604 87.163 4.874 1.00 49.37 235 PHE C O 1
ATOM 6816 N N . ASP C 1 236 ? -73.354 87.672 3.600 1.00 44.58 236 ASP C N 1
ATOM 6817 C CA . ASP C 1 236 ? -72.648 88.103 2.401 1.00 44.15 236 ASP C CA 1
ATOM 6818 C C . ASP C 1 236 ? -71.980 89.450 2.608 1.00 44.22 236 ASP C C 1
ATOM 6819 O O . ASP C 1 236 ? -71.031 89.803 1.901 1.00 47.63 236 ASP C O 1
ATOM 6824 N N . ASP C 1 237 ? -72.446 90.200 3.591 1.00 47.00 237 ASP C N 1
ATOM 6825 C CA . ASP C 1 237 ? -71.736 91.404 4.012 1.00 46.92 237 ASP C CA 1
ATOM 6826 C C . ASP C 1 237 ? -70.622 91.052 4.991 1.00 46.47 237 ASP C C 1
ATOM 6827 O O . ASP C 1 237 ? -69.941 91.950 5.492 1.00 48.02 237 ASP C O 1
ATOM 6832 N N . LEU C 1 238 ? -70.434 89.755 5.247 1.00 44.89 238 LEU C N 1
ATOM 6833 C CA . LEU C 1 238 ? -69.595 89.263 6.343 1.00 43.07 238 LEU C CA 1
ATOM 6834 C C . LEU C 1 238 ? -68.508 88.258 5.925 1.00 41.14 238 LEU C C 1
ATOM 6835 O O . LEU C 1 238 ? -67.651 87.895 6.762 1.00 41.04 238 LEU C O 1
ATOM 6840 N N . GLY C 1 239 ? -68.550 87.773 4.676 1.00 37.70 239 GLY C N 1
ATOM 6841 C CA . GLY C 1 239 ? -67.472 86.931 4.188 1.00 35.19 239 GLY C CA 1
ATOM 6842 C C . GLY C 1 239 ? -67.470 86.590 2.724 1.00 32.79 239 GLY C C 1
ATOM 6843 O O . GLY C 1 239 ? -68.215 87.170 1.919 1.00 30.15 239 GLY C O 1
ATOM 6844 N N . LEU C 1 240 ? -66.606 85.633 2.377 1.00 29.68 240 LEU C N 1
ATOM 6845 C CA . LEU C 1 240 ? -66.466 85.197 0.999 1.00 29.45 240 LEU C CA 1
ATOM 6846 C C . LEU C 1 240 ? -66.130 83.711 1.029 1.00 28.16 240 LEU C C 1
ATOM 6847 O O . LEU C 1 240 ? -65.835 83.170 2.077 1.00 26.78 240 LEU C O 1
ATOM 6852 N N . GLN C 1 241 ? -66.199 83.091 -0.132 1.00 27.93 241 GLN C N 1
ATOM 6853 C CA . GLN C 1 241 ? -65.767 81.710 -0.340 1.00 28.37 241 GLN C CA 1
ATOM 6854 C C . GLN C 1 241 ? -64.970 81.642 -1.644 1.00 28.00 241 GLN C C 1
ATOM 6855 O O . GLN C 1 241 ? -65.234 82.421 -2.561 1.00 27.44 241 GLN C O 1
ATOM 6861 N N . PHE C 1 242 ? -63.999 80.727 -1.726 1.00 26.36 242 PHE C N 1
ATOM 6862 C CA . PHE C 1 242 ? -63.013 80.695 -2.807 1.00 27.11 242 PHE C CA 1
ATOM 6863 C C . PHE C 1 242 ? -62.784 79.234 -3.229 1.00 26.88 242 PHE C C 1
ATOM 6864 O O . PHE C 1 242 ? -62.758 78.336 -2.371 1.00 27.19 242 PHE C O 1
ATOM 6872 N N . THR C 1 243 ? -62.613 79.036 -4.537 1.00 27.55 243 THR C N 1
ATOM 6873 C CA . THR C 1 243 ? -62.170 77.763 -5.072 1.00 27.62 243 THR C CA 1
ATOM 6874 C C . THR C 1 243 ? -61.197 78.006 -6.195 1.00 27.55 243 THR C C 1
ATOM 6875 O O . THR C 1 243 ? -61.144 79.101 -6.782 1.00 28.32 243 THR C O 1
ATOM 6879 N N . THR C 1 244 ? -60.402 76.991 -6.465 1.00 27.05 244 THR C N 1
ATOM 6880 C CA . THR C 1 244 ? -59.298 77.089 -7.396 1.00 26.89 244 THR C CA 1
ATOM 6881 C C . THR C 1 244 ? -59.220 75.874 -8.297 1.00 26.13 244 THR C C 1
ATOM 6882 O O . THR C 1 244 ? -59.985 74.907 -8.152 1.00 24.26 244 THR C O 1
ATOM 6886 N N . ARG C 1 245 ? -58.331 75.979 -9.288 1.00 27.11 245 ARG C N 1
ATOM 6887 C CA . ARG C 1 245 ? -58.189 75.029 -10.363 1.00 27.05 245 ARG C CA 1
ATOM 6888 C C . ARG C 1 245 ? -57.898 73.607 -9.897 1.00 26.16 245 ARG C C 1
ATOM 6889 O O . ARG C 1 245 ? -58.407 72.658 -10.484 1.00 26.36 245 ARG C O 1
ATOM 6897 N N . HIS C 1 246 ? -57.125 73.448 -8.818 1.00 27.77 246 HIS C N 1
ATOM 6898 C CA . HIS C 1 246 ? -56.728 72.113 -8.360 1.00 27.31 246 HIS C CA 1
ATOM 6899 C C . HIS C 1 246 ? -57.537 71.780 -7.076 1.00 27.21 246 HIS C C 1
ATOM 6900 O O . HIS C 1 246 ? -57.089 71.017 -6.216 1.00 27.91 246 HIS C O 1
ATOM 6907 N N . GLY C 1 247 ? -58.754 72.334 -6.962 1.00 26.23 247 GLY C N 1
ATOM 6908 C CA . GLY C 1 247 ? -59.701 71.843 -5.947 1.00 26.46 247 GLY C CA 1
ATOM 6909 C C . GLY C 1 247 ? -59.593 72.542 -4.602 1.00 25.83 247 GLY C C 1
ATOM 6910 O O . GLY C 1 247 ? -60.502 72.470 -3.787 1.00 26.71 247 GLY C O 1
ATOM 6911 N N . HIS C 1 248 ? -58.508 73.277 -4.353 1.00 25.64 248 HIS C N 1
ATOM 6912 C CA . HIS C 1 248 ? -58.280 73.884 -3.037 1.00 26.29 248 HIS C CA 1
ATOM 6913 C C . HIS C 1 248 ? -59.302 75.005 -2.839 1.00 25.94 248 HIS C C 1
ATOM 6914 O O . HIS C 1 248 ? -59.638 75.731 -3.797 1.00 26.98 248 HIS C O 1
ATOM 6921 N N . GLY C 1 249 ? -59.781 75.159 -1.627 1.00 24.78 249 GLY C N 1
ATOM 6922 C CA . GLY C 1 249 ? -60.661 76.306 -1.332 1.00 25.39 249 GLY C CA 1
ATOM 6923 C C . GLY C 1 249 ? -60.865 76.560 0.130 1.00 26.19 249 GLY C C 1
ATOM 6924 O O . GLY C 1 249 ? -60.390 75.807 1.004 1.00 25.10 249 GLY C O 1
ATOM 6925 N N . PHE C 1 250 ? -61.595 77.631 0.409 1.00 24.79 250 PHE C N 1
ATOM 6926 C CA . PHE C 1 250 ? -61.896 77.978 1.784 1.00 24.67 250 PHE C CA 1
ATOM 6927 C C . PHE C 1 250 ? -62.997 79.025 1.801 1.00 24.73 250 PHE C C 1
ATOM 6928 O O . PHE C 1 250 ? -63.260 79.693 0.784 1.00 23.35 250 PHE C O 1
ATOM 6936 N N . GLY C 1 251 ? -63.651 79.130 2.937 1.00 25.19 251 GLY C N 1
ATOM 6937 C CA . GLY C 1 251 ? -64.453 80.317 3.236 1.00 26.74 251 GLY C CA 1
ATOM 6938 C C . GLY C 1 251 ? -63.821 81.147 4.336 1.00 27.19 251 GLY C C 1
ATOM 6939 O O . GLY C 1 251 ? -62.999 80.641 5.153 1.00 27.29 251 GLY C O 1
ATOM 6940 N N . VAL C 1 252 ? -64.184 82.434 4.352 1.00 27.80 252 VAL C N 1
ATOM 6941 C CA . VAL C 1 252 ? -63.645 83.382 5.306 1.00 27.96 252 VAL C CA 1
ATOM 6942 C C . VAL C 1 252 ? -64.754 84.170 5.987 1.00 28.22 252 VAL C C 1
ATOM 6943 O O . VAL C 1 252 ? -65.673 84.634 5.308 1.00 26.02 252 VAL C O 1
ATOM 6947 N N . ILE C 1 253 ? -64.684 84.291 7.314 1.00 28.84 253 ILE C N 1
ATOM 6948 C CA . ILE C 1 253 ? -65.566 85.191 8.079 1.00 29.87 253 ILE C CA 1
ATOM 6949 C C . ILE C 1 253 ? -64.726 86.389 8.480 1.00 30.64 253 ILE C C 1
ATOM 6950 O O . ILE C 1 253 ? -63.727 86.229 9.183 1.00 29.39 253 ILE C O 1
ATOM 6955 N N . ASP C 1 254 ? -65.111 87.584 8.043 1.00 30.90 254 ASP C N 1
ATOM 6956 C CA . ASP C 1 254 ? -64.301 88.779 8.274 1.00 31.52 254 ASP C CA 1
ATOM 6957 C C . ASP C 1 254 ? -64.144 89.076 9.759 1.00 31.45 254 ASP C C 1
ATOM 6958 O O . ASP C 1 254 ? -65.052 88.853 10.538 1.00 30.19 254 ASP C O 1
ATOM 6963 N N . ASN C 1 255 ? -62.966 89.560 10.121 1.00 31.21 255 ASN C N 1
ATOM 6964 C CA . ASN C 1 255 ? -62.718 90.071 11.457 1.00 32.02 255 ASN C CA 1
ATOM 6965 C C . ASN C 1 255 ? -63.024 89.085 12.588 1.00 32.39 255 ASN C C 1
ATOM 6966 O O . ASN C 1 255 ? -63.446 89.494 13.664 1.00 34.15 255 ASN C O 1
ATOM 6971 N N . ALA C 1 256 ? -62.834 87.794 12.348 1.00 31.95 256 ALA C N 1
ATOM 6972 C CA . ALA C 1 256 ? -63.205 86.790 13.295 1.00 31.07 256 ALA C CA 1
ATOM 6973 C C . ALA C 1 256 ? -62.098 85.789 13.605 1.00 31.06 256 ALA C C 1
ATOM 6974 O O . ALA C 1 256 ? -62.375 84.748 14.151 1.00 31.10 256 ALA C O 1
ATOM 6976 N N . ALA C 1 257 ? -60.844 86.122 13.303 1.00 31.43 257 ALA C N 1
ATOM 6977 C CA . ALA C 1 257 ? -59.749 85.150 13.407 1.00 30.96 257 ALA C CA 1
ATOM 6978 C C . ALA C 1 257 ? -59.717 84.492 14.774 1.00 31.32 257 ALA C C 1
ATOM 6979 O O . ALA C 1 257 ? -59.735 83.279 14.885 1.00 30.62 257 ALA C O 1
ATOM 6981 N N . ALA C 1 258 ? -59.795 85.294 15.816 1.00 31.36 258 ALA C N 1
ATOM 6982 C CA . ALA C 1 258 ? -59.681 84.759 17.174 1.00 31.42 258 ALA C CA 1
ATOM 6983 C C . ALA C 1 258 ? -61.046 84.464 17.822 1.00 31.85 258 ALA C C 1
ATOM 6984 O O . ALA C 1 258 ? -61.160 84.294 19.054 1.00 32.28 258 ALA C O 1
ATOM 6986 N N . GLY C 1 259 ? -62.082 84.352 16.989 1.00 31.48 259 GLY C N 1
ATOM 6987 C CA . GLY C 1 259 ? -63.456 84.322 17.481 1.00 31.94 259 GLY C CA 1
ATOM 6988 C C . GLY C 1 259 ? -63.845 83.205 18.428 1.00 31.54 259 GLY C C 1
ATOM 6989 O O . GLY C 1 259 ? -64.779 83.384 19.210 1.00 33.13 259 GLY C O 1
ATOM 6990 N N . LEU C 1 260 ? -63.193 82.049 18.341 1.00 32.84 260 LEU C N 1
ATOM 6991 C CA . LEU C 1 260 ? -63.544 80.879 19.175 1.00 32.98 260 LEU C CA 1
ATOM 6992 C C . LEU C 1 260 ? -62.624 80.711 20.361 1.00 33.70 260 LEU C C 1
ATOM 6993 O O . LEU C 1 260 ? -62.842 79.803 21.173 1.00 33.36 260 LEU C O 1
ATOM 6998 N N . HIS C 1 261 ? -61.596 81.560 20.462 1.00 34.09 261 HIS C N 1
ATOM 6999 C CA . HIS C 1 261 ? -60.706 81.542 21.629 1.00 34.07 261 HIS C CA 1
ATOM 7000 C C . HIS C 1 261 ? -61.203 82.450 22.772 1.00 34.59 261 HIS C C 1
ATOM 7001 O O . HIS C 1 261 ? -61.526 83.614 22.552 1.00 34.87 261 HIS C O 1
ATOM 7008 N N . ILE C 1 262 ? -61.223 81.920 23.980 1.00 34.03 262 ILE C N 1
ATOM 7009 C CA . ILE C 1 262 ? -61.600 82.714 25.175 1.00 34.47 262 ILE C CA 1
ATOM 7010 C C . ILE C 1 262 ? -60.416 83.520 25.726 1.00 34.75 262 ILE C C 1
ATOM 7011 O O . ILE C 1 262 ? -60.561 84.713 26.020 1.00 35.34 262 ILE C O 1
ATOM 7016 N N . LYS C 1 263 ? -59.271 82.868 25.921 1.00 33.93 263 LYS C N 1
ATOM 7017 C CA . LYS C 1 263 ? -58.035 83.528 26.268 1.00 34.83 263 LYS C CA 1
ATOM 7018 C C . LYS C 1 263 ? -57.315 83.792 24.954 1.00 35.87 263 LYS C C 1
ATOM 7019 O O . LYS C 1 263 ? -56.875 82.848 24.269 1.00 35.14 263 LYS C O 1
ATOM 7025 N N . ARG C 1 264 ? -57.233 85.064 24.574 1.00 36.31 264 ARG C N 1
ATOM 7026 C CA . ARG C 1 264 ? -56.714 85.411 23.246 1.00 37.53 264 ARG C CA 1
ATOM 7027 C C . ARG C 1 264 ? -55.901 86.699 23.179 1.00 37.55 264 ARG C C 1
ATOM 7028 O O . ARG C 1 264 ? -55.752 87.281 22.099 1.00 37.40 264 ARG C O 1
ATOM 7036 N N . GLU C 1 265 ? -55.356 87.126 24.313 1.00 36.81 265 GLU C N 1
ATOM 7037 C CA . GLU C 1 265 ? -54.692 88.415 24.355 1.00 37.47 265 GLU C CA 1
ATOM 7038 C C . GLU C 1 265 ? -53.494 88.468 23.433 1.00 35.68 265 GLU C C 1
ATOM 7039 O O . GLU C 1 265 ? -53.364 89.417 22.659 1.00 35.54 265 GLU C O 1
ATOM 7045 N N . GLY C 1 266 ? -52.639 87.450 23.489 1.00 33.39 266 GLY C N 1
ATOM 7046 C CA . GLY C 1 266 ? -51.457 87.436 22.657 1.00 33.33 266 GLY C CA 1
ATOM 7047 C C . GLY C 1 266 ? -51.762 87.257 21.178 1.00 31.91 266 GLY C C 1
ATOM 7048 O O . GLY C 1 266 ? -51.173 87.917 20.354 1.00 31.51 266 GLY C O 1
ATOM 7049 N N . TRP C 1 267 ? -52.669 86.346 20.843 1.00 30.93 267 TRP C N 1
ATOM 7050 C CA . TRP C 1 267 ? -53.049 86.113 19.456 1.00 31.38 267 TRP C CA 1
ATOM 7051 C C . TRP C 1 267 ? -53.691 87.381 18.859 1.00 31.52 267 TRP C C 1
ATOM 7052 O O . TRP C 1 267 ? -53.289 87.813 17.785 1.00 29.38 267 TRP C O 1
ATOM 7063 N N . THR C 1 268 ? -54.653 87.981 19.583 1.00 33.22 268 THR C N 1
ATOM 7064 C CA . THR C 1 268 ? -55.290 89.240 19.183 1.00 33.30 268 THR C CA 1
ATOM 7065 C C . THR C 1 268 ? -54.223 90.334 19.019 1.00 33.73 268 THR C C 1
ATOM 7066 O O . THR C 1 268 ? -54.148 91.000 17.969 1.00 32.33 268 THR C O 1
ATOM 7070 N N . LYS C 1 269 ? -53.363 90.501 20.019 1.00 33.05 269 LYS C N 1
ATOM 7071 C CA . LYS C 1 269 ? -52.293 91.472 19.873 1.00 33.10 269 LYS C CA 1
ATOM 7072 C C . LYS C 1 269 ? -51.372 91.210 18.668 1.00 31.88 269 LYS C C 1
ATOM 7073 O O . LYS C 1 269 ? -50.944 92.156 18.010 1.00 32.68 269 LYS C O 1
ATOM 7079 N N . PHE C 1 270 ? -51.057 89.944 18.395 1.00 30.88 270 PHE C N 1
ATOM 7080 C CA . PHE C 1 270 ? -50.156 89.581 17.304 1.00 30.32 270 PHE C CA 1
ATOM 7081 C C . PHE C 1 270 ? -50.713 90.057 15.977 1.00 30.05 270 PHE C C 1
ATOM 7082 O O . PHE C 1 270 ? -49.974 90.575 15.151 1.00 29.20 270 PHE C O 1
ATOM 7090 N N . LEU C 1 271 ? -52.008 89.826 15.764 1.00 29.79 271 LEU C N 1
ATOM 7091 C CA . LEU C 1 271 ? -52.687 90.235 14.530 1.00 30.67 271 LEU C CA 1
ATOM 7092 C C . LEU C 1 271 ? -52.685 91.752 14.414 1.00 30.71 271 LEU C C 1
ATOM 7093 O O . LEU C 1 271 ? -52.402 92.293 13.337 1.00 30.70 271 LEU C O 1
ATOM 7098 N N . GLU C 1 272 ? -52.943 92.418 15.532 1.00 31.46 272 GLU C N 1
ATOM 7099 C CA . GLU C 1 272 ? -52.953 93.881 15.569 1.00 33.05 272 GLU C CA 1
ATOM 7100 C C . GLU C 1 272 ? -51.595 94.396 15.130 1.00 32.24 272 GLU C C 1
ATOM 7101 O O . GLU C 1 272 ? -51.493 95.328 14.318 1.00 33.42 272 GLU C O 1
ATOM 7107 N N . ASP C 1 273 ? -50.547 93.776 15.652 1.00 31.95 273 ASP C N 1
ATOM 7108 C CA . ASP C 1 273 ? -49.193 94.238 15.432 1.00 32.95 273 ASP C CA 1
ATOM 7109 C C . ASP C 1 273 ? -48.619 93.928 14.061 1.00 32.58 273 ASP C C 1
ATOM 7110 O O . ASP C 1 273 ? -47.675 94.579 13.637 1.00 33.87 273 ASP C O 1
ATOM 7115 N N . THR C 1 274 ? -49.178 92.939 13.376 1.00 31.35 274 THR C N 1
ATOM 7116 C CA . THR C 1 274 ? -48.651 92.507 12.092 1.00 31.34 274 THR C CA 1
ATOM 7117 C C . THR C 1 274 ? -49.528 92.868 10.875 1.00 30.75 274 THR C C 1
ATOM 7118 O O . THR C 1 274 ? -49.085 92.780 9.745 1.00 29.29 274 THR C O 1
ATOM 7122 N N . ARG C 1 275 ? -50.768 93.270 11.104 1.00 31.67 275 ARG C N 1
ATOM 7123 C CA . ARG C 1 275 ? -51.686 93.509 9.983 1.00 32.29 275 ARG C CA 1
ATOM 7124 C C . ARG C 1 275 ? -51.197 94.596 9.018 1.00 32.21 275 ARG C C 1
ATOM 7125 O O . ARG C 1 275 ? -51.390 94.494 7.811 1.00 31.44 275 ARG C O 1
ATOM 7133 N N . GLY C 1 276 ? -50.541 95.628 9.554 1.00 32.75 276 GLY C N 1
ATOM 7134 C CA . GLY C 1 276 ? -50.011 96.720 8.744 1.00 33.11 276 GLY C CA 1
ATOM 7135 C C . GLY C 1 276 ? -48.963 96.287 7.751 1.00 33.47 276 GLY C C 1
ATOM 7136 O O . GLY C 1 276 ? -48.942 96.745 6.606 1.00 34.59 276 GLY C O 1
ATOM 7137 N N . GLU C 1 277 ? -48.113 95.355 8.158 1.00 34.42 277 GLU C N 1
ATOM 7138 C CA . GLU C 1 277 ? -47.147 94.746 7.245 1.00 33.67 277 GLU C CA 1
ATOM 7139 C C . GLU C 1 277 ? -47.797 93.843 6.186 1.00 33.29 277 GLU C C 1
ATOM 7140 O O . GLU C 1 277 ? -47.428 93.883 5.016 1.00 32.88 277 GLU C O 1
ATOM 7146 N N . VAL C 1 278 ? -48.796 93.070 6.569 1.00 32.27 278 VAL C N 1
ATOM 7147 C CA . VAL C 1 278 ? -49.570 92.352 5.556 1.00 33.06 278 VAL C CA 1
ATOM 7148 C C . VAL C 1 278 ? -50.224 93.310 4.529 1.00 32.39 278 VAL C C 1
ATOM 7149 O O . VAL C 1 278 ? -50.216 93.029 3.333 1.00 32.29 278 VAL C O 1
ATOM 7153 N N . ARG C 1 279 ? -50.779 94.418 4.995 1.00 33.44 279 ARG C N 1
ATOM 7154 C CA . ARG C 1 279 ? -51.419 95.388 4.083 1.00 33.98 279 ARG C CA 1
ATOM 7155 C C . ARG C 1 279 ? -50.392 95.883 3.056 1.00 33.48 279 ARG C C 1
ATOM 7156 O O . ARG C 1 279 ? -50.647 95.954 1.838 1.00 31.90 279 ARG C O 1
ATOM 7164 N N . ARG C 1 280 ? -49.205 96.191 3.555 1.00 33.53 280 ARG C N 1
ATOM 7165 C CA . ARG C 1 280 ? -48.164 96.702 2.702 1.00 34.93 280 ARG C CA 1
ATOM 7166 C C . ARG C 1 280 ? -47.722 95.658 1.696 1.00 34.94 280 ARG C C 1
ATOM 7167 O O . ARG C 1 280 ? -47.640 95.952 0.492 1.00 35.01 280 ARG C O 1
ATOM 7175 N N . LYS C 1 281 ? -47.427 94.446 2.169 1.00 34.82 281 LYS C N 1
ATOM 7176 C CA A LYS C 1 281 ? -46.877 93.419 1.286 0.50 35.08 281 LYS C CA 1
ATOM 7177 C CA B LYS C 1 281 ? -46.891 93.412 1.297 0.50 34.62 281 LYS C CA 1
ATOM 7178 C C . LYS C 1 281 ? -47.927 92.867 0.326 1.00 35.25 281 LYS C C 1
ATOM 7179 O O . LYS C 1 281 ? -47.621 92.650 -0.832 1.00 34.88 281 LYS C O 1
ATOM 7190 N N . PHE C 1 282 ? -49.148 92.633 0.828 1.00 34.91 282 PHE C N 1
ATOM 7191 C CA . PHE C 1 282 ? -50.159 91.876 0.099 1.00 34.89 282 PHE C CA 1
ATOM 7192 C C . PHE C 1 282 ? -51.442 92.606 -0.265 1.00 34.11 282 PHE C C 1
ATOM 7193 O O . PHE C 1 282 ? -52.310 92.040 -0.919 1.00 33.44 282 PHE C O 1
ATOM 7201 N N . GLY C 1 283 ? -51.549 93.855 0.130 1.00 32.59 283 GLY C N 1
ATOM 7202 C CA . GLY C 1 283 ? -52.714 94.674 -0.218 1.00 33.44 283 GLY C CA 1
ATOM 7203 C C . GLY C 1 283 ? -53.845 94.563 0.779 1.00 32.91 283 GLY C C 1
ATOM 7204 O O . GLY C 1 283 ? -53.922 93.597 1.511 1.00 32.32 283 GLY C O 1
ATOM 7205 N N . PRO C 1 284 ? -54.724 95.579 0.828 1.00 32.92 284 PRO C N 1
ATOM 7206 C CA . PRO C 1 284 ? -55.873 95.541 1.736 1.00 32.84 284 PRO C CA 1
ATOM 7207 C C . PRO C 1 284 ? -56.805 94.353 1.474 1.00 32.46 284 PRO C C 1
ATOM 7208 O O . PRO C 1 284 ? -57.420 93.854 2.398 1.00 30.21 284 PRO C O 1
ATOM 7212 N N . GLU C 1 285 ? -56.896 93.912 0.218 1.00 32.49 285 GLU C N 1
ATOM 7213 C CA . GLU C 1 285 ? -57.728 92.758 -0.110 1.00 32.99 285 GLU C CA 1
ATOM 7214 C C . GLU C 1 285 ? -57.288 91.497 0.629 1.00 31.94 285 GLU C C 1
ATOM 7215 O O . GLU C 1 285 ? -58.113 90.629 0.936 1.00 33.27 285 GLU C O 1
ATOM 7221 N N . ARG C 1 286 ? -55.991 91.387 0.922 1.00 30.94 286 ARG C N 1
ATOM 7222 C CA . ARG C 1 286 ? -55.482 90.232 1.659 1.00 30.14 286 ARG C CA 1
ATOM 7223 C C . ARG C 1 286 ? -55.285 90.541 3.153 1.00 28.94 286 ARG C C 1
ATOM 7224 O O . ARG C 1 286 ? -55.314 89.653 3.975 1.00 28.10 286 ARG C O 1
ATOM 7232 N N . GLU C 1 287 ? -55.151 91.804 3.525 1.00 28.37 287 GLU C N 1
ATOM 7233 C CA . GLU C 1 287 ? -55.201 92.130 4.953 1.00 29.63 287 GLU C CA 1
ATOM 7234 C C . GLU C 1 287 ? -56.545 91.658 5.483 1.00 29.62 287 GLU C C 1
ATOM 7235 O O . GLU C 1 287 ? -56.629 91.164 6.590 1.00 29.51 287 GLU C O 1
ATOM 7241 N N . ARG C 1 288 ? -57.594 91.819 4.670 1.00 30.46 288 ARG C N 1
ATOM 7242 C CA . ARG C 1 288 ? -58.957 91.369 5.032 1.00 30.48 288 ARG C CA 1
ATOM 7243 C C . ARG C 1 288 ? -58.963 89.903 5.380 1.00 30.14 288 ARG C C 1
ATOM 7244 O O . ARG C 1 288 ? -59.586 89.448 6.349 1.00 30.04 288 ARG C O 1
ATOM 7252 N N . LEU C 1 289 ? -58.299 89.127 4.549 1.00 30.11 289 LEU C N 1
ATOM 7253 C CA . LEU C 1 289 ? -58.231 87.712 4.823 1.00 29.37 289 LEU C CA 1
ATOM 7254 C C . LEU C 1 289 ? -57.407 87.422 6.052 1.00 28.85 289 LEU C C 1
ATOM 7255 O O . LEU C 1 289 ? -57.753 86.539 6.807 1.00 28.86 289 LEU C O 1
ATOM 7260 N N . TYR C 1 290 ? -56.311 88.152 6.230 1.00 28.19 290 TYR C N 1
ATOM 7261 C CA . TYR C 1 290 ? -55.390 87.948 7.339 1.00 28.14 290 TYR C CA 1
ATOM 7262 C C . TYR C 1 290 ? -56.091 88.065 8.710 1.00 28.87 290 TYR C C 1
ATOM 7263 O O . TYR C 1 290 ? -55.723 87.376 9.667 1.00 28.19 290 TYR C O 1
ATOM 7272 N N . LEU C 1 291 ? -57.125 88.902 8.775 1.00 28.69 291 LEU C N 1
ATOM 7273 C CA . LEU C 1 291 ? -57.854 89.120 10.006 1.00 28.72 291 LEU C CA 1
ATOM 7274 C C . LEU C 1 291 ? -59.127 88.268 10.079 1.00 28.52 291 LEU C C 1
ATOM 7275 O O . LEU C 1 291 ? -59.803 88.251 11.106 1.00 29.03 291 LEU C O 1
ATOM 7280 N N . GLY C 1 292 ? -59.423 87.523 9.015 1.00 28.31 292 GLY C N 1
ATOM 7281 C CA . GLY C 1 292 ? -60.630 86.708 8.990 1.00 27.73 292 GLY C CA 1
ATOM 7282 C C . GLY C 1 292 ? -60.406 85.321 9.576 1.00 27.78 292 GLY C C 1
ATOM 7283 O O . GLY C 1 292 ? -59.258 84.877 9.751 1.00 29.15 292 GLY C O 1
ATOM 7284 N N . HIS C 1 293 ? -61.498 84.631 9.877 1.00 27.03 293 HIS C N 1
ATOM 7285 C CA . HIS C 1 293 ? -61.455 83.225 10.218 1.00 27.21 293 HIS C CA 1
ATOM 7286 C C . HIS C 1 293 ? -61.636 82.386 8.956 1.00 27.51 293 HIS C C 1
ATOM 7287 O O . HIS C 1 293 ? -62.639 82.562 8.287 1.00 28.36 293 HIS C O 1
ATOM 7294 N N . TRP C 1 294 ? -60.694 81.500 8.648 1.00 26.47 294 TRP C N 1
ATOM 7295 C CA . TRP C 1 294 ? -60.794 80.628 7.448 1.00 26.47 294 TRP C CA 1
ATOM 7296 C C . TRP C 1 294 ? -61.171 79.215 7.843 1.00 26.93 294 TRP C C 1
ATOM 7297 O O . TRP C 1 294 ? -60.622 78.703 8.828 1.00 25.62 294 TRP C O 1
ATOM 7308 N N . ASN C 1 295 ? -62.051 78.583 7.051 1.00 25.45 295 ASN C N 1
ATOM 7309 C CA . ASN C 1 295 ? -62.155 77.109 7.007 1.00 25.52 295 ASN C CA 1
ATOM 7310 C C . ASN C 1 295 ? -61.675 76.645 5.640 1.00 25.05 295 ASN C C 1
ATOM 7311 O O . ASN C 1 295 ? -62.269 77.008 4.652 1.00 26.09 295 ASN C O 1
ATOM 7316 N N . CYS C 1 296 ? -60.626 75.830 5.612 1.00 24.23 296 CYS C N 1
ATOM 7317 C CA . CYS C 1 296 ? -59.882 75.588 4.371 1.00 24.30 296 CYS C CA 1
ATOM 7318 C C . CYS C 1 296 ? -59.638 74.095 4.209 1.00 25.16 296 CYS C C 1
ATOM 7319 O O . CYS C 1 296 ? -59.326 73.409 5.185 1.00 23.17 296 CYS C O 1
ATOM 7322 N N . SER C 1 297 ? -59.776 73.602 2.987 1.00 24.84 297 SER C N 1
ATOM 7323 C CA . SER C 1 297 ? -59.157 72.311 2.618 1.00 25.52 297 SER C CA 1
ATOM 7324 C C . SER C 1 297 ? -58.196 72.479 1.452 1.00 26.66 297 SER C C 1
ATOM 7325 O O . SER C 1 297 ? -58.501 73.181 0.454 1.00 26.76 297 SER C O 1
ATOM 7328 N N . ILE C 1 298 ? -57.021 71.859 1.601 1.00 25.85 298 ILE C N 1
ATOM 7329 C CA . ILE C 1 298 ? -56.106 71.660 0.489 1.00 26.51 298 ILE C CA 1
ATOM 7330 C C . ILE C 1 298 ? -56.373 70.260 -0.101 1.00 26.64 298 ILE C C 1
ATOM 7331 O O . ILE C 1 298 ? -56.312 69.233 0.594 1.00 27.04 298 ILE C O 1
ATOM 7336 N N . PHE C 1 299 ? -56.711 70.243 -1.375 1.00 24.65 299 PHE C N 1
ATOM 7337 C CA . PHE C 1 299 ? -57.045 69.012 -2.059 1.00 25.54 299 PHE C CA 1
ATOM 7338 C C . PHE C 1 299 ? -55.832 68.043 -2.056 1.00 26.23 299 PHE C C 1
ATOM 7339 O O . PHE C 1 299 ? -54.707 68.462 -2.296 1.00 26.86 299 PHE C O 1
ATOM 7347 N N . PRO C 1 300 ? -56.070 66.749 -1.758 1.00 26.45 300 PRO C N 1
ATOM 7348 C CA . PRO C 1 300 ? -57.376 66.184 -1.342 1.00 26.04 300 PRO C CA 1
ATOM 7349 C C . PRO C 1 300 ? -57.776 66.233 0.150 1.00 25.56 300 PRO C C 1
ATOM 7350 O O . PRO C 1 300 ? -58.943 66.517 0.457 1.00 26.72 300 PRO C O 1
ATOM 7354 N N . ASN C 1 301 ? -56.854 65.948 1.043 1.00 25.96 301 ASN C N 1
ATOM 7355 C CA . ASN C 1 301 ? -57.235 65.492 2.383 1.00 25.95 301 ASN C CA 1
ATOM 7356 C C . ASN C 1 301 ? -56.505 66.199 3.530 1.00 25.47 301 ASN C C 1
ATOM 7357 O O . ASN C 1 301 ? -56.286 65.614 4.582 1.00 26.33 301 ASN C O 1
ATOM 7362 N N . CYS C 1 302 ? -56.127 67.449 3.326 1.00 25.37 302 CYS C N 1
ATOM 7363 C CA . CYS C 1 302 ? -55.625 68.295 4.416 1.00 26.33 302 CYS C CA 1
ATOM 7364 C C . CYS C 1 302 ? -56.660 69.422 4.655 1.00 25.73 302 CYS C C 1
ATOM 7365 O O . CYS C 1 302 ? -57.221 69.963 3.686 1.00 26.63 302 CYS C O 1
ATOM 7368 N N . SER C 1 303 ? -56.941 69.756 5.908 1.00 25.62 303 SER C N 1
ATOM 7369 C CA . SER C 1 303 ? -57.791 70.912 6.225 1.00 24.26 303 SER C CA 1
ATOM 7370 C C . SER C 1 303 ? -57.258 71.680 7.422 1.00 24.52 303 SER C C 1
ATOM 7371 O O . SER C 1 303 ? -56.496 71.142 8.267 1.00 24.28 303 SER C O 1
ATOM 7374 N N . PHE C 1 304 ? -57.625 72.948 7.501 1.00 23.63 304 PHE C N 1
ATOM 7375 C CA . PHE C 1 304 ? -57.291 73.717 8.689 1.00 23.89 304 PHE C CA 1
ATOM 7376 C C . PHE C 1 304 ? -58.272 74.827 8.931 1.00 24.88 304 PHE C C 1
ATOM 7377 O O . PHE C 1 304 ? -58.976 75.235 8.029 1.00 24.46 304 PHE C O 1
ATOM 7385 N N . LEU C 1 305 ? -58.318 75.299 10.175 1.00 23.27 305 LEU C N 1
ATOM 7386 C CA . LEU C 1 305 ? -58.977 76.547 10.493 1.00 24.73 305 LEU C CA 1
ATOM 7387 C C . LEU C 1 305 ? -57.926 77.598 10.771 1.00 25.37 305 LEU C C 1
ATOM 7388 O O . LEU C 1 305 ? -57.198 77.495 11.784 1.00 27.12 305 LEU C O 1
ATOM 7393 N N . TYR C 1 306 ? -57.852 78.637 9.924 1.00 25.94 306 TYR C N 1
ATOM 7394 C CA . TYR C 1 306 ? -57.011 79.788 10.288 1.00 26.41 306 TYR C CA 1
ATOM 7395 C C . TYR C 1 306 ? -57.771 80.757 11.165 1.00 27.18 306 TYR C C 1
ATOM 7396 O O . TYR C 1 306 ? -58.865 81.169 10.847 1.00 27.80 306 TYR C O 1
ATOM 7405 N N . GLY C 1 307 ? -57.207 81.027 12.324 1.00 27.86 307 GLY C N 1
ATOM 7406 C CA . GLY C 1 307 ? -57.833 81.787 13.372 1.00 28.64 307 GLY C CA 1
ATOM 7407 C C . GLY C 1 307 ? -57.974 80.871 14.570 1.00 28.19 307 GLY C C 1
ATOM 7408 O O . GLY C 1 307 ? -57.319 81.068 15.577 1.00 30.51 307 GLY C O 1
ATOM 7409 N N . THR C 1 308 ? -58.814 79.843 14.466 1.00 27.99 308 THR C N 1
ATOM 7410 C CA . THR C 1 308 ? -58.927 78.887 15.562 1.00 27.27 308 THR C CA 1
ATOM 7411 C C . THR C 1 308 ? -57.636 78.057 15.658 1.00 26.87 308 THR C C 1
ATOM 7412 O O . THR C 1 308 ? -57.197 77.705 16.756 1.00 25.45 308 THR C O 1
ATOM 7416 N N . ASN C 1 309 ? -57.018 77.801 14.508 1.00 25.42 309 ASN C N 1
ATOM 7417 C CA . ASN C 1 309 ? -55.664 77.263 14.399 1.00 26.34 309 ASN C CA 1
ATOM 7418 C C . ASN C 1 309 ? -55.527 75.752 14.648 1.00 25.25 309 ASN C C 1
ATOM 7419 O O . ASN C 1 309 ? -54.498 75.277 15.106 1.00 27.81 309 ASN C O 1
ATOM 7424 N N . THR C 1 310 ? -56.530 74.991 14.252 1.00 26.23 310 THR C N 1
ATOM 7425 C CA . THR C 1 310 ? -56.444 73.553 14.258 1.00 25.02 310 THR C CA 1
ATOM 7426 C C . THR C 1 310 ? -56.029 73.174 12.825 1.00 25.07 310 THR C C 1
ATOM 7427 O O . THR C 1 310 ? -56.309 73.929 11.866 1.00 25.27 310 THR C O 1
ATOM 7431 N N . PHE C 1 311 ? -55.356 72.018 12.675 1.00 25.38 311 PHE C N 1
ATOM 7432 C CA . PHE C 1 311 ? -54.791 71.610 11.360 1.00 25.63 311 PHE C CA 1
ATOM 7433 C C . PHE C 1 311 ? -54.956 70.090 11.332 1.00 25.92 311 PHE C C 1
ATOM 7434 O O . PHE C 1 311 ? -54.488 69.407 12.251 1.00 25.74 311 PHE C O 1
ATOM 7442 N N . LYS C 1 312 ? -55.620 69.592 10.308 1.00 25.72 312 LYS C N 1
ATOM 7443 C CA . LYS C 1 312 ? -56.042 68.155 10.227 1.00 25.37 312 LYS C CA 1
ATOM 7444 C C . LYS C 1 312 ? -55.637 67.509 8.910 1.00 24.97 312 LYS C C 1
ATOM 7445 O O . LYS C 1 312 ? -55.592 68.184 7.871 1.00 24.73 312 LYS C O 1
ATOM 7451 N N . ILE C 1 313 ? -55.245 66.248 9.010 1.00 24.82 313 ILE C N 1
ATOM 7452 C CA . ILE C 1 313 ? -55.071 65.352 7.862 1.00 25.13 313 ILE C CA 1
ATOM 7453 C C . ILE C 1 313 ? -56.004 64.180 8.047 1.00 25.55 313 ILE C C 1
ATOM 7454 O O . ILE C 1 313 ? -56.053 63.555 9.102 1.00 26.80 313 ILE C O 1
ATOM 7459 N N . TRP C 1 314 ? -56.787 63.901 7.015 1.00 25.41 314 TRP C N 1
ATOM 7460 C CA . TRP C 1 314 ? -57.800 62.850 7.014 1.00 24.89 314 TRP C CA 1
ATOM 7461 C C . TRP C 1 314 ? -57.209 61.656 6.247 1.00 26.00 314 TRP C C 1
ATOM 7462 O O . TRP C 1 314 ? -57.333 61.563 5.006 1.00 25.61 314 TRP C O 1
ATOM 7473 N N . HIS C 1 315 ? -56.610 60.725 6.954 1.00 24.62 315 HIS C N 1
ATOM 7474 C CA . HIS C 1 315 ? -55.953 59.587 6.290 1.00 25.10 315 HIS C CA 1
ATOM 7475 C C . HIS C 1 315 ? -56.944 58.466 6.025 1.00 25.93 315 HIS C C 1
ATOM 7476 O O . HIS C 1 315 ? -57.487 57.901 6.931 1.00 24.32 315 HIS C O 1
ATOM 7483 N N . PRO C 1 316 ? -57.221 58.169 4.759 1.00 25.17 316 PRO C N 1
ATOM 7484 C CA . PRO C 1 316 ? -58.227 57.132 4.521 1.00 25.54 316 PRO C CA 1
ATOM 7485 C C . PRO C 1 316 ? -57.819 55.732 5.010 1.00 24.85 316 PRO C C 1
ATOM 7486 O O . PRO C 1 316 ? -56.660 55.360 4.918 1.00 26.20 316 PRO C O 1
ATOM 7490 N N . ARG C 1 317 ? -58.803 54.969 5.479 1.00 25.48 317 ARG C N 1
ATOM 7491 C CA . ARG C 1 317 ? -58.662 53.553 5.800 1.00 26.42 317 ARG C CA 1
ATOM 7492 C C . ARG C 1 317 ? -59.824 52.796 5.158 1.00 27.67 317 ARG C C 1
ATOM 7493 O O . ARG C 1 317 ? -60.710 52.203 5.822 1.00 28.62 317 ARG C O 1
ATOM 7501 N N . GLY C 1 318 ? -59.828 52.812 3.835 1.00 26.88 318 GLY C N 1
ATOM 7502 C CA . GLY C 1 318 ? -60.972 52.351 3.080 1.00 27.38 318 GLY C CA 1
ATOM 7503 C C . GLY C 1 318 ? -62.034 53.422 2.963 1.00 26.27 318 GLY C C 1
ATOM 7504 O O . GLY C 1 318 ? -61.836 54.535 3.412 1.00 24.57 318 GLY C O 1
ATOM 7505 N N . PRO C 1 319 ? -63.161 53.077 2.353 1.00 27.63 319 PRO C N 1
ATOM 7506 C CA . PRO C 1 319 ? -64.206 54.056 2.060 1.00 27.64 319 PRO C CA 1
ATOM 7507 C C . PRO C 1 319 ? -65.059 54.443 3.262 1.00 26.37 319 PRO C C 1
ATOM 7508 O O . PRO C 1 319 ? -65.789 55.411 3.170 1.00 27.46 319 PRO C O 1
ATOM 7512 N N . HIS C 1 320 ? -64.966 53.698 4.355 1.00 26.34 320 HIS C N 1
ATOM 7513 C CA . HIS C 1 320 ? -65.869 53.890 5.481 1.00 26.26 320 HIS C CA 1
ATOM 7514 C C . HIS C 1 320 ? -65.139 54.179 6.787 1.00 26.22 320 HIS C C 1
ATOM 7515 O O . HIS C 1 320 ? -65.728 54.115 7.848 1.00 27.72 320 HIS C O 1
ATOM 7522 N N . GLU C 1 321 ? -63.856 54.488 6.700 1.00 25.04 321 GLU C N 1
ATOM 7523 C CA . GLU C 1 321 ? -63.076 54.876 7.903 1.00 25.48 321 GLU C CA 1
ATOM 7524 C C . GLU C 1 321 ? -61.945 55.818 7.535 1.00 24.85 321 GLU C C 1
ATOM 7525 O O . GLU C 1 321 ? -61.453 55.781 6.393 1.00 24.09 321 GLU C O 1
ATOM 7531 N N . ILE C 1 322 ? -61.554 56.635 8.496 1.00 23.20 322 ILE C N 1
ATOM 7532 C CA . ILE C 1 322 ? -60.350 57.468 8.406 1.00 24.78 322 ILE C CA 1
ATOM 7533 C C . ILE C 1 322 ? -59.632 57.435 9.743 1.00 24.68 322 ILE C C 1
ATOM 7534 O O . ILE C 1 322 ? -60.248 57.106 10.783 1.00 25.43 322 ILE C O 1
ATOM 7539 N N . GLU C 1 323 ? -58.346 57.766 9.694 1.00 24.85 323 GLU C N 1
ATOM 7540 C CA . GLU C 1 323 ? -57.562 58.114 10.874 1.00 25.34 323 GLU C CA 1
ATOM 7541 C C . GLU C 1 323 ? -57.267 59.605 10.730 1.00 25.75 323 GLU C C 1
ATOM 7542 O O . GLU C 1 323 ? -56.668 60.077 9.735 1.00 26.05 323 GLU C O 1
ATOM 7548 N N . VAL C 1 324 ? -57.749 60.355 11.691 1.00 24.36 324 VAL C N 1
ATOM 7549 C CA . VAL C 1 324 ? -57.625 61.827 11.744 1.00 25.66 324 VAL C CA 1
ATOM 7550 C C . VAL C 1 324 ? -56.425 62.227 12.602 1.00 24.64 324 VAL C C 1
ATOM 7551 O O . VAL C 1 324 ? -56.361 61.823 13.754 1.00 24.46 324 VAL C O 1
ATOM 7555 N N . TRP C 1 325 ? -55.508 63.002 12.044 1.00 24.04 325 TRP C N 1
ATOM 7556 C CA . TRP C 1 325 ? -54.368 63.524 12.783 1.00 24.50 325 TRP C CA 1
ATOM 7557 C C . TRP C 1 325 ? -54.585 65.014 12.944 1.00 24.95 325 TRP C C 1
ATOM 7558 O O . TRP C 1 325 ? -54.892 65.692 11.959 1.00 25.63 325 TRP C O 1
ATOM 7569 N N . THR C 1 326 ? -54.492 65.486 14.169 1.00 23.57 326 THR C N 1
ATOM 7570 C CA . THR C 1 326 ? -54.721 66.905 14.468 1.00 24.82 326 THR C CA 1
ATOM 7571 C C . THR C 1 326 ? -53.513 67.542 15.124 1.00 24.60 326 THR C C 1
ATOM 7572 O O . THR C 1 326 ? -53.078 67.173 16.257 1.00 23.89 326 THR C O 1
ATOM 7576 N N . TYR C 1 327 ? -53.019 68.585 14.456 1.00 24.15 327 TYR C N 1
ATOM 7577 C CA . TYR C 1 327 ? -51.940 69.386 14.950 1.00 24.44 327 TYR C CA 1
ATOM 7578 C C . TYR C 1 327 ? -52.503 70.805 15.247 1.00 25.45 327 TYR C C 1
ATOM 7579 O O . TYR C 1 327 ? -53.676 71.097 14.962 1.00 25.44 327 TYR C O 1
ATOM 7588 N N . THR C 1 328 ? -51.657 71.684 15.761 1.00 24.32 328 THR C N 1
ATOM 7589 C CA . THR C 1 328 ? -51.973 73.093 15.921 1.00 24.59 328 THR C CA 1
ATOM 7590 C C . THR C 1 328 ? -51.084 73.840 14.919 1.00 24.56 328 THR C C 1
ATOM 7591 O O . THR C 1 328 ? -49.898 73.520 14.741 1.00 26.00 328 THR C O 1
ATOM 7595 N N . ILE C 1 329 ? -51.646 74.836 14.286 1.00 24.99 329 ILE C N 1
ATOM 7596 C CA . ILE C 1 329 ? -50.881 75.723 13.426 1.00 26.50 329 ILE C CA 1
ATOM 7597 C C . ILE C 1 329 ? -50.717 77.094 14.096 1.00 25.67 329 ILE C C 1
ATOM 7598 O O . ILE C 1 329 ? -51.671 77.669 14.660 1.00 26.55 329 ILE C O 1
ATOM 7603 N N . VAL C 1 330 ? -49.495 77.597 14.123 1.00 25.12 330 VAL C N 1
ATOM 7604 C CA . VAL C 1 330 ? -49.236 78.864 14.819 1.00 25.81 330 VAL C CA 1
ATOM 7605 C C . VAL C 1 330 ? -48.315 79.749 13.998 1.00 26.36 330 VAL C C 1
ATOM 7606 O O . VAL C 1 330 ? -47.490 79.238 13.235 1.00 27.44 330 VAL C O 1
ATOM 7610 N N . PRO C 1 331 ? -48.411 81.073 14.184 1.00 27.90 331 PRO C N 1
ATOM 7611 C CA . PRO C 1 331 ? -47.401 81.922 13.539 1.00 27.61 331 PRO C CA 1
ATOM 7612 C C . PRO C 1 331 ? -46.015 81.686 14.139 1.00 27.95 331 PRO C C 1
ATOM 7613 O O . PRO C 1 331 ? -45.898 81.609 15.371 1.00 27.83 331 PRO C O 1
ATOM 7617 N N . ARG C 1 332 ? -44.988 81.614 13.294 1.00 27.53 332 ARG C N 1
ATOM 7618 C CA . ARG C 1 332 ? -43.623 81.409 13.779 1.00 29.29 332 ARG C CA 1
ATOM 7619 C C . ARG C 1 332 ? -43.155 82.524 14.722 1.00 30.08 332 ARG C C 1
ATOM 7620 O O . ARG C 1 332 ? -42.429 82.269 15.695 1.00 30.86 332 ARG C O 1
ATOM 7628 N N . ASP C 1 333 ? -43.590 83.751 14.465 1.00 30.28 333 ASP C N 1
ATOM 7629 C CA . ASP C 1 333 ? -43.034 84.909 15.177 1.00 31.10 333 ASP C CA 1
ATOM 7630 C C . ASP C 1 333 ? -43.786 85.214 16.459 1.00 31.88 333 ASP C C 1
ATOM 7631 O O . ASP C 1 333 ? -43.444 86.165 17.174 1.00 31.92 333 ASP C O 1
ATOM 7636 N N . ALA C 1 334 ? -44.790 84.413 16.782 1.00 31.25 334 ALA C N 1
ATOM 7637 C CA . ALA C 1 334 ? -45.504 84.596 18.042 1.00 33.46 334 ALA C CA 1
ATOM 7638 C C . ALA C 1 334 ? -44.603 84.176 19.189 1.00 33.73 334 ALA C C 1
ATOM 7639 O O . ALA C 1 334 ? -43.779 83.269 19.032 1.00 34.41 334 ALA C O 1
ATOM 7641 N N . ASP C 1 335 ? -44.753 84.877 20.321 1.00 34.99 335 ASP C N 1
ATOM 7642 C CA . ASP C 1 335 ? -44.036 84.557 21.554 1.00 36.17 335 ASP C CA 1
ATOM 7643 C C . ASP C 1 335 ? -44.398 83.142 22.000 1.00 36.35 335 ASP C C 1
ATOM 7644 O O . ASP C 1 335 ? -45.533 82.678 21.758 1.00 35.53 335 ASP C O 1
ATOM 7649 N N . PRO C 1 336 ? -43.452 82.436 22.642 1.00 36.50 336 PRO C N 1
ATOM 7650 C CA . PRO C 1 336 ? -43.736 81.082 23.107 1.00 35.84 336 PRO C CA 1
ATOM 7651 C C . PRO C 1 336 ? -45.048 80.970 23.900 1.00 35.06 336 PRO C C 1
ATOM 7652 O O . PRO C 1 336 ? -45.800 80.005 23.696 1.00 33.85 336 PRO C O 1
ATOM 7656 N N . ALA C 1 337 ? -45.329 81.928 24.776 1.00 32.80 337 ALA C N 1
ATOM 7657 C CA . ALA C 1 337 ? -46.557 81.856 25.558 1.00 32.57 337 ALA C CA 1
ATOM 7658 C C . ALA C 1 337 ? -47.832 81.992 24.716 1.00 31.34 337 ALA C C 1
ATOM 7659 O O . ALA C 1 337 ? -48.845 81.389 25.026 1.00 29.82 337 ALA C O 1
ATOM 7661 N N . THR C 1 338 ? -47.763 82.816 23.676 1.00 30.29 338 THR C N 1
ATOM 7662 C CA . THR C 1 338 ? -48.845 82.982 22.726 1.00 29.46 338 THR C CA 1
ATOM 7663 C C . THR C 1 338 ? -49.045 81.664 21.948 1.00 29.04 338 THR C C 1
ATOM 7664 O O . THR C 1 338 ? -50.181 81.252 21.743 1.00 28.06 338 THR C O 1
ATOM 7668 N N . LYS C 1 339 ? -47.958 81.014 21.520 1.00 28.70 339 LYS C N 1
ATOM 7669 C CA . LYS C 1 339 ? -48.054 79.698 20.836 1.00 28.38 339 LYS C CA 1
ATOM 7670 C C . LYS C 1 339 ? -48.758 78.648 21.728 1.00 28.48 339 LYS C C 1
ATOM 7671 O O . LYS C 1 339 ? -49.604 77.893 21.277 1.00 26.42 339 LYS C O 1
ATOM 7677 N N . SER C 1 340 ? -48.385 78.615 23.000 1.00 28.15 340 SER C N 1
ATOM 7678 C CA . SER C 1 340 ? -48.980 77.671 23.966 1.00 28.77 340 SER C CA 1
ATOM 7679 C C . SER C 1 340 ? -50.446 77.940 24.225 1.00 28.17 340 SER C C 1
ATOM 7680 O O . SER C 1 340 ? -51.228 77.012 24.365 1.00 26.39 340 SER C O 1
ATOM 7683 N N . MET C 1 341 ? -50.839 79.207 24.276 1.00 26.82 341 MET C N 1
ATOM 7684 C CA . MET C 1 341 ? -52.227 79.525 24.500 1.00 26.64 341 MET C CA 1
ATOM 7685 C C . MET C 1 341 ? -53.054 79.203 23.268 1.00 26.43 341 MET C C 1
ATOM 7686 O O . MET C 1 341 ? -54.135 78.653 23.392 1.00 26.71 341 MET C O 1
ATOM 7691 N N . ILE C 1 342 ? -52.530 79.510 22.077 1.00 25.47 342 ILE C N 1
ATOM 7692 C CA . ILE C 1 342 ? -53.237 79.121 20.863 1.00 25.32 342 ILE C CA 1
ATOM 7693 C C . ILE C 1 342 ? -53.444 77.609 20.834 1.00 25.47 342 ILE C C 1
ATOM 7694 O O . ILE C 1 342 ? -54.519 77.122 20.519 1.00 25.86 342 ILE C O 1
ATOM 7699 N N . GLN C 1 343 ? -52.410 76.860 21.209 1.00 24.82 343 GLN C N 1
ATOM 7700 C CA . GLN C 1 343 ? -52.482 75.404 21.197 1.00 24.37 343 GLN C CA 1
ATOM 7701 C C . GLN C 1 343 ? -53.581 74.939 22.182 1.00 24.51 343 GLN C C 1
ATOM 7702 O O . GLN C 1 343 ? -54.389 74.084 21.816 1.00 25.48 343 GLN C O 1
ATOM 7708 N N . ARG C 1 344 ? -53.596 75.458 23.404 1.00 25.64 344 ARG C N 1
ATOM 7709 C CA . ARG C 1 344 ? -54.665 75.067 24.351 1.00 26.05 344 ARG C CA 1
ATOM 7710 C C . ARG C 1 344 ? -56.067 75.422 23.836 1.00 26.33 344 ARG C C 1
ATOM 7711 O O . ARG C 1 344 ? -56.981 74.619 23.929 1.00 26.14 344 ARG C O 1
ATOM 7719 N N . GLU C 1 345 ? -56.252 76.603 23.269 1.00 25.96 345 GLU C N 1
ATOM 7720 C CA . GLU C 1 345 ? -57.584 76.958 22.768 1.00 26.55 345 GLU C CA 1
ATOM 7721 C C . GLU C 1 345 ? -57.985 76.128 21.509 1.00 25.96 345 GLU C C 1
ATOM 7722 O O . GLU C 1 345 ? -59.137 75.691 21.419 1.00 26.74 345 GLU C O 1
ATOM 7728 N N . ALA C 1 346 ? -57.068 75.934 20.576 1.00 26.17 346 ALA C N 1
ATOM 7729 C CA . ALA C 1 346 ? -57.308 75.087 19.392 1.00 25.63 346 ALA C CA 1
ATOM 7730 C C . ALA C 1 346 ? -57.652 73.661 19.753 1.00 25.97 346 ALA C C 1
ATOM 7731 O O . ALA C 1 346 ? -58.592 73.084 19.181 1.00 25.49 346 ALA C O 1
ATOM 7733 N N . ILE C 1 347 ? -56.969 73.108 20.762 1.00 25.63 347 ILE C N 1
ATOM 7734 C CA . ILE C 1 347 ? -57.247 71.727 21.162 1.00 25.49 347 ILE C CA 1
ATOM 7735 C C . ILE C 1 347 ? -58.583 71.668 21.959 1.00 26.35 347 ILE C C 1
ATOM 7736 O O . ILE C 1 347 ? -59.355 70.726 21.807 1.00 26.33 347 ILE C O 1
ATOM 7741 N N . ARG C 1 348 ? -58.871 72.665 22.806 1.00 25.31 348 ARG C N 1
ATOM 7742 C CA . ARG C 1 348 ? -60.120 72.628 23.607 1.00 25.99 348 ARG C CA 1
ATOM 7743 C C . ARG C 1 348 ? -61.351 72.731 22.700 1.00 24.43 348 ARG C C 1
ATOM 7744 O O . ARG C 1 348 ? -62.378 72.176 23.026 1.00 26.04 348 ARG C O 1
ATOM 7752 N N . THR C 1 349 ? -61.246 73.410 21.554 1.00 25.38 349 THR C N 1
ATOM 7753 C CA . THR C 1 349 ? -62.383 73.568 20.634 1.00 25.81 349 THR C CA 1
ATOM 7754 C C . THR C 1 349 ? -62.397 72.453 19.563 1.00 25.91 349 THR C C 1
ATOM 7755 O O . THR C 1 349 ? -63.459 71.911 19.225 1.00 25.56 349 THR C O 1
ATOM 7759 N N . PHE C 1 350 ? -61.228 72.111 19.057 1.00 25.17 350 PHE C N 1
ATOM 7760 C CA . PHE C 1 350 ? -61.161 71.176 17.920 1.00 25.53 350 PHE C CA 1
ATOM 7761 C C . PHE C 1 350 ? -60.351 69.892 18.064 1.00 25.79 350 PHE C C 1
ATOM 7762 O O . PHE C 1 350 ? -60.187 69.143 17.095 1.00 25.25 350 PHE C O 1
ATOM 7770 N N . GLY C 1 351 ? -59.900 69.579 19.249 1.00 24.99 351 GLY C N 1
ATOM 7771 C CA . GLY C 1 351 ? -59.159 68.343 19.415 1.00 26.42 351 GLY C CA 1
ATOM 7772 C C . GLY C 1 351 ? -60.110 67.163 19.658 1.00 25.49 351 GLY C C 1
ATOM 7773 O O . GLY C 1 351 ? -61.330 67.302 19.497 1.00 24.26 351 GLY C O 1
ATOM 7774 N N . THR C 1 352 ? -59.566 66.044 20.138 1.00 26.44 352 THR C N 1
ATOM 7775 C CA . THR C 1 352 ? -60.353 64.830 20.329 1.00 26.49 352 THR C CA 1
ATOM 7776 C C . THR C 1 352 ? -61.448 64.967 21.371 1.00 27.64 352 THR C C 1
ATOM 7777 O O . THR C 1 352 ? -62.488 64.320 21.265 1.00 28.09 352 THR C O 1
ATOM 7781 N N . ALA C 1 353 ? -61.242 65.852 22.353 1.00 26.48 353 ALA C N 1
ATOM 7782 C CA . ALA C 1 353 ? -62.307 66.233 23.266 1.00 26.33 353 ALA C CA 1
ATOM 7783 C C . ALA C 1 353 ? -62.831 67.691 23.025 1.00 26.34 353 ALA C C 1
ATOM 7784 O O . ALA C 1 353 ? -63.224 68.432 23.962 1.00 25.97 353 ALA C O 1
ATOM 7786 N N . GLY C 1 354 ? -62.843 68.082 21.749 1.00 26.29 354 GLY C N 1
ATOM 7787 C CA . GLY C 1 354 ? -63.162 69.441 21.341 1.00 26.31 354 GLY C CA 1
ATOM 7788 C C . GLY C 1 354 ? -64.579 69.875 21.644 1.00 25.69 354 GLY C C 1
ATOM 7789 O O . GLY C 1 354 ? -65.524 69.131 21.402 1.00 25.71 354 GLY C O 1
ATOM 7790 N N . THR C 1 355 ? -64.745 71.055 22.244 1.00 26.92 355 THR C N 1
ATOM 7791 C CA . THR C 1 355 ? -66.098 71.571 22.503 1.00 27.02 355 THR C CA 1
ATOM 7792 C C . THR C 1 355 ? -66.919 71.818 21.231 1.00 28.43 355 THR C C 1
ATOM 7793 O O . THR C 1 355 ? -68.158 71.904 21.310 1.00 29.54 355 THR C O 1
ATOM 7797 N N . LEU C 1 356 ? -66.246 71.979 20.098 1.00 27.62 356 LEU C N 1
ATOM 7798 C CA . LEU C 1 356 ? -66.931 72.058 18.789 1.00 28.29 356 LEU C CA 1
ATOM 7799 C C . LEU C 1 356 ? -66.784 70.745 18.048 1.00 29.11 356 LEU C C 1
ATOM 7800 O O . LEU C 1 356 ? -67.786 70.161 17.615 1.00 29.10 356 LEU C O 1
ATOM 7805 N N . GLU C 1 357 ? -65.561 70.241 17.920 1.00 28.24 357 GLU C N 1
ATOM 7806 C CA . GLU C 1 357 ? -65.323 69.031 17.119 1.00 29.04 357 GLU C CA 1
ATOM 7807 C C . GLU C 1 357 ? -66.161 67.829 17.582 1.00 28.92 357 GLU C C 1
ATOM 7808 O O . GLU C 1 357 ? -66.613 67.019 16.762 1.00 29.54 357 GLU C O 1
ATOM 7814 N N . SER C 1 358 ? -66.323 67.688 18.894 1.00 28.41 358 SER C N 1
ATOM 7815 C CA . SER C 1 358 ? -67.122 66.616 19.459 1.00 29.03 358 SER C CA 1
ATOM 7816 C C . SER C 1 358 ? -68.567 66.598 18.900 1.00 29.82 358 SER C C 1
ATOM 7817 O O . SER C 1 358 ? -69.199 65.533 18.861 1.00 32.70 358 SER C O 1
ATOM 7820 N N . ASP C 1 359 ? -69.041 67.735 18.403 1.00 29.75 359 ASP C N 1
ATOM 7821 C CA . ASP C 1 359 ? -70.423 67.877 17.869 1.00 30.39 359 ASP C CA 1
ATOM 7822 C C . ASP C 1 359 ? -70.571 67.259 16.473 1.00 30.71 359 ASP C C 1
ATOM 7823 O O . ASP C 1 359 ? -71.719 67.017 16.024 1.00 30.15 359 ASP C O 1
ATOM 7828 N N . ASP C 1 360 ? -69.456 67.077 15.762 1.00 29.61 360 ASP C N 1
ATOM 7829 C CA . ASP C 1 360 ? -69.476 66.746 14.336 1.00 30.27 360 ASP C CA 1
ATOM 7830 C C . ASP C 1 360 ? -69.374 65.243 13.967 1.00 30.03 360 ASP C C 1
ATOM 7831 O O . ASP C 1 360 ? -69.635 64.840 12.836 1.00 29.65 360 ASP C O 1
ATOM 7836 N N . GLY C 1 361 ? -68.991 64.410 14.921 1.00 29.60 361 GLY C N 1
ATOM 7837 C CA . GLY C 1 361 ? -68.696 62.995 14.615 1.00 30.31 361 GLY C CA 1
ATOM 7838 C C . GLY C 1 361 ? -69.784 62.242 13.867 1.00 29.69 361 GLY C C 1
ATOM 7839 O O . GLY C 1 361 ? -69.517 61.596 12.834 1.00 29.64 361 GLY C O 1
ATOM 7840 N N . GLU C 1 362 ? -71.001 62.319 14.405 1.00 29.72 362 GLU C N 1
ATOM 7841 C CA . GLU C 1 362 ? -72.164 61.673 13.809 1.00 30.33 362 GLU C CA 1
ATOM 7842 C C . GLU C 1 362 ? -72.524 62.267 12.466 1.00 30.39 362 GLU C C 1
ATOM 7843 O O . GLU C 1 362 ? -72.919 61.532 11.565 1.00 30.58 362 GLU C O 1
ATOM 7849 N N . ASN C 1 363 ? -72.391 63.575 12.300 1.00 29.93 363 ASN C N 1
ATOM 7850 C CA . ASN C 1 363 ? -72.635 64.205 10.981 1.00 29.66 363 ASN C CA 1
ATOM 7851 C C . ASN C 1 363 ? -71.801 63.496 9.928 1.00 30.25 363 ASN C C 1
ATOM 7852 O O . ASN C 1 363 ? -72.298 63.120 8.861 1.00 31.92 363 ASN C O 1
ATOM 7857 N N . MET C 1 364 ? -70.546 63.253 10.252 1.00 29.78 364 MET C N 1
ATOM 7858 C CA . MET C 1 364 ? -69.640 62.665 9.296 1.00 29.61 364 MET C CA 1
ATOM 7859 C C . MET C 1 364 ? -69.934 61.171 9.115 1.00 28.92 364 MET C C 1
ATOM 7860 O O . MET C 1 364 ? -69.966 60.692 7.984 1.00 29.51 364 MET C O 1
ATOM 7865 N N . SER C 1 365 ? -70.098 60.428 10.199 1.00 28.31 365 SER C N 1
ATOM 7866 C CA . SER C 1 365 ? -70.290 58.948 10.055 1.00 28.47 365 SER C CA 1
ATOM 7867 C C . SER C 1 365 ? -71.656 58.584 9.476 1.00 27.77 365 SER C C 1
ATOM 7868 O O . SER C 1 365 ? -71.806 57.582 8.757 1.00 28.04 365 SER C O 1
ATOM 7871 N N . SER C 1 366 ? -72.664 59.348 9.853 1.00 26.76 366 SER C N 1
ATOM 7872 C CA . SER C 1 366 ? -74.032 59.063 9.384 1.00 26.79 366 SER C CA 1
ATOM 7873 C C . SER C 1 366 ? -74.131 59.304 7.903 1.00 25.53 366 SER C C 1
ATOM 7874 O O . SER C 1 366 ? -74.674 58.456 7.228 1.00 26.55 366 SER C O 1
ATOM 7877 N N . ALA C 1 367 ? -73.524 60.359 7.395 1.00 25.51 367 ALA C N 1
ATOM 7878 C CA . ALA C 1 367 ? -73.558 60.655 5.953 1.00 26.33 367 ALA C CA 1
ATOM 7879 C C . ALA C 1 367 ? -72.939 59.501 5.152 1.00 26.44 367 ALA C C 1
ATOM 7880 O O . ALA C 1 367 ? -73.198 59.317 3.994 1.00 28.25 367 ALA C O 1
ATOM 7882 N N . THR C 1 368 ? -72.023 58.786 5.781 1.00 27.45 368 THR C N 1
ATOM 7883 C CA . THR C 1 368 ? -71.367 57.665 5.182 1.00 27.01 368 THR C CA 1
ATOM 7884 C C . THR C 1 368 ? -72.234 56.403 5.293 1.00 26.29 368 THR C C 1
ATOM 7885 O O . THR C 1 368 ? -72.615 55.832 4.264 1.00 26.77 368 THR C O 1
ATOM 7889 N N . TYR C 1 369 ? -72.477 55.976 6.528 1.00 26.38 369 TYR C N 1
ATOM 7890 C CA . TYR C 1 369 ? -73.068 54.692 6.818 1.00 27.47 369 TYR C CA 1
ATOM 7891 C C . TYR C 1 369 ? -74.551 54.544 6.537 1.00 26.94 369 TYR C C 1
ATOM 7892 O O . TYR C 1 369 ? -75.061 53.426 6.495 1.00 28.27 369 TYR C O 1
ATOM 7901 N N . ILE C 1 370 ? -75.220 55.655 6.264 1.00 26.87 370 ILE C N 1
ATOM 7902 C CA . ILE C 1 370 ? -76.624 55.591 5.846 1.00 26.78 370 ILE C CA 1
ATOM 7903 C C . ILE C 1 370 ? -76.724 54.817 4.532 1.00 26.59 370 ILE C C 1
ATOM 7904 O O . ILE C 1 370 ? -77.744 54.216 4.247 1.00 26.64 370 ILE C O 1
ATOM 7909 N N . ASN C 1 371 ? -75.627 54.805 3.792 1.00 24.42 371 ASN C N 1
ATOM 7910 C CA . ASN C 1 371 ? -75.577 54.210 2.467 1.00 26.05 371 ASN C CA 1
ATOM 7911 C C . ASN C 1 371 ? -75.368 52.700 2.477 1.00 26.22 371 ASN C C 1
ATOM 7912 O O . ASN C 1 371 ? -75.193 52.089 1.438 1.00 28.69 371 ASN C O 1
ATOM 7917 N N . ARG C 1 372 ? -75.389 52.113 3.662 1.00 28.50 372 ARG C N 1
ATOM 7918 C CA . ARG C 1 372 ? -75.504 50.671 3.802 1.00 30.32 372 ARG C CA 1
ATOM 7919 C C . ARG C 1 372 ? -76.730 50.172 3.048 1.00 30.43 372 ARG C C 1
ATOM 7920 O O . ARG C 1 372 ? -76.735 49.063 2.546 1.00 30.87 372 ARG C O 1
ATOM 7928 N N . GLY C 1 373 ? -77.762 50.998 2.977 1.00 29.53 373 GLY C N 1
ATOM 7929 C CA . GLY C 1 373 ? -78.976 50.638 2.273 1.00 29.97 373 GLY C CA 1
ATOM 7930 C C . GLY C 1 373 ? -78.914 50.889 0.780 1.00 29.56 373 GLY C C 1
ATOM 7931 O O . GLY C 1 373 ? -78.494 51.949 0.346 1.00 28.98 373 GLY C O 1
ATOM 7932 N N . VAL C 1 374 ? -79.340 49.905 -0.007 1.00 29.15 374 VAL C N 1
ATOM 7933 C CA . VAL C 1 374 ? -79.237 50.010 -1.453 1.00 29.97 374 VAL C CA 1
ATOM 7934 C C . VAL C 1 374 ? -80.095 51.157 -2.021 1.00 29.86 374 VAL C C 1
ATOM 7935 O O . VAL C 1 374 ? -79.670 51.875 -2.934 1.00 31.40 374 VAL C O 1
ATOM 7939 N N . ILE C 1 375 ? -81.293 51.329 -1.492 1.00 29.93 375 ILE C N 1
ATOM 7940 C CA . ILE C 1 375 ? -82.218 52.322 -2.043 1.00 29.71 375 ILE C CA 1
ATOM 7941 C C . ILE C 1 375 ? -81.617 53.675 -1.718 1.00 29.21 375 ILE C C 1
ATOM 7942 O O . ILE C 1 375 ? -81.563 54.555 -2.539 1.00 28.45 375 ILE C O 1
ATOM 7947 N N . THR C 1 376 ? -81.104 53.807 -0.505 1.00 29.75 376 THR C N 1
ATOM 7948 C CA . THR C 1 376 ? -80.491 55.056 -0.056 1.00 30.76 376 THR C CA 1
ATOM 7949 C C . THR C 1 376 ? -79.278 55.441 -0.916 1.00 32.07 376 THR C C 1
ATOM 7950 O O . THR C 1 376 ? -79.179 56.579 -1.358 1.00 32.34 376 THR C O 1
ATOM 7954 N N . ARG C 1 377 ? -78.348 54.513 -1.155 1.00 32.87 377 ARG C N 1
ATOM 7955 C CA . ARG C 1 377 ? -77.081 54.880 -1.811 1.00 35.17 377 ARG C CA 1
ATOM 7956 C C . ARG C 1 377 ? -77.223 55.152 -3.291 1.00 35.96 377 ARG C C 1
ATOM 7957 O O . ARG C 1 377 ? -76.275 55.620 -3.942 1.00 37.95 377 ARG C O 1
ATOM 7965 N N . ASN C 1 378 ? -78.383 54.830 -3.833 1.00 36.33 378 ASN C N 1
ATOM 7966 C CA . ASN C 1 378 ? -78.640 55.079 -5.243 1.00 36.39 378 ASN C CA 1
ATOM 7967 C C . ASN C 1 378 ? -79.390 56.411 -5.368 1.00 35.90 378 ASN C C 1
ATOM 7968 O O . ASN C 1 378 ? -79.847 56.778 -6.432 1.00 36.92 378 ASN C O 1
ATOM 7973 N N . GLY C 1 379 ? -79.431 57.151 -4.252 1.00 35.51 379 GLY C N 1
ATOM 7974 C CA . GLY C 1 379 ? -79.785 58.559 -4.232 1.00 34.59 379 GLY C CA 1
ATOM 7975 C C . GLY C 1 379 ? -78.584 59.479 -4.469 1.00 34.14 379 GLY C C 1
ATOM 7976 O O . GLY C 1 379 ? -77.453 59.020 -4.825 1.00 34.43 379 GLY C O 1
ATOM 7977 N N . ARG C 1 380 ? -78.863 60.775 -4.356 1.00 31.80 380 ARG C N 1
ATOM 7978 C CA . ARG C 1 380 ? -77.878 61.805 -4.689 1.00 30.83 380 ARG C CA 1
ATOM 7979 C C . ARG C 1 380 ? -77.804 62.840 -3.590 1.00 29.85 380 ARG C C 1
ATOM 7980 O O . ARG C 1 380 ? -78.675 62.895 -2.735 1.00 30.03 380 ARG C O 1
ATOM 7988 N N . MET C 1 381 ? -76.756 63.664 -3.637 1.00 28.24 381 MET C N 1
ATOM 7989 C CA . MET C 1 381 ? -76.516 64.711 -2.649 1.00 29.35 381 MET C CA 1
ATOM 7990 C C . MET C 1 381 ? -76.478 66.040 -3.406 1.00 28.69 381 MET C C 1
ATOM 7991 O O . MET C 1 381 ? -75.974 66.115 -4.525 1.00 28.00 381 MET C O 1
ATOM 7996 N N . ASN C 1 382 ? -76.972 67.099 -2.773 1.00 28.86 382 ASN C N 1
ATOM 7997 C CA . ASN C 1 382 ? -77.110 68.384 -3.410 1.00 28.74 382 ASN C CA 1
ATOM 7998 C C . ASN C 1 382 ? -76.007 69.305 -2.907 1.00 28.88 382 ASN C C 1
ATOM 7999 O O . ASN C 1 382 ? -75.789 69.371 -1.728 1.00 27.48 382 ASN C O 1
ATOM 8004 N N . SER C 1 383 ? -75.325 70.030 -3.799 1.00 28.50 383 SER C N 1
ATOM 8005 C CA . SER C 1 383 ? -74.406 71.088 -3.370 1.00 28.78 383 SER C CA 1
ATOM 8006 C C . SER C 1 383 ? -74.610 72.294 -4.299 1.00 28.65 383 SER C C 1
ATOM 8007 O O . SER C 1 383 ? -73.682 72.790 -4.907 1.00 29.53 383 SER C O 1
ATOM 8010 N N . THR C 1 384 ? -75.837 72.788 -4.366 1.00 28.40 384 THR C N 1
ATOM 8011 C CA . THR C 1 384 ? -76.208 73.880 -5.326 1.00 28.73 384 THR C CA 1
ATOM 8012 C C . THR C 1 384 ? -76.265 75.273 -4.652 1.00 28.42 384 THR C C 1
ATOM 8013 O O . THR C 1 384 ? -76.630 76.240 -5.276 1.00 29.21 384 THR C O 1
ATOM 8017 N N . MET C 1 385 ? -75.953 75.351 -3.366 1.00 28.86 385 MET C N 1
ATOM 8018 C CA . MET C 1 385 ? -76.136 76.594 -2.602 1.00 28.73 385 MET C CA 1
ATOM 8019 C C . MET C 1 385 ? -75.300 77.683 -3.188 1.00 29.04 385 MET C C 1
ATOM 8020 O O . MET C 1 385 ? -74.093 77.520 -3.272 1.00 28.75 385 MET C O 1
ATOM 8025 N N . GLY C 1 386 ? -75.928 78.789 -3.604 1.00 29.64 386 GLY C N 1
ATOM 8026 C CA . GLY C 1 386 ? -75.187 79.908 -4.245 1.00 30.08 386 GLY C CA 1
ATOM 8027 C C . GLY C 1 386 ? -74.813 79.793 -5.715 1.00 30.74 386 GLY C C 1
ATOM 8028 O O . GLY C 1 386 ? -74.117 80.670 -6.252 1.00 30.69 386 GLY C O 1
ATOM 8029 N N . VAL C 1 387 ? -75.233 78.727 -6.366 1.00 31.56 387 VAL C N 1
ATOM 8030 C CA . VAL C 1 387 ? -74.938 78.530 -7.801 1.00 33.17 387 VAL C CA 1
ATOM 8031 C C . VAL C 1 387 ? -75.338 79.773 -8.598 1.00 34.01 387 VAL C C 1
ATOM 8032 O O . VAL C 1 387 ? -76.430 80.304 -8.399 1.00 34.56 387 VAL C O 1
ATOM 8036 N N . GLY C 1 388 ? -74.435 80.256 -9.454 1.00 34.44 388 GLY C N 1
ATOM 8037 C CA . GLY C 1 388 ? -74.654 81.509 -10.193 1.00 34.48 388 GLY C CA 1
ATOM 8038 C C . GLY C 1 388 ? -74.313 82.792 -9.418 1.00 34.92 388 GLY C C 1
ATOM 8039 O O . GLY C 1 388 ? -74.218 83.895 -10.012 1.00 36.69 388 GLY C O 1
ATOM 8040 N N . TYR C 1 389 ? -74.159 82.690 -8.094 1.00 33.91 389 TYR C N 1
ATOM 8041 C CA . TYR C 1 389 ? -73.722 83.825 -7.317 1.00 33.72 389 TYR C CA 1
ATOM 8042 C C . TYR C 1 389 ? -72.232 83.702 -7.036 1.00 32.70 389 TYR C C 1
ATOM 8043 O O . TYR C 1 389 ? -71.782 83.793 -5.880 1.00 32.44 389 TYR C O 1
ATOM 8052 N N . GLU C 1 390 ? -71.487 83.533 -8.122 1.00 31.52 390 GLU C N 1
ATOM 8053 C CA . GLU C 1 390 ? -70.049 83.232 -8.079 1.00 30.89 390 GLU C CA 1
ATOM 8054 C C . GLU C 1 390 ? -69.467 83.393 -9.479 1.00 29.76 390 GLU C C 1
ATOM 8055 O O . GLU C 1 390 ? -70.199 83.373 -10.481 1.00 30.96 390 GLU C O 1
ATOM 8061 N N . GLY C 1 391 ? -68.150 83.551 -9.548 1.00 29.11 391 GLY C N 1
ATOM 8062 C CA . GLY C 1 391 ? -67.453 83.630 -10.824 1.00 29.42 391 GLY C CA 1
ATOM 8063 C C . GLY C 1 391 ? -66.076 84.257 -10.631 1.00 29.27 391 GLY C C 1
ATOM 8064 O O . GLY C 1 391 ? -65.693 84.586 -9.489 1.00 27.45 391 GLY C O 1
ATOM 8065 N N . PRO C 1 392 ? -65.360 84.494 -11.754 1.00 29.73 392 PRO C N 1
ATOM 8066 C CA . PRO C 1 392 ? -64.058 85.128 -11.678 1.00 30.20 392 PRO C CA 1
ATOM 8067 C C . PRO C 1 392 ? -64.212 86.526 -11.085 1.00 30.42 392 PRO C C 1
ATOM 8068 O O . PRO C 1 392 ? -65.225 87.198 -11.314 1.00 30.58 392 PRO C O 1
ATOM 8072 N N . HIS C 1 393 ? -63.205 86.971 -10.349 1.00 31.34 393 HIS C N 1
ATOM 8073 C CA . HIS C 1 393 ? -63.251 88.215 -9.594 1.00 31.57 393 HIS C CA 1
ATOM 8074 C C . HIS C 1 393 ? -62.116 89.099 -10.131 1.00 32.22 393 HIS C C 1
ATOM 8075 O O . HIS C 1 393 ? -61.092 88.566 -10.559 1.00 31.71 393 HIS C O 1
ATOM 8082 N N . PRO C 1 394 ? -62.288 90.442 -10.129 1.00 32.27 394 PRO C N 1
ATOM 8083 C CA . PRO C 1 394 ? -61.233 91.261 -10.693 1.00 32.95 394 PRO C CA 1
ATOM 8084 C C . PRO C 1 394 ? -59.934 91.295 -9.882 1.00 33.49 394 PRO C C 1
ATOM 8085 O O . PRO C 1 394 ? -58.891 91.688 -10.417 1.00 33.68 394 PRO C O 1
ATOM 8089 N N . VAL C 1 395 ? -59.999 90.922 -8.608 1.00 33.33 395 VAL C N 1
ATOM 8090 C CA . VAL C 1 395 ? -58.832 90.961 -7.724 1.00 33.59 395 VAL C CA 1
ATOM 8091 C C . VAL C 1 395 ? -58.386 89.560 -7.313 1.00 33.26 395 VAL C C 1
ATOM 8092 O O . VAL C 1 395 ? -57.236 89.171 -7.503 1.00 34.41 395 VAL C O 1
ATOM 8096 N N . TYR C 1 396 ? -59.318 88.801 -6.769 1.00 32.15 396 TYR C N 1
ATOM 8097 C CA . TYR C 1 396 ? -59.045 87.495 -6.204 1.00 31.68 396 TYR C CA 1
ATOM 8098 C C . TYR C 1 396 ? -58.969 86.426 -7.293 1.00 30.87 396 TYR C C 1
ATOM 8099 O O . TYR C 1 396 ? -59.901 86.293 -8.069 1.00 31.54 396 TYR C O 1
ATOM 8108 N N . PRO C 1 397 ? -57.880 85.644 -7.341 1.00 29.91 397 PRO C N 1
ATOM 8109 C CA . PRO C 1 397 ? -57.835 84.614 -8.370 1.00 30.66 397 PRO C CA 1
ATOM 8110 C C . PRO C 1 397 ? -58.747 83.426 -8.108 1.00 29.85 397 PRO C C 1
ATOM 8111 O O . PRO C 1 397 ? -59.159 83.180 -6.977 1.00 30.24 397 PRO C O 1
ATOM 8115 N N . GLY C 1 398 ? -59.023 82.671 -9.161 1.00 28.58 398 GLY C N 1
ATOM 8116 C CA . GLY C 1 398 ? -59.842 81.470 -9.047 1.00 28.98 398 GLY C CA 1
ATOM 8117 C C . GLY C 1 398 ? -61.289 81.821 -9.262 1.00 28.33 398 GLY C C 1
ATOM 8118 O O . GLY C 1 398 ? -61.619 82.644 -10.141 1.00 30.20 398 GLY C O 1
ATOM 8119 N N . ILE C 1 399 ? -62.158 81.219 -8.475 1.00 27.75 399 ILE C N 1
ATOM 8120 C CA . ILE C 1 399 ? -63.594 81.503 -8.517 1.00 28.24 399 ILE C CA 1
ATOM 8121 C C . ILE C 1 399 ? -64.093 81.862 -7.112 1.00 28.27 399 ILE C C 1
ATOM 8122 O O . ILE C 1 399 ? -63.828 81.153 -6.131 1.00 28.72 399 ILE C O 1
ATOM 8127 N N . VAL C 1 400 ? -64.815 82.966 -7.002 1.00 28.70 400 VAL C N 1
ATOM 8128 C CA . VAL C 1 400 ? -65.193 83.513 -5.691 1.00 28.81 400 VAL C CA 1
ATOM 8129 C C . VAL C 1 400 ? -66.712 83.571 -5.585 1.00 28.46 400 VAL C C 1
ATOM 8130 O O . VAL C 1 400 ? -67.389 84.007 -6.529 1.00 28.64 400 VAL C O 1
ATOM 8134 N N . GLY C 1 401 ? -67.224 83.078 -4.456 1.00 28.37 401 GLY C N 1
ATOM 8135 C CA . GLY C 1 401 ? -68.621 83.179 -4.076 1.00 28.95 401 GLY C CA 1
ATOM 8136 C C . GLY C 1 401 ? -68.827 84.282 -3.034 1.00 29.65 401 GLY C C 1
ATOM 8137 O O . GLY C 1 401 ? -67.905 84.672 -2.340 1.00 28.81 401 GLY C O 1
ATOM 8138 N N . ILE C 1 402 ? -70.066 84.740 -2.905 1.00 30.76 402 ILE C N 1
ATOM 8139 C CA . ILE C 1 402 ? -70.368 85.910 -2.086 1.00 31.85 402 ILE C CA 1
ATOM 8140 C C . ILE C 1 402 ? -70.534 85.639 -0.596 1.00 32.88 402 ILE C C 1
ATOM 8141 O O . ILE C 1 402 ? -70.737 86.573 0.158 1.00 33.39 402 ILE C O 1
ATOM 8146 N N . SER C 1 403 ? -70.436 84.395 -0.137 1.00 34.27 403 SER C N 1
ATOM 8147 C CA . SER C 1 403 ? -70.540 84.169 1.315 1.00 34.42 403 SER C CA 1
ATOM 8148 C C . SER C 1 403 ? -69.856 82.923 1.790 1.00 34.89 403 SER C C 1
ATOM 8149 O O . SER C 1 403 ? -69.847 81.905 1.079 1.00 35.46 403 SER C O 1
ATOM 8152 N N . PHE C 1 404 ? -69.370 82.967 3.035 1.00 33.73 404 PHE C N 1
ATOM 8153 C CA . PHE C 1 404 ? -68.791 81.769 3.658 1.00 33.25 404 PHE C CA 1
ATOM 8154 C C . PHE C 1 404 ? -69.860 80.700 3.911 1.00 32.43 404 PHE C C 1
ATOM 8155 O O . PHE C 1 404 ? -69.537 79.522 4.094 1.00 31.71 404 PHE C O 1
ATOM 8163 N N . ILE C 1 405 ? -71.131 81.120 3.921 1.00 31.21 405 ILE C N 1
ATOM 8164 C CA . ILE C 1 405 ? -72.228 80.185 3.900 1.00 29.87 405 ILE C CA 1
ATOM 8165 C C . ILE C 1 405 ? -72.615 80.032 2.436 1.00 28.98 405 ILE C C 1
ATOM 8166 O O . ILE C 1 405 ? -73.277 80.894 1.836 1.00 28.63 405 ILE C O 1
ATOM 8171 N N . GLY C 1 406 ? -72.210 78.910 1.867 1.00 28.20 406 GLY C N 1
ATOM 8172 C CA . GLY C 1 406 ? -72.296 78.706 0.438 1.00 28.33 406 GLY C CA 1
ATOM 8173 C C . GLY C 1 406 ? -71.548 77.452 0.044 1.00 27.69 406 GLY C C 1
ATOM 8174 O O . GLY C 1 406 ? -70.798 76.904 0.832 1.00 28.26 406 GLY C O 1
ATOM 8175 N N . GLU C 1 407 ? -71.755 76.995 -1.180 1.00 26.84 407 GLU C N 1
ATOM 8176 C CA . GLU C 1 407 ? -71.171 75.740 -1.597 1.00 27.01 407 GLU C CA 1
ATOM 8177 C C . GLU C 1 407 ? -70.283 75.864 -2.828 1.00 26.10 407 GLU C C 1
ATOM 8178 O O . GLU C 1 407 ? -70.014 74.898 -3.516 1.00 25.47 407 GLU C O 1
ATOM 8184 N N . THR C 1 408 ? -69.811 77.080 -3.067 1.00 26.50 408 THR C N 1
ATOM 8185 C CA . THR C 1 408 ? -68.810 77.338 -4.084 1.00 26.67 408 THR C CA 1
ATOM 8186 C C . THR C 1 408 ? -67.624 76.391 -3.989 1.00 26.11 408 THR C C 1
ATOM 8187 O O . THR C 1 408 ? -67.198 75.829 -4.981 1.00 27.09 408 THR C O 1
ATOM 8191 N N . SER C 1 409 ? -67.080 76.231 -2.792 1.00 25.01 409 SER C N 1
ATOM 8192 C CA . SER C 1 409 ? -65.900 75.398 -2.628 1.00 25.85 409 SER C CA 1
ATOM 8193 C C . SER C 1 409 ? -66.186 73.888 -2.673 1.00 25.73 409 SER C C 1
ATOM 8194 O O . SER C 1 409 ? -65.325 73.109 -3.053 1.00 26.50 409 SER C O 1
ATOM 8197 N N . TYR C 1 410 ? -67.392 73.486 -2.286 1.00 25.42 410 TYR C N 1
ATOM 8198 C CA . TYR C 1 410 ? -67.849 72.122 -2.559 1.00 25.87 410 TYR C CA 1
ATOM 8199 C C . TYR C 1 410 ? -67.800 71.863 -4.064 1.00 26.15 410 TYR C C 1
ATOM 8200 O O . TYR C 1 410 ? -67.265 70.871 -4.515 1.00 25.25 410 TYR C O 1
ATOM 8209 N N . ARG C 1 411 ? -68.404 72.762 -4.827 1.00 26.41 411 ARG C N 1
ATOM 8210 C CA . ARG C 1 411 ? -68.494 72.585 -6.263 1.00 25.19 411 ARG C CA 1
ATOM 8211 C C . ARG C 1 411 ? -67.119 72.489 -6.894 1.00 25.43 411 ARG C C 1
ATOM 8212 O O . ARG C 1 411 ? -66.898 71.672 -7.774 1.00 25.98 411 ARG C O 1
ATOM 8220 N N . GLY C 1 412 ? -66.190 73.319 -6.439 1.00 24.64 412 GLY C N 1
ATOM 8221 C CA . GLY C 1 412 ? -64.818 73.257 -6.962 1.00 24.86 412 GLY C CA 1
ATOM 8222 C C . GLY C 1 412 ? -64.090 71.966 -6.598 1.00 25.55 412 GLY C C 1
ATOM 8223 O O . GLY C 1 412 ? -63.268 71.462 -7.372 1.00 25.55 412 GLY C O 1
ATOM 8224 N N . PHE C 1 413 ? -64.365 71.486 -5.392 1.00 25.08 413 PHE C N 1
ATOM 8225 C CA . PHE C 1 413 ? -63.769 70.266 -4.878 1.00 25.86 413 PHE C CA 1
ATOM 8226 C C . PHE C 1 413 ? -64.212 69.090 -5.739 1.00 27.25 413 PHE C C 1
ATOM 8227 O O . PHE C 1 413 ? -63.384 68.360 -6.258 1.00 25.90 413 PHE C O 1
ATOM 8235 N N . TYR C 1 414 ? -65.521 68.929 -5.899 1.00 26.23 414 TYR C N 1
ATOM 8236 C CA . TYR C 1 414 ? -66.057 67.807 -6.659 1.00 25.64 414 TYR C CA 1
ATOM 8237 C C . TYR C 1 414 ? -65.790 67.908 -8.157 1.00 25.90 414 TYR C C 1
ATOM 8238 O O . TYR C 1 414 ? -65.661 66.903 -8.841 1.00 24.87 414 TYR C O 1
ATOM 8247 N N . ARG C 1 415 ? -65.675 69.130 -8.651 1.00 25.89 415 ARG C N 1
ATOM 8248 C CA . ARG C 1 415 ? -65.237 69.316 -10.019 1.00 25.07 415 ARG C CA 1
ATOM 8249 C C . ARG C 1 415 ? -63.837 68.768 -10.268 1.00 25.22 415 ARG C C 1
ATOM 8250 O O . ARG C 1 415 ? -63.618 68.040 -11.217 1.00 26.91 415 ARG C O 1
ATOM 8258 N N . PHE C 1 416 ? -62.887 69.130 -9.417 1.00 25.94 416 PHE C N 1
ATOM 8259 C CA . PHE C 1 416 ? -61.535 68.622 -9.576 1.00 25.08 416 PHE C CA 1
ATOM 8260 C C . PHE C 1 416 ? -61.461 67.117 -9.247 1.00 25.65 416 PHE C C 1
ATOM 8261 O O . PHE C 1 416 ? -60.738 66.396 -9.916 1.00 25.81 416 PHE C O 1
ATOM 8269 N N . TRP C 1 417 ? -62.211 66.653 -8.253 1.00 25.97 417 TRP C N 1
ATOM 8270 C CA . TRP C 1 417 ? -62.300 65.217 -7.957 1.00 26.35 417 TRP C CA 1
ATOM 8271 C C . TRP C 1 417 ? -62.687 64.477 -9.229 1.00 26.31 417 TRP C C 1
ATOM 8272 O O . TRP C 1 417 ? -62.044 63.474 -9.599 1.00 27.49 417 TRP C O 1
ATOM 8283 N N . LYS C 1 418 ? -63.725 64.961 -9.920 1.00 26.66 418 LYS C N 1
ATOM 8284 C CA . LYS C 1 418 ? -64.172 64.332 -11.163 1.00 27.15 418 LYS C CA 1
ATOM 8285 C C . LYS C 1 418 ? -63.093 64.399 -12.233 1.00 26.86 418 LYS C C 1
ATOM 8286 O O . LYS C 1 418 ? -62.849 63.408 -12.922 1.00 27.30 418 LYS C O 1
ATOM 8292 N N . GLU C 1 419 ? -62.487 65.570 -12.411 1.00 26.83 419 GLU C N 1
ATOM 8293 C CA . GLU C 1 419 ? -61.452 65.736 -13.418 1.00 26.58 419 GLU C CA 1
ATOM 8294 C C . GLU C 1 419 ? -60.343 64.681 -13.233 1.00 26.86 419 GLU C C 1
ATOM 8295 O O . GLU C 1 419 ? -59.874 64.064 -14.211 1.00 26.09 419 GLU C O 1
ATOM 8301 N N . MET C 1 420 ? -59.949 64.462 -11.980 1.00 25.96 420 MET C N 1
ATOM 8302 C CA . MET C 1 420 ? -58.847 63.532 -11.634 1.00 27.26 420 MET C CA 1
ATOM 8303 C C . MET C 1 420 ? -59.253 62.083 -11.857 1.00 27.42 420 MET C C 1
ATOM 8304 O O . MET C 1 420 ? -58.533 61.323 -12.512 1.00 28.54 420 MET C O 1
ATOM 8309 N N . ILE C 1 421 ? -60.454 61.743 -11.432 1.00 27.36 421 ILE C N 1
ATOM 8310 C CA . ILE C 1 421 ? -60.969 60.390 -11.580 1.00 28.07 421 ILE C CA 1
ATOM 8311 C C . ILE C 1 421 ? -61.183 60.029 -13.065 1.00 28.68 421 ILE C C 1
ATOM 8312 O O . ILE C 1 421 ? -61.063 58.857 -13.438 1.00 29.82 421 ILE C O 1
ATOM 8317 N N . ASP C 1 422 ? -61.440 61.025 -13.889 1.00 28.84 422 ASP C N 1
ATOM 8318 C CA . ASP C 1 422 ? -61.630 60.799 -15.335 1.00 29.46 422 ASP C CA 1
ATOM 8319 C C . ASP C 1 422 ? -60.365 60.787 -16.168 1.00 29.31 422 ASP C C 1
ATOM 8320 O O . ASP C 1 422 ? -60.399 60.368 -17.323 1.00 30.00 422 ASP C O 1
ATOM 8325 N N . ALA C 1 423 ? -59.286 61.322 -15.648 1.00 29.19 423 ALA C N 1
ATOM 8326 C CA . ALA C 1 423 ? -58.063 61.516 -16.410 1.00 29.23 423 ALA C CA 1
ATOM 8327 C C . ALA C 1 423 ? -57.184 60.318 -16.209 1.00 29.77 423 ALA C C 1
ATOM 8328 O O . ALA C 1 423 ? -56.967 59.921 -15.090 1.00 30.06 423 ALA C O 1
ATOM 8330 N N . PRO C 1 424 ? -56.683 59.706 -17.288 1.00 30.94 424 PRO C N 1
ATOM 8331 C CA . PRO C 1 424 ? -55.787 58.555 -17.099 1.00 30.99 424 PRO C CA 1
ATOM 8332 C C . PRO C 1 424 ? -54.370 58.928 -16.603 1.00 31.71 424 PRO C C 1
ATOM 8333 O O . PRO C 1 424 ? -53.640 58.053 -16.152 1.00 32.85 424 PRO C O 1
ATOM 8337 N N . ASP C 1 425 ? -54.007 60.215 -16.669 1.00 31.50 425 ASP C N 1
ATOM 8338 C CA . ASP C 1 425 ? -52.707 60.710 -16.265 1.00 31.01 425 ASP C CA 1
ATOM 8339 C C . ASP C 1 425 ? -52.725 62.222 -16.044 1.00 30.71 425 ASP C C 1
ATOM 8340 O O . ASP C 1 425 ? -53.671 62.906 -16.459 1.00 30.95 425 ASP C O 1
ATOM 8345 N N . TRP C 1 426 ? -51.636 62.748 -15.491 1.00 29.60 426 TRP C N 1
ATOM 8346 C CA . TRP C 1 426 ? -51.481 64.191 -15.288 1.00 29.39 426 TRP C CA 1
ATOM 8347 C C . TRP C 1 426 ? -51.541 65.005 -16.581 1.00 29.51 426 TRP C C 1
ATOM 8348 O O . TRP C 1 426 ? -52.085 66.113 -16.571 1.00 29.57 426 TRP C O 1
ATOM 8359 N N . ALA C 1 427 ? -51.002 64.470 -17.682 1.00 30.35 427 ALA C N 1
ATOM 8360 C CA . ALA C 1 427 ? -51.030 65.174 -18.973 1.00 31.10 427 ALA C CA 1
ATOM 8361 C C . ALA C 1 427 ? -52.443 65.542 -19.376 1.00 31.67 427 ALA C C 1
ATOM 8362 O O . ALA C 1 427 ? -52.679 66.661 -19.846 1.00 31.97 427 ALA C O 1
ATOM 8364 N N . SER C 1 428 ? -53.376 64.624 -19.151 1.00 30.97 428 SER C N 1
ATOM 8365 C CA . SER C 1 428 ? -54.786 64.863 -19.453 1.00 31.89 428 SER C CA 1
ATOM 8366 C C . SER C 1 428 ? -55.396 65.966 -18.601 1.00 31.37 428 SER C C 1
ATOM 8367 O O . SER C 1 428 ? -56.196 66.763 -19.087 1.00 32.25 428 SER C O 1
ATOM 8370 N N . VAL C 1 429 ? -55.042 65.985 -17.322 1.00 30.99 429 VAL C N 1
ATOM 8371 C CA . VAL C 1 429 ? -55.448 67.064 -16.430 1.00 30.37 429 VAL C CA 1
ATOM 8372 C C . VAL C 1 429 ? -54.899 68.404 -16.898 1.00 30.22 429 VAL C C 1
ATOM 8373 O O . VAL C 1 429 ? -55.642 69.351 -17.055 1.00 28.30 429 VAL C O 1
ATOM 8377 N N . LYS C 1 430 ? -53.596 68.466 -17.156 1.00 31.47 430 LYS C N 1
ATOM 8378 C CA . LYS C 1 430 ? -52.942 69.687 -17.598 1.00 32.60 430 LYS C CA 1
ATOM 8379 C C . LYS C 1 430 ? -53.569 70.254 -18.908 1.00 32.46 430 LYS C C 1
ATOM 8380 O O . LYS C 1 430 ? -53.666 71.465 -19.091 1.00 32.32 430 LYS C O 1
ATOM 8386 N N . ALA C 1 431 ? -54.033 69.361 -19.766 1.00 32.24 431 ALA C N 1
ATOM 8387 C CA . ALA C 1 431 ? -54.727 69.748 -20.986 1.00 33.23 431 ALA C CA 1
ATOM 8388 C C . ALA C 1 431 ? -55.950 70.633 -20.743 1.00 33.84 431 ALA C C 1
ATOM 8389 O O . ALA C 1 431 ? -56.365 71.372 -21.628 1.00 33.92 431 ALA C O 1
ATOM 8391 N N . ASN C 1 432 ? -56.519 70.549 -19.542 1.00 35.09 432 ASN C N 1
ATOM 8392 C CA . ASN C 1 432 ? -57.752 71.256 -19.212 1.00 35.62 432 ASN C CA 1
ATOM 8393 C C . ASN C 1 432 ? -57.505 72.566 -18.463 1.00 35.85 432 ASN C C 1
ATOM 8394 O O . ASN C 1 432 ? -58.442 73.182 -17.987 1.00 35.47 432 ASN C O 1
ATOM 8399 N N . ASP C 1 433 ? -56.247 72.968 -18.336 1.00 36.39 433 ASP C N 1
ATOM 8400 C CA . ASP C 1 433 ? -55.876 74.045 -17.392 1.00 37.43 433 ASP C CA 1
ATOM 8401 C C . ASP C 1 433 ? -56.612 75.354 -17.732 1.00 38.02 433 ASP C C 1
ATOM 8402 O O . ASP C 1 433 ? -57.098 76.067 -16.862 1.00 39.48 433 ASP C O 1
ATOM 8407 N N . ASP C 1 434 ? -56.712 75.659 -18.999 1.00 38.77 434 ASP C N 1
ATOM 8408 C CA . ASP C 1 434 ? -57.318 76.916 -19.422 1.00 39.31 434 ASP C CA 1
ATOM 8409 C C . ASP C 1 434 ? -58.842 76.963 -19.331 1.00 39.62 434 ASP C C 1
ATOM 8410 O O . ASP C 1 434 ? -59.396 78.061 -19.306 1.00 40.87 434 ASP C O 1
ATOM 8415 N N . THR C 1 435 ? -59.504 75.804 -19.251 1.00 38.04 435 THR C N 1
ATOM 8416 C CA . THR C 1 435 ? -60.964 75.712 -19.364 1.00 37.60 435 THR C CA 1
ATOM 8417 C C . THR C 1 435 ? -61.655 75.134 -18.147 1.00 36.38 435 THR C C 1
ATOM 8418 O O . THR C 1 435 ? -62.842 74.812 -18.185 1.00 36.59 435 THR C O 1
ATOM 8422 N N . TRP C 1 436 ? -60.908 74.988 -17.064 1.00 35.13 436 TRP C N 1
ATOM 8423 C CA . TRP C 1 436 ? -61.382 74.259 -15.900 1.00 34.64 436 TRP C CA 1
ATOM 8424 C C . TRP C 1 436 ? -62.632 74.869 -15.302 1.00 34.27 436 TRP C C 1
ATOM 8425 O O . TRP C 1 436 ? -63.470 74.154 -14.761 1.00 33.82 436 TRP C O 1
ATOM 8436 N N . ASP C 1 437 ? -62.738 76.194 -15.379 1.00 33.91 437 ASP C N 1
ATOM 8437 C CA . ASP C 1 437 ? -63.816 76.916 -14.721 1.00 34.39 437 ASP C CA 1
ATOM 8438 C C . ASP C 1 437 ? -64.984 77.261 -15.645 1.00 34.44 437 ASP C C 1
ATOM 8439 O O . ASP C 1 437 ? -65.810 78.123 -15.301 1.00 34.24 437 ASP C O 1
ATOM 8444 N N . SER C 1 438 ? -65.076 76.587 -16.795 1.00 34.87 438 SER C N 1
ATOM 8445 C CA . SER C 1 438 ? -66.215 76.776 -17.715 1.00 35.49 438 SER C CA 1
ATOM 8446 C C . SER C 1 438 ? -67.556 76.410 -17.061 1.00 35.95 438 SER C C 1
ATOM 8447 O O . SER C 1 438 ? -68.596 76.974 -17.422 1.00 36.27 438 SER C O 1
ATOM 8450 N N . VAL C 1 439 ? -67.518 75.499 -16.085 1.00 36.11 439 VAL C N 1
ATOM 8451 C CA . VAL C 1 439 ? -68.706 75.102 -15.312 1.00 36.24 439 VAL C CA 1
ATOM 8452 C C . VAL C 1 439 ? -69.209 76.174 -14.339 1.00 36.70 439 VAL C C 1
ATOM 8453 O O . VAL C 1 439 ? -70.206 75.952 -13.648 1.00 38.04 439 VAL C O 1
ATOM 8457 N N . PHE C 1 440 ? -68.499 77.293 -14.216 1.00 36.55 440 PHE C N 1
ATOM 8458 C CA . PHE C 1 440 ? -69.017 78.447 -13.491 1.00 36.20 440 PHE C CA 1
ATOM 8459 C C . PHE C 1 440 ? -69.407 79.463 -14.591 1.00 36.99 440 PHE C C 1
ATOM 8460 O O . PHE C 1 440 ? -68.570 80.241 -15.054 1.00 36.29 440 PHE C O 1
ATOM 8468 N N . PRO C 1 441 ? -70.668 79.400 -15.051 1.00 37.59 441 PRO C N 1
ATOM 8469 C CA . PRO C 1 441 ? -71.095 80.142 -16.243 1.00 38.61 441 PRO C CA 1
ATOM 8470 C C . PRO C 1 441 ? -71.291 81.662 -16.112 1.00 39.28 441 PRO C C 1
ATOM 8471 O O . PRO C 1 441 ? -71.390 82.342 -17.150 1.00 39.76 441 PRO C O 1
ATOM 8475 N N . ASN C 1 442 ? -71.334 82.207 -14.890 1.00 40.03 442 ASN C N 1
ATOM 8476 C CA . ASN C 1 442 ? -71.643 83.640 -14.710 1.00 40.40 442 ASN C CA 1
ATOM 8477 C C . ASN C 1 442 ? -70.396 84.543 -14.718 1.00 40.83 442 ASN C C 1
ATOM 8478 O O . ASN C 1 442 ? -70.046 85.181 -13.701 1.00 41.02 442 ASN C O 1
ATOM 8483 N N . ARG C 1 443 ? -69.742 84.615 -15.875 1.00 41.43 443 ARG C N 1
ATOM 8484 C CA . ARG C 1 443 ? -68.441 85.310 -16.025 1.00 41.81 443 ARG C CA 1
ATOM 8485 C C . ARG C 1 443 ? -68.419 8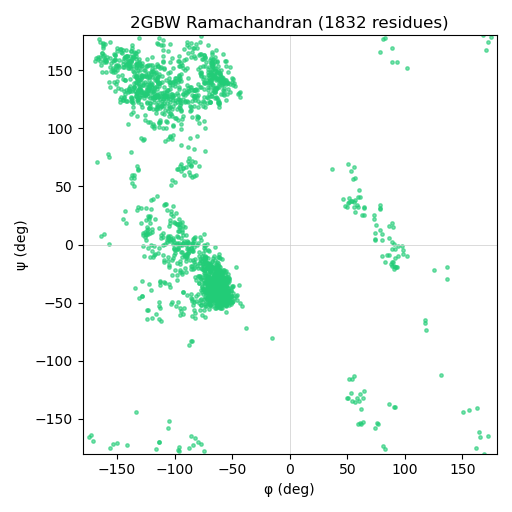6.802 -15.696 1.00 41.81 443 ARG C C 1
ATOM 8486 O O . ARG C 1 443 ? -67.344 87.346 -15.409 1.00 42.61 443 ARG C O 1
ATOM 8494 N N . ASN C 1 444 ? -69.583 87.464 -15.756 1.00 40.73 444 ASN C N 1
ATOM 8495 C CA . ASN C 1 444 ? -69.710 88.899 -15.436 1.00 40.07 444 ASN C CA 1
ATOM 8496 C C . ASN C 1 444 ? -70.274 89.205 -14.048 1.00 39.06 444 ASN C C 1
ATOM 8497 O O . ASN C 1 444 ? -70.507 90.376 -13.710 1.00 38.09 444 ASN C O 1
ATOM 8502 N N . PHE C 1 445 ? -70.478 88.168 -13.234 1.00 37.77 445 PHE C N 1
ATOM 8503 C CA . PHE C 1 445 ? -71.167 88.326 -11.949 1.00 37.36 445 PHE C CA 1
ATOM 8504 C C . PHE C 1 445 ? -70.561 89.431 -11.076 1.00 36.98 445 PHE C C 1
ATOM 8505 O O . PHE C 1 445 ? -71.289 90.287 -10.573 1.00 35.15 445 PHE C O 1
ATOM 8513 N N . TRP C 1 446 ? -69.234 89.405 -10.911 1.00 37.03 446 TRP C N 1
ATOM 8514 C CA . TRP C 1 446 ? -68.544 90.343 -10.022 1.00 37.68 446 TRP C CA 1
ATOM 8515 C C . TRP C 1 446 ? -68.422 91.741 -10.628 1.00 38.91 446 TRP C C 1
ATOM 8516 O O . TRP C 1 446 ? -68.542 92.733 -9.907 1.00 37.49 446 TRP C O 1
ATOM 8527 N N . ASN C 1 447 ? -68.126 91.811 -11.924 1.00 40.41 447 ASN C N 1
ATOM 8528 C CA . ASN C 1 447 ? -68.095 93.112 -12.601 1.00 42.31 447 ASN C CA 1
ATOM 8529 C C . ASN C 1 447 ? -69.455 93.789 -12.440 1.00 43.17 447 ASN C C 1
ATOM 8530 O O . ASN C 1 447 ? -69.536 94.946 -11.996 1.00 43.53 447 ASN C O 1
ATOM 8535 N N . GLU C 1 448 ? -70.519 93.056 -12.755 1.00 44.43 448 GLU C N 1
ATOM 8536 C CA . GLU C 1 448 ? -71.882 93.596 -12.657 1.00 45.80 448 GLU C CA 1
ATOM 8537 C C . GLU C 1 448 ? -72.245 93.901 -11.200 1.00 46.43 448 GLU C C 1
ATOM 8538 O O . GLU C 1 448 ? -72.833 94.946 -10.909 1.00 46.73 448 GLU C O 1
ATOM 8544 N N . LYS C 1 449 ? -71.848 93.022 -10.280 1.00 46.85 449 LYS C N 1
ATOM 8545 C CA . LYS C 1 449 ? -72.127 93.217 -8.848 1.00 47.21 449 LYS C CA 1
ATOM 8546 C C . LYS C 1 449 ? -71.348 94.374 -8.235 1.00 47.92 449 LYS C C 1
ATOM 8547 O O . LYS C 1 449 ? -71.914 95.194 -7.490 1.00 48.72 449 LYS C O 1
ATOM 8553 N N . LEU C 1 450 ? -70.049 94.421 -8.514 1.00 48.55 450 LEU C N 1
ATOM 8554 C CA . LEU C 1 450 ? -69.175 95.446 -7.948 1.00 49.25 450 LEU C CA 1
ATOM 8555 C C . LEU C 1 450 ? -69.509 96.832 -8.523 1.00 49.75 450 LEU C C 1
ATOM 8556 O O . LEU C 1 450 ? -69.358 97.833 -7.828 1.00 50.26 450 LEU C O 1
ATOM 8561 N N . ASN C 1 451 ? -69.973 96.891 -9.769 1.00 49.93 451 ASN C N 1
ATOM 8562 C CA . ASN C 1 451 ? -70.407 98.164 -10.338 1.00 50.43 451 ASN C CA 1
ATOM 8563 C C . ASN C 1 451 ? -71.572 98.743 -9.547 1.00 50.75 451 ASN C C 1
ATOM 8564 O O . ASN C 1 451 ? -71.522 99.900 -9.125 1.00 51.65 451 ASN C O 1
ATOM 8569 N N . GLN D 2 5 ? -43.152 57.730 50.240 1.00 41.69 5 GLN D N 1
ATOM 8570 C CA . GLN D 2 5 ? -44.594 58.037 50.504 1.00 41.18 5 GLN D CA 1
ATOM 8571 C C . GLN D 2 5 ? -45.273 56.854 51.224 1.00 40.26 5 GLN D C 1
ATOM 8572 O O . GLN D 2 5 ? -45.253 55.728 50.731 1.00 40.09 5 GLN D O 1
ATOM 8578 N N . ILE D 2 6 ? -45.876 57.116 52.381 1.00 38.47 6 ILE D N 1
ATOM 8579 C CA . ILE D 2 6 ? -46.468 56.049 53.192 1.00 37.68 6 ILE D CA 1
ATOM 8580 C C . ILE D 2 6 ? -47.880 55.771 52.705 1.00 35.83 6 ILE D C 1
ATOM 8581 O O . ILE D 2 6 ? -48.631 56.705 52.509 1.00 35.50 6 ILE D O 1
ATOM 8586 N N . PRO D 2 7 ? -48.240 54.487 52.511 1.00 33.70 7 PRO D N 1
ATOM 8587 C CA . PRO D 2 7 ? -49.608 54.162 52.149 1.00 31.78 7 PRO D CA 1
ATOM 8588 C C . PRO D 2 7 ? -50.606 54.601 53.211 1.00 29.08 7 PRO D C 1
ATOM 8589 O O . PRO D 2 7 ? -50.317 54.577 54.426 1.00 28.45 7 PRO D O 1
ATOM 8593 N N . VAL D 2 8 ? -51.793 54.993 52.770 1.00 27.25 8 VAL D N 1
ATOM 8594 C CA . VAL D 2 8 ? -52.816 55.423 53.736 1.00 26.40 8 VAL D CA 1
ATOM 8595 C C . VAL D 2 8 ? -53.301 54.257 54.567 1.00 26.25 8 VAL D C 1
ATOM 8596 O O . VAL D 2 8 ? -53.147 53.092 54.209 1.00 25.10 8 VAL D O 1
ATOM 8600 N N . THR D 2 9 ? -53.905 54.582 55.705 1.00 26.12 9 THR D N 1
ATOM 8601 C CA . THR D 2 9 ? -54.537 53.572 56.533 1.00 26.29 9 THR D CA 1
ATOM 8602 C C . THR D 2 9 ? -55.760 53.037 55.844 1.00 25.89 9 THR D C 1
ATOM 8603 O O . THR D 2 9 ? -56.323 53.675 54.936 1.00 25.27 9 THR D O 1
ATOM 8607 N N . PRO D 2 10 ? -56.190 51.832 56.238 1.00 26.72 10 PRO D N 1
ATOM 8608 C CA . PRO D 2 10 ? -57.400 51.248 55.670 1.00 25.61 10 PRO D CA 1
ATOM 8609 C C . PRO D 2 10 ? -58.671 52.119 55.812 1.00 24.13 10 PRO D C 1
ATOM 8610 O O . PRO D 2 10 ? -59.482 52.157 54.872 1.00 25.38 10 PRO D O 1
ATOM 8614 N N . ASP D 2 11 ? -58.851 52.826 56.936 1.00 25.18 11 ASP D N 1
ATOM 8615 C CA . ASP D 2 11 ? -60.010 53.730 57.065 1.00 24.88 11 ASP D CA 1
ATOM 8616 C C . ASP D 2 11 ? -59.964 54.935 56.096 1.00 24.33 11 ASP D C 1
ATOM 8617 O O . ASP D 2 11 ? -60.985 55.321 55.514 1.00 25.61 11 ASP D O 1
ATOM 8622 N N . VAL D 2 12 ? -58.780 55.505 55.916 1.00 24.28 12 VAL D N 1
ATOM 8623 C CA . VAL D 2 12 ? -58.587 56.540 54.888 1.00 23.74 12 VAL D CA 1
ATOM 8624 C C . VAL D 2 12 ? -58.816 55.970 53.511 1.00 23.73 12 VAL D C 1
ATOM 8625 O O . VAL D 2 12 ? -59.487 56.601 52.703 1.00 21.93 12 VAL D O 1
ATOM 8629 N N . HIS D 2 13 ? -58.296 54.780 53.243 1.00 23.34 13 HIS D N 1
ATOM 8630 C CA . HIS D 2 13 ? -58.533 54.115 51.973 1.00 24.04 13 HIS D CA 1
ATOM 8631 C C . HIS D 2 13 ? -60.016 54.038 51.665 1.00 23.61 13 HIS D C 1
ATOM 8632 O O . HIS D 2 13 ? -60.428 54.373 50.549 1.00 23.60 13 HIS D O 1
ATOM 8639 N N . TYR D 2 14 ? -60.776 53.561 52.646 1.00 24.05 14 TYR D N 1
ATOM 8640 C CA . TYR D 2 14 ? -62.201 53.465 52.526 1.00 23.83 14 TYR D CA 1
ATOM 8641 C C . TYR D 2 14 ? -62.794 54.783 52.078 1.00 23.48 14 TYR D C 1
ATOM 8642 O O . TYR D 2 14 ? -63.593 54.817 51.138 1.00 24.39 14 TYR D O 1
ATOM 8651 N N . ASP D 2 15 ? -62.448 55.870 52.761 1.00 23.75 15 ASP D N 1
ATOM 8652 C CA . ASP D 2 15 ? -63.102 57.142 52.480 1.00 24.16 15 ASP D CA 1
ATOM 8653 C C . ASP D 2 15 ? -62.748 57.592 51.070 1.00 23.45 15 ASP D C 1
ATOM 8654 O O . ASP D 2 15 ? -63.576 58.196 50.415 1.00 23.81 15 ASP D O 1
ATOM 8659 N N . ILE D 2 16 ? -61.504 57.361 50.648 1.00 22.92 16 ILE D N 1
ATOM 8660 C CA . ILE D 2 16 ? -61.080 57.710 49.296 1.00 24.43 16 ILE D CA 1
ATOM 8661 C C . ILE D 2 16 ? -61.870 56.927 48.248 1.00 23.76 16 ILE D C 1
ATOM 8662 O O . ILE D 2 16 ? -62.390 57.513 47.289 1.00 24.69 16 ILE D O 1
ATOM 8667 N N . GLU D 2 17 ? -61.992 55.624 48.427 1.00 24.67 17 GLU D N 1
ATOM 8668 C CA . GLU D 2 17 ? -62.832 54.813 47.505 1.00 25.11 17 GLU D CA 1
ATOM 8669 C C . GLU D 2 17 ? -64.303 55.289 47.458 1.00 25.57 17 GLU D C 1
ATOM 8670 O O . GLU D 2 17 ? -64.905 55.363 46.370 1.00 26.07 17 GLU D O 1
ATOM 8676 N N . ALA D 2 18 ? -64.893 55.557 48.618 1.00 24.47 18 ALA D N 1
ATOM 8677 C CA . ALA D 2 18 ? -66.253 56.068 48.711 1.00 25.15 18 ALA D CA 1
ATOM 8678 C C . ALA D 2 18 ? -66.376 57.383 47.909 1.00 25.84 18 ALA D C 1
ATOM 8679 O O . ALA D 2 18 ? -67.344 57.622 47.203 1.00 25.14 18 ALA D O 1
ATOM 8681 N N . HIS D 2 19 ? -65.388 58.256 48.045 1.00 26.76 19 HIS D N 1
ATOM 8682 C CA . HIS D 2 19 ? -65.396 59.514 47.317 1.00 25.30 19 HIS D CA 1
ATOM 8683 C C . HIS D 2 19 ? -65.396 59.236 45.792 1.00 24.56 19 HIS D C 1
ATOM 8684 O O . HIS D 2 19 ? -66.200 59.808 45.066 1.00 25.83 19 HIS D O 1
ATOM 8691 N N . TYR D 2 20 ? -64.538 58.340 45.324 1.00 24.92 20 TYR D N 1
ATOM 8692 C CA . TYR D 2 20 ? -64.474 58.010 43.904 1.00 25.51 20 TYR D CA 1
ATOM 8693 C C . TYR D 2 20 ? -65.765 57.339 43.408 1.00 25.44 20 TYR D C 1
ATOM 8694 O O . TYR D 2 20 ? -66.158 57.548 42.247 1.00 24.82 20 TYR D O 1
ATOM 8703 N N . ARG D 2 21 ? -66.394 56.506 44.240 1.00 25.02 21 ARG D N 1
ATOM 8704 C CA . ARG D 2 21 ? -67.702 55.899 43.858 1.00 24.10 21 ARG D CA 1
ATOM 8705 C C . ARG D 2 21 ? -68.770 56.985 43.673 1.00 24.54 21 ARG D C 1
ATOM 8706 O O . ARG D 2 21 ? -69.523 56.963 42.713 1.00 25.55 21 ARG D O 1
ATOM 8714 N N . ALA D 2 22 ? -68.770 57.991 44.537 1.00 24.44 22 ALA D N 1
ATOM 8715 C CA . ALA D 2 22 ? -69.767 59.079 44.408 1.00 24.85 22 ALA D CA 1
ATOM 8716 C C . ALA D 2 22 ? -69.454 59.944 43.194 1.00 25.10 22 ALA D C 1
ATOM 8717 O O . ALA D 2 22 ? -70.368 60.411 42.521 1.00 25.50 22 ALA D O 1
ATOM 8719 N N . GLU D 2 23 ? -68.173 60.149 42.897 1.00 25.56 23 GLU D N 1
ATOM 8720 C CA . GLU D 2 23 ? -67.770 60.903 41.720 1.00 25.65 23 GLU D CA 1
ATOM 8721 C C . GLU D 2 23 ? -68.262 60.204 40.459 1.00 24.59 23 GLU D C 1
ATOM 8722 O O . GLU D 2 23 ? -68.845 60.844 39.562 1.00 25.30 23 GLU D O 1
ATOM 8728 N N . VAL D 2 24 ? -68.059 58.893 40.396 1.00 24.41 24 VAL D N 1
ATOM 8729 C CA . VAL D 2 24 ? -68.554 58.095 39.249 1.00 25.04 24 VAL D CA 1
ATOM 8730 C C . VAL D 2 24 ? -70.093 58.188 39.135 1.00 25.30 24 VAL D C 1
ATOM 8731 O O . VAL D 2 24 ? -70.620 58.316 38.045 1.00 25.66 24 VAL D O 1
ATOM 8735 N N . ARG D 2 25 ? -70.808 58.146 40.250 1.00 24.97 25 ARG D N 1
ATOM 8736 C CA . ARG D 2 25 ? -72.252 58.270 40.162 1.00 26.95 25 ARG D CA 1
ATOM 8737 C C . ARG D 2 25 ? -72.658 59.623 39.581 1.00 27.23 25 ARG D C 1
ATOM 8738 O O . ARG D 2 25 ? -73.640 59.716 38.796 1.00 26.62 25 ARG D O 1
ATOM 8746 N N . MET D 2 26 ? -71.937 60.689 39.947 1.00 27.25 26 MET D N 1
ATOM 8747 C CA A MET D 2 26 ? -72.258 62.023 39.421 0.50 27.77 26 MET D CA 1
ATOM 8748 C CA B MET D 2 26 ? -72.277 62.006 39.418 0.50 28.48 26 MET D CA 1
ATOM 8749 C C . MET D 2 26 ? -72.087 62.042 37.910 1.00 28.04 26 MET D C 1
ATOM 8750 O O . MET D 2 26 ? -72.944 62.530 37.169 1.00 27.75 26 MET D O 1
ATOM 8759 N N . PHE D 2 27 ? -70.964 61.510 37.455 1.00 27.65 27 PHE D N 1
ATOM 8760 C CA . PHE D 2 27 ? -70.693 61.396 36.032 1.00 27.60 27 PHE D CA 1
ATOM 8761 C C . PHE D 2 27 ? -71.816 60.641 35.318 1.00 28.50 27 PHE D C 1
ATOM 8762 O O . PHE D 2 27 ? -72.310 61.062 34.228 1.00 30.41 27 PHE D O 1
ATOM 8770 N N . GLN D 2 28 ? -72.186 59.514 35.889 1.00 26.40 28 GLN D N 1
ATOM 8771 C CA . GLN D 2 28 ? -73.126 58.604 35.219 1.00 27.78 28 GLN D CA 1
ATOM 8772 C C . GLN D 2 28 ? -74.543 59.152 35.189 1.00 28.83 28 GLN D C 1
ATOM 8773 O O . GLN D 2 28 ? -75.346 58.730 34.342 1.00 29.36 28 GLN D O 1
ATOM 8779 N N . THR D 2 29 ? -74.854 60.062 36.102 1.00 28.01 29 THR D N 1
ATOM 8780 C CA . THR D 2 29 ? -76.180 60.639 36.178 1.00 29.25 29 THR D CA 1
ATOM 8781 C C . THR D 2 29 ? -76.202 62.062 35.647 1.00 29.72 29 THR D C 1
ATOM 8782 O O . THR D 2 29 ? -77.200 62.737 35.742 1.00 31.56 29 THR D O 1
ATOM 8786 N N . GLY D 2 30 ? -75.092 62.525 35.096 1.00 29.21 30 GLY D N 1
ATOM 8787 C CA . GLY D 2 30 ? -75.042 63.829 34.479 1.00 29.20 30 GLY D CA 1
ATOM 8788 C C . GLY D 2 30 ? -75.010 65.012 35.418 1.00 28.52 30 GLY D C 1
ATOM 8789 O O . GLY D 2 30 ? -75.285 66.127 34.989 1.00 28.26 30 GLY D O 1
ATOM 8790 N N . GLN D 2 31 ? -74.682 64.778 36.690 1.00 27.62 31 GLN D N 1
ATOM 8791 C CA . GLN D 2 31 ? -74.659 65.837 37.744 1.00 29.20 31 GLN D CA 1
ATOM 8792 C C . GLN D 2 31 ? -73.299 66.521 37.779 1.00 28.59 31 GLN D C 1
ATOM 8793 O O . GLN D 2 31 ? -72.551 66.449 38.758 1.00 27.97 31 GLN D O 1
ATOM 8799 N N . TYR D 2 32 ? -72.975 67.155 36.658 1.00 29.11 32 TYR D N 1
ATOM 8800 C CA . TYR D 2 32 ? -71.643 67.698 36.468 1.00 29.62 32 TYR D CA 1
ATOM 8801 C C . TYR D 2 32 ? -71.472 68.964 37.285 1.00 29.47 32 TYR D C 1
ATOM 8802 O O . TYR D 2 32 ? -70.383 69.213 37.823 1.00 29.47 32 TYR D O 1
ATOM 8811 N N . ARG D 2 33 ? -72.510 69.792 37.367 1.00 29.21 33 ARG D N 1
ATOM 8812 C CA . ARG D 2 33 ? -72.389 71.040 38.199 1.00 30.78 33 ARG D CA 1
ATOM 8813 C C . ARG D 2 33 ? -72.099 70.713 39.650 1.00 30.91 33 ARG D C 1
ATOM 8814 O O . ARG D 2 33 ? -71.315 71.409 40.327 1.00 30.14 33 ARG D O 1
ATOM 8822 N N . GLU D 2 34 ? -72.750 69.673 40.149 1.00 30.80 34 GLU D N 1
ATOM 8823 C CA . GLU D 2 34 ? -72.599 69.282 41.554 1.00 29.87 34 GLU D CA 1
ATOM 8824 C C . GLU D 2 34 ? -71.200 68.717 41.795 1.00 29.47 34 GLU D C 1
ATOM 8825 O O . GLU D 2 34 ? -70.602 68.878 42.869 1.00 27.75 34 GLU D O 1
ATOM 8831 N N . TRP D 2 35 ? -70.684 68.029 40.768 1.00 28.16 35 TRP D N 1
ATOM 8832 C CA . TRP D 2 35 ? -69.316 67.526 40.778 1.00 28.99 35 TRP D CA 1
ATOM 8833 C C . TRP D 2 35 ? -68.298 68.649 40.877 1.00 28.60 35 TRP D C 1
ATOM 8834 O O . TRP D 2 35 ? -67.421 68.584 41.723 1.00 27.46 35 TRP D O 1
ATOM 8845 N N . LEU D 2 36 ? -68.403 69.653 40.006 1.00 29.38 36 LEU D N 1
ATOM 8846 C CA . LEU D 2 36 ? -67.486 70.822 40.035 1.00 30.65 36 LEU D CA 1
ATOM 8847 C C . LEU D 2 36 ? -67.522 71.514 41.393 1.00 31.20 36 LEU D C 1
ATOM 8848 O O . LEU D 2 36 ? -66.460 71.882 41.929 1.00 29.21 36 LEU D O 1
ATOM 8853 N N . GLN D 2 37 ? -68.737 71.702 41.933 1.00 30.87 37 GLN D N 1
ATOM 8854 C CA . GLN D 2 37 ? -68.900 72.459 43.164 1.00 31.55 37 GLN D CA 1
ATOM 8855 C C . GLN D 2 37 ? -68.319 71.678 44.327 1.00 31.12 37 GLN D C 1
ATOM 8856 O O . GLN D 2 37 ? -67.512 72.200 45.084 1.00 31.86 37 GLN D O 1
ATOM 8862 N N . GLY D 2 38 ? -68.744 70.431 44.447 1.00 30.02 38 GLY D N 1
ATOM 8863 C CA . GLY D 2 38 ? -68.472 69.640 45.623 1.00 29.60 38 GLY D CA 1
ATOM 8864 C C . GLY D 2 38 ? -67.208 68.815 45.642 1.00 29.01 38 GLY D C 1
ATOM 8865 O O . GLY D 2 38 ? -66.753 68.492 46.723 1.00 28.47 38 GLY D O 1
ATOM 8866 N N . MET D 2 39 ? -66.651 68.461 44.469 1.00 27.30 39 MET D N 1
ATOM 8867 C CA A MET D 2 39 ? -65.583 67.458 44.350 0.50 27.63 39 MET D CA 1
ATOM 8868 C CA B MET D 2 39 ? -65.568 67.486 44.407 0.50 27.23 39 MET D CA 1
ATOM 8869 C C . MET D 2 39 ? -64.300 67.975 43.719 1.00 27.10 39 MET D C 1
ATOM 8870 O O . MET D 2 39 ? -63.280 67.296 43.769 1.00 26.91 39 MET D O 1
ATOM 8879 N N . VAL D 2 40 ? -64.366 69.146 43.104 1.00 26.52 40 VAL D N 1
ATOM 8880 C CA . VAL D 2 40 ? -63.237 69.704 42.382 1.00 26.93 40 VAL D CA 1
ATOM 8881 C C . VAL D 2 40 ? -62.824 71.029 43.016 1.00 27.37 40 VAL D C 1
ATOM 8882 O O . VAL D 2 40 ? -63.664 71.888 43.268 1.00 27.39 40 VAL D O 1
ATOM 8886 N N . ALA D 2 41 ? -61.520 71.207 43.266 1.00 28.19 41 ALA D N 1
ATOM 8887 C CA . ALA D 2 41 ? -61.020 72.435 43.873 1.00 28.38 41 ALA D CA 1
ATOM 8888 C C . ALA D 2 41 ? -60.901 73.545 42.827 1.00 28.40 41 ALA D C 1
ATOM 8889 O O . ALA D 2 41 ? -60.657 73.310 41.657 1.00 27.29 41 ALA D O 1
ATOM 8891 N N . GLU D 2 42 ? -61.043 74.785 43.270 1.00 29.73 42 GLU D N 1
ATOM 8892 C CA . GLU D 2 42 ? -61.015 75.895 42.344 1.00 30.62 42 GLU D CA 1
ATOM 8893 C C . GLU D 2 42 ? -59.621 76.115 41.745 1.00 29.43 42 GLU D C 1
ATOM 8894 O O . GLU D 2 42 ? -59.500 76.766 40.706 1.00 29.70 42 GLU D O 1
ATOM 8900 N N . ASP D 2 43 ? -58.592 75.540 42.371 1.00 28.52 43 ASP D N 1
ATOM 8901 C CA . ASP D 2 43 ? -57.231 75.570 41.824 1.00 28.55 43 ASP D CA 1
ATOM 8902 C C . ASP D 2 43 ? -56.824 74.328 40.988 1.00 27.84 43 ASP D C 1
ATOM 8903 O O . ASP D 2 43 ? -55.658 74.142 40.681 1.00 28.07 43 ASP D O 1
ATOM 8908 N N . ILE D 2 44 ? -57.816 73.534 40.596 1.00 26.38 44 ILE D N 1
ATOM 8909 C CA . ILE D 2 44 ? -57.629 72.343 39.778 1.00 27.41 44 ILE D CA 1
ATOM 8910 C C . ILE D 2 44 ? -56.788 72.613 38.537 1.00 26.84 44 ILE D C 1
ATOM 8911 O O . ILE D 2 44 ? -56.891 73.649 37.867 1.00 28.09 44 ILE D O 1
ATOM 8916 N N . HIS D 2 45 ? -55.976 71.625 38.206 1.00 26.69 45 HIS D N 1
ATOM 8917 C CA . HIS D 2 45 ? -55.422 71.511 36.874 1.00 26.53 45 HIS D CA 1
ATOM 8918 C C . HIS D 2 45 ? -55.839 70.133 36.427 1.00 25.80 45 HIS D C 1
ATOM 8919 O O . HIS D 2 45 ? -55.498 69.165 37.095 1.00 26.86 45 HIS D O 1
ATOM 8926 N N . TYR D 2 46 ? -56.558 70.065 35.289 1.00 25.90 46 TYR D N 1
ATOM 8927 C CA . TYR D 2 46 ? -57.103 68.829 34.780 1.00 25.83 46 TYR D CA 1
ATOM 8928 C C . TYR D 2 46 ? -56.401 68.587 33.452 1.00 26.20 46 TYR D C 1
ATOM 8929 O O . TYR D 2 46 ? -56.553 69.366 32.543 1.00 26.06 46 TYR D O 1
ATOM 8938 N N . TRP D 2 47 ? -55.644 67.501 33.359 1.00 26.17 47 TRP D N 1
ATOM 8939 C CA . TRP D 2 47 ? -54.601 67.330 32.352 1.00 26.15 47 TRP D CA 1
ATOM 8940 C C . TRP D 2 47 ? -54.607 65.917 31.760 1.00 27.31 47 TRP D C 1
ATOM 8941 O O . TRP D 2 47 ? -54.456 64.961 32.500 1.00 25.93 47 TRP D O 1
ATOM 8952 N N . MET D 2 48 ? -54.740 65.812 30.423 1.00 26.62 48 MET D N 1
ATOM 8953 C CA . MET D 2 48 ? -54.633 64.549 29.695 1.00 27.12 48 MET D CA 1
ATOM 8954 C C . MET D 2 48 ? -53.590 64.711 28.560 1.00 26.69 48 MET D C 1
ATOM 8955 O O . MET D 2 48 ? -53.934 65.162 27.462 1.00 27.22 48 MET D O 1
ATOM 8960 N N . PRO D 2 49 ? -52.312 64.407 28.839 1.00 27.41 49 PRO D N 1
ATOM 8961 C CA . PRO D 2 49 ? -51.223 64.613 27.869 1.00 27.04 49 PRO D CA 1
ATOM 8962 C C . PRO D 2 49 ? -51.343 63.706 26.646 1.00 27.44 49 PRO D C 1
ATOM 8963 O O . PRO D 2 49 ? -51.990 62.654 26.705 1.00 26.82 49 PRO D O 1
ATOM 8967 N N . ILE D 2 50 ? -50.753 64.141 25.520 1.00 27.33 50 ILE D N 1
ATOM 8968 C CA . ILE D 2 50 ? -50.587 63.272 24.354 1.00 28.02 50 ILE D CA 1
ATOM 8969 C C . ILE D 2 50 ? -49.173 62.671 24.465 1.00 29.35 50 ILE D C 1
ATOM 8970 O O . ILE D 2 50 ? -48.165 63.418 24.452 1.00 28.33 50 ILE D O 1
ATOM 8975 N N . TYR D 2 51 ? -49.104 61.342 24.600 1.00 28.99 51 TYR D N 1
ATOM 8976 C CA . TYR D 2 51 ? -47.836 60.614 24.703 1.00 30.78 51 TYR D CA 1
ATOM 8977 C C . TYR D 2 51 ? -47.598 60.048 23.324 1.00 32.68 51 TYR D C 1
ATOM 8978 O O . TYR D 2 51 ? -48.500 59.445 22.732 1.00 34.39 51 TYR D O 1
ATOM 8987 N N . GLU D 2 52 ? -46.422 60.276 22.787 1.00 32.81 52 GLU D N 1
ATOM 8988 C CA . GLU D 2 52 ? -46.129 59.672 21.535 1.00 32.93 52 GLU D CA 1
ATOM 8989 C C . GLU D 2 52 ? -45.357 58.366 21.781 1.00 32.37 52 GLU D C 1
ATOM 8990 O O . GLU D 2 52 ? -44.796 58.137 22.845 1.00 31.92 52 GLU D O 1
ATOM 8996 N N . GLN D 2 53 ? -45.336 57.522 20.770 1.00 29.89 53 GLN D N 1
ATOM 8997 C CA . GLN D 2 53 ? -44.536 56.311 20.785 1.00 29.99 53 GLN D CA 1
ATOM 8998 C C . GLN D 2 53 ? -43.101 56.660 20.372 1.00 29.01 53 GLN D C 1
ATOM 8999 O O . GLN D 2 53 ? -42.894 57.168 19.306 1.00 27.91 53 GLN D O 1
ATOM 9005 N N . ARG D 2 54 ? -42.151 56.404 21.265 1.00 29.84 54 ARG D N 1
ATOM 9006 C CA . ARG D 2 54 ? -40.765 56.750 21.073 1.00 32.02 54 ARG D CA 1
ATOM 9007 C C . ARG D 2 54 ? -39.904 55.516 21.278 1.00 33.38 54 ARG D C 1
ATOM 9008 O O . ARG D 2 54 ? -40.224 54.667 22.119 1.00 35.58 54 ARG D O 1
ATOM 9016 N N . LEU D 2 55 ? -38.771 55.474 20.588 1.00 34.00 55 LEU D N 1
ATOM 9017 C CA . LEU D 2 55 ? -37.733 54.467 20.862 1.00 35.56 55 LEU D CA 1
ATOM 9018 C C . LEU D 2 55 ? -37.224 54.561 22.294 1.00 36.38 55 LEU D C 1
ATOM 9019 O O . LEU D 2 55 ? -37.138 55.644 22.859 1.00 35.40 55 LEU D O 1
ATOM 9024 N N . THR D 2 56 ? -36.913 53.416 22.890 1.00 37.46 56 THR D N 1
ATOM 9025 C CA . THR D 2 56 ? -36.432 53.362 24.254 1.00 38.47 56 THR D CA 1
ATOM 9026 C C . THR D 2 56 ? -35.120 54.169 24.381 1.00 38.07 56 THR D C 1
ATOM 9027 O O . THR D 2 56 ? -34.842 54.737 25.447 1.00 39.34 56 THR D O 1
ATOM 9031 N N . ARG D 2 57 ? -34.349 54.256 23.295 1.00 37.79 57 ARG D N 1
ATOM 9032 C CA . ARG D 2 57 ? -33.068 54.997 23.316 1.00 38.54 57 ARG D CA 1
ATOM 9033 C C . ARG D 2 57 ? -33.272 56.513 23.337 1.00 38.41 57 ARG D C 1
ATOM 9034 O O . ARG D 2 57 ? -32.322 57.272 23.575 1.00 38.12 57 ARG D O 1
ATOM 9042 N N . ASP D 2 58 ? -34.501 56.954 23.082 1.00 38.71 58 ASP D N 1
ATOM 9043 C CA . ASP D 2 58 ? -34.831 58.369 23.023 1.00 38.93 58 ASP D CA 1
ATOM 9044 C C . ASP D 2 58 ? -34.809 58.970 24.415 1.00 39.42 58 ASP D C 1
ATOM 9045 O O . ASP D 2 58 ? -35.557 58.558 25.286 1.00 40.40 58 ASP D O 1
ATOM 9050 N N . ARG D 2 59 ? -33.986 59.980 24.616 1.00 39.54 59 ARG D N 1
ATOM 9051 C CA . ARG D 2 59 ? -33.833 60.529 25.954 1.00 41.04 59 ARG D CA 1
ATOM 9052 C C . ARG D 2 59 ? -34.707 61.774 26.202 1.00 40.39 59 ARG D C 1
ATOM 9053 O O . ARG D 2 59 ? -34.610 62.393 27.263 1.00 40.23 59 ARG D O 1
ATOM 9061 N N . ARG D 2 60 ? -35.583 62.136 25.263 1.00 39.11 60 ARG D N 1
ATOM 9062 C CA . ARG D 2 60 ? -36.432 63.310 25.473 1.00 38.53 60 ARG D CA 1
ATOM 9063 C C . ARG D 2 60 ? -37.320 63.184 26.716 1.00 37.52 60 ARG D C 1
ATOM 9064 O O . ARG D 2 60 ? -37.719 62.082 27.153 1.00 35.39 60 ARG D O 1
ATOM 9072 N N . PRO D 2 61 ? -37.631 64.331 27.326 1.00 38.44 61 PRO D N 1
ATOM 9073 C CA . PRO D 2 61 ? -38.470 64.251 28.520 1.00 37.95 61 PRO D CA 1
ATOM 9074 C C . PRO D 2 61 ? -39.905 63.973 28.142 1.00 37.71 61 PRO D C 1
ATOM 9075 O O . PRO D 2 61 ? -40.325 64.274 27.007 1.00 36.08 61 PRO D O 1
ATOM 9079 N N . ASP D 2 62 ? -40.609 63.360 29.083 1.00 37.68 62 ASP D N 1
ATOM 9080 C CA . ASP D 2 62 ? -42.077 63.226 29.107 1.00 37.40 62 ASP D CA 1
ATOM 9081 C C . ASP D 2 62 ? -42.809 64.573 28.933 1.00 35.82 62 ASP D C 1
ATOM 9082 O O . ASP D 2 62 ? -42.295 65.627 29.284 1.00 35.68 62 ASP D O 1
ATOM 9087 N N . PRO D 2 63 ? -44.035 64.532 28.387 1.00 34.95 63 PRO D N 1
ATOM 9088 C CA . PRO D 2 63 ? -44.840 65.725 28.166 1.00 34.02 63 PRO D CA 1
ATOM 9089 C C . PRO D 2 63 ? -45.047 66.513 29.475 1.00 33.33 63 PRO D C 1
ATOM 9090 O O . PRO D 2 63 ? -45.204 65.919 30.550 1.00 31.55 63 PRO D O 1
ATOM 9094 N N . THR D 2 64 ? -45.011 67.838 29.357 1.00 32.45 64 THR D N 1
ATOM 9095 C CA . THR D 2 64 ? -45.313 68.741 30.475 1.00 32.27 64 THR D CA 1
ATOM 9096 C C . THR D 2 64 ? -46.595 69.471 30.079 1.00 32.17 64 THR D C 1
ATOM 9097 O O . THR D 2 64 ? -47.056 69.334 28.949 1.00 30.67 64 THR D O 1
ATOM 9101 N N . PRO D 2 65 ? -47.188 70.248 30.998 1.00 31.63 65 PRO D N 1
ATOM 9102 C CA . PRO D 2 65 ? -48.322 71.081 30.668 1.00 31.28 65 PRO D CA 1
ATOM 9103 C C . PRO D 2 65 ? -48.103 72.137 29.613 1.00 31.33 65 PRO D C 1
ATOM 9104 O O . PRO D 2 65 ? -49.068 72.743 29.167 1.00 31.93 65 PRO D O 1
ATOM 9108 N N . ASP D 2 66 ? -46.862 72.406 29.212 1.00 32.96 66 ASP D N 1
ATOM 9109 C CA . ASP D 2 66 ? -46.641 73.317 28.107 1.00 32.84 66 ASP D CA 1
ATOM 9110 C C . ASP D 2 66 ? -46.736 72.664 26.721 1.00 32.80 66 ASP D C 1
ATOM 9111 O O . ASP D 2 66 ? -46.621 73.350 25.684 1.00 34.58 66 ASP D O 1
ATOM 9116 N N . ASP D 2 67 ? -46.883 71.341 26.697 1.00 31.49 67 ASP D N 1
ATOM 9117 C CA . ASP D 2 67 ? -46.962 70.578 25.457 1.00 30.92 67 ASP D CA 1
ATOM 9118 C C . ASP D 2 67 ? -48.391 70.133 25.133 1.00 29.40 67 ASP D C 1
ATOM 9119 O O . ASP D 2 67 ? -49.306 70.264 25.963 1.00 30.21 67 ASP D O 1
ATOM 9124 N N . ALA D 2 68 ? -48.558 69.556 23.929 1.00 27.41 68 ALA D N 1
ATOM 9125 C CA . ALA D 2 68 ? -49.870 69.150 23.449 1.00 27.52 68 ALA D CA 1
ATOM 9126 C C . ALA D 2 68 ? -50.564 68.238 24.449 1.00 27.08 68 ALA D C 1
ATOM 9127 O O . ALA D 2 68 ? -49.957 67.338 25.017 1.00 27.29 68 ALA D O 1
ATOM 9129 N N . ALA D 2 69 ? -51.835 68.517 24.707 1.00 27.19 69 ALA D N 1
ATOM 9130 C CA . ALA D 2 69 ? -52.659 67.682 25.578 1.00 26.30 69 ALA D CA 1
ATOM 9131 C C . ALA D 2 69 ? -54.109 67.740 25.141 1.00 26.78 69 ALA D C 1
ATOM 9132 O O . ALA D 2 69 ? -54.577 68.797 24.701 1.00 28.12 69 ALA D O 1
ATOM 9134 N N . ILE D 2 70 ? -54.823 66.624 25.274 1.00 26.37 70 ILE D N 1
ATOM 9135 C CA . ILE D 2 70 ? -56.248 66.590 24.953 1.00 26.75 70 ILE D CA 1
ATOM 9136 C C . ILE D 2 70 ? -57.073 67.429 25.930 1.00 26.07 70 ILE D C 1
ATOM 9137 O O . ILE D 2 70 ? -58.024 68.048 25.493 1.00 26.10 70 ILE D O 1
ATOM 9142 N N . TYR D 2 71 ? -56.756 67.379 27.240 1.00 25.14 71 TYR D N 1
ATOM 9143 C CA . TYR D 2 71 ? -57.275 68.281 28.237 1.00 26.12 71 TYR D CA 1
ATOM 9144 C C . TYR D 2 71 ? -56.103 68.981 28.899 1.00 25.33 71 TYR D C 1
ATOM 9145 O O . TYR D 2 71 ? -55.071 68.360 29.210 1.00 25.19 71 TYR D O 1
ATOM 9154 N N . ASN D 2 72 ? -56.245 70.274 29.115 1.00 26.09 72 ASN D N 1
ATOM 9155 C CA . ASN D 2 72 ? -55.252 71.086 29.831 1.00 26.91 72 ASN D CA 1
ATOM 9156 C C . ASN D 2 72 ? -55.980 72.327 30.369 1.00 28.04 72 ASN D C 1
ATOM 9157 O O . ASN D 2 72 ? -55.822 73.439 29.815 1.00 28.71 72 ASN D O 1
ATOM 9162 N N . ASP D 2 73 ? -56.718 72.136 31.472 1.00 28.05 73 ASP D N 1
ATOM 9163 C CA . ASP D 2 73 ? -57.779 73.044 31.878 1.00 27.69 73 ASP D CA 1
ATOM 9164 C C . ASP D 2 73 ? -57.636 73.493 33.321 1.00 28.45 73 ASP D C 1
ATOM 9165 O O . ASP D 2 73 ? -57.246 72.746 34.183 1.00 27.17 73 ASP D O 1
ATOM 9170 N N . ASP D 2 74 ? -58.034 74.736 33.558 1.00 28.66 74 ASP D N 1
ATOM 9171 C CA . ASP D 2 74 ? -58.300 75.230 34.894 1.00 28.86 74 ASP D CA 1
ATOM 9172 C C . ASP D 2 74 ? -59.816 75.157 35.227 1.00 29.01 74 ASP D C 1
ATOM 9173 O O . ASP D 2 74 ? -60.635 74.640 34.421 1.00 29.45 74 ASP D O 1
ATOM 9178 N N . PHE D 2 75 ? -60.185 75.646 36.413 1.00 29.02 75 PHE D N 1
ATOM 9179 C CA . PHE D 2 75 ? -61.558 75.541 36.878 1.00 29.53 75 PHE D CA 1
ATOM 9180 C C . PHE D 2 75 ? -62.575 76.166 35.916 1.00 29.51 75 PHE D C 1
ATOM 9181 O O . PHE D 2 75 ? -63.625 75.582 35.630 1.00 30.15 75 PHE D O 1
ATOM 9189 N N . GLY D 2 76 ? -62.254 77.348 35.412 1.00 30.25 76 GLY D N 1
ATOM 9190 C CA . GLY D 2 76 ? -63.105 78.029 34.431 1.00 30.39 76 GLY D CA 1
ATOM 9191 C C . GLY D 2 76 ? -63.260 77.325 33.108 1.00 29.57 76 GLY D C 1
ATOM 9192 O O . GLY D 2 76 ? -64.340 77.358 32.511 1.00 31.08 76 GLY D O 1
ATOM 9193 N N . GLU D 2 77 ? -62.191 76.674 32.648 1.00 29.86 77 GLU D N 1
ATOM 9194 C CA . GLU D 2 77 ? -62.243 75.875 31.448 1.00 30.42 77 GLU D CA 1
ATOM 9195 C C . GLU D 2 77 ? -63.092 74.594 31.635 1.00 30.04 77 GLU D C 1
ATOM 9196 O O . GLU D 2 77 ? -63.869 74.231 30.763 1.00 29.90 77 GLU D O 1
ATOM 9202 N N . LEU D 2 78 ? -62.988 73.952 32.784 1.00 29.53 78 LEU D N 1
ATOM 9203 C CA . LEU D 2 78 ? -63.883 72.855 33.113 1.00 30.55 78 LEU D CA 1
ATOM 9204 C C . LEU D 2 78 ? -65.349 73.254 33.200 1.00 30.78 78 LEU D C 1
ATOM 9205 O O . LEU D 2 78 ? -66.204 72.494 32.751 1.00 30.07 78 LEU D O 1
ATOM 9210 N N . LYS D 2 79 ? -65.651 74.382 33.861 1.00 31.97 79 LYS D N 1
ATOM 9211 C CA . LYS D 2 79 ? -67.024 74.910 33.889 1.00 33.12 79 LYS D CA 1
ATOM 9212 C C . LYS D 2 79 ? -67.538 75.062 32.458 1.00 33.14 79 LYS D C 1
ATOM 9213 O O . LYS D 2 79 ? -68.660 74.651 32.156 1.00 34.39 79 LYS D O 1
ATOM 9219 N N . GLN D 2 80 ? -66.698 75.616 31.583 1.00 33.14 80 GLN D N 1
ATOM 9220 C CA . GLN D 2 80 ? -67.020 75.739 30.159 1.00 34.02 80 GLN D CA 1
ATOM 9221 C C . GLN D 2 80 ? -67.328 74.389 29.521 1.00 33.07 80 GLN D C 1
ATOM 9222 O O . GLN D 2 80 ? -68.294 74.247 28.757 1.00 32.30 80 GLN D O 1
ATOM 9228 N N . ARG D 2 81 ? -66.487 73.405 29.787 1.00 32.34 81 ARG D N 1
ATOM 9229 C CA . ARG D 2 81 ? -66.667 72.081 29.176 1.00 31.92 81 ARG D CA 1
ATOM 9230 C C . ARG D 2 81 ? -67.954 71.390 29.648 1.00 32.68 81 ARG D C 1
ATOM 9231 O O . ARG D 2 81 ? -68.656 70.740 28.872 1.00 32.44 81 ARG D O 1
ATOM 9239 N N . VAL D 2 82 ? -68.221 71.508 30.941 1.00 33.94 82 VAL D N 1
ATOM 9240 C CA . VAL D 2 82 ? -69.387 70.902 31.552 1.00 35.66 82 VAL D CA 1
ATOM 9241 C C . VAL D 2 82 ? -70.699 71.401 30.950 1.00 37.34 82 VAL D C 1
ATOM 9242 O O . VAL D 2 82 ? -71.624 70.618 30.747 1.00 38.12 82 VAL D O 1
ATOM 9246 N N . GLU D 2 83 ? -70.767 72.680 30.610 1.00 38.84 83 GLU D N 1
ATOM 9247 C CA . GLU D 2 83 ? -72.014 73.259 30.060 1.00 39.84 83 GLU D CA 1
ATOM 9248 C C . GLU D 2 83 ? -72.487 72.720 28.708 1.00 41.05 83 GLU D C 1
ATOM 9249 O O . GLU D 2 83 ? -73.674 72.794 28.376 1.00 40.90 83 GLU D O 1
ATOM 9255 N N . ARG D 2 84 ? -71.576 72.169 27.928 1.00 41.15 84 ARG D N 1
ATOM 9256 C CA . ARG D 2 84 ? -71.946 71.506 26.684 1.00 42.40 84 ARG D CA 1
ATOM 9257 C C . ARG D 2 84 ? -72.914 70.347 26.953 1.00 43.79 84 ARG D C 1
ATOM 9258 O O . ARG D 2 84 ? -73.898 70.136 26.226 1.00 44.44 84 ARG D O 1
ATOM 9266 N N . LEU D 2 85 ? -72.656 69.623 28.028 1.00 44.64 85 LEU D N 1
ATOM 9267 C CA . LEU D 2 85 ? -73.493 68.502 28.399 1.00 45.54 85 LEU D CA 1
ATOM 9268 C C . LEU D 2 85 ? -74.711 68.937 29.222 1.00 46.38 85 LEU D C 1
ATOM 9269 O O . LEU D 2 85 ? -75.649 68.177 29.379 1.00 46.68 85 LEU D O 1
ATOM 9274 N N . TYR D 2 86 ? -74.786 70.212 29.581 1.00 47.30 86 TYR D N 1
ATOM 9275 C CA . TYR D 2 86 ? -76.088 70.843 29.821 1.00 48.27 86 TYR D CA 1
ATOM 9276 C C . TYR D 2 86 ? -76.638 71.558 28.599 1.00 49.70 86 TYR D C 1
ATOM 9277 O O . TYR D 2 86 ? -75.888 71.967 27.717 1.00 50.80 86 TYR D O 1
ATOM 9286 N N . SER D 2 87 ? -77.953 71.715 28.551 1.00 50.66 87 SER D N 1
ATOM 9287 C CA . SER D 2 87 ? -78.548 72.808 27.800 1.00 50.79 87 SER D CA 1
ATOM 9288 C C . SER D 2 87 ? -78.818 72.430 26.338 1.00 51.26 87 SER D C 1
ATOM 9289 O O . SER D 2 87 ? -79.297 73.249 25.562 1.00 51.97 87 SER D O 1
ATOM 9292 N N . GLY D 2 88 ? -78.519 71.185 25.975 1.00 50.74 88 GLY D N 1
ATOM 9293 C CA . GLY D 2 88 ? -77.459 70.909 25.044 1.00 49.60 88 GLY D CA 1
ATOM 9294 C C . GLY D 2 88 ? -77.179 72.247 24.410 1.00 48.55 88 GLY D C 1
ATOM 9295 O O . GLY D 2 88 ? -76.256 72.947 24.796 1.00 49.53 88 GLY D O 1
ATOM 9296 N N . GLN D 2 89 ? -78.017 72.606 23.450 1.00 46.85 89 GLN D N 1
ATOM 9297 C CA . GLN D 2 89 ? -78.733 71.602 22.682 1.00 44.43 89 GLN D CA 1
ATOM 9298 C C . GLN D 2 89 ? -77.848 71.018 21.585 1.00 42.59 89 GLN D C 1
ATOM 9299 O O . GLN D 2 89 ? -77.750 71.546 20.487 1.00 43.11 89 GLN D O 1
ATOM 9305 N N . VAL D 2 90 ? -77.211 69.912 21.927 1.00 39.11 90 VAL D N 1
ATOM 9306 C CA . VAL D 2 90 ? -76.166 69.303 21.150 1.00 37.51 90 VAL D CA 1
ATOM 9307 C C . VAL D 2 90 ? -76.791 68.033 20.578 1.00 34.75 90 VAL D C 1
ATOM 9308 O O . VAL D 2 90 ? -77.174 67.150 21.308 1.00 32.93 90 VAL D O 1
ATOM 9312 N N . TRP D 2 91 ? -76.919 67.955 19.264 1.00 33.95 91 TRP D N 1
ATOM 9313 C CA . TRP D 2 91 ? -77.816 66.985 18.683 1.00 34.54 91 TRP D CA 1
ATOM 9314 C C . TRP D 2 91 ? -77.294 65.565 18.784 1.00 34.02 91 TRP D C 1
ATOM 9315 O O . TRP D 2 91 ? -78.087 64.636 18.940 1.00 33.14 91 TRP D O 1
ATOM 9326 N N . MET D 2 92 ? -75.977 65.389 18.710 1.00 33.85 92 MET D N 1
ATOM 9327 C CA . MET D 2 92 ? -75.366 64.078 19.019 1.00 34.89 92 MET D CA 1
ATOM 9328 C C . MET D 2 92 ? -75.715 63.577 20.391 1.00 34.86 92 MET D C 1
ATOM 9329 O O . MET D 2 92 ? -75.692 62.369 20.622 1.00 36.05 92 MET D O 1
ATOM 9334 N N . GLU D 2 93 ? -75.962 64.495 21.327 1.00 34.03 93 GLU D N 1
ATOM 9335 C CA . GLU D 2 93 ? -76.294 64.122 22.697 1.00 34.36 93 GLU D CA 1
ATOM 9336 C C . GLU D 2 93 ? -77.819 64.206 22.937 1.00 34.00 93 GLU D C 1
ATOM 9337 O O . GLU D 2 93 ? -78.278 64.330 24.059 1.00 32.82 93 GLU D O 1
ATOM 9343 N N . ASP D 2 94 ? -78.610 64.192 21.885 1.00 33.87 94 ASP D N 1
ATOM 9344 C CA . ASP D 2 94 ? -80.048 64.114 22.091 1.00 34.33 94 ASP D CA 1
ATOM 9345 C C . ASP D 2 94 ? -80.548 62.740 21.645 1.00 34.14 94 ASP D C 1
ATOM 9346 O O . ASP D 2 94 ? -80.735 62.542 20.448 1.00 32.00 94 ASP D O 1
ATOM 9351 N N . PRO D 2 95 ? -80.784 61.809 22.599 1.00 34.51 95 PRO D N 1
ATOM 9352 C CA . PRO D 2 95 ? -80.629 61.906 24.049 1.00 35.89 95 PRO D CA 1
ATOM 9353 C C . PRO D 2 95 ? -79.208 61.621 24.513 1.00 36.93 95 PRO D C 1
ATOM 9354 O O . PRO D 2 95 ? -78.405 61.130 23.727 1.00 38.47 95 PRO D O 1
ATOM 9358 N N . PRO D 2 96 ? -78.891 61.963 25.773 1.00 37.45 96 PRO D N 1
ATOM 9359 C CA . PRO D 2 96 ? -77.502 61.769 26.248 1.00 37.90 96 PRO D CA 1
ATOM 9360 C C . PRO D 2 96 ? -76.949 60.363 25.954 1.00 38.23 96 PRO D C 1
ATOM 9361 O O . PRO D 2 96 ? -77.685 59.383 26.116 1.00 39.14 96 PRO D O 1
ATOM 9365 N N . SER D 2 97 ? -75.686 60.292 25.510 1.00 37.12 97 SER D N 1
ATOM 9366 C CA . SER D 2 97 ? -74.979 59.020 25.309 1.00 36.96 97 SER D CA 1
ATOM 9367 C C . SER D 2 97 ? -74.783 58.414 26.706 1.00 36.43 97 SER D C 1
ATOM 9368 O O . SER D 2 97 ? -74.809 59.151 27.690 1.00 37.24 97 SER D O 1
ATOM 9371 N N . LYS D 2 98 ? -74.635 57.097 26.791 1.00 34.48 98 LYS D N 1
ATOM 9372 C CA . LYS D 2 98 ? -74.488 56.394 28.075 1.00 34.09 98 LYS D CA 1
ATOM 9373 C C . LYS D 2 98 ? -73.021 56.165 28.385 1.00 31.98 98 LYS D C 1
ATOM 9374 O O . LYS D 2 98 ? -72.189 55.956 27.485 1.00 32.20 98 LYS D O 1
ATOM 9380 N N . ILE D 2 99 ? -72.689 56.212 29.673 1.00 29.84 99 ILE D N 1
ATOM 9381 C CA . ILE D 2 99 ? -71.327 55.973 30.057 1.00 28.43 99 ILE D CA 1
ATOM 9382 C C . ILE D 2 99 ? -71.308 55.251 31.377 1.00 28.33 99 ILE D C 1
ATOM 9383 O O . ILE D 2 99 ? -72.153 55.525 32.256 1.00 29.95 99 ILE D O 1
ATOM 9388 N N . ARG D 2 100 ? -70.376 54.323 31.531 1.00 26.10 100 ARG D N 1
ATOM 9389 C CA . ARG D 2 100 ? -70.281 53.547 32.781 1.00 25.85 100 ARG D CA 1
ATOM 9390 C C . ARG D 2 100 ? -68.822 53.341 33.085 1.00 25.44 100 ARG D C 1
ATOM 9391 O O . ARG D 2 100 ? -68.037 53.048 32.193 1.00 26.85 100 ARG D O 1
ATOM 9399 N N . TYR D 2 101 ? -68.437 53.591 34.325 1.00 24.71 101 TYR D N 1
ATOM 9400 C CA . TYR D 2 101 ? -67.040 53.598 34.758 1.00 25.02 101 TYR D CA 1
ATOM 9401 C C . TYR D 2 101 ? -66.750 52.469 35.731 1.00 24.68 101 TYR D C 1
ATOM 9402 O O . TYR D 2 101 ? -67.480 52.248 36.733 1.00 25.87 101 TYR D O 1
ATOM 9411 N N . PHE D 2 102 ? -65.626 51.815 35.510 1.00 24.67 102 PHE D N 1
ATOM 9412 C CA . PHE D 2 102 ? -65.081 50.772 36.355 1.00 25.18 102 PHE D CA 1
ATOM 9413 C C . PHE D 2 102 ? -63.732 51.201 36.869 1.00 25.60 102 PHE D C 1
ATOM 9414 O O . PHE D 2 102 ? -62.745 51.246 36.102 1.00 25.54 102 PHE D O 1
ATOM 9422 N N . VAL D 2 103 ? -63.700 51.613 38.156 1.00 26.33 103 VAL D N 1
ATOM 9423 C CA . VAL D 2 103 ? -62.485 52.161 38.773 1.00 28.23 103 VAL D CA 1
ATOM 9424 C C . VAL D 2 103 ? -61.886 51.074 39.632 1.00 29.12 103 VAL D C 1
ATOM 9425 O O . VAL D 2 103 ? -62.579 50.487 40.475 1.00 32.63 103 VAL D O 1
ATOM 9429 N N . SER D 2 104 ? -60.594 50.820 39.460 1.00 28.13 104 SER D N 1
ATOM 9430 C CA A SER D 2 104 ? -59.948 49.722 40.158 0.50 27.58 104 SER D CA 1
ATOM 9431 C CA B SER D 2 104 ? -59.938 49.710 40.130 0.50 27.76 104 SER D CA 1
ATOM 9432 C C . SER D 2 104 ? -58.552 50.115 40.593 1.00 26.11 104 SER D C 1
ATOM 9433 O O . SER D 2 104 ? -58.024 51.139 40.196 1.00 25.26 104 SER D O 1
ATOM 9438 N N . ASN D 2 105 ? -57.992 49.330 41.510 1.00 24.87 105 ASN D N 1
ATOM 9439 C CA . ASN D 2 105 ? -56.633 49.526 41.903 1.00 24.46 105 ASN D CA 1
ATOM 9440 C C . ASN D 2 105 ? -56.353 50.894 42.501 1.00 24.58 105 ASN D C 1
ATOM 9441 O O . ASN D 2 105 ? -55.288 51.473 42.257 1.00 22.63 105 ASN D O 1
ATOM 9446 N N . VAL D 2 106 ? -57.224 51.320 43.423 1.00 25.16 106 VAL D N 1
ATOM 9447 C CA . VAL D 2 106 ? -57.038 52.619 44.049 1.00 25.68 106 VAL D CA 1
ATOM 9448 C C . VAL D 2 106 ? -55.943 52.473 45.112 1.00 25.57 106 VAL D C 1
ATOM 9449 O O . VAL D 2 106 ? -56.043 51.607 45.974 1.00 24.54 106 VAL D O 1
ATOM 9453 N N . GLU D 2 107 ? -54.863 53.253 44.998 1.00 26.36 107 GLU D N 1
ATOM 9454 C CA . GLU D 2 107 ? -53.793 53.252 45.988 1.00 27.72 107 GLU D CA 1
ATOM 9455 C C . GLU D 2 107 ? -53.465 54.701 46.356 1.00 27.38 107 GLU D C 1
ATOM 9456 O O . GLU D 2 107 ? -53.203 55.518 45.487 1.00 28.38 107 GLU D O 1
ATOM 9462 N N . ALA D 2 108 ? -53.514 55.009 47.631 1.00 25.32 108 ALA D N 1
ATOM 9463 C CA . ALA D 2 108 ? -53.275 56.359 48.086 1.00 25.86 108 ALA D CA 1
ATOM 9464 C C . ALA D 2 108 ? -52.099 56.381 49.015 1.00 25.03 108 ALA D C 1
ATOM 9465 O O . ALA D 2 108 ? -51.843 55.420 49.805 1.00 23.80 108 ALA D O 1
ATOM 9467 N N . PHE D 2 109 ? -51.455 57.540 48.996 1.00 25.19 109 PHE D N 1
ATOM 9468 C CA . PHE D 2 109 ? -50.271 57.828 49.769 1.00 26.02 109 PHE D CA 1
ATOM 9469 C C . PHE D 2 109 ? -50.405 59.207 50.399 1.00 26.67 109 PHE D C 1
ATOM 9470 O O . PHE D 2 109 ? -50.846 60.167 49.760 1.00 26.37 109 PHE D O 1
ATOM 9478 N N . GLU D 2 110 ? -50.052 59.292 51.658 1.00 27.49 110 GLU D N 1
ATOM 9479 C CA . GLU D 2 110 ? -50.007 60.601 52.360 1.00 28.94 110 GLU D CA 1
ATOM 9480 C C . GLU D 2 110 ? -48.911 61.477 51.728 1.00 28.70 110 GLU D C 1
ATOM 9481 O O . GLU D 2 110 ? -47.813 61.007 51.488 1.00 30.58 110 GLU D O 1
ATOM 9487 N N . ALA D 2 111 ? -49.208 62.729 51.423 1.00 29.07 111 ALA D N 1
ATOM 9488 C CA . ALA D 2 111 ? -48.255 63.552 50.690 1.00 31.38 111 ALA D CA 1
ATOM 9489 C C . ALA D 2 111 ? -47.869 64.804 51.458 1.00 33.55 111 ALA D C 1
ATOM 9490 O O . ALA D 2 111 ? -47.351 65.744 50.875 1.00 36.09 111 ALA D O 1
ATOM 9492 N N . GLY D 2 112 ? -48.110 64.807 52.762 1.00 34.63 112 GLY D N 1
ATOM 9493 C CA . GLY D 2 112 ? -47.873 66.007 53.575 1.00 35.77 112 GLY D CA 1
ATOM 9494 C C . GLY D 2 112 ? -48.951 67.078 53.462 1.00 36.60 112 GLY D C 1
ATOM 9495 O O . GLY D 2 112 ? -49.792 67.044 52.567 1.00 38.19 112 GLY D O 1
ATOM 9496 N N . ASN D 2 113 ? -48.922 68.027 54.394 1.00 37.23 113 ASN D N 1
ATOM 9497 C CA . ASN D 2 113 ? -49.852 69.160 54.419 1.00 36.27 113 ASN D CA 1
ATOM 9498 C C . ASN D 2 113 ? -51.328 68.789 54.242 1.00 35.92 113 ASN D C 1
ATOM 9499 O O . ASN D 2 113 ? -52.109 69.563 53.668 1.00 36.26 113 ASN D O 1
ATOM 9504 N N . GLY D 2 114 ? -51.714 67.614 54.743 1.00 34.21 114 GLY D N 1
ATOM 9505 C CA . GLY D 2 114 ? -53.059 67.119 54.559 1.00 34.22 114 GLY D CA 1
ATOM 9506 C C . GLY D 2 114 ? -53.428 66.590 53.166 1.00 33.39 114 GLY D C 1
ATOM 9507 O O . GLY D 2 114 ? -54.572 66.187 52.941 1.00 35.33 114 GLY D O 1
ATOM 9508 N N . GLU D 2 115 ? -52.478 66.556 52.252 1.00 32.23 115 GLU D N 1
ATOM 9509 C CA . GLU D 2 115 ? -52.764 66.144 50.862 1.00 31.66 115 GLU D CA 1
ATOM 9510 C C . GLU D 2 115 ? -52.418 64.671 50.635 1.00 30.51 115 GLU D C 1
ATOM 9511 O O . GLU D 2 115 ? -51.598 64.074 51.358 1.00 27.24 115 GLU D O 1
ATOM 9517 N N . LEU D 2 116 ? -53.056 64.106 49.610 1.00 29.24 116 LEU D N 1
ATOM 9518 C CA . LEU D 2 116 ? -52.951 62.704 49.238 1.00 29.67 116 LEU D CA 1
ATOM 9519 C C . LEU D 2 116 ? -52.578 62.594 47.761 1.00 28.74 116 LEU D C 1
ATOM 9520 O O . LEU D 2 116 ? -53.141 63.334 46.912 1.00 29.60 116 LEU D O 1
ATOM 9525 N N . ASP D 2 117 ? -51.690 61.654 47.450 1.00 27.99 117 ASP D N 1
ATOM 9526 C CA . ASP D 2 117 ? -51.388 61.249 46.047 1.00 28.43 117 ASP D CA 1
ATOM 9527 C C . ASP D 2 117 ? -52.137 59.938 45.841 1.00 27.74 117 ASP D C 1
ATOM 9528 O O . ASP D 2 117 ? -52.025 59.017 46.676 1.00 27.33 117 ASP D O 1
ATOM 9533 N N . VAL D 2 118 ? -52.936 59.871 44.778 1.00 26.39 118 VAL D N 1
ATOM 9534 C CA . VAL D 2 118 ? -53.798 58.724 44.554 1.00 26.46 118 VAL D CA 1
ATOM 9535 C C . VAL D 2 118 ? -53.716 58.242 43.107 1.00 27.14 118 VAL D C 1
ATOM 9536 O O . VAL D 2 118 ? -53.931 58.995 42.168 1.00 28.31 118 VAL D O 1
ATOM 9540 N N . LEU D 2 119 ? -53.457 56.955 42.974 1.00 26.79 119 LEU D N 1
ATOM 9541 C CA . LEU D 2 119 ? -53.401 56.271 41.716 1.00 27.07 119 LEU D CA 1
ATOM 9542 C C . LEU D 2 119 ? -54.646 55.411 41.533 1.00 26.73 119 LEU D C 1
ATOM 9543 O O . LEU D 2 119 ? -55.179 54.879 42.501 1.00 26.83 119 LEU D O 1
ATOM 9548 N N . SER D 2 120 ? -55.098 55.248 40.293 1.00 26.10 120 SER D N 1
ATOM 9549 C CA . SER D 2 120 ? -56.173 54.330 40.031 1.00 25.91 120 SER D CA 1
ATOM 9550 C C . SER D 2 120 ? -56.178 53.958 38.587 1.00 25.38 120 SER D C 1
ATOM 9551 O O . SER D 2 120 ? -55.596 54.701 37.742 1.00 24.54 120 SER D O 1
ATOM 9554 N N . ASN D 2 121 ? -56.798 52.821 38.322 1.00 23.94 121 ASN D N 1
ATOM 9555 C CA . ASN D 2 121 ? -57.091 52.315 36.963 1.00 23.99 121 ASN D CA 1
ATOM 9556 C C . ASN D 2 121 ? -58.533 52.605 36.601 1.00 25.01 121 ASN D C 1
ATOM 9557 O O . ASN D 2 121 ? -59.437 52.389 37.421 1.00 26.96 121 ASN D O 1
ATOM 9562 N N . ILE D 2 122 ? -58.773 53.072 35.386 1.00 24.77 122 ILE D N 1
ATOM 9563 C CA . ILE D 2 122 ? -60.114 53.330 34.966 1.00 25.70 122 ILE D CA 1
ATOM 9564 C C . ILE D 2 122 ? -60.431 52.684 33.642 1.00 24.75 122 ILE D C 1
ATOM 9565 O O . ILE D 2 122 ? -59.643 52.812 32.670 1.00 23.58 122 ILE D O 1
ATOM 9570 N N . LEU D 2 123 ? -61.566 51.984 33.623 1.00 25.26 123 LEU D N 1
ATOM 9571 C CA . LEU D 2 123 ? -62.168 51.453 32.400 1.00 26.49 123 LEU D CA 1
ATOM 9572 C C . LEU D 2 123 ? -63.490 52.195 32.148 1.00 25.99 123 LEU D C 1
ATOM 9573 O O . LEU D 2 123 ? -64.362 52.302 33.014 1.00 27.10 123 LEU D O 1
ATOM 9578 N N . VAL D 2 124 ? -63.665 52.687 30.935 1.00 25.15 124 VAL D N 1
ATOM 9579 C CA . VAL D 2 124 ? -64.827 53.469 30.572 1.00 26.04 124 VAL D CA 1
ATOM 9580 C C . VAL D 2 124 ? -65.533 52.781 29.394 1.00 27.27 124 VAL D C 1
ATOM 9581 O O . VAL D 2 124 ? -64.930 52.609 28.376 1.00 26.65 124 VAL D O 1
ATOM 9585 N N . TYR D 2 125 ? -66.780 52.346 29.604 1.00 27.45 125 TYR D N 1
ATOM 9586 C CA . TYR D 2 125 ? -67.634 51.770 28.623 1.00 26.95 125 TYR D CA 1
ATOM 9587 C C . TYR D 2 125 ? -68.704 52.788 28.177 1.00 26.55 125 TYR D C 1
ATOM 9588 O O . TYR D 2 125 ? -69.475 53.298 28.994 1.00 26.66 125 TYR D O 1
ATOM 9597 N N . ARG D 2 126 ? -68.747 53.066 26.878 1.00 24.46 126 ARG D N 1
ATOM 9598 C CA . ARG D 2 126 ? -69.680 54.019 26.318 1.00 25.90 126 ARG D CA 1
ATOM 9599 C C . ARG D 2 126 ? -70.596 53.361 25.275 1.00 26.13 126 ARG D C 1
ATOM 9600 O O . ARG D 2 126 ? -70.145 52.543 24.537 1.00 27.40 126 ARG D O 1
ATOM 9608 N N . ASN D 2 127 ? -71.876 53.720 25.300 1.00 26.27 127 ASN D N 1
ATOM 9609 C CA . ASN D 2 127 ? -72.845 53.274 24.318 1.00 25.25 127 ASN D CA 1
ATOM 9610 C C . ASN D 2 127 ? -73.652 54.470 23.828 1.00 25.89 127 ASN D C 1
ATOM 9611 O O . ASN D 2 127 ? -73.972 55.389 24.596 1.00 25.74 127 ASN D O 1
ATOM 9616 N N . ARG D 2 128 ? -74.007 54.470 22.567 1.00 25.54 128 ARG D N 1
ATOM 9617 C CA . ARG D 2 128 ? -74.938 55.465 22.061 1.00 26.62 128 ARG D CA 1
ATOM 9618 C C . ARG D 2 128 ? -75.689 54.891 20.859 1.00 25.60 128 ARG D C 1
ATOM 9619 O O . ARG D 2 128 ? -75.290 53.878 20.268 1.00 25.71 128 ARG D O 1
ATOM 9627 N N . ARG D 2 129 ? -76.796 55.556 20.517 1.00 25.53 129 ARG D N 1
ATOM 9628 C CA . ARG D 2 129 ? -77.594 55.194 19.382 1.00 26.03 129 ARG D CA 1
ATOM 9629 C C . ARG D 2 129 ? -77.985 53.727 19.487 1.00 25.38 129 ARG D C 1
ATOM 9630 O O . ARG D 2 129 ? -78.462 53.317 20.520 1.00 25.62 129 ARG D O 1
ATOM 9638 N N . GLN D 2 130 ? -77.865 52.964 18.417 1.00 26.03 130 GLN D N 1
ATOM 9639 C CA . GLN D 2 130 ? -78.404 51.600 18.376 1.00 26.11 130 GLN D CA 1
ATOM 9640 C C . GLN D 2 130 ? -77.291 50.597 18.753 1.00 26.16 130 GLN D C 1
ATOM 9641 O O . GLN D 2 130 ? -77.417 49.841 19.698 1.00 25.08 130 GLN D O 1
ATOM 9647 N N . THR D 2 131 ? -76.182 50.629 18.013 1.00 27.02 131 THR D N 1
ATOM 9648 C CA . THR D 2 131 ? -75.124 49.624 18.168 1.00 27.63 131 THR D CA 1
ATOM 9649 C C . THR D 2 131 ? -73.728 50.180 18.468 1.00 28.74 131 THR D C 1
ATOM 9650 O O . THR D 2 131 ? -72.735 49.416 18.434 1.00 28.50 131 THR D O 1
ATOM 9654 N N . GLU D 2 132 ? -73.610 51.477 18.757 1.00 28.73 132 GLU D N 1
ATOM 9655 C CA . GLU D 2 132 ? -72.300 52.065 18.948 1.00 29.52 132 GLU D CA 1
ATOM 9656 C C . GLU D 2 132 ? -71.838 51.758 20.369 1.00 27.60 132 GLU D C 1
ATOM 9657 O O . GLU D 2 132 ? -72.548 52.051 21.313 1.00 29.20 132 GLU D O 1
ATOM 9663 N N . VAL D 2 133 ? -70.627 51.215 20.484 1.00 28.04 133 VAL D N 1
ATOM 9664 C CA . VAL D 2 133 ? -69.964 50.819 21.716 1.00 27.37 133 VAL D CA 1
ATOM 9665 C C . VAL D 2 133 ? -68.500 51.242 21.626 1.00 26.74 133 VAL D C 1
ATOM 9666 O O . VAL D 2 133 ? -67.802 50.910 20.651 1.00 26.27 133 VAL D O 1
ATOM 9670 N N . THR D 2 134 ? -68.004 51.994 22.603 1.00 26.92 134 THR D N 1
ATOM 9671 C CA . THR D 2 134 ? -66.571 52.257 22.644 1.00 27.05 134 THR D CA 1
ATOM 9672 C C . THR D 2 134 ? -66.089 52.036 24.051 1.00 27.69 134 THR D C 1
ATOM 9673 O O . THR D 2 134 ? -66.875 52.177 25.004 1.00 25.48 134 THR D O 1
ATOM 9677 N N . VAL D 2 135 ? -64.821 51.659 24.155 1.00 26.72 135 VAL D N 1
ATOM 9678 C CA . VAL D 2 135 ? -64.169 51.304 25.407 1.00 27.34 135 VAL D CA 1
ATOM 9679 C C . VAL D 2 135 ? -62.829 51.997 25.555 1.00 27.18 135 VAL D C 1
ATOM 9680 O O . VAL D 2 135 ? -62.025 51.997 24.653 1.00 26.35 135 VAL D O 1
ATOM 9684 N N . HIS D 2 136 ? -62.564 52.582 26.724 1.00 25.99 136 HIS D N 1
ATOM 9685 C CA . HIS D 2 136 ? -61.277 53.251 26.934 1.00 26.19 136 HIS D CA 1
ATOM 9686 C C . HIS D 2 136 ? -60.705 52.803 28.269 1.00 26.73 136 HIS D C 1
ATOM 9687 O O . HIS D 2 136 ? -61.454 52.626 29.245 1.00 26.99 136 HIS D O 1
ATOM 9694 N N . THR D 2 137 ? -59.379 52.647 28.319 1.00 26.69 137 THR D N 1
ATOM 9695 C CA . THR D 2 137 ? -58.693 52.414 29.580 1.00 26.65 137 THR D CA 1
ATOM 9696 C C . THR D 2 137 ? -57.649 53.491 29.815 1.00 26.76 137 THR D C 1
ATOM 9697 O O . THR D 2 137 ? -56.989 53.976 28.882 1.00 25.10 137 THR D O 1
ATOM 9701 N N . LEU D 2 138 ? -57.526 53.904 31.070 1.00 27.16 138 LEU D N 1
ATOM 9702 C CA . LEU D 2 138 ? -56.638 55.014 31.426 1.00 28.79 138 LEU D CA 1
ATOM 9703 C C . LEU D 2 138 ? -56.096 54.792 32.835 1.00 27.99 138 LEU D C 1
ATOM 9704 O O . LEU D 2 138 ? -56.715 54.098 33.679 1.00 25.49 138 LEU D O 1
ATOM 9709 N N . GLY D 2 139 ? -54.938 55.357 33.080 1.00 26.84 139 GLY D N 1
ATOM 9710 C CA . GLY D 2 139 ? -54.484 55.590 34.433 1.00 26.02 139 GLY D CA 1
ATOM 9711 C C . GLY D 2 139 ? -54.838 56.994 34.888 1.00 27.10 139 GLY D C 1
ATOM 9712 O O . GLY D 2 139 ? -54.827 57.959 34.111 1.00 26.40 139 GLY D O 1
ATOM 9713 N N . ARG D 2 140 ? -55.112 57.108 36.177 1.00 26.67 140 ARG D N 1
ATOM 9714 C CA . ARG D 2 140 ? -55.391 58.383 36.808 1.00 27.02 140 ARG D CA 1
ATOM 9715 C C . ARG D 2 140 ? -54.398 58.619 37.950 1.00 28.32 140 ARG D C 1
ATOM 9716 O O . ARG D 2 140 ? -54.133 57.714 38.757 1.00 28.86 140 ARG D O 1
ATOM 9724 N N . GLU D 2 141 ? -53.833 59.827 37.980 1.00 27.21 141 GLU D N 1
ATOM 9725 C CA . GLU D 2 141 ? -52.931 60.241 39.051 1.00 27.59 141 GLU D CA 1
ATOM 9726 C C . GLU D 2 141 ? -53.499 61.526 39.586 1.00 26.87 141 GLU D C 1
ATOM 9727 O O . GLU D 2 141 ? -53.493 62.545 38.919 1.00 27.23 141 GLU D O 1
ATOM 9733 N N . ASP D 2 142 ? -53.996 61.473 40.811 1.00 26.39 142 ASP D N 1
ATOM 9734 C CA . ASP D 2 142 ? -54.640 62.596 41.443 1.00 27.44 142 ASP D CA 1
ATOM 9735 C C . ASP D 2 142 ? -53.828 63.098 42.602 1.00 26.58 142 ASP D C 1
ATOM 9736 O O . ASP D 2 142 ? -53.159 62.340 43.308 1.00 25.04 142 ASP D O 1
ATOM 9741 N N . LYS D 2 143 ? -53.987 64.386 42.852 1.00 26.84 143 LYS D N 1
ATOM 9742 C CA . LYS D 2 143 ? -53.707 64.942 44.173 1.00 27.73 143 LYS D CA 1
ATOM 9743 C C . LYS D 2 143 ? -55.018 65.468 44.733 1.00 27.17 143 LYS D C 1
ATOM 9744 O O . LYS D 2 143 ? -55.720 66.284 44.104 1.00 26.30 143 LYS D O 1
ATOM 9750 N N . LEU D 2 144 ? -55.314 65.006 45.948 1.00 27.70 144 LEU D N 1
ATOM 9751 C CA . LEU D 2 144 ? -56.516 65.380 46.691 1.00 26.90 144 LEU D CA 1
ATOM 9752 C C . LEU D 2 144 ? -56.170 66.172 47.959 1.00 28.10 144 LEU D C 1
ATOM 9753 O O . LEU D 2 144 ? -55.165 65.902 48.562 1.00 27.73 144 LEU D O 1
ATOM 9758 N N . ARG D 2 145 ? -57.021 67.138 48.281 1.00 28.44 145 ARG D N 1
ATOM 9759 C CA . ARG D 2 145 ? -56.961 67.934 49.503 1.00 28.93 145 ARG D CA 1
ATOM 9760 C C . ARG D 2 145 ? -58.105 67.453 50.380 1.00 30.30 145 ARG D C 1
ATOM 9761 O O . ARG D 2 145 ? -59.186 67.178 49.890 1.00 29.75 145 ARG D O 1
ATOM 9769 N N . ARG D 2 146 ? -57.876 67.370 51.680 1.00 31.63 146 ARG D N 1
ATOM 9770 C CA . ARG D 2 146 ? -58.983 67.254 52.611 1.00 32.79 146 ARG D CA 1
ATOM 9771 C C . ARG D 2 146 ? -59.664 68.605 52.770 1.00 33.40 146 ARG D C 1
ATOM 9772 O O . ARG D 2 146 ? -59.007 69.636 52.773 1.00 33.43 146 ARG D O 1
ATOM 9780 N N . ASP D 2 147 ? -60.983 68.616 52.890 1.00 34.26 147 ASP D N 1
ATOM 9781 C CA . ASP D 2 147 ? -61.650 69.831 53.292 1.00 35.92 147 ASP D CA 1
ATOM 9782 C C . ASP D 2 147 ? -62.801 69.498 54.230 1.00 36.18 147 ASP D C 1
ATOM 9783 O O . ASP D 2 147 ? -62.920 68.363 54.658 1.00 35.95 147 ASP D O 1
ATOM 9788 N N . GLY D 2 148 ? -63.606 70.499 54.560 1.00 37.05 148 GLY D N 1
ATOM 9789 C CA . GLY D 2 148 ? -64.684 70.341 55.523 1.00 37.04 148 GLY D CA 1
ATOM 9790 C C . GLY D 2 148 ? -65.758 69.336 55.133 1.00 38.00 148 GLY D C 1
ATOM 9791 O O . GLY D 2 148 ? -66.537 68.881 55.981 1.00 38.66 148 GLY D O 1
ATOM 9792 N N . ASN D 2 149 ? -65.821 68.985 53.849 1.00 37.37 149 ASN D N 1
ATOM 9793 C CA . ASN D 2 149 ? -66.867 68.079 53.375 1.00 38.06 149 ASN D CA 1
ATOM 9794 C C . ASN D 2 149 ? -66.349 66.774 52.760 1.00 37.60 149 ASN D C 1
ATOM 9795 O O . ASN D 2 149 ? -67.121 66.036 52.137 1.00 39.31 149 ASN D O 1
ATOM 9800 N N . GLY D 2 150 ? -65.061 66.468 52.962 1.00 36.33 150 GLY D N 1
ATOM 9801 C CA . GLY D 2 150 ? -64.432 65.229 52.456 1.00 34.84 150 GLY D CA 1
ATOM 9802 C C . GLY D 2 150 ? -63.120 65.506 51.730 1.00 33.11 150 GLY D C 1
ATOM 9803 O O . GLY D 2 150 ? -62.126 65.925 52.331 1.00 34.16 150 GLY D O 1
ATOM 9804 N N . PHE D 2 151 ? -63.116 65.286 50.424 1.00 31.07 151 PHE D N 1
ATOM 9805 C CA . PHE D 2 151 ? -61.962 65.541 49.587 1.00 29.62 151 PHE D CA 1
ATOM 9806 C C . PHE D 2 151 ? -62.382 66.398 48.400 1.00 28.76 151 PHE D C 1
ATOM 9807 O O . PHE D 2 151 ? -63.536 66.320 47.905 1.00 27.67 151 PHE D O 1
ATOM 9815 N N . LYS D 2 152 ? -61.411 67.136 47.882 1.00 27.53 152 LYS D N 1
ATOM 9816 C CA . LYS D 2 152 ? -61.519 67.729 46.555 1.00 27.74 152 LYS D CA 1
ATOM 9817 C C . LYS D 2 152 ? -60.230 67.493 45.767 1.00 26.74 152 LYS D C 1
ATOM 9818 O O . LYS D 2 152 ? -59.121 67.507 46.330 1.00 24.80 152 LYS D O 1
ATOM 9824 N N . VAL D 2 153 ? -60.389 67.293 44.466 1.00 25.97 153 VAL D N 1
ATOM 9825 C CA . VAL D 2 153 ? -59.217 67.069 43.632 1.00 25.96 153 VAL D CA 1
ATOM 9826 C C . VAL D 2 153 ? -58.679 68.422 43.214 1.00 25.43 153 VAL D C 1
ATOM 9827 O O . VAL D 2 153 ? -59.452 69.271 42.798 1.00 25.01 153 VAL D O 1
ATOM 9831 N N . PHE D 2 154 ? -57.369 68.598 43.295 1.00 25.02 154 PHE D N 1
ATOM 9832 C CA . PHE D 2 154 ? -56.712 69.821 42.817 1.00 25.76 154 PHE D CA 1
ATOM 9833 C C . PHE D 2 154 ? -55.664 69.607 41.756 1.00 26.23 154 PHE D C 1
ATOM 9834 O O . PHE D 2 154 ? -55.230 70.565 41.100 1.00 28.02 154 PHE D O 1
ATOM 9842 N N . ARG D 2 155 ? -55.307 68.356 41.531 1.00 26.17 155 ARG D N 1
ATOM 9843 C CA . ARG D 2 155 ? -54.538 67.985 40.350 1.00 26.01 155 ARG D CA 1
ATOM 9844 C C . ARG D 2 155 ? -55.012 66.635 39.840 1.00 24.95 155 ARG D C 1
ATOM 9845 O O . ARG D 2 155 ? -55.156 65.690 40.596 1.00 24.52 155 ARG D O 1
ATOM 9853 N N . ARG D 2 156 ? -55.312 66.558 38.546 1.00 24.96 156 ARG D N 1
ATOM 9854 C CA . ARG D 2 156 ? -55.730 65.301 37.962 1.00 25.98 156 ARG D CA 1
ATOM 9855 C C . ARG D 2 156 ? -55.032 65.125 36.648 1.00 25.63 156 ARG D C 1
ATOM 9856 O O . ARG D 2 156 ? -55.198 65.975 35.752 1.00 26.74 156 ARG D O 1
ATOM 9864 N N . LYS D 2 157 ? -54.296 64.019 36.553 1.00 25.01 157 LYS D N 1
ATOM 9865 C CA . LYS D 2 157 ? -53.548 63.637 35.348 1.00 25.90 157 LYS D CA 1
ATOM 9866 C C . LYS D 2 157 ? 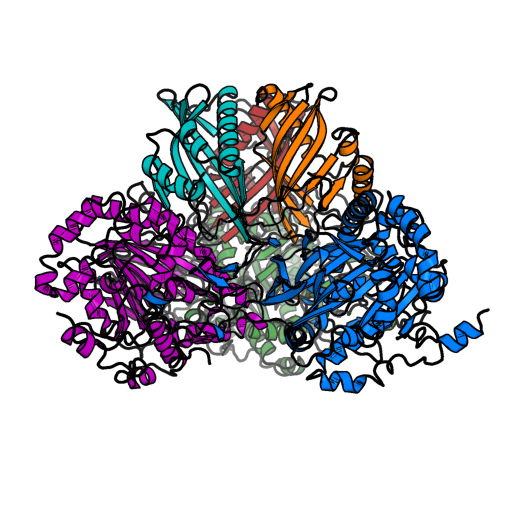-54.129 62.320 34.851 1.00 26.13 157 LYS D C 1
ATOM 9867 O O . LYS D 2 157 ? -54.228 61.365 35.623 1.00 26.16 157 LYS D O 1
ATOM 9873 N N . LEU D 2 158 ? -54.496 62.260 33.576 1.00 26.22 158 LEU D N 1
ATOM 9874 C CA . LEU D 2 158 ? -55.127 61.074 33.003 1.00 26.89 158 LEU D CA 1
ATOM 9875 C C . LEU D 2 158 ? -54.204 60.591 31.884 1.00 27.49 158 LEU D C 1
ATOM 9876 O O . LEU D 2 158 ? -53.850 61.340 30.963 1.00 27.67 158 LEU D O 1
ATOM 9881 N N . ILE D 2 159 ? -53.810 59.314 31.956 1.00 27.59 159 ILE D N 1
ATOM 9882 C CA . ILE D 2 159 ? -52.846 58.750 31.028 1.00 27.69 159 ILE D CA 1
ATOM 9883 C C . ILE D 2 159 ? -53.578 57.724 30.171 1.00 26.76 159 ILE D C 1
ATOM 9884 O O . ILE D 2 159 ? -53.977 56.670 30.631 1.00 26.77 159 ILE D O 1
ATOM 9889 N N . LEU D 2 160 ? -53.816 58.051 28.912 1.00 26.85 160 LEU D N 1
ATOM 9890 C CA . LEU D 2 160 ? -54.559 57.198 28.009 1.00 27.65 160 LEU D CA 1
ATOM 9891 C C . LEU D 2 160 ? -53.723 56.010 27.573 1.00 26.60 160 LEU D C 1
ATOM 9892 O O . LEU D 2 160 ? -52.527 56.139 27.309 1.00 25.70 160 LEU D O 1
ATOM 9897 N N . ASP D 2 161 ? -54.305 54.826 27.490 1.00 25.56 161 ASP D N 1
ATOM 9898 C CA . ASP D 2 161 ? -53.509 53.671 27.096 1.00 24.88 161 ASP D CA 1
ATOM 9899 C C . ASP D 2 161 ? -53.339 53.538 25.572 1.00 26.99 161 ASP D C 1
ATOM 9900 O O . ASP D 2 161 ? -52.361 52.959 25.184 1.00 28.31 161 ASP D O 1
ATOM 9905 N N . ALA D 2 162 ? -54.293 54.044 24.788 1.00 26.68 162 ALA D N 1
ATOM 9906 C CA . ALA D 2 162 ? -54.261 53.945 23.321 1.00 25.65 162 ALA D CA 1
ATOM 9907 C C . ALA D 2 162 ? -53.610 55.168 22.679 1.00 26.70 162 ALA D C 1
ATOM 9908 O O . ALA D 2 162 ? -54.042 56.290 22.949 1.00 27.96 162 ALA D O 1
ATOM 9910 N N . ARG D 2 163 ? -52.657 54.956 21.783 1.00 26.84 163 ARG D N 1
ATOM 9911 C CA . ARG D 2 163 ? -52.094 56.045 20.987 1.00 25.34 163 ARG D CA 1
ATOM 9912 C C . ARG D 2 163 ? -53.135 56.660 20.056 1.00 25.96 163 ARG D C 1
ATOM 9913 O O . ARG D 2 163 ? -53.217 57.855 19.968 1.00 27.05 163 ARG D O 1
ATOM 9921 N N . VAL D 2 164 ? -53.825 55.820 19.306 1.00 24.47 164 VAL D N 1
ATOM 9922 C CA . VAL D 2 164 ? -54.909 56.221 18.355 1.00 24.10 164 VAL D CA 1
ATOM 9923 C C . VAL D 2 164 ? -56.246 55.894 19.090 1.00 24.54 164 VAL D C 1
ATOM 9924 O O . VAL D 2 164 ? -56.552 54.752 19.396 1.00 24.78 164 VAL D O 1
ATOM 9928 N N . THR D 2 165 ? -57.035 56.916 19.312 1.00 24.24 165 THR D N 1
ATOM 9929 C CA . THR D 2 165 ? -58.345 56.814 19.974 1.00 25.06 165 THR D CA 1
ATOM 9930 C C . THR D 2 165 ? -59.386 56.228 19.032 1.00 25.06 165 THR D C 1
ATOM 9931 O O . THR D 2 165 ? -59.601 56.760 17.918 1.00 26.60 165 THR D O 1
ATOM 9935 N N . GLN D 2 166 ? -59.934 55.086 19.435 1.00 24.42 166 GLN D N 1
ATOM 9936 C CA . GLN D 2 166 ? -60.910 54.375 18.631 1.00 26.22 166 GLN D CA 1
ATOM 9937 C C . GLN D 2 166 ? -62.315 54.805 19.081 1.00 26.17 166 GLN D C 1
ATOM 9938 O O . GLN D 2 166 ? -63.117 53.984 19.557 1.00 27.23 166 GLN D O 1
ATOM 9944 N N . ASP D 2 167 ? -62.618 56.087 18.909 1.00 27.08 167 ASP D N 1
ATOM 9945 C CA . ASP D 2 167 ? -63.920 56.648 19.287 1.00 27.16 167 ASP D CA 1
ATOM 9946 C C . ASP D 2 167 ? -64.062 57.953 18.537 1.00 27.73 167 ASP D C 1
ATOM 9947 O O . ASP D 2 167 ? -63.059 58.565 18.191 1.00 28.24 167 ASP D O 1
ATOM 9952 N N . LYS D 2 168 ? -65.297 58.400 18.337 1.00 26.96 168 LYS D N 1
ATOM 9953 C CA . LYS D 2 168 ? -65.555 59.712 17.798 1.00 28.21 168 LYS D CA 1
ATOM 9954 C C . LYS D 2 168 ? -64.966 60.875 18.621 1.00 27.62 168 LYS D C 1
ATOM 9955 O O . LYS D 2 168 ? -64.651 61.924 18.081 1.00 28.40 168 LYS D O 1
ATOM 9961 N N . ASN D 2 169 ? -64.899 60.720 19.940 1.00 26.58 169 ASN D N 1
ATOM 9962 C CA . ASN D 2 169 ? -64.420 61.792 20.796 1.00 27.14 169 ASN D CA 1
ATOM 9963 C C . ASN D 2 169 ? -64.042 61.244 22.150 1.00 25.38 169 ASN D C 1
ATOM 9964 O O . ASN D 2 169 ? -64.298 60.062 22.443 1.00 26.28 169 ASN D O 1
ATOM 9969 N N . LEU D 2 170 ? -63.380 62.078 22.928 1.00 25.98 170 LEU D N 1
ATOM 9970 C CA . LEU D 2 170 ? -63.050 61.788 24.332 1.00 26.11 170 LEU D CA 1
ATOM 9971 C C . LEU D 2 170 ? -63.762 62.759 25.289 1.00 26.92 170 LEU D C 1
ATOM 9972 O O . LEU D 2 170 ? -63.170 63.206 26.276 1.00 26.36 170 LEU D O 1
ATOM 9977 N N . TYR D 2 171 ? -65.041 63.053 25.000 1.00 27.81 171 TYR D N 1
ATOM 9978 C CA . TYR D 2 171 ? -65.806 64.088 25.672 1.00 27.30 171 TYR D CA 1
ATOM 9979 C C . TYR D 2 171 ? -66.535 63.415 26.834 1.00 27.99 171 TYR D C 1
ATOM 9980 O O . TYR D 2 171 ? -67.760 63.281 26.861 1.00 27.52 171 TYR D O 1
ATOM 9989 N N . PHE D 2 172 ? -65.726 62.959 27.775 1.00 27.23 172 PHE D N 1
ATOM 9990 C CA . PHE D 2 172 ? -66.174 62.474 29.074 1.00 27.90 172 PHE D CA 1
ATOM 9991 C C . PHE D 2 172 ? -65.162 62.842 30.110 1.00 28.65 172 PHE D C 1
ATOM 9992 O O . PHE D 2 172 ? -63.998 63.017 29.806 1.00 27.55 172 PHE D O 1
ATOM 10000 N N . PHE D 2 173 ? -65.607 62.950 31.357 1.00 30.33 173 PHE D N 1
ATOM 10001 C CA . PHE D 2 173 ? -64.697 63.324 32.452 1.00 32.28 173 PHE D CA 1
ATOM 10002 C C . PHE D 2 173 ? -64.215 62.085 33.149 1.00 35.09 173 PHE D C 1
ATOM 10003 O O . PHE D 2 173 ? -64.858 61.065 33.106 1.00 35.25 173 PHE D O 1
ATOM 10011 N N . CYS D 2 174 ? -63.044 62.158 33.750 1.00 37.40 174 CYS D N 1
ATOM 10012 C CA . CYS D 2 174 ? -62.630 61.163 34.709 1.00 40.20 174 CYS D CA 1
ATOM 10013 C C . CYS D 2 174 ? -62.036 61.883 35.880 1.00 39.54 174 CYS D C 1
ATOM 10014 O O . CYS D 2 174 ? -62.164 63.093 36.056 1.00 38.70 174 CYS D O 1
ATOM 10018 N N . THR E 1 6 ? -76.971 24.200 -8.722 1.00 38.92 6 THR E N 1
ATOM 10019 C CA . THR E 1 6 ? -78.134 25.107 -8.728 1.00 36.61 6 THR E CA 1
ATOM 10020 C C . THR E 1 6 ? -78.192 25.630 -7.325 1.00 35.95 6 THR E C 1
ATOM 10021 O O . THR E 1 6 ? -77.617 25.028 -6.419 1.00 37.15 6 THR E O 1
ATOM 10025 N N . LEU E 1 7 ? -78.895 26.724 -7.131 1.00 33.56 7 LEU E N 1
ATOM 10026 C CA . LEU E 1 7 ? -79.075 27.256 -5.770 1.00 32.13 7 LEU E CA 1
ATOM 10027 C C . LEU E 1 7 ? -80.191 26.523 -5.043 1.00 31.46 7 LEU E C 1
ATOM 10028 O O . LEU E 1 7 ? -80.037 26.191 -3.849 1.00 31.17 7 LEU E O 1
ATOM 10033 N N . VAL E 1 8 ? -81.303 26.313 -5.738 1.00 30.30 8 VAL E N 1
ATOM 10034 C CA . VAL E 1 8 ? -82.454 25.570 -5.213 1.00 30.64 8 VAL E CA 1
ATOM 10035 C C . VAL E 1 8 ? -82.985 24.533 -6.207 1.00 30.93 8 VAL E C 1
ATOM 10036 O O . VAL E 1 8 ? -83.354 24.858 -7.338 1.00 31.28 8 VAL E O 1
ATOM 10040 N N . ASP E 1 9 ? -83.043 23.288 -5.755 1.00 31.61 9 ASP E N 1
ATOM 10041 C CA . ASP E 1 9 ? -83.617 22.184 -6.524 1.00 32.59 9 ASP E CA 1
ATOM 10042 C C . ASP E 1 9 ? -85.016 21.940 -6.013 1.00 32.86 9 ASP E C 1
ATOM 10043 O O . ASP E 1 9 ? -85.193 21.465 -4.901 1.00 33.38 9 ASP E O 1
ATOM 10048 N N . THR E 1 10 ? -86.002 22.301 -6.835 1.00 34.15 10 THR E N 1
ATOM 10049 C CA . THR E 1 10 ? -87.409 22.194 -6.436 1.00 34.50 10 THR E CA 1
ATOM 10050 C C . THR E 1 10 ? -87.953 20.832 -6.817 1.00 34.88 10 THR E C 1
ATOM 10051 O O . THR E 1 10 ? -89.015 20.458 -6.379 1.00 34.89 10 THR E O 1
ATOM 10055 N N . VAL E 1 11 ? -87.220 20.085 -7.618 1.00 35.34 11 VAL E N 1
ATOM 10056 C CA . VAL E 1 11 ? -87.646 18.739 -7.966 1.00 35.52 11 VAL E CA 1
ATOM 10057 C C . VAL E 1 11 ? -87.329 17.810 -6.816 1.00 36.05 11 VAL E C 1
ATOM 10058 O O . VAL E 1 11 ? -88.200 17.072 -6.319 1.00 37.07 11 VAL E O 1
ATOM 10062 N N . ASN E 1 12 ? -86.086 17.884 -6.372 1.00 35.41 12 ASN E N 1
ATOM 10063 C CA . ASN E 1 12 ? -85.555 16.982 -5.354 1.00 34.83 12 ASN E CA 1
ATOM 10064 C C . ASN E 1 12 ? -85.438 17.640 -3.958 1.00 33.60 12 ASN E C 1
ATOM 10065 O O . ASN E 1 12 ? -85.021 16.999 -3.017 1.00 34.23 12 ASN E O 1
ATOM 10070 N N . ALA E 1 13 ? -85.876 18.887 -3.837 1.00 33.27 13 ALA E N 1
ATOM 10071 C CA . ALA E 1 13 ? -85.975 19.595 -2.553 1.00 31.89 13 ALA E CA 1
ATOM 10072 C C . ALA E 1 13 ? -84.651 19.629 -1.808 1.00 31.76 13 ALA E C 1
ATOM 10073 O O . ALA E 1 13 ? -84.494 19.011 -0.745 1.00 31.30 13 ALA E O 1
ATOM 10075 N N . SER E 1 14 ? -83.695 20.342 -2.395 1.00 30.17 14 SER E N 1
ATOM 10076 C CA . SER E 1 14 ? -82.413 20.619 -1.751 1.00 30.41 14 SER E CA 1
ATOM 10077 C C . SER E 1 14 ? -81.988 22.016 -2.132 1.00 29.04 14 SER E C 1
ATOM 10078 O O . SER E 1 14 ? -82.505 22.590 -3.117 1.00 28.65 14 SER E O 1
ATOM 10081 N N . GLN E 1 15 ? -81.062 22.561 -1.354 1.00 29.36 15 GLN E N 1
ATOM 10082 C CA . GLN E 1 15 ? -80.538 23.895 -1.612 1.00 29.74 15 GLN E CA 1
ATOM 10083 C C . GLN E 1 15 ? -79.034 23.868 -1.476 1.00 30.12 15 GLN E C 1
ATOM 10084 O O . GLN E 1 15 ? -78.490 23.089 -0.691 1.00 30.21 15 GLN E O 1
ATOM 10090 N N . SER E 1 16 ? -78.365 24.707 -2.256 1.00 29.41 16 SER E N 1
ATOM 10091 C CA . SER E 1 16 ? -76.938 24.896 -2.078 1.00 29.60 16 SER E CA 1
ATOM 10092 C C . SER E 1 16 ? -76.658 25.602 -0.740 1.00 29.44 16 SER E C 1
ATOM 10093 O O . SER E 1 16 ? -77.398 26.465 -0.335 1.00 29.18 16 SER E O 1
ATOM 10096 N N . ARG E 1 17 ? -75.535 25.259 -0.118 1.00 30.12 17 ARG E N 1
ATOM 10097 C CA . ARG E 1 17 ? -75.108 25.928 1.084 1.00 30.85 17 ARG E CA 1
ATOM 10098 C C . ARG E 1 17 ? -74.743 27.374 0.753 1.00 30.91 17 ARG E C 1
ATOM 10099 O O . ARG E 1 17 ? -74.772 28.241 1.626 1.00 30.00 17 ARG E O 1
ATOM 10107 N N . GLN E 1 18 ? -74.464 27.657 -0.517 1.00 29.59 18 GLN E N 1
ATOM 10108 C CA . GLN E 1 18 ? -74.201 29.038 -0.958 1.00 31.29 18 GLN E CA 1
ATOM 10109 C C . GLN E 1 18 ? -75.314 29.997 -0.617 1.00 30.75 18 GLN E C 1
ATOM 10110 O O . GLN E 1 18 ? -75.075 31.182 -0.459 1.00 31.54 18 GLN E O 1
ATOM 10116 N N . VAL E 1 19 ? -76.549 29.519 -0.526 1.00 29.83 19 VAL E N 1
ATOM 10117 C CA . VAL E 1 19 ? -77.629 30.421 -0.204 1.00 30.41 19 VAL E CA 1
ATOM 10118 C C . VAL E 1 19 ? -77.480 31.022 1.215 1.00 29.11 19 VAL E C 1
ATOM 10119 O O . VAL E 1 19 ? -77.961 32.077 1.450 1.00 29.39 19 VAL E O 1
ATOM 10123 N N . PHE E 1 20 ? -76.808 30.358 2.141 1.00 27.70 20 PHE E N 1
ATOM 10124 C CA . PHE E 1 20 ? -76.585 30.970 3.474 1.00 29.22 20 PHE E CA 1
ATOM 10125 C C . PHE E 1 20 ? -75.303 31.821 3.525 1.00 29.74 20 PHE E C 1
ATOM 10126 O O . PHE E 1 20 ? -74.999 32.412 4.551 1.00 31.28 20 PHE E O 1
ATOM 10134 N N . TRP E 1 21 ? -74.490 31.799 2.477 1.00 30.31 21 TRP E N 1
ATOM 10135 C CA . TRP E 1 21 ? -73.088 32.276 2.601 1.00 29.95 21 TRP E CA 1
ATOM 10136 C C . TRP E 1 21 ? -72.698 33.301 1.549 1.00 30.06 21 TRP E C 1
ATOM 10137 O O . TRP E 1 21 ? -72.044 34.310 1.867 1.00 31.36 21 TRP E O 1
ATOM 10148 N N . ASP E 1 22 ? -73.066 33.042 0.302 1.00 30.33 22 ASP E N 1
ATOM 10149 C CA . ASP E 1 22 ? -72.456 33.766 -0.798 1.00 30.59 22 ASP E CA 1
ATOM 10150 C C . ASP E 1 22 ? -72.877 35.232 -0.880 1.00 30.98 22 ASP E C 1
ATOM 10151 O O . ASP E 1 22 ? -74.067 35.561 -0.760 1.00 30.94 22 ASP E O 1
ATOM 10156 N N . GLU E 1 23 ? -71.904 36.109 -1.109 1.00 32.25 23 GLU E N 1
ATOM 10157 C CA . GLU E 1 23 ? -72.169 37.550 -1.159 1.00 33.91 23 GLU E CA 1
ATOM 10158 C C . GLU E 1 23 ? -72.954 37.973 -2.388 1.00 32.01 23 GLU E C 1
ATOM 10159 O O . GLU E 1 23 ? -73.734 38.913 -2.323 1.00 33.37 23 GLU E O 1
ATOM 10165 N N . ASP E 1 24 ? -72.727 37.326 -3.522 1.00 32.50 24 ASP E N 1
ATOM 10166 C CA . ASP E 1 24 ? -73.420 37.719 -4.751 1.00 32.29 24 ASP E CA 1
ATOM 10167 C C . ASP E 1 24 ? -74.843 37.251 -4.750 1.00 31.96 24 ASP E C 1
ATOM 10168 O O . ASP E 1 24 ? -75.723 37.951 -5.287 1.00 30.87 24 ASP E O 1
ATOM 10173 N N . VAL E 1 25 ? -75.089 36.069 -4.185 1.00 29.38 25 VAL E N 1
ATOM 10174 C CA . VAL E 1 25 ? -76.460 35.656 -3.931 1.00 31.03 25 VAL E CA 1
ATOM 10175 C C . VAL E 1 25 ? -77.241 36.683 -3.082 1.00 30.37 25 VAL E C 1
ATOM 10176 O O . VAL E 1 25 ? -78.373 37.052 -3.401 1.00 29.29 25 VAL E O 1
ATOM 10180 N N . TYR E 1 26 ? -76.624 37.140 -1.998 1.00 30.90 26 TYR E N 1
ATOM 10181 C CA . TYR E 1 26 ? -77.213 38.134 -1.107 1.00 30.90 26 TYR E CA 1
ATOM 10182 C C . TYR E 1 26 ? -77.529 39.419 -1.871 1.00 32.04 26 TYR E C 1
ATOM 10183 O O . TYR E 1 26 ? -78.612 39.998 -1.754 1.00 30.47 26 TYR E O 1
ATOM 10192 N N . ALA E 1 27 ? -76.581 39.852 -2.683 1.00 32.37 27 ALA E N 1
ATOM 10193 C CA . ALA E 1 27 ? -76.788 41.052 -3.454 1.00 32.76 27 ALA E CA 1
ATOM 10194 C C . ALA E 1 27 ? -77.968 40.843 -4.404 1.00 33.10 27 ALA E C 1
ATOM 10195 O O . ALA E 1 27 ? -78.750 41.769 -4.611 1.00 32.12 27 ALA E O 1
ATOM 10197 N N . LEU E 1 28 ? -78.180 39.633 -4.908 1.00 32.99 28 LEU E N 1
ATOM 10198 C CA . LEU E 1 28 ? -79.330 39.418 -5.791 1.00 32.33 28 LEU E CA 1
ATOM 10199 C C . LEU E 1 28 ? -80.639 39.384 -5.015 1.00 31.70 28 LEU E C 1
ATOM 10200 O O . LEU E 1 28 ? -81.690 39.826 -5.507 1.00 30.44 28 LEU E O 1
ATOM 10205 N N . GLU E 1 29 ? -80.593 38.885 -3.793 1.00 30.90 29 GLU E N 1
ATOM 10206 C CA . GLU E 1 29 ? -81.721 38.972 -2.879 1.00 31.44 29 GLU E CA 1
ATOM 10207 C C . GLU E 1 29 ? -82.141 40.420 -2.589 1.00 31.84 29 GLU E C 1
ATOM 10208 O O . GLU E 1 29 ? -83.321 40.719 -2.471 1.00 30.62 29 GLU E O 1
ATOM 10214 N N . ILE E 1 30 ? -81.169 41.282 -2.365 1.00 31.73 30 ILE E N 1
ATOM 10215 C CA . ILE E 1 30 ? -81.494 42.688 -2.026 1.00 33.06 30 ILE E CA 1
ATOM 10216 C C . ILE E 1 30 ? -82.236 43.302 -3.213 1.00 34.18 30 ILE E C 1
ATOM 10217 O O . ILE E 1 30 ? -83.278 43.930 -3.044 1.00 35.45 30 ILE E O 1
ATOM 10222 N N . GLU E 1 31 ? -81.749 43.016 -4.415 1.00 35.36 31 GLU E N 1
ATOM 10223 C CA . GLU E 1 31 ? -82.322 43.589 -5.617 1.00 35.39 31 GLU E CA 1
ATOM 10224 C C . GLU E 1 31 ? -83.681 42.935 -5.944 1.00 35.46 31 GLU E C 1
ATOM 10225 O O . GLU E 1 31 ? -84.662 43.647 -6.216 1.00 35.70 31 GLU E O 1
ATOM 10231 N N . ARG E 1 32 ? -83.780 41.603 -5.874 1.00 33.93 32 ARG E N 1
ATOM 10232 C CA . ARG E 1 32 ? -84.966 40.889 -6.375 1.00 33.94 32 ARG E CA 1
ATOM 10233 C C . ARG E 1 32 ? -85.983 40.392 -5.339 1.00 33.31 32 ARG E C 1
ATOM 10234 O O . ARG E 1 32 ? -87.086 39.963 -5.698 1.00 34.27 32 ARG E O 1
ATOM 10242 N N . ILE E 1 33 ? -85.624 40.396 -4.076 1.00 32.76 33 ILE E N 1
ATOM 10243 C CA . ILE E 1 33 ? -86.588 40.147 -3.017 1.00 32.22 33 ILE E CA 1
ATOM 10244 C C . ILE E 1 33 ? -86.818 41.419 -2.179 1.00 32.09 33 ILE E C 1
ATOM 10245 O O . ILE E 1 33 ? -87.903 42.004 -2.223 1.00 31.29 33 ILE E O 1
ATOM 10250 N N . PHE E 1 34 ? -85.816 41.891 -1.453 1.00 30.68 34 PHE E N 1
ATOM 10251 C CA . PHE E 1 34 ? -86.053 42.980 -0.548 1.00 31.37 34 PHE E CA 1
ATOM 10252 C C . PHE E 1 34 ? -86.416 44.291 -1.237 1.00 31.37 34 PHE E C 1
ATOM 10253 O O . PHE E 1 34 ? -87.053 45.099 -0.618 1.00 31.40 34 PHE E O 1
ATOM 10261 N N . SER E 1 35 ? -85.992 44.509 -2.472 1.00 31.59 35 SER E N 1
ATOM 10262 C CA . SER E 1 35 ? -86.315 45.757 -3.156 1.00 32.83 35 SER E CA 1
ATOM 10263 C C . SER E 1 35 ? -87.624 45.665 -3.947 1.00 33.02 35 SER E C 1
ATOM 10264 O O . SER E 1 35 ? -87.979 46.571 -4.690 1.00 33.36 35 SER E O 1
ATOM 10267 N N . ARG E 1 36 ? -88.335 44.563 -3.752 1.00 32.90 36 ARG E N 1
ATOM 10268 C CA . ARG E 1 36 ? -89.396 44.142 -4.655 1.00 33.62 36 ARG E CA 1
ATOM 10269 C C . ARG E 1 36 ? -90.623 43.718 -3.881 1.00 33.19 36 ARG E C 1
ATOM 10270 O O . ARG E 1 36 ? -91.743 43.949 -4.307 1.00 32.40 36 ARG E O 1
ATOM 10278 N N . ALA E 1 37 ? -90.398 43.066 -2.753 1.00 31.91 37 ALA E N 1
ATOM 10279 C CA . ALA E 1 37 ? -91.468 42.460 -1.988 1.00 32.43 37 ALA E CA 1
ATOM 10280 C C . ALA E 1 37 ? -92.121 43.476 -1.072 1.00 32.28 37 ALA E C 1
ATOM 10281 O O . ALA E 1 37 ? -91.611 44.575 -0.902 1.00 33.02 37 ALA E O 1
ATOM 10283 N N . TRP E 1 38 ? -93.250 43.104 -0.481 1.00 32.29 38 TRP E N 1
ATOM 10284 C CA . TRP E 1 38 ? -93.806 43.878 0.639 1.00 31.92 38 TRP E CA 1
ATOM 10285 C C . TRP E 1 38 ? -93.090 43.411 1.909 1.00 31.74 38 TRP E C 1
ATOM 10286 O O . TRP E 1 38 ? -92.973 42.201 2.133 1.00 31.63 38 TRP E O 1
ATOM 10297 N N . LEU E 1 39 ? -92.543 44.348 2.677 1.00 31.88 39 LEU E N 1
ATOM 10298 C CA . LEU E 1 39 ? -91.848 44.045 3.925 1.00 31.46 39 LEU E CA 1
ATOM 10299 C C . LEU E 1 39 ? -92.581 44.639 5.118 1.00 32.28 39 LEU E C 1
ATOM 10300 O O . LEU E 1 39 ? -93.102 45.748 5.054 1.00 31.72 39 LEU E O 1
ATOM 10305 N N . MET E 1 40 ? -92.622 43.881 6.193 1.00 31.06 40 MET E N 1
ATOM 10306 C CA . MET E 1 40 ? -93.256 44.281 7.427 1.00 32.22 40 MET E CA 1
ATOM 10307 C C . MET E 1 40 ? -92.600 45.528 8.034 1.00 31.40 40 MET E C 1
ATOM 10308 O O . MET E 1 40 ? -91.417 45.497 8.403 1.00 31.47 40 MET E O 1
ATOM 10313 N N . LEU E 1 41 ? -93.358 46.608 8.176 1.00 30.60 41 LEU E N 1
ATOM 10314 C CA . LEU E 1 41 ? -92.907 47.823 8.841 1.00 31.10 41 LEU E CA 1
ATOM 10315 C C . LEU E 1 41 ? -93.365 47.926 10.297 1.00 31.02 41 LEU E C 1
ATOM 10316 O O . LEU E 1 41 ? -92.668 48.542 11.140 1.00 33.18 41 LEU E O 1
ATOM 10321 N N . GLY E 1 42 ? -94.522 47.342 10.604 1.00 31.25 42 GLY E N 1
ATOM 10322 C CA . GLY E 1 42 ? -95.081 47.452 11.941 1.00 31.57 42 GLY E CA 1
ATOM 10323 C C . GLY E 1 42 ? -96.594 47.265 11.899 1.00 31.16 42 GLY E C 1
ATOM 10324 O O . GLY E 1 42 ? -97.114 46.457 11.117 1.00 31.39 42 GLY E O 1
ATOM 10325 N N . HIS E 1 43 ? -97.282 48.037 12.736 1.00 31.36 43 HIS E N 1
ATOM 10326 C CA . HIS E 1 43 ? -98.716 47.938 12.924 1.00 31.24 43 HIS E CA 1
ATOM 10327 C C . HIS E 1 43 ? -99.227 49.297 13.370 1.00 31.90 43 HIS E C 1
ATOM 10328 O O . HIS E 1 43 ? -98.496 50.059 14.013 1.00 31.30 43 HIS E O 1
ATOM 10335 N N . GLU E 1 44 ? -100.468 49.611 13.032 1.00 32.17 44 GLU E N 1
ATOM 10336 C CA . GLU E 1 44 ? -101.096 50.847 13.454 1.00 33.04 44 GLU E CA 1
ATOM 10337 C C . GLU E 1 44 ? -100.931 51.081 14.966 1.00 32.62 44 GLU E C 1
ATOM 10338 O O . GLU E 1 44 ? -100.759 52.215 15.397 1.00 31.86 44 GLU E O 1
ATOM 10344 N N . SER E 1 45 ? -100.971 50.009 15.767 1.00 32.10 45 SER E N 1
ATOM 10345 C CA . SER E 1 45 ? -100.814 50.117 17.228 1.00 31.95 45 SER E CA 1
ATOM 10346 C C . SER E 1 45 ? -99.493 50.710 17.690 1.00 32.08 45 SER E C 1
ATOM 10347 O O . SER E 1 45 ? -99.403 51.224 18.802 1.00 32.18 45 SER E O 1
ATOM 10350 N N . LEU E 1 46 ? -98.485 50.658 16.838 1.00 31.58 46 LEU E N 1
ATOM 10351 C CA . LEU E 1 46 ? -97.158 51.219 17.144 1.00 32.23 46 LEU E CA 1
ATOM 10352 C C . LEU E 1 46 ? -97.075 52.715 16.816 1.00 32.92 46 LEU E C 1
ATOM 10353 O O . LEU E 1 46 ? -96.175 53.400 17.318 1.00 33.64 46 LEU E O 1
ATOM 10358 N N . VAL E 1 47 ? -97.990 53.168 15.938 1.00 32.30 47 VAL E N 1
ATOM 10359 C CA . VAL E 1 47 ? -98.110 54.559 15.475 1.00 32.25 47 VAL E CA 1
ATOM 10360 C C . VAL E 1 47 ? -99.599 54.952 15.492 1.00 31.86 47 VAL E C 1
ATOM 10361 O O . VAL E 1 47 ? -100.159 55.308 14.448 1.00 31.07 47 VAL E O 1
ATOM 10365 N N . PRO E 1 48 ? -100.252 54.840 16.665 1.00 33.00 48 PRO E N 1
ATOM 10366 C CA . PRO E 1 48 ? -101.711 54.913 16.760 1.00 34.06 48 PRO E CA 1
ATOM 10367 C C . PRO E 1 48 ? -102.412 56.264 16.591 1.00 34.68 48 PRO E C 1
ATOM 10368 O O . PRO E 1 48 ? -103.608 56.280 16.237 1.00 34.66 48 PRO E O 1
ATOM 10372 N N . LYS E 1 49 ? -101.712 57.367 16.861 1.00 35.74 49 LYS E N 1
ATOM 10373 C CA . LYS E 1 49 ? -102.307 58.718 16.824 1.00 35.48 49 LYS E CA 1
ATOM 10374 C C . LYS E 1 49 ? -101.663 59.563 15.729 1.00 35.12 49 LYS E C 1
ATOM 10375 O O . LYS E 1 49 ? -100.514 59.340 15.371 1.00 33.26 49 LYS E O 1
ATOM 10381 N N . PRO E 1 50 ? -102.427 60.478 15.124 1.00 34.34 50 PRO E N 1
ATOM 10382 C CA . PRO E 1 50 ? -101.775 61.430 14.205 1.00 34.34 50 PRO E CA 1
ATOM 10383 C C . PRO E 1 50 ? -100.469 62.015 14.722 1.00 33.22 50 PRO E C 1
ATOM 10384 O O . PRO E 1 50 ? -100.389 62.484 15.857 1.00 33.89 50 PRO E O 1
ATOM 10388 N N . GLY E 1 51 ? -99.435 61.969 13.893 1.00 32.22 51 GLY E N 1
ATOM 10389 C CA . GLY E 1 51 ? -98.121 62.445 14.274 1.00 32.18 51 GLY E CA 1
ATOM 10390 C C . GLY E 1 51 ? -97.193 61.398 14.855 1.00 31.11 51 GLY E C 1
ATOM 10391 O O . GLY E 1 51 ? -95.992 61.592 14.878 1.00 31.14 51 GLY E O 1
ATOM 10392 N N . ASP E 1 52 ? -97.745 60.280 15.335 1.00 31.72 52 ASP E N 1
ATOM 10393 C CA . ASP E 1 52 ? -96.933 59.200 15.903 1.00 32.18 52 ASP E CA 1
ATOM 10394 C C . ASP E 1 52 ? -96.063 58.595 14.777 1.00 31.31 52 ASP E C 1
ATOM 10395 O O . ASP E 1 52 ? -96.561 58.348 13.661 1.00 32.47 52 ASP E O 1
ATOM 10400 N N . PHE E 1 53 ? -94.781 58.378 15.067 1.00 31.85 53 PHE E N 1
ATOM 10401 C CA . PHE E 1 53 ? -93.833 57.731 14.127 1.00 31.18 53 PHE E CA 1
ATOM 10402 C C . PHE E 1 53 ? -93.034 56.606 14.808 1.00 31.16 53 PHE E C 1
ATOM 10403 O O . PHE E 1 53 ? -92.939 56.540 16.011 1.00 30.45 53 PHE E O 1
ATOM 10411 N N . ILE E 1 54 ? -92.477 55.708 13.998 1.00 30.60 54 ILE E N 1
ATOM 10412 C CA . ILE E 1 54 ? -91.415 54.809 14.469 1.00 30.95 54 ILE E CA 1
ATOM 10413 C C . ILE E 1 54 ? -90.335 54.837 13.421 1.00 31.21 54 ILE E C 1
ATOM 10414 O O . ILE E 1 54 ? -90.619 55.132 12.251 1.00 31.96 54 ILE E O 1
ATOM 10419 N N . THR E 1 55 ? -89.103 54.540 13.821 1.00 31.34 55 THR E N 1
ATOM 10420 C CA . THR E 1 55 ? -88.058 54.269 12.886 1.00 32.96 55 THR E CA 1
ATOM 10421 C C . THR E 1 55 ? -87.872 52.762 12.780 1.00 33.70 55 THR E C 1
ATOM 10422 O O . THR E 1 55 ? -87.953 52.039 13.779 1.00 34.10 55 THR E O 1
ATOM 10426 N N . THR E 1 56 ? -87.625 52.287 11.559 1.00 32.69 56 THR E N 1
ATOM 10427 C CA . THR E 1 56 ? -87.393 50.856 11.363 1.00 33.28 56 THR E CA 1
ATOM 10428 C C . THR E 1 56 ? -86.527 50.651 10.132 1.00 32.45 56 THR E C 1
ATOM 10429 O O . THR E 1 56 ? -85.980 51.611 9.599 1.00 32.29 56 THR E O 1
ATOM 10433 N N . TYR E 1 57 ? -86.375 49.390 9.734 1.00 32.71 57 TYR E N 1
ATOM 10434 C CA . TYR E 1 57 ? -85.575 48.978 8.585 1.00 32.24 57 TYR E CA 1
ATOM 10435 C C . TYR E 1 57 ? -86.448 48.344 7.497 1.00 32.08 57 TYR E C 1
ATOM 10436 O O . TYR E 1 57 ? -87.426 47.648 7.789 1.00 31.48 57 TYR E O 1
ATOM 10445 N N . MET E 1 58 ? -86.099 48.604 6.244 1.00 32.72 58 MET E N 1
ATOM 10446 C CA . MET E 1 58 ? -86.440 47.718 5.127 1.00 32.35 58 MET E CA 1
ATOM 10447 C C . MET E 1 58 ? -85.119 47.137 4.627 1.00 32.72 58 MET E C 1
ATOM 10448 O O . MET E 1 58 ? -84.310 47.810 3.962 1.00 32.32 58 MET E O 1
ATOM 10453 N N . ALA E 1 59 ? -84.881 45.867 4.953 1.00 32.61 59 ALA E N 1
ATOM 10454 C CA . ALA E 1 59 ? -83.559 45.271 4.736 1.00 32.31 59 ALA E CA 1
ATOM 10455 C C . ALA E 1 59 ? -82.488 46.148 5.424 1.00 32.20 59 ALA E C 1
ATOM 10456 O O . ALA E 1 59 ? -82.550 46.315 6.664 1.00 30.89 59 ALA E O 1
ATOM 10458 N N . GLU E 1 60 ? -81.584 46.752 4.653 1.00 31.52 60 GLU E N 1
ATOM 10459 C CA . GLU E 1 60 ? -80.512 47.588 5.176 1.00 32.66 60 GLU E CA 1
ATOM 10460 C C . GLU E 1 60 ? -80.772 49.097 4.997 1.00 31.68 60 GLU E C 1
ATOM 10461 O O . GLU E 1 60 ? -79.912 49.908 5.328 1.00 31.57 60 GLU E O 1
ATOM 10467 N N . ASP E 1 61 ? -81.947 49.471 4.503 1.00 30.99 61 ASP E N 1
ATOM 10468 C CA . ASP E 1 61 ? -82.329 50.877 4.416 1.00 31.58 61 ASP E CA 1
ATOM 10469 C C . ASP E 1 61 ? -83.089 51.296 5.676 1.00 31.49 61 ASP E C 1
ATOM 10470 O O . ASP E 1 61 ? -84.029 50.602 6.093 1.00 31.69 61 ASP E O 1
ATOM 10475 N N . LYS E 1 62 ? -82.719 52.441 6.253 1.00 31.37 62 LYS E N 1
ATOM 10476 C CA . LYS E 1 62 ? -83.469 53.010 7.391 1.00 31.90 62 LYS E CA 1
ATOM 10477 C C . LYS E 1 62 ? -84.674 53.775 6.890 1.00 30.90 62 LYS E C 1
ATOM 10478 O O . LYS E 1 62 ? -84.576 54.517 5.914 1.00 32.11 62 LYS E O 1
ATOM 10484 N N . VAL E 1 63 ? -85.819 53.543 7.497 1.00 31.27 63 VAL E N 1
ATOM 10485 C CA . VAL E 1 63 ? -87.056 54.242 7.097 1.00 31.39 63 VAL E CA 1
ATOM 10486 C C . VAL E 1 63 ? -87.780 54.842 8.298 1.00 32.35 63 VAL E C 1
ATOM 10487 O O . VAL E 1 63 ? -87.604 54.393 9.438 1.00 30.78 63 VAL E O 1
ATOM 10491 N N . ILE E 1 64 ? -88.577 55.882 8.015 1.00 30.90 64 ILE E N 1
ATOM 10492 C CA . ILE E 1 64 ? -89.474 56.490 8.996 1.00 31.58 64 ILE E CA 1
ATOM 10493 C C . ILE E 1 64 ? -90.906 56.144 8.554 1.00 30.39 64 ILE E C 1
ATOM 10494 O O . ILE E 1 64 ? -91.252 56.283 7.377 1.00 30.96 64 ILE E O 1
ATOM 10499 N N . LEU E 1 65 ? -91.707 55.648 9.480 1.00 29.62 65 LEU E N 1
ATOM 10500 C CA . LEU E 1 65 ? -93.137 55.406 9.257 1.00 31.19 65 LEU E CA 1
ATOM 10501 C C . LEU E 1 65 ? -93.925 56.353 10.145 1.00 30.92 65 LEU E C 1
ATOM 10502 O O . LEU E 1 65 ? -93.694 56.403 11.334 1.00 29.56 65 LEU E O 1
ATOM 10507 N N . SER E 1 66 ? -94.854 57.092 9.541 1.00 30.69 66 SER E N 1
ATOM 10508 C CA . SER E 1 66 ? -95.570 58.173 10.194 1.00 31.38 66 SER E CA 1
ATOM 10509 C C . SER E 1 66 ? -97.082 58.078 9.992 1.00 31.33 66 SER E C 1
ATOM 10510 O O . SER E 1 66 ? -97.562 57.899 8.858 1.00 31.27 66 SER E O 1
ATOM 10513 N N . HIS E 1 67 ? -97.825 58.302 11.079 1.00 31.87 67 HIS E N 1
ATOM 10514 C CA . HIS E 1 67 ? -99.289 58.366 11.050 1.00 32.00 67 HIS E CA 1
ATOM 10515 C C . HIS E 1 67 ? -99.603 59.809 10.664 1.00 32.08 67 HIS E C 1
ATOM 10516 O O . HIS E 1 67 ? -99.326 60.713 11.420 1.00 30.98 67 HIS E O 1
ATOM 10523 N N . GLN E 1 68 ? -100.100 60.019 9.455 1.00 33.47 68 GLN E N 1
ATOM 10524 C CA . GLN E 1 68 ? -100.283 61.382 8.927 1.00 34.83 68 GLN E CA 1
ATOM 10525 C C . GLN E 1 68 ? -101.414 62.102 9.663 1.00 36.45 68 GLN E C 1
ATOM 10526 O O . GLN E 1 68 ? -102.348 61.458 10.156 1.00 35.49 68 GLN E O 1
ATOM 10532 N N . SER E 1 69 ? -101.354 63.437 9.728 1.00 38.65 69 SER E N 1
ATOM 10533 C CA . SER E 1 69 ? -102.488 64.220 10.293 1.00 39.93 69 SER E CA 1
ATOM 10534 C C . SER E 1 69 ? -103.776 63.692 9.714 1.00 40.49 69 SER E C 1
ATOM 10535 O O . SER E 1 69 ? -104.746 63.464 10.426 1.00 41.89 69 SER E O 1
ATOM 10538 N N . ASP E 1 70 ? -103.770 63.430 8.413 1.00 41.34 70 ASP E N 1
ATOM 10539 C CA . ASP E 1 70 ? -104.966 62.974 7.723 1.00 41.12 70 ASP E CA 1
ATOM 10540 C C . ASP E 1 70 ? -105.433 61.515 8.002 1.00 41.48 70 ASP E C 1
ATOM 10541 O O . ASP E 1 70 ? -106.435 61.061 7.434 1.00 41.76 70 ASP E O 1
ATOM 10546 N N . GLY E 1 71 ? -104.724 60.782 8.863 1.00 40.38 71 GLY E N 1
ATOM 10547 C CA . GLY E 1 71 ? -105.143 59.438 9.260 1.00 39.49 71 GLY E CA 1
ATOM 10548 C C . GLY E 1 71 ? -104.569 58.321 8.393 1.00 38.88 71 GLY E C 1
ATOM 10549 O O . GLY E 1 71 ? -104.704 57.134 8.737 1.00 39.94 71 GLY E O 1
ATOM 10550 N N . THR E 1 72 ? -103.969 58.674 7.249 1.00 37.30 72 THR E N 1
ATOM 10551 C CA . THR E 1 72 ? -103.286 57.690 6.418 1.00 36.90 72 THR E CA 1
ATOM 10552 C C . THR E 1 72 ? -101.878 57.457 7.001 1.00 36.07 72 THR E C 1
ATOM 10553 O O . THR E 1 72 ? -101.456 58.148 7.902 1.00 34.52 72 THR E O 1
ATOM 10557 N N . PHE E 1 73 ? -101.186 56.472 6.458 1.00 35.79 73 PHE E N 1
ATOM 10558 C CA . PHE E 1 73 ? -99.807 56.167 6.871 1.00 35.37 73 PHE E CA 1
ATOM 10559 C C . PHE E 1 73 ? -98.894 56.388 5.677 1.00 35.49 73 PHE E C 1
ATOM 10560 O O . PHE E 1 73 ? -99.251 56.087 4.529 1.00 36.31 73 PHE E O 1
ATOM 10568 N N . ARG E 1 74 ? -97.716 56.919 5.934 1.00 34.06 74 ARG E N 1
ATOM 10569 C CA . ARG E 1 74 ? -96.739 57.113 4.892 1.00 34.47 74 ARG E CA 1
ATOM 10570 C C . ARG E 1 74 ? -95.386 56.687 5.447 1.00 33.26 74 ARG E C 1
ATOM 10571 O O . ARG E 1 74 ? -95.195 56.629 6.655 1.00 32.79 74 ARG E O 1
ATOM 10579 N N . ALA E 1 75 ? -94.458 56.395 4.547 1.00 32.28 75 ALA E N 1
ATOM 10580 C CA . ALA E 1 75 ? -93.082 56.042 4.928 1.00 31.79 75 ALA E CA 1
ATOM 10581 C C . ALA E 1 75 ? -92.098 56.657 3.949 1.00 30.39 75 ALA E C 1
ATOM 10582 O O . ALA E 1 75 ? -92.436 56.943 2.780 1.00 30.39 75 ALA E O 1
ATOM 10584 N N . PHE E 1 76 ? -90.877 56.860 4.417 1.00 30.07 76 PHE E N 1
ATOM 10585 C CA . PHE E 1 76 ? -89.818 57.367 3.566 1.00 29.87 76 PHE E CA 1
ATOM 10586 C C . PHE E 1 76 ? -88.449 56.976 4.096 1.00 30.20 76 PHE E C 1
ATOM 10587 O O . PHE E 1 76 ? -88.289 56.643 5.246 1.00 27.90 76 PHE E O 1
ATOM 10595 N N . ILE E 1 77 ? -87.480 57.033 3.216 1.00 29.56 77 ILE E N 1
ATOM 10596 C CA . ILE E 1 77 ? -86.090 56.716 3.561 1.00 29.57 77 ILE E CA 1
ATOM 10597 C C . ILE E 1 77 ? -85.565 57.780 4.560 1.00 29.76 77 ILE E C 1
ATOM 10598 O O . ILE E 1 77 ? -85.658 59.002 4.322 1.00 29.66 77 ILE E O 1
ATOM 10603 N N . ASN E 1 78 ? -84.949 57.304 5.637 1.00 29.95 78 ASN E N 1
ATOM 10604 C CA . ASN E 1 78 ? -84.431 58.156 6.701 1.00 29.88 78 ASN E CA 1
ATOM 10605 C C . ASN E 1 78 ? -83.078 58.724 6.329 1.00 31.10 78 ASN E C 1
ATOM 10606 O O . ASN E 1 78 ? -82.110 58.448 7.014 1.00 30.61 78 ASN E O 1
ATOM 10611 N N . SER E 1 79 ? -83.011 59.484 5.228 1.00 30.63 79 SER E N 1
ATOM 10612 C CA . SER E 1 79 ? -81.745 60.036 4.723 1.00 30.49 79 SER E CA 1
ATOM 10613 C C . SER E 1 79 ? -82.024 61.389 4.074 1.00 29.80 79 SER E C 1
ATOM 10614 O O . SER E 1 79 ? -82.809 61.510 3.129 1.00 28.94 79 SER E O 1
ATOM 10617 N N . CYS E 1 80 ? -81.337 62.407 4.579 1.00 30.24 80 CYS E N 1
ATOM 10618 C CA . CYS E 1 80 ? -81.543 63.775 4.135 1.00 29.57 80 CYS E CA 1
ATOM 10619 C C . CYS E 1 80 ? -81.051 63.938 2.682 1.00 29.81 80 CYS E C 1
ATOM 10620 O O . CYS E 1 80 ? -80.048 63.345 2.281 1.00 29.98 80 CYS E O 1
ATOM 10623 N N . SER E 1 81 ? -81.785 64.722 1.903 1.00 28.68 81 SER E N 1
ATOM 10624 C CA . SER E 1 81 ? -81.503 64.965 0.500 1.00 28.46 81 SER E CA 1
ATOM 10625 C C . SER E 1 81 ? -80.409 65.976 0.283 1.00 29.13 81 SER E C 1
ATOM 10626 O O . SER E 1 81 ? -80.055 66.259 -0.873 1.00 29.42 81 SER E O 1
ATOM 10629 N N . HIS E 1 82 ? -79.820 66.507 1.370 1.00 28.47 82 HIS E N 1
ATOM 10630 C CA . HIS E 1 82 ? -78.732 67.464 1.227 1.00 29.26 82 HIS E CA 1
ATOM 10631 C C . HIS E 1 82 ? -77.422 66.660 1.092 1.00 28.35 82 HIS E C 1
ATOM 10632 O O . HIS E 1 82 ? -76.937 66.456 -0.003 1.00 27.90 82 HIS E O 1
ATOM 10639 N N . ARG E 1 83 ? -76.845 66.250 2.200 1.00 28.64 83 ARG E N 1
ATOM 10640 C CA . ARG E 1 83 ? -75.610 65.436 2.187 1.00 29.05 83 ARG E CA 1
ATOM 10641 C C . ARG E 1 83 ? -75.802 63.968 2.683 1.00 30.41 83 ARG E C 1
ATOM 10642 O O . ARG E 1 83 ? -74.799 63.245 2.847 1.00 31.42 83 ARG E O 1
ATOM 10650 N N . GLY E 1 84 ? -77.051 63.544 2.950 1.00 29.54 84 GLY E N 1
ATOM 10651 C CA . GLY E 1 84 ? -77.414 62.165 3.246 1.00 29.93 84 GLY E CA 1
ATOM 10652 C C . GLY E 1 84 ? -77.582 61.746 4.706 1.00 30.63 84 GLY E C 1
ATOM 10653 O O . GLY E 1 84 ? -77.964 60.606 4.993 1.00 31.33 84 GLY E O 1
ATOM 10654 N N . ASN E 1 85 ? -77.288 62.652 5.633 1.00 32.23 85 ASN E N 1
ATOM 10655 C CA . ASN E 1 85 ? -77.374 62.388 7.048 1.00 31.49 85 ASN E CA 1
ATOM 10656 C C . ASN E 1 85 ? -78.706 61.739 7.423 1.00 31.43 85 ASN E C 1
ATOM 10657 O O . ASN E 1 85 ? -79.772 62.120 6.909 1.00 28.51 85 ASN E O 1
ATOM 10662 N N . GLN E 1 86 ? -78.635 60.757 8.323 1.00 31.10 86 GLN E N 1
ATOM 10663 C CA . GLN E 1 86 ? -79.838 60.200 8.916 1.00 31.34 86 GLN E CA 1
ATOM 10664 C C . GLN E 1 86 ? -80.663 61.320 9.538 1.00 32.09 86 GLN E C 1
ATOM 10665 O O . GLN E 1 86 ? -80.143 62.119 10.341 1.00 31.97 86 GLN E O 1
ATOM 10671 N N . ILE E 1 87 ? -81.940 61.362 9.197 1.00 32.17 87 ILE E N 1
ATOM 10672 C CA . ILE E 1 87 ? -82.783 62.484 9.581 1.00 32.50 87 ILE E CA 1
ATOM 10673 C C . ILE E 1 87 ? -83.202 62.382 11.057 1.00 33.67 87 ILE E C 1
ATOM 10674 O O . ILE E 1 87 ? -83.130 63.385 11.788 1.00 33.45 87 ILE E O 1
ATOM 10679 N N . CYS E 1 88 ? -83.674 61.196 11.468 1.00 33.85 88 CYS E N 1
ATOM 10680 C CA . CYS E 1 88 ? -84.241 60.953 12.816 1.00 33.40 88 CYS E CA 1
ATOM 10681 C C . CYS E 1 88 ? -83.632 59.739 13.479 1.00 32.27 88 CYS E C 1
ATOM 10682 O O . CYS E 1 88 ? -83.627 58.647 12.875 1.00 31.87 88 CYS E O 1
ATOM 10685 N N . HIS E 1 89 ? -83.119 59.917 14.705 1.00 32.12 89 HIS E N 1
ATOM 10686 C CA . HIS E 1 89 ? -82.584 58.818 15.497 1.00 32.28 89 HIS E CA 1
ATOM 10687 C C . HIS E 1 89 ? -83.492 58.226 16.582 1.00 33.01 89 HIS E C 1
ATOM 10688 O O . HIS E 1 89 ? -83.129 57.248 17.244 1.00 34.01 89 HIS E O 1
ATOM 10695 N N . ALA E 1 90 ? -84.645 58.812 16.790 1.00 32.68 90 ALA E N 1
ATOM 10696 C CA . ALA E 1 90 ? -85.554 58.317 17.806 1.00 31.81 90 ALA E CA 1
ATOM 10697 C C . ALA E 1 90 ? -86.156 57.008 17.325 1.00 31.65 90 ALA E C 1
ATOM 10698 O O . ALA E 1 90 ? -86.509 56.909 16.157 1.00 33.24 90 ALA E O 1
ATOM 10700 N N . ASP E 1 91 ? -86.329 56.042 18.222 1.00 30.76 91 ASP E N 1
ATOM 10701 C CA . ASP E 1 91 ? -87.079 54.813 17.948 1.00 32.08 91 ASP E CA 1
ATOM 10702 C C . ASP E 1 91 ? -88.546 55.104 17.661 1.00 31.25 91 ASP E C 1
ATOM 10703 O O . ASP E 1 91 ? -89.158 54.406 16.871 1.00 29.43 91 ASP E O 1
ATOM 10708 N N . SER E 1 92 ? -89.120 56.076 18.406 1.00 31.02 92 SER E N 1
ATOM 10709 C CA . SER E 1 92 ? -90.520 56.418 18.285 1.00 30.78 92 SER E CA 1
ATOM 10710 C C . SER E 1 92 ? -90.779 57.775 18.891 1.00 30.47 92 SER E C 1
ATOM 10711 O O . SER E 1 92 ? -89.979 58.310 19.688 1.00 30.85 92 SER E O 1
ATOM 10714 N N . GLY E 1 93 ? -91.914 58.338 18.519 1.00 31.87 93 GLY E N 1
ATOM 10715 C CA . GLY E 1 93 ? -92.320 59.597 19.046 1.00 32.36 93 GLY E CA 1
ATOM 10716 C C . GLY E 1 93 ? -93.544 60.150 18.342 1.00 32.03 93 GLY E C 1
ATOM 10717 O O . GLY E 1 93 ? -94.239 59.439 17.652 1.00 32.20 93 GLY E O 1
ATOM 10718 N N . ASN E 1 94 ? -93.776 61.432 18.553 1.00 32.90 94 ASN E N 1
ATOM 10719 C CA . ASN E 1 94 ? -94.808 62.181 17.865 1.00 33.52 94 ASN E CA 1
ATOM 10720 C C . ASN E 1 94 ? -94.124 63.405 17.264 1.00 34.15 94 ASN E C 1
ATOM 10721 O O . ASN E 1 94 ? -93.442 64.125 17.971 1.00 36.06 94 ASN E O 1
ATOM 10726 N N . ALA E 1 95 ? -94.266 63.627 15.963 1.00 34.43 95 ALA E N 1
ATOM 10727 C CA . ALA E 1 95 ? -93.662 64.793 15.328 1.00 34.86 95 ALA E CA 1
ATOM 10728 C C . ALA E 1 95 ? -94.486 65.245 14.129 1.00 35.32 95 ALA E C 1
ATOM 10729 O O . ALA E 1 95 ? -94.926 64.421 13.364 1.00 34.43 95 ALA E O 1
ATOM 10731 N N . LYS E 1 96 ? -94.608 66.550 13.956 1.00 34.71 96 LYS E N 1
ATOM 10732 C CA . LYS E 1 96 ? -95.151 67.133 12.740 1.00 36.52 96 LYS E CA 1
ATOM 10733 C C . LYS E 1 96 ? -94.065 67.329 11.691 1.00 35.12 96 LYS E C 1
ATOM 10734 O O . LYS E 1 96 ? -94.362 67.581 10.519 1.00 36.06 96 LYS E O 1
ATOM 10740 N N . ALA E 1 97 ? -92.815 67.215 12.102 1.00 34.69 97 ALA E N 1
ATOM 10741 C CA . ALA E 1 97 ? -91.678 67.400 11.203 1.00 34.65 97 ALA E CA 1
ATOM 10742 C C . ALA E 1 97 ? -90.453 66.733 11.776 1.00 34.71 97 ALA E C 1
ATOM 10743 O O . ALA E 1 97 ? -90.387 66.470 12.976 1.00 35.87 97 ALA E O 1
ATOM 10745 N N . PHE E 1 98 ? -89.469 66.491 10.909 1.00 33.60 98 PHE E N 1
ATOM 10746 C CA . PHE E 1 98 ? -88.226 65.832 11.309 1.00 32.89 98 PHE E CA 1
ATOM 10747 C C . PHE E 1 98 ? -87.108 66.730 10.832 1.00 33.67 98 PHE E C 1
ATOM 10748 O O . PHE E 1 98 ? -87.116 67.137 9.670 1.00 35.69 98 PHE E O 1
ATOM 10756 N N . VAL E 1 99 ? -86.181 67.078 11.706 1.00 32.39 99 VAL E N 1
ATOM 10757 C CA . VAL E 1 99 ? -85.118 68.028 11.326 1.00 31.93 99 VAL E CA 1
ATOM 10758 C C . VAL E 1 99 ? -83.799 67.315 11.236 1.00 32.39 99 VAL E C 1
ATOM 10759 O O . VAL E 1 99 ? -83.384 66.656 12.200 1.00 30.84 99 VAL E O 1
ATOM 10763 N N . CYS E 1 100 ? -83.141 67.439 10.069 1.00 31.73 100 CYS E N 1
ATOM 10764 C CA . CYS E 1 100 ? -81.784 66.910 9.867 1.00 32.19 100 CYS E CA 1
ATOM 10765 C C . CYS E 1 100 ? -80.822 67.727 10.694 1.00 32.80 100 CYS E C 1
ATOM 10766 O O . CYS E 1 100 ? -80.799 68.940 10.615 1.00 33.55 100 CYS E O 1
ATOM 10769 N N . ASN E 1 101 ? -80.074 67.117 11.589 1.00 32.82 101 ASN E N 1
ATOM 10770 C CA . ASN E 1 101 ? -79.269 67.965 12.435 1.00 33.02 101 ASN E CA 1
ATOM 10771 C C . ASN E 1 101 ? -77.875 68.313 12.023 1.00 31.88 101 ASN E C 1
ATOM 10772 O O . ASN E 1 101 ? -77.143 68.851 12.841 1.00 30.26 101 ASN E O 1
ATOM 10777 N N . TYR E 1 102 ? -77.516 68.083 10.761 1.00 29.38 102 TYR E N 1
ATOM 10778 C CA . TYR E 1 102 ? -76.259 68.574 10.254 1.00 30.30 102 TYR E CA 1
ATOM 10779 C C . TYR E 1 102 ? -76.443 70.073 9.966 1.00 29.17 102 TYR E C 1
ATOM 10780 O O . TYR E 1 102 ? -75.784 70.921 10.598 1.00 29.09 102 TYR E O 1
ATOM 10789 N N . HIS E 1 103 ? -77.439 70.416 9.125 1.00 29.34 103 HIS E N 1
ATOM 10790 C CA . HIS E 1 103 ? -77.663 71.803 8.689 1.00 29.33 103 HIS E CA 1
ATOM 10791 C C . HIS E 1 103 ? -79.090 72.314 8.900 1.00 29.88 103 HIS E C 1
ATOM 10792 O O . HIS E 1 103 ? -79.385 73.494 8.593 1.00 30.31 103 HIS E O 1
ATOM 10799 N N . GLY E 1 104 ? -79.968 71.469 9.418 1.00 28.45 104 GLY E N 1
ATOM 10800 C CA . GLY E 1 104 ? -81.304 71.895 9.775 1.00 30.43 104 GLY E CA 1
ATOM 10801 C C . GLY E 1 104 ? -82.384 71.813 8.730 1.00 30.36 104 GLY E C 1
ATOM 10802 O O . GLY E 1 104 ? -83.487 72.356 8.974 1.00 30.46 104 GLY E O 1
ATOM 10803 N N . TRP E 1 105 ? -82.164 71.077 7.620 1.00 30.10 105 TRP E N 1
ATOM 10804 C CA . TRP E 1 105 ? -83.258 70.837 6.669 1.00 30.32 105 TRP E CA 1
ATOM 10805 C C . TRP E 1 105 ? -84.394 70.146 7.408 1.00 30.81 105 TRP E C 1
ATOM 10806 O O . TRP E 1 105 ? -84.182 69.224 8.179 1.00 31.40 105 TRP E O 1
ATOM 10817 N N . VAL E 1 106 ? -85.600 70.578 7.090 1.00 30.13 106 VAL E N 1
ATOM 10818 C CA . VAL E 1 106 ? -86.814 70.106 7.760 1.00 31.47 106 VAL E CA 1
ATOM 10819 C C . VAL E 1 106 ? -87.720 69.351 6.788 1.00 30.79 106 VAL E C 1
ATOM 10820 O O . VAL E 1 106 ? -88.062 69.851 5.686 1.00 31.13 106 VAL E O 1
ATOM 10824 N N . PHE E 1 107 ? -88.112 68.139 7.204 1.00 31.22 107 PHE E N 1
ATOM 10825 C CA . PHE E 1 107 ? -88.868 67.197 6.375 1.00 30.68 107 PHE E CA 1
ATOM 10826 C C . PHE E 1 107 ? -90.248 66.995 6.988 1.00 31.44 107 PHE E C 1
ATOM 10827 O O . PHE E 1 107 ? -90.372 66.892 8.198 1.00 32.96 107 PHE E O 1
ATOM 10835 N N . GLY E 1 108 ? -91.272 66.949 6.137 1.00 31.67 108 GLY E N 1
ATOM 10836 C CA . GLY E 1 108 ? -92.649 66.772 6.579 1.00 31.31 108 GLY E CA 1
ATOM 10837 C C . GLY E 1 108 ? -92.943 65.337 6.918 1.00 32.15 108 GLY E C 1
ATOM 10838 O O . GLY E 1 108 ? -92.117 64.452 6.680 1.00 31.67 108 GLY E O 1
ATOM 10839 N N . GLN E 1 109 ? -94.142 65.084 7.447 1.00 33.82 109 GLN E N 1
ATOM 10840 C CA . GLN E 1 109 ? -94.479 63.721 7.833 1.00 33.73 109 GLN E CA 1
ATOM 10841 C C . GLN E 1 109 ? -94.524 62.752 6.666 1.00 33.87 109 GLN E C 1
ATOM 10842 O O . GLN E 1 109 ? -94.540 61.550 6.909 1.00 34.91 109 GLN E O 1
ATOM 10848 N N . ASP E 1 110 ? -94.602 63.226 5.410 1.00 33.93 110 ASP E N 1
ATOM 10849 C CA . ASP E 1 110 ? -94.489 62.329 4.238 1.00 33.63 110 ASP E CA 1
ATOM 10850 C C . ASP E 1 110 ? -93.124 62.352 3.566 1.00 33.12 110 ASP E C 1
ATOM 10851 O O . ASP E 1 110 ? -92.880 61.664 2.574 1.00 32.09 110 ASP E O 1
ATOM 10856 N N . GLY E 1 111 ? -92.192 63.092 4.141 1.00 32.44 111 GLY E N 1
ATOM 10857 C CA . GLY E 1 111 ? -90.862 63.125 3.618 1.00 31.90 111 GLY E CA 1
ATOM 10858 C C . GLY E 1 111 ? -90.629 64.317 2.726 1.00 31.54 111 GLY E C 1
ATOM 10859 O O . GLY E 1 111 ? -89.513 64.524 2.254 1.00 31.26 111 GLY E O 1
ATOM 10860 N N . SER E 1 112 ? -91.656 65.140 2.529 1.00 30.83 112 SER E N 1
ATOM 10861 C CA . SER E 1 112 ? -91.485 66.382 1.790 1.00 32.20 112 SER E CA 1
ATOM 10862 C C . SER E 1 112 ? -90.421 67.251 2.448 1.00 31.77 112 SER E C 1
ATOM 10863 O O . SER E 1 112 ? -90.343 67.323 3.655 1.00 29.82 112 SER E O 1
ATOM 10866 N N . LEU E 1 113 ? -89.633 67.952 1.631 1.00 33.00 113 LEU E N 1
ATOM 10867 C CA . LEU E 1 113 ? -88.719 68.976 2.162 1.00 33.22 113 LEU E CA 1
ATOM 10868 C C . LEU E 1 113 ? -89.535 70.239 2.413 1.00 34.11 113 LEU E C 1
ATOM 10869 O O . LEU E 1 113 ? -89.974 70.885 1.445 1.00 34.30 113 LEU E O 1
ATOM 10874 N N . VAL E 1 114 ? -89.783 70.574 3.688 1.00 34.28 114 VAL E N 1
ATOM 10875 C CA . VAL E 1 114 ? -90.756 71.647 4.035 1.00 35.01 114 VAL E CA 1
ATOM 10876 C C . VAL E 1 114 ? -90.148 72.970 4.492 1.00 35.74 114 VAL E C 1
ATOM 10877 O O . VAL E 1 114 ? -90.832 74.006 4.512 1.00 36.48 114 VAL E O 1
ATOM 10881 N N . ASP E 1 115 ? -88.880 72.955 4.882 1.00 35.81 115 ASP E N 1
ATOM 10882 C CA . ASP E 1 115 ? -88.179 74.195 5.286 1.00 35.01 115 ASP E CA 1
ATOM 10883 C C . ASP E 1 115 ? -86.687 73.986 5.117 1.00 34.49 115 ASP E C 1
ATOM 10884 O O . ASP E 1 115 ? -86.189 72.910 5.419 1.00 35.50 115 ASP E O 1
ATOM 10889 N N . VAL E 1 116 ? -85.994 75.011 4.623 1.00 33.15 116 VAL E N 1
ATOM 10890 C CA . VAL E 1 116 ? -84.553 74.987 4.439 1.00 32.37 116 VAL E CA 1
ATOM 10891 C C . VAL E 1 116 ? -84.057 76.261 5.128 1.00 32.22 116 VAL E C 1
ATOM 10892 O O . VAL E 1 116 ? -84.495 77.357 4.760 1.00 31.21 116 VAL E O 1
ATOM 10896 N N . PRO E 1 117 ? -83.215 76.138 6.172 1.00 31.76 117 PRO E N 1
ATOM 10897 C CA . PRO E 1 117 ? -82.714 77.364 6.788 1.00 31.78 117 PRO E CA 1
ATOM 10898 C C . PRO E 1 117 ? -81.954 78.205 5.782 1.00 31.43 117 PRO E C 1
ATOM 10899 O O . PRO E 1 117 ? -81.247 77.661 4.946 1.00 29.64 117 PRO E O 1
ATOM 10903 N N . LEU E 1 118 ? -82.143 79.519 5.855 1.00 31.16 118 LEU E N 1
ATOM 10904 C CA . LEU E 1 118 ? -81.402 80.469 4.995 1.00 32.15 118 LEU E CA 1
ATOM 10905 C C . LEU E 1 118 ? -81.715 80.304 3.502 1.00 32.07 118 LEU E C 1
ATOM 10906 O O . LEU E 1 118 ? -80.905 80.683 2.651 1.00 31.73 118 LEU E O 1
ATOM 10911 N N . GLU E 1 119 ? -82.902 79.776 3.196 1.00 33.00 119 GLU E N 1
ATOM 10912 C CA . GLU E 1 119 ? -83.311 79.582 1.789 1.00 33.54 119 GLU E CA 1
ATOM 10913 C C . GLU E 1 119 ? -83.208 80.865 0.936 1.00 33.58 119 GLU E C 1
ATOM 10914 O O . GLU E 1 119 ? -82.803 80.800 -0.226 1.00 32.97 119 GLU E O 1
ATOM 10920 N N . SER E 1 120 ? -83.617 82.011 1.491 1.00 34.27 120 SER E N 1
ATOM 10921 C CA A SER E 1 120 ? -83.540 83.284 0.769 0.50 34.64 120 SER E CA 1
ATOM 10922 C CA B SER E 1 120 ? -83.538 83.273 0.747 0.50 34.28 120 SER E CA 1
ATOM 10923 C C . SER E 1 120 ? -82.116 83.779 0.714 1.00 35.06 120 SER E C 1
ATOM 10924 O O . SER E 1 120 ? -81.555 84.024 -0.360 1.00 35.50 120 SER E O 1
ATOM 10929 N N . ARG E 1 121 ? -81.541 83.935 1.899 1.00 35.56 121 ARG E N 1
ATOM 10930 C CA . ARG E 1 121 ? -80.263 84.560 2.040 1.00 36.10 121 ARG E CA 1
ATOM 10931 C C . ARG E 1 121 ? -79.183 83.826 1.252 1.00 35.31 121 ARG E C 1
ATOM 10932 O O . ARG E 1 121 ? -78.402 84.446 0.539 1.00 34.38 121 ARG E O 1
ATOM 10940 N N . CYS E 1 122 ? -79.142 82.511 1.414 1.00 34.42 122 CYS E N 1
ATOM 10941 C CA . CYS E 1 122 ? -78.036 81.719 0.914 1.00 34.68 122 CYS E CA 1
ATOM 10942 C C . CYS E 1 122 ? -78.385 80.842 -0.298 1.00 33.21 122 CYS E C 1
ATOM 10943 O O . CYS E 1 122 ? -77.536 80.641 -1.151 1.00 33.30 122 CYS E O 1
ATOM 10946 N N . TYR E 1 123 ? -79.614 80.343 -0.385 1.00 32.12 123 TYR E N 1
ATOM 10947 C CA . TYR E 1 123 ? -80.065 79.600 -1.590 1.00 32.35 123 TYR E CA 1
ATOM 10948 C C . TYR E 1 123 ? -80.697 80.518 -2.662 1.00 32.17 123 TYR E C 1
ATOM 10949 O O . TYR E 1 123 ? -80.890 80.100 -3.821 1.00 30.65 123 TYR E O 1
ATOM 10958 N N . HIS E 1 124 ? -81.017 81.757 -2.275 1.00 33.38 124 HIS E N 1
ATOM 10959 C CA . HIS E 1 124 ? -81.672 82.717 -3.156 1.00 33.75 124 HIS E CA 1
ATOM 10960 C C . HIS E 1 124 ? -82.972 82.148 -3.710 1.00 34.70 124 HIS E C 1
ATOM 10961 O O . HIS E 1 124 ? -83.337 82.409 -4.860 1.00 34.96 124 HIS E O 1
ATOM 10968 N N . ASN E 1 125 ? -83.675 81.384 -2.873 1.00 34.87 125 ASN E N 1
ATOM 10969 C CA . ASN E 1 125 ? -84.897 80.708 -3.279 1.00 35.91 125 ASN E CA 1
ATOM 10970 C C . ASN E 1 125 ? -84.725 80.010 -4.629 1.00 36.30 125 ASN E C 1
ATOM 10971 O O . ASN E 1 125 ? -85.616 79.992 -5.459 1.00 36.83 125 ASN E O 1
ATOM 10976 N N . SER E 1 126 ? -83.561 79.413 -4.827 1.00 36.44 126 SER E N 1
ATOM 10977 C CA . SER E 1 126 ? -83.247 78.769 -6.074 1.00 37.72 126 SER E CA 1
ATOM 10978 C C . SER E 1 126 ? -82.957 77.310 -5.854 1.00 38.07 126 SER E C 1
ATOM 10979 O O . SER E 1 126 ? -82.187 76.730 -6.586 1.00 39.26 126 SER E O 1
ATOM 10982 N N . LEU E 1 127 ? -83.598 76.726 -4.845 1.00 37.78 127 LEU E N 1
ATOM 10983 C CA . LEU E 1 127 ? -83.536 75.305 -4.565 1.00 38.11 127 LEU E CA 1
ATOM 10984 C C . LEU E 1 127 ? -84.846 74.645 -4.967 1.00 38.43 127 LEU E C 1
ATOM 10985 O O . LEU E 1 127 ? -85.909 75.106 -4.547 1.00 39.19 127 LEU E O 1
ATOM 10990 N N . ASP E 1 128 ? -84.823 73.600 -5.797 1.00 39.64 128 ASP E N 1
ATOM 10991 C CA . ASP E 1 128 ? -86.099 72.939 -6.139 1.00 39.28 128 ASP E CA 1
ATOM 10992 C C . ASP E 1 128 ? -86.473 71.867 -5.124 1.00 39.18 128 ASP E C 1
ATOM 10993 O O . ASP E 1 128 ? -86.102 70.695 -5.286 1.00 39.17 128 ASP E O 1
ATOM 10998 N N . LYS E 1 129 ? -87.242 72.261 -4.107 1.00 38.39 129 LYS E N 1
ATOM 10999 C CA . LYS E 1 129 ? -87.517 71.389 -2.959 1.00 38.66 129 LYS E CA 1
ATOM 11000 C C . LYS E 1 129 ? -88.393 70.223 -3.355 1.00 38.51 129 LYS E C 1
ATOM 11001 O O . LYS E 1 129 ? -88.405 69.179 -2.721 1.00 36.88 129 LYS E O 1
ATOM 11007 N N . GLN E 1 130 ? -89.140 70.391 -4.436 1.00 38.53 130 GLN E N 1
ATOM 11008 C CA . GLN E 1 130 ? -89.916 69.288 -4.959 1.00 38.99 130 GLN E CA 1
ATOM 11009 C C . GLN E 1 130 ? -89.051 68.085 -5.363 1.00 39.92 130 GLN E C 1
ATOM 11010 O O . GLN E 1 130 ? -89.411 66.937 -5.076 1.00 41.59 130 GLN E O 1
ATOM 11016 N N . LYS E 1 131 ? -87.867 68.335 -5.922 1.00 38.71 131 LYS E N 1
ATOM 11017 C CA . LYS E 1 131 ? -86.987 67.233 -6.298 1.00 37.89 131 LYS E CA 1
ATOM 11018 C C . LYS E 1 131 ? -86.139 66.739 -5.138 1.00 37.18 131 LYS E C 1
ATOM 11019 O O . LYS E 1 131 ? -85.296 65.887 -5.342 1.00 38.59 131 LYS E O 1
ATOM 11025 N N . LEU E 1 132 ? -86.347 67.268 -3.926 1.00 34.91 132 LEU E N 1
ATOM 11026 C CA . LEU E 1 132 ? -85.489 66.949 -2.789 1.00 33.87 132 LEU E CA 1
ATOM 11027 C C . LEU E 1 132 ? -86.286 66.380 -1.605 1.00 32.60 132 LEU E C 1
ATOM 11028 O O . LEU E 1 132 ? -85.845 66.460 -0.471 1.00 31.53 132 LEU E O 1
ATOM 11033 N N . ALA E 1 133 ? -87.450 65.793 -1.863 1.00 31.55 133 ALA E N 1
ATOM 11034 C CA . ALA E 1 133 ? -88.160 65.087 -0.805 1.00 31.92 133 ALA E CA 1
ATOM 11035 C C . ALA E 1 133 ? -87.308 63.910 -0.347 1.00 31.88 133 ALA E C 1
ATOM 11036 O O . ALA E 1 133 ? -86.594 63.334 -1.147 1.00 31.67 133 ALA E O 1
ATOM 11038 N N . ALA E 1 134 ? -87.388 63.523 0.920 1.00 31.93 134 ALA E N 1
ATOM 11039 C CA . ALA E 1 134 ? -86.803 62.248 1.284 1.00 33.41 134 ALA E CA 1
ATOM 11040 C C . ALA E 1 134 ? -87.540 61.170 0.467 1.00 33.09 134 ALA E C 1
ATOM 11041 O O . ALA E 1 134 ? -88.759 61.277 0.232 1.00 33.71 134 ALA E O 1
ATOM 11043 N N . LYS E 1 135 ? -86.826 60.151 0.018 1.00 33.08 135 LYS E N 1
ATOM 11044 C CA . LYS E 1 135 ? -87.409 59.200 -0.933 1.00 33.13 135 LYS E CA 1
ATOM 11045 C C . LYS E 1 135 ? -88.598 58.428 -0.337 1.00 32.47 135 LYS E C 1
ATOM 11046 O O . LYS E 1 135 ? -88.483 57.774 0.689 1.00 30.53 135 LYS E O 1
ATOM 11052 N N . SER E 1 136 ? -89.736 58.475 -1.026 1.00 32.27 136 SER E N 1
ATOM 11053 C CA . SER E 1 136 ? -90.939 57.800 -0.540 1.00 32.31 136 SER E CA 1
ATOM 11054 C C . SER E 1 136 ? -90.867 56.273 -0.625 1.00 32.53 136 SER E C 1
ATOM 11055 O O . SER E 1 136 ? -90.188 55.700 -1.498 1.00 32.26 136 SER E O 1
ATOM 11058 N N . VAL E 1 137 ? -91.597 55.643 0.299 1.00 32.45 137 VAL E N 1
ATOM 11059 C CA . VAL E 1 137 ? -91.830 54.214 0.298 1.00 33.00 137 VAL E CA 1
ATOM 11060 C C . VAL E 1 137 ? -93.332 54.001 0.247 1.00 32.90 137 VAL E C 1
ATOM 11061 O O . VAL E 1 137 ? -94.031 54.560 1.078 1.00 32.04 137 VAL E O 1
ATOM 11065 N N . ARG E 1 138 ? -93.802 53.218 -0.738 1.00 34.58 138 ARG E N 1
ATOM 11066 C CA . ARG E 1 138 ? -95.210 52.815 -0.872 1.00 34.70 138 ARG E CA 1
ATOM 11067 C C . ARG E 1 138 ? -95.582 52.048 0.389 1.00 33.93 138 ARG E C 1
ATOM 11068 O O . ARG E 1 138 ? -94.835 51.162 0.799 1.00 35.03 138 ARG E O 1
ATOM 11076 N N . VAL E 1 139 ? -96.687 52.415 1.023 1.00 32.80 139 VAL E N 1
ATOM 11077 C CA . VAL E 1 139 ? -97.173 51.753 2.223 1.00 32.11 139 VAL E CA 1
ATOM 11078 C C . VAL E 1 139 ? -98.618 51.294 1.949 1.00 32.16 139 VAL E C 1
ATOM 11079 O O . VAL E 1 139 ? -99.419 52.037 1.352 1.00 31.31 139 VAL E O 1
ATOM 11083 N N . GLU E 1 140 ? -98.927 50.043 2.302 1.00 31.84 140 GLU E N 1
ATOM 11084 C CA . GLU E 1 140 ? -100.294 49.556 2.358 1.00 32.19 140 GLU E CA 1
ATOM 11085 C C . GLU E 1 140 ? -100.455 48.814 3.664 1.00 31.35 140 GLU E C 1
ATOM 11086 O O . GLU E 1 140 ? -99.484 48.459 4.292 1.00 31.29 140 GLU E O 1
ATOM 11092 N N . THR E 1 141 ? -101.695 48.645 4.107 1.00 31.75 141 THR E N 1
ATOM 11093 C CA . THR E 1 141 ? -101.960 47.970 5.369 1.00 31.80 141 THR E CA 1
ATOM 11094 C C . THR E 1 141 ? -102.917 46.817 5.151 1.00 32.29 141 THR E C 1
ATOM 11095 O O . THR E 1 141 ? -103.730 46.842 4.230 1.00 31.76 141 THR E O 1
ATOM 11099 N N . TYR E 1 142 ? -102.818 45.827 6.023 1.00 32.49 142 TYR E N 1
ATOM 11100 C CA . TYR E 1 142 ? -103.738 44.677 6.044 1.00 31.87 142 TYR E CA 1
ATOM 11101 C C . TYR E 1 142 ? -104.097 44.348 7.500 1.00 31.48 142 TYR E C 1
ATOM 11102 O O . TYR E 1 142 ? -103.250 43.927 8.265 1.00 30.57 142 TYR E O 1
ATOM 11111 N N . LYS E 1 143 ? -105.359 44.569 7.874 1.00 31.76 143 LYS E N 1
ATOM 11112 C CA . LYS E 1 143 ? -105.845 44.314 9.245 1.00 32.22 143 LYS E CA 1
ATOM 11113 C C . LYS E 1 143 ? -105.003 45.024 10.319 1.00 31.69 143 LYS E C 1
ATOM 11114 O O . LYS E 1 143 ? -104.798 44.521 11.421 1.00 30.85 143 LYS E O 1
ATOM 11120 N N . GLY E 1 144 ? -104.565 46.225 9.989 1.00 30.93 144 GLY E N 1
ATOM 11121 C CA . GLY E 1 144 ? -103.752 47.028 10.889 1.00 30.86 144 GLY E CA 1
ATOM 11122 C C . GLY E 1 144 ? -102.254 46.833 10.713 1.00 30.58 144 GLY E C 1
ATOM 11123 O O . GLY E 1 144 ? -101.486 47.673 11.149 1.00 30.30 144 GLY E O 1
ATOM 11124 N N . PHE E 1 145 ? -101.833 45.729 10.095 1.00 30.02 145 PHE E N 1
ATOM 11125 C CA . PHE E 1 145 ? -100.405 45.457 9.904 1.00 30.41 145 PHE E CA 1
ATOM 11126 C C . PHE E 1 145 ? -99.926 46.249 8.710 1.00 31.08 145 PHE E C 1
ATOM 11127 O O . PHE E 1 145 ? -100.609 46.273 7.661 1.00 32.56 145 PHE E O 1
ATOM 11135 N N . ILE E 1 146 ? -98.781 46.917 8.887 1.00 31.75 146 ILE E N 1
ATOM 11136 C CA . ILE E 1 146 ? -98.295 47.901 7.925 1.00 31.61 146 ILE E CA 1
ATOM 11137 C C . ILE E 1 146 ? -97.074 47.387 7.175 1.00 31.38 146 ILE E C 1
ATOM 11138 O O . ILE E 1 146 ? -96.060 47.001 7.787 1.00 31.86 146 ILE E O 1
ATOM 11143 N N . PHE E 1 147 ? -97.150 47.421 5.844 1.00 30.35 147 PHE E N 1
ATOM 11144 C CA . PHE E 1 147 ? -96.064 46.954 5.029 1.00 31.14 147 PHE E CA 1
ATOM 11145 C C . PHE E 1 147 ? -95.575 48.051 4.077 1.00 31.40 147 PHE E C 1
ATOM 11146 O O . PHE E 1 147 ? -96.323 48.945 3.666 1.00 28.62 147 PHE E O 1
ATOM 11154 N N . GLY E 1 148 ? -94.313 47.923 3.693 1.00 31.06 148 GLY E N 1
ATOM 11155 C CA . GLY E 1 148 ? -93.704 48.832 2.724 1.00 32.42 148 GLY E CA 1
ATOM 11156 C C . GLY E 1 148 ? -93.179 48.109 1.492 1.00 31.93 148 GLY E C 1
ATOM 11157 O O . GLY E 1 148 ? -92.841 46.931 1.533 1.00 32.26 148 GLY E O 1
ATOM 11158 N N . CYS E 1 149 ? -93.108 48.830 0.369 1.00 33.00 149 CYS E N 1
ATOM 11159 C CA . CYS E 1 149 ? -92.603 48.254 -0.863 1.00 32.72 149 CYS E CA 1
ATOM 11160 C C . CYS E 1 149 ? -91.914 49.318 -1.724 1.00 33.76 149 CYS E C 1
ATOM 11161 O O . CYS E 1 149 ? -92.446 50.412 -1.921 1.00 32.15 149 CYS E O 1
ATOM 11164 N N . HIS E 1 150 ? -90.746 48.983 -2.253 1.00 33.06 150 HIS E N 1
ATOM 11165 C CA . HIS E 1 150 ? -89.984 49.920 -3.065 1.00 33.82 150 HIS E CA 1
ATOM 11166 C C . HIS E 1 150 ? -90.329 49.797 -4.560 1.00 34.11 150 HIS E C 1
ATOM 11167 O O . HIS E 1 150 ? -89.863 50.604 -5.325 1.00 34.34 150 HIS E O 1
ATOM 11174 N N . ASP E 1 151 ? -91.074 48.782 -4.985 1.00 34.82 151 ASP E N 1
ATOM 11175 C CA . ASP E 1 151 ? -91.285 48.563 -6.422 1.00 36.14 151 ASP E CA 1
ATOM 11176 C C . ASP E 1 151 ? -92.687 49.032 -6.831 1.00 36.83 151 ASP E C 1
ATOM 11177 O O . ASP E 1 151 ? -93.658 48.402 -6.429 1.00 37.39 151 ASP E O 1
ATOM 11182 N N . PRO E 1 152 ? -92.796 50.114 -7.644 1.00 38.33 152 PRO E N 1
ATOM 11183 C CA . PRO E 1 152 ? -94.121 50.529 -8.155 1.00 39.29 152 PRO E CA 1
ATOM 11184 C C . PRO E 1 152 ? -94.853 49.525 -9.057 1.00 40.35 152 PRO E C 1
ATOM 11185 O O . PRO E 1 152 ? -96.075 49.657 -9.243 1.00 41.55 152 PRO E O 1
ATOM 11189 N N . GLU E 1 153 ? -94.150 48.518 -9.589 1.00 40.69 153 GLU E N 1
ATOM 11190 C CA . GLU E 1 153 ? -94.783 47.455 -10.387 1.00 40.76 153 GLU E CA 1
ATOM 11191 C C . GLU E 1 153 ? -95.292 46.289 -9.538 1.00 40.33 153 GLU E C 1
ATOM 11192 O O . GLU E 1 153 ? -95.886 45.350 -10.047 1.00 40.66 153 GLU E O 1
ATOM 11198 N N . ALA E 1 154 ? -95.042 46.323 -8.240 1.00 39.59 154 ALA E N 1
ATOM 11199 C CA . ALA E 1 154 ? -95.457 45.220 -7.390 1.00 39.35 154 ALA E CA 1
ATOM 11200 C C . ALA E 1 154 ? -96.969 45.187 -7.320 1.00 39.61 154 ALA E C 1
ATOM 11201 O O . ALA E 1 154 ? -97.613 46.225 -7.380 1.00 39.79 154 ALA E O 1
ATOM 11203 N N . PRO E 1 155 ? -97.545 43.995 -7.145 1.00 39.03 155 PRO E N 1
ATOM 11204 C CA . PRO E 1 155 ? -98.971 43.913 -6.918 1.00 37.94 155 PRO E CA 1
ATOM 11205 C C . PRO E 1 155 ? -99.337 44.518 -5.584 1.00 36.73 155 PRO E C 1
ATOM 11206 O O . PRO E 1 155 ? -98.455 44.739 -4.732 1.00 35.94 155 PRO E O 1
ATOM 11210 N N . SER E 1 156 ? -100.628 44.770 -5.381 1.00 35.75 156 SER E N 1
ATOM 11211 C CA . SER E 1 156 ? -101.079 45.222 -4.077 1.00 35.56 156 SER E CA 1
ATOM 11212 C C . SER E 1 156 ? -100.628 44.224 -3.007 1.00 35.37 156 SER E C 1
ATOM 11213 O O . SER E 1 156 ? -100.444 43.024 -3.280 1.00 35.49 156 SER E O 1
ATOM 11216 N N . LEU E 1 157 ? -100.469 44.723 -1.791 1.00 34.75 157 LEU E N 1
ATOM 11217 C CA . LEU E 1 157 ? -100.208 43.886 -0.625 1.00 34.44 157 LEU E CA 1
ATOM 11218 C C . LEU E 1 157 ? -101.214 42.753 -0.516 1.00 34.76 157 LEU E C 1
ATOM 11219 O O . LEU E 1 157 ? -100.853 41.607 -0.266 1.00 34.60 157 LEU E O 1
ATOM 11224 N N . GLU E 1 158 ? -102.494 43.067 -0.716 1.00 34.73 158 GLU E N 1
ATOM 11225 C CA . GLU E 1 158 ? -103.521 42.035 -0.643 1.00 35.05 158 GLU E CA 1
ATOM 11226 C C . GLU E 1 158 ? -103.307 40.908 -1.663 1.00 34.17 158 GLU E C 1
ATOM 11227 O O . GLU E 1 158 ? -103.589 39.763 -1.376 1.00 32.71 158 GLU E O 1
ATOM 11233 N N . ASP E 1 159 ? -102.811 41.234 -2.852 1.00 33.69 159 ASP E N 1
ATOM 11234 C CA . ASP E 1 159 ? -102.547 40.212 -3.847 1.00 33.85 159 ASP E CA 1
ATOM 11235 C C . ASP E 1 159 ? -101.240 39.465 -3.532 1.00 33.16 159 ASP E C 1
ATOM 11236 O O . ASP E 1 159 ? -101.090 38.281 -3.899 1.00 34.29 159 ASP E O 1
ATOM 11241 N N . TYR E 1 160 ? -100.318 40.166 -2.869 1.00 32.10 160 TYR E N 1
ATOM 11242 C CA . TYR E 1 160 ? -99.042 39.595 -2.443 1.00 32.41 160 TYR E CA 1
ATOM 11243 C C . TYR E 1 160 ? -99.258 38.573 -1.327 1.00 31.67 160 TYR E C 1
ATOM 11244 O O . TYR E 1 160 ? -98.677 37.481 -1.365 1.00 30.69 160 TYR E O 1
ATOM 11253 N N . LEU E 1 161 ? -100.096 38.906 -0.350 1.00 31.83 161 LEU E N 1
ATOM 11254 C CA . LEU E 1 161 ? -100.542 37.893 0.636 1.00 32.66 161 LEU E CA 1
ATOM 11255 C C . LEU E 1 161 ? -101.380 36.807 -0.083 1.00 33.39 161 LEU E C 1
ATOM 11256 O O . LEU E 1 161 ? -101.249 35.609 0.187 1.00 32.71 161 LEU E O 1
ATOM 11261 N N . GLY E 1 162 ? -102.196 37.219 -1.051 1.00 32.90 162 GLY E N 1
ATOM 11262 C CA . GLY E 1 162 ? -102.911 36.265 -1.886 1.00 33.08 162 GLY E CA 1
ATOM 11263 C C . GLY E 1 162 ? -103.776 35.292 -1.095 1.00 32.86 162 GLY E C 1
ATOM 11264 O O . GLY E 1 162 ? -104.463 35.673 -0.163 1.00 32.39 162 GLY E O 1
ATOM 11265 N N . GLU E 1 163 ? -103.719 34.012 -1.458 1.00 33.27 163 GLU E N 1
ATOM 11266 C CA . GLU E 1 163 ? -104.491 32.976 -0.768 1.00 34.56 163 GLU E CA 1
ATOM 11267 C C . GLU E 1 163 ? -104.117 32.831 0.705 1.00 33.84 163 GLU E C 1
ATOM 11268 O O . GLU E 1 163 ? -104.848 32.178 1.449 1.00 33.55 163 GLU E O 1
ATOM 11274 N N . PHE E 1 164 ? -103.026 33.466 1.141 1.00 34.07 164 PHE E N 1
ATOM 11275 C CA . PHE E 1 164 ? -102.626 33.385 2.537 1.00 34.12 164 PHE E CA 1
ATOM 11276 C C . PHE E 1 164 ? -103.592 34.206 3.401 1.00 34.41 164 PHE E C 1
ATOM 11277 O O . PHE E 1 164 ? -103.711 33.944 4.582 1.00 34.55 164 PHE E O 1
ATOM 11285 N N . ARG E 1 165 ? -104.334 35.142 2.796 1.00 34.23 165 ARG E N 1
ATOM 11286 C CA . ARG E 1 165 ? -105.317 35.900 3.546 1.00 33.98 165 ARG E CA 1
ATOM 11287 C C . ARG E 1 165 ? -106.364 34.972 4.142 1.00 33.08 165 ARG E C 1
ATOM 11288 O O . ARG E 1 165 ? -106.894 35.244 5.199 1.00 32.94 165 ARG E O 1
ATOM 11296 N N . TYR E 1 166 ? -106.650 33.860 3.485 1.00 33.13 166 TYR E N 1
ATOM 11297 C CA . TYR E 1 166 ? -107.620 32.899 4.036 1.00 32.99 166 TYR E CA 1
ATOM 11298 C C . TYR E 1 166 ? -107.199 32.504 5.454 1.00 32.68 166 TYR E C 1
ATOM 11299 O O . TYR E 1 166 ? -108.018 32.434 6.364 1.00 32.34 166 TYR E O 1
ATOM 11308 N N . TYR E 1 167 ? -105.912 32.247 5.632 1.00 32.75 167 TYR E N 1
ATOM 11309 C CA . TYR E 1 167 ? -105.375 31.856 6.951 1.00 32.60 167 TYR E CA 1
ATOM 11310 C C . TYR E 1 167 ? -105.305 33.033 7.926 1.00 32.30 167 TYR E C 1
ATOM 11311 O O . TYR E 1 167 ? -105.810 32.941 9.043 1.00 32.49 167 TYR E O 1
ATOM 11320 N N . LEU E 1 168 ? -104.695 34.134 7.491 1.00 32.58 168 LEU E N 1
ATOM 11321 C CA . LEU E 1 168 ? -104.501 35.308 8.336 1.00 32.89 168 LEU E CA 1
ATOM 11322 C C . LEU E 1 168 ? -105.826 35.864 8.852 1.00 33.43 168 LEU E C 1
ATOM 11323 O O . LEU E 1 168 ? -105.920 36.244 10.012 1.00 33.03 168 LEU E O 1
ATOM 11328 N N . ASP E 1 169 ? -106.863 35.848 8.002 1.00 33.97 169 ASP E N 1
ATOM 11329 C CA . ASP E 1 169 ? -108.170 36.345 8.398 1.00 34.13 169 ASP E CA 1
ATOM 11330 C C . ASP E 1 169 ? -108.716 35.588 9.619 1.00 34.19 169 ASP E C 1
ATOM 11331 O O . ASP E 1 169 ? -109.444 36.171 10.434 1.00 34.11 169 ASP E O 1
ATOM 11336 N N . THR E 1 170 ? -108.306 34.336 9.798 1.00 33.57 170 THR E N 1
ATOM 11337 C CA . THR E 1 170 ? -108.733 33.544 10.969 1.00 33.84 170 THR E CA 1
ATOM 11338 C C . THR E 1 170 ? -108.389 34.277 12.259 1.00 32.95 170 THR E C 1
ATOM 11339 O O . THR E 1 170 ? -109.190 34.340 13.181 1.00 31.12 170 THR E O 1
ATOM 11343 N N . ILE E 1 171 ? -107.186 34.841 12.297 1.00 32.86 171 ILE E N 1
ATOM 11344 C CA . ILE E 1 171 ? -106.617 35.422 13.536 1.00 33.32 171 ILE E CA 1
ATOM 11345 C C . ILE E 1 171 ? -106.463 36.936 13.484 1.00 32.98 171 ILE E C 1
ATOM 11346 O O . ILE E 1 171 ? -106.594 37.604 14.508 1.00 33.32 171 ILE E O 1
ATOM 11351 N N . TRP E 1 172 ? -106.206 37.492 12.308 1.00 33.37 172 TRP E N 1
ATOM 11352 C CA . TRP E 1 172 ? -106.121 38.965 12.192 1.00 34.74 172 TRP E CA 1
ATOM 11353 C C . TRP E 1 172 ? -107.520 39.625 12.001 1.00 35.19 172 TRP E C 1
ATOM 11354 O O . TRP E 1 172 ? -107.620 40.839 11.899 1.00 35.52 172 TRP E O 1
ATOM 11365 N N . GLU E 1 173 ? -108.581 38.828 11.972 1.00 35.80 173 GLU E N 1
ATOM 11366 C CA . GLU E 1 173 ? -109.963 39.335 12.160 1.00 36.17 173 GLU E CA 1
ATOM 11367 C C . GLU E 1 173 ? -110.595 38.560 13.327 1.00 34.96 173 GLU E C 1
ATOM 11368 O O . GLU E 1 173 ? -111.027 39.131 14.317 1.00 34.33 173 GLU E O 1
ATOM 11374 N N . GLY E 1 174 ? -110.610 37.238 13.201 1.00 35.41 174 GLY E N 1
ATOM 11375 C CA . GLY E 1 174 ? -111.024 36.364 14.283 1.00 35.40 174 GLY E CA 1
ATOM 11376 C C . GLY E 1 174 ? -112.455 36.657 14.660 1.00 35.52 174 GLY E C 1
ATOM 11377 O O . GLY E 1 174 ? -113.317 36.735 13.789 1.00 35.40 174 GLY E O 1
ATOM 11378 N N . ALA E 1 175 ? -112.689 36.875 15.951 1.00 35.02 175 ALA E N 1
ATOM 11379 C CA . ALA E 1 175 ? -114.025 37.125 16.451 1.00 35.28 175 ALA E CA 1
ATOM 11380 C C . ALA E 1 175 ? -114.509 38.524 16.104 1.00 34.98 175 ALA E C 1
ATOM 11381 O O . ALA E 1 175 ? -115.649 38.826 16.382 1.00 35.59 175 ALA E O 1
ATOM 11383 N N . GLY E 1 176 ? -113.667 39.342 15.473 1.00 34.45 176 GLY E N 1
ATOM 11384 C CA . GLY E 1 176 ? -114.015 40.722 15.122 1.00 34.74 176 GLY E CA 1
ATOM 11385 C C . GLY E 1 176 ? -112.918 41.733 15.391 1.00 34.81 176 GLY E C 1
ATOM 11386 O O . GLY E 1 176 ? -112.818 42.759 14.698 1.00 35.96 176 GLY E O 1
ATOM 11387 N N . GLY E 1 177 ? -112.081 41.468 16.392 1.00 34.33 177 GLY E N 1
ATOM 11388 C CA . GLY E 1 177 ? -111.122 42.473 16.863 1.00 33.69 177 GLY E CA 1
ATOM 11389 C C . GLY E 1 177 ? -109.706 42.358 16.322 1.00 33.11 177 GLY E C 1
ATOM 11390 O O . GLY E 1 177 ? -108.915 43.287 16.476 1.00 32.69 177 GLY E O 1
ATOM 11391 N N . GLY E 1 178 ? -109.365 41.209 15.745 1.00 32.53 178 GLY E N 1
ATOM 11392 C CA . GLY E 1 178 ? -108.030 40.997 15.160 1.00 32.31 178 GLY E CA 1
ATOM 11393 C C . GLY E 1 178 ? -106.920 41.062 16.198 1.00 32.30 178 GLY E C 1
ATOM 11394 O O . GLY E 1 178 ? -107.138 40.821 17.400 1.00 31.05 178 GLY E O 1
ATOM 11395 N N . MET E 1 179 ? -105.728 41.435 15.740 1.00 32.06 179 MET E N 1
ATOM 11396 C CA . MET E 1 179 ? -104.573 41.460 16.629 1.00 32.55 179 MET E CA 1
ATOM 11397 C C . MET E 1 179 ? -103.786 42.734 16.416 1.00 31.68 179 MET E C 1
ATOM 11398 O O . MET E 1 179 ? -103.975 43.453 15.424 1.00 31.49 179 MET E O 1
ATOM 11403 N N . GLU E 1 180 ? -102.900 43.020 17.354 1.00 31.84 180 GLU E N 1
ATOM 11404 C CA . GLU E 1 180 ? -102.067 44.214 17.287 1.00 32.21 180 GLU E CA 1
ATOM 11405 C C . GLU E 1 180 ? -100.686 43.919 17.881 1.00 32.40 180 GLU E C 1
ATOM 11406 O O . GLU E 1 180 ? -100.493 42.902 18.544 1.00 32.01 180 GLU E O 1
ATOM 11412 N N . LEU E 1 181 ? -99.732 44.797 17.610 1.00 31.96 181 LEU E N 1
ATOM 11413 C CA . LEU E 1 181 ? -98.378 44.633 18.133 1.00 31.87 181 LEU E CA 1
ATOM 11414 C C . LEU E 1 181 ? -98.170 45.463 19.394 1.00 32.69 181 LEU E C 1
ATOM 11415 O O . LEU E 1 181 ? -98.675 46.611 19.498 1.00 32.53 181 LEU E O 1
ATOM 11420 N N . LEU E 1 182 ? -97.463 44.861 20.364 1.00 32.58 182 LEU E N 1
ATOM 11421 C CA . LEU E 1 182 ? -96.953 45.546 21.537 1.00 32.57 182 LEU E CA 1
ATOM 11422 C C . LEU E 1 182 ? -95.434 45.712 21.443 1.00 32.35 182 LEU E C 1
ATOM 11423 O O . LEU E 1 182 ? -94.710 44.746 21.249 1.00 32.81 182 LEU E O 1
ATOM 11428 N N . GLY E 1 183 ? -94.996 46.960 21.568 1.00 32.08 183 GLY E N 1
ATOM 11429 C CA . GLY E 1 183 ? -93.568 47.318 21.701 1.00 32.26 183 GLY E CA 1
ATOM 11430 C C . GLY E 1 183 ? -93.285 47.905 23.076 1.00 32.40 183 GLY E C 1
ATOM 11431 O O . GLY E 1 183 ? -94.175 47.907 23.932 1.00 33.94 183 GLY E O 1
ATOM 11432 N N . PRO E 1 184 ? -92.079 48.463 23.283 1.00 32.01 184 PRO E N 1
ATOM 11433 C CA . PRO E 1 184 ? -90.978 48.531 22.290 1.00 31.21 184 PRO E CA 1
ATOM 11434 C C . PRO E 1 184 ? -90.386 47.191 21.985 1.00 31.87 184 PRO E C 1
ATOM 11435 O O . PRO E 1 184 ? -90.447 46.269 22.812 1.00 32.05 184 PRO E O 1
ATOM 11439 N N . PRO E 1 185 ? -89.768 47.069 20.810 1.00 30.64 185 PRO E N 1
ATOM 11440 C CA . PRO E 1 185 ? -89.220 45.784 20.457 1.00 30.55 185 PRO E CA 1
ATOM 11441 C C . PRO E 1 185 ? -87.910 45.490 21.153 1.00 30.04 185 PRO E C 1
ATOM 11442 O O . PRO E 1 185 ? -87.123 46.406 21.378 1.00 29.71 185 PRO E O 1
ATOM 11446 N N . MET E 1 186 ? -87.646 44.231 21.462 1.00 29.48 186 MET E N 1
ATOM 11447 C CA . MET E 1 186 ? -86.272 43.827 21.729 1.00 29.89 186 MET E CA 1
ATOM 11448 C C . MET E 1 186 ? -85.531 43.856 20.393 1.00 29.54 186 MET E C 1
ATOM 11449 O O . MET E 1 186 ? -86.136 43.623 19.329 1.00 29.37 186 MET E O 1
ATOM 11454 N N . LYS E 1 187 ? -84.234 44.164 20.444 1.00 29.31 187 LYS E N 1
ATOM 11455 C CA . LYS E 1 187 ? -83.385 44.221 19.252 1.00 28.90 187 LYS E CA 1
ATOM 11456 C C . LYS E 1 187 ? -82.072 43.540 19.607 1.00 29.22 187 LYS E C 1
ATOM 11457 O O . LYS E 1 187 ? -81.475 43.811 20.673 1.00 27.34 187 LYS E O 1
ATOM 11463 N N . SER E 1 188 ? -81.605 42.649 18.744 1.00 29.31 188 SER E N 1
ATOM 11464 C CA . SER E 1 188 ? -80.319 41.992 18.991 1.00 30.11 188 SER E CA 1
ATOM 11465 C C . SER E 1 188 ? -79.697 41.573 17.682 1.00 30.64 188 SER E C 1
ATOM 11466 O O . SER E 1 188 ? -80.406 41.296 16.759 1.00 31.72 188 SER E O 1
ATOM 11469 N N . LEU E 1 189 ? -78.369 41.504 17.655 1.00 31.59 189 LEU E N 1
ATOM 11470 C CA . LEU E 1 189 ? -77.635 40.974 16.518 1.00 31.36 189 LEU E CA 1
ATOM 11471 C C . LEU E 1 189 ? -77.461 39.458 16.652 1.00 33.11 189 LEU E C 1
ATOM 11472 O O . LEU E 1 189 ? -77.233 38.925 17.727 1.00 33.39 189 LEU E O 1
ATOM 11477 N N . LEU E 1 190 ? -77.533 38.754 15.519 1.00 31.73 190 LEU E N 1
ATOM 11478 C CA . LEU E 1 190 ? -77.300 37.333 15.531 1.00 31.56 190 LEU E CA 1
ATOM 11479 C C . LEU E 1 190 ? -76.490 37.107 14.260 1.00 29.46 190 LEU E C 1
ATOM 11480 O O . LEU E 1 190 ? -76.857 37.633 13.212 1.00 29.20 190 LEU E O 1
ATOM 11485 N N . GLN E 1 191 ? -75.397 36.373 14.376 1.00 29.34 191 GLN E N 1
ATOM 11486 C CA . GLN E 1 191 ? -74.462 36.122 13.234 1.00 29.95 191 GLN E CA 1
ATOM 11487 C C . GLN E 1 191 ? -74.929 34.943 12.406 1.00 29.51 191 GLN E C 1
ATOM 11488 O O . GLN E 1 191 ? -74.286 33.884 12.408 1.00 30.72 191 GLN E O 1
ATOM 11494 N N . CYS E 1 192 ? -76.060 35.111 11.725 1.00 29.72 192 CYS E N 1
ATOM 11495 C CA . CYS E 1 192 ? -76.620 34.090 10.803 1.00 29.00 192 CYS E CA 1
ATOM 11496 C C . CYS E 1 192 ? -77.216 34.759 9.598 1.00 29.82 192 CYS E C 1
ATOM 11497 O O . CYS E 1 192 ? -77.471 35.960 9.610 1.00 27.38 192 CYS E O 1
ATOM 11500 N N . ASN E 1 193 ? -77.419 33.969 8.536 1.00 27.40 193 ASN E N 1
ATOM 11501 C CA . ASN E 1 193 ? -78.157 34.433 7.376 1.00 28.27 193 ASN E CA 1
ATOM 11502 C C . ASN E 1 193 ? -79.628 34.572 7.745 1.00 28.30 193 ASN E C 1
ATOM 11503 O O . ASN E 1 193 ? -80.157 33.793 8.519 1.00 28.83 193 ASN E O 1
ATOM 11508 N N . TRP E 1 194 ? -80.305 35.540 7.172 1.00 28.74 194 TRP E N 1
ATOM 11509 C CA . TRP E 1 194 ? -81.714 35.778 7.527 1.00 29.15 194 TRP E CA 1
ATOM 11510 C C . TRP E 1 194 ? -82.639 34.592 7.248 1.00 29.14 194 TRP E C 1
ATOM 11511 O O . TRP E 1 194 ? -83.700 34.482 7.873 1.00 28.76 194 TRP E O 1
ATOM 11522 N N . LYS E 1 195 ? -82.255 33.724 6.322 1.00 27.98 195 LYS E N 1
ATOM 11523 C CA . LYS E 1 195 ? -83.106 32.602 5.960 1.00 28.97 195 LYS E CA 1
ATOM 11524 C C . LYS E 1 195 ? -83.114 31.507 6.992 1.00 28.79 195 LYS E C 1
ATOM 11525 O O . LYS E 1 195 ? -84.028 30.700 7.031 1.00 27.46 195 LYS E O 1
ATOM 11531 N N . VAL E 1 196 ? -82.114 31.428 7.854 1.00 29.21 196 VAL E N 1
ATOM 11532 C CA . VAL E 1 196 ? -82.118 30.313 8.791 1.00 28.89 196 VAL E CA 1
ATOM 11533 C C . VAL E 1 196 ? -83.260 30.466 9.809 1.00 30.32 196 VAL E C 1
ATOM 11534 O O . VAL E 1 196 ? -84.033 29.530 10.030 1.00 28.93 196 VAL E O 1
ATOM 11538 N N . PRO E 1 197 ? -83.386 31.649 10.438 1.00 29.93 197 PRO E N 1
ATOM 11539 C CA . PRO E 1 197 ? -84.585 31.816 11.268 1.00 29.21 197 PRO E CA 1
ATOM 11540 C C . PRO E 1 197 ? -85.904 31.837 10.508 1.00 29.51 197 PRO E C 1
ATOM 11541 O O . PRO E 1 197 ? -86.929 31.361 11.004 1.00 29.19 197 PRO E O 1
ATOM 11545 N N . ALA E 1 198 ? -85.886 32.390 9.308 1.00 29.29 198 ALA E N 1
ATOM 11546 C CA . ALA E 1 198 ? -87.079 32.397 8.443 1.00 28.90 198 ALA E CA 1
ATOM 11547 C C . ALA E 1 198 ? -87.619 30.988 8.220 1.00 29.20 198 ALA E C 1
ATOM 11548 O O . ALA E 1 198 ? -88.783 30.718 8.500 1.00 29.72 198 ALA E O 1
ATOM 11550 N N . GLU E 1 199 ? -86.774 30.072 7.776 1.00 29.07 199 GLU E N 1
ATOM 11551 C CA . GLU E 1 199 ? -87.161 28.668 7.610 1.00 30.04 199 GLU E CA 1
ATOM 11552 C C . GLU E 1 199 ? -87.471 27.957 8.957 1.00 29.77 199 GLU E C 1
ATOM 11553 O O . GLU E 1 199 ? -88.374 27.120 9.035 1.00 30.66 199 GLU E O 1
ATOM 11559 N N . ASN E 1 200 ? -86.777 28.333 10.025 1.00 30.71 200 ASN E N 1
ATOM 11560 C CA . ASN E 1 200 ? -86.964 27.699 11.319 1.00 30.84 200 ASN E CA 1
ATOM 11561 C C . ASN E 1 200 ? -88.431 27.947 11.790 1.00 30.48 200 ASN E C 1
ATOM 11562 O O . ASN E 1 200 ? -89.150 27.034 12.257 1.00 31.06 200 ASN E O 1
ATOM 11567 N N . PHE E 1 201 ? -88.872 29.189 11.629 1.00 30.45 201 PHE E N 1
ATOM 11568 C CA . PHE E 1 201 ? -90.246 29.569 12.001 1.00 31.17 201 PHE E CA 1
ATOM 11569 C C . PHE E 1 201 ? -91.286 29.169 10.982 1.00 30.81 201 PHE E C 1
ATOM 11570 O O . PHE E 1 201 ? -92.468 29.021 11.322 1.00 30.19 201 PHE E O 1
ATOM 11578 N N . ILE E 1 202 ? -90.906 29.062 9.719 1.00 30.40 202 ILE E N 1
ATOM 11579 C CA . ILE E 1 202 ? -91.919 28.741 8.702 1.00 31.27 202 ILE E CA 1
ATOM 11580 C C . ILE E 1 202 ? -92.409 27.283 8.811 1.00 32.14 202 ILE E C 1
ATOM 11581 O O . ILE E 1 202 ? -93.533 26.959 8.458 1.00 31.94 202 ILE E O 1
ATOM 11586 N N . GLY E 1 203 ? -91.556 26.407 9.322 1.00 33.12 203 GLY E N 1
ATOM 11587 C CA . GLY E 1 203 ? -91.818 24.982 9.181 1.00 32.66 203 GLY E CA 1
ATOM 11588 C C . GLY E 1 203 ? -91.082 24.007 10.050 1.00 32.60 203 GLY E C 1
ATOM 11589 O O . GLY E 1 203 ? -91.227 22.796 9.835 1.00 34.22 203 GLY E O 1
ATOM 11590 N N . ASP E 1 204 ? -90.314 24.464 11.028 1.00 31.87 204 ASP E N 1
ATOM 11591 C CA . ASP E 1 204 ? -89.456 23.551 11.715 1.00 31.47 204 ASP E CA 1
ATOM 11592 C C . ASP E 1 204 ? -90.084 23.020 13.004 1.00 31.87 204 ASP E C 1
ATOM 11593 O O . ASP E 1 204 ? -89.638 23.330 14.103 1.00 34.29 204 ASP E O 1
ATOM 11598 N N . GLY E 1 205 ? -91.146 22.224 12.859 1.00 31.37 205 GLY E N 1
ATOM 11599 C CA . GLY E 1 205 ? -91.652 21.414 13.980 1.00 30.35 205 GLY E CA 1
ATOM 11600 C C . GLY E 1 205 ? -90.652 20.367 14.460 1.00 29.61 205 GLY E C 1
ATOM 11601 O O . GLY E 1 205 ? -90.567 20.045 15.650 1.00 30.38 205 GLY E O 1
ATOM 11602 N N . TYR E 1 206 ? -89.870 19.839 13.539 1.00 28.80 206 TYR E N 1
ATOM 11603 C CA . TYR E 1 206 ? -88.880 18.801 13.831 1.00 28.45 206 TYR E CA 1
ATOM 11604 C C . TYR E 1 206 ? -87.877 19.154 14.934 1.00 28.78 206 TYR E C 1
ATOM 11605 O O . TYR E 1 206 ? -87.583 18.304 15.771 1.00 28.42 206 TYR E O 1
ATOM 11614 N N . HIS E 1 207 ? -87.369 20.401 14.968 1.00 28.75 207 HIS E N 1
ATOM 11615 C CA . HIS E 1 207 ? -86.332 20.734 15.945 1.00 29.37 207 HIS E CA 1
ATOM 11616 C C . HIS E 1 207 ? -86.916 20.902 17.332 1.00 30.84 207 HIS E C 1
ATOM 11617 O O . HIS E 1 207 ? -86.174 20.844 18.315 1.00 31.10 207 HIS E O 1
ATOM 11624 N N . VAL E 1 208 ? -88.218 21.077 17.420 1.00 31.24 208 VAL E N 1
ATOM 11625 C CA . VAL E 1 208 ? -88.756 21.546 18.702 1.00 33.34 208 VAL E CA 1
ATOM 11626 C C . VAL E 1 208 ? -88.477 20.501 19.802 1.00 33.16 208 VAL E C 1
ATOM 11627 O O . VAL E 1 208 ? -87.906 20.809 20.865 1.00 33.26 208 VAL E O 1
ATOM 11631 N N . GLY E 1 209 ? -88.837 19.251 19.533 1.00 34.19 209 GLY E N 1
ATOM 11632 C CA . GLY E 1 209 ? -88.667 18.181 20.513 1.00 34.69 209 GLY E CA 1
ATOM 11633 C C . GLY E 1 209 ? -87.221 17.834 20.830 1.00 35.93 209 GLY E C 1
ATOM 11634 O O . GLY E 1 209 ? -86.935 17.271 21.906 1.00 37.50 209 GLY E O 1
ATOM 11635 N N . TRP E 1 210 ? -86.297 18.204 19.935 1.00 35.95 210 TRP E N 1
ATOM 11636 C CA . TRP E 1 210 ? -84.885 17.897 20.109 1.00 36.21 210 TRP E CA 1
ATOM 11637 C C . TRP E 1 210 ? -84.161 19.033 20.822 1.00 36.77 210 TRP E C 1
ATOM 11638 O O . TRP E 1 210 ? -83.472 18.837 21.812 1.00 37.00 210 TRP E O 1
ATOM 11649 N N . THR E 1 211 ? -84.292 20.222 20.265 1.00 37.72 211 THR E N 1
ATOM 11650 C CA . THR E 1 211 ? -83.593 21.405 20.747 1.00 37.70 211 THR E CA 1
ATOM 11651 C C . THR E 1 211 ? -84.209 21.920 22.052 1.00 37.74 211 THR E C 1
ATOM 11652 O O . THR E 1 211 ? -83.498 22.405 22.959 1.00 36.98 211 THR E O 1
ATOM 11656 N N . HIS E 1 212 ? -85.535 21.878 22.142 1.00 37.75 212 HIS E N 1
ATOM 11657 C CA . HIS E 1 212 ? -86.232 22.515 23.264 1.00 38.91 212 HIS E CA 1
ATOM 11658 C C . HIS E 1 212 ? -86.745 21.489 24.290 1.00 40.70 212 HIS E C 1
ATOM 11659 O O . HIS E 1 212 ? -87.554 21.816 25.175 1.00 41.36 212 HIS E O 1
ATOM 11666 N N . ALA E 1 213 ? -86.214 20.268 24.197 1.00 42.73 213 ALA E N 1
ATOM 11667 C CA . ALA E 1 213 ? -86.600 19.165 25.073 1.00 43.85 213 ALA E CA 1
ATOM 11668 C C . ALA E 1 213 ? -86.658 19.588 26.531 1.00 45.29 213 ALA E C 1
ATOM 11669 O O . ALA E 1 213 ? -87.621 19.281 27.206 1.00 46.30 213 ALA E O 1
ATOM 11671 N N . ALA E 1 214 ? -85.625 20.281 27.013 1.00 46.38 214 ALA E N 1
ATOM 11672 C CA . ALA E 1 214 ? -85.550 20.657 28.433 1.00 46.90 214 ALA E CA 1
ATOM 11673 C C . ALA E 1 214 ? -86.539 21.755 28.817 1.00 48.20 214 ALA E C 1
ATOM 11674 O O . ALA E 1 214 ? -87.027 21.794 29.951 1.00 48.06 214 ALA E O 1
ATOM 11676 N N . ALA E 1 215 ? -86.825 22.674 27.897 1.00 48.76 215 ALA E N 1
ATOM 11677 C CA . ALA E 1 215 ? -87.845 23.672 28.157 1.00 49.77 215 ALA E CA 1
ATOM 11678 C C . ALA E 1 215 ? -89.241 23.027 28.117 1.00 50.59 215 ALA E C 1
ATOM 11679 O O . ALA E 1 215 ? -90.104 23.366 28.917 1.00 50.64 215 ALA E O 1
ATOM 11681 N N . LEU E 1 216 ? -89.448 22.095 27.191 1.00 51.89 216 LEU E N 1
ATOM 11682 C CA . LEU E 1 216 ? -90.741 21.435 27.055 1.00 52.93 216 LEU E CA 1
ATOM 11683 C C . LEU E 1 216 ? -91.052 20.564 28.253 1.00 54.07 216 LEU E C 1
ATOM 11684 O O . LEU E 1 216 ? -92.153 20.615 28.792 1.00 54.78 216 LEU E O 1
ATOM 11689 N N . SER E 1 217 ? -90.078 19.761 28.661 1.00 55.52 217 SER E N 1
ATOM 11690 C CA . SER E 1 217 ? -90.274 18.814 29.754 1.00 56.58 217 SER E CA 1
ATOM 11691 C C . SER E 1 217 ? -90.430 19.549 31.071 1.00 57.42 217 SER E C 1
ATOM 11692 O O . SER E 1 217 ? -91.089 19.059 31.989 1.00 57.84 217 SER E O 1
ATOM 11695 N N . GLN E 1 218 ? -89.811 20.720 31.159 1.00 58.48 218 GLN E N 1
ATOM 11696 C CA . GLN E 1 218 ? -89.962 21.584 32.324 1.00 59.21 218 GLN E CA 1
ATOM 11697 C C . GLN E 1 218 ? -91.372 22.180 32.411 1.00 59.63 218 GLN E C 1
ATOM 11698 O O . GLN E 1 218 ? -91.994 22.131 33.467 1.00 59.51 218 GLN E O 1
ATOM 11704 N N . ILE E 1 219 ? -91.870 22.740 31.310 1.00 60.04 219 ILE E N 1
ATOM 11705 C CA . ILE E 1 219 ? -93.208 23.332 31.289 1.00 60.49 219 ILE E CA 1
ATOM 11706 C C . ILE E 1 219 ? -94.285 22.267 31.516 1.00 61.13 219 ILE E C 1
ATOM 11707 O O . ILE E 1 219 ? -95.313 22.546 32.127 1.00 61.28 219 ILE E O 1
ATOM 11712 N N . GLY E 1 220 ? -94.041 21.045 31.045 1.00 61.88 220 GLY E N 1
ATOM 11713 C CA . GLY E 1 220 ? -95.081 20.022 31.010 1.00 62.47 220 GLY E CA 1
ATOM 11714 C C . GLY E 1 220 ? -96.231 20.462 30.114 1.00 63.19 220 GLY E C 1
ATOM 11715 O O . GLY E 1 220 ? -96.053 21.277 29.193 1.00 63.55 220 GLY E O 1
ATOM 11716 N N . GLY E 1 221 ? -97.419 19.936 30.383 1.00 63.70 221 GLY E N 1
ATOM 11717 C CA . GLY E 1 221 ? -98.603 20.316 29.624 1.00 64.07 221 GLY E CA 1
ATOM 11718 C C . GLY E 1 221 ? -98.661 19.657 28.258 1.00 64.47 221 GLY E C 1
ATOM 11719 O O . GLY E 1 221 ? -98.072 18.596 28.046 1.00 64.71 221 GLY E O 1
ATOM 11720 N N . GLU E 1 222 ? -99.357 20.312 27.330 1.00 64.95 222 GLU E N 1
ATOM 11721 C CA . GLU E 1 222 ? -99.735 19.715 26.048 1.00 65.23 222 GLU E CA 1
ATOM 11722 C C . GLU E 1 222 ? -98.530 19.475 25.146 1.00 65.32 222 GLU E C 1
ATOM 11723 O O . GLU E 1 222 ? -98.337 18.364 24.645 1.00 65.67 222 GLU E O 1
ATOM 11729 N N . LEU E 1 223 ? -97.720 20.514 24.957 1.00 65.13 223 LEU E N 1
ATOM 11730 C CA . LEU E 1 223 ? -96.560 20.446 24.069 1.00 65.11 223 LEU E CA 1
ATOM 11731 C C . LEU E 1 223 ? -95.408 19.590 24.621 1.00 64.93 223 LEU E C 1
ATOM 11732 O O . LEU E 1 223 ? -94.558 19.132 23.852 1.00 64.73 223 LEU E O 1
ATOM 11737 N N . ALA E 1 224 ? -95.400 19.355 25.932 1.00 64.88 224 ALA E N 1
ATOM 11738 C CA . ALA E 1 224 ? -94.351 18.557 26.585 1.00 65.00 224 ALA E CA 1
ATOM 11739 C C . ALA E 1 224 ? -94.210 17.127 26.045 1.00 65.16 224 ALA E C 1
ATOM 11740 O O . ALA E 1 224 ? -93.150 16.510 26.204 1.00 65.41 224 ALA E O 1
ATOM 11742 N N . GLY E 1 225 ? -95.258 16.602 25.407 1.00 65.04 225 GLY E N 1
ATOM 11743 C CA . GLY E 1 225 ? -95.179 15.304 24.730 1.00 64.90 225 GLY E CA 1
ATOM 11744 C C . GLY E 1 225 ? -94.152 15.262 23.612 1.00 64.90 225 GLY E C 1
ATOM 11745 O O . GLY E 1 225 ? -93.581 14.214 23.324 1.00 65.01 225 GLY E O 1
ATOM 11746 N N . LEU E 1 226 ? -93.903 16.407 22.987 1.00 64.88 226 LEU E N 1
ATOM 11747 C CA . LEU E 1 226 ? -92.938 16.492 21.889 1.00 64.97 226 LEU E CA 1
ATOM 11748 C C . LEU E 1 226 ? -91.491 16.203 22.327 1.00 65.01 226 LEU E C 1
ATOM 11749 O O . LEU E 1 226 ? -90.710 15.667 21.540 1.00 65.01 226 LEU E O 1
ATOM 11754 N N . ALA E 1 227 ? -91.148 16.546 23.571 1.00 65.36 227 ALA E N 1
ATOM 11755 C CA . ALA E 1 227 ? -89.776 16.418 24.096 1.00 65.55 227 ALA E CA 1
ATOM 11756 C C . ALA E 1 227 ? -89.112 15.103 23.705 1.00 65.89 227 ALA E C 1
ATOM 11757 O O . ALA E 1 227 ? -89.715 14.041 23.845 1.00 66.04 227 ALA E O 1
ATOM 11759 N N . GLY E 1 228 ? -87.880 15.183 23.197 1.00 66.03 228 GLY E N 1
ATOM 11760 C CA . GLY E 1 228 ? -87.081 13.994 22.872 1.00 66.06 228 GLY E CA 1
ATOM 11761 C C . GLY E 1 228 ? -87.222 13.443 21.461 1.00 66.06 228 GLY E C 1
ATOM 11762 O O . GLY E 1 228 ? -86.344 12.720 21.001 1.00 65.80 228 GLY E O 1
ATOM 11763 N N . ASN E 1 229 ? -88.323 13.770 20.783 1.00 66.16 229 ASN E N 1
ATOM 11764 C CA . ASN E 1 229 ? -88.599 13.295 19.415 1.00 66.24 229 ASN E CA 1
ATOM 11765 C C . ASN E 1 229 ? -88.604 11.756 19.274 1.00 66.51 229 ASN E C 1
ATOM 11766 O O . ASN E 1 229 ? -87.872 11.178 18.461 1.00 66.32 229 ASN E O 1
ATOM 11771 N N . ARG E 1 230 ? -89.466 11.111 20.061 1.00 66.75 230 ARG E N 1
ATOM 11772 C CA . ARG E 1 230 ? -89.579 9.644 20.079 1.00 66.72 230 ARG E CA 1
ATOM 11773 C C . ARG E 1 230 ? -90.826 9.155 19.331 1.00 66.23 230 ARG E C 1
ATOM 11774 O O . ARG E 1 230 ? -91.810 9.889 19.181 1.00 66.60 230 ARG E O 1
ATOM 11782 N N . ALA E 1 231 ? -90.780 7.905 18.880 1.00 65.40 231 ALA E N 1
ATOM 11783 C CA . ALA E 1 231 ? -91.772 7.375 17.937 1.00 64.52 231 ALA E CA 1
ATOM 11784 C C . ALA E 1 231 ? -93.210 7.300 18.490 1.00 63.80 231 ALA E C 1
ATOM 11785 O O . ALA E 1 231 ? -94.167 7.221 17.716 1.00 63.87 231 ALA E O 1
ATOM 11787 N N . ASP E 1 232 ? -93.342 7.359 19.818 1.00 62.54 232 ASP E N 1
ATOM 11788 C CA . ASP E 1 232 ? -94.608 7.110 20.545 1.00 61.36 232 ASP E CA 1
ATOM 11789 C C . ASP E 1 232 ? -95.917 7.786 20.045 1.00 59.83 232 ASP E C 1
ATOM 11790 O O . ASP E 1 232 ? -97.012 7.284 20.320 1.00 60.04 232 ASP E O 1
ATOM 11795 N N . ILE E 1 233 ? -95.834 8.846 19.252 1.00 54.63 233 ILE E N 1
ATOM 11796 C CA . ILE E 1 233 ? -96.928 9.829 19.104 1.00 53.67 233 ILE E CA 1
ATOM 11797 C C . ILE E 1 233 ? -97.375 9.877 17.636 1.00 53.88 233 ILE E C 1
ATOM 11798 O O . ILE E 1 233 ? -96.526 9.871 16.731 1.00 56.56 233 ILE E O 1
ATOM 11803 N N . PRO E 1 234 ? -98.679 9.919 17.382 1.00 57.01 234 PRO E N 1
ATOM 11804 C CA . PRO E 1 234 ? -99.118 9.950 15.987 1.00 57.06 234 PRO E CA 1
ATOM 11805 C C . PRO E 1 234 ? -99.189 11.391 15.431 1.00 56.76 234 PRO E C 1
ATOM 11806 O O . PRO E 1 234 ? -100.279 11.923 15.228 1.00 56.68 234 PRO E O 1
ATOM 11810 N N . PHE E 1 235 ? -98.017 11.980 15.160 1.00 56.40 235 PHE E N 1
ATOM 11811 C CA . PHE E 1 235 ? -97.853 13.449 14.945 1.00 56.22 235 PHE E CA 1
ATOM 11812 C C . PHE E 1 235 ? -98.821 14.051 13.928 1.00 54.97 235 PHE E C 1
ATOM 11813 O O . PHE E 1 235 ? -99.338 15.171 14.087 1.00 55.07 235 PHE E O 1
ATOM 11821 N N . ASP E 1 236 ? -99.047 13.295 12.889 1.00 50.30 236 ASP E N 1
ATOM 11822 C CA . ASP E 1 236 ? -99.889 13.693 11.774 1.00 49.47 236 ASP E CA 1
ATOM 11823 C C . ASP E 1 236 ? -101.348 13.906 12.174 1.00 49.16 236 ASP E C 1
ATOM 11824 O O . ASP E 1 236 ? -101.991 14.835 11.667 1.00 51.39 236 ASP E O 1
ATOM 11829 N N . ASP E 1 237 ? -101.842 13.069 13.105 1.00 51.20 237 ASP E N 1
ATOM 11830 C CA . ASP E 1 237 ? -103.139 13.288 13.783 1.00 50.67 237 ASP E CA 1
ATOM 11831 C C . ASP E 1 237 ? -103.151 14.656 14.499 1.00 49.98 237 ASP E C 1
ATOM 11832 O O . ASP E 1 237 ? -104.213 15.292 14.639 1.00 50.47 237 ASP E O 1
ATOM 11837 N N . LEU E 1 238 ? -101.960 15.093 14.928 1.00 48.53 238 LEU E N 1
ATOM 11838 C CA . LEU E 1 238 ? -101.764 16.274 15.795 1.00 46.70 238 LEU E CA 1
ATOM 11839 C C . LEU E 1 238 ? -101.678 17.649 15.096 1.00 45.30 238 LEU E C 1
ATOM 11840 O O . LEU E 1 238 ? -101.817 18.673 15.776 1.00 44.28 238 LEU E O 1
ATOM 11845 N N . GLY E 1 239 ? -101.415 17.686 13.782 1.00 42.62 239 GLY E N 1
ATOM 11846 C CA . GLY E 1 239 ? -101.434 18.960 13.046 1.00 40.02 239 GLY E CA 1
ATOM 11847 C C . GLY E 1 239 ? -101.295 18.920 11.528 1.00 38.07 239 GLY E C 1
ATOM 11848 O O . GLY E 1 239 ? -101.461 17.869 10.888 1.00 36.02 239 GLY E O 1
ATOM 11849 N N . LEU E 1 240 ? -100.983 20.089 10.959 1.00 35.15 240 LEU E N 1
ATOM 11850 C CA . LEU E 1 240 ? -100.871 20.280 9.500 1.00 33.96 240 LEU E CA 1
ATOM 11851 C C . LEU E 1 240 ? -99.777 21.312 9.177 1.00 32.42 240 LEU E C 1
ATOM 11852 O O . LEU E 1 240 ? -99.356 22.053 10.078 1.00 31.57 240 LEU E O 1
ATOM 11857 N N . GLN E 1 241 ? -99.366 21.374 7.905 1.00 30.82 241 GLN E N 1
ATOM 11858 C CA . GLN E 1 241 ? -98.461 22.411 7.402 1.00 31.92 241 GLN E CA 1
ATOM 11859 C C . GLN E 1 241 ? -98.997 22.977 6.115 1.00 31.45 241 GLN E C 1
ATOM 11860 O O . GLN E 1 241 ? -99.666 22.278 5.356 1.00 31.67 241 GLN E O 1
ATOM 11866 N N . PHE E 1 242 ? -98.740 24.256 5.883 1.00 30.76 242 PHE E N 1
ATOM 11867 C CA . PHE E 1 242 ? -99.316 24.970 4.745 1.00 31.37 242 PHE E CA 1
ATOM 11868 C C . PHE E 1 242 ? -98.257 25.829 4.039 1.00 31.66 242 PHE E C 1
ATOM 11869 O O . PHE E 1 242 ? -97.412 26.452 4.696 1.00 30.90 242 PHE E O 1
ATOM 11877 N N . THR E 1 243 ? -98.373 25.928 2.718 1.00 31.38 243 THR E N 1
ATOM 11878 C CA . THR E 1 243 ? -97.570 26.851 1.948 1.00 31.43 243 THR E CA 1
ATOM 11879 C C . THR E 1 243 ? -98.436 27.442 0.826 1.00 31.75 243 THR E C 1
ATOM 11880 O O . THR E 1 243 ? -99.417 26.823 0.387 1.00 30.55 243 THR E O 1
ATOM 11884 N N . THR E 1 244 ? -98.052 28.634 0.377 1.00 30.79 244 THR E N 1
ATOM 11885 C CA . THR E 1 244 ? -98.823 29.355 -0.613 1.00 31.70 244 THR E CA 1
ATOM 11886 C C . THR E 1 244 ? -97.957 29.852 -1.765 1.00 31.81 244 THR E C 1
ATOM 11887 O O . THR E 1 244 ? -96.718 29.708 -1.782 1.00 31.00 244 THR E O 1
ATOM 11891 N N . ARG E 1 245 ? -98.633 30.478 -2.712 1.00 31.84 245 ARG E N 1
ATOM 11892 C CA . ARG E 1 245 ? -98.020 30.896 -3.946 1.00 31.62 245 ARG E CA 1
ATOM 11893 C C . ARG E 1 245 ? -96.885 31.876 -3.770 1.00 32.05 245 ARG E C 1
ATOM 11894 O O . ARG E 1 245 ? -95.898 31.798 -4.491 1.00 32.10 245 ARG E O 1
ATOM 11902 N N . HIS E 1 246 ? -96.991 32.787 -2.796 1.00 32.25 246 HIS E N 1
ATOM 11903 C CA . HIS E 1 246 ? -95.958 33.773 -2.581 1.00 32.52 246 HIS E CA 1
ATOM 11904 C C . HIS E 1 246 ? -95.077 33.428 -1.378 1.00 32.04 246 HIS E C 1
ATOM 11905 O O . HIS E 1 246 ? -94.519 34.322 -0.733 1.00 31.90 246 HIS E O 1
ATOM 11912 N N . GLY E 1 247 ? -94.952 32.137 -1.090 1.00 31.84 247 GLY E N 1
ATOM 11913 C CA . GLY E 1 247 ? -93.935 31.621 -0.174 1.00 32.34 247 GLY E CA 1
ATOM 11914 C C . GLY E 1 247 ? -94.338 31.632 1.289 1.00 33.00 247 GLY E C 1
ATOM 11915 O O . GLY E 1 247 ? -93.635 31.058 2.138 1.00 32.64 247 GLY E O 1
ATOM 11916 N N . HIS E 1 248 ? -95.469 32.263 1.600 1.00 31.74 248 HIS E N 1
ATOM 11917 C CA . HIS E 1 248 ? -95.938 32.357 2.988 1.00 31.08 248 HIS E CA 1
ATOM 11918 C C . HIS E 1 248 ? -96.359 30.987 3.438 1.00 30.46 248 HIS E C 1
ATOM 11919 O O . HIS E 1 248 ? -96.923 30.215 2.644 1.00 30.14 248 HIS E O 1
ATOM 11926 N N . GLY E 1 249 ? -96.067 30.659 4.683 1.00 29.18 249 GLY E N 1
ATOM 11927 C CA . GLY E 1 249 ? -96.312 29.332 5.151 1.00 29.23 249 GLY E CA 1
ATOM 11928 C C . GLY E 1 249 ? -96.344 29.243 6.651 1.00 28.83 249 GLY E C 1
ATOM 11929 O O . GLY E 1 249 ? -95.942 30.157 7.355 1.00 27.74 249 GLY E O 1
ATOM 11930 N N . PHE E 1 250 ? -96.901 28.148 7.142 1.00 29.62 250 PHE E N 1
ATOM 11931 C CA . PHE E 1 250 ? -96.895 27.875 8.571 1.00 29.94 250 PHE E CA 1
ATOM 11932 C C . PHE E 1 250 ? -97.246 26.428 8.908 1.00 30.20 250 PHE E C 1
ATOM 11933 O O . PHE E 1 250 ? -97.814 25.692 8.075 1.00 30.83 250 PHE E O 1
ATOM 11941 N N . GLY E 1 251 ? -96.881 26.038 10.129 1.00 30.52 251 GLY E N 1
ATOM 11942 C CA . GLY E 1 251 ? -97.290 24.763 10.723 1.00 30.79 251 GLY E CA 1
ATOM 11943 C C . GLY E 1 251 ? -98.290 25.006 11.857 1.00 30.72 251 GLY E C 1
ATOM 11944 O O . GLY E 1 251 ? -98.253 26.045 12.518 1.00 29.76 251 GLY E O 1
ATOM 11945 N N . VAL E 1 252 ? -99.172 24.051 12.109 1.00 30.77 252 VAL E N 1
ATOM 11946 C CA . VAL E 1 252 ? -100.135 24.178 13.217 1.00 32.30 252 VAL E CA 1
ATOM 11947 C C . VAL E 1 252 ? -100.155 22.934 14.052 1.00 32.47 252 VAL E C 1
ATOM 11948 O O . VAL E 1 252 ? -100.204 21.831 13.519 1.00 32.85 252 VAL E O 1
ATOM 11952 N N . ILE E 1 253 ? -100.094 23.122 15.364 1.00 32.77 253 ILE E N 1
ATOM 11953 C CA . ILE E 1 253 ? -100.287 22.041 16.319 1.00 33.19 253 ILE E CA 1
ATOM 11954 C C . ILE E 1 253 ? -101.693 22.229 16.900 1.00 33.53 253 ILE E C 1
ATOM 11955 O O . ILE E 1 253 ? -102.019 23.280 17.443 1.00 33.22 253 ILE E O 1
ATOM 11960 N N . ASP E 1 254 ? -102.514 21.188 16.819 1.00 34.34 254 ASP E N 1
ATOM 11961 C CA . ASP E 1 254 ? -103.909 21.329 17.209 1.00 34.84 254 ASP E CA 1
ATOM 11962 C C . ASP E 1 254 ? -104.085 21.539 18.711 1.00 34.78 254 ASP E C 1
ATOM 11963 O O . ASP E 1 254 ? -103.410 20.909 19.521 1.00 33.13 254 ASP E O 1
ATOM 11968 N N . ASN E 1 255 ? -105.020 22.430 19.041 1.00 35.30 255 ASN E N 1
ATOM 11969 C CA . ASN E 1 255 ? -105.433 22.719 20.416 1.00 36.17 255 ASN E CA 1
ATOM 11970 C C . ASN E 1 255 ? -104.290 23.037 21.381 1.00 36.36 255 ASN E C 1
ATOM 11971 O O . ASN E 1 255 ? -104.321 22.679 22.568 1.00 37.47 255 ASN E O 1
ATOM 11976 N N . ALA E 1 256 ? -103.288 23.726 20.866 1.00 35.84 256 ALA E N 1
ATOM 11977 C CA . ALA E 1 256 ? -102.084 23.986 21.625 1.00 36.04 256 ALA E CA 1
ATOM 11978 C C . ALA E 1 256 ? -101.743 25.466 21.702 1.00 35.75 256 ALA E C 1
ATOM 11979 O O . ALA E 1 256 ? -100.650 25.789 22.133 1.00 35.59 256 ALA E O 1
ATOM 11981 N N . ALA E 1 257 ? -102.656 26.354 21.288 1.00 35.75 257 ALA E N 1
ATOM 11982 C CA . ALA E 1 257 ? -102.345 27.799 21.210 1.00 36.65 257 ALA E CA 1
ATOM 11983 C C . ALA E 1 257 ? -101.581 28.297 22.427 1.00 36.97 257 ALA E C 1
ATOM 11984 O O . ALA E 1 257 ? -100.532 28.916 22.292 1.00 37.75 257 ALA E O 1
ATOM 11986 N N . ALA E 1 258 ? -102.074 28.004 23.623 1.00 37.55 258 ALA E N 1
ATOM 11987 C CA . ALA E 1 258 ? -101.471 28.570 24.833 1.00 37.73 258 ALA E CA 1
ATOM 11988 C C . ALA E 1 258 ? -100.524 27.578 25.538 1.00 38.18 258 ALA E C 1
ATOM 11989 O O . ALA E 1 258 ? -100.174 27.774 26.679 1.00 39.20 258 ALA E O 1
ATOM 11991 N N . GLY E 1 259 ? -100.066 26.549 24.842 1.00 38.20 259 GLY E N 1
ATOM 11992 C CA . GLY E 1 259 ? -99.329 25.457 25.486 1.00 38.14 259 GLY E CA 1
ATOM 11993 C C . GLY E 1 259 ? -97.994 25.801 26.139 1.00 38.52 259 GLY E C 1
ATOM 11994 O O . GLY E 1 259 ? -97.493 25.028 26.969 1.00 38.24 259 GLY E O 1
ATOM 11995 N N . LEU E 1 260 ? -97.397 26.926 25.764 1.00 38.00 260 LEU E N 1
ATOM 11996 C CA . LEU E 1 260 ? -96.107 27.330 26.347 1.00 38.27 260 LEU E CA 1
ATOM 11997 C C . LEU E 1 260 ? -96.226 28.398 27.445 1.00 38.20 260 LEU E C 1
ATOM 11998 O O . LEU E 1 260 ? -95.204 28.799 28.032 1.00 37.33 260 LEU E O 1
ATOM 12003 N N . HIS E 1 261 ? -97.452 28.874 27.684 1.00 37.71 261 HIS E N 1
ATOM 12004 C CA . HIS E 1 261 ? -97.722 29.890 28.718 1.00 38.81 261 HIS E CA 1
ATOM 12005 C C . HIS E 1 261 ? -98.043 29.191 30.007 1.00 39.30 261 HIS E C 1
ATOM 12006 O O . HIS E 1 261 ? -98.926 28.326 30.030 1.00 39.68 261 HIS E O 1
ATOM 12013 N N . ILE E 1 262 ? -97.367 29.576 31.089 1.00 39.97 262 ILE E N 1
ATOM 12014 C CA . ILE E 1 262 ? -97.635 28.969 32.393 1.00 40.68 262 ILE E CA 1
ATOM 12015 C C . ILE E 1 262 ? -98.821 29.646 33.112 1.00 40.82 262 ILE E C 1
ATOM 12016 O O . ILE E 1 262 ? -99.715 28.967 33.615 1.00 40.68 262 ILE E O 1
ATOM 12021 N N . LYS E 1 263 ? -98.808 30.974 33.160 1.00 40.85 263 LYS E N 1
ATOM 12022 C CA . LYS E 1 263 ? -99.959 31.744 33.574 1.00 41.30 263 LYS E CA 1
ATOM 12023 C C . LYS E 1 263 ? -100.723 32.099 32.301 1.00 41.35 263 LYS E C 1
ATOM 12024 O O . LYS E 1 263 ? -100.269 32.901 31.482 1.00 40.30 263 LYS E O 1
ATOM 12030 N N . ARG E 1 264 ? -101.876 31.455 32.120 1.00 41.12 264 ARG E N 1
ATOM 12031 C CA . ARG E 1 264 ? -102.629 31.556 30.869 1.00 41.78 264 ARG E CA 1
ATOM 12032 C C . ARG E 1 264 ? -104.165 31.586 31.059 1.00 41.25 264 ARG E C 1
ATOM 12033 O O . ARG E 1 264 ? -104.915 31.174 30.171 1.00 40.72 264 ARG E O 1
ATOM 12041 N N . GLU E 1 265 ? -104.624 32.096 32.197 1.00 40.76 265 GLU E N 1
ATOM 12042 C CA . GLU E 1 265 ? -106.057 32.121 32.484 1.00 40.63 265 GLU E CA 1
ATOM 12043 C C . GLU E 1 265 ? -106.805 33.033 31.510 1.00 40.13 265 GLU E C 1
ATOM 12044 O O . GLU E 1 265 ? -107.747 32.585 30.844 1.00 39.74 265 GLU E O 1
ATOM 12050 N N . GLY E 1 266 ? -106.372 34.286 31.405 1.00 38.99 266 GLY E N 1
ATOM 12051 C CA . GLY E 1 266 ? -107.003 35.250 30.499 1.00 38.66 266 GLY E CA 1
ATOM 12052 C C . GLY E 1 266 ? -106.967 34.874 29.017 1.00 38.29 266 GLY E C 1
ATOM 12053 O O . GLY E 1 266 ? -107.958 35.018 28.307 1.00 38.45 266 GLY E O 1
ATOM 12054 N N . TRP E 1 267 ? -105.812 34.410 28.542 1.00 37.64 267 TRP E N 1
ATOM 12055 C CA . TRP E 1 267 ? -105.637 34.015 27.150 1.00 37.12 267 TRP E CA 1
ATOM 12056 C C . TRP E 1 267 ? -106.506 32.796 26.799 1.00 36.89 267 TRP E C 1
ATOM 12057 O O . TRP E 1 267 ? -107.226 32.805 25.796 1.00 36.05 267 TRP E O 1
ATOM 12068 N N . THR E 1 268 ? -106.482 31.776 27.645 1.00 36.26 268 THR E N 1
ATOM 12069 C CA . THR E 1 268 ? -107.303 30.600 27.383 1.00 36.89 268 THR E CA 1
ATOM 12070 C C . THR E 1 268 ? -108.794 30.988 27.433 1.00 36.32 268 THR E C 1
ATOM 12071 O O . THR E 1 268 ? -109.554 30.598 26.564 1.00 36.70 268 THR E O 1
ATOM 12075 N N . LYS E 1 269 ? -109.190 31.804 28.404 1.00 36.18 269 LYS E N 1
ATOM 12076 C CA . LYS E 1 269 ? -110.582 32.276 28.483 1.00 35.92 269 LYS E CA 1
ATOM 12077 C C . LYS E 1 269 ? -111.030 33.043 27.230 1.00 35.18 269 LYS E C 1
ATOM 12078 O O . LYS E 1 269 ? -112.168 32.888 26.774 1.00 33.82 269 LYS E O 1
ATOM 12084 N N . PHE E 1 270 ? -110.146 33.904 26.704 1.00 33.51 270 PHE E N 1
ATOM 12085 C CA . PHE E 1 270 ? -110.437 34.687 25.503 1.00 33.52 270 PHE E CA 1
ATOM 12086 C C . PHE E 1 270 ? -110.678 33.776 24.302 1.00 33.19 270 PHE E C 1
ATOM 12087 O O . PHE E 1 270 ? -111.615 33.992 23.532 1.00 33.36 270 PHE E O 1
ATOM 12095 N N . LEU E 1 271 ? -109.858 32.745 24.151 1.00 33.87 271 LEU E N 1
ATOM 12096 C CA . LEU E 1 271 ? -110.042 31.793 23.059 1.00 34.18 271 LEU E CA 1
ATOM 12097 C C . LEU E 1 271 ? -111.401 31.091 23.187 1.00 35.24 271 LEU E C 1
ATOM 12098 O O . LEU E 1 271 ? -112.169 31.073 22.228 1.00 35.15 271 LEU E O 1
ATOM 12103 N N . GLU E 1 272 ? -111.688 30.552 24.371 1.00 35.58 272 GLU E N 1
ATOM 12104 C CA . GLU E 1 272 ? -112.981 29.874 24.645 1.00 36.64 272 GLU E CA 1
ATOM 12105 C C . GLU E 1 272 ? -114.179 30.774 24.358 1.00 35.97 272 GLU E C 1
ATOM 12106 O O . GLU E 1 272 ? -115.171 30.330 23.787 1.00 36.23 272 GLU E O 1
ATOM 12112 N N . ASP E 1 273 ? -114.083 32.018 24.809 1.00 35.63 273 ASP E N 1
ATOM 12113 C CA . ASP E 1 273 ? -115.137 33.023 24.660 1.00 36.32 273 ASP E CA 1
ATOM 12114 C C . ASP E 1 273 ? -115.377 33.436 23.199 1.00 36.31 273 ASP E C 1
ATOM 12115 O O . ASP E 1 273 ? -116.486 33.874 22.860 1.00 36.53 273 ASP E O 1
ATOM 12120 N N . THR E 1 274 ? -114.337 33.357 22.358 1.00 35.17 274 THR E N 1
ATOM 12121 C CA . THR E 1 274 ? -114.402 33.893 20.986 1.00 35.09 274 THR E CA 1
ATOM 12122 C C . THR E 1 274 ? -114.430 32.835 19.881 1.00 35.53 274 THR E C 1
ATOM 12123 O O . THR E 1 274 ? -114.728 33.152 18.731 1.00 35.76 274 THR E O 1
ATOM 12127 N N . ARG E 1 275 ? -114.089 31.598 20.208 1.00 35.36 275 ARG E N 1
ATOM 12128 C CA . ARG E 1 275 ? -114.061 30.530 19.210 1.00 36.33 275 ARG E CA 1
ATOM 12129 C C . ARG E 1 275 ? -115.421 30.337 18.519 1.00 36.66 275 ARG E C 1
ATOM 12130 O O . ARG E 1 275 ? -115.477 29.927 17.348 1.00 36.24 275 ARG E O 1
ATOM 12138 N N . GLY E 1 276 ? -116.508 30.602 19.254 1.00 36.41 276 GLY E N 1
ATOM 12139 C CA . GLY E 1 276 ? -117.827 30.409 18.728 1.00 37.11 276 GLY E CA 1
ATOM 12140 C C . GLY E 1 276 ? -118.048 31.293 17.523 1.00 37.59 276 GLY E C 1
ATOM 12141 O O . GLY E 1 276 ? -118.461 30.809 16.461 1.00 38.26 276 GLY E O 1
ATOM 12142 N N . GLU E 1 277 ? -117.758 32.581 17.679 1.00 37.22 277 GLU E N 1
ATOM 12143 C CA A GLU E 1 277 ? -117.955 33.533 16.587 0.50 37.30 277 GLU E CA 1
ATOM 12144 C CA B GLU E 1 277 ? -117.924 33.544 16.592 0.50 37.24 277 GLU E CA 1
ATOM 12145 C C . GLU E 1 277 ? -117.028 33.208 15.407 1.00 37.15 277 GLU E C 1
ATOM 12146 O O . GLU E 1 277 ? -117.411 33.400 14.253 1.00 36.78 277 GLU E O 1
ATOM 12157 N N . VAL E 1 278 ? -115.825 32.700 15.690 1.00 37.46 278 VAL E N 1
ATOM 12158 C CA . VAL E 1 278 ? -114.917 32.273 14.616 1.00 37.36 278 VAL E CA 1
ATOM 12159 C C . VAL E 1 278 ? -115.504 31.092 13.833 1.00 37.43 278 VAL E C 1
ATOM 12160 O O . VAL E 1 278 ? -115.395 31.045 12.611 1.00 36.34 278 VAL E O 1
ATOM 12164 N N . ARG E 1 279 ? -116.114 30.140 14.534 1.00 38.54 279 ARG E N 1
ATOM 12165 C CA . ARG E 1 279 ? -116.811 29.027 13.858 1.00 39.57 279 ARG E CA 1
ATOM 12166 C C . ARG E 1 279 ? -117.908 29.540 12.911 1.00 39.80 279 ARG E C 1
ATOM 12167 O O . ARG E 1 279 ? -118.018 29.079 11.776 1.00 39.42 279 ARG E O 1
ATOM 12175 N N . ARG E 1 280 ? -118.693 30.506 13.369 1.00 40.36 280 ARG E N 1
ATOM 12176 C CA . ARG E 1 280 ? -119.804 31.037 12.554 1.00 41.43 280 ARG E CA 1
ATOM 12177 C C . ARG E 1 280 ? -119.307 31.760 11.303 1.00 41.67 280 ARG E C 1
ATOM 12178 O O . ARG E 1 280 ? -119.874 31.605 10.218 1.00 41.22 280 ARG E O 1
ATOM 12186 N N . LYS E 1 281 ? -118.255 32.562 11.476 1.00 41.98 281 LYS E N 1
ATOM 12187 C CA . LYS E 1 281 ? -117.752 33.434 10.415 1.00 42.14 281 LYS E CA 1
ATOM 12188 C C . LYS E 1 281 ? -116.938 32.657 9.390 1.00 42.13 281 LYS E C 1
ATOM 12189 O O . LYS E 1 281 ? -117.086 32.851 8.190 1.00 42.25 281 LYS E O 1
ATOM 12195 N N . PHE E 1 282 ? -116.030 31.822 9.890 1.00 41.83 282 PHE E N 1
ATOM 12196 C CA . PHE E 1 282 ? -114.988 31.218 9.070 1.00 40.81 282 PHE E CA 1
ATOM 12197 C C . PHE E 1 282 ? -115.111 29.698 8.946 1.00 41.00 282 PHE E C 1
ATOM 12198 O O . PHE E 1 282 ? -114.357 29.093 8.172 1.00 41.40 282 PHE E O 1
ATOM 12206 N N . GLY E 1 283 ? -116.028 29.089 9.704 1.00 39.77 283 GLY E N 1
ATOM 12207 C CA . GLY E 1 283 ? -116.265 27.647 9.651 1.00 39.64 283 GLY E CA 1
ATOM 12208 C C . GLY E 1 283 ? -115.398 26.819 10.596 1.00 39.58 283 GLY E C 1
ATOM 12209 O O . GLY E 1 283 ? -114.439 27.341 11.177 1.00 38.56 283 GLY E O 1
ATOM 12210 N N . PRO E 1 284 ? -115.730 25.515 10.747 1.00 38.99 284 PRO E N 1
ATOM 12211 C CA . PRO E 1 284 ? -114.994 24.561 11.585 1.00 39.09 284 PRO E CA 1
ATOM 12212 C C . PRO E 1 284 ? -113.517 24.396 11.204 1.00 39.10 284 PRO E C 1
ATOM 12213 O O . PRO E 1 284 ? -112.671 24.236 12.082 1.00 38.91 284 PRO E O 1
ATOM 12217 N N . GLU E 1 285 ? -113.230 24.434 9.908 1.00 38.93 285 GLU E N 1
ATOM 12218 C CA . GLU E 1 285 ? -111.887 24.207 9.416 1.00 38.84 285 GLU E CA 1
ATOM 12219 C C . GLU E 1 285 ? -110.960 25.340 9.885 1.00 38.14 285 GLU E C 1
ATOM 12220 O O . GLU E 1 285 ? -109.784 25.110 10.130 1.00 37.93 285 GLU E O 1
ATOM 12226 N N . ARG E 1 286 ? -111.495 26.551 10.042 1.00 36.74 286 ARG E N 1
ATOM 12227 C CA . ARG E 1 286 ? -110.661 27.683 10.466 1.00 36.29 286 ARG E CA 1
ATOM 12228 C C . ARG E 1 286 ? -110.734 27.892 11.968 1.00 35.74 286 ARG E C 1
ATOM 12229 O O . ARG E 1 286 ? -109.814 28.449 12.563 1.00 33.71 286 ARG E O 1
ATOM 12237 N N . GLU E 1 287 ? -111.816 27.420 12.593 1.00 34.96 287 GLU E N 1
ATOM 12238 C CA . GLU E 1 287 ? -111.857 27.359 14.062 1.00 35.08 287 GLU E CA 1
ATOM 12239 C C . GLU E 1 287 ? -110.746 26.444 14.584 1.00 34.13 287 GLU E C 1
ATOM 12240 O O . GLU E 1 287 ? -110.150 26.691 15.625 1.00 34.64 287 GLU E O 1
ATOM 12246 N N . ARG E 1 288 ? -110.517 25.359 13.869 1.00 33.65 288 ARG E N 1
ATOM 12247 C CA . ARG E 1 288 ? -109.403 24.460 14.162 1.00 33.74 288 ARG E CA 1
ATOM 12248 C C . ARG E 1 288 ? -108.088 25.241 14.257 1.00 33.23 288 ARG E C 1
ATOM 12249 O O . ARG E 1 288 ? -107.280 25.069 15.198 1.00 33.72 288 ARG E O 1
ATOM 12257 N N . LEU E 1 289 ? -107.864 26.112 13.284 1.00 32.47 289 LEU E N 1
ATOM 12258 C CA . LEU E 1 289 ? -106.636 26.911 13.252 1.00 32.28 289 LEU E CA 1
ATOM 12259 C C . LEU E 1 289 ? -106.583 27.955 14.371 1.00 31.48 289 LEU E C 1
ATOM 12260 O O . LEU E 1 289 ? -105.533 28.165 14.967 1.00 31.77 289 LEU E O 1
ATOM 12265 N N . TYR E 1 290 ? -107.720 28.600 14.641 1.00 31.15 290 TYR E N 1
ATOM 12266 C CA . TYR E 1 290 ? -107.867 29.615 15.691 1.00 31.50 290 TYR E CA 1
ATOM 12267 C C . TYR E 1 290 ? -107.457 29.110 17.094 1.00 31.34 290 TYR E C 1
ATOM 12268 O O . TYR E 1 290 ? -106.990 29.894 17.904 1.00 31.28 290 TYR E O 1
ATOM 12277 N N . LEU E 1 291 ? -107.659 27.823 17.371 1.00 31.28 291 LEU E N 1
ATOM 12278 C CA . LEU E 1 291 ? -107.268 27.188 18.636 1.00 31.63 291 LEU E CA 1
ATOM 12279 C C . LEU E 1 291 ? -105.879 26.510 18.610 1.00 32.77 291 LEU E C 1
ATOM 12280 O O . LEU E 1 291 ? -105.376 26.031 19.655 1.00 33.78 291 LEU E O 1
ATOM 12285 N N . GLY E 1 292 ? -105.265 26.467 17.427 1.00 31.30 292 GLY E N 1
ATOM 12286 C CA . GLY E 1 292 ? -103.976 25.832 17.258 1.00 31.36 292 GLY E CA 1
ATOM 12287 C C . GLY E 1 292 ? -102.801 26.733 17.561 1.00 31.20 292 GLY E C 1
ATOM 12288 O O . GLY E 1 292 ? -102.930 27.955 17.590 1.00 30.66 292 GLY E O 1
ATOM 12289 N N . HIS E 1 293 ? -101.643 26.114 17.804 1.00 30.87 293 HIS E N 1
ATOM 12290 C CA . HIS E 1 293 ? -100.367 26.843 17.838 1.00 30.70 293 HIS E CA 1
ATOM 12291 C C . HIS E 1 293 ? -99.741 26.914 16.453 1.00 30.37 293 HIS E C 1
ATOM 12292 O O . HIS E 1 293 ? -99.553 25.861 15.824 1.00 30.24 293 HIS E O 1
ATOM 12299 N N . TRP E 1 294 ? -99.476 28.132 15.950 1.00 30.14 294 TRP E N 1
ATOM 12300 C CA . TRP E 1 294 ? -98.885 28.309 14.649 1.00 29.21 294 TRP E CA 1
ATOM 12301 C C . TRP E 1 294 ? -97.424 28.688 14.818 1.00 29.13 294 TRP E C 1
ATOM 12302 O O . TRP E 1 294 ? -97.087 29.498 15.685 1.00 29.61 294 TRP E O 1
ATOM 12313 N N . ASN E 1 295 ? -96.585 28.184 13.927 1.00 28.72 295 ASN E N 1
ATOM 12314 C CA . ASN E 1 295 ? -95.250 28.773 13.678 1.00 29.06 295 ASN E CA 1
ATOM 12315 C C . ASN E 1 295 ? -95.246 29.209 12.196 1.00 29.75 295 ASN E C 1
ATOM 12316 O O . ASN E 1 295 ? -95.423 28.379 11.299 1.00 29.49 295 ASN E O 1
ATOM 12321 N N . CYS E 1 296 ? -95.118 30.504 11.946 1.00 29.25 296 CYS E N 1
ATOM 12322 C CA . CYS E 1 296 ? -95.427 31.096 10.651 1.00 29.21 296 CYS E CA 1
ATOM 12323 C C . CYS E 1 296 ? -94.308 32.029 10.253 1.00 30.41 296 CYS E C 1
ATOM 12324 O O . CYS E 1 296 ? -93.730 32.730 11.133 1.00 29.28 296 CYS E O 1
ATOM 12327 N N . SER E 1 297 ? -94.043 32.063 8.944 1.00 29.87 297 SER E N 1
ATOM 12328 C CA . SER E 1 297 ? -93.292 33.130 8.343 1.00 30.72 297 SER E CA 1
ATOM 12329 C C . SER E 1 297 ? -94.084 33.716 7.155 1.00 31.77 297 SER E C 1
ATOM 12330 O O . SER E 1 297 ? -94.694 32.989 6.359 1.00 30.69 297 SER E O 1
ATOM 12333 N N . ILE E 1 298 ? -94.075 35.036 7.083 1.00 30.51 298 ILE E N 1
ATOM 12334 C CA . ILE E 1 298 ? -94.531 35.791 5.948 1.00 31.42 298 ILE E CA 1
ATOM 12335 C C . ILE E 1 298 ? -93.332 36.141 5.072 1.00 30.99 298 ILE E C 1
ATOM 12336 O O . ILE E 1 298 ? -92.391 36.839 5.523 1.00 30.70 298 ILE E O 1
ATOM 12341 N N . PHE E 1 299 ? -93.347 35.647 3.836 1.00 30.42 299 PHE E N 1
ATOM 12342 C CA . PHE E 1 299 ? -92.250 35.888 2.927 1.00 30.57 299 PHE E CA 1
ATOM 12343 C C . PHE E 1 299 ? -92.017 37.399 2.750 1.00 30.65 299 PHE E C 1
ATOM 12344 O O . PHE E 1 299 ? -92.992 38.147 2.528 1.00 29.04 299 PHE E O 1
ATOM 12352 N N . PRO E 1 300 ? -90.739 37.846 2.798 1.00 30.35 300 PRO E N 1
ATOM 12353 C CA . PRO E 1 300 ? -89.497 37.074 3.091 1.00 32.07 300 PRO E CA 1
ATOM 12354 C C . PRO E 1 300 ? -89.140 36.912 4.572 1.00 32.53 300 PRO E C 1
ATOM 12355 O O . PRO E 1 300 ? -88.821 35.814 4.989 1.00 33.15 300 PRO E O 1
ATOM 12359 N N . ASN E 1 301 ? -89.206 37.968 5.366 1.00 33.30 301 ASN E N 1
ATOM 12360 C CA . ASN E 1 301 ? -88.454 38.011 6.632 1.00 32.47 301 ASN E CA 1
ATOM 12361 C C . ASN E 1 301 ? -89.240 38.454 7.869 1.00 32.99 301 ASN E C 1
ATOM 12362 O O . ASN E 1 301 ? -88.673 39.031 8.795 1.00 32.71 301 ASN E O 1
ATOM 12367 N N . CYS E 1 302 ? -90.534 38.147 7.916 1.00 32.93 302 CYS E N 1
ATOM 12368 C CA . CYS E 1 302 ? -91.287 38.342 9.158 1.00 33.17 302 CYS E CA 1
ATOM 12369 C C . CYS E 1 302 ? -91.752 36.970 9.658 1.00 33.12 302 CYS E C 1
ATOM 12370 O O . CYS E 1 302 ? -92.130 36.104 8.843 1.00 33.63 302 CYS E O 1
ATOM 12373 N N . SER E 1 303 ? -91.721 36.771 10.964 1.00 31.40 303 SER E N 1
ATOM 12374 C CA . SER E 1 303 ? -92.203 35.522 11.535 1.00 31.89 303 SER E CA 1
ATOM 12375 C C . SER E 1 303 ? -93.006 35.721 12.780 1.00 32.40 303 SER E C 1
ATOM 12376 O O . SER E 1 303 ? -92.824 36.710 13.478 1.00 31.34 303 SER E O 1
ATOM 12379 N N . PHE E 1 304 ? -93.854 34.743 13.099 1.00 31.94 304 PHE E N 1
ATOM 12380 C CA . PHE E 1 304 ? -94.557 34.800 14.368 1.00 31.94 304 PHE E CA 1
ATOM 12381 C C . PHE E 1 304 ? -94.962 33.447 14.888 1.00 32.12 304 PHE E C 1
ATOM 12382 O O . PHE E 1 304 ? -95.077 32.475 14.132 1.00 32.16 304 PHE E O 1
ATOM 12390 N N . LEU E 1 305 ? -95.184 33.383 16.190 1.00 31.15 305 LEU E N 1
ATOM 12391 C CA . LEU E 1 305 ? -95.855 32.217 16.773 1.00 31.55 305 LEU E CA 1
ATOM 12392 C C . LEU E 1 305 ? -97.220 32.681 17.237 1.00 31.65 305 LEU E C 1
ATOM 12393 O O . LEU E 1 305 ? -97.309 33.528 18.111 1.00 32.35 305 LEU E O 1
ATOM 12398 N N . TYR E 1 306 ? -98.281 32.191 16.596 1.00 30.58 306 TYR E N 1
ATOM 12399 C CA . TYR E 1 306 ? -99.628 32.438 17.093 1.00 30.96 306 TYR E CA 1
ATOM 12400 C C . TYR E 1 306 ? -99.907 31.419 18.178 1.00 30.04 306 TYR E C 1
ATOM 12401 O O . TYR E 1 306 ? -99.804 30.229 17.961 1.00 30.90 306 TYR E O 1
ATOM 12410 N N . GLY E 1 307 ? -100.257 31.921 19.359 1.00 31.21 307 GLY E N 1
ATOM 12411 C CA . GLY E 1 307 ? -100.412 31.091 20.532 1.00 31.20 307 GLY E CA 1
ATOM 12412 C C . GLY E 1 307 ? -99.390 31.574 21.534 1.00 31.34 307 GLY E C 1
ATOM 12413 O O . GLY E 1 307 ? -99.731 32.287 22.474 1.00 32.57 307 GLY E O 1
ATOM 12414 N N . THR E 1 308 ? -98.122 31.265 21.296 1.00 32.03 308 THR E N 1
ATOM 12415 C CA . THR E 1 308 ? -97.053 31.820 22.136 1.00 31.03 308 THR E CA 1
ATOM 12416 C C . THR E 1 308 ? -96.970 33.359 22.016 1.00 31.23 308 THR E C 1
ATOM 12417 O O . THR E 1 308 ? -96.691 34.041 22.987 1.00 30.51 308 THR E O 1
ATOM 12421 N N . ASN E 1 309 ? -97.252 33.877 20.820 1.00 31.21 309 ASN E N 1
ATOM 12422 C CA . ASN E 1 309 ? -97.528 35.310 20.543 1.00 30.58 309 ASN E CA 1
ATOM 12423 C C . ASN E 1 309 ? -96.293 36.192 20.476 1.00 29.95 309 ASN E C 1
ATOM 12424 O O . ASN E 1 309 ? -96.356 37.393 20.783 1.00 29.99 309 ASN E O 1
ATOM 12429 N N . THR E 1 310 ? -95.182 35.611 20.040 1.00 29.83 310 THR E N 1
ATOM 12430 C CA . THR E 1 310 ? -93.982 36.390 19.765 1.00 29.35 310 THR E CA 1
ATOM 12431 C C . THR E 1 310 ? -94.053 36.734 18.271 1.00 30.25 310 THR E C 1
ATOM 12432 O O . THR E 1 310 ? -94.656 35.983 17.482 1.00 29.78 310 THR E O 1
ATOM 12436 N N . PHE E 1 311 ? -93.457 37.860 17.879 1.00 29.67 311 PHE E N 1
ATOM 12437 C CA . PHE E 1 311 ? -93.545 38.325 16.488 1.00 29.98 311 PHE E CA 1
ATOM 12438 C C . PHE E 1 311 ? -92.174 38.971 16.159 1.00 29.98 311 PHE E C 1
ATOM 12439 O O . PHE E 1 311 ? -91.754 39.886 16.851 1.00 30.85 311 PHE E O 1
ATOM 12447 N N . LYS E 1 312 ? -91.563 38.507 15.078 1.00 29.98 312 LYS E N 1
ATOM 12448 C CA . LYS E 1 312 ? -90.155 38.752 14.782 1.00 30.68 312 LYS E CA 1
ATOM 12449 C C . LYS E 1 312 ? -89.958 39.250 13.375 1.00 30.23 312 LYS E C 1
ATOM 12450 O O . LYS E 1 312 ? -90.683 38.821 12.433 1.00 28.59 312 LYS E O 1
ATOM 12456 N N . ILE E 1 313 ? -89.024 40.192 13.220 1.00 29.87 313 ILE E N 1
ATOM 12457 C CA . ILE E 1 313 ? -88.562 40.628 11.892 1.00 30.15 313 ILE E CA 1
ATOM 12458 C C . ILE E 1 313 ? -87.070 40.418 11.868 1.00 29.67 313 ILE E C 1
ATOM 12459 O O . ILE E 1 313 ? -86.357 40.763 12.810 1.00 30.20 313 ILE E O 1
ATOM 12464 N N . TRP E 1 314 ? -86.608 39.763 10.802 1.00 29.33 314 TRP E N 1
ATOM 12465 C CA . TRP E 1 314 ? -85.196 39.367 10.660 1.00 30.20 314 TRP E CA 1
ATOM 12466 C C . TRP E 1 314 ? -84.546 40.333 9.676 1.00 30.49 314 TRP E C 1
ATOM 12467 O O . TRP E 1 314 ? -84.659 40.137 8.459 1.00 29.55 314 TRP E O 1
ATOM 12478 N N . HIS E 1 315 ? -83.939 41.417 10.175 1.00 29.14 315 HIS E N 1
ATOM 12479 C CA . HIS E 1 315 ? -83.429 42.454 9.260 1.00 30.10 315 HIS E CA 1
ATOM 12480 C C . HIS E 1 315 ? -82.029 42.044 8.829 1.00 30.85 315 HIS E C 1
ATOM 12481 O O . HIS E 1 315 ? -81.155 41.962 9.642 1.00 31.84 315 HIS E O 1
ATOM 12488 N N . PRO E 1 316 ? -81.826 41.775 7.534 1.00 31.05 316 PRO E N 1
ATOM 12489 C CA . PRO E 1 316 ? -80.473 41.380 7.122 1.00 31.66 316 PRO E CA 1
ATOM 12490 C C . PRO E 1 316 ? -79.451 42.494 7.263 1.00 31.14 316 PRO E C 1
ATOM 12491 O O . PRO E 1 316 ? -79.757 43.672 7.047 1.00 30.95 316 PRO E O 1
ATOM 12495 N N . ARG E 1 317 ? -78.227 42.079 7.595 1.00 32.14 317 ARG E N 1
ATOM 12496 C CA . ARG E 1 317 ? -77.047 42.921 7.634 1.00 32.67 317 ARG E CA 1
ATOM 12497 C C . ARG E 1 317 ? -75.942 42.196 6.910 1.00 33.16 317 ARG E C 1
ATOM 12498 O O . ARG E 1 317 ? -74.951 41.735 7.529 1.00 33.56 317 ARG E O 1
ATOM 12506 N N . GLY E 1 318 ? -76.106 42.039 5.603 1.00 33.55 318 GLY E N 1
ATOM 12507 C CA . GLY E 1 318 ? -75.186 41.231 4.848 1.00 31.98 318 GLY E CA 1
ATOM 12508 C C . GLY E 1 318 ? -75.598 39.792 4.998 1.00 30.61 318 GLY E C 1
ATOM 12509 O O . GLY E 1 318 ? -76.596 39.503 5.654 1.00 30.42 318 GLY E O 1
ATOM 12510 N N . PRO E 1 319 ? -74.873 38.876 4.318 1.00 31.17 319 PRO E N 1
ATOM 12511 C CA . PRO E 1 319 ? -75.293 37.510 4.328 1.00 29.90 319 PRO E CA 1
ATOM 12512 C C . PRO E 1 319 ? -75.005 36.747 5.581 1.00 29.77 319 PRO E C 1
ATOM 12513 O O . PRO E 1 319 ? -75.526 35.638 5.716 1.00 29.93 319 PRO E O 1
ATOM 12517 N N . HIS E 1 320 ? -74.224 37.283 6.521 1.00 29.42 320 HIS E N 1
ATOM 12518 C CA . HIS E 1 320 ? -73.827 36.493 7.661 1.00 29.36 320 HIS E CA 1
ATOM 12519 C C . HIS E 1 320 ? -74.201 37.131 9.004 1.00 29.07 320 HIS E C 1
ATOM 12520 O O . HIS E 1 320 ? -73.696 36.706 10.050 1.00 29.58 320 HIS E O 1
ATOM 12527 N N . GLU E 1 321 ? -75.093 38.120 8.954 1.00 28.38 321 GLU E N 1
ATOM 12528 C CA . GLU E 1 321 ? -75.635 38.754 10.156 1.00 28.92 321 GLU E CA 1
ATOM 12529 C C . GLU E 1 321 ? -77.067 39.231 9.923 1.00 27.08 321 GLU E C 1
ATOM 12530 O O . GLU E 1 321 ? -77.502 39.510 8.765 1.00 28.29 321 GLU E O 1
ATOM 12536 N N . ILE E 1 322 ? -77.817 39.279 11.027 1.00 27.43 322 ILE E N 1
ATOM 12537 C CA . ILE E 1 322 ? -79.144 39.922 11.086 1.00 28.18 322 ILE E CA 1
ATOM 12538 C C . ILE E 1 322 ? -79.272 40.773 12.358 1.00 28.51 322 ILE E C 1
ATOM 12539 O O . ILE E 1 322 ? -78.532 40.559 13.326 1.00 28.43 322 ILE E O 1
ATOM 12544 N N . GLU E 1 323 ? -80.235 41.691 12.332 1.00 28.56 323 GLU E N 1
ATOM 12545 C CA . GLU E 1 323 ? -80.751 42.360 13.538 1.00 28.10 323 GLU E CA 1
ATOM 12546 C C . GLU E 1 323 ? -82.176 41.889 13.697 1.00 29.50 323 GLU E C 1
ATOM 12547 O O . GLU E 1 323 ? -83.023 42.124 12.823 1.00 29.70 323 GLU E O 1
ATOM 12553 N N . VAL E 1 324 ? -82.436 41.204 14.809 1.00 29.63 324 VAL E N 1
ATOM 12554 C CA . VAL E 1 324 ? -83.743 40.591 15.079 1.00 30.26 324 VAL E CA 1
ATOM 12555 C C . VAL E 1 324 ? -84.532 41.578 15.936 1.00 29.58 324 VAL E C 1
ATOM 12556 O O . VAL E 1 324 ? -84.058 41.926 17.042 1.00 28.99 324 VAL E O 1
ATOM 12560 N N . TRP E 1 325 ? -85.690 42.036 15.458 1.00 28.96 325 TRP E N 1
ATOM 12561 C CA . TRP E 1 325 ? -86.639 42.814 16.302 1.00 29.64 325 TRP E CA 1
ATOM 12562 C C . TRP E 1 325 ? -87.787 41.906 16.748 1.00 29.15 325 TRP E C 1
ATOM 12563 O O . TRP E 1 325 ? -88.396 41.247 15.910 1.00 29.49 325 TRP E O 1
ATOM 12574 N N . THR E 1 326 ? -88.028 41.852 18.052 1.00 29.47 326 THR E N 1
ATOM 12575 C CA . THR E 1 326 ? -89.082 41.021 18.658 1.00 29.75 326 THR E CA 1
ATOM 12576 C C . THR E 1 326 ? -90.170 41.871 19.340 1.00 30.02 326 THR E C 1
ATOM 12577 O O . THR E 1 326 ? -89.886 42.654 20.276 1.00 30.39 326 THR E O 1
ATOM 12581 N N . TYR E 1 327 ? -91.407 41.740 18.838 1.00 30.45 327 TYR E N 1
ATOM 12582 C CA . TYR E 1 327 ? -92.604 42.367 19.432 1.00 30.07 327 TYR E CA 1
ATOM 12583 C C . TYR E 1 327 ? -93.486 41.276 20.001 1.00 30.53 327 TYR E C 1
ATOM 12584 O O . TYR E 1 327 ? -93.214 40.084 19.745 1.00 32.08 327 TYR E O 1
ATOM 12593 N N . THR E 1 328 ? -94.538 41.656 20.734 1.00 29.60 328 THR E N 1
ATOM 12594 C CA . THR E 1 328 ? -95.615 40.712 21.130 1.00 30.51 328 THR E CA 1
ATOM 12595 C C . THR E 1 328 ? -96.856 40.983 20.285 1.00 31.06 328 THR E C 1
ATOM 12596 O O . THR E 1 328 ? -97.169 42.154 20.019 1.00 31.50 328 THR E O 1
ATOM 12600 N N . ILE E 1 329 ? -97.544 39.925 19.860 1.00 31.64 329 ILE E N 1
ATOM 12601 C CA . ILE E 1 329 ? -98.787 40.042 19.118 1.00 32.12 329 ILE E CA 1
ATOM 12602 C C . ILE E 1 329 ? -99.914 39.636 20.096 1.00 32.65 329 ILE E C 1
ATOM 12603 O O . ILE E 1 329 ? -99.823 38.596 20.748 1.00 33.18 329 ILE E O 1
ATOM 12608 N N . VAL E 1 330 ? -100.953 40.455 20.194 1.00 32.33 330 VAL E N 1
ATOM 12609 C CA . VAL E 1 330 ? -102.061 40.197 21.122 1.00 32.69 330 VAL E CA 1
ATOM 12610 C C . VAL E 1 330 ? -103.395 40.527 20.425 1.00 33.63 330 VAL E C 1
ATOM 12611 O O . VAL E 1 330 ? -103.436 41.358 19.502 1.00 33.72 330 VAL E O 1
ATOM 12615 N N . PRO E 1 331 ? -104.494 39.883 20.853 1.00 34.22 331 PRO E N 1
ATOM 12616 C CA . PRO E 1 331 ? -105.778 40.302 20.318 1.00 33.80 331 PRO E CA 1
ATOM 12617 C C . PRO E 1 331 ? -106.161 41.677 20.824 1.00 34.00 331 PRO E C 1
ATOM 12618 O O . PRO E 1 331 ? -106.036 41.948 22.023 1.00 33.75 331 PRO E O 1
ATOM 12622 N N . ARG E 1 332 ? -106.656 42.532 19.932 1.00 33.97 332 ARG E N 1
ATOM 12623 C CA . ARG E 1 332 ? -107.066 43.871 20.343 1.00 34.01 332 ARG E CA 1
ATOM 12624 C C . ARG E 1 332 ? -108.136 43.826 21.446 1.00 35.00 332 ARG E C 1
ATOM 12625 O O . ARG E 1 332 ? -108.160 44.691 22.331 1.00 34.09 332 ARG E O 1
ATOM 12633 N N . ASP E 1 333 ? -109.026 42.833 21.385 1.00 34.80 333 ASP E N 1
ATOM 12634 C CA . ASP E 1 333 ? -110.198 42.808 22.266 1.00 36.57 333 ASP E CA 1
ATOM 12635 C C . ASP E 1 333 ? -109.888 42.167 23.620 1.00 36.91 333 ASP E C 1
ATOM 12636 O O . ASP E 1 333 ? -110.765 42.112 24.472 1.00 37.63 333 ASP E O 1
ATOM 12641 N N . ALA E 1 334 ? -108.669 41.668 23.819 1.00 36.71 334 ALA E N 1
ATOM 12642 C CA . ALA E 1 334 ? -108.295 41.122 25.139 1.00 37.43 334 ALA E CA 1
ATOM 12643 C C . ALA E 1 334 ? -108.231 42.231 26.204 1.00 37.67 334 ALA E C 1
ATOM 12644 O O . ALA E 1 334 ? -107.990 43.390 25.882 1.00 36.94 334 ALA E O 1
ATOM 12646 N N . ASP E 1 335 ? -108.444 41.861 27.463 1.00 38.34 335 ASP E N 1
ATOM 12647 C CA . ASP E 1 335 ? -108.349 42.800 28.577 1.00 39.34 335 ASP E CA 1
ATOM 12648 C C . ASP E 1 335 ? -106.907 43.258 28.671 1.00 39.15 335 ASP E C 1
ATOM 12649 O O . ASP E 1 335 ? -106.007 42.522 28.294 1.00 38.80 335 ASP E O 1
ATOM 12654 N N . PRO E 1 336 ? -106.673 44.471 29.184 1.00 38.80 336 PRO E N 1
ATOM 12655 C CA . PRO E 1 336 ? -105.290 44.905 29.417 1.00 38.53 336 PRO E CA 1
ATOM 12656 C C . PRO E 1 336 ? -104.446 43.926 30.274 1.00 37.74 336 PRO E C 1
ATOM 12657 O O . PRO E 1 336 ? -103.258 43.701 29.980 1.00 37.59 336 PRO E O 1
ATOM 12661 N N . ALA E 1 337 ? -105.046 43.352 31.312 1.00 36.89 337 ALA E N 1
ATOM 12662 C CA . ALA E 1 337 ? -104.318 42.424 32.168 1.00 36.81 337 ALA E CA 1
ATOM 12663 C C . ALA E 1 337 ? -103.920 41.171 31.378 1.00 37.05 337 ALA E C 1
ATOM 12664 O O . ALA E 1 337 ? -102.820 40.617 31.581 1.00 37.39 337 ALA E O 1
ATOM 12666 N N . THR E 1 338 ? -104.797 40.734 30.471 1.00 35.68 338 THR E N 1
ATOM 12667 C CA . THR E 1 338 ? -104.483 39.604 29.603 1.00 35.51 338 THR E CA 1
ATOM 12668 C C . THR E 1 338 ? -103.357 39.988 28.644 1.00 35.10 338 THR E C 1
ATOM 12669 O O . THR E 1 338 ? -102.375 39.269 28.504 1.00 34.48 338 THR E O 1
ATOM 12673 N N . LYS E 1 339 ? -103.489 41.148 28.017 1.00 34.42 339 LYS E N 1
ATOM 12674 C CA . LYS E 1 339 ? -102.485 41.608 27.091 1.00 33.98 339 LYS E CA 1
ATOM 12675 C C . LYS E 1 339 ? -101.099 41.657 27.741 1.00 33.86 339 LYS E C 1
ATOM 12676 O O . LYS E 1 339 ? -100.091 41.302 27.105 1.00 31.95 339 LYS E O 1
ATOM 12682 N N . SER E 1 340 ? -101.044 42.142 28.982 1.00 33.80 340 SER E N 1
ATOM 12683 C CA . SER E 1 340 ? -99.763 42.283 29.697 1.00 34.18 340 SER E CA 1
ATOM 12684 C C . SER E 1 340 ? -99.228 40.901 30.087 1.00 34.11 340 SER E C 1
ATOM 12685 O O . SER E 1 340 ? -98.013 40.678 30.059 1.00 33.54 340 SER E O 1
ATOM 12688 N N . MET E 1 341 ? -100.129 39.982 30.446 1.00 33.35 341 MET E N 1
ATOM 12689 C CA . MET E 1 341 ? -99.702 38.641 30.798 1.00 32.81 341 MET E CA 1
ATOM 12690 C C . MET E 1 341 ? -99.179 37.862 29.583 1.00 31.85 341 MET E C 1
ATOM 12691 O O . MET E 1 341 ? -98.135 37.203 29.679 1.00 32.95 341 MET E O 1
ATOM 12696 N N . ILE E 1 342 ? -99.906 37.935 28.459 1.00 31.27 342 ILE E N 1
ATOM 12697 C CA . ILE E 1 342 ? -99.421 37.368 27.173 1.00 30.39 342 ILE E CA 1
ATOM 12698 C C . ILE E 1 342 ? -98.020 37.904 26.820 1.00 29.52 342 ILE E C 1
ATOM 12699 O O . ILE E 1 342 ? -97.146 37.172 26.329 1.00 28.30 342 ILE E O 1
ATOM 12704 N N . GLN E 1 343 ? -97.809 39.198 27.041 1.00 27.14 343 GLN E N 1
ATOM 12705 C CA . GLN E 1 343 ? -96.541 39.823 26.765 1.00 28.46 343 GLN E CA 1
ATOM 12706 C C . GLN E 1 343 ? -95.475 39.231 27.660 1.00 28.25 343 GLN E C 1
ATOM 12707 O O . GLN E 1 343 ? -94.408 38.891 27.177 1.00 29.13 343 GLN E O 1
ATOM 12713 N N . ARG E 1 344 ? -95.744 39.110 28.952 1.00 30.11 344 ARG E N 1
ATOM 12714 C CA . ARG E 1 344 ? -94.736 38.502 29.854 1.00 30.40 344 ARG E CA 1
ATOM 12715 C C . ARG E 1 344 ? -94.357 37.078 29.432 1.00 30.64 344 ARG E C 1
ATOM 12716 O O . ARG E 1 344 ? -93.188 36.743 29.398 1.00 29.97 344 ARG E O 1
ATOM 12724 N N . GLU E 1 345 ? -95.327 36.267 29.066 1.00 30.19 345 GLU E N 1
ATOM 12725 C CA . GLU E 1 345 ? -95.087 34.844 28.791 1.00 30.36 345 GLU E CA 1
ATOM 12726 C C . GLU E 1 345 ? -94.334 34.701 27.485 1.00 30.03 345 GLU E C 1
ATOM 12727 O O . GLU E 1 345 ? -93.415 33.867 27.365 1.00 30.13 345 GLU E O 1
ATOM 12733 N N . ALA E 1 346 ? -94.701 35.551 26.524 1.00 29.32 346 ALA E N 1
ATOM 12734 C CA . ALA E 1 346 ? -94.101 35.540 25.197 1.00 29.33 346 ALA E CA 1
ATOM 12735 C C . ALA E 1 346 ? -92.640 35.954 25.293 1.00 29.56 346 ALA E C 1
ATOM 12736 O O . ALA E 1 346 ? -91.771 35.340 24.663 1.00 31.16 346 ALA E O 1
ATOM 12738 N N . ILE E 1 347 ? -92.357 36.972 26.105 1.00 29.27 347 ILE E N 1
ATOM 12739 C CA . ILE E 1 347 ? -90.967 37.423 26.276 1.00 28.58 347 ILE E CA 1
ATOM 12740 C C . ILE E 1 347 ? -90.144 36.419 27.085 1.00 28.34 347 ILE E C 1
ATOM 12741 O O . ILE E 1 347 ? -88.994 36.157 26.770 1.00 27.56 347 ILE E O 1
ATOM 12746 N N . ARG E 1 348 ? -90.742 35.806 28.106 1.00 29.18 348 ARG E N 1
ATOM 12747 C CA . ARG E 1 348 ? -89.988 34.831 28.911 1.00 28.79 348 ARG E CA 1
ATOM 12748 C C . ARG E 1 348 ? -89.571 33.598 28.110 1.00 30.40 348 ARG E C 1
ATOM 12749 O O . ARG E 1 348 ? -88.542 32.969 28.403 1.00 30.43 348 ARG E O 1
ATOM 12757 N N . THR E 1 349 ? -90.378 33.251 27.107 1.00 30.78 349 THR E N 1
ATOM 12758 C CA . THR E 1 349 ? -90.085 32.104 26.239 1.00 30.20 349 THR E CA 1
ATOM 12759 C C . THR E 1 349 ? -89.241 32.461 25.029 1.00 30.14 349 THR E C 1
ATOM 12760 O O . THR E 1 349 ? -88.333 31.717 24.678 1.00 30.55 349 THR E O 1
ATOM 12764 N N . PHE E 1 350 ? -89.563 33.580 24.374 1.00 30.00 350 PHE E N 1
ATOM 12765 C CA . PHE E 1 350 ? -89.000 33.890 23.046 1.00 29.71 350 PHE E CA 1
ATOM 12766 C C . PHE E 1 350 ? -88.298 35.244 22.892 1.00 29.87 350 PHE E C 1
ATOM 12767 O O . PHE E 1 350 ? -87.915 35.632 21.800 1.00 29.82 350 PHE E O 1
ATOM 12775 N N . GLY E 1 351 ? -88.140 35.974 24.006 1.00 29.22 351 GLY E N 1
ATOM 12776 C CA . GLY E 1 351 ? -87.378 37.197 23.985 1.00 29.00 351 GLY E CA 1
ATOM 12777 C C . GLY E 1 351 ? -85.889 36.944 24.029 1.00 28.99 351 GLY E C 1
ATOM 12778 O O . GLY E 1 351 ? -85.415 35.806 23.835 1.00 29.11 351 GLY E O 1
ATOM 12779 N N . THR E 1 352 ? -85.126 38.014 24.222 1.00 29.04 352 THR E N 1
ATOM 12780 C CA . THR E 1 352 ? -83.621 37.937 24.127 1.00 29.28 352 THR E CA 1
ATOM 12781 C C . THR E 1 352 ? -83.081 37.012 25.228 1.00 27.70 352 THR E C 1
ATOM 12782 O O . THR E 1 352 ? -82.059 36.369 25.058 1.00 28.29 352 THR E O 1
ATOM 12786 N N . ALA E 1 353 ? -83.808 36.891 26.336 1.00 27.92 353 ALA E N 1
ATOM 12787 C CA . ALA E 1 353 ? -83.426 35.909 27.375 1.00 27.80 353 ALA E CA 1
ATOM 12788 C C . ALA E 1 353 ? -84.416 34.762 27.417 1.00 29.15 353 ALA E C 1
ATOM 12789 O O . ALA E 1 353 ? -84.712 34.221 28.470 1.00 29.21 353 ALA E O 1
ATOM 12791 N N . GLY E 1 354 ? -84.952 34.397 26.251 1.00 29.48 354 GLY E N 1
ATOM 12792 C CA . GLY E 1 354 ? -86.075 33.448 26.230 1.00 29.38 354 GLY E CA 1
ATOM 12793 C C . GLY E 1 354 ? -85.654 32.057 26.659 1.00 29.31 354 GLY E C 1
ATOM 12794 O O . GLY E 1 354 ? -84.586 31.570 26.278 1.00 28.94 354 GLY E O 1
ATOM 12795 N N . THR E 1 355 ? -86.521 31.380 27.405 1.00 27.85 355 THR E N 1
ATOM 12796 C CA . THR E 1 355 ? -86.234 30.017 27.868 1.00 28.81 355 THR E CA 1
ATOM 12797 C C . THR E 1 355 ? -86.256 29.004 26.707 1.00 29.51 355 THR E C 1
ATOM 12798 O O . THR E 1 355 ? -85.670 27.931 26.817 1.00 32.47 355 THR E O 1
ATOM 12802 N N . LEU E 1 356 ? -86.914 29.339 25.595 1.00 30.56 356 LEU E N 1
ATOM 12803 C CA . LEU E 1 356 ? -86.774 28.517 24.368 1.00 30.30 356 LEU E CA 1
ATOM 12804 C C . LEU E 1 356 ? -85.847 29.167 23.368 1.00 30.32 356 LEU E C 1
ATOM 12805 O O . LEU E 1 356 ? -84.965 28.520 22.835 1.00 30.47 356 LEU E O 1
ATOM 12810 N N . GLU E 1 357 ? -86.070 30.443 23.082 1.00 31.66 357 GLU E N 1
ATOM 12811 C CA . GLU E 1 357 ? -85.295 31.128 22.036 1.00 31.97 357 GLU E CA 1
ATOM 12812 C C . GLU E 1 357 ? -83.793 31.064 22.289 1.00 32.49 357 GLU E C 1
ATOM 12813 O O . GLU E 1 357 ? -82.989 31.038 21.320 1.00 32.26 357 GLU E O 1
ATOM 12819 N N . SER E 1 358 ? -83.377 31.088 23.563 1.00 32.58 358 SER E N 1
ATOM 12820 C CA . SER E 1 358 ? -81.965 31.038 23.876 1.00 32.68 358 SER E CA 1
ATOM 12821 C C . SER E 1 358 ? -81.280 29.724 23.434 1.00 34.19 358 SER E C 1
ATOM 12822 O O . SER E 1 358 ? -80.053 29.695 23.276 1.00 35.31 358 SER E O 1
ATOM 12825 N N . ASP E 1 359 ? -82.065 28.657 23.247 1.00 33.35 359 ASP E N 1
ATOM 12826 C CA . ASP E 1 359 ? -81.576 27.362 22.813 1.00 33.20 359 ASP E CA 1
ATOM 12827 C C . ASP E 1 359 ? -81.131 27.441 21.350 1.00 32.30 359 ASP E C 1
ATOM 12828 O O . ASP E 1 359 ? -80.282 26.651 20.964 1.00 33.48 359 ASP E O 1
ATOM 12833 N N . ASP E 1 360 ? -81.755 28.306 20.525 1.00 31.54 360 ASP E N 1
ATOM 12834 C CA . ASP E 1 360 ? -81.610 28.227 19.055 1.00 32.18 360 ASP E CA 1
ATOM 12835 C C . ASP E 1 360 ? -80.453 29.034 18.419 1.00 31.09 360 ASP E C 1
ATOM 12836 O O . ASP E 1 360 ? -80.245 28.954 17.247 1.00 30.94 360 ASP E O 1
ATOM 12841 N N . GLY E 1 361 ? -79.753 29.874 19.177 1.00 31.42 361 GLY E N 1
ATOM 12842 C CA . GLY E 1 361 ? -78.833 30.830 18.536 1.00 32.76 361 GLY E CA 1
ATOM 12843 C C . GLY E 1 361 ? -77.671 30.165 17.795 1.00 32.70 361 GLY E C 1
ATOM 12844 O O . GLY E 1 361 ? -77.233 30.629 16.726 1.00 34.65 361 GLY E O 1
ATOM 12845 N N . GLU E 1 362 ? -77.152 29.074 18.348 1.00 32.28 362 GLU E N 1
ATOM 12846 C CA . GLU E 1 362 ? -76.103 28.358 17.674 1.00 32.66 362 GLU E CA 1
ATOM 12847 C C . GLU E 1 362 ? -76.600 27.567 16.483 1.00 32.01 362 GLU E C 1
ATOM 12848 O O . GLU E 1 362 ? -75.869 27.447 15.511 1.00 31.26 362 GLU E O 1
ATOM 12854 N N . ASN E 1 363 ? -77.827 27.064 16.545 1.00 32.34 363 ASN E N 1
ATOM 12855 C CA . ASN E 1 363 ? -78.430 26.383 15.396 1.00 32.05 363 ASN E CA 1
ATOM 12856 C C . ASN E 1 363 ? -78.417 27.324 14.191 1.00 33.13 363 ASN E C 1
ATOM 12857 O O . ASN E 1 363 ? -78.124 26.908 13.083 1.00 34.35 363 ASN E O 1
ATOM 12862 N N . MET E 1 364 ? -78.689 28.594 14.425 1.00 31.36 364 MET E N 1
ATOM 12863 C CA . MET E 1 364 ? -78.746 29.581 13.384 1.00 31.79 364 MET E CA 1
ATOM 12864 C C . MET E 1 364 ? -77.333 29.946 12.919 1.00 30.35 364 MET E C 1
ATOM 12865 O O . MET E 1 364 ? -77.061 29.986 11.717 1.00 30.30 364 MET E O 1
ATOM 12870 N N . SER E 1 365 ? -76.433 30.255 13.846 1.00 30.21 365 SER E N 1
ATOM 12871 C CA . SER E 1 365 ? -75.113 30.802 13.432 1.00 30.48 365 SER E CA 1
ATOM 12872 C C . SER E 1 365 ? -74.229 29.730 12.822 1.00 30.75 365 SER E C 1
ATOM 12873 O O . SER E 1 365 ? -73.512 29.993 11.842 1.00 30.63 365 SER E O 1
ATOM 12876 N N . SER E 1 366 ? -74.248 28.544 13.413 1.00 28.72 366 SER E N 1
ATOM 12877 C CA . SER E 1 366 ? -73.392 27.443 12.932 1.00 29.89 366 SER E CA 1
ATOM 12878 C C . SER E 1 366 ? -73.775 27.043 11.501 1.00 28.96 366 SER E C 1
ATOM 12879 O O . SER E 1 366 ? -72.914 26.825 10.644 1.00 29.99 366 SER E O 1
ATOM 12882 N N . ALA E 1 367 ? -75.063 26.965 11.245 1.00 29.74 367 ALA E N 1
ATOM 12883 C CA . ALA E 1 367 ? -75.532 26.675 9.866 1.00 29.22 367 ALA E CA 1
ATOM 12884 C C . ALA E 1 367 ? -74.998 27.648 8.802 1.00 29.67 367 ALA E C 1
ATOM 12885 O O . ALA E 1 367 ? -74.838 27.293 7.635 1.00 29.82 367 ALA E O 1
ATOM 12887 N N . THR E 1 368 ? -74.746 28.879 9.228 1.00 30.60 368 THR E N 1
ATOM 12888 C CA . THR E 1 368 ? -74.213 29.906 8.374 1.00 29.57 368 THR E CA 1
ATOM 12889 C C . THR E 1 368 ? -72.648 29.822 8.307 1.00 29.28 368 THR E C 1
ATOM 12890 O O . THR E 1 368 ? -72.066 29.644 7.231 1.00 29.14 368 THR E O 1
ATOM 12894 N N . TYR E 1 369 ? -71.992 29.994 9.452 1.00 28.30 369 TYR E N 1
ATOM 12895 C CA . TYR E 1 369 ? -70.539 30.145 9.508 1.00 29.42 369 TYR E CA 1
ATOM 12896 C C . TYR E 1 369 ? -69.725 28.901 9.219 1.00 28.84 369 TYR E C 1
ATOM 12897 O O . TYR E 1 369 ? -68.524 29.002 8.887 1.00 30.04 369 TYR E O 1
ATOM 12906 N N . ILE E 1 370 ? -70.354 27.733 9.268 1.00 28.10 370 ILE E N 1
ATOM 12907 C CA . ILE E 1 370 ? -69.650 26.478 8.832 1.00 27.50 370 ILE E CA 1
ATOM 12908 C C . ILE E 1 370 ? -69.179 26.599 7.386 1.00 27.81 370 ILE E C 1
ATOM 12909 O O . ILE E 1 370 ? -68.179 26.007 7.019 1.00 28.18 370 ILE E O 1
ATOM 12914 N N . ASN E 1 371 ? -69.888 27.409 6.588 1.00 25.06 371 ASN E N 1
ATOM 12915 C CA . ASN E 1 371 ? -69.613 27.584 5.177 1.00 26.44 371 ASN E CA 1
ATOM 12916 C C . ASN E 1 371 ? -68.402 28.489 4.892 1.00 27.71 371 ASN E C 1
ATOM 12917 O O . ASN E 1 371 ? -68.071 28.737 3.717 1.00 30.11 371 ASN E O 1
ATOM 12922 N N . ARG E 1 372 ? -67.710 28.924 5.940 1.00 29.23 372 ARG E N 1
ATOM 12923 C CA . ARG E 1 372 ? -66.397 29.560 5.734 1.00 29.83 372 ARG E CA 1
ATOM 12924 C C . ARG E 1 372 ? -65.451 28.680 4.933 1.00 28.85 372 ARG E C 1
ATOM 12925 O O . ARG E 1 372 ? -64.609 29.207 4.192 1.00 29.47 372 ARG E O 1
ATOM 12933 N N . GLY E 1 373 ? -65.567 27.355 5.079 1.00 27.56 373 GLY E N 1
ATOM 12934 C CA . GLY E 1 373 ? -64.735 26.410 4.368 1.00 28.59 373 GLY E CA 1
ATOM 12935 C C . GLY E 1 373 ? -65.242 26.170 2.966 1.00 27.48 373 GLY E C 1
ATOM 12936 O O . GLY E 1 373 ? -66.428 25.976 2.761 1.00 27.39 373 GLY E O 1
ATOM 12937 N N . VAL E 1 374 ? -64.319 26.193 2.022 1.00 27.54 374 VAL E N 1
ATOM 12938 C CA . VAL E 1 374 ? -64.648 26.001 0.596 1.00 27.43 374 VAL E CA 1
ATOM 12939 C C . VAL E 1 374 ? -65.251 24.633 0.333 1.00 26.04 374 VAL E C 1
ATOM 12940 O O . VAL E 1 374 ? -66.164 24.495 -0.492 1.00 28.43 374 VAL E O 1
ATOM 12944 N N . ILE E 1 375 ? -64.692 23.598 0.935 1.00 25.76 375 ILE E N 1
ATOM 12945 C CA . ILE E 1 375 ? -65.181 22.247 0.631 1.00 26.96 375 ILE E CA 1
ATOM 12946 C C . ILE E 1 375 ? -66.613 22.166 1.210 1.00 26.24 375 ILE E C 1
ATOM 12947 O O . ILE E 1 375 ? -67.533 21.646 0.567 1.00 26.31 375 ILE E O 1
ATOM 12952 N N . THR E 1 376 ? -66.792 22.701 2.411 1.00 27.41 376 THR E N 1
ATOM 12953 C CA . THR E 1 376 ? -68.072 22.675 3.099 1.00 28.39 376 THR E CA 1
ATOM 12954 C C . THR E 1 376 ? -69.191 23.365 2.327 1.00 29.72 376 THR E C 1
ATOM 12955 O O . THR E 1 376 ? -70.268 22.809 2.179 1.00 30.71 376 THR E O 1
ATOM 12959 N N . ARG E 1 377 ? -68.945 24.556 1.826 1.00 31.54 377 ARG E N 1
ATOM 12960 C CA . ARG E 1 377 ? -70.007 25.341 1.191 1.00 32.54 377 ARG E CA 1
ATOM 12961 C C . ARG E 1 377 ? -70.370 24.844 -0.204 1.00 33.77 377 ARG E C 1
ATOM 12962 O O . ARG E 1 377 ? -71.391 25.241 -0.776 1.00 34.60 377 ARG E O 1
ATOM 12970 N N . ASN E 1 378 ? -69.565 23.975 -0.756 1.00 34.57 378 ASN E N 1
ATOM 12971 C CA . ASN E 1 378 ? -69.879 23.471 -2.078 1.00 35.04 378 ASN E CA 1
ATOM 12972 C C . ASN E 1 378 ? -70.756 22.220 -1.934 1.00 34.71 378 ASN E C 1
ATOM 12973 O O . ASN E 1 378 ? -71.180 21.635 -2.920 1.00 37.02 378 ASN E O 1
ATOM 12978 N N . GLY E 1 379 ? -71.110 21.880 -0.694 1.00 34.96 379 GLY E N 1
ATOM 12979 C CA . GLY E 1 379 ? -72.232 20.995 -0.404 1.00 33.34 379 GLY E CA 1
ATOM 12980 C C . GLY E 1 379 ? -73.649 21.594 -0.507 1.00 32.39 379 GLY E C 1
ATOM 12981 O O . GLY E 1 379 ? -73.906 22.747 -0.996 1.00 31.17 379 GLY E O 1
ATOM 12982 N N . ARG E 1 380 ? -74.586 20.770 -0.066 1.00 30.85 380 ARG E N 1
ATOM 12983 C CA . ARG E 1 380 ? -75.984 21.097 -0.176 1.00 30.99 380 ARG E CA 1
ATOM 12984 C C . ARG E 1 380 ? -76.716 20.744 1.119 1.00 30.22 380 ARG E C 1
ATOM 12985 O O . ARG E 1 380 ? -76.136 20.136 2.045 1.00 30.83 380 ARG E O 1
ATOM 12993 N N . MET E 1 381 ? -77.947 21.209 1.192 1.00 29.94 381 MET E N 1
ATOM 12994 C CA . MET E 1 381 ? -78.816 21.029 2.346 1.00 29.73 381 MET E CA 1
ATOM 12995 C C . MET E 1 381 ? -80.053 20.281 1.873 1.00 30.05 381 MET E C 1
ATOM 12996 O O . MET E 1 381 ? -80.493 20.488 0.747 1.00 29.93 381 MET E O 1
ATOM 13001 N N . ASN E 1 382 ? -80.609 19.443 2.744 1.00 29.92 382 ASN E N 1
ATOM 13002 C CA . ASN E 1 382 ? -81.781 18.608 2.431 1.00 30.19 382 ASN E CA 1
ATOM 13003 C C . ASN E 1 382 ? -83.043 19.143 3.099 1.00 30.37 382 ASN E C 1
ATOM 13004 O O . ASN E 1 382 ? -83.009 19.515 4.275 1.00 29.23 382 ASN E O 1
ATOM 13009 N N . SER E 1 383 ? -84.138 19.232 2.337 1.00 31.16 383 SER E N 1
ATOM 13010 C CA . SER E 1 383 ? -85.458 19.538 2.923 1.00 30.61 383 SER E CA 1
ATOM 13011 C C . SER E 1 383 ? -86.557 18.650 2.319 1.00 29.98 383 SER E C 1
ATOM 13012 O O . SER E 1 383 ? -87.570 19.139 1.862 1.00 29.83 383 SER E O 1
ATOM 13015 N N . THR E 1 384 ? -86.334 17.349 2.358 1.00 29.89 384 THR E N 1
ATOM 13016 C CA . THR E 1 384 ? -87.225 16.351 1.730 1.00 29.49 384 THR E CA 1
ATOM 13017 C C . THR E 1 384 ? -88.232 15.729 2.691 1.00 29.60 384 THR E C 1
ATOM 13018 O O . THR E 1 384 ? -89.001 14.854 2.284 1.00 29.18 384 THR E O 1
ATOM 13022 N N . MET E 1 385 ? -88.237 16.142 3.973 1.00 29.25 385 MET E N 1
ATOM 13023 C CA . MET E 1 385 ? -89.079 15.449 4.962 1.00 29.72 385 MET E CA 1
ATOM 13024 C C . MET E 1 385 ? -90.556 15.560 4.603 1.00 30.28 385 MET E C 1
ATOM 13025 O O . MET E 1 385 ? -91.061 16.648 4.412 1.00 29.23 385 MET E O 1
ATOM 13030 N N . GLY E 1 386 ? -91.222 14.414 4.428 1.00 30.33 386 GLY E N 1
ATOM 13031 C CA . GLY E 1 386 ? -92.653 14.416 4.066 1.00 30.85 386 GLY E CA 1
ATOM 13032 C C . GLY E 1 386 ? -92.990 14.695 2.601 1.00 32.04 386 GLY E C 1
ATOM 13033 O O . GLY E 1 386 ? -94.180 14.879 2.233 1.00 32.63 386 GLY E O 1
ATOM 13034 N N . VAL E 1 387 ? -91.986 14.667 1.728 1.00 32.95 387 VAL E N 1
ATOM 13035 C CA . VAL E 1 387 ? -92.243 14.919 0.310 1.00 32.97 387 VAL E CA 1
ATOM 13036 C C . VAL E 1 387 ? -93.269 13.927 -0.281 1.00 33.36 387 VAL E C 1
ATOM 13037 O O . VAL E 1 387 ? -93.201 12.748 -0.007 1.00 32.77 387 VAL E O 1
ATOM 13041 N N . GLY E 1 388 ? -94.264 14.430 -1.019 1.00 33.51 388 GLY E N 1
ATOM 13042 C CA . GLY E 1 388 ? -95.346 13.582 -1.540 1.00 33.62 388 GLY E CA 1
ATOM 13043 C C . GLY E 1 388 ? -96.509 13.318 -0.575 1.00 33.86 388 GLY E C 1
ATOM 13044 O O . GLY E 1 388 ? -97.542 12.752 -0.969 1.00 34.84 388 GLY E O 1
ATOM 13045 N N . TYR E 1 389 ? -96.375 13.714 0.688 1.00 33.16 389 TYR E N 1
ATOM 13046 C CA . TYR E 1 389 ? -97.494 13.642 1.626 1.00 33.18 389 TYR E CA 1
ATOM 13047 C C . TYR E 1 389 ? -98.034 15.062 1.757 1.00 33.13 389 TYR E C 1
ATOM 13048 O O . TYR E 1 389 ? -98.148 15.607 2.839 1.00 32.54 389 TYR E O 1
ATOM 13057 N N . GLU E 1 390 ? -98.390 15.637 0.613 1.00 32.63 390 GLU E N 1
ATOM 13058 C CA . GLU E 1 390 ? -98.837 17.025 0.543 1.00 32.78 390 GLU E CA 1
ATOM 13059 C C . GLU E 1 390 ? -99.413 17.264 -0.842 1.00 32.60 390 GLU E C 1
ATOM 13060 O O . GLU E 1 390 ? -99.067 16.561 -1.800 1.00 32.62 390 GLU E O 1
ATOM 13066 N N . GLY E 1 391 ? -100.259 18.275 -0.950 1.00 32.94 391 GLY E N 1
ATOM 13067 C CA . GLY E 1 391 ? -100.916 18.583 -2.209 1.00 33.13 391 GLY E CA 1
ATOM 13068 C C . GLY E 1 391 ? -102.026 19.576 -1.976 1.00 33.45 391 GLY E C 1
ATOM 13069 O O . GLY E 1 391 ? -102.259 19.997 -0.821 1.00 33.00 391 GLY E O 1
ATOM 13070 N N . PRO E 1 392 ? -102.726 19.956 -3.061 1.00 34.55 392 PRO E N 1
ATOM 13071 C CA . PRO E 1 392 ? -103.887 20.811 -2.953 1.00 34.65 392 PRO E CA 1
ATOM 13072 C C . PRO E 1 392 ? -104.990 20.102 -2.189 1.00 35.20 392 PRO E C 1
ATOM 13073 O O . PRO E 1 392 ? -105.119 18.885 -2.265 1.00 36.52 392 PRO E O 1
ATOM 13077 N N . HIS E 1 393 ? -105.799 20.880 -1.478 1.00 35.74 393 HIS E N 1
ATOM 13078 C CA . HIS E 1 393 ? -106.727 20.378 -0.469 1.00 36.06 393 HIS E CA 1
ATOM 13079 C C . HIS E 1 393 ? -108.113 20.900 -0.866 1.00 36.24 393 HIS E C 1
ATOM 13080 O O . HIS E 1 393 ? -108.215 21.981 -1.445 1.00 36.01 393 HIS E O 1
ATOM 13087 N N . PRO E 1 394 ? -109.190 20.131 -0.602 1.00 37.34 394 PRO E N 1
ATOM 13088 C CA . PRO E 1 394 ? -110.531 20.593 -1.033 1.00 37.42 394 PRO E CA 1
ATOM 13089 C C . PRO E 1 394 ? -111.128 21.783 -0.278 1.00 37.79 394 PRO E C 1
ATOM 13090 O O . PRO E 1 394 ? -112.064 22.424 -0.789 1.00 38.12 394 PRO E O 1
ATOM 13094 N N . VAL E 1 395 ? -110.627 22.068 0.921 1.00 37.09 395 VAL E N 1
ATOM 13095 C CA . VAL E 1 395 ? -111.118 23.192 1.720 1.00 37.38 395 VAL E CA 1
ATOM 13096 C C . VAL E 1 395 ? -110.073 24.293 1.897 1.00 37.26 395 VAL E C 1
ATOM 13097 O O . VAL E 1 395 ? -110.341 25.449 1.610 1.00 38.12 395 VAL E O 1
ATOM 13101 N N . TYR E 1 396 ? -108.884 23.916 2.359 1.00 36.61 396 TYR E N 1
ATOM 13102 C CA . TYR E 1 396 ? -107.778 24.848 2.601 1.00 36.42 396 TYR E CA 1
ATOM 13103 C C . TYR E 1 396 ? -107.011 25.230 1.326 1.00 36.17 396 TYR E C 1
ATOM 13104 O O . TYR E 1 396 ? -106.598 24.363 0.572 1.00 36.96 396 TYR E O 1
ATOM 13113 N N . PRO E 1 397 ? -106.819 26.535 1.069 1.00 35.82 397 PRO E N 1
ATOM 13114 C CA . PRO E 1 397 ? -106.112 26.911 -0.143 1.00 35.14 397 PRO E CA 1
ATOM 13115 C C . PRO E 1 397 ? -104.596 26.739 -0.041 1.00 35.01 397 PRO E C 1
ATOM 13116 O O . PRO E 1 397 ? -104.035 26.605 1.070 1.00 34.09 397 PRO E O 1
ATOM 13120 N N . GLY E 1 398 ? -103.949 26.743 -1.208 1.00 34.30 398 GLY E N 1
ATOM 13121 C CA . GLY E 1 398 ? -102.510 26.556 -1.299 1.00 33.83 398 GLY E CA 1
ATOM 13122 C C . GLY E 1 398 ? -102.168 25.083 -1.351 1.00 33.37 398 GLY E C 1
ATOM 13123 O O . GLY E 1 398 ? -102.819 24.301 -2.062 1.00 32.28 398 GLY E O 1
ATOM 13124 N N . ILE E 1 399 ? -101.141 24.705 -0.605 1.00 32.09 399 ILE E N 1
ATOM 13125 C CA . ILE E 1 399 ? -100.671 23.323 -0.555 1.00 32.81 399 ILE E CA 1
ATOM 13126 C C . ILE E 1 399 ? -100.570 22.944 0.904 1.00 33.02 399 ILE E C 1
ATOM 13127 O O . ILE E 1 399 ? -100.029 23.711 1.699 1.00 33.64 399 ILE E O 1
ATOM 13132 N N . VAL E 1 400 ? -101.127 21.782 1.250 1.00 33.31 400 VAL E N 1
ATOM 13133 C CA . VAL E 1 400 ? -101.194 21.335 2.640 1.00 33.27 400 VAL E CA 1
ATOM 13134 C C . VAL E 1 400 ? -100.414 20.044 2.767 1.00 33.37 400 VAL E C 1
ATOM 13135 O O . VAL E 1 400 ? -100.533 19.164 1.924 1.00 32.62 400 VAL E O 1
ATOM 13139 N N . GLY E 1 401 ? -99.589 19.945 3.809 1.00 33.58 401 GLY E N 1
ATOM 13140 C CA . GLY E 1 401 ? -98.877 18.720 4.147 1.00 34.30 401 GLY E CA 1
ATOM 13141 C C . GLY E 1 401 ? -99.470 18.163 5.425 1.00 35.00 401 GLY E C 1
ATOM 13142 O O . GLY E 1 401 ? -100.062 18.893 6.183 1.00 32.45 401 GLY E O 1
ATOM 13143 N N . ILE E 1 402 ? -99.226 16.892 5.718 1.00 37.26 402 ILE E N 1
ATOM 13144 C CA . ILE E 1 402 ? -99.935 16.213 6.799 1.00 38.52 402 ILE E CA 1
ATOM 13145 C C . ILE E 1 402 ? -99.500 16.443 8.252 1.00 40.01 402 ILE E C 1
ATOM 13146 O O . ILE E 1 402 ? -100.168 15.978 9.160 1.00 40.50 402 ILE E O 1
ATOM 13151 N N . SER E 1 403 ? -98.403 17.149 8.502 1.00 42.05 403 SER E N 1
ATOM 13152 C CA . SER E 1 403 ? -97.919 17.263 9.886 1.00 42.20 403 SER E CA 1
ATOM 13153 C C . SER E 1 403 ? -97.122 18.535 10.142 1.00 42.93 403 SER E C 1
ATOM 13154 O O . SER E 1 403 ? -96.437 19.013 9.243 1.00 43.85 403 SER E O 1
ATOM 13157 N N . PHE E 1 404 ? -97.177 19.073 11.362 1.00 41.57 404 PHE E N 1
ATOM 13158 C CA . PHE E 1 404 ? -96.284 20.202 11.700 1.00 41.54 404 PHE E CA 1
ATOM 13159 C C . PHE E 1 404 ? -94.816 19.761 11.662 1.00 40.55 404 PHE E C 1
ATOM 13160 O O . PHE E 1 404 ? -93.879 20.592 11.496 1.00 42.37 404 PHE E O 1
ATOM 13168 N N . ILE E 1 405 ? -94.609 18.446 11.792 1.00 38.65 405 ILE E N 1
ATOM 13169 C CA . ILE E 1 405 ? -93.286 17.869 11.609 1.00 37.21 405 ILE E CA 1
ATOM 13170 C C . ILE E 1 405 ? -93.209 17.404 10.168 1.00 35.98 405 ILE E C 1
ATOM 13171 O O . ILE E 1 405 ? -93.762 16.365 9.788 1.00 35.98 405 ILE E O 1
ATOM 13176 N N . GLY E 1 406 ? -92.572 18.240 9.365 1.00 34.82 406 GLY E N 1
ATOM 13177 C CA . GLY E 1 406 ? -92.406 17.983 7.929 1.00 34.03 406 GLY E CA 1
ATOM 13178 C C . GLY E 1 406 ? -91.749 19.204 7.316 1.00 32.75 406 GLY E C 1
ATOM 13179 O O . GLY E 1 406 ? -91.545 20.219 7.994 1.00 32.43 406 GLY E O 1
ATOM 13180 N N . GLU E 1 407 ? -91.479 19.166 6.025 1.00 31.31 407 GLU E N 1
ATOM 13181 C CA . GLU E 1 407 ? -90.842 20.308 5.398 1.00 30.68 407 GLU E CA 1
ATOM 13182 C C . GLU E 1 407 ? -91.590 20.879 4.191 1.00 29.88 407 GLU E C 1
ATOM 13183 O O . GLU E 1 407 ? -90.990 21.435 3.285 1.00 29.88 407 GLU E O 1
ATOM 13189 N N . THR E 1 408 ? -92.914 20.776 4.220 1.00 29.70 408 THR E N 1
ATOM 13190 C CA . THR E 1 408 ? -93.749 21.375 3.190 1.00 29.69 408 THR E CA 1
ATOM 13191 C C . THR E 1 408 ? -93.502 22.870 3.033 1.00 29.20 408 THR E C 1
ATOM 13192 O O . THR E 1 408 ? -93.346 23.366 1.930 1.00 28.79 408 THR E O 1
ATOM 13196 N N . SER E 1 409 ? -93.488 23.550 4.166 1.00 29.37 409 SER E N 1
ATOM 13197 C CA A SER E 1 409 ? -93.203 24.955 4.167 0.50 29.05 409 SER E CA 1
ATOM 13198 C CA B SER E 1 409 ? -93.190 24.938 4.268 0.50 29.05 409 SER E CA 1
ATOM 13199 C C . SER E 1 409 ? -91.775 25.328 3.822 1.00 28.86 409 SER E C 1
ATOM 13200 O O . SER E 1 409 ? -91.631 26.401 3.260 1.00 28.77 409 SER E O 1
ATOM 13205 N N . TYR E 1 410 ? -90.773 24.483 4.083 1.00 29.08 410 TYR E N 1
ATOM 13206 C CA . TYR E 1 410 ? -89.460 24.792 3.535 1.00 28.63 410 TYR E CA 1
ATOM 13207 C C . TYR E 1 410 ? -89.547 24.811 2.027 1.00 27.94 410 TYR E C 1
ATOM 13208 O O . TYR E 1 410 ? -89.054 25.712 1.374 1.00 28.27 410 TYR E O 1
ATOM 13217 N N . ARG E 1 411 ? -90.170 23.780 1.478 1.00 28.04 411 ARG E N 1
ATOM 13218 C CA . ARG E 1 411 ? -90.191 23.602 0.045 1.00 27.79 411 ARG E CA 1
ATOM 13219 C C . ARG E 1 411 ? -90.934 24.751 -0.625 1.00 28.72 411 ARG E C 1
ATOM 13220 O O . ARG E 1 411 ? -90.504 25.253 -1.653 1.00 29.40 411 ARG E O 1
ATOM 13228 N N . GLY E 1 412 ? -92.036 25.173 -0.014 1.00 27.55 412 GLY E N 1
ATOM 13229 C CA . GLY E 1 412 ? -92.766 26.343 -0.478 1.00 29.27 412 GLY E CA 1
ATOM 13230 C C . GLY E 1 412 ? -91.958 27.617 -0.421 1.00 29.18 412 GLY E C 1
ATOM 13231 O O . GLY E 1 412 ? -91.985 28.418 -1.376 1.00 29.91 412 GLY E O 1
ATOM 13232 N N . PHE E 1 413 ? -91.233 27.794 0.674 1.00 29.57 413 PHE E N 1
ATOM 13233 C CA . PHE E 1 413 ? -90.374 28.956 0.866 1.00 29.45 413 PHE E CA 1
ATOM 13234 C C . PHE E 1 413 ? -89.297 29.049 -0.199 1.00 29.64 413 PHE E C 1
ATOM 13235 O O . PHE E 1 413 ? -89.168 30.059 -0.865 1.00 29.20 413 PHE E O 1
ATOM 13243 N N . TYR E 1 414 ? -88.518 27.984 -0.351 1.00 29.69 414 TYR E N 1
ATOM 13244 C CA . TYR E 1 414 ? -87.420 28.003 -1.299 1.00 29.21 414 TYR E CA 1
ATOM 13245 C C . TYR E 1 414 ? -87.868 28.024 -2.752 1.00 29.58 414 TYR E C 1
ATOM 13246 O O . TYR E 1 414 ? -87.225 28.631 -3.596 1.00 29.83 414 TYR E O 1
ATOM 13255 N N . ARG E 1 415 ? -88.998 27.390 -3.038 1.00 29.59 415 ARG E N 1
ATOM 13256 C CA . ARG E 1 415 ? -89.580 27.507 -4.365 1.00 29.24 415 ARG E CA 1
ATOM 13257 C C . ARG E 1 415 ? -89.847 28.953 -4.742 1.00 28.91 415 ARG E C 1
ATOM 13258 O O . ARG E 1 415 ? -89.510 29.380 -5.831 1.00 30.32 415 ARG E O 1
ATOM 13266 N N . PHE E 1 416 ? -90.457 29.701 -3.830 1.00 29.29 416 PHE E N 1
ATOM 13267 C CA . PHE E 1 416 ? -90.768 31.124 -4.109 1.00 29.50 416 PHE E CA 1
ATOM 13268 C C . PHE E 1 416 ? -89.509 31.973 -4.130 1.00 29.36 416 PHE E C 1
ATOM 13269 O O . PHE E 1 416 ? -89.337 32.823 -5.017 1.00 30.28 416 PHE E O 1
ATOM 13277 N N . TRP E 1 417 ? -88.615 31.713 -3.184 1.00 28.76 417 TRP E N 1
ATOM 13278 C CA . TRP E 1 417 ? -87.309 32.371 -3.152 1.00 29.37 417 TRP E CA 1
ATOM 13279 C C . TRP E 1 417 ? -86.647 32.227 -4.516 1.00 29.89 417 TRP E C 1
ATOM 13280 O O . TRP E 1 417 ? -86.189 33.201 -5.113 1.00 29.32 417 TRP E O 1
ATOM 13291 N N . LYS E 1 418 ? -86.653 31.001 -5.036 1.00 31.11 418 LYS E N 1
ATOM 13292 C CA . LYS E 1 418 ? -86.077 30.736 -6.342 1.00 31.30 418 LYS E CA 1
ATOM 13293 C C . LYS E 1 418 ? -86.789 31.475 -7.453 1.00 30.60 418 LYS E C 1
ATOM 13294 O O . LYS E 1 418 ? -86.130 32.085 -8.293 1.00 31.58 418 LYS E O 1
ATOM 13300 N N . GLU E 1 419 ? -88.119 31.450 -7.445 1.00 31.05 419 GLU E N 1
ATOM 13301 C CA . GLU E 1 419 ? -88.913 32.171 -8.427 1.00 31.22 419 GLU E CA 1
ATOM 13302 C C . GLU E 1 419 ? -88.571 33.665 -8.461 1.00 31.23 419 GLU E C 1
ATOM 13303 O O . GLU E 1 419 ? -88.325 34.235 -9.530 1.00 31.26 419 GLU E O 1
ATOM 13309 N N . MET E 1 420 ? -88.524 34.294 -7.298 1.00 30.02 420 MET E N 1
ATOM 13310 C CA . MET E 1 420 ? -88.221 35.716 -7.221 1.00 31.34 420 MET E CA 1
ATOM 13311 C C . MET E 1 420 ? -86.805 36.043 -7.654 1.00 30.57 420 MET E C 1
ATOM 13312 O O . MET E 1 420 ? -86.595 36.992 -8.377 1.00 30.96 420 MET E O 1
ATOM 13317 N N . ILE E 1 421 ? -85.846 35.272 -7.176 1.00 31.58 421 ILE E N 1
ATOM 13318 C CA . ILE E 1 421 ? -84.444 35.420 -7.531 1.00 33.53 421 ILE E CA 1
ATOM 13319 C C . ILE E 1 421 ? -84.257 35.196 -9.039 1.00 34.47 421 ILE E C 1
ATOM 13320 O O . ILE E 1 421 ? -83.434 35.839 -9.662 1.00 36.45 421 ILE E O 1
ATOM 13325 N N . ASP E 1 422 ? -85.073 34.339 -9.622 1.00 35.72 422 ASP E N 1
ATOM 13326 C CA . ASP E 1 422 ? -84.972 34.044 -11.047 1.00 36.52 422 ASP E CA 1
ATOM 13327 C C . ASP E 1 422 ? -85.666 35.065 -11.957 1.00 37.06 422 ASP E C 1
ATOM 13328 O O . ASP E 1 422 ? -85.415 35.044 -13.155 1.00 37.02 422 ASP E O 1
ATOM 13333 N N . ALA E 1 423 ? -86.489 35.968 -11.405 1.00 37.10 423 ALA E N 1
ATOM 13334 C CA . ALA E 1 423 ? -87.424 36.775 -12.212 1.00 37.36 423 ALA E CA 1
ATOM 13335 C C . ALA E 1 423 ? -86.899 38.189 -12.445 1.00 38.47 423 ALA E C 1
ATOM 13336 O O . ALA E 1 423 ? -86.551 38.876 -11.500 1.00 38.23 423 ALA E O 1
ATOM 13338 N N . PRO E 1 424 ? -86.788 38.618 -13.703 1.00 39.09 424 PRO E N 1
ATOM 13339 C CA . PRO E 1 424 ? -86.293 39.961 -13.984 1.00 39.18 424 PRO E CA 1
ATOM 13340 C C . PRO E 1 424 ? -87.233 41.110 -13.539 1.00 39.54 424 PRO E C 1
ATOM 13341 O O . PRO E 1 424 ? -86.754 42.242 -13.322 1.00 40.01 424 PRO E O 1
ATOM 13345 N N . ASP E 1 425 ? -88.522 40.813 -13.343 1.00 39.31 425 ASP E N 1
ATOM 13346 C CA . ASP E 1 425 ? -89.516 41.819 -12.888 1.00 39.11 425 ASP E CA 1
ATOM 13347 C C . ASP E 1 425 ? -90.771 41.155 -12.332 1.00 38.75 425 ASP E C 1
ATOM 13348 O O . ASP E 1 425 ? -90.940 39.940 -12.454 1.00 39.37 425 ASP E O 1
ATOM 13353 N N . TRP E 1 426 ? -91.679 41.944 -11.764 1.00 37.87 426 TRP E N 1
ATOM 13354 C CA . TRP E 1 426 ? -92.921 41.385 -11.210 1.00 37.21 426 TRP E CA 1
ATOM 13355 C C . TRP E 1 426 ? -93.830 40.770 -12.277 1.00 37.16 426 TRP E C 1
ATOM 13356 O O . TRP E 1 426 ? -94.546 39.809 -12.010 1.00 37.79 426 TRP E O 1
ATOM 13367 N N . ALA E 1 427 ? -93.770 41.287 -13.491 1.00 37.11 427 ALA E N 1
ATOM 13368 C CA . ALA E 1 427 ? -94.559 40.727 -14.591 1.00 37.77 427 ALA E CA 1
ATOM 13369 C C . ALA E 1 427 ? -94.254 39.229 -14.848 1.00 38.35 427 ALA E C 1
ATOM 13370 O O . ALA E 1 427 ? -95.177 38.421 -15.061 1.00 38.30 427 ALA E O 1
ATOM 13372 N N . SER E 1 428 ? -92.965 38.863 -14.797 1.00 38.99 428 SER E N 1
ATOM 13373 C CA . SER E 1 428 ? -92.521 37.458 -14.942 1.00 39.56 428 SER E CA 1
ATOM 13374 C C . SER E 1 428 ? -92.931 36.552 -13.782 1.00 39.83 428 SER E C 1
ATOM 13375 O O . SER E 1 428 ? -93.111 35.350 -13.981 1.00 40.74 428 SER E O 1
ATOM 13378 N N . VAL E 1 429 ? -93.061 37.098 -12.578 1.00 39.75 429 VAL E N 1
ATOM 13379 C CA . VAL E 1 429 ? -93.599 36.307 -11.476 1.00 39.96 429 VAL E CA 1
ATOM 13380 C C . VAL E 1 429 ? -95.091 36.069 -11.734 1.00 40.75 429 VAL E C 1
ATOM 13381 O O . VAL E 1 429 ? -95.564 34.929 -11.705 1.00 41.12 429 VAL E O 1
ATOM 13385 N N . LYS E 1 430 ? -95.819 37.145 -12.029 1.00 40.81 430 LYS E N 1
ATOM 13386 C CA . LYS E 1 430 ? -97.271 37.049 -12.218 1.00 41.67 430 LYS E CA 1
ATOM 13387 C C . LYS E 1 430 ? -97.582 36.100 -13.373 1.00 41.74 430 LYS E C 1
ATOM 13388 O O . LYS E 1 430 ? -98.612 35.426 -13.370 1.00 41.54 430 LYS E O 1
ATOM 13394 N N . ALA E 1 431 ? -96.651 36.004 -14.319 1.00 42.48 431 ALA E N 1
ATOM 13395 C CA . ALA E 1 431 ? -96.804 35.133 -15.491 1.00 42.86 431 ALA E CA 1
ATOM 13396 C C . ALA E 1 431 ? -96.842 33.645 -15.165 1.00 43.12 431 ALA E C 1
ATOM 13397 O O . ALA E 1 431 ? -97.176 32.853 -16.041 1.00 43.29 431 ALA E O 1
ATOM 13399 N N . ASN E 1 432 ? -96.531 33.273 -13.926 1.00 42.86 432 ASN E N 1
ATOM 13400 C CA . ASN E 1 432 ? -96.676 31.885 -13.469 1.00 43.26 432 ASN E CA 1
ATOM 13401 C C . ASN E 1 432 ? -97.590 31.667 -12.262 1.00 42.82 432 ASN E C 1
ATOM 13402 O O . ASN E 1 432 ? -97.466 30.660 -11.568 1.00 41.84 432 ASN E O 1
ATOM 13407 N N . ASP E 1 433 ? -98.518 32.589 -12.036 1.00 42.30 433 ASP E N 1
ATOM 13408 C CA . ASP E 1 433 ? -99.510 32.456 -10.966 1.00 43.05 433 ASP E CA 1
ATOM 13409 C C . ASP E 1 433 ? -100.300 31.136 -10.958 1.00 43.24 433 ASP E C 1
ATOM 13410 O O . ASP E 1 433 ? -100.712 30.678 -9.901 1.00 43.50 433 ASP E O 1
ATOM 13415 N N . ASP E 1 434 ? -100.547 30.543 -12.123 1.00 42.91 434 ASP E N 1
ATOM 13416 C CA . ASP E 1 434 ? -101.444 29.380 -12.205 1.00 43.15 434 ASP E CA 1
ATOM 13417 C C . ASP E 1 434 ? -100.721 28.032 -12.238 1.00 42.81 434 ASP E C 1
ATOM 13418 O O . ASP E 1 434 ? -101.367 26.977 -12.280 1.00 43.76 434 ASP E O 1
ATOM 13423 N N . THR E 1 435 ? -99.391 28.048 -12.267 1.00 41.50 435 THR E N 1
ATOM 13424 C CA . THR E 1 435 ? -98.622 26.809 -12.329 1.00 40.68 435 THR E CA 1
ATOM 13425 C C . THR E 1 435 ? -97.568 26.746 -11.219 1.00 39.50 435 THR E C 1
ATOM 13426 O O . THR E 1 435 ? -96.740 25.840 -11.203 1.00 39.94 435 THR E O 1
ATOM 13430 N N . TRP E 1 436 ? -97.597 27.686 -10.278 1.00 38.63 436 TRP E N 1
ATOM 13431 C CA . TRP E 1 436 ? -96.614 27.676 -9.165 1.00 37.76 436 TRP E CA 1
ATOM 13432 C C . TRP E 1 436 ? -96.479 26.334 -8.429 1.00 36.96 436 TRP E C 1
ATOM 13433 O O . TRP E 1 436 ? -95.389 25.978 -7.986 1.00 36.41 436 TRP E O 1
ATOM 13444 N N . ASP E 1 437 ? -97.589 25.610 -8.268 1.00 37.02 437 ASP E N 1
ATOM 13445 C CA . ASP E 1 437 ? -97.615 24.437 -7.382 1.00 37.55 437 ASP E CA 1
ATOM 13446 C C . ASP E 1 437 ? -97.443 23.127 -8.144 1.00 37.60 437 ASP E C 1
ATOM 13447 O O . ASP E 1 437 ? -97.716 22.040 -7.610 1.00 37.04 437 ASP E O 1
ATOM 13452 N N . SER E 1 438 ? -96.950 23.217 -9.377 1.00 37.51 438 SER E N 1
ATOM 13453 C CA . SER E 1 438 ? -96.724 22.010 -10.176 1.00 38.86 438 SER E CA 1
ATOM 13454 C C . SER E 1 438 ? -95.698 21.095 -9.522 1.00 39.23 438 SER E C 1
ATOM 13455 O O . SER E 1 438 ? -95.747 19.875 -9.700 1.00 39.37 438 SER E O 1
ATOM 13458 N N . VAL E 1 439 ? -94.771 21.693 -8.768 1.00 39.92 439 VAL E N 1
ATOM 13459 C CA . VAL E 1 439 ? -93.721 20.940 -8.088 1.00 40.53 439 VAL E CA 1
ATOM 13460 C C . VAL E 1 439 ? -94.265 20.029 -6.989 1.00 40.65 439 VAL E C 1
ATOM 13461 O O . VAL E 1 439 ? -93.525 19.204 -6.452 1.00 41.13 439 VAL E O 1
ATOM 13465 N N . PHE E 1 440 ? -95.535 20.196 -6.628 1.00 39.93 440 PHE E N 1
ATOM 13466 C CA . PHE E 1 440 ? -96.187 19.307 -5.684 1.00 39.83 440 PHE E CA 1
ATOM 13467 C C . PHE E 1 440 ? -97.061 18.371 -6.550 1.00 40.13 440 PHE E C 1
ATOM 13468 O O . PHE E 1 440 ? -98.203 18.684 -6.857 1.00 39.97 440 PHE E O 1
ATOM 13476 N N . PRO E 1 441 ? -96.507 17.227 -6.981 1.00 40.78 441 PRO E N 1
ATOM 13477 C CA . PRO E 1 441 ? -97.184 16.473 -8.035 1.00 41.11 441 PRO E CA 1
ATOM 13478 C C . PRO E 1 441 ? -98.380 15.623 -7.576 1.00 41.60 441 PRO E C 1
ATOM 13479 O O . PRO E 1 441 ? -99.199 15.161 -8.433 1.00 41.22 441 PRO E O 1
ATOM 13483 N N . ASN E 1 442 ? -98.484 15.400 -6.266 1.00 41.68 442 ASN E N 1
ATOM 13484 C CA . ASN E 1 442 ? -99.489 14.480 -5.721 1.00 42.16 442 ASN E CA 1
ATOM 13485 C C . ASN E 1 442 ? -100.866 15.154 -5.583 1.00 41.95 442 ASN E C 1
ATOM 13486 O O . ASN E 1 442 ? -101.348 15.421 -4.483 1.00 42.19 442 ASN E O 1
ATOM 13491 N N . ARG E 1 443 ? -101.486 15.403 -6.730 1.00 42.17 443 ARG E N 1
ATOM 13492 C CA . ARG E 1 443 ? -102.734 16.166 -6.830 1.00 42.46 443 ARG E CA 1
ATOM 13493 C C . ARG E 1 443 ? -103.923 15.537 -6.102 1.00 42.42 443 ARG E C 1
ATOM 13494 O O . ARG E 1 443 ? -104.784 16.240 -5.570 1.00 41.85 443 ARG E O 1
ATOM 13502 N N . ASN E 1 444 ? -104.009 14.209 -6.140 1.00 41.89 444 ASN E N 1
ATOM 13503 C CA . ASN E 1 444 ? -105.123 13.519 -5.499 1.00 41.94 444 ASN E CA 1
ATOM 13504 C C . ASN E 1 444 ? -104.784 13.014 -4.107 1.00 41.32 444 ASN E C 1
ATOM 13505 O O . ASN E 1 444 ? -105.562 12.273 -3.525 1.00 41.57 444 ASN E O 1
ATOM 13510 N N . PHE E 1 445 ? -103.651 13.443 -3.556 1.00 40.50 445 PHE E N 1
ATOM 13511 C CA . PHE E 1 445 ? -103.264 13.039 -2.215 1.00 40.19 445 PHE E CA 1
ATOM 13512 C C . PHE E 1 445 ? -104.396 13.236 -1.207 1.00 39.85 445 PHE E C 1
ATOM 13513 O O . PHE E 1 445 ? -104.731 12.324 -0.454 1.00 39.20 445 PHE E O 1
ATOM 13521 N N . TRP E 1 446 ? -104.991 14.424 -1.204 1.00 40.00 446 TRP E N 1
ATOM 13522 C CA . TRP E 1 446 ? -106.000 14.766 -0.209 1.00 41.20 446 TRP E CA 1
ATOM 13523 C C . TRP E 1 446 ? -107.352 14.165 -0.521 1.00 42.74 446 TRP E C 1
ATOM 13524 O O . TRP E 1 446 ? -108.080 13.811 0.404 1.00 41.78 446 TRP E O 1
ATOM 13535 N N . ASN E 1 447 ? -107.665 14.032 -1.811 1.00 44.98 447 ASN E N 1
ATOM 13536 C CA . ASN E 1 447 ? -108.881 13.326 -2.234 1.00 47.08 447 ASN E CA 1
ATOM 13537 C C . ASN E 1 447 ? -108.893 11.918 -1.675 1.00 48.40 447 ASN E C 1
ATOM 13538 O O . ASN E 1 447 ? -109.865 11.482 -1.067 1.00 49.22 447 ASN E O 1
ATOM 13543 N N . GLU E 1 448 ? -107.801 11.209 -1.904 1.00 49.88 448 GLU E N 1
ATOM 13544 C CA . GLU E 1 448 ? -107.668 9.839 -1.457 1.00 51.48 448 GLU E CA 1
ATOM 13545 C C . GLU E 1 448 ? -107.584 9.712 0.051 1.00 52.65 448 GLU E C 1
ATOM 13546 O O . GLU E 1 448 ? -108.204 8.821 0.633 1.00 52.41 448 GLU E O 1
ATOM 13552 N N . LYS E 1 449 ? -106.808 10.594 0.679 1.00 54.02 449 LYS E N 1
ATOM 13553 C CA . LYS E 1 449 ? -106.648 10.573 2.125 1.00 55.06 449 LYS E CA 1
ATOM 13554 C C . LYS E 1 449 ? -107.998 10.753 2.818 1.00 56.15 449 LYS E C 1
ATOM 13555 O O . LYS E 1 449 ? -108.311 10.041 3.771 1.00 56.32 449 LYS E O 1
ATOM 13561 N N . LEU E 1 450 ? -108.793 11.704 2.338 1.00 57.52 450 LEU E N 1
ATOM 13562 C CA . LEU E 1 450 ? -110.039 12.070 3.012 1.00 58.55 450 LEU E CA 1
ATOM 13563 C C . LEU E 1 450 ? -111.155 11.086 2.686 1.00 59.77 450 LEU E C 1
ATOM 13564 O O . LEU E 1 450 ? -111.911 10.696 3.573 1.00 60.30 450 LEU E O 1
ATOM 13569 N N . ASN E 1 451 ? -111.262 10.687 1.421 1.00 61.04 451 ASN E N 1
ATOM 13570 C CA . ASN E 1 451 ? -112.222 9.652 1.030 1.00 62.07 451 ASN E CA 1
ATOM 13571 C C . ASN E 1 451 ? -112.018 8.383 1.854 1.00 62.90 451 ASN E C 1
ATOM 13572 O O . ASN E 1 451 ? -112.932 7.935 2.547 1.00 63.21 451 ASN E O 1
ATOM 13577 N N . ALA E 1 452 ? -110.811 7.825 1.787 1.00 63.71 452 ALA E N 1
ATOM 13578 C CA . ALA E 1 452 ? -110.471 6.608 2.530 1.00 64.33 452 ALA E CA 1
ATOM 13579 C C . ALA E 1 452 ? -110.690 6.762 4.042 1.00 65.08 452 ALA E C 1
ATOM 13580 O O . ALA E 1 452 ? -111.121 5.815 4.708 1.00 65.31 452 ALA E O 1
ATOM 13582 N N . ALA E 1 453 ? -110.392 7.950 4.573 1.00 65.77 453 ALA E N 1
ATOM 13583 C CA . ALA E 1 453 ? -110.630 8.257 5.987 1.00 66.04 453 ALA E CA 1
ATOM 13584 C C . ALA E 1 453 ? -112.129 8.317 6.280 1.00 66.54 453 ALA E C 1
ATOM 13585 O O . ALA E 1 453 ? -112.917 8.694 5.414 1.00 66.67 453 ALA E O 1
ATOM 13587 N N . GLU E 1 454 ? -112.507 7.946 7.503 1.00 66.88 454 GLU E N 1
ATOM 13588 C CA . GLU E 1 454 ? -113.903 7.980 7.962 1.00 67.08 454 GLU E CA 1
ATOM 13589 C C . GLU E 1 454 ? -114.928 7.644 6.867 1.00 67.18 454 GLU E C 1
ATOM 13590 O O . GLU E 1 454 ? -116.042 8.180 6.845 1.00 67.05 454 GLU E O 1
ATOM 13596 N N . GLN F 2 5 ? -81.384 60.319 53.080 1.00 50.32 5 GLN F N 1
ATOM 13597 C CA . GLN F 2 5 ? -80.728 59.429 52.077 1.00 49.75 5 GLN F CA 1
ATOM 13598 C C . GLN F 2 5 ? -79.344 59.007 52.572 1.00 48.86 5 GLN F C 1
ATOM 13599 O O . GLN F 2 5 ? -78.331 59.529 52.115 1.00 49.94 5 GLN F O 1
ATOM 13605 N N . ILE F 2 6 ? -79.331 58.018 53.468 1.00 47.34 6 ILE F N 1
ATOM 13606 C CA . ILE F 2 6 ? -78.216 57.764 54.387 1.00 45.25 6 ILE F CA 1
ATOM 13607 C C . ILE F 2 6 ? -77.255 56.653 53.928 1.00 43.58 6 ILE F C 1
ATOM 13608 O O . ILE F 2 6 ? -77.593 55.478 54.009 1.00 44.20 6 ILE F O 1
ATOM 13613 N N . PRO F 2 7 ? -76.041 57.019 53.522 1.00 39.68 7 PRO F N 1
ATOM 13614 C CA . PRO F 2 7 ? -75.054 56.019 53.086 1.00 39.59 7 PRO F CA 1
ATOM 13615 C C . PRO F 2 7 ? -74.624 55.091 54.222 1.00 37.13 7 PRO F C 1
ATOM 13616 O O . PRO F 2 7 ? -74.592 55.512 55.369 1.00 37.00 7 PRO F O 1
ATOM 13620 N N . VAL F 2 8 ? -74.356 53.826 53.913 1.00 33.26 8 VAL F N 1
ATOM 13621 C CA . VAL F 2 8 ? -74.124 52.829 54.957 1.00 31.98 8 VAL F CA 1
ATOM 13622 C C . VAL F 2 8 ? -72.769 53.003 55.584 1.00 30.53 8 VAL F C 1
ATOM 13623 O O . VAL F 2 8 ? -71.887 53.697 55.056 1.00 28.71 8 VAL F O 1
ATOM 13627 N N . THR F 2 9 ? -72.612 52.395 56.750 1.00 30.46 9 THR F N 1
ATOM 13628 C CA . THR F 2 9 ? -71.342 52.382 57.437 1.00 29.81 9 THR F CA 1
ATOM 13629 C C . THR F 2 9 ? -70.325 51.520 56.665 1.00 29.37 9 THR F C 1
ATOM 13630 O O . THR F 2 9 ? -70.699 50.652 55.829 1.00 27.27 9 THR F O 1
ATOM 13634 N N . PRO F 2 10 ? -69.030 51.786 56.871 1.00 28.18 10 PRO F N 1
ATOM 13635 C CA . PRO F 2 10 ? -68.037 50.933 56.209 1.00 29.00 10 PRO F CA 1
ATOM 13636 C C . PRO F 2 10 ? -68.214 49.443 56.531 1.00 29.29 10 PRO F C 1
ATOM 13637 O O . PRO F 2 10 ? -67.955 48.615 55.674 1.00 26.98 10 PRO F O 1
ATOM 13641 N N . ASP F 2 11 ? -68.635 49.121 57.747 1.00 28.45 11 ASP F N 1
ATOM 13642 C CA . ASP F 2 11 ? -68.827 47.712 58.115 1.00 29.59 11 ASP F CA 1
ATOM 13643 C C . ASP F 2 11 ? -70.007 47.089 57.367 1.00 29.26 11 ASP F C 1
ATOM 13644 O O . ASP F 2 11 ? -69.889 45.973 56.838 1.00 31.41 11 ASP F O 1
ATOM 13649 N N . VAL F 2 12 ? -71.120 47.816 57.246 1.00 28.55 12 VAL F N 1
ATOM 13650 C CA . VAL F 2 12 ? -72.217 47.351 56.387 1.00 28.67 12 VAL F CA 1
ATOM 13651 C C . VAL F 2 12 ? -71.820 47.271 54.864 1.00 28.29 12 VAL F C 1
ATOM 13652 O O . VAL F 2 12 ? -72.256 46.370 54.131 1.00 27.60 12 VAL F O 1
ATOM 13656 N N . HIS F 2 13 ? -71.048 48.235 54.387 1.00 28.26 13 HIS F N 1
ATOM 13657 C CA . HIS F 2 13 ? -70.657 48.265 53.000 1.00 27.85 13 HIS F CA 1
ATOM 13658 C C . HIS F 2 13 ? -69.864 46.999 52.705 1.00 27.26 13 HIS F C 1
ATOM 13659 O O . HIS F 2 13 ? -70.112 46.349 51.721 1.00 25.52 13 HIS F O 1
ATOM 13666 N N . TYR F 2 14 ? -68.912 46.675 53.586 1.00 27.18 14 TYR F N 1
ATOM 13667 C CA . TYR F 2 14 ? -68.119 45.467 53.464 1.00 28.08 14 TYR F CA 1
ATOM 13668 C C . TYR F 2 14 ? -69.019 44.255 53.366 1.00 28.68 14 TYR F C 1
ATOM 13669 O O . TYR F 2 14 ? -68.839 43.407 52.486 1.00 28.96 14 TYR F O 1
ATOM 13678 N N . ASP F 2 15 ? -69.994 44.145 54.276 1.00 27.10 15 ASP F N 1
ATOM 13679 C CA . ASP F 2 15 ? -70.883 42.964 54.197 1.00 28.42 15 ASP F CA 1
ATOM 13680 C C . ASP F 2 15 ? -71.634 42.844 52.857 1.00 28.69 15 ASP F C 1
ATOM 13681 O O . ASP F 2 15 ? -71.837 41.727 52.355 1.00 28.40 15 ASP F O 1
ATOM 13686 N N . ILE F 2 16 ? -72.084 43.979 52.311 1.00 29.23 16 ILE F N 1
ATOM 13687 C CA . ILE F 2 16 ? -72.794 43.983 51.052 1.00 29.88 16 ILE F CA 1
ATOM 13688 C C . ILE F 2 16 ? -71.844 43.573 49.931 1.00 30.34 16 ILE F C 1
ATOM 13689 O O . ILE F 2 16 ? -72.226 42.792 49.029 1.00 30.09 16 ILE F O 1
ATOM 13694 N N . GLU F 2 17 ? -70.615 44.101 49.957 1.00 29.57 17 GLU F N 1
ATOM 13695 C CA . GLU F 2 17 ? -69.626 43.733 48.937 1.00 30.13 17 GLU F CA 1
ATOM 13696 C C . GLU F 2 17 ? -69.354 42.235 49.004 1.00 30.00 17 GLU F C 1
ATOM 13697 O O . GLU F 2 17 ? -69.305 41.585 47.957 1.00 28.23 17 GLU F O 1
ATOM 13703 N N . ALA F 2 18 ? -69.220 41.695 50.227 1.00 28.95 18 ALA F N 1
ATOM 13704 C CA . ALA F 2 18 ? -68.987 40.264 50.439 1.00 28.40 18 ALA F CA 1
ATOM 13705 C C . ALA F 2 18 ? -70.155 39.435 49.886 1.00 28.42 18 ALA F C 1
ATOM 13706 O O . ALA F 2 18 ? -69.927 38.422 49.258 1.00 26.89 18 ALA F O 1
ATOM 13708 N N . HIS F 2 19 ? -71.400 39.898 50.105 1.00 28.25 19 HIS F N 1
ATOM 13709 C CA . HIS F 2 19 ? -72.588 39.249 49.593 1.00 28.74 19 HIS F CA 1
ATOM 13710 C C . HIS F 2 19 ? -72.534 39.205 48.053 1.00 28.28 19 HIS F C 1
ATOM 13711 O O . HIS F 2 19 ? -72.729 38.152 47.416 1.00 28.48 19 HIS F O 1
ATOM 13718 N N . TYR F 2 20 ? -72.201 40.332 47.435 1.00 28.91 20 TYR F N 1
ATOM 13719 C CA . TYR F 2 20 ? -72.199 40.386 45.988 1.00 28.57 20 TYR F CA 1
ATOM 13720 C C . TYR F 2 20 ? -71.085 39.519 45.386 1.00 27.96 20 TYR F C 1
ATOM 13721 O O . TYR F 2 20 ? -71.262 38.954 44.277 1.00 27.70 20 TYR F O 1
ATOM 13730 N N . ARG F 2 21 ? -69.949 39.413 46.083 1.00 27.70 21 ARG F N 1
ATOM 13731 C CA . ARG F 2 21 ? -68.853 38.562 45.620 1.00 28.02 21 ARG F CA 1
ATOM 13732 C C . ARG F 2 21 ? -69.270 37.098 45.658 1.00 27.33 21 ARG F C 1
ATOM 13733 O O . ARG F 2 21 ? -68.989 36.332 44.749 1.00 25.81 21 ARG F O 1
ATOM 13741 N N . ALA F 2 22 ? -69.918 36.703 46.742 1.00 26.69 22 ALA F N 1
ATOM 13742 C CA . ALA F 2 22 ? -70.402 35.328 46.882 1.00 27.97 22 ALA F CA 1
ATOM 13743 C C . ALA F 2 22 ? -71.460 35.054 45.825 1.00 28.49 22 ALA F C 1
ATOM 13744 O O . ALA F 2 22 ? -71.426 33.981 45.173 1.00 30.38 22 ALA F O 1
ATOM 13746 N N . GLU F 2 23 ? -72.319 36.050 45.536 1.00 28.00 23 GLU F N 1
ATOM 13747 C CA . GLU F 2 23 ? -73.328 35.893 44.469 1.00 28.38 23 GLU F CA 1
ATOM 13748 C C . GLU F 2 23 ? -72.699 35.652 43.085 1.00 27.54 23 GLU F C 1
ATOM 13749 O O . GLU F 2 23 ? -73.064 34.732 42.373 1.00 26.84 23 GLU F O 1
ATOM 13755 N N . VAL F 2 24 ? -71.743 36.486 42.739 1.00 27.41 24 VAL F N 1
ATOM 13756 C CA . VAL F 2 24 ? -70.956 36.314 41.514 1.00 27.80 24 VAL F CA 1
ATOM 13757 C C . VAL F 2 24 ? -70.314 34.920 41.404 1.00 27.99 24 VAL F C 1
ATOM 13758 O O . VAL F 2 24 ? -70.404 34.246 40.372 1.00 25.76 24 VAL F O 1
ATOM 13762 N N . ARG F 2 25 ? -69.670 34.479 42.475 1.00 28.42 25 ARG F N 1
ATOM 13763 C CA . ARG F 2 25 ? -69.077 33.144 42.475 1.00 30.41 25 ARG F CA 1
ATOM 13764 C C . ARG F 2 25 ? -70.122 32.017 42.292 1.00 29.62 25 ARG F C 1
ATOM 13765 O O . ARG F 2 25 ? -69.832 31.036 41.598 1.00 29.78 25 ARG F O 1
ATOM 13773 N N . MET F 2 26 ? -71.337 32.182 42.816 1.00 29.19 26 MET F N 1
ATOM 13774 C CA . MET F 2 26 ? -72.397 31.217 42.540 1.00 31.31 26 MET F CA 1
ATOM 13775 C C . MET F 2 26 ? -72.738 31.220 41.051 1.00 30.20 26 MET F C 1
ATOM 13776 O O . MET F 2 26 ? -72.820 30.155 40.432 1.00 31.54 26 MET F O 1
ATOM 13781 N N . PHE F 2 27 ? -72.895 32.410 40.478 1.00 29.41 27 PHE F N 1
ATOM 13782 C CA . PHE F 2 27 ? -73.140 32.509 39.030 1.00 30.16 27 PHE F CA 1
ATOM 13783 C C . PHE F 2 27 ? -72.002 31.870 38.213 1.00 30.83 27 PHE F C 1
ATOM 13784 O O . PHE F 2 27 ? -72.248 31.067 37.287 1.00 32.00 27 PHE F O 1
ATOM 13792 N N . GLN F 2 28 ? -70.766 32.214 38.549 1.00 30.14 28 GLN F N 1
ATOM 13793 C CA . GLN F 2 28 ? -69.607 31.682 37.816 1.00 30.76 28 GLN F CA 1
ATOM 13794 C C . GLN F 2 28 ? -69.404 30.178 37.940 1.00 31.11 28 GLN F C 1
ATOM 13795 O O . GLN F 2 28 ? -68.765 29.573 37.068 1.00 31.24 28 GLN F O 1
ATOM 13801 N N . THR F 2 29 ? -69.943 29.566 38.992 1.00 30.92 29 THR F N 1
ATOM 13802 C CA . THR F 2 29 ? -69.788 28.137 39.176 1.00 32.01 29 THR F CA 1
ATOM 13803 C C . THR F 2 29 ? -71.082 27.342 38.975 1.00 32.08 29 THR F C 1
ATOM 13804 O O . THR F 2 29 ? -71.099 26.145 39.147 1.00 32.69 29 THR F O 1
ATOM 13808 N N . GLY F 2 30 ? -72.135 28.012 38.532 1.00 32.82 30 GLY F N 1
ATOM 13809 C CA . GLY F 2 30 ? -73.401 27.362 38.168 1.00 32.26 30 GLY F CA 1
ATOM 13810 C C . GLY F 2 30 ? -74.211 26.864 39.345 1.00 32.20 30 GLY F C 1
ATOM 13811 O O . GLY F 2 30 ? -75.002 25.939 39.227 1.00 31.99 30 GLY F O 1
ATOM 13812 N N . GLN F 2 31 ? -74.016 27.475 40.502 1.00 31.42 31 GLN F N 1
ATOM 13813 C CA . GLN F 2 31 ? -74.773 27.074 41.713 1.00 32.23 31 GLN F CA 1
ATOM 13814 C C . GLN F 2 31 ? -76.030 27.902 41.841 1.00 31.84 31 GLN F C 1
ATOM 13815 O O . GLN F 2 31 ? -76.260 28.594 42.850 1.00 31.95 31 GLN F O 1
ATOM 13821 N N . TYR F 2 32 ? -76.870 27.800 40.817 1.00 32.52 32 TYR F N 1
ATOM 13822 C CA . TYR F 2 32 ? -78.044 28.643 40.720 1.00 33.85 32 TYR F CA 1
ATOM 13823 C C . TYR F 2 32 ? -79.080 28.288 41.766 1.00 33.33 32 TYR F C 1
ATOM 13824 O O . TYR F 2 32 ? -79.798 29.159 42.229 1.00 33.61 32 TYR F O 1
ATOM 13833 N N . ARG F 2 33 ? -79.132 27.024 42.165 1.00 34.04 33 ARG F N 1
ATOM 13834 C CA . ARG F 2 33 ? -80.119 26.619 43.184 1.00 34.45 33 ARG F CA 1
ATOM 13835 C C . ARG F 2 33 ? -79.757 27.164 44.549 1.00 34.30 33 ARG F C 1
ATOM 13836 O O . ARG F 2 33 ? -80.633 27.596 45.266 1.00 33.37 33 ARG F O 1
ATOM 13844 N N . GLU F 2 34 ? -78.475 27.104 44.904 1.00 34.64 34 GLU F N 1
ATOM 13845 C CA . GLU F 2 34 ? -77.925 27.787 46.087 1.00 35.22 34 GLU F CA 1
ATOM 13846 C C . GLU F 2 34 ? -78.205 29.284 46.095 1.00 34.20 34 GLU F C 1
ATOM 13847 O O . GLU F 2 34 ? -78.554 29.846 47.145 1.00 33.49 34 GLU F O 1
ATOM 13853 N N . TRP F 2 35 ? -77.984 29.937 44.959 1.00 33.18 35 TRP F N 1
ATOM 13854 C CA . TRP F 2 35 ? -78.299 31.370 44.802 1.00 33.20 35 TRP F CA 1
ATOM 13855 C C . TRP F 2 35 ? -79.758 31.669 45.130 1.00 32.77 35 TRP F C 1
ATOM 13856 O O . TRP F 2 35 ? -80.073 32.518 45.969 1.00 32.91 35 TRP F O 1
ATOM 13867 N N . LEU F 2 36 ? -80.654 30.926 44.510 1.00 33.69 36 LEU F N 1
ATOM 13868 C CA . LEU F 2 36 ? -82.084 31.177 44.664 1.00 34.17 36 LEU F CA 1
ATOM 13869 C C . LEU F 2 36 ? -82.538 30.903 46.088 1.00 34.24 36 LEU F C 1
ATOM 13870 O O . LEU F 2 36 ? -83.348 31.657 46.650 1.00 33.75 36 LEU F O 1
ATOM 13875 N N . GLN F 2 37 ? -81.998 29.847 46.692 1.00 33.75 37 GLN F N 1
ATOM 13876 C CA . GLN F 2 37 ? -82.424 29.462 48.033 1.00 33.86 37 GLN F CA 1
ATOM 13877 C C . GLN F 2 37 ? -81.888 30.479 49.062 1.00 33.00 37 GLN F C 1
ATOM 13878 O O . GLN F 2 37 ? -82.654 30.996 49.901 1.00 32.30 37 GLN F O 1
ATOM 13884 N N . GLY F 2 38 ? -80.603 30.808 48.947 1.00 32.20 38 GLY F N 1
ATOM 13885 C CA . GLY F 2 38 ? -79.913 31.619 49.950 1.00 31.83 38 GLY F CA 1
ATOM 13886 C C . GLY F 2 38 ? -79.845 33.111 49.747 1.00 31.40 38 GLY F C 1
ATOM 13887 O O . GLY F 2 38 ? -79.655 33.850 50.694 1.00 30.90 38 GLY F O 1
ATOM 13888 N N . MET F 2 39 ? -79.969 33.599 48.506 1.00 30.32 39 MET F N 1
ATOM 13889 C CA . MET F 2 39 ? -79.629 34.976 48.250 1.00 31.28 39 MET F CA 1
ATOM 13890 C C . MET F 2 39 ? -80.791 35.768 47.643 1.00 30.10 39 MET F C 1
ATOM 13891 O O . MET F 2 39 ? -80.697 36.974 47.483 1.00 30.58 39 MET F O 1
ATOM 13896 N N . VAL F 2 40 ? -81.908 35.099 47.373 1.00 28.97 40 VAL F N 1
ATOM 13897 C CA . VAL F 2 40 ? -83.049 35.728 46.715 1.00 29.03 40 VAL F CA 1
ATOM 13898 C C . VAL F 2 40 ? -84.270 35.540 47.618 1.00 28.73 40 VAL F C 1
ATOM 13899 O O . VAL F 2 40 ? -84.517 34.433 48.049 1.00 29.32 40 VAL F O 1
ATOM 13903 N N . ALA F 2 41 ? -85.019 36.613 47.901 1.00 28.04 41 ALA F N 1
ATOM 13904 C CA . ALA F 2 41 ? -86.231 36.531 48.682 1.00 29.42 41 ALA F CA 1
ATOM 13905 C C . ALA F 2 41 ? -87.404 35.987 47.884 1.00 29.56 41 ALA F C 1
ATOM 13906 O O . ALA F 2 41 ? -87.538 36.242 46.702 1.00 28.77 41 ALA F O 1
ATOM 13908 N N . GLU F 2 42 ? -88.285 35.231 48.550 1.00 30.03 42 GLU F N 1
ATOM 13909 C CA . GLU F 2 42 ? -89.452 34.736 47.844 1.00 31.64 42 GLU F CA 1
ATOM 13910 C C . GLU F 2 42 ? -90.397 35.865 47.340 1.00 32.10 42 GLU F C 1
ATOM 13911 O O . GLU F 2 42 ? -91.220 35.592 46.486 1.00 34.12 42 GLU F O 1
ATOM 13917 N N . ASP F 2 43 ? -90.272 37.118 47.824 1.00 32.09 43 ASP F N 1
ATOM 13918 C CA . ASP F 2 43 ? -91.066 38.255 47.277 1.00 32.09 43 ASP F CA 1
ATOM 13919 C C . ASP F 2 43 ? -90.366 39.040 46.168 1.00 31.97 43 ASP F C 1
ATOM 13920 O O . ASP F 2 43 ? -90.814 40.124 45.782 1.00 31.21 43 ASP F O 1
ATOM 13925 N N . ILE F 2 44 ? -89.322 38.441 45.611 1.00 31.39 44 ILE F N 1
ATOM 13926 C CA . ILE F 2 44 ? -88.511 39.044 44.539 1.00 30.81 44 ILE F CA 1
ATOM 13927 C C . ILE F 2 44 ? -89.348 39.514 43.321 1.00 30.46 44 ILE F C 1
ATOM 13928 O O . ILE F 2 44 ? -90.292 38.837 42.877 1.00 28.96 44 ILE F O 1
ATOM 13933 N N . HIS F 2 45 ? -88.978 40.679 42.799 1.00 29.49 45 HIS F N 1
ATOM 13934 C CA . HIS F 2 45 ? -89.339 41.086 41.441 1.00 29.11 45 HIS F CA 1
ATOM 13935 C C . HIS F 2 45 ? -88.015 41.324 40.754 1.00 29.38 45 HIS F C 1
ATOM 13936 O O . HIS F 2 45 ? -87.237 42.117 41.259 1.00 28.51 45 HIS F O 1
ATOM 13943 N N . TYR F 2 46 ? -87.790 40.599 39.664 1.00 29.10 46 TYR F N 1
ATOM 13944 C CA . TYR F 2 46 ? -86.507 40.589 38.912 1.00 29.71 46 TYR F CA 1
ATOM 13945 C C . TYR F 2 46 ? -86.853 41.175 37.567 1.00 30.00 46 TYR F C 1
ATOM 13946 O O . TYR F 2 46 ? -87.635 40.589 36.836 1.00 28.95 46 TYR F O 1
ATOM 13955 N N . TRP F 2 47 ? -86.261 42.322 37.235 1.00 30.06 47 TRP F N 1
ATOM 13956 C CA . TRP F 2 47 ? -86.798 43.211 36.194 1.00 30.22 47 TRP F CA 1
ATOM 13957 C C . TRP F 2 47 ? -85.689 43.845 35.360 1.00 30.67 47 TRP F C 1
ATOM 13958 O O . TRP F 2 47 ? -84.851 44.551 35.895 1.00 29.81 47 TRP F O 1
ATOM 13969 N N . MET F 2 48 ? -85.740 43.640 34.043 1.00 30.15 48 MET F N 1
ATOM 13970 C CA . MET F 2 48 ? -84.818 44.249 33.117 1.00 31.25 48 MET F CA 1
ATOM 13971 C C . MET F 2 48 ? -85.639 44.908 31.986 1.00 31.83 48 MET F C 1
ATOM 13972 O O . MET F 2 48 ? -86.041 44.251 31.058 1.00 30.45 48 MET F O 1
ATOM 13977 N N . PRO F 2 49 ? -85.982 46.181 32.152 1.00 31.00 49 PRO F N 1
ATOM 13978 C CA . PRO F 2 49 ? -86.831 46.873 31.182 1.00 32.45 49 PRO F CA 1
ATOM 13979 C C . PRO F 2 49 ? -86.207 47.035 29.811 1.00 32.94 49 PRO F C 1
ATOM 13980 O O . PRO F 2 49 ? -84.982 47.048 29.709 1.00 33.51 49 PRO F O 1
ATOM 13984 N N . ILE F 2 50 ? -87.033 47.227 28.775 1.00 32.72 50 ILE F N 1
ATOM 13985 C CA . ILE F 2 50 ? -86.567 47.648 27.473 1.00 33.52 50 ILE F CA 1
ATOM 13986 C C . ILE F 2 50 ? -86.701 49.180 27.417 1.00 33.60 50 ILE F C 1
ATOM 13987 O O . ILE F 2 50 ? -87.808 49.718 27.533 1.00 32.84 50 ILE F O 1
ATOM 13992 N N . TYR F 2 51 ? -85.565 49.868 27.293 1.00 34.16 51 TYR F N 1
ATOM 13993 C CA . TYR F 2 51 ? -85.503 51.306 27.137 1.00 35.27 51 TYR F CA 1
ATOM 13994 C C . TYR F 2 51 ? -85.342 51.714 25.689 1.00 35.34 51 TYR F C 1
ATOM 13995 O O . TYR F 2 51 ? -84.333 51.456 25.066 1.00 36.68 51 TYR F O 1
ATOM 14004 N N . GLU F 2 52 ? -86.313 52.408 25.155 1.00 35.57 52 GLU F N 1
ATOM 14005 C CA . GLU F 2 52 ? -86.169 52.860 23.795 1.00 35.19 52 GLU F CA 1
ATOM 14006 C C . GLU F 2 52 ? -85.354 54.166 23.745 1.00 34.05 52 GLU F C 1
ATOM 14007 O O . GLU F 2 52 ? -85.186 54.884 24.737 1.00 34.10 52 GLU F O 1
ATOM 14013 N N . GLN F 2 53 ? -84.845 54.472 22.571 1.00 32.95 53 GLN F N 1
ATOM 14014 C CA . GLN F 2 53 ? -84.181 55.759 22.336 1.00 32.80 53 GLN F CA 1
ATOM 14015 C C . GLN F 2 53 ? -85.236 56.802 21.969 1.00 32.20 53 GLN F C 1
ATOM 14016 O O . GLN F 2 53 ? -85.949 56.649 20.975 1.00 31.77 53 GLN F O 1
ATOM 14022 N N . ARG F 2 54 ? -85.359 57.841 22.796 1.00 33.58 54 ARG F N 1
ATOM 14023 C CA . ARG F 2 54 ? -86.367 58.894 22.602 1.00 34.69 54 ARG F CA 1
ATOM 14024 C C . ARG F 2 54 ? -85.706 60.261 22.530 1.00 36.13 54 ARG F C 1
ATOM 14025 O O . ARG F 2 54 ? -84.654 60.439 23.117 1.00 37.29 54 ARG F O 1
ATOM 14033 N N . LEU F 2 55 ? -86.330 61.231 21.859 1.00 36.63 55 LEU F N 1
ATOM 14034 C CA . LEU F 2 55 ? -85.811 62.599 21.888 1.00 37.25 55 LEU F CA 1
ATOM 14035 C C . LEU F 2 55 ? -85.977 63.166 23.296 1.00 37.62 55 LEU F C 1
ATOM 14036 O O . LEU F 2 55 ? -86.853 62.743 24.049 1.00 36.00 55 LEU F O 1
ATOM 14041 N N . THR F 2 56 ? -85.123 64.113 23.661 1.00 37.91 56 THR F N 1
ATOM 14042 C CA . THR F 2 56 ? -85.253 64.724 24.974 1.00 39.18 56 THR F CA 1
ATOM 14043 C C . THR F 2 56 ? -86.614 65.387 25.094 1.00 39.44 56 THR F C 1
ATOM 14044 O O . THR F 2 56 ? -87.187 65.359 26.159 1.00 40.18 56 THR F O 1
ATOM 14048 N N . ARG F 2 57 ? -87.146 65.939 24.002 1.00 40.52 57 ARG F N 1
ATOM 14049 C CA . ARG F 2 57 ? -88.420 66.659 24.077 1.00 41.40 57 ARG F CA 1
ATOM 14050 C C . ARG F 2 57 ? -89.574 65.721 24.449 1.00 41.84 57 ARG F C 1
ATOM 14051 O O . ARG F 2 57 ? -90.586 66.160 25.011 1.00 41.09 57 ARG F O 1
ATOM 14059 N N . ASP F 2 58 ? -89.408 64.420 24.162 1.00 42.34 58 ASP F N 1
ATOM 14060 C CA . ASP F 2 58 ? -90.437 63.438 24.490 1.00 42.89 58 ASP F CA 1
ATOM 14061 C C . ASP F 2 58 ? -90.750 63.433 25.987 1.00 43.48 58 ASP F C 1
ATOM 14062 O O . ASP F 2 58 ? -89.842 63.360 26.804 1.00 43.82 58 ASP F O 1
ATOM 14067 N N . ARG F 2 59 ? -92.035 63.522 26.340 1.00 44.15 59 ARG F N 1
ATOM 14068 C CA . ARG F 2 59 ? -92.439 63.610 27.754 1.00 44.94 59 ARG F CA 1
ATOM 14069 C C . ARG F 2 59 ? -93.146 62.349 28.288 1.00 44.63 59 ARG F C 1
ATOM 14070 O O . ARG F 2 59 ? -93.716 62.355 29.397 1.00 44.13 59 ARG F O 1
ATOM 14078 N N . ARG F 2 60 ? -93.126 61.270 27.503 1.00 44.18 60 ARG F N 1
ATOM 14079 C CA . ARG F 2 60 ? -93.649 59.988 27.965 1.00 44.10 60 ARG F CA 1
ATOM 14080 C C . ARG F 2 60 ? -92.817 59.531 29.180 1.00 43.49 60 ARG F C 1
ATOM 14081 O O . ARG F 2 60 ? -91.644 59.876 29.294 1.00 42.69 60 ARG F O 1
ATOM 14089 N N . PRO F 2 61 ? -93.434 58.781 30.103 1.00 43.45 61 PRO F N 1
ATOM 14090 C CA . PRO F 2 61 ? -92.751 58.329 31.308 1.00 43.56 61 PRO F CA 1
ATOM 14091 C C . PRO F 2 61 ? -91.810 57.160 31.045 1.00 43.54 61 PRO F C 1
ATOM 14092 O O . PRO F 2 61 ? -91.911 56.514 29.999 1.00 42.77 61 PRO F O 1
ATOM 14096 N N . ASP F 2 62 ? -90.904 56.881 31.980 1.00 43.26 62 ASP F N 1
ATOM 14097 C CA . ASP F 2 62 ? -90.021 55.718 31.846 1.00 43.53 62 ASP F CA 1
ATOM 14098 C C . ASP F 2 62 ? -90.809 54.407 31.898 1.00 42.50 62 ASP F C 1
ATOM 14099 O O . ASP F 2 62 ? -91.942 54.385 32.355 1.00 42.01 62 ASP F O 1
ATOM 14104 N N . PRO F 2 63 ? -90.212 53.306 31.411 1.00 42.07 63 PRO F N 1
ATOM 14105 C CA . PRO F 2 63 ? -90.874 52.006 31.500 1.00 41.72 63 PRO F CA 1
ATOM 14106 C C . PRO F 2 63 ? -91.189 51.598 32.923 1.00 41.26 63 PRO F C 1
ATOM 14107 O O . PRO F 2 63 ? -90.414 51.860 33.836 1.00 41.30 63 PRO F O 1
ATOM 14111 N N . THR F 2 64 ? -92.348 50.975 33.097 1.00 40.20 64 THR F N 1
ATOM 14112 C CA . THR F 2 64 ? -92.740 50.376 34.358 1.00 39.54 64 THR F CA 1
ATOM 14113 C C . THR F 2 64 ? -92.847 48.862 34.165 1.00 38.85 64 THR F C 1
ATOM 14114 O O . THR F 2 64 ? -92.747 48.380 33.047 1.00 38.50 64 THR F O 1
ATOM 14118 N N . PRO F 2 65 ? -93.066 48.111 35.249 1.00 38.33 65 PRO F N 1
ATOM 14119 C CA . PRO F 2 65 ? -93.268 46.677 35.095 1.00 38.61 65 PRO F CA 1
ATOM 14120 C C . PRO F 2 65 ? -94.530 46.262 34.324 1.00 38.34 65 PRO F C 1
ATOM 14121 O O . PRO F 2 65 ? -94.707 45.074 34.092 1.00 38.84 65 PRO F O 1
ATOM 14125 N N . ASP F 2 66 ? -95.371 47.209 33.898 1.00 38.25 66 ASP F N 1
ATOM 14126 C CA . ASP F 2 66 ? -96.482 46.874 32.986 1.00 37.73 66 ASP F CA 1
ATOM 14127 C C . ASP F 2 66 ? -96.063 46.954 31.512 1.00 36.88 66 ASP F C 1
ATOM 14128 O O . ASP F 2 66 ? -96.871 46.675 30.618 1.00 37.10 66 ASP F O 1
ATOM 14133 N N . ASP F 2 67 ? -94.822 47.364 31.260 1.00 36.16 67 ASP F N 1
ATOM 14134 C CA . ASP F 2 67 ? -94.321 47.519 29.895 1.00 35.19 67 ASP F CA 1
ATOM 14135 C C . ASP F 2 67 ? -93.347 46.365 29.520 1.00 34.73 67 ASP F C 1
ATOM 14136 O O . ASP F 2 67 ? -92.881 45.617 30.391 1.00 32.81 67 ASP F O 1
ATOM 14141 N N . ALA F 2 68 ? -93.055 46.247 28.222 1.00 32.51 68 ALA F N 1
ATOM 14142 C CA . ALA F 2 68 ? -92.063 45.295 27.709 1.00 32.63 68 ALA F CA 1
ATOM 14143 C C . ALA F 2 68 ? -90.804 45.325 28.553 1.00 31.79 68 ALA F C 1
ATOM 14144 O O . ALA F 2 68 ? -90.231 46.409 28.819 1.00 31.94 68 ALA F O 1
ATOM 14146 N N . ALA F 2 69 ? -90.392 44.128 28.961 1.00 31.66 69 ALA F N 1
ATOM 14147 C CA . ALA F 2 69 ? -89.139 43.896 29.687 1.00 31.21 69 ALA F CA 1
ATOM 14148 C C . ALA F 2 69 ? -88.517 42.541 29.289 1.00 31.53 69 ALA F C 1
ATOM 14149 O O . ALA F 2 69 ? -89.252 41.557 29.042 1.00 31.90 69 ALA F O 1
ATOM 14151 N N . ILE F 2 70 ? -87.184 42.471 29.254 1.00 29.54 70 ILE F N 1
ATOM 14152 C CA . ILE F 2 70 ? -86.491 41.233 28.885 1.00 29.97 70 ILE F CA 1
ATOM 14153 C C . ILE F 2 70 ? -86.624 40.204 29.996 1.00 29.17 70 ILE F C 1
ATOM 14154 O O . ILE F 2 70 ? -86.761 38.987 29.719 1.00 29.32 70 ILE F O 1
ATOM 14159 N N . TYR F 2 71 ? -86.626 40.711 31.229 1.00 28.99 71 TYR F N 1
ATOM 14160 C CA . TYR F 2 71 ? -86.971 39.927 32.413 1.00 29.15 71 TYR F CA 1
ATOM 14161 C C . TYR F 2 71 ? -88.055 40.712 33.197 1.00 28.59 71 TYR F C 1
ATOM 14162 O O . TYR F 2 71 ? -87.979 41.936 33.285 1.00 27.56 71 TYR F O 1
ATOM 14171 N N . ASN F 2 72 ? -88.983 39.980 33.807 1.00 29.94 72 ASN F N 1
ATOM 14172 C CA . ASN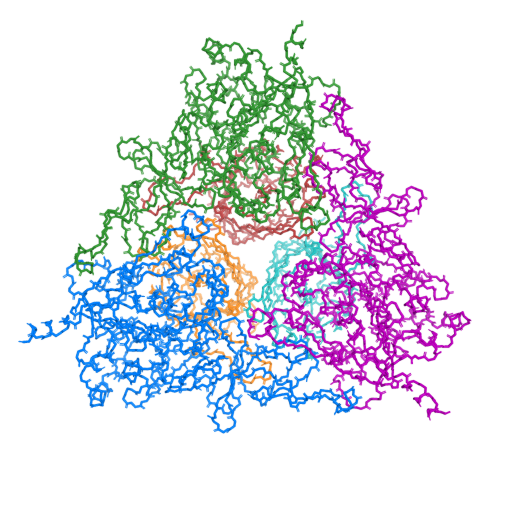 F 2 72 ? -90.085 40.535 34.570 1.00 30.06 72 ASN F CA 1
ATOM 14173 C C . ASN F 2 72 ? -90.717 39.369 35.345 1.00 30.38 72 ASN F C 1
ATOM 14174 O O . ASN F 2 72 ? -91.845 38.909 35.059 1.00 31.42 72 ASN F O 1
ATOM 14179 N N . ASP F 2 73 ? -89.970 38.908 36.346 1.00 29.82 73 ASP F N 1
ATOM 14180 C CA . ASP F 2 73 ? -90.164 37.650 36.994 1.00 29.42 73 ASP F CA 1
ATOM 14181 C C . ASP F 2 73 ? -90.391 37.783 38.477 1.00 30.21 73 ASP F C 1
ATOM 14182 O O . ASP F 2 73 ? -89.807 38.636 39.146 1.00 29.50 73 ASP F O 1
ATOM 14187 N N . ASP F 2 74 ? -91.256 36.917 38.982 1.00 30.72 74 ASP F N 1
ATOM 14188 C CA . ASP F 2 74 ? -91.379 36.665 40.397 1.00 31.80 74 ASP F CA 1
ATOM 14189 C C . ASP F 2 74 ? -90.542 35.418 40.705 1.00 31.57 74 ASP F C 1
ATOM 14190 O O . ASP F 2 74 ? -89.881 34.903 39.817 1.00 30.79 74 ASP F O 1
ATOM 14195 N N . PHE F 2 75 ? -90.608 34.929 41.949 1.00 31.00 75 PHE F N 1
ATOM 14196 C CA . PHE F 2 75 ? -89.730 33.852 42.411 1.00 31.21 75 PHE F CA 1
ATOM 14197 C C . PHE F 2 75 ? -89.922 32.563 41.621 1.00 31.65 75 PHE F C 1
ATOM 14198 O O . PHE F 2 75 ? -88.932 31.943 41.182 1.00 32.72 75 PHE F O 1
ATOM 14206 N N . GLY F 2 76 ? -91.186 32.193 41.432 1.00 31.92 76 GLY F N 1
ATOM 14207 C CA . GLY F 2 76 ? -91.551 30.990 40.671 1.00 32.27 76 GLY F CA 1
ATOM 14208 C C . GLY F 2 76 ? -91.048 31.027 39.242 1.00 32.11 76 GLY F C 1
ATOM 14209 O O . GLY F 2 76 ? -90.624 29.995 38.685 1.00 31.79 76 GLY F O 1
ATOM 14210 N N . GLU F 2 77 ? -91.085 32.213 38.645 1.00 32.65 77 GLU F N 1
ATOM 14211 C CA . GLU F 2 77 ? -90.547 32.424 37.313 1.00 32.82 77 GLU F CA 1
ATOM 14212 C C . GLU F 2 77 ? -89.001 32.358 37.271 1.00 32.30 77 GLU F C 1
ATOM 14213 O O . GLU F 2 77 ? -88.432 31.778 36.366 1.00 31.66 77 GLU F O 1
ATOM 14219 N N . LEU F 2 78 ? -88.312 32.897 38.275 1.00 32.31 78 LEU F N 1
ATOM 14220 C CA . LEU F 2 78 ? -86.879 32.681 38.388 1.00 32.91 78 LEU F CA 1
ATOM 14221 C C . LEU F 2 78 ? -86.485 31.212 38.587 1.00 33.57 78 LEU F C 1
ATOM 14222 O O . LEU F 2 78 ? -85.478 30.740 38.041 1.00 33.61 78 LEU F O 1
ATOM 14227 N N . LYS F 2 79 ? -87.256 30.494 39.407 1.00 34.45 79 LYS F N 1
ATOM 14228 C CA . LYS F 2 79 ? -87.037 29.068 39.631 1.00 35.62 79 LYS F CA 1
ATOM 14229 C C . LYS F 2 79 ? -87.107 28.303 38.309 1.00 35.36 79 LYS F C 1
ATOM 14230 O O . LYS F 2 79 ? -86.320 27.396 38.054 1.00 36.48 79 LYS F O 1
ATOM 14236 N N . GLN F 2 80 ? -88.044 28.699 37.453 1.00 36.17 80 GLN F N 1
ATOM 14237 C CA . GLN F 2 80 ? -88.217 28.071 36.138 1.00 35.98 80 GLN F CA 1
ATOM 14238 C C . GLN F 2 80 ? -87.005 28.363 35.250 1.00 36.02 80 GLN F C 1
ATOM 14239 O O . GLN F 2 80 ? -86.456 27.465 34.595 1.00 35.14 80 GLN F O 1
ATOM 14245 N N . ARG F 2 81 ? -86.563 29.617 35.250 1.00 36.32 81 ARG F N 1
ATOM 14246 C CA . ARG F 2 81 ? -85.398 30.016 34.454 1.00 36.63 81 ARG F CA 1
ATOM 14247 C C . ARG F 2 81 ? -84.165 29.267 34.908 1.00 38.02 81 ARG F C 1
ATOM 14248 O O . ARG F 2 81 ? -83.336 28.858 34.087 1.00 37.57 81 ARG F O 1
ATOM 14256 N N . VAL F 2 82 ? -84.044 29.123 36.228 1.00 39.98 82 VAL F N 1
ATOM 14257 C CA . VAL F 2 82 ? -82.895 28.462 36.866 1.00 41.32 82 VAL F CA 1
ATOM 14258 C C . VAL F 2 82 ? -82.772 27.028 36.396 1.00 43.81 82 VAL F C 1
ATOM 14259 O O . VAL F 2 82 ? -81.684 26.594 36.006 1.00 44.49 82 VAL F O 1
ATOM 14263 N N . GLU F 2 83 ? -83.889 26.319 36.353 1.00 45.56 83 GLU F N 1
ATOM 14264 C CA . GLU F 2 83 ? -83.866 24.892 36.031 1.00 47.51 83 GLU F CA 1
ATOM 14265 C C . GLU F 2 83 ? -83.448 24.560 34.591 1.00 49.20 83 GLU F C 1
ATOM 14266 O O . GLU F 2 83 ? -82.923 23.469 34.337 1.00 50.47 83 GLU F O 1
ATOM 14272 N N . ARG F 2 84 ? -83.601 25.495 33.660 1.00 50.43 84 ARG F N 1
ATOM 14273 C CA . ARG F 2 84 ? -83.070 25.291 32.315 1.00 51.21 84 ARG F CA 1
ATOM 14274 C C . ARG F 2 84 ? -81.542 25.122 32.345 1.00 52.69 84 ARG F C 1
ATOM 14275 O O . ARG F 2 84 ? -80.984 24.249 31.660 1.00 52.81 84 ARG F O 1
ATOM 14283 N N . LEU F 2 85 ? -80.877 25.983 33.114 1.00 53.73 85 LEU F N 1
ATOM 14284 C CA . LEU F 2 85 ? -79.420 25.964 33.254 1.00 54.14 85 LEU F CA 1
ATOM 14285 C C . LEU F 2 85 ? -78.968 24.848 34.181 1.00 54.76 85 LEU F C 1
ATOM 14286 O O . LEU F 2 85 ? -77.946 24.199 33.942 1.00 54.86 85 LEU F O 1
ATOM 14291 N N . TYR F 2 86 ? -79.724 24.636 35.253 1.00 55.38 86 TYR F N 1
ATOM 14292 C CA . TYR F 2 86 ? -79.289 23.726 36.325 1.00 55.48 86 TYR F CA 1
ATOM 14293 C C . TYR F 2 86 ? -79.502 22.258 35.976 1.00 56.01 86 TYR F C 1
ATOM 14294 O O . TYR F 2 86 ? -78.723 21.407 36.401 1.00 56.88 86 TYR F O 1
ATOM 14303 N N . SER F 2 87 ? -80.548 21.961 35.217 1.00 56.29 87 SER F N 1
ATOM 14304 C CA . SER F 2 87 ? -80.964 20.573 35.029 1.00 56.22 87 SER F CA 1
ATOM 14305 C C . SER F 2 87 ? -81.141 20.154 33.578 1.00 56.32 87 SER F C 1
ATOM 14306 O O . SER F 2 87 ? -80.956 18.977 33.234 1.00 57.14 87 SER F O 1
ATOM 14309 N N . GLY F 2 88 ? -81.533 21.096 32.723 1.00 55.50 88 GLY F N 1
ATOM 14310 C CA . GLY F 2 88 ? -81.850 20.764 31.346 1.00 54.48 88 GLY F CA 1
ATOM 14311 C C . GLY F 2 88 ? -80.631 20.239 30.623 1.00 52.96 88 GLY F C 1
ATOM 14312 O O . GLY F 2 88 ? -79.491 20.450 31.061 1.00 53.64 88 GLY F O 1
ATOM 14313 N N . GLN F 2 89 ? -80.863 19.497 29.551 1.00 50.55 89 GLN F N 1
ATOM 14314 C CA . GLN F 2 89 ? -79.827 19.294 28.564 1.00 48.65 89 GLN F CA 1
ATOM 14315 C C . GLN F 2 89 ? -80.067 20.185 27.372 1.00 45.95 89 GLN F C 1
ATOM 14316 O O . GLN F 2 89 ? -80.920 19.934 26.529 1.00 44.84 89 GLN F O 1
ATOM 14322 N N . VAL F 2 90 ? -79.294 21.251 27.343 1.00 42.81 90 VAL F N 1
ATOM 14323 C CA . VAL F 2 90 ? -79.423 22.274 26.349 1.00 41.34 90 VAL F CA 1
ATOM 14324 C C . VAL F 2 90 ? -78.117 22.191 25.589 1.00 39.61 90 VAL F C 1
ATOM 14325 O O . VAL F 2 90 ? -77.048 22.318 26.160 1.00 38.12 90 VAL F O 1
ATOM 14329 N N . TRP F 2 91 ? -78.206 21.922 24.301 1.00 39.31 91 TRP F N 1
ATOM 14330 C CA . TRP F 2 91 ? -77.032 21.506 23.573 1.00 38.96 91 TRP F CA 1
ATOM 14331 C C . TRP F 2 91 ? -76.034 22.634 23.373 1.00 38.40 91 TRP F C 1
ATOM 14332 O O . TRP F 2 91 ? -74.839 22.397 23.342 1.00 37.86 91 TRP F O 1
ATOM 14343 N N . MET F 2 92 ? -76.522 23.865 23.278 1.00 37.78 92 MET F N 1
ATOM 14344 C CA . MET F 2 92 ? -75.606 25.014 23.234 1.00 38.05 92 MET F CA 1
ATOM 14345 C C . MET F 2 92 ? -74.737 25.099 24.492 1.00 37.32 92 MET F C 1
ATOM 14346 O O . MET F 2 92 ? -73.680 25.735 24.475 1.00 36.68 92 MET F O 1
ATOM 14351 N N . GLU F 2 93 ? -75.218 24.546 25.601 1.00 37.58 93 GLU F N 1
ATOM 14352 C CA . GLU F 2 93 ? -74.506 24.639 26.872 1.00 37.68 93 GLU F CA 1
ATOM 14353 C C . GLU F 2 93 ? -73.798 23.338 27.231 1.00 37.77 93 GLU F C 1
ATOM 14354 O O . GLU F 2 93 ? -73.484 23.072 28.411 1.00 36.38 93 GLU F O 1
ATOM 14360 N N . ASP F 2 94 ? -73.557 22.514 26.215 1.00 37.45 94 ASP F N 1
ATOM 14361 C CA . ASP F 2 94 ? -72.748 21.346 26.426 1.00 37.67 94 ASP F CA 1
ATOM 14362 C C . ASP F 2 94 ? -71.382 21.555 25.761 1.00 39.00 94 ASP F C 1
ATOM 14363 O O . ASP F 2 94 ? -71.287 21.409 24.553 1.00 36.78 94 ASP F O 1
ATOM 14368 N N . PRO F 2 95 ? -70.333 21.909 26.554 1.00 39.97 95 PRO F N 1
ATOM 14369 C CA . PRO F 2 95 ? -70.318 22.168 28.035 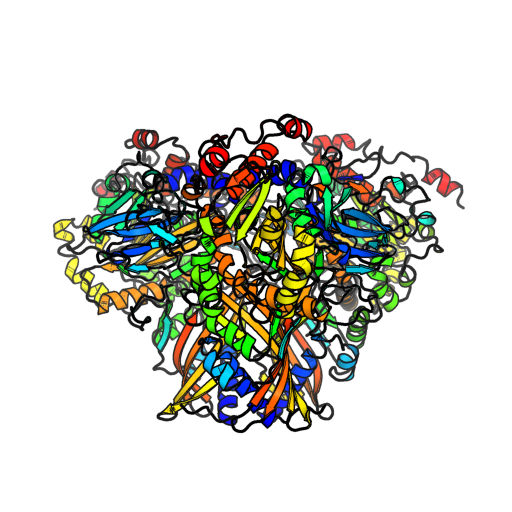1.00 41.10 95 PRO F CA 1
ATOM 14370 C C . PRO F 2 95 ? -70.697 23.595 28.420 1.00 41.28 95 PRO F C 1
ATOM 14371 O O . PRO F 2 95 ? -70.924 24.422 27.570 1.00 41.85 95 PRO F O 1
ATOM 14375 N N . PRO F 2 96 ? -70.830 23.869 29.713 1.00 41.67 96 PRO F N 1
ATOM 14376 C CA . PRO F 2 96 ? -71.279 25.210 30.029 1.00 41.51 96 PRO F CA 1
ATOM 14377 C C . PRO F 2 96 ? -70.429 26.305 29.346 1.00 41.54 96 PRO F C 1
ATOM 14378 O O . PRO F 2 96 ? -69.224 26.178 29.240 1.00 42.34 96 PRO F O 1
ATOM 14382 N N . SER F 2 97 ? -71.073 27.342 28.834 1.00 40.44 97 SER F N 1
ATOM 14383 C CA . SER F 2 97 ? -70.340 28.517 28.358 1.00 39.88 97 SER F CA 1
ATOM 14384 C C . SER F 2 97 ? -69.703 29.159 29.591 1.00 38.71 97 SER F C 1
ATOM 14385 O O . SER F 2 97 ? -70.176 28.917 30.713 1.00 38.60 97 SER F O 1
ATOM 14388 N N . LYS F 2 98 ? -68.667 29.976 29.403 1.00 35.24 98 LYS F N 1
ATOM 14389 C CA . LYS F 2 98 ? -67.990 30.633 30.510 1.00 35.56 98 LYS F CA 1
ATOM 14390 C C . LYS F 2 98 ? -68.510 32.048 30.744 1.00 33.24 98 LYS F C 1
ATOM 14391 O O . LYS F 2 98 ? -68.884 32.748 29.805 1.00 31.88 98 LYS F O 1
ATOM 14397 N N . ILE F 2 99 ? -68.557 32.475 32.009 1.00 31.83 99 ILE F N 1
ATOM 14398 C CA . ILE F 2 99 ? -69.004 33.820 32.286 1.00 31.24 99 ILE F CA 1
ATOM 14399 C C . ILE F 2 99 ? -68.164 34.359 33.454 1.00 30.51 99 ILE F C 1
ATOM 14400 O O . ILE F 2 99 ? -67.794 33.603 34.355 1.00 31.05 99 ILE F O 1
ATOM 14405 N N . ARG F 2 100 ? -67.818 35.627 33.384 1.00 28.67 100 ARG F N 1
ATOM 14406 C CA . ARG F 2 100 ? -67.060 36.272 34.465 1.00 29.14 100 ARG F CA 1
ATOM 14407 C C . ARG F 2 100 ? -67.591 37.676 34.700 1.00 28.18 100 ARG F C 1
ATOM 14408 O O . ARG F 2 100 ? -67.780 38.434 33.758 1.00 27.01 100 ARG F O 1
ATOM 14416 N N . TYR F 2 101 ? -67.811 38.034 35.958 1.00 27.25 101 TYR F N 1
ATOM 14417 C CA . TYR F 2 101 ? -68.442 39.282 36.289 1.00 28.94 101 TYR F CA 1
ATOM 14418 C C . TYR F 2 101 ? -67.464 40.195 37.018 1.00 29.11 101 TYR F C 1
ATOM 14419 O O . TYR F 2 101 ? -66.719 39.748 37.941 1.00 29.47 101 TYR F O 1
ATOM 14428 N N . PHE F 2 102 ? -67.536 41.474 36.663 1.00 28.31 102 PHE F N 1
ATOM 14429 C CA . PHE F 2 102 ? -66.751 42.503 37.337 1.00 28.58 102 PHE F CA 1
ATOM 14430 C C . PHE F 2 102 ? -67.697 43.535 37.902 1.00 29.06 102 PHE F C 1
ATOM 14431 O O . PHE F 2 102 ? -68.310 44.303 37.175 1.00 30.36 102 PHE F O 1
ATOM 14439 N N . VAL F 2 103 ? -67.878 43.494 39.218 1.00 29.52 103 VAL F N 1
ATOM 14440 C CA . VAL F 2 103 ? -68.866 44.343 39.912 1.00 30.25 103 VAL F CA 1
ATOM 14441 C C . VAL F 2 103 ? -68.100 45.472 40.565 1.00 31.43 103 VAL F C 1
ATOM 14442 O O . VAL F 2 103 ? -67.111 45.227 41.286 1.00 32.77 103 VAL F O 1
ATOM 14446 N N . SER F 2 104 ? -68.572 46.706 40.315 1.00 30.23 104 SER F N 1
ATOM 14447 C CA . SER F 2 104 ? -67.897 47.924 40.707 1.00 30.93 104 SER F CA 1
ATOM 14448 C C . SER F 2 104 ? -68.867 49.009 41.189 1.00 28.83 104 SER F C 1
ATOM 14449 O O . SER F 2 104 ? -70.062 48.951 40.930 1.00 29.83 104 SER F O 1
ATOM 14452 N N . ASN F 2 105 ? -68.350 50.006 41.909 1.00 27.31 105 ASN F N 1
ATOM 14453 C CA . ASN F 2 105 ? -69.146 51.154 42.248 1.00 27.47 105 ASN F CA 1
ATOM 14454 C C . ASN F 2 105 ? -70.381 50.821 43.093 1.00 27.21 105 ASN F C 1
ATOM 14455 O O . ASN F 2 105 ? -71.459 51.428 42.946 1.00 27.15 105 ASN F O 1
ATOM 14460 N N . VAL F 2 106 ? -70.178 49.916 44.044 1.00 27.27 106 VAL F N 1
ATOM 14461 C CA . VAL F 2 106 ? -71.233 49.523 44.993 1.00 27.15 106 VAL F CA 1
ATOM 14462 C C . VAL F 2 106 ? -71.466 50.614 46.006 1.00 27.19 106 VAL F C 1
ATOM 14463 O O . VAL F 2 106 ? -70.529 51.018 46.669 1.00 26.77 106 VAL F O 1
ATOM 14467 N N . GLU F 2 107 ? -72.672 51.162 46.026 1.00 26.97 107 GLU F N 1
ATOM 14468 C CA . GLU F 2 107 ? -73.031 52.222 46.946 1.00 28.95 107 GLU F CA 1
ATOM 14469 C C . GLU F 2 107 ? -74.351 51.849 47.578 1.00 28.46 107 GLU F C 1
ATOM 14470 O O . GLU F 2 107 ? -75.329 51.652 46.856 1.00 29.10 107 GLU F O 1
ATOM 14476 N N . ALA F 2 108 ? -74.382 51.766 48.902 1.00 27.86 108 ALA F N 1
ATOM 14477 C CA . ALA F 2 108 ? -75.572 51.327 49.634 1.00 28.27 108 ALA F CA 1
ATOM 14478 C C . ALA F 2 108 ? -76.073 52.402 50.556 1.00 28.07 108 ALA F C 1
ATOM 14479 O O . ALA F 2 108 ? -75.283 53.181 51.106 1.00 27.38 108 ALA F O 1
ATOM 14481 N N . PHE F 2 109 ? -77.384 52.395 50.763 1.00 29.36 109 PHE F N 1
ATOM 14482 C CA . PHE F 2 109 ? -78.073 53.396 51.573 1.00 29.97 109 PHE F CA 1
ATOM 14483 C C . PHE F 2 109 ? -79.101 52.699 52.481 1.00 30.29 109 PHE F C 1
ATOM 14484 O O . PHE F 2 109 ? -79.845 51.842 52.026 1.00 30.07 109 PHE F O 1
ATOM 14492 N N . GLU F 2 110 ? -79.141 53.056 53.761 1.00 30.49 110 GLU F N 1
ATOM 14493 C CA . GLU F 2 110 ? -80.170 52.549 54.644 1.00 32.29 110 GLU F CA 1
ATOM 14494 C C . GLU F 2 110 ? -81.498 53.144 54.195 1.00 32.96 110 GLU F C 1
ATOM 14495 O O . GLU F 2 110 ? -81.648 54.370 54.073 1.00 33.65 110 GLU F O 1
ATOM 14501 N N . ALA F 2 111 ? -82.462 52.271 53.981 1.00 34.46 111 ALA F N 1
ATOM 14502 C CA . ALA F 2 111 ? -83.808 52.666 53.648 1.00 35.64 111 ALA F CA 1
ATOM 14503 C C . ALA F 2 111 ? -84.604 52.417 54.945 1.00 37.73 111 ALA F C 1
ATOM 14504 O O . ALA F 2 111 ? -84.037 52.393 56.048 1.00 39.20 111 ALA F O 1
ATOM 14506 N N . GLY F 2 112 ? -85.900 52.250 54.870 1.00 38.98 112 GLY F N 1
ATOM 14507 C CA . GLY F 2 112 ? -86.629 51.992 56.116 1.00 38.96 112 GLY F CA 1
ATOM 14508 C C . GLY F 2 112 ? -86.479 50.541 56.563 1.00 39.62 112 GLY F C 1
ATOM 14509 O O . GLY F 2 112 ? -86.104 49.677 55.781 1.00 38.22 112 GLY F O 1
ATOM 14510 N N . ASN F 2 113 ? -86.793 50.272 57.832 1.00 40.73 113 ASN F N 1
ATOM 14511 C CA . ASN F 2 113 ? -87.161 48.912 58.240 1.00 40.07 113 ASN F CA 1
ATOM 14512 C C . ASN F 2 113 ? -86.105 47.843 57.925 1.00 40.02 113 ASN F C 1
ATOM 14513 O O . ASN F 2 113 ? -86.437 46.746 57.487 1.00 41.12 113 ASN F O 1
ATOM 14518 N N . GLY F 2 114 ? -84.829 48.182 58.088 1.00 39.14 114 GLY F N 1
ATOM 14519 C CA . GLY F 2 114 ? -83.759 47.229 57.843 1.00 38.07 114 GLY F CA 1
ATOM 14520 C C . GLY F 2 114 ? -83.488 46.944 56.366 1.00 36.43 114 GLY F C 1
ATOM 14521 O O . GLY F 2 114 ? -82.766 46.007 56.023 1.00 38.04 114 GLY F O 1
ATOM 14522 N N . GLU F 2 115 ? -84.080 47.718 55.466 1.00 34.89 115 GLU F N 1
ATOM 14523 C CA . GLU F 2 115 ? -83.881 47.481 54.043 1.00 33.05 115 GLU F CA 1
ATOM 14524 C C . GLU F 2 115 ? -82.778 48.409 53.541 1.00 31.63 115 GLU F C 1
ATOM 14525 O O . GLU F 2 115 ? -82.514 49.470 54.156 1.00 29.07 115 GLU F O 1
ATOM 14531 N N . LEU F 2 116 ? -82.167 48.011 52.417 1.00 30.88 116 LEU F N 1
ATOM 14532 C CA . LEU F 2 116 ? -81.065 48.742 51.783 1.00 31.30 116 LEU F CA 1
ATOM 14533 C C . LEU F 2 116 ? -81.379 48.990 50.319 1.00 30.37 116 LEU F C 1
ATOM 14534 O O . LEU F 2 116 ? -81.904 48.102 49.642 1.00 32.08 116 LEU F O 1
ATOM 14539 N N . ASP F 2 117 ? -81.092 50.198 49.869 1.00 29.52 117 ASP F N 1
ATOM 14540 C CA . ASP F 2 117 ? -81.055 50.527 48.440 1.00 28.79 117 ASP F CA 1
ATOM 14541 C C . ASP F 2 117 ? -79.578 50.512 48.049 1.00 28.91 117 ASP F C 1
ATOM 14542 O O . ASP F 2 117 ? -78.720 51.203 48.655 1.00 26.66 117 ASP F O 1
ATOM 14547 N N . VAL F 2 118 ? -79.299 49.703 47.044 1.00 27.47 118 VAL F N 1
ATOM 14548 C CA . VAL F 2 118 ? -77.955 49.409 46.631 1.00 28.40 118 VAL F CA 1
ATOM 14549 C C . VAL F 2 118 ? -77.814 49.578 45.123 1.00 28.26 118 VAL F C 1
ATOM 14550 O O . VAL F 2 118 ? -78.559 48.991 44.291 1.00 27.82 118 VAL F O 1
ATOM 14554 N N . LEU F 2 119 ? -76.821 50.373 44.788 1.00 29.48 119 LEU F N 1
ATOM 14555 C CA . LEU F 2 119 ? -76.458 50.613 43.427 1.00 29.87 119 LEU F CA 1
ATOM 14556 C C . LEU F 2 119 ? -75.092 49.971 43.087 1.00 30.26 119 LEU F C 1
ATOM 14557 O O . LEU F 2 119 ? -74.181 49.971 43.888 1.00 28.90 119 LEU F O 1
ATOM 14562 N N . SER F 2 120 ? -74.959 49.480 41.859 1.00 29.49 120 SER F N 1
ATOM 14563 C CA . SER F 2 120 ? -73.836 48.635 41.417 1.00 30.08 120 SER F CA 1
ATOM 14564 C C . SER F 2 120 ? -73.641 48.840 39.887 1.00 28.88 120 SER F C 1
ATOM 14565 O O . SER F 2 120 ? -74.631 48.995 39.154 1.00 28.68 120 SER F O 1
ATOM 14568 N N . ASN F 2 121 ? -72.391 48.903 39.405 1.00 27.52 121 ASN F N 1
ATOM 14569 C CA . ASN F 2 121 ? -72.053 48.743 37.963 1.00 27.30 121 ASN F CA 1
ATOM 14570 C C . ASN F 2 121 ? -71.649 47.318 37.706 1.00 27.64 121 ASN F C 1
ATOM 14571 O O . ASN F 2 121 ? -70.894 46.733 38.488 1.00 28.73 121 ASN F O 1
ATOM 14576 N N . ILE F 2 122 ? -72.043 46.754 36.564 1.00 27.98 122 ILE F N 1
ATOM 14577 C CA . ILE F 2 122 ? -71.687 45.365 36.305 1.00 28.23 122 ILE F CA 1
ATOM 14578 C C . ILE F 2 122 ? -71.131 45.257 34.891 1.00 27.84 122 ILE F C 1
ATOM 14579 O O . ILE F 2 122 ? -71.762 45.787 33.946 1.00 28.56 122 ILE F O 1
ATOM 14584 N N . LEU F 2 123 ? -69.983 44.609 34.775 1.00 28.74 123 LEU F N 1
ATOM 14585 C CA . LEU F 2 123 ? -69.407 44.242 33.423 1.00 29.07 123 LEU F CA 1
ATOM 14586 C C . LEU F 2 123 ? -69.350 42.738 33.346 1.00 29.73 123 LEU F C 1
ATOM 14587 O O . LEU F 2 123 ? -68.815 42.062 34.265 1.00 29.19 123 LEU F O 1
ATOM 14592 N N . VAL F 2 124 ? -69.920 42.206 32.272 1.00 28.87 124 VAL F N 1
ATOM 14593 C CA . VAL F 2 124 ? -70.069 40.760 32.138 1.00 30.17 124 VAL F CA 1
ATOM 14594 C C . VAL F 2 124 ? -69.339 40.321 30.877 1.00 29.24 124 VAL F C 1
ATOM 14595 O O . VAL F 2 124 ? -69.677 40.789 29.764 1.00 30.46 124 VAL F O 1
ATOM 14599 N N . TYR F 2 125 ? -68.341 39.451 31.063 1.00 28.33 125 TYR F N 1
ATOM 14600 C CA . TYR F 2 125 ? -67.529 38.854 29.974 1.00 30.19 125 TYR F CA 1
ATOM 14601 C C . TYR F 2 125 ? -67.918 37.391 29.787 1.00 28.57 125 TYR F C 1
ATOM 14602 O O . TYR F 2 125 ? -67.853 36.582 30.735 1.00 28.61 125 TYR F O 1
ATOM 14611 N N . ARG F 2 126 ? -68.354 37.066 28.578 1.00 27.43 126 ARG F N 1
ATOM 14612 C CA . ARG F 2 126 ? -68.806 35.744 28.215 1.00 28.70 126 ARG F CA 1
ATOM 14613 C C . ARG F 2 126 ? -67.975 35.149 27.097 1.00 28.94 126 ARG F C 1
ATOM 14614 O O . ARG F 2 126 ? -67.671 35.849 26.143 1.00 28.96 126 ARG F O 1
ATOM 14622 N N . ASN F 2 127 ? -67.598 33.874 27.245 1.00 28.72 127 ASN F N 1
ATOM 14623 C CA . ASN F 2 127 ? -66.828 33.123 26.248 1.00 27.96 127 ASN F CA 1
ATOM 14624 C C . ASN F 2 127 ? -67.506 31.783 26.000 1.00 27.84 127 ASN F C 1
ATOM 14625 O O . ASN F 2 127 ? -67.958 31.128 26.920 1.00 28.77 127 ASN F O 1
ATOM 14630 N N . ARG F 2 128 ? -67.518 31.349 24.768 1.00 26.69 128 ARG F N 1
ATOM 14631 C CA . ARG F 2 128 ? -67.938 29.987 24.483 1.00 28.37 128 ARG F CA 1
ATOM 14632 C C . ARG F 2 128 ? -67.246 29.425 23.236 1.00 25.57 128 ARG F C 1
ATOM 14633 O O . ARG F 2 128 ? -66.598 30.193 22.463 1.00 25.37 128 ARG F O 1
ATOM 14641 N N . ARG F 2 129 ? -67.369 28.093 23.069 1.00 26.98 129 ARG F N 1
ATOM 14642 C CA . ARG F 2 129 ? -66.804 27.387 21.900 1.00 26.64 129 ARG F CA 1
ATOM 14643 C C . ARG F 2 129 ? -65.317 27.803 21.710 1.00 26.29 129 ARG F C 1
ATOM 14644 O O . ARG F 2 129 ? -64.572 27.801 22.663 1.00 26.81 129 ARG F O 1
ATOM 14652 N N . GLN F 2 130 ? -64.887 28.155 20.522 1.00 26.14 130 GLN F N 1
ATOM 14653 C CA . GLN F 2 130 ? -63.495 28.391 20.316 1.00 26.67 130 GLN F CA 1
ATOM 14654 C C . GLN F 2 130 ? -63.070 29.872 20.386 1.00 26.81 130 GLN F C 1
ATOM 14655 O O . GLN F 2 130 ? -62.097 30.193 21.062 1.00 26.17 130 GLN F O 1
ATOM 14661 N N . THR F 2 131 ? -63.781 30.747 19.656 1.00 28.68 131 THR F N 1
ATOM 14662 C CA . THR F 2 131 ? -63.433 32.155 19.551 1.00 29.48 131 THR F CA 1
ATOM 14663 C C . THR F 2 131 ? -64.569 33.108 19.934 1.00 30.80 131 THR F C 1
ATOM 14664 O O . THR F 2 131 ? -64.418 34.323 19.780 1.00 32.66 131 THR F O 1
ATOM 14668 N N . GLU F 2 132 ? -65.716 32.595 20.395 1.00 30.56 132 GLU F N 1
ATOM 14669 C CA . GLU F 2 132 ? -66.843 33.482 20.692 1.00 31.69 132 GLU F CA 1
ATOM 14670 C C . GLU F 2 132 ? -66.625 34.252 21.974 1.00 30.47 132 GLU F C 1
ATOM 14671 O O . GLU F 2 132 ? -66.357 33.634 22.985 1.00 28.77 132 GLU F O 1
ATOM 14677 N N . VAL F 2 133 ? -66.755 35.596 21.919 1.00 29.68 133 VAL F N 1
ATOM 14678 C CA . VAL F 2 133 ? -66.619 36.489 23.084 1.00 30.28 133 VAL F CA 1
ATOM 14679 C C . VAL F 2 133 ? -67.717 37.560 23.004 1.00 29.70 133 VAL F C 1
ATOM 14680 O O . VAL F 2 133 ? -67.905 38.204 21.946 1.00 30.34 133 VAL F O 1
ATOM 14684 N N . THR F 2 134 ? -68.422 37.791 24.108 1.00 29.00 134 THR F N 1
ATOM 14685 C CA . THR F 2 134 ? -69.408 38.845 24.142 1.00 28.65 134 THR F CA 1
ATOM 14686 C C . THR F 2 134 ? -69.280 39.527 25.513 1.00 28.02 134 THR F C 1
ATOM 14687 O O . THR F 2 134 ? -68.805 38.936 26.465 1.00 28.55 134 THR F O 1
ATOM 14691 N N . VAL F 2 135 ? -69.640 40.793 25.539 1.00 27.91 135 VAL F N 1
ATOM 14692 C CA . VAL F 2 135 ? -69.372 41.692 26.680 1.00 28.66 135 VAL F CA 1
ATOM 14693 C C . VAL F 2 135 ? -70.604 42.605 26.886 1.00 28.09 135 VAL F C 1
ATOM 14694 O O . VAL F 2 135 ? -71.155 43.160 25.936 1.00 27.77 135 VAL F O 1
ATOM 14698 N N . HIS F 2 136 ? -71.056 42.694 28.132 1.00 27.88 136 HIS F N 1
ATOM 14699 C CA . HIS F 2 136 ? -72.245 43.460 28.461 1.00 27.98 136 HIS F CA 1
ATOM 14700 C C . HIS F 2 136 ? -71.915 44.346 29.639 1.00 29.05 136 HIS F C 1
ATOM 14701 O O . HIS F 2 136 ? -71.270 43.903 30.572 1.00 29.01 136 HIS F O 1
ATOM 14708 N N . THR F 2 137 ? -72.379 45.584 29.591 1.00 28.03 137 THR F N 1
ATOM 14709 C CA . THR F 2 137 ? -72.396 46.410 30.786 1.00 29.19 137 THR F CA 1
ATOM 14710 C C . THR F 2 137 ? -73.806 46.742 31.211 1.00 29.34 137 THR F C 1
ATOM 14711 O O . THR F 2 137 ? -74.680 46.936 30.387 1.00 28.67 137 THR F O 1
ATOM 14715 N N . LEU F 2 138 ? -74.018 46.811 32.516 1.00 29.89 138 LEU F N 1
ATOM 14716 C CA . LEU F 2 138 ? -75.287 47.288 33.011 1.00 30.59 138 LEU F CA 1
ATOM 14717 C C . LEU F 2 138 ? -75.214 47.951 34.373 1.00 30.36 138 LEU F C 1
ATOM 14718 O O . LEU F 2 138 ? -74.247 47.793 35.096 1.00 28.58 138 LEU F O 1
ATOM 14723 N N . GLY F 2 139 ? -76.262 48.698 34.690 1.00 29.97 139 GLY F N 1
ATOM 14724 C CA . GLY F 2 139 ? -76.485 49.189 36.031 1.00 30.03 139 GLY F CA 1
ATOM 14725 C C . GLY F 2 139 ? -77.431 48.281 36.777 1.00 29.35 139 GLY F C 1
ATOM 14726 O O . GLY F 2 139 ? -78.370 47.762 36.204 1.00 29.04 139 GLY F O 1
ATOM 14727 N N . ARG F 2 140 ? -77.159 48.091 38.057 1.00 29.84 140 ARG F N 1
ATOM 14728 C CA . ARG F 2 140 ? -78.042 47.339 38.933 1.00 30.59 140 ARG F CA 1
ATOM 14729 C C . ARG F 2 140 ? -78.608 48.252 40.018 1.00 29.12 140 ARG F C 1
ATOM 14730 O O . ARG F 2 140 ? -77.876 49.017 40.632 1.00 29.27 140 ARG F O 1
ATOM 14738 N N . GLU F 2 141 ? -79.917 48.160 40.232 1.00 28.83 141 GLU F N 1
ATOM 14739 C CA . GLU F 2 141 ? -80.573 48.794 41.367 1.00 30.62 141 GLU F CA 1
ATOM 14740 C C . GLU F 2 141 ? -81.323 47.741 42.195 1.00 29.72 141 GLU F C 1
ATOM 14741 O O . GLU F 2 141 ? -82.358 47.247 41.781 1.00 29.70 141 GLU F O 1
ATOM 14747 N N . ASP F 2 142 ? -80.752 47.400 43.348 1.00 29.02 142 ASP F N 1
ATOM 14748 C CA . ASP F 2 142 ? -81.304 46.436 44.292 1.00 29.50 142 ASP F CA 1
ATOM 14749 C C . ASP F 2 142 ? -81.957 47.106 45.532 1.00 28.02 142 ASP F C 1
ATOM 14750 O O . ASP F 2 142 ? -81.512 48.156 46.002 1.00 26.73 142 ASP F O 1
ATOM 14755 N N . LYS F 2 143 ? -82.983 46.429 46.042 1.00 28.21 143 LYS F N 1
ATOM 14756 C CA . LYS F 2 143 ? -83.430 46.532 47.393 1.00 30.41 143 LYS F CA 1
ATOM 14757 C C . LYS F 2 143 ? -83.097 45.166 48.036 1.00 30.40 143 LYS F C 1
ATOM 14758 O O . LYS F 2 143 ? -83.507 44.089 47.538 1.00 28.90 143 LYS F O 1
ATOM 14764 N N . LEU F 2 144 ? -82.264 45.228 49.066 1.00 28.78 144 LEU F N 1
ATOM 14765 C CA . LEU F 2 144 ? -81.897 44.067 49.874 1.00 28.37 144 LEU F CA 1
ATOM 14766 C C . LEU F 2 144 ? -82.519 44.207 51.250 1.00 28.84 144 LEU F C 1
ATOM 14767 O O . LEU F 2 144 ? -82.803 45.302 51.710 1.00 28.95 144 LEU F O 1
ATOM 14772 N N . ARG F 2 145 ? -82.659 43.084 51.919 1.00 28.83 145 ARG F N 1
ATOM 14773 C CA . ARG F 2 145 ? -82.991 43.072 53.354 1.00 30.05 145 ARG F CA 1
ATOM 14774 C C . ARG F 2 145 ? -82.033 42.126 54.014 1.00 31.02 145 ARG F C 1
ATOM 14775 O O . ARG F 2 145 ? -81.530 41.217 53.386 1.00 30.37 145 ARG F O 1
ATOM 14783 N N . ARG F 2 146 ? -81.734 42.395 55.272 1.00 33.32 146 ARG F N 1
ATOM 14784 C CA . ARG F 2 146 ? -80.819 41.559 56.001 1.00 35.91 146 ARG F CA 1
ATOM 14785 C C . ARG F 2 146 ? -81.474 40.201 56.182 1.00 36.98 146 ARG F C 1
ATOM 14786 O O . ARG F 2 146 ? -82.683 40.094 56.353 1.00 37.22 146 ARG F O 1
ATOM 14794 N N . ASP F 2 147 ? -80.665 39.160 56.120 1.00 38.34 147 ASP F N 1
ATOM 14795 C CA . ASP F 2 147 ? -81.124 37.819 56.400 1.00 38.98 147 ASP F CA 1
ATOM 14796 C C . ASP F 2 147 ? -80.042 37.174 57.235 1.00 40.61 147 ASP F C 1
ATOM 14797 O O . ASP F 2 147 ? -79.209 36.433 56.724 1.00 40.73 147 ASP F O 1
ATOM 14802 N N . GLY F 2 148 ? -80.041 37.504 58.523 1.00 41.97 148 GLY F N 1
ATOM 14803 C CA . GLY F 2 148 ? -78.811 37.581 59.277 1.00 42.94 148 GLY F CA 1
ATOM 14804 C C . GLY F 2 148 ? -78.064 36.299 59.005 1.00 43.70 148 GLY F C 1
ATOM 14805 O O . GLY F 2 148 ? -78.681 35.249 58.880 1.00 44.43 148 GLY F O 1
ATOM 14806 N N . ASN F 2 149 ? -76.744 36.372 58.899 1.00 44.31 149 ASN F N 1
ATOM 14807 C CA . ASN F 2 149 ? -75.977 37.639 58.884 1.00 44.01 149 ASN F CA 1
ATOM 14808 C C . ASN F 2 149 ? -75.600 37.971 57.444 1.00 43.47 149 ASN F C 1
ATOM 14809 O O . ASN F 2 149 ? -74.618 38.688 57.171 1.00 44.80 149 ASN F O 1
ATOM 14814 N N . GLY F 2 150 ? -76.393 37.438 56.509 1.00 41.74 150 GLY F N 1
ATOM 14815 C CA . GLY F 2 150 ? -76.303 37.787 55.110 1.00 39.06 150 GLY F CA 1
ATOM 14816 C C . GLY F 2 150 ? -77.432 38.709 54.646 1.00 37.57 150 GLY F C 1
ATOM 14817 O O . GLY F 2 150 ? -77.974 39.494 55.418 1.00 36.78 150 GLY F O 1
ATOM 14818 N N . PHE F 2 151 ? -77.771 38.623 53.359 1.00 34.45 151 PHE F N 1
ATOM 14819 C CA . PHE F 2 151 ? -78.810 39.474 52.780 1.00 33.90 151 PHE F CA 1
ATOM 14820 C C . PHE F 2 151 ? -79.565 38.661 51.780 1.00 32.15 151 PHE F C 1
ATOM 14821 O O . PHE F 2 151 ? -79.048 37.654 51.308 1.00 33.83 151 PHE F O 1
ATOM 14829 N N . LYS F 2 152 ? -80.768 39.117 51.435 1.00 31.02 152 LYS F N 1
ATOM 14830 C CA . LYS F 2 152 ? -81.489 38.593 50.284 1.00 31.52 152 LYS F CA 1
ATOM 14831 C C . LYS F 2 152 ? -82.051 39.745 49.467 1.00 30.35 152 LYS F C 1
ATOM 14832 O O . LYS F 2 152 ? -82.525 40.746 50.012 1.00 29.07 152 LYS F O 1
ATOM 14838 N N . VAL F 2 153 ? -81.984 39.610 48.165 1.00 29.28 153 VAL F N 1
ATOM 14839 C CA . VAL F 2 153 ? -82.518 40.637 47.283 1.00 28.93 153 VAL F CA 1
ATOM 14840 C C . VAL F 2 153 ? -84.046 40.438 47.118 1.00 28.87 153 VAL F C 1
ATOM 14841 O O . VAL F 2 153 ? -84.505 39.299 46.840 1.00 28.51 153 VAL F O 1
ATOM 14845 N N . PHE F 2 154 ? -84.819 41.519 47.255 1.00 28.39 154 PHE F N 1
ATOM 14846 C CA . PHE F 2 154 ? -86.274 41.452 47.019 1.00 28.93 154 PHE F CA 1
ATOM 14847 C C . PHE F 2 154 ? -86.775 42.340 45.868 1.00 29.85 154 PHE F C 1
ATOM 14848 O O . PHE F 2 154 ? -87.934 42.244 45.473 1.00 28.70 154 PHE F O 1
ATOM 14856 N N . ARG F 2 155 ? -85.909 43.200 45.337 1.00 28.90 155 ARG F N 1
ATOM 14857 C CA . ARG F 2 155 ? -86.194 43.863 44.070 1.00 31.64 155 ARG F CA 1
ATOM 14858 C C . ARG F 2 155 ? -84.871 44.031 43.386 1.00 29.35 155 ARG F C 1
ATOM 14859 O O . ARG F 2 155 ? -83.892 44.453 44.024 1.00 29.12 155 ARG F O 1
ATOM 14867 N N . ARG F 2 156 ? -84.832 43.695 42.091 1.00 29.19 156 ARG F N 1
ATOM 14868 C CA . ARG F 2 156 ? -83.624 43.872 41.296 1.00 29.37 156 ARG F CA 1
ATOM 14869 C C . ARG F 2 156 ? -84.044 44.442 39.978 1.00 29.80 156 ARG F C 1
ATOM 14870 O O . ARG F 2 156 ? -84.876 43.833 39.298 1.00 29.08 156 ARG F O 1
ATOM 14878 N N . LYS F 2 157 ? -83.482 45.591 39.641 1.00 28.51 157 LYS F N 1
ATOM 14879 C CA . LYS F 2 157 ? -83.763 46.250 38.393 1.00 29.12 157 LYS F CA 1
ATOM 14880 C C . LYS F 2 157 ? -82.416 46.312 37.680 1.00 28.41 157 LYS F C 1
ATOM 14881 O O . LYS F 2 157 ? -81.430 46.789 38.246 1.00 28.04 157 LYS F O 1
ATOM 14887 N N . LEU F 2 158 ? -82.388 45.826 36.453 1.00 29.19 158 LEU F N 1
ATOM 14888 C CA . LEU F 2 158 ? -81.175 45.792 35.666 1.00 29.75 158 LEU F CA 1
ATOM 14889 C C . LEU F 2 158 ? -81.354 46.668 34.421 1.00 31.09 158 LEU F C 1
ATOM 14890 O O . LEU F 2 158 ? -82.333 46.502 33.649 1.00 30.62 158 LEU F O 1
ATOM 14895 N N . ILE F 2 159 ? -80.397 47.588 34.245 1.00 29.30 159 ILE F N 1
ATOM 14896 C CA . ILE F 2 159 ? -80.481 48.621 33.222 1.00 30.47 159 ILE F CA 1
ATOM 14897 C C . ILE F 2 159 ? -79.387 48.361 32.224 1.00 29.54 159 ILE F C 1
ATOM 14898 O O . ILE F 2 159 ? -78.198 48.600 32.489 1.00 28.93 159 ILE F O 1
ATOM 14903 N N . LEU F 2 160 ? -79.793 47.827 31.072 1.00 30.97 160 LEU F N 1
ATOM 14904 C CA . LEU F 2 160 ? -78.859 47.505 30.019 1.00 32.46 160 LEU F CA 1
ATOM 14905 C C . LEU F 2 160 ? -78.313 48.771 29.371 1.00 32.11 160 LEU F C 1
ATOM 14906 O O . LEU F 2 160 ? -79.022 49.726 29.136 1.00 32.69 160 LEU F O 1
ATOM 14911 N N . ASP F 2 161 ? -77.026 48.790 29.066 1.00 31.68 161 ASP F N 1
ATOM 14912 C CA . ASP F 2 161 ? -76.448 49.955 28.446 1.00 31.73 161 ASP F CA 1
ATOM 14913 C C . ASP F 2 161 ? -76.704 49.989 26.933 1.00 31.55 161 ASP F C 1
ATOM 14914 O O . ASP F 2 161 ? -76.799 51.053 26.328 1.00 34.06 161 ASP F O 1
ATOM 14919 N N . ALA F 2 162 ? -76.795 48.836 26.315 1.00 30.57 162 ALA F N 1
ATOM 14920 C CA . ALA F 2 162 ? -76.928 48.787 24.859 1.00 30.69 162 ALA F CA 1
ATOM 14921 C C . ALA F 2 162 ? -78.387 48.667 24.375 1.00 30.31 162 ALA F C 1
ATOM 14922 O O . ALA F 2 162 ? -79.131 47.807 24.831 1.00 31.16 162 ALA F O 1
ATOM 14924 N N . ARG F 2 163 ? -78.788 49.469 23.382 1.00 31.02 163 ARG F N 1
ATOM 14925 C CA . ARG F 2 163 ? -80.145 49.344 22.831 1.00 30.17 163 ARG F CA 1
ATOM 14926 C C . ARG F 2 163 ? -80.312 48.053 22.021 1.00 29.68 163 ARG F C 1
ATOM 14927 O O . ARG F 2 163 ? -81.345 47.391 22.099 1.00 29.69 163 ARG F O 1
ATOM 14935 N N . VAL F 2 164 ? -79.326 47.766 21.178 1.00 28.05 164 VAL F N 1
ATOM 14936 C CA . VAL F 2 164 ? -79.288 46.525 20.365 1.00 28.61 164 VAL F CA 1
ATOM 14937 C C . VAL F 2 164 ? -78.270 45.591 21.030 1.00 28.77 164 VAL F C 1
ATOM 14938 O O . VAL F 2 164 ? -77.101 45.908 21.147 1.00 28.71 164 VAL F O 1
ATOM 14942 N N . THR F 2 165 ? -78.726 44.451 21.480 1.00 28.09 165 THR F N 1
ATOM 14943 C CA . THR F 2 165 ? -77.853 43.484 22.190 1.00 28.32 165 THR F CA 1
ATOM 14944 C C . THR F 2 165 ? -76.950 42.758 21.170 1.00 28.65 165 THR F C 1
ATOM 14945 O O . THR F 2 165 ? -77.454 42.138 20.236 1.00 27.65 165 THR F O 1
ATOM 14949 N N . GLN F 2 166 ? -75.632 42.839 21.378 1.00 28.28 166 GLN F N 1
ATOM 14950 C CA . GLN F 2 166 ? -74.650 42.174 20.508 1.00 29.71 166 GLN F CA 1
ATOM 14951 C C . GLN F 2 166 ? -74.215 40.833 21.105 1.00 29.52 166 GLN F C 1
ATOM 14952 O O . GLN F 2 166 ? -73.052 40.588 21.422 1.00 31.23 166 GLN F O 1
ATOM 14958 N N . ASP F 2 167 ? -75.192 39.938 21.172 1.00 31.15 167 ASP F N 1
ATOM 14959 C CA . ASP F 2 167 ? -75.030 38.597 21.730 1.00 30.59 167 ASP F CA 1
ATOM 14960 C C . ASP F 2 167 ? -76.212 37.761 21.261 1.00 31.02 167 ASP F C 1
ATOM 14961 O O . ASP F 2 167 ? -77.297 38.305 20.993 1.00 30.45 167 ASP F O 1
ATOM 14966 N N . LYS F 2 168 ? -75.984 36.450 21.205 1.00 30.22 168 LYS F N 1
ATOM 14967 C CA . LYS F 2 168 ? -77.043 35.459 20.970 1.00 31.71 168 LYS F CA 1
ATOM 14968 C C . LYS F 2 168 ? -78.223 35.572 21.935 1.00 31.36 168 LYS F C 1
ATOM 14969 O O . LYS F 2 168 ? -79.358 35.417 21.532 1.00 31.34 168 LYS F O 1
ATOM 14975 N N . ASN F 2 169 ? -77.941 35.810 23.212 1.00 30.45 169 ASN F N 1
ATOM 14976 C CA . ASN F 2 169 ? -78.972 35.890 24.212 1.00 30.52 169 ASN F CA 1
ATOM 14977 C C . ASN F 2 169 ? -78.473 36.716 25.385 1.00 30.20 169 ASN F C 1
ATOM 14978 O O . ASN F 2 169 ? -77.282 37.122 25.416 1.00 29.08 169 ASN F O 1
ATOM 14983 N N . LEU F 2 170 ? -79.370 36.959 26.324 1.00 29.90 170 LEU F N 1
ATOM 14984 C CA . LEU F 2 170 ? -79.080 37.546 27.617 1.00 29.90 170 LEU F CA 1
ATOM 14985 C C . LEU F 2 170 ? -79.453 36.563 28.704 1.00 30.26 170 LEU F C 1
ATOM 14986 O O . LEU F 2 170 ? -79.972 36.990 29.737 1.00 30.36 170 LEU F O 1
ATOM 14991 N N . TYR F 2 171 ? -79.177 35.271 28.473 1.00 30.79 171 TYR F N 1
ATOM 14992 C CA . TYR F 2 171 ? -79.536 34.210 29.414 1.00 30.37 171 TYR F CA 1
ATOM 14993 C C . TYR F 2 171 ? -78.424 34.011 30.474 1.00 31.41 171 TYR F C 1
ATOM 14994 O O . TYR F 2 171 ? -77.690 33.024 30.494 1.00 31.30 171 TYR F O 1
ATOM 15003 N N . PHE F 2 172 ? -78.299 35.008 31.322 1.00 31.05 172 PHE F N 1
ATOM 15004 C CA . PHE F 2 172 ? -77.427 34.985 32.492 1.00 30.78 172 PHE F CA 1
ATOM 15005 C C . PHE F 2 172 ? -78.043 35.899 33.533 1.00 32.44 172 PHE F C 1
ATOM 15006 O O . PHE F 2 172 ? -78.748 36.879 33.217 1.00 32.35 172 PHE F O 1
ATOM 15014 N N . PHE F 2 173 ? -77.775 35.569 34.783 1.00 32.47 173 PHE F N 1
ATOM 15015 C CA . PHE F 2 173 ? -78.280 36.359 35.880 1.00 34.28 173 PHE F CA 1
ATOM 15016 C C . PHE F 2 173 ? -77.325 37.474 36.262 1.00 35.96 173 PHE F C 1
ATOM 15017 O O . PHE F 2 173 ? -76.125 37.363 36.119 1.00 35.39 173 PHE F O 1
ATOM 15025 N N . CYS F 2 174 ? -77.900 38.540 36.789 1.00 38.27 174 CYS F N 1
ATOM 15026 C CA . CYS F 2 174 ? -77.160 39.521 37.545 1.00 41.04 174 CYS F CA 1
ATOM 15027 C C . CYS F 2 174 ? -77.877 39.770 38.849 1.00 40.78 174 CYS F C 1
ATOM 15028 O O . CYS F 2 174 ? -77.472 40.643 39.595 1.00 42.58 174 CYS F O 1
#

Nearest PDB structures (foldseek):
  2gbx-assembly1_F  TM=1.001E+00  e=1.029E-29  Sphingobium yanoikuyae
  2ckf-assembly1_F  TM=9.990E-01  e=1.354E-28  Sphingomonas sp. CHY-1
  1eg9-assembly1_B  TM=9.285E-01  e=3.026E-13  Pseudomonas putida
  6of8-assembly1_D-2  TM=7.408E-01  e=1.093E-04  Homo sapiens
  5ig3-assembly1_A-2  TM=7.478E-01  e=4.080E-04  Homo sapiens

InterPro domains:
  IPR001663 Aromatic-ring-hydroxylating dioxygenase, alpha subunit [PR00090] (22-47)
  IPR001663 Aromatic-ring-hydroxylating dioxygenase, alpha subunit [PR00090] (52-67)
  IPR001663 Aromatic-ring-hydroxylating dioxygenase, alpha subunit [PR00090] (73-93)
  IPR001663 Aromatic-ring-hydroxylating dioxygenase, alpha subunit [PR00090] (94-114)
  IPR001663 Aromatic-ring-hydroxylating dioxygenase, alpha subunit [PR00090] (137-163)
  IPR001663 Aromatic-ring-hydroxylating dioxygenase, alpha subunit [PR00090] (178-200)
  IPR001663 Aromatic-ring-hydroxylating dioxygenase, alpha subunit [PTHR43756] (16-335)
  IPR015879 Aromatic-ring-hydroxylating dioxygenase, alpha subunit, C-terminal domain [PF00848] (190-422)
  IPR015881 Aromatic-ring-hydroxylating dioxygenase ARHD, Rieske 2Fe-2S-binding site [PS00570] (80-103)
  IPR017941 Rieske [2Fe-2S] iron-sulphur domain [PF00355] (38-121)
  IPR017941 Rieske [2Fe-2S] iron-sulphur domain [PS51296] (38-148)
  IPR036922 Rieske [2Fe-2S] iron-sulphur domain superfamily [G3DSA:2.102.10.10] (35-162)
  IPR036922 Rieske [2Fe-2S] iron-sulphur domain superfamily [SSF50022] (13-153)
  IPR043266 Ring-hydroxylating dioxygenase, alpha subunit NdoB-like, C-terminal [cd08881] (178-422)

B-factor: mean 37.53, std 9.39, range [17.64, 84.58]

Sequence (1854 aa):
TLVDTVNASQSRQVFWDEDVYALEIERIFSRAWLMLGHESLVPKPGDFITTYMAEDKVILSHQSDGTFRAFINSCSHRGNQICHADSGNAKAFVCNYHGWVFGQDGSLVDVPLESRCYHNSLDKQKLAAKSVRVETYKGFIFGCHDPEAPSLEDYLGEFRYYLDTIWEGAGGGMELLGPPMKSLLQCNWKVPAENFIGDGYHVGWTHAAALSQIGGELAGLAGNRADIPFDDLGLQFTTRHGHGFGVIDNAAAGLHIKREGWTKFLEDTRGEVRRKFGPERERLYLGHWNCSIFPNCSFLYGTNTFKIWHPRGPHEIEVWTYTIVPRDADPATKSMIQREAIRTFGTAGTLESDDGENMSSSATYINRGVITRNGRMNSTMGVGYEGPHPVYPGIVGISFIGETSYRGFYRFWKEMIDAPDWASVKANDDTWDSVFPNRNFWNEKLNAAEQIPVTPDVHYDIEAHYRAEVRMMFQTGQYREWLQGMMVAEDIHYWMPIYEQRLTRDRRPDPTPDDAAIYNDDFGELKQRVERLYSGQVWMEDPPSKIRYFVSNVEAFEAGNGELDVLSNILVYRNRRQTEVTVHTLGREDKLRRDGNGFKVFRRKLILDARVTQDKNLYFFCTLVDTVNASQSRQVFWDEDVYALEIERIFSRAWLMLGHESLVPKPGDFITTYMAEDKVILSHQSDGTFRAFINSCSHRGNQICHADSGNAKAFVCNYHGWVFGQDGSLVDVPLESRCYHNSLDKQKLAAKSVRVETYKGFIFGCHDPEAPSLEDYLGEFRYYLDTIWEGAGGGMELLGPPMKSLLQCNWKVPAENFIGDGYHVGWTHAAALSQIGGELAGLAGNRADIPFDDLGLQFTTRHGHGFGVIDNAAAGLHIKREGWTKFLEDTRGEVRRKKFGPERERLYLGHWNCSIFPNCSFLYGTNTFKIWHPRGPHEIEVWTYTIVPRDADPATKSMIQREAIRTFGTAGTLESDDGENMSSATYINRGVITRNGRMNSTMGVGYEGPHPVYPGIVGISFIGETSYRGFYRFWKEMIDAPDWASVKANDDTWDSVFPNRNFWNEKLNQIPVTPDVHYDIEAHYRAEVRMMFQTGQYREWLQGMMVAEDIHYWMPIYEQRLTRDRRPDPTPDDAAIYNDDFGELKQRVERLYSGQVWMEDPPSKIRYFVSSNVEAFEAGNGELDVLSNILVYRNRRQTEVTVHTLGREDKLRRDGNGFKVFRRKLILDARVTQDKNLYFFCTLVDTVNASQSRQVFWDEDVYALEIERIFSRAWLMLGHESLVPKPGDFITTYMAEDKVILSHQSDGTFRAFINSCSHRGNQICHADSGNAKAFVCNYHGWVFGQDGSLVDVPLESSRCYHNSLDKQKLAAKSVRVETYKGFIFGCHDPEAPSLEDYLGEFRYYLDTIWEGAGGGMELLGPPMKSLLQCNWKVPAENFIGDGYHVGWTHAAALSQIGGELAGLAGNRADIPFDDLGLQFTTRHGHGFGVIDNAAAGLHIKREGWTKFLEDTRGEEVRRKFGPERERLYLGHWNCSIFPNCSFLYGTNTFKIWHPRGPHEIEVWTYTIVPRDADPATKSMIQREAIRTFGTAGTLESDDGENMSSATYINRGVITRNGRMNSTMGVGYEGPHPVYPGIVGISFIGETSSYRGFYRFWKEMIDAPDWASVKANDDTWDSVFPNRNFWNEKLNAAEQIPVTPDVHYDIEAHYRAEVRMFQTGQYREWLQGMVAEDIHYWMPIYEQRLTRDRRPDPTPDDAAIYNDDFGELKQRVERLYSGQVWMEDPPSKIRYFVSNVEAFEAGNGELDVLSNILVYRNRRQTEVTVHTLGREDKLRRDGNGFKVFRRKLILDARVTQDKNLYFFC